Protein 6ZXU (pdb70)

Solvent-accessible surface area: 75207 Å² total; per-residue (Å²): 156,42,118,19,30,24,93,78,30,18,135,105,16,41,26,40,52,10,72,15,5,19,86,95,11,43,62,50,106,119,44,135,60,101,122,30,126,18,16,96,35,78,140,98,30,66,51,41,2,0,51,30,10,0,75,63,2,10,126,19,0,35,137,30,2,81,29,126,64,14,82,108,23,115,30,26,20,84,76,60,44,124,30,7,74,3,0,32,1,0,0,27,20,0,62,6,24,0,6,1,0,2,51,10,65,73,75,9,66,87,49,87,3,54,106,63,3,56,30,0,0,0,0,0,8,29,16,9,51,48,3,112,86,64,44,8,11,10,52,6,0,72,11,0,3,8,19,20,0,16,0,13,0,0,0,0,0,1,0,0,0,6,2,0,12,75,0,11,32,59,2,30,0,0,6,53,60,48,45,50,19,65,15,7,86,0,0,20,61,2,2,3,1,55,25,87,104,34,35,2,75,6,4,33,8,110,74,12,2,11,0,0,0,0,0,0,32,0,37,5,40,59,48,109,6,3,17,88,88,52,123,7,21,56,95,35,100,77,4,67,77,2,77,61,4,3,79,4,42,67,25,34,52,52,22,86,148,42,48,10,44,61,8,120,12,12,18,92,90,11,154,71,38,113,94,19,38,4,33,28,16,99,185,70,21,111,71,27,1,8,0,2,46,18,67,33,1,0,64,7,17,5,14,38,86,126,2,118,81,40,46,85,69,14,18,18,4,3,0,1,0,17,3,0,48,44,0,10,102,47,5,37,108,45,6,21,32,99,105,128,62,77,87,71,71,39,5,45,113,30,95,66,58,30,102,3,8,57,4,0,37,2,0,0,34,1,0,29,9,37,3,8,1,0,4,127,10,35,78,31,3,0,29,17,3,28,17,109,61,12,138,103,14,117,42,21,4,70,19,2,0,0,0,4,2,26,2,22,36,46,6,5,27,2,0,0,5,0,5,0,0,9,2,0,6,6,19,16,1,51,0,8,1,7,0,0,0,2,0,0,0,8,1,1,52,68,1,1,37,1,0,19,2,0,4,64,48,46,14,9,4,51,30,45,24,2,18,15,16,1,0,6,1,1,12,1,4,11,3,74,36,18,1,3,2,31,0,0,0,8,18,37,19,5,0,0,0,0,19,0,50,5,54,68,30,107,7,3,34,3,17,0,27,65,2,12,70,74,12,85,5,12,0,33,5,16,38,25,61,2,7,6,8,16,110,32,18,17,19,24,10,54,8,18,0,14,10,0,26,7,51,48,11,78,36,45,0,30,18,73,89,0,0,0,17,9,2,29,21,4,2,12,4,7,13,32,22,48,9,55,117,6,22,131,58,9,58,64,0,35,138,47,80,172,22,13,57,58,16,23,61,93,10,50,68,117,90,66,8,96,64,30,89,75,7,76,26,10,7,43,2,7,14,74,102,33,45,1,20,67,28,148,91,31,27,7,90,82,73,45,44,113,114,112,42,108,84,25,34,77,101,31,139,7,0,5,7,12,22,167,21,22,2,83,88,37,25,29,46,100,45,89,69,96,23,66,68,84,20,0,62,62,39,32,89,82,25,58,74,14,75,47,0,114,66,100,53,94,100,106,125,112,13,23,18,27,27,62,26,17,146,106,16,41,27,38,50,10,69,15,4,20,84,92,11,45,58,53,102,118,44,135,66,104,124,30,124,18,16,96,38,92,62,97,30,63,96,26,4,0,55,33,11,0,69,66,2,11,152,16,0,38,149,27,3,84,30,126,62,14,81,108,23,147,28,21,19,125,76,58,42,124,25,8,74,4,0,30,1,0,0,26,20,0,62,6,24,1,6,0,0,2,64,7,60,96,72,9,60,88,52,120,1,55,104,62,3,54,26,0,0,0,0,0,8,26,11,4,53,62,15,124,105,63,46,9,11,21,53,6,0,39,11,0,4,8,17,18,0,16,0,14,0,0,0,0,0,1,0,0,0,5,2,0,12,73,1,12,31,57,2,30,0,0,6,51,62,46,45,51,19,78,14,9,62,0,0,20,57,1,2,3,1,51,27,78,143,35,36,2,75,7,4,40,9,100,97,12,2,11,0,0,0,0,0,0,32,0,36,5,41,58,46,110,4,4,16,89,84,52,121,7,16,58,94,34,38,50,3,12,4,1,44,57,4,3,77,3,42,4,24,49,69,58,38,66,86,51,48,10,47,58,8,69,33,20,19,94,90,14,101,72,37,79,90,17,35,3,23,29,16,94,185,71,20,112,70,26,1,8,0,2,46,19,64,31,1,0,63,8,18,7,12,37,85,65,3,110,81,32,43,88,65,13,17,18,0,4,0,1,0,16,3,0,52,43,0,11,99,39,5,38,106,45,7,21,46,98,95,132,71,78,90,83,72,30,6,51,118,31,94,66,58,29,104,3,8,60,4,0,36,2,0,0,35,1,0,30,9,43,2,7,0,0,4,123,11,33,78,34,3,0,28,16,3,27,17,101,121,12,119,120,15,67,44,19,4,63,23,3,0,0,0,4,2,25,3,23,36,48,6,4,26,1,1,0,4,0,4,0,0,10,2,0,6,7,19,18,1,48,0,7,1,8,0,0,0,2,0,0,0,8,1,1,51,68,1,1,37,1,0,19,2,0,5,64,46,48,14,10,6,49,30,45,23,2,19,17,26,1,0,5,0,1,12,1,5,13,3,74,36,19,2,2,1,27,0,0,0,8,20,38,19,5,0,0,0,0,17,0,48,5,54,69,31,96,4,3,48,2,18,0,30,64,2,12,65,80,12,79,6,11,2,65,8,22,39,30,69,1,8,6,73,32,103,30,18,16,19,23,11,56,9,16,0,14,10,0,27,9,49,48,11,75,36,43,0,38,18,63,87,0,1,0,15,9,2,29,23,4,2,13,4,5,13,31,21,58,12,10,65,7,37,32,26,8,33,0,1,37,131,14,77,89,0,13,52,4,4,22,40,14,10,48,65,96,72,67,8,47,52,34,115,78,6,63,26,10,7,41,2,6,13,67,151,31,47,2,17,65,27,73,127,29,27,6,91,80,93,46,45,167,132,102,43,148,10,0,5,8,12,22,183,24,22,2,85,88,36,26,24,45,134,44,89,70,95,22,68,69,86,18,0,62,60,40,34,96,83,25,58,74,17,74,49,0,116,65,96,55,53,100,103,110,101,25,26,14,28,25,59,29,17,142,115,16,39,26,38,53,10,68,14,4,20,85,99,12,46,65,48,84,85,44,91,96,104,120,30,126,21,16,63,35,92,54,95,34,54,61,45,4,0,70,39,11,0,33,66,2,11,155,22,0,36,145,26,2,80,30,124,63,14,81,108,22,116,31,26,24,86,78,58,44,125,29,8,72,4,0,33,1,0,0,26,22,0,62,6,24,1,5,2,0,3,89,43,54,151,136,105,117,63,23,69,23,0,0,0,0,0,8,29,15,10,54,52,3,64,90,54,52,10,11,14,49,6,0,72,11,0,3,16,22,19,0,16,0,13,0,0,0,0,0,1,0,0,0,5,2,0,12,73,1,12,33,57,1,30,0,1,6,52,60,46,46,112,43,95,15,7,36,8,0,19,93,1,3,4,1,40,23,84,104,34,35,3,72,4,5,26,9,158,76,11,2,26,0,0,0,0,3,0,29,0,36,4,40,54,48,119,7,3,16,80,87,56,92,12,25,30,99,37,40,54,5,13,3,2,34,64,4,4,79,4,44,4,9,36,71,33,23,71,89,50,50,10,43,57,7,117,19,22,18,92,90,11,61,74,41,121,69,17,36,3,22,29,16,101,107,69,21,111,72,26,0,8,0,1,44,19,67,34,6,0,67,6,16,6,13,37,84,65,3,111,78,32,45,90,68,13,17,20,1,3,0,1,1,16,3,0,51,42,0,10,103,47,6,38,108,46,7,22,45,102,72,133,71,80,88,68,69,97,5,46,115,29,95,67,59,28,105,3,8,59,4,0,37,2,0,0,34,1,0,30,9,41,2,7,1,0,3,46,10,35,77,35,3,0,30,17,3,28,18,104,54,10,134,116,16,66,43,20,4,82,48,2,0,0,0,4,2,24,2,24,37,46,6,4,29,2,0,0,4,0,5,0,0,9,2,0,6,8,18,18,1,51,0,7,0,7,0,0,0,2,0,0,0,8,0,1,52,56,1,1,40,1,0,19,2,0,5,63,48,49,15,10,4,49,32,47,23,2,17,16,27,1,0,5,1,1,13,1,5,11,3,74,36,18,1,2,2,29,0,0,0,8,19,38,19,5,0,0,0,0,20,0,51,6,51,74,31,112,4,3,58,3,16,0,28,65,2,11,66,78,12,82,5,11,0,38,5,16,36,26,64,2,7,6,7,17,109,28,18,16,18,24,9,55,15,17,0,16,10,0,29,8,54,47,11,76,37,43,0,48,17,52,89,0,0,0,18,9,2,29,20,6,2,13,4,7,14,32,20,38,10,8,54,8,30,20,33,7,44,0,0,38,124,5,83,72,0,12,55,4,5,22,40,8,10,48,66,98,97,65,8,108,65,30,92,82,7,75,26,10,7,42,2,10,14,55,150,31,46,2,20,72,26,171,108,30,26,6,88,83,86,49,41,116,122,99,45,116,81,26,34,72,102,32,136,6,0,5,8,12,22,93,45,30,2,80,86,36,21,26,43,135,39,75,62,108,23,75,69,88,21,0,59,63,60,33,90,82,24,57,74,18,75,46,0,122,63,104,78,98,128

Sequence (2086 aa):
AQISMRLYSNRDRPNHLGPLALERLARVDDVVAQPARQPEDGFAASEDSLLLGDVEEYARLFTRFLDGPVAPLGDAIPDDPARRAENLKASAYFLDASMVGICRLDPDDRAGDCDPSHTHALVFAVQFGREPEAGEAGAEWIRGTNAARTDMRCAEIAAILSGYVRWMGFPARGHFSGDAQVDLARLAVRAGLARVVDGVLVAPFLRRGFRLGVVTTGYALAADRPLAPEGDLGETAPEVMLGIDGTRPGWEDAEEEKRPLHMGRYPMETIRRVDEPTTLVVRQEIQRVAKRGDFFKRAEAGDLGEKAKQEKKRFPMKHPLALGMQPLIQNMVPLQGTREKLAPTGKGGDLSDPGRNAEAIKALGYYLGADFVGICRAEPWMYYASDDEVEGKPIEAYHDYAVVMLIDQGYETMEGASGDDWISASQSMRAYMRGAEIAGVMAAHCRRMGYSARSHSNAHSEVIHNPAILMAGLGEVSRIGDTLLNPFIGPRSKSIVFTTDLPMSVDRPIDFGLQDFCNQCRKCARECPCNAISFGDKVMFNGYEIWKADVEKCTKYRVTQMKGSACGRCMKMCPWNREDTVEGRRLAELSIKVPEARAAIIAMDDALQNGKRNLIKRWWFDLEVIDGVAGAPRMGTNERDLSPDRGDKIGANQKLAMYPPRLQPPPGTTLDAVLPVDRSGGLAEYAAAETPAAARARLKSSAQISMRLYSNRDRPNHLGPLALERLARVDDVVAQPARQPEDGFAASEDSLLGDVEEYARLFTRFLDGPVAPLGDAIPDDPARRAENLKASAYFLDASMVGICRLDPDDRAGDCDPSHTHALVFAVQFGREPEAGEAGAEWIRGTNAARTDMRCAEIAAILSGYVRWMGFPARGHFSGDAQVDLARLAVRAGLARVVDGVLVAPFLRRGFRLGVVTTGYALAADRPLAPEGDLGETAPEVMLGIDGTRPGWEDAEEEKRPLHMGRYPMETIRRVDEPTTLVVRQEIQRVAKRGDFFKRAEAGDLGEKAKQEKKRFPMKHPLALGMQPLIQNMVPLQGTREKLAPTGKGGDLSDPGRNAEAIKALGYYLGADFVGICRAEPWMYYASDEVEGKPIEAYHDYAVVMLIDQGYETMEGASGDDWISASQSMRAYMRGAEIAGVMAAHCRRMGYSARSHSNAHSEVIHNPAILMAGLGEVSRIGDTLLNPFIGPRSKSIVFTTDLPMSVDRPIDFGLQDFCNNQCRKCARECPCNAISFGDKVMFNGYEIWKADVEKCTKYRVTQMMKGSACGRCMKMCPWNREDTVEGRRLAELSIKVPEARAAIIAMDDALQNGKRNLIKRWWFDLEVIDGVAGAPRMGTNERDLSPANQKLAMYPPRLQPPPGTTLDAVLPVDRSGGLAEYAAAETPAAARARLKSSAQISMRLYSNRDRPNHLGPLALERLARVDDVVAQPARQPEDGFAASEDSLLLGDVEEYARLFTRFLDGPVAPLGDAIPDDPARRAENLKASAYFLDASMVGICRLDPDDPSHTHALVFAVQFGREPEAGEAGAEWIRGTNAARTDMRCAEIAAILSGYVRWMGFPARGHFSGDAQVDLARLAVRAGLARVVDGVLVAPFLRRGFRLGVVTTGYALAADRPLAPEGDLGETAPEVMLGIDGTRPGWEDAEEEKRPLHMGRYPMETIRRVDEPTTLVVRQEIQRVAKRGDFFKRAEAGDLGEKAKQEKKRFPMKHPLALGMQPLIQNMVPLQGTREKLAPTGKGGDLSDPGRNAEAIKALGYYLGADFVGICRAEPWMYYASDEVEGKPIEAYHDYAVVMLIDQGYETMEGASGDDWISASQSMRAYMRGAEIAGVMAAHCRRMGYSARSHSNAHSEVIHNPAILMAGLGEVSRIGDTLLNPFIGPRSKSIVFTTDLPMSVDRPIDFGLQDFCNQCRKCARECPCNAISFGDKVMFNGYEIWKADVEKCTKYRVTQMKGSACGRCMKMCPWNREDTVEGRRLAELSIKVPEARAAIIAMDDALQNGKRNLIKRWWFDLEVIDGVAGAPRMGTNERDLSPDRGDKIGANQKLAMYPPRLQPPPGTTLDAVLPVDRSGGLAEYAAAETPAAARARLKS

B-factor: mean 28.96, std 11.22, range [10.04, 106.69]

Structure (mmCIF, N/CA/C/O backbone):
data_6ZXU
#
_entry.id   6ZXU
#
_cell.length_a   175.110
_cell.length_b   170.958
_cell.length_c   107.873
_cell.angle_alpha   90.00
_cell.angle_beta   98.37
_cell.angle_gamma   90.00
#
_symmetry.space_group_name_H-M   'C 1 2 1'
#
loop_
_entity.id
_entity.type
_entity.pdbx_description
1 polymer 'Oxidoreductase, NAD-binding/iron-sulfur cluster-binding protein'
2 non-polymer 'IRON/SULFUR CLUSTER'
3 non-polymer COBALAMIN
4 non-polymer 'SODIUM ION'
5 non-polymer 'CHLORIDE ION'
6 water water
#
loop_
_atom_site.group_PDB
_atom_site.id
_atom_site.type_symbol
_atom_site.label_atom_id
_atom_site.label_alt_id
_atom_site.label_comp_id
_atom_site.label_asym_id
_atom_site.label_entity_id
_atom_site.label_seq_id
_atom_site.pdbx_PDB_ins_code
_atom_site.Cartn_x
_atom_site.Cartn_y
_atom_site.Cartn_z
_atom_site.occupancy
_atom_site.B_iso_or_equiv
_atom_site.auth_seq_id
_atom_site.auth_comp_id
_atom_site.auth_asym_id
_atom_site.auth_atom_id
_atom_site.pdbx_PDB_model_num
ATOM 1 N N . ALA A 1 24 ? 153.385 31.949 159.346 1.00 67.00 -3 ALA A N 1
ATOM 2 C CA . ALA A 1 24 ? 154.534 31.026 159.139 1.00 64.49 -3 ALA A CA 1
ATOM 3 C C . ALA A 1 24 ? 155.613 31.661 158.168 1.00 66.10 -3 ALA A C 1
ATOM 4 O O . ALA A 1 24 ? 156.833 31.378 158.279 1.00 67.22 -3 ALA A O 1
ATOM 6 N N . GLN A 1 25 ? 155.170 32.495 157.211 1.00 65.56 -2 GLN A N 1
ATOM 7 C CA . GLN A 1 25 ? 156.110 33.221 156.352 1.00 57.60 -2 GLN A CA 1
ATOM 8 C C . GLN A 1 25 ? 156.363 34.626 156.823 1.00 49.65 -2 GLN A C 1
ATOM 9 O O . GLN A 1 25 ? 155.461 35.389 157.015 1.00 55.99 -2 GLN A O 1
ATOM 15 N N . ILE A 1 26 ? 157.714 34.923 157.230 1.00 41.24 -1 ILE A N 1
ATOM 16 C CA . ILE A 1 26 ? 158.077 36.076 158.008 1.00 44.87 -1 ILE A CA 1
ATOM 17 C C . ILE A 1 26 ? 159.193 36.838 157.333 1.00 46.41 -1 ILE A C 1
ATOM 18 O O . ILE A 1 26 ? 159.841 37.723 157.941 1.00 36.58 -1 ILE A O 1
ATOM 23 N N . SER A 1 27 ? 159.407 36.528 156.076 1.00 43.32 0 SER A N 1
ATOM 24 C CA . SER A 1 27 ? 160.396 37.297 155.323 1.00 47.75 0 SER A CA 1
ATOM 25 C C . SER A 1 27 ? 159.874 38.667 154.793 1.00 40.10 0 SER A C 1
ATOM 26 O O . SER A 1 27 ? 160.722 39.497 154.431 1.00 40.08 0 SER A O 1
ATOM 29 N N . MET A 1 28 ? 158.543 38.929 154.737 1.00 36.17 1 MET A N 1
ATOM 30 C CA . MET A 1 28 ? 158.089 40.177 154.071 1.00 30.40 1 MET A CA 1
ATOM 31 C C . MET A 1 28 ? 158.493 41.380 154.925 1.00 31.20 1 MET A C 1
ATOM 32 O O . MET A 1 28 ? 158.828 41.269 156.120 1.00 31.96 1 MET A O 1
ATOM 37 N N . ARG A 1 29 ? 158.410 42.550 154.311 1.00 28.56 2 ARG A N 1
ATOM 38 C CA . ARG A 1 29 ? 158.813 43.807 154.943 1.00 23.91 2 ARG A CA 1
ATOM 39 C C . ARG A 1 29 ? 157.841 44.248 155.937 1.00 25.79 2 ARG A C 1
ATOM 40 O O . ARG A 1 29 ? 156.661 44.137 155.719 1.00 29.08 2 ARG A O 1
ATOM 48 N N . LEU A 1 30 ? 158.335 44.829 157.040 1.00 24.05 3 LEU A N 1
ATOM 49 C CA . LEU A 1 30 ? 157.506 45.496 157.976 1.00 24.70 3 LEU A CA 1
ATOM 50 C C . LEU A 1 30 ? 157.110 46.866 157.608 1.00 25.80 3 LEU A C 1
ATOM 51 O O . LEU A 1 30 ? 156.041 47.327 158.008 1.00 29.81 3 LEU A O 1
ATOM 56 N N . TYR A 1 31 ? 157.966 47.586 156.896 1.00 22.78 4 TYR A N 1
ATOM 57 C CA . TYR A 1 31 ? 157.752 49.002 156.684 1.00 22.54 4 TYR A CA 1
ATOM 58 C C . TYR A 1 31 ? 157.487 49.259 155.220 1.00 20.93 4 TYR A C 1
ATOM 59 O O . TYR A 1 31 ? 158.115 48.612 154.374 1.00 21.47 4 TYR A O 1
ATOM 68 N N . SER A 1 32 ? 156.563 50.177 154.925 1.00 19.23 5 SER A N 1
ATOM 69 C CA . SER A 1 32 ? 156.197 50.544 153.579 1.00 19.03 5 SER A CA 1
ATOM 70 C C . SER A 1 32 ? 157.273 51.338 152.924 1.00 21.00 5 SER A C 1
ATOM 71 O O . SER A 1 32 ? 157.992 52.138 153.552 1.00 18.77 5 SER A O 1
ATOM 74 N N . ASN A 1 33 ? 157.394 51.160 151.633 1.00 18.74 6 ASN A N 1
ATOM 75 C CA . ASN A 1 33 ? 158.300 52.017 150.869 1.00 19.72 6 ASN A CA 1
ATOM 76 C C . ASN A 1 33 ? 157.573 53.158 150.151 1.00 19.73 6 ASN A C 1
ATOM 77 O O . ASN A 1 33 ? 158.116 53.767 149.222 1.00 19.78 6 ASN A O 1
ATOM 82 N N . ARG A 1 34 ? 156.378 53.497 150.614 1.00 19.83 7 ARG A N 1
ATOM 83 C CA . ARG A 1 34 ? 155.549 54.456 149.873 1.00 21.51 7 ARG A CA 1
ATOM 84 C C . ARG A 1 34 ? 156.185 55.843 149.760 1.00 22.14 7 ARG A C 1
ATOM 85 O O . ARG A 1 34 ? 155.816 56.593 148.899 1.00 24.33 7 ARG A O 1
ATOM 93 N N . ASP A 1 35 ? 157.104 56.189 150.641 1.00 21.66 8 ASP A N 1
ATOM 94 C CA . ASP A 1 35 ? 157.792 57.509 150.543 1.00 24.64 8 ASP A CA 1
ATOM 95 C C . ASP A 1 35 ? 159.194 57.472 150.023 1.00 23.34 8 ASP A C 1
ATOM 96 O O . ASP A 1 35 ? 159.917 58.424 150.124 1.00 23.82 8 ASP A O 1
ATOM 101 N N . ARG A 1 36 ? 159.564 56.331 149.439 1.00 24.26 9 ARG A N 1
ATOM 102 C CA . ARG A 1 36 ? 160.894 56.130 148.933 1.00 20.38 9 ARG A CA 1
ATOM 103 C C . ARG A 1 36 ? 160.862 56.227 147.407 1.00 20.45 9 ARG A C 1
ATOM 104 O O . ARG A 1 36 ? 160.225 55.417 146.741 1.00 16.93 9 ARG A O 1
ATOM 112 N N . PRO A 1 37 ? 161.588 57.201 146.823 1.00 20.34 10 PRO A N 1
ATOM 113 C CA . PRO A 1 37 ? 161.655 57.275 145.363 1.00 21.07 10 PRO A CA 1
ATOM 114 C C . PRO A 1 37 ? 162.336 56.101 144.732 1.00 19.68 10 PRO A C 1
ATOM 115 O O . PRO A 1 37 ? 163.244 55.513 145.307 1.00 16.56 10 PRO A O 1
ATOM 119 N N . ASN A 1 38 ? 161.903 55.754 143.520 1.00 18.16 11 ASN A N 1
ATOM 120 C CA . ASN A 1 38 ? 162.380 54.547 142.874 1.00 19.83 11 ASN A CA 1
ATOM 121 C C . ASN A 1 38 ? 163.856 54.524 142.585 1.00 19.00 11 ASN A C 1
ATOM 122 O O . ASN A 1 38 ? 164.445 53.464 142.497 1.00 20.77 11 ASN A O 1
ATOM 127 N N . HIS A 1 39 ? 164.475 55.686 142.406 1.00 17.62 12 HIS A N 1
ATOM 128 C CA . HIS A 1 39 ? 165.916 55.694 142.082 1.00 18.38 12 HIS A CA 1
ATOM 129 C C . HIS A 1 39 ? 166.795 55.213 143.201 1.00 19.11 12 HIS A C 1
ATOM 130 O O . HIS A 1 39 ? 167.965 54.870 142.956 1.00 20.25 12 HIS A O 1
ATOM 137 N N . LEU A 1 40 ? 166.248 55.121 144.413 1.00 17.49 13 LEU A N 1
ATOM 138 C CA . LEU A 1 40 ? 166.980 54.583 145.517 1.00 18.60 13 LEU A CA 1
ATOM 139 C C . LEU A 1 40 ? 167.087 53.083 145.519 1.00 18.66 13 LEU A C 1
ATOM 140 O O . LEU A 1 40 ? 167.933 52.522 146.189 1.00 20.99 13 LEU A O 1
ATOM 145 N N . GLY A 1 41 ? 166.192 52.426 144.786 1.00 20.16 14 GLY A N 1
ATOM 146 C CA . GLY A 1 41 ? 166.139 50.983 144.715 1.00 19.02 14 GLY A CA 1
ATOM 147 C C . GLY A 1 41 ? 165.633 50.299 146.007 1.00 20.82 14 GLY A C 1
ATOM 148 O O . GLY A 1 41 ? 165.273 50.963 147.013 1.00 21.39 14 GLY A O 1
ATOM 149 N N . PRO A 1 42 ? 165.713 48.960 146.025 1.00 17.25 15 PRO A N 1
ATOM 150 C CA . PRO A 1 42 ? 165.223 48.188 147.177 1.00 17.20 15 PRO A CA 1
ATOM 151 C C . PRO A 1 42 ? 166.222 47.973 148.292 1.00 17.81 15 PRO A C 1
ATOM 152 O O . PRO A 1 42 ? 165.811 47.526 149.348 1.00 19.23 15 PRO A O 1
ATOM 156 N N . LEU A 1 43 ? 167.494 48.338 148.127 1.00 16.84 16 LEU A N 1
ATOM 157 C CA . LEU A 1 43 ? 168.500 48.202 149.117 1.00 17.12 16 LEU A CA 1
ATOM 158 C C . LEU A 1 43 ? 168.865 49.579 149.704 1.00 19.03 16 LEU A C 1
ATOM 159 O O . LEU A 1 43 ? 168.774 50.612 149.024 1.00 17.13 16 LEU A O 1
ATOM 164 N N . ALA A 1 44 ? 169.318 49.560 150.946 1.00 17.20 17 ALA A N 1
ATOM 165 C CA . ALA A 1 44 ? 169.652 50.812 151.687 1.00 18.59 17 ALA A CA 1
ATOM 166 C C . ALA A 1 44 ? 171.094 51.262 151.355 1.00 17.75 17 ALA A C 1
ATOM 167 O O . ALA A 1 44 ? 171.914 51.482 152.248 1.00 19.07 17 ALA A O 1
ATOM 169 N N . LEU A 1 45 ? 171.346 51.497 150.077 1.00 17.23 18 LEU A N 1
ATOM 170 C CA . LEU A 1 45 ? 172.657 51.904 149.592 1.00 18.64 18 LEU A CA 1
ATOM 171 C C . LEU A 1 45 ? 173.068 53.288 150.145 1.00 19.20 18 LEU A C 1
ATOM 172 O O . LEU A 1 45 ? 174.230 53.558 150.375 1.00 22.19 18 LEU A O 1
ATOM 177 N N . GLU A 1 46 ? 172.115 54.139 150.368 1.00 20.66 19 GLU A N 1
ATOM 178 C CA . GLU A 1 46 ? 172.379 55.441 150.903 1.00 20.73 19 GLU A CA 1
ATOM 179 C C . GLU A 1 46 ? 172.838 55.439 152.350 1.00 21.91 19 GLU A C 1
ATOM 180 O O . GLU A 1 46 ? 173.187 56.492 152.886 1.00 24.61 19 GLU A O 1
ATOM 186 N N . ARG A 1 47 ? 172.845 54.302 153.029 1.00 20.58 20 ARG A N 1
ATOM 187 C CA . ARG A 1 47 ? 173.338 54.221 154.400 1.00 20.31 20 ARG A CA 1
ATOM 188 C C . ARG A 1 47 ? 174.703 53.578 154.480 1.00 20.03 20 ARG A C 1
ATOM 189 O O . ARG A 1 47 ? 175.173 53.291 155.578 1.00 24.18 20 ARG A O 1
ATOM 197 N N . LEU A 1 48 ? 175.351 53.339 153.351 1.00 20.19 21 LEU A N 1
ATOM 198 C CA . LEU A 1 48 ? 176.681 52.744 153.366 1.00 20.43 21 LEU A CA 1
ATOM 199 C C . LEU A 1 48 ? 177.729 53.867 153.435 1.00 22.36 21 LEU A C 1
ATOM 200 O O . LEU A 1 48 ? 177.524 54.960 152.896 1.00 19.60 21 LEU A O 1
ATOM 205 N N . ALA A 1 49 ? 178.873 53.543 154.038 1.00 20.13 22 ALA A N 1
ATOM 206 C CA . ALA A 1 49 ? 179.966 54.502 154.165 1.00 21.39 22 ALA A CA 1
ATOM 207 C C . ALA A 1 49 ? 180.624 54.709 152.801 1.00 22.01 22 ALA A C 1
ATOM 208 O O . ALA A 1 49 ? 180.972 53.766 152.146 1.00 19.97 22 ALA A O 1
ATOM 210 N N . ARG A 1 50 ? 180.765 55.957 152.408 1.00 22.46 23 ARG A N 1
ATOM 211 C CA . ARG A 1 50 ? 181.343 56.355 151.136 1.00 26.27 23 ARG A CA 1
ATOM 212 C C . ARG A 1 50 ? 182.437 57.455 151.321 1.00 29.24 23 ARG A C 1
ATOM 213 O O . ARG A 1 50 ? 182.494 58.146 152.325 1.00 24.45 23 ARG A O 1
ATOM 221 N N . VAL A 1 51 ? 183.319 57.535 150.350 1.00 27.37 24 VAL A N 1
ATOM 222 C CA . VAL A 1 51 ? 184.323 58.552 150.231 1.00 24.51 24 VAL A CA 1
ATOM 223 C C . VAL A 1 51 ? 184.310 59.099 148.801 1.00 26.40 24 VAL A C 1
ATOM 224 O O . VAL A 1 51 ? 183.667 58.509 147.897 1.00 26.20 24 VAL A O 1
ATOM 228 N N . ASP A 1 52 ? 185.019 60.199 148.557 1.00 26.56 25 ASP A N 1
ATOM 229 C CA . ASP A 1 52 ? 184.977 60.847 147.235 1.00 27.71 25 ASP A CA 1
ATOM 230 C C . ASP A 1 52 ? 185.717 60.082 146.154 1.00 24.95 25 ASP A C 1
ATOM 231 O O . ASP A 1 52 ? 185.330 60.181 144.969 1.00 24.35 25 ASP A O 1
ATOM 236 N N . ASP A 1 53 ? 186.782 59.362 146.500 1.00 24.58 26 ASP A N 1
ATOM 237 C CA . ASP A 1 53 ? 187.637 58.720 145.501 1.00 25.53 26 ASP A CA 1
ATOM 238 C C . ASP A 1 53 ? 188.343 57.553 146.140 1.00 23.82 26 ASP A C 1
ATOM 239 O O . ASP A 1 53 ? 188.550 57.495 147.343 1.00 28.11 26 ASP A O 1
ATOM 244 N N . VAL A 1 54 ? 188.726 56.604 145.303 1.00 26.45 27 VAL A N 1
ATOM 245 C CA . VAL A 1 54 ? 189.567 55.502 145.787 1.00 28.58 27 VAL A CA 1
ATOM 246 C C . VAL A 1 54 ? 190.612 55.238 144.739 1.00 26.90 27 VAL A C 1
ATOM 247 O O . VAL A 1 54 ? 190.445 55.614 143.596 1.00 29.86 27 VAL A O 1
ATOM 251 N N . VAL A 1 55 ? 191.652 54.549 145.137 1.00 27.53 28 VAL A N 1
ATOM 252 C CA . VAL A 1 55 ? 192.733 54.162 144.215 1.00 31.41 28 VAL A CA 1
ATOM 253 C C . VAL A 1 55 ? 192.329 52.895 143.471 1.00 35.62 28 VAL A C 1
ATOM 254 O O . VAL A 1 55 ? 191.948 51.909 144.077 1.00 30.88 28 VAL A O 1
ATOM 258 N N . ALA A 1 56 ? 192.403 52.966 142.136 1.00 35.81 29 ALA A N 1
ATOM 259 C CA . ALA A 1 56 ? 192.064 51.857 141.277 1.00 34.04 29 ALA A CA 1
ATOM 260 C C . ALA A 1 56 ? 193.001 50.712 141.579 1.00 37.64 29 ALA A C 1
ATOM 261 O O . ALA A 1 56 ? 194.108 50.920 141.998 1.00 39.78 29 ALA A O 1
ATOM 263 N N . GLN A 1 57 ? 192.514 49.481 141.468 1.00 38.55 30 GLN A N 1
ATOM 264 C CA . GLN A 1 57 ? 193.363 48.310 141.631 1.00 37.89 30 GLN A CA 1
ATOM 265 C C . GLN A 1 57 ? 192.828 47.143 140.815 1.00 39.56 30 GLN A C 1
ATOM 266 O O . GLN A 1 57 ? 191.707 47.127 140.414 1.00 39.61 30 GLN A O 1
ATOM 272 N N . PRO A 1 58 ? 193.649 46.175 140.525 1.00 40.20 31 PRO A N 1
ATOM 273 C CA . PRO A 1 58 ? 193.098 45.166 139.623 1.00 41.10 31 PRO A CA 1
ATOM 274 C C . PRO A 1 58 ? 192.013 44.285 140.296 1.00 41.03 31 PRO A C 1
ATOM 275 O O . PRO A 1 58 ? 192.121 43.968 141.483 1.00 35.55 31 PRO A O 1
ATOM 279 N N . ALA A 1 59 ? 191.014 43.854 139.499 1.00 39.90 32 ALA A N 1
ATOM 280 C CA . ALA A 1 59 ? 189.858 43.086 140.020 1.00 35.88 32 ALA A CA 1
ATOM 281 C C . ALA A 1 59 ? 189.031 42.386 138.923 1.00 28.82 32 ALA A C 1
ATOM 282 O O . ALA A 1 59 ? 188.952 42.849 137.833 1.00 29.45 32 ALA A O 1
ATOM 284 N N . ARG A 1 60 ? 188.464 41.251 139.262 1.00 30.48 33 ARG A N 1
ATOM 285 C CA . ARG A 1 60 ? 187.577 40.529 138.355 1.00 31.54 33 ARG A CA 1
ATOM 286 C C . ARG A 1 60 ? 186.206 40.361 139.022 1.00 28.51 33 ARG A C 1
ATOM 287 O O . ARG A 1 60 ? 186.070 40.470 140.230 1.00 25.05 33 ARG A O 1
ATOM 295 N N . GLN A 1 61 ? 185.218 40.046 138.184 1.00 31.30 34 GLN A N 1
ATOM 296 C CA . GLN A 1 61 ? 183.873 39.743 138.613 1.00 28.63 34 GLN A CA 1
ATOM 297 C C . GLN A 1 61 ? 183.830 38.398 139.248 1.00 27.39 34 GLN A C 1
ATOM 298 O O . GLN A 1 61 ? 184.621 37.548 138.929 1.00 30.00 34 GLN A O 1
ATOM 304 N N . PRO A 1 62 ? 182.898 38.188 140.208 1.00 26.43 35 PRO A N 1
ATOM 305 C CA . PRO A 1 62 ? 182.584 36.842 140.680 1.00 28.02 35 PRO A CA 1
ATOM 306 C C . PRO A 1 62 ? 182.256 35.850 139.573 1.00 26.67 35 PRO A C 1
ATOM 307 O O . PRO A 1 62 ? 181.736 36.208 138.535 1.00 26.87 35 PRO A O 1
ATOM 311 N N . GLU A 1 63 ? 182.577 34.611 139.855 1.00 30.12 36 GLU A N 1
ATOM 312 C CA . GLU A 1 63 ? 182.420 33.504 138.924 1.00 33.79 36 GLU A CA 1
ATOM 313 C C . GLU A 1 63 ? 181.750 32.369 139.645 1.00 34.47 36 GLU A C 1
ATOM 314 O O . GLU A 1 63 ? 181.701 32.346 140.870 1.00 31.22 36 GLU A O 1
ATOM 320 N N . ASP A 1 64 ? 181.285 31.391 138.875 1.00 35.54 37 ASP A N 1
ATOM 321 C CA . ASP A 1 64 ? 180.761 30.142 139.478 1.00 38.38 37 ASP A CA 1
ATOM 322 C C . ASP A 1 64 ? 181.878 29.301 140.127 1.00 40.16 37 ASP A C 1
ATOM 323 O O . ASP A 1 64 ? 183.007 29.280 139.630 1.00 36.61 37 ASP A O 1
ATOM 328 N N . GLY A 1 65 ? 181.522 28.619 141.227 1.00 38.08 38 GLY A N 1
ATOM 329 C CA . GLY A 1 65 ? 182.424 27.691 141.928 1.00 42.75 38 GLY A CA 1
ATOM 330 C C . GLY A 1 65 ? 182.736 26.432 141.132 1.00 48.53 38 GLY A C 1
ATOM 331 O O . GLY A 1 65 ? 183.887 25.995 141.103 1.00 50.68 38 GLY A O 1
ATOM 332 N N . PHE A 1 66 ? 181.717 25.887 140.448 1.00 48.59 39 PHE A N 1
ATOM 333 C CA . PHE A 1 66 ? 181.840 24.654 139.693 1.00 43.74 39 PHE A CA 1
ATOM 334 C C . PHE A 1 66 ? 181.695 24.909 138.224 1.00 42.10 39 PHE A C 1
ATOM 335 O O . PHE A 1 66 ? 181.137 25.917 137.779 1.00 34.75 39 PHE A O 1
ATOM 343 N N . ALA A 1 67 ? 182.188 23.932 137.471 1.00 45.87 40 ALA A N 1
ATOM 344 C CA . ALA A 1 67 ? 181.993 23.919 136.035 1.00 46.91 40 ALA A CA 1
ATOM 345 C C . ALA A 1 67 ? 180.608 23.344 135.619 1.00 43.79 40 ALA A C 1
ATOM 346 O O . ALA A 1 67 ? 179.995 22.517 136.305 1.00 39.75 40 ALA A O 1
ATOM 348 N N . ALA A 1 68 ? 180.113 23.845 134.499 1.00 37.03 41 ALA A N 1
ATOM 349 C CA . ALA A 1 68 ? 178.857 23.377 133.925 1.00 35.87 41 ALA A CA 1
ATOM 350 C C . ALA A 1 68 ? 179.107 22.171 133.005 1.00 39.92 41 ALA A C 1
ATOM 351 O O . ALA A 1 68 ? 180.029 22.179 132.206 1.00 46.09 41 ALA A O 1
ATOM 353 N N . SER A 1 69 ? 178.272 21.152 133.110 1.00 44.13 42 SER A N 1
ATOM 354 C CA . SER A 1 69 ? 178.301 20.026 132.171 1.00 39.37 42 SER A CA 1
ATOM 355 C C . SER A 1 69 ? 177.611 20.324 130.844 1.00 45.67 42 SER A C 1
ATOM 356 O O . SER A 1 69 ? 177.196 21.478 130.592 1.00 43.78 42 SER A O 1
ATOM 359 N N . GLU A 1 70 ? 177.504 19.300 129.976 1.00 43.52 43 GLU A N 1
ATOM 360 C CA . GLU A 1 70 ? 176.680 19.348 128.731 1.00 40.51 43 GLU A CA 1
ATOM 361 C C . GLU A 1 70 ? 175.151 19.111 129.018 1.00 37.64 43 GLU A C 1
ATOM 362 O O . GLU A 1 70 ? 174.282 19.550 128.271 1.00 44.72 43 GLU A O 1
ATOM 363 N N . ASP A 1 71 ? 174.831 18.466 130.118 1.00 40.25 44 ASP A N 1
ATOM 364 C CA . ASP A 1 71 ? 173.444 18.490 130.678 1.00 45.51 44 ASP A CA 1
ATOM 365 C C . ASP A 1 71 ? 172.895 19.867 131.058 1.00 45.86 44 ASP A C 1
ATOM 366 O O . ASP A 1 71 ? 171.694 19.931 131.559 1.00 34.40 44 ASP A O 1
ATOM 371 N N . SER A 1 72 ? 173.766 20.892 130.962 1.00 36.86 45 SER A N 1
ATOM 372 C CA . SER A 1 72 ? 173.386 22.151 131.518 1.00 29.89 45 SER A CA 1
ATOM 373 C C . SER A 1 72 ? 172.811 23.077 130.494 1.00 29.41 45 SER A C 1
ATOM 374 O O . SER A 1 72 ? 172.974 23.017 129.291 1.00 27.52 45 SER A O 1
ATOM 377 N N A LEU A 1 73 ? 172.131 24.042 131.053 0.50 30.05 46 LEU A N 1
ATOM 378 N N B LEU A 1 73 ? 172.183 24.062 131.099 0.50 32.13 46 LEU A N 1
ATOM 379 C CA A LEU A 1 73 ? 171.537 25.173 130.391 0.50 30.09 46 LEU A CA 1
ATOM 380 C CA B LEU A 1 73 ? 171.563 25.203 130.509 0.50 32.98 46 LEU A CA 1
ATOM 381 C C A LEU A 1 73 ? 172.515 26.181 129.714 0.50 27.45 46 LEU A C 1
ATOM 382 C C B LEU A 1 73 ? 172.511 26.188 129.768 0.50 28.97 46 LEU A C 1
ATOM 383 O O A LEU A 1 73 ? 172.114 27.118 129.058 0.50 24.58 46 LEU A O 1
ATOM 384 O O B LEU A 1 73 ? 172.083 27.101 129.100 0.50 25.74 46 LEU A O 1
ATOM 393 N N . LEU A 1 74 ? 173.811 25.976 129.902 1.00 29.78 47 LEU A N 1
ATOM 394 C CA . LEU A 1 74 ? 174.807 26.984 129.555 1.00 28.20 47 LEU A CA 1
ATOM 395 C C . LEU A 1 74 ? 174.744 27.494 128.095 1.00 30.59 47 LEU A C 1
ATOM 396 O O . LEU A 1 74 ? 174.767 28.708 127.839 1.00 28.91 47 LEU A O 1
ATOM 401 N N . GLY A 1 75 ? 174.585 26.584 127.144 1.00 29.90 48 GLY A N 1
ATOM 402 C CA . GLY A 1 75 ? 174.532 26.937 125.736 1.00 28.15 48 GLY A CA 1
ATOM 403 C C . GLY A 1 75 ? 173.369 27.814 125.384 1.00 26.32 48 GLY A C 1
ATOM 404 O O . GLY A 1 75 ? 173.446 28.713 124.550 1.00 29.03 48 GLY A O 1
ATOM 405 N N . ASP A 1 76 ? 172.297 27.631 126.097 1.00 27.02 49 ASP A N 1
ATOM 406 C CA . ASP A 1 76 ? 171.084 28.419 125.905 1.00 24.94 49 ASP A CA 1
ATOM 407 C C . ASP A 1 76 ? 171.140 29.863 126.429 1.00 22.82 49 ASP A C 1
ATOM 408 O O . ASP A 1 76 ? 170.785 30.785 125.717 1.00 25.19 49 ASP A O 1
ATOM 413 N N . VAL A 1 77 ? 171.610 30.074 127.630 1.00 23.86 50 VAL A N 1
ATOM 414 C CA . VAL A 1 77 ? 171.786 31.453 128.096 1.00 24.06 50 VAL A CA 1
ATOM 415 C C . VAL A 1 77 ? 172.829 32.163 127.304 1.00 26.54 50 VAL A C 1
ATOM 416 O O . VAL A 1 77 ? 172.735 33.373 127.142 1.00 25.85 50 VAL A O 1
ATOM 420 N N . GLU A 1 78 ? 173.852 31.426 126.848 1.00 27.17 51 GLU A N 1
ATOM 421 C CA . GLU A 1 78 ? 174.900 32.027 125.969 1.00 27.21 51 GLU A CA 1
ATOM 422 C C . GLU A 1 78 ? 174.312 32.471 124.644 1.00 24.99 51 GLU A C 1
ATOM 423 O O . GLU A 1 78 ? 174.646 33.511 124.124 1.00 26.69 51 GLU A O 1
ATOM 429 N N . GLU A 1 79 ? 173.382 31.716 124.103 1.00 23.86 52 GLU A N 1
ATOM 430 C CA . GLU A 1 79 ? 172.765 32.123 122.879 1.00 25.56 52 GLU A CA 1
ATOM 431 C C . GLU A 1 79 ? 171.934 33.372 123.020 1.00 24.72 52 GLU A C 1
ATOM 432 O O . GLU A 1 79 ? 171.948 34.223 122.156 1.00 22.04 52 GLU A O 1
ATOM 438 N N . TYR A 1 80 ? 171.173 33.504 124.120 1.00 24.49 53 TYR A N 1
ATOM 439 C CA . TYR A 1 80 ? 170.345 34.720 124.274 1.00 24.14 53 TYR A CA 1
ATOM 440 C C . TYR A 1 80 ? 171.246 35.930 124.582 1.00 24.21 53 TYR A C 1
ATOM 441 O O . TYR A 1 80 ? 170.963 37.032 124.150 1.00 27.47 53 TYR A O 1
ATOM 450 N N . ALA A 1 81 ? 172.331 35.728 125.309 1.00 23.58 54 ALA A N 1
ATOM 451 C CA . ALA A 1 81 ? 173.318 36.818 125.507 1.00 25.49 54 ALA A CA 1
ATOM 452 C C . ALA A 1 81 ? 173.863 37.318 124.176 1.00 23.65 54 ALA A C 1
ATOM 453 O O . ALA A 1 81 ? 174.003 38.519 123.980 1.00 24.15 54 ALA A O 1
ATOM 455 N N . ARG A 1 82 ? 174.163 36.401 123.244 1.00 24.04 55 ARG A N 1
ATOM 456 C CA . ARG A 1 82 ? 174.709 36.815 121.969 1.00 25.19 55 ARG A CA 1
ATOM 457 C C . ARG A 1 82 ? 173.678 37.584 121.202 1.00 24.71 55 ARG A C 1
ATOM 458 O O . ARG A 1 82 ? 173.995 38.496 120.502 1.00 29.44 55 ARG A O 1
ATOM 466 N N . LEU A 1 83 ? 172.427 37.149 121.289 1.00 25.13 56 LEU A N 1
ATOM 467 C CA . LEU A 1 83 ? 171.362 37.872 120.654 1.00 24.47 56 LEU A CA 1
ATOM 468 C C . LEU A 1 83 ? 171.271 39.289 121.198 1.00 24.70 56 LEU A C 1
ATOM 469 O O . LEU A 1 83 ? 171.166 40.227 120.448 1.00 24.90 56 LEU A O 1
ATOM 474 N N . PHE A 1 84 ? 171.294 39.443 122.525 1.00 27.06 57 PHE A N 1
ATOM 475 C CA . PHE A 1 84 ? 171.161 40.762 123.121 1.00 24.82 57 PHE A CA 1
ATOM 476 C C . PHE A 1 84 ? 172.350 41.674 122.850 1.00 23.71 57 PHE A C 1
ATOM 477 O O . PHE A 1 84 ? 172.165 42.871 122.747 1.00 20.66 57 PHE A O 1
ATOM 485 N N . THR A 1 85 ? 173.541 41.088 122.694 1.00 22.58 58 THR A N 1
ATOM 486 C CA . THR A 1 85 ? 174.719 41.791 122.226 1.00 23.76 58 THR A CA 1
ATOM 487 C C . THR A 1 85 ? 174.587 42.618 120.945 1.00 24.25 58 THR A C 1
ATOM 488 O O . THR A 1 85 ? 175.120 43.722 120.850 1.00 25.74 58 THR A O 1
ATOM 492 N N . ARG A 1 86 ? 173.769 42.159 120.003 1.00 26.39 59 ARG A N 1
ATOM 493 C CA . ARG A 1 86 ? 173.493 42.896 118.758 1.00 25.90 59 ARG A CA 1
ATOM 494 C C . ARG A 1 86 ? 172.835 44.227 119.017 1.00 26.06 59 ARG A C 1
ATOM 495 O O . ARG A 1 86 ? 172.801 45.088 118.148 1.00 26.43 59 ARG A O 1
ATOM 503 N N . PHE A 1 87 ? 172.286 44.437 120.199 1.00 21.51 60 PHE A N 1
ATOM 504 C CA . PHE A 1 87 ? 171.554 45.680 120.427 1.00 23.22 60 PHE A CA 1
ATOM 505 C C . PHE A 1 87 ? 172.222 46.604 121.505 1.00 21.78 60 PHE A C 1
ATOM 506 O O . PHE A 1 87 ? 171.585 47.569 121.982 1.00 20.02 60 PHE A O 1
ATOM 514 N N . LEU A 1 88 ? 173.463 46.311 121.850 1.00 20.43 61 LEU A N 1
ATOM 515 C CA . LEU A 1 88 ? 174.258 47.162 122.739 1.00 21.75 61 LEU A CA 1
ATOM 516 C C . LEU A 1 88 ? 174.649 48.463 122.059 1.00 24.79 61 LEU A C 1
ATOM 517 O O . LEU A 1 88 ? 174.888 49.492 122.711 1.00 22.48 61 LEU A O 1
ATOM 522 N N . ASP A 1 89 ? 174.622 48.489 120.731 1.00 25.44 62 ASP A N 1
ATOM 523 C CA . ASP A 1 89 ? 174.665 49.785 120.025 1.00 25.98 62 ASP A CA 1
ATOM 524 C C . ASP A 1 89 ? 173.642 49.798 118.906 1.00 26.41 62 ASP A C 1
ATOM 525 O O . ASP A 1 89 ? 173.031 48.791 118.601 1.00 26.13 62 ASP A O 1
ATOM 530 N N . GLY A 1 90 ? 173.397 50.960 118.375 1.00 25.75 63 GLY A N 1
ATOM 531 C CA . GLY A 1 90 ? 172.335 51.140 117.422 1.00 28.59 63 GLY A CA 1
ATOM 532 C C . GLY A 1 90 ? 172.242 52.576 116.929 1.00 28.90 63 GLY A C 1
ATOM 533 O O . GLY A 1 90 ? 172.968 53.476 117.343 1.00 30.81 63 GLY A O 1
ATOM 534 N N . PRO A 1 91 ? 171.262 52.819 116.073 1.00 32.96 64 PRO A N 1
ATOM 535 C CA . PRO A 1 91 ? 170.990 54.190 115.662 1.00 31.22 64 PRO A CA 1
ATOM 536 C C . PRO A 1 91 ? 170.564 55.143 116.789 1.00 32.80 64 PRO A C 1
ATOM 537 O O . PRO A 1 91 ? 169.815 54.760 117.728 1.00 31.65 64 PRO A O 1
ATOM 541 N N . VAL A 1 92 ? 170.966 56.408 116.635 1.00 29.61 65 VAL A N 1
ATOM 542 C CA . VAL A 1 92 ? 170.602 57.458 117.571 1.00 28.51 65 VAL A CA 1
ATOM 543 C C . VAL A 1 92 ? 169.517 58.336 116.903 1.00 30.91 65 VAL A C 1
ATOM 544 O O . VAL A 1 92 ? 169.652 58.761 115.780 1.00 29.47 65 VAL A O 1
ATOM 548 N N . ALA A 1 93 ? 168.439 58.572 117.606 1.00 27.04 66 ALA A N 1
ATOM 549 C CA . ALA A 1 93 ? 167.408 59.425 117.134 1.00 27.73 66 ALA A CA 1
ATOM 550 C C . ALA A 1 93 ? 167.858 60.906 117.134 1.00 31.97 66 ALA A C 1
ATOM 551 O O . ALA A 1 93 ? 168.753 61.307 117.886 1.00 32.04 66 ALA A O 1
ATOM 553 N N . PRO A 1 94 ? 167.153 61.749 116.374 1.00 32.02 67 PRO A N 1
ATOM 554 C CA . PRO A 1 94 ? 167.338 63.172 116.508 1.00 31.89 67 PRO A CA 1
ATOM 555 C C . PRO A 1 94 ? 166.986 63.669 117.895 1.00 34.27 67 PRO A C 1
ATOM 556 O O . PRO A 1 94 ? 166.054 63.138 118.571 1.00 31.21 67 PRO A O 1
ATOM 560 N N . LEU A 1 95 ? 167.747 64.666 118.331 1.00 28.15 68 LEU A N 1
ATOM 561 C CA . LEU A 1 95 ? 167.504 65.245 119.618 1.00 29.97 68 LEU A CA 1
ATOM 562 C C . LEU A 1 95 ? 166.335 66.192 119.547 1.00 32.51 68 LEU A C 1
ATOM 563 O O . LEU A 1 95 ? 166.299 67.096 118.737 1.00 37.05 68 LEU A O 1
ATOM 568 N N . GLY A 1 96 ? 165.335 65.945 120.364 1.00 30.36 69 GLY A N 1
ATOM 569 C CA . GLY A 1 96 ? 164.194 66.844 120.472 1.00 31.56 69 GLY A CA 1
ATOM 570 C C . GLY A 1 96 ? 164.369 67.895 121.560 1.00 30.15 69 GLY A C 1
ATOM 571 O O . GLY A 1 96 ? 165.433 68.101 122.084 1.00 32.00 69 GLY A O 1
ATOM 572 N N . ASP A 1 97 ? 163.258 68.538 121.893 1.00 37.42 70 ASP A N 1
ATOM 573 C CA . ASP A 1 97 ? 163.230 69.730 122.768 1.00 41.39 70 ASP A CA 1
ATOM 574 C C . ASP A 1 97 ? 162.848 69.367 124.210 1.00 36.45 70 ASP A C 1
ATOM 575 O O . ASP A 1 97 ? 162.601 70.295 124.992 1.00 33.94 70 ASP A O 1
ATOM 577 N N . ALA A 1 98 ? 162.651 68.073 124.543 1.00 33.15 71 ALA A N 1
ATOM 578 C CA . ALA A 1 98 ? 161.919 67.729 125.784 1.00 29.40 71 ALA A CA 1
ATOM 579 C C . ALA A 1 98 ? 162.700 66.966 126.809 1.00 27.83 71 ALA A C 1
ATOM 580 O O . ALA A 1 98 ? 162.117 66.573 127.818 1.00 31.23 71 ALA A O 1
ATOM 582 N N . ILE A 1 99 ? 163.975 66.723 126.568 1.00 25.72 72 ILE A N 1
ATOM 583 C CA . ILE A 1 99 ? 164.786 66.005 127.534 1.00 24.24 72 ILE A CA 1
ATOM 584 C C . ILE A 1 99 ? 165.179 66.975 128.664 1.00 29.19 72 ILE A C 1
ATOM 585 O O . ILE A 1 99 ? 165.689 68.076 128.414 1.00 31.76 72 ILE A O 1
ATOM 590 N N . PRO A 1 100 ? 164.938 66.597 129.936 1.00 30.67 73 PRO A N 1
ATOM 591 C CA . PRO A 1 100 ? 165.417 67.432 131.065 1.00 26.44 73 PRO A CA 1
ATOM 592 C C . PRO A 1 100 ? 166.887 67.652 131.049 1.00 26.75 73 PRO A C 1
ATOM 593 O O . PRO A 1 100 ? 167.649 66.745 130.682 1.00 23.93 73 PRO A O 1
ATOM 597 N N . ASP A 1 101 ? 167.288 68.911 131.349 1.00 32.18 74 ASP A N 1
ATOM 598 C CA . ASP A 1 101 ? 168.719 69.332 131.334 1.00 33.11 74 ASP A CA 1
ATOM 599 C C . ASP A 1 101 ? 169.436 68.876 132.605 1.00 30.99 74 ASP A C 1
ATOM 600 O O . ASP A 1 101 ? 170.602 68.464 132.564 1.00 34.60 74 ASP A O 1
ATOM 602 N N . ASP A 1 102 ? 168.737 68.938 133.736 1.00 29.21 75 ASP A N 1
ATOM 603 C CA . ASP A 1 102 ? 169.352 68.692 135.072 1.00 27.91 75 ASP A CA 1
ATOM 604 C C . ASP A 1 102 ? 169.975 67.333 135.244 1.00 28.92 75 ASP A C 1
ATOM 605 O O . ASP A 1 102 ? 169.255 66.337 135.200 1.00 25.28 75 ASP A O 1
ATOM 610 N N . PRO A 1 103 ? 171.309 67.238 135.424 1.00 28.40 76 PRO A N 1
ATOM 611 C CA . PRO A 1 103 ? 171.930 65.911 135.472 1.00 27.51 76 PRO A CA 1
ATOM 612 C C . PRO A 1 103 ? 171.516 65.063 136.637 1.00 29.33 76 PRO A C 1
ATOM 613 O O . PRO A 1 103 ? 171.691 63.869 136.593 1.00 23.95 76 PRO A O 1
ATOM 617 N N . ALA A 1 104 ? 171.072 65.698 137.711 1.00 29.08 77 ALA A N 1
ATOM 618 C CA . ALA A 1 104 ? 170.549 64.998 138.884 1.00 30.46 77 ALA A CA 1
ATOM 619 C C . ALA A 1 104 ? 169.204 64.366 138.556 1.00 28.16 77 ALA A C 1
ATOM 620 O O . ALA A 1 104 ? 169.014 63.211 138.859 1.00 26.29 77 ALA A O 1
ATOM 622 N N . ARG A 1 105 ? 168.341 65.074 137.856 1.00 26.19 78 ARG A N 1
ATOM 623 C CA . ARG A 1 105 ? 167.139 64.490 137.412 1.00 25.99 78 ARG A CA 1
ATOM 624 C C . ARG A 1 105 ? 167.387 63.363 136.412 1.00 27.04 78 ARG A C 1
ATOM 625 O O . ARG A 1 105 ? 166.695 62.306 136.414 1.00 21.24 78 ARG A O 1
ATOM 633 N N . ARG A 1 106 ? 168.348 63.564 135.527 1.00 22.34 79 ARG A N 1
ATOM 634 C CA . ARG A 1 106 ? 168.664 62.531 134.564 1.00 22.37 79 ARG A CA 1
ATOM 635 C C . ARG A 1 106 ? 169.161 61.294 135.248 1.00 23.39 79 ARG A C 1
ATOM 636 O O . ARG A 1 106 ? 168.861 60.146 134.829 1.00 22.74 79 ARG A O 1
ATOM 644 N N . ALA A 1 107 ? 169.979 61.494 136.243 1.00 22.96 80 ALA A N 1
ATOM 645 C CA . ALA A 1 107 ? 170.564 60.355 136.994 1.00 22.48 80 ALA A CA 1
ATOM 646 C C . ALA A 1 107 ? 169.495 59.560 137.734 1.00 22.72 80 ALA A C 1
ATOM 647 O O . ALA A 1 107 ? 169.462 58.338 137.650 1.00 21.52 80 ALA A O 1
ATOM 649 N N . GLU A 1 108 ? 168.611 60.245 138.408 1.00 21.10 81 GLU A N 1
ATOM 650 C CA . GLU A 1 108 ? 167.471 59.581 139.089 1.00 23.01 81 GLU A CA 1
ATOM 651 C C . GLU A 1 108 ? 166.677 58.731 138.113 1.00 21.05 81 GLU A C 1
ATOM 652 O O . GLU A 1 108 ? 166.442 57.553 138.355 1.00 23.20 81 GLU A O 1
ATOM 658 N N . ASN A 1 109 ? 166.295 59.319 137.003 1.00 22.32 82 ASN A N 1
ATOM 659 C CA . ASN A 1 109 ? 165.486 58.628 135.982 1.00 20.71 82 ASN A CA 1
ATOM 660 C C . ASN A 1 109 ? 166.130 57.400 135.433 1.00 20.78 82 ASN A C 1
ATOM 661 O O . ASN A 1 109 ? 165.500 56.389 135.253 1.00 21.21 82 ASN A O 1
ATOM 666 N N . LEU A 1 110 ? 167.412 57.474 135.165 1.00 19.64 83 LEU A N 1
ATOM 667 C CA . LEU A 1 110 ? 168.077 56.362 134.562 1.00 20.62 83 LEU A CA 1
ATOM 668 C C . LEU A 1 110 ? 168.343 55.249 135.588 1.00 22.69 83 LEU A C 1
ATOM 669 O O . LEU A 1 110 ? 168.310 54.069 135.268 1.00 16.32 83 LEU A O 1
ATOM 674 N N . LYS A 1 111 ? 168.640 55.630 136.833 1.00 19.09 84 LYS A N 1
ATOM 675 C CA . LYS A 1 111 ? 168.732 54.641 137.916 1.00 20.32 84 LYS A CA 1
ATOM 676 C C . LYS A 1 111 ? 167.407 53.953 138.198 1.00 15.27 84 LYS A C 1
ATOM 677 O O . LYS A 1 111 ? 167.358 52.779 138.332 1.00 16.30 84 LYS A O 1
ATOM 683 N N . ALA A 1 112 ? 166.326 54.714 138.192 1.00 17.58 85 ALA A N 1
ATOM 684 C CA . ALA A 1 112 ? 164.987 54.159 138.346 1.00 15.38 85 ALA A CA 1
ATOM 685 C C . ALA A 1 112 ? 164.621 53.232 137.180 1.00 18.32 85 ALA A C 1
ATOM 686 O O . ALA A 1 112 ? 163.953 52.202 137.379 1.00 16.77 85 ALA A O 1
ATOM 688 N N . SER A 1 113 ? 165.144 53.513 136.017 1.00 16.42 86 SER A N 1
ATOM 689 C CA . SER A 1 113 ? 164.946 52.665 134.843 1.00 17.98 86 SER A CA 1
ATOM 690 C C . SER A 1 113 ? 165.623 51.357 135.030 1.00 18.34 86 SER A C 1
ATOM 691 O O . SER A 1 113 ? 165.053 50.333 134.645 1.00 18.66 86 SER A O 1
ATOM 694 N N . ALA A 1 114 ? 166.861 51.349 135.539 1.00 16.76 87 ALA A N 1
ATOM 695 C CA . ALA A 1 114 ? 167.571 50.130 135.742 1.00 15.61 87 ALA A CA 1
ATOM 696 C C . ALA A 1 114 ? 166.922 49.224 136.792 1.00 17.00 87 ALA A C 1
ATOM 697 O O . ALA A 1 114 ? 166.843 48.017 136.618 1.00 16.50 87 ALA A O 1
ATOM 699 N N . TYR A 1 115 ? 166.437 49.812 137.882 1.00 18.56 88 TYR A N 1
ATOM 700 C CA . TYR A 1 115 ? 165.777 49.086 138.931 1.00 17.66 88 TYR A CA 1
ATOM 701 C C . TYR A 1 115 ? 164.439 48.527 138.400 1.00 17.97 88 TYR A C 1
ATOM 702 O O . TYR A 1 115 ? 164.082 47.413 138.737 1.00 18.24 88 TYR A O 1
ATOM 711 N N . PHE A 1 116 ? 163.730 49.292 137.577 1.00 16.73 89 PHE A N 1
ATOM 712 C CA . PHE A 1 116 ? 162.520 48.843 136.882 1.00 17.43 89 PHE A CA 1
ATOM 713 C C . PHE A 1 116 ? 162.780 47.540 136.092 1.00 19.47 89 PHE A C 1
ATOM 714 O O . PHE A 1 116 ? 161.953 46.606 136.097 1.00 18.25 89 PHE A O 1
ATOM 722 N N . LEU A 1 117 ? 163.964 47.426 135.517 1.00 21.28 90 LEU A N 1
ATOM 723 C CA . LEU A 1 117 ? 164.369 46.243 134.740 1.00 18.23 90 LEU A CA 1
ATOM 724 C C . LEU A 1 117 ? 164.999 45.191 135.596 1.00 19.92 90 LEU A C 1
ATOM 725 O O . LEU A 1 117 ? 165.562 44.243 135.097 1.00 22.02 90 LEU A O 1
ATOM 730 N N . ASP A 1 118 ? 164.915 45.345 136.906 1.00 21.03 91 ASP A N 1
ATOM 731 C CA . ASP A 1 118 ? 165.408 44.383 137.863 1.00 21.03 91 ASP A CA 1
ATOM 732 C C . ASP A 1 118 ? 166.971 44.301 137.963 1.00 21.18 91 ASP A C 1
ATOM 733 O O . ASP A 1 118 ? 167.517 43.271 138.303 1.00 19.07 91 ASP A O 1
ATOM 738 N N . ALA A 1 119 ? 167.669 45.431 137.786 1.00 17.86 92 ALA A N 1
ATOM 739 C CA . ALA A 1 119 ? 169.005 45.543 138.329 1.00 19.12 92 ALA A CA 1
ATOM 740 C C . ALA A 1 119 ? 168.926 45.404 139.839 1.00 21.41 92 ALA A C 1
ATOM 741 O O . ALA A 1 119 ? 167.980 45.821 140.454 1.00 23.30 92 ALA A O 1
ATOM 743 N N . SER A 1 120 ? 169.948 44.815 140.432 1.00 21.18 93 SER A N 1
ATOM 744 C CA . SER A 1 120 ? 170.053 44.663 141.881 1.00 23.24 93 SER A CA 1
ATOM 745 C C . SER A 1 120 ? 170.591 45.916 142.565 1.00 20.91 93 SER A C 1
ATOM 746 O O . SER A 1 120 ? 170.184 46.253 143.678 1.00 20.62 93 SER A O 1
ATOM 749 N N . MET A 1 121 ? 171.504 46.596 141.895 1.00 18.14 94 MET A N 1
ATOM 750 C CA . MET A 1 121 ? 172.243 47.742 142.493 1.00 19.71 94 MET A CA 1
ATOM 751 C C . MET A 1 121 ? 172.753 48.558 141.325 1.00 18.05 94 MET A C 1
ATOM 752 O O . MET A 1 121 ? 173.165 47.977 140.327 1.00 18.13 94 MET A O 1
ATOM 757 N N . VAL A 1 122 ? 172.592 49.849 141.407 1.00 16.24 95 VAL A N 1
ATOM 758 C CA . VAL A 1 122 ? 172.948 50.761 140.317 1.00 18.06 95 VAL A CA 1
ATOM 759 C C . VAL A 1 122 ? 173.792 51.946 140.868 1.00 21.59 95 VAL A C 1
ATOM 760 O O . VAL A 1 122 ? 173.539 52.417 141.947 1.00 19.84 95 VAL A O 1
ATOM 764 N N . GLY A 1 123 ? 174.778 52.397 140.081 1.00 19.12 96 GLY A N 1
ATOM 765 C CA . GLY A 1 123 ? 175.507 53.596 140.385 1.00 22.34 96 GLY A CA 1
ATOM 766 C C . GLY A 1 123 ? 175.988 54.262 139.115 1.00 21.72 96 GLY A C 1
ATOM 767 O O . GLY A 1 123 ? 175.903 53.712 138.026 1.00 22.04 96 GLY A O 1
ATOM 768 N N . ILE A 1 124 ? 176.463 55.474 139.255 1.00 20.89 97 ILE A N 1
ATOM 769 C CA . ILE A 1 124 ? 176.940 56.258 138.099 1.00 24.26 97 ILE A CA 1
ATOM 770 C C . ILE A 1 124 ? 178.330 56.828 138.401 1.00 25.62 97 ILE A C 1
ATOM 771 O O . ILE A 1 124 ? 178.617 57.250 139.541 1.00 22.96 97 ILE A O 1
ATOM 776 N N . CYS A 1 125 ? 179.204 56.775 137.418 1.00 25.24 98 CYS A N 1
ATOM 777 C CA . CYS A 1 125 ? 180.503 57.430 137.521 1.00 27.71 98 CYS A CA 1
ATOM 778 C C . CYS A 1 125 ? 180.869 58.153 136.241 1.00 31.00 98 CYS A C 1
ATOM 779 O O . CYS A 1 125 ? 180.240 57.952 135.179 1.00 25.66 98 CYS A O 1
ATOM 782 N N . ARG A 1 126 ? 181.881 59.025 136.361 1.00 27.95 99 ARG A N 1
ATOM 783 C CA . ARG A 1 126 ? 182.518 59.684 135.234 1.00 25.97 99 ARG A CA 1
ATOM 784 C C . ARG A 1 126 ? 183.534 58.745 134.602 1.00 27.94 99 ARG A C 1
ATOM 785 O O . ARG A 1 126 ? 184.218 57.920 135.276 1.00 31.25 99 ARG A O 1
ATOM 787 N N . LEU A 1 127 ? 183.616 58.820 133.270 1.00 30.40 100 LEU A N 1
ATOM 788 C CA . LEU A 1 127 ? 184.692 58.102 132.539 1.00 35.46 100 LEU A CA 1
ATOM 789 C C . LEU A 1 127 ? 185.927 59.027 132.359 1.00 37.68 100 LEU A C 1
ATOM 790 O O . LEU A 1 127 ? 185.752 60.248 132.096 1.00 35.63 100 LEU A O 1
ATOM 795 N N . ASP A 1 128 ? 187.122 58.493 132.534 1.00 41.46 101 ASP A N 1
ATOM 796 C CA . ASP A 1 128 ? 188.319 59.325 132.323 1.00 56.63 101 ASP A CA 1
ATOM 797 C C . ASP A 1 128 ? 188.925 59.037 130.929 1.00 60.04 101 ASP A C 1
ATOM 798 O O . ASP A 1 128 ? 188.373 58.202 130.153 1.00 53.87 101 ASP A O 1
ATOM 803 N N . PRO A 1 129 ? 190.024 59.742 130.608 1.00 55.54 102 PRO A N 1
ATOM 804 C CA . PRO A 1 129 ? 190.694 59.468 129.337 1.00 62.84 102 PRO A CA 1
ATOM 805 C C . PRO A 1 129 ? 191.213 57.990 129.176 1.00 60.00 102 PRO A C 1
ATOM 806 O O . PRO A 1 129 ? 191.070 57.423 128.077 1.00 59.91 102 PRO A O 1
ATOM 808 N N . ASP A 1 130 ? 191.752 57.363 130.234 1.00 51.01 103 ASP A N 1
ATOM 809 C CA . ASP A 1 130 ? 192.245 55.967 130.134 1.00 56.71 103 ASP A CA 1
ATOM 810 C C . ASP A 1 130 ? 191.116 54.974 129.748 1.00 62.99 103 ASP A C 1
ATOM 811 O O . ASP A 1 130 ? 191.380 53.961 129.110 1.00 62.13 103 ASP A O 1
ATOM 813 N N . ASP A 1 131 ? 189.856 55.284 130.109 1.00 73.27 104 ASP A N 1
ATOM 814 C CA . ASP A 1 131 ? 188.644 54.475 129.706 1.00 72.79 104 ASP A CA 1
ATOM 815 C C . ASP A 1 131 ? 188.269 54.663 128.190 1.00 73.98 104 ASP A C 1
ATOM 816 O O . ASP A 1 131 ? 187.898 53.701 127.512 1.00 62.86 104 ASP A O 1
ATOM 821 N N . ARG A 1 132 ? 188.359 55.913 127.694 1.00 76.18 105 ARG A N 1
ATOM 822 C CA . ARG A 1 132 ? 188.109 56.283 126.268 1.00 79.95 105 ARG A CA 1
ATOM 823 C C . ARG A 1 132 ? 189.297 55.993 125.308 1.00 73.34 105 ARG A C 1
ATOM 824 O O . ARG A 1 132 ? 189.140 56.097 124.092 1.00 64.46 105 ARG A O 1
ATOM 832 N N . ALA A 1 133 ? 190.466 55.677 125.872 1.00 74.33 106 ALA A N 1
ATOM 833 C CA . ALA A 1 133 ? 191.660 55.254 125.128 1.00 80.32 106 ALA A CA 1
ATOM 834 C C . ALA A 1 133 ? 191.495 53.891 124.369 1.00 87.43 106 ALA A C 1
ATOM 835 O O . ALA A 1 133 ? 192.230 53.633 123.386 1.00 85.41 106 ALA A O 1
ATOM 837 N N . GLY A 1 134 ? 190.574 53.024 124.824 1.00 76.53 107 GLY A N 1
ATOM 838 C CA . GLY A 1 134 ? 190.261 51.752 124.104 1.00 67.62 107 GLY A CA 1
ATOM 839 C C . GLY A 1 134 ? 189.299 51.969 122.939 1.00 64.26 107 GLY A C 1
ATOM 840 O O . GLY A 1 134 ? 189.191 53.091 122.398 1.00 63.02 107 GLY A O 1
ATOM 841 N N . ASP A 1 135 ? 188.571 50.915 122.554 1.00 68.26 108 ASP A N 1
ATOM 842 C CA . ASP A 1 135 ? 187.594 50.996 121.444 1.00 59.64 108 ASP A CA 1
ATOM 843 C C . ASP A 1 135 ? 186.385 51.911 121.774 1.00 59.96 108 ASP A C 1
ATOM 844 O O . ASP A 1 135 ? 185.624 52.188 120.868 1.00 65.23 108 ASP A O 1
ATOM 846 N N . CYS A 1 136 ? 186.236 52.418 123.020 1.00 54.05 109 CYS A N 1
ATOM 847 C CA . CYS A 1 136 ? 185.084 53.269 123.402 1.00 51.31 109 CYS A CA 1
ATOM 848 C C . CYS A 1 136 ? 185.004 54.641 122.700 1.00 47.49 109 CYS A C 1
ATOM 849 O O . CYS A 1 136 ? 185.992 55.378 122.560 1.00 52.79 109 CYS A O 1
ATOM 852 N N . ASP A 1 137 ? 183.789 54.983 122.275 1.00 47.03 110 ASP A N 1
ATOM 853 C CA . ASP A 1 137 ? 183.492 56.300 121.674 1.00 43.01 110 ASP A CA 1
ATOM 854 C C . ASP A 1 137 ? 184.072 57.424 122.538 1.00 43.84 110 ASP A C 1
ATOM 855 O O . ASP A 1 137 ? 183.827 57.478 123.762 1.00 48.97 110 ASP A O 1
ATOM 860 N N . PRO A 1 138 ? 184.900 58.295 121.922 1.00 45.80 111 PRO A N 1
ATOM 861 C CA . PRO A 1 138 ? 185.537 59.371 122.668 1.00 41.58 111 PRO A CA 1
ATOM 862 C C . PRO A 1 138 ? 184.563 60.437 123.137 1.00 35.70 111 PRO A C 1
ATOM 863 O O . PRO A 1 138 ? 184.931 61.255 123.945 1.00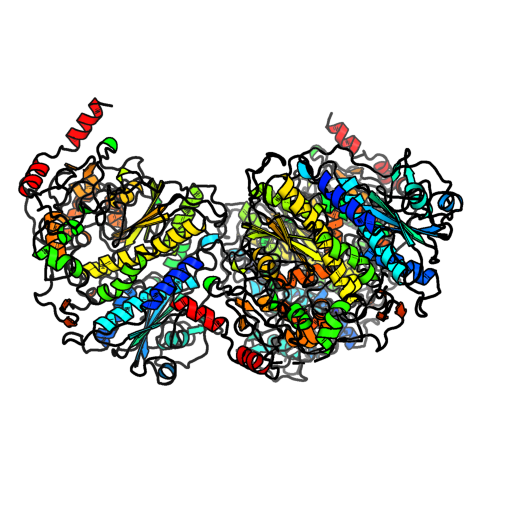 40.98 111 PRO A O 1
ATOM 867 N N . SER A 1 139 ? 183.346 60.471 122.644 1.00 33.90 112 SER A N 1
ATOM 868 C CA . SER A 1 139 ? 182.372 61.439 123.188 1.00 36.95 112 SER A CA 1
ATOM 869 C C . SER A 1 139 ? 181.690 60.985 124.532 1.00 33.16 112 SER A C 1
ATOM 870 O O . SER A 1 139 ? 180.882 61.721 125.096 1.00 33.33 112 SER A O 1
ATOM 873 N N . HIS A 1 140 ? 181.975 59.773 124.994 1.00 29.12 113 HIS A N 1
ATOM 874 C CA . HIS A 1 140 ? 181.310 59.268 126.214 1.00 28.03 113 HIS A CA 1
ATOM 875 C C . HIS A 1 140 ? 182.017 59.793 127.435 1.00 28.83 113 HIS A C 1
ATOM 876 O O . HIS A 1 140 ? 183.196 59.463 127.655 1.00 33.97 113 HIS A O 1
ATOM 883 N N . THR A 1 141 ? 181.275 60.463 128.286 1.00 28.22 114 THR A N 1
ATOM 884 C CA . THR A 1 141 ? 181.837 61.014 129.556 1.00 28.16 114 THR A CA 1
ATOM 885 C C . THR A 1 141 ? 181.333 60.366 130.895 1.00 28.79 114 THR A C 1
ATOM 886 O O . THR A 1 141 ? 181.850 60.647 131.975 1.00 27.27 114 THR A O 1
ATOM 890 N N . HIS A 1 142 ? 180.302 59.526 130.791 1.00 26.63 115 HIS A N 1
ATOM 891 C CA . HIS A 1 142 ? 179.627 58.940 131.916 1.00 24.77 115 HIS A CA 1
ATOM 892 C C . HIS A 1 142 ? 179.287 57.497 131.710 1.00 27.27 115 HIS A C 1
ATOM 893 O O . HIS A 1 142 ? 179.107 57.058 130.576 1.00 21.23 115 HIS A O 1
ATOM 900 N N . ALA A 1 143 ? 179.225 56.768 132.833 1.00 25.02 116 ALA A N 1
ATOM 901 C CA . ALA A 1 143 ? 178.873 55.410 132.859 1.00 21.76 116 ALA A CA 1
ATOM 902 C C . ALA A 1 143 ? 177.753 55.188 133.924 1.00 24.24 116 ALA A C 1
ATOM 903 O O . ALA A 1 143 ? 177.875 55.599 135.084 1.00 21.75 116 ALA A O 1
ATOM 905 N N . LEU A 1 144 ? 176.646 54.588 133.474 1.00 21.67 117 LEU A N 1
ATOM 906 C CA . LEU A 1 144 ? 175.684 53.892 134.358 1.00 21.65 117 LEU A CA 1
ATOM 907 C C . LEU A 1 144 ? 176.134 52.481 134.566 1.00 21.93 117 LEU A C 1
ATOM 908 O O . LEU A 1 144 ? 176.237 51.739 133.622 1.00 22.00 117 LEU A O 1
ATOM 913 N N . VAL A 1 145 ? 176.417 52.112 135.840 1.00 19.44 118 VAL A N 1
ATOM 914 C CA . VAL A 1 145 ? 176.941 50.819 136.158 1.00 18.09 118 VAL A CA 1
ATOM 915 C C . VAL A 1 145 ? 175.876 50.118 137.002 1.00 19.02 118 VAL A C 1
ATOM 916 O O . VAL A 1 145 ? 175.269 50.743 137.875 1.00 18.47 118 VAL A O 1
ATOM 920 N N . PHE A 1 146 ? 175.620 48.862 136.702 1.00 16.94 119 PHE A N 1
ATOM 921 C CA . PHE A 1 146 ? 174.643 48.083 137.459 1.00 16.48 119 PHE A CA 1
ATOM 922 C C . PHE A 1 146 ? 175.091 46.679 137.647 1.00 17.93 119 PHE A C 1
ATOM 923 O O . PHE A 1 146 ? 175.855 46.144 136.852 1.00 19.44 119 PHE A O 1
ATOM 931 N N . ALA A 1 147 ? 174.650 46.068 138.747 1.00 17.77 120 ALA A N 1
ATOM 932 C CA . ALA A 1 147 ? 174.969 44.679 139.089 1.00 19.07 120 ALA A CA 1
ATOM 933 C C . ALA A 1 147 ? 173.636 43.920 139.089 1.00 19.77 120 ALA A C 1
ATOM 934 O O . ALA A 1 147 ? 172.571 44.439 139.458 1.00 20.55 120 ALA A O 1
ATOM 936 N N . VAL A 1 148 ? 173.705 42.702 138.657 1.00 18.19 121 VAL A N 1
ATOM 937 C CA . VAL A 1 148 ? 172.602 41.760 138.866 1.00 18.93 121 VAL A CA 1
ATOM 938 C C . VAL A 1 148 ? 173.123 40.650 139.751 1.00 17.12 121 VAL A C 1
ATOM 939 O O . VAL A 1 148 ? 174.110 39.986 139.423 1.00 19.49 121 VAL A O 1
ATOM 943 N N . GLN A 1 149 ? 172.414 40.322 140.809 1.00 19.48 122 GLN A N 1
ATOM 944 C CA . GLN A 1 149 ? 172.810 39.201 141.671 1.00 18.70 122 GLN A CA 1
ATOM 945 C C . GLN A 1 149 ? 172.648 37.840 141.013 1.00 19.85 122 GLN A C 1
ATOM 946 O O . GLN A 1 149 ? 171.757 37.618 140.222 1.00 20.54 122 GLN A O 1
ATOM 952 N N . PHE A 1 150 ? 173.551 36.922 141.330 1.00 20.15 123 PHE A N 1
ATOM 953 C CA . PHE A 1 150 ? 173.420 35.550 140.922 1.00 22.48 123 PHE A CA 1
ATOM 954 C C . PHE A 1 150 ? 172.089 35.034 141.361 1.00 21.30 123 PHE A C 1
ATOM 955 O O . PHE A 1 150 ? 171.602 35.401 142.429 1.00 22.16 123 PHE A O 1
ATOM 963 N N . GLY A 1 151 ? 171.545 34.110 140.576 1.00 21.67 124 GLY A N 1
ATOM 964 C CA . GLY A 1 151 ? 170.329 33.384 140.986 1.00 20.75 124 GLY A CA 1
ATOM 965 C C . GLY A 1 151 ? 170.595 32.389 142.085 1.00 22.55 124 GLY A C 1
ATOM 966 O O . GLY A 1 151 ? 171.695 31.840 142.206 1.00 19.00 124 GLY A O 1
ATOM 967 N N . ARG A 1 152 ? 169.555 32.092 142.862 1.00 24.75 125 ARG A N 1
ATOM 968 C CA . ARG A 1 152 ? 169.579 30.947 143.748 1.00 23.96 125 ARG A CA 1
ATOM 969 C C . ARG A 1 152 ? 169.619 29.647 142.936 1.00 25.16 125 ARG A C 1
ATOM 970 O O . ARG A 1 152 ? 168.985 29.541 141.874 1.00 25.04 125 ARG A O 1
ATOM 978 N N . GLU A 1 153 ? 170.368 28.676 143.414 1.00 25.96 126 GLU A N 1
ATOM 979 C CA . GLU A 1 153 ? 170.434 27.395 142.721 1.00 28.94 126 GLU A CA 1
ATOM 980 C C . GLU A 1 153 ? 169.831 26.298 143.620 1.00 28.66 126 GLU A C 1
ATOM 981 O O . GLU A 1 153 ? 169.766 26.431 144.825 1.00 29.30 126 GLU A O 1
ATOM 987 N N . PRO A 1 154 ? 169.331 25.217 143.008 1.00 29.85 127 PRO A N 1
ATOM 988 C CA . PRO A 1 154 ? 168.890 24.094 143.772 1.00 31.10 127 PRO A CA 1
ATOM 989 C C . PRO A 1 154 ? 170.059 23.496 144.616 1.00 33.94 127 PRO A C 1
ATOM 990 O O . PRO A 1 154 ? 171.225 23.548 144.187 1.00 38.90 127 PRO A O 1
ATOM 994 N N . GLU A 1 155 ? 169.709 22.927 145.745 1.00 33.95 128 GLU A N 1
ATOM 995 C CA . GLU A 1 155 ? 170.666 22.215 146.580 1.00 38.73 128 GLU A CA 1
ATOM 996 C C . GLU A 1 155 ? 171.031 20.913 145.928 1.00 37.18 128 GLU A C 1
ATOM 997 O O . GLU A 1 155 ? 170.352 20.410 144.996 1.00 36.01 128 GLU A O 1
ATOM 1003 N N . ALA A 1 156 ? 172.113 20.343 146.432 1.00 43.51 129 ALA A N 1
ATOM 1004 C CA . ALA A 1 156 ? 172.563 19.027 145.990 1.00 43.18 129 ALA A CA 1
ATOM 1005 C C . ALA A 1 156 ? 171.450 17.971 146.090 1.00 37.62 129 ALA A C 1
ATOM 1006 O O . ALA A 1 156 ? 170.755 17.870 147.113 1.00 41.36 129 ALA A O 1
ATOM 1008 N N . GLY A 1 157 ? 171.256 17.235 145.013 1.00 35.14 130 GLY A N 1
ATOM 1009 C CA . GLY A 1 157 ? 170.249 16.199 145.058 1.00 36.19 130 GLY A CA 1
ATOM 1010 C C . GLY A 1 157 ? 168.836 16.664 144.762 1.00 39.51 130 GLY A C 1
ATOM 1011 O O . GLY A 1 157 ? 167.961 15.825 144.623 1.00 35.12 130 GLY A O 1
ATOM 1012 N N . GLU A 1 158 ? 168.596 17.991 144.637 1.00 33.31 131 GLU A N 1
ATOM 1013 C CA . GLU A 1 158 ? 167.290 18.468 144.222 1.00 31.50 131 GLU A CA 1
ATOM 1014 C C . GLU A 1 158 ? 167.150 18.321 142.724 1.00 27.69 131 GLU A C 1
ATOM 1015 O O . GLU A 1 158 ? 168.113 18.357 141.976 1.00 27.48 131 GLU A O 1
ATOM 1021 N N . ALA A 1 159 ? 165.910 18.186 142.292 1.00 30.18 132 ALA A N 1
ATOM 1022 C CA . ALA A 1 159 ? 165.633 18.056 140.878 1.00 26.87 132 ALA A CA 1
ATOM 1023 C C . ALA A 1 159 ? 166.142 19.324 140.137 1.00 29.29 132 ALA A C 1
ATOM 1024 O O . ALA A 1 159 ? 165.962 20.477 140.595 1.00 23.94 132 ALA A O 1
ATOM 1026 N N . GLY A 1 160 ? 166.836 19.082 139.027 1.00 28.93 133 GLY A N 1
ATOM 1027 C CA . GLY A 1 160 ? 167.397 20.153 138.206 1.00 28.87 133 GLY A CA 1
ATOM 1028 C C . GLY A 1 160 ? 168.714 20.761 138.639 1.00 27.05 133 GLY A C 1
ATOM 1029 O O . GLY A 1 160 ? 169.228 21.671 137.935 1.00 26.85 133 GLY A O 1
ATOM 1030 N N . ALA A 1 161 ? 169.319 20.258 139.710 1.00 25.66 134 ALA A N 1
ATOM 1031 C CA . ALA A 1 161 ? 170.610 20.782 140.110 1.00 26.37 134 ALA A CA 1
ATOM 1032 C C . ALA A 1 161 ? 171.671 20.701 138.961 1.00 27.34 134 ALA A C 1
ATOM 1033 O O . ALA A 1 161 ? 172.415 21.682 138.705 1.00 27.22 134 ALA A O 1
ATOM 1035 N N . GLU A 1 162 ? 171.713 19.570 138.251 1.00 23.64 135 GLU A N 1
ATOM 1036 C CA . GLU A 1 162 ? 172.601 19.370 137.097 1.00 28.24 135 GLU A CA 1
ATOM 1037 C C . GLU A 1 162 ? 172.300 20.320 135.947 1.00 28.12 135 GLU A C 1
ATOM 1038 O O . GLU A 1 162 ? 173.204 20.668 135.154 1.00 26.28 135 GLU A O 1
ATOM 1040 N N . TRP A 1 163 ? 171.041 20.742 135.801 1.00 24.18 136 TRP A N 1
ATOM 1041 C CA . TRP A 1 163 ? 170.712 21.690 134.747 1.00 23.43 136 TRP A CA 1
ATOM 1042 C C . TRP A 1 163 ? 171.330 23.079 134.983 1.00 22.77 136 TRP A C 1
ATOM 1043 O O . TRP A 1 163 ? 171.613 23.803 134.056 1.00 25.23 136 TRP A O 1
ATOM 1054 N N . ILE A 1 164 ? 171.538 23.433 136.239 1.00 24.11 137 ILE A N 1
ATOM 1055 C CA . ILE A 1 164 ? 171.791 24.807 136.654 1.00 23.50 137 ILE A CA 1
ATOM 1056 C C . ILE A 1 164 ? 173.201 25.038 137.160 1.00 24.74 137 ILE A C 1
ATOM 1057 O O . ILE A 1 164 ? 173.751 26.119 136.948 1.00 26.17 137 ILE A O 1
ATOM 1062 N N . ARG A 1 165 ? 173.776 24.033 137.790 1.00 27.20 138 ARG A N 1
ATOM 1063 C CA . ARG A 1 165 ? 175.124 24.160 138.392 1.00 32.10 138 ARG A CA 1
ATOM 1064 C C . ARG A 1 165 ? 176.179 24.632 137.417 1.00 29.99 138 ARG A C 1
ATOM 1065 O O . ARG A 1 165 ? 176.231 24.141 136.296 1.00 30.73 138 ARG A O 1
ATOM 1073 N N . GLY A 1 166 ? 176.921 25.659 137.802 1.00 27.95 139 GLY A N 1
ATOM 1074 C CA . GLY A 1 166 ? 177.922 26.210 136.952 1.00 27.46 139 GLY A CA 1
ATOM 1075 C C . GLY A 1 166 ? 177.452 27.188 135.880 1.00 28.03 139 GLY A C 1
ATOM 1076 O O . GLY A 1 166 ? 178.264 27.648 135.094 1.00 30.90 139 GLY A O 1
ATOM 1077 N N . THR A 1 167 ? 176.161 27.527 135.827 1.00 26.49 140 THR A N 1
ATOM 1078 C CA . THR A 1 167 ? 175.649 28.402 134.779 1.00 24.00 140 THR A CA 1
ATOM 1079 C C . THR A 1 167 ? 175.329 29.840 135.270 1.00 20.75 140 THR A C 1
ATOM 1080 O O . THR A 1 167 ? 174.854 30.636 134.506 1.00 21.16 140 THR A O 1
ATOM 1084 N N . ASN A 1 168 ? 175.704 30.167 136.463 1.00 22.18 141 ASN A N 1
ATOM 1085 C CA . ASN A 1 168 ? 175.202 31.396 137.058 1.00 21.13 141 ASN A CA 1
ATOM 1086 C C . ASN A 1 168 ? 175.797 32.643 136.473 1.00 20.92 141 ASN A C 1
ATOM 1087 O O . ASN A 1 168 ? 175.102 33.612 136.188 1.00 18.33 141 ASN A O 1
ATOM 1092 N N . ALA A 1 169 ? 177.070 32.614 136.172 1.00 22.00 142 ALA A N 1
ATOM 1093 C CA . ALA A 1 169 ? 177.709 33.782 135.567 1.00 21.93 142 ALA A CA 1
ATOM 1094 C C . ALA A 1 169 ? 177.221 34.042 134.189 1.00 21.62 142 ALA A C 1
ATOM 1095 O O . ALA A 1 169 ? 176.989 35.174 133.806 1.00 23.09 142 ALA A O 1
ATOM 1097 N N . ALA A 1 170 ? 176.989 32.991 133.429 1.00 23.25 143 ALA A N 1
ATOM 1098 C CA . ALA A 1 170 ? 176.379 33.134 132.070 1.00 23.52 143 ALA A CA 1
ATOM 1099 C C . ALA A 1 170 ? 174.892 33.529 132.092 1.00 21.14 143 ALA A C 1
ATOM 1100 O O . ALA A 1 170 ? 174.460 34.381 131.360 1.00 22.72 143 ALA A O 1
ATOM 1102 N N . ARG A 1 171 ? 174.129 32.924 132.994 1.00 23.92 144 ARG A N 1
ATOM 1103 C CA . ARG A 1 171 ? 172.753 33.333 133.268 1.00 20.42 144 ARG A CA 1
ATOM 1104 C C . ARG A 1 171 ? 172.688 34.821 133.671 1.00 20.82 144 ARG A C 1
ATOM 1105 O O . ARG A 1 171 ? 171.908 35.591 133.145 1.00 20.09 144 ARG A O 1
ATOM 1113 N N . THR A 1 172 ? 173.509 35.202 134.615 1.00 22.08 145 THR A N 1
ATOM 1114 C CA . THR A 1 172 ? 173.507 36.575 135.074 1.00 20.00 145 THR A CA 1
ATOM 1115 C C . THR A 1 172 ? 174.110 37.531 134.022 1.00 19.15 145 THR A C 1
ATOM 1116 O O . THR A 1 172 ? 173.601 38.638 133.842 1.00 20.11 145 THR A O 1
ATOM 1120 N N . ASP A 1 173 ? 175.136 37.114 133.306 1.00 19.73 146 ASP A N 1
ATOM 1121 C CA . ASP A 1 173 ? 175.564 37.905 132.125 1.00 22.05 146 ASP A CA 1
ATOM 1122 C C . ASP A 1 173 ? 174.455 38.159 131.127 1.00 22.37 146 ASP A C 1
ATOM 1123 O O . ASP A 1 173 ? 174.335 39.260 130.568 1.00 20.77 146 ASP A O 1
ATOM 1128 N N . MET A 1 174 ? 173.687 37.126 130.813 1.00 21.10 147 MET A N 1
ATOM 1129 C CA . MET A 1 174 ? 172.529 37.309 129.896 1.00 21.13 147 MET A CA 1
ATOM 1130 C C . MET A 1 174 ? 171.592 38.431 130.351 1.00 18.23 147 MET A C 1
ATOM 1131 O O . MET A 1 174 ? 171.160 39.291 129.566 1.00 19.34 147 MET A O 1
ATOM 1136 N N . ARG A 1 175 ? 171.227 38.406 131.610 1.00 19.84 148 ARG A N 1
ATOM 1137 C CA . ARG A 1 175 ? 170.362 39.434 132.161 1.00 19.44 148 ARG A CA 1
ATOM 1138 C C . ARG A 1 175 ? 171.057 40.797 132.101 1.00 19.98 148 ARG A C 1
ATOM 1139 O O . ARG A 1 175 ? 170.416 41.770 131.820 1.00 19.38 148 ARG A O 1
ATOM 1147 N N . CYS A 1 176 ? 172.386 40.856 132.305 1.00 22.16 149 CYS A N 1
ATOM 1148 C CA . CYS A 1 176 ? 173.146 42.119 132.201 1.00 19.68 149 CYS A CA 1
ATOM 1149 C C . CYS A 1 176 ? 173.171 42.679 130.794 1.00 19.96 149 CYS A C 1
ATOM 1150 O O . CYS A 1 176 ? 172.938 43.864 130.592 1.00 19.30 149 CYS A O 1
ATOM 1153 N N . ALA A 1 177 ? 173.323 41.815 129.804 1.00 19.98 150 ALA A N 1
ATOM 1154 C CA . ALA A 1 177 ? 173.282 42.249 128.425 1.00 20.37 150 ALA A CA 1
ATOM 1155 C C . ALA A 1 177 ? 171.934 42.762 128.057 1.00 19.99 150 ALA A C 1
ATOM 1156 O O . ALA A 1 177 ? 171.781 43.730 127.381 1.00 19.25 150 ALA A O 1
ATOM 1158 N N . GLU A 1 178 ? 170.910 42.044 128.489 1.00 24.09 151 GLU A N 1
ATOM 1159 C CA . GLU A 1 178 ? 169.543 42.455 128.256 1.00 20.87 151 GLU A CA 1
ATOM 1160 C C . GLU A 1 178 ? 169.274 43.856 128.776 1.00 19.14 151 GLU A C 1
ATOM 1161 O O . GLU A 1 178 ? 168.779 44.734 128.043 1.00 20.49 151 GLU A O 1
ATOM 1167 N N . ILE A 1 179 ? 169.553 44.090 130.052 1.00 17.75 152 ILE A N 1
ATOM 1168 C CA . ILE A 1 179 ? 169.350 45.401 130.671 1.00 16.92 152 ILE A CA 1
ATOM 1169 C C . ILE A 1 179 ? 170.201 46.473 129.984 1.00 15.20 152 ILE A C 1
ATOM 1170 O O . ILE A 1 179 ? 169.722 47.541 129.652 1.00 13.92 152 ILE A O 1
ATOM 1175 N N . ALA A 1 180 ? 171.470 46.177 129.711 1.00 16.73 153 ALA A N 1
ATOM 1176 C CA . ALA A 1 180 ? 172.357 47.176 129.026 1.00 15.95 153 ALA A CA 1
ATOM 1177 C C . ALA A 1 180 ? 171.881 47.562 127.637 1.00 16.89 153 ALA A C 1
ATOM 1178 O O . ALA A 1 180 ? 171.980 48.712 127.244 1.00 16.85 153 ALA A O 1
ATOM 1180 N N . ALA A 1 181 ? 171.343 46.589 126.886 1.00 16.15 154 ALA A N 1
ATOM 1181 C CA . ALA A 1 181 ? 170.787 46.812 125.552 1.00 17.64 154 ALA A CA 1
ATOM 1182 C C . ALA A 1 181 ? 169.552 47.662 125.608 1.00 16.26 154 ALA A C 1
ATOM 1183 O O . ALA A 1 181 ? 169.422 48.596 124.812 1.00 16.26 154 ALA A O 1
ATOM 1185 N N . ILE A 1 182 ? 168.707 47.456 126.625 1.00 16.20 155 ILE A N 1
ATOM 1186 C CA . ILE A 1 182 ? 167.466 48.206 126.716 1.00 15.98 155 ILE A CA 1
ATOM 1187 C C . ILE A 1 182 ? 167.782 49.648 127.119 1.00 17.95 155 ILE A C 1
ATOM 1188 O O . ILE A 1 182 ? 167.247 50.579 126.553 1.00 16.42 155 ILE A O 1
ATOM 1193 N N . LEU A 1 183 ? 168.657 49.807 128.112 1.00 16.29 156 LEU A N 1
ATOM 1194 C CA . LEU A 1 183 ? 168.950 51.092 128.626 1.00 18.33 156 LEU A CA 1
ATOM 1195 C C . LEU A 1 183 ? 169.742 51.960 127.657 1.00 18.22 156 LEU A C 1
ATOM 1196 O O . LEU A 1 183 ? 169.466 53.135 127.534 1.00 20.41 156 LEU A O 1
ATOM 1201 N N . SER A 1 184 ? 170.718 51.374 126.988 1.00 20.36 157 SER A N 1
ATOM 1202 C CA . SER A 1 184 ? 171.436 52.079 125.929 1.00 19.49 157 SER A CA 1
ATOM 1203 C C . SER A 1 184 ? 170.533 52.473 124.816 1.00 21.90 157 SER A C 1
ATOM 1204 O O . SER A 1 184 ? 170.577 53.622 124.334 1.00 21.62 157 SER A O 1
ATOM 1207 N N . GLY A 1 185 ? 169.606 51.580 124.432 1.00 19.21 158 GLY A N 1
ATOM 1208 C CA . GLY A 1 185 ? 168.648 51.958 123.418 1.00 17.59 158 GLY A CA 1
ATOM 1209 C C . GLY A 1 185 ? 167.706 53.025 123.809 1.00 18.91 158 GLY A C 1
ATOM 1210 O O . GLY A 1 185 ? 167.325 53.853 122.995 1.00 19.58 158 GLY A O 1
ATOM 1211 N N . TYR A 1 186 ? 167.304 53.030 125.075 1.00 19.44 159 TYR A N 1
ATOM 1212 C CA . TYR A 1 186 ? 166.462 54.113 125.634 1.00 18.49 159 TYR A CA 1
ATOM 1213 C C . TYR A 1 186 ? 167.151 55.479 125.532 1.00 19.61 159 TYR A C 1
ATOM 1214 O O . TYR A 1 186 ? 166.532 56.462 125.098 1.00 18.57 159 TYR A O 1
ATOM 1223 N N . VAL A 1 187 ? 168.446 55.544 125.907 1.00 18.99 160 VAL A N 1
ATOM 1224 C CA . VAL A 1 187 ? 169.190 56.844 125.831 1.00 19.44 160 VAL A CA 1
ATOM 1225 C C . VAL A 1 187 ? 169.381 57.253 124.338 1.00 19.98 160 VAL A C 1
ATOM 1226 O O . VAL A 1 187 ? 169.224 58.418 123.997 1.00 20.69 160 VAL A O 1
ATOM 1230 N N . ARG A 1 188 ? 169.652 56.287 123.473 1.00 18.90 161 ARG A N 1
ATOM 1231 C CA . ARG A 1 188 ? 169.754 56.529 122.015 1.00 21.32 161 ARG A CA 1
ATOM 1232 C C . ARG A 1 188 ? 168.467 57.080 121.424 1.00 21.46 161 ARG A C 1
ATOM 1233 O O . ARG A 1 188 ? 168.481 57.986 120.603 1.00 23.29 161 ARG A O 1
ATOM 1241 N N . TRP A 1 189 ? 167.324 56.613 121.900 1.00 22.38 162 TRP A N 1
ATOM 1242 C CA . TRP A 1 189 ? 166.045 57.162 121.453 1.00 21.95 162 TRP A CA 1
ATOM 1243 C C . TRP A 1 189 ? 165.709 58.536 121.975 1.00 21.53 162 TRP A C 1
ATOM 1244 O O . TRP A 1 189 ? 164.887 59.259 121.395 1.00 25.13 162 TRP A O 1
ATOM 1255 N N . MET A 1 190 ? 166.321 58.931 123.094 1.00 24.80 163 MET A N 1
ATOM 1256 C CA . MET A 1 190 ? 166.208 60.282 123.635 1.00 24.17 163 MET A CA 1
ATOM 1257 C C . MET A 1 190 ? 167.159 61.270 122.906 1.00 26.44 163 MET A C 1
ATOM 1258 O O . MET A 1 190 ? 167.028 62.482 123.066 1.00 21.26 163 MET A O 1
ATOM 1263 N N . GLY A 1 191 ? 168.085 60.748 122.092 1.00 23.73 164 GLY A N 1
ATOM 1264 C CA . GLY A 1 191 ? 168.868 61.591 121.188 1.00 25.18 164 GLY A CA 1
ATOM 1265 C C . GLY A 1 191 ? 170.350 61.597 121.518 1.00 27.22 164 GLY A C 1
ATOM 1266 O O . GLY A 1 191 ? 171.078 62.374 120.919 1.00 28.31 164 GLY A O 1
ATOM 1267 N N . PHE A 1 192 ? 170.829 60.700 122.379 1.00 22.07 165 PHE A N 1
ATOM 1268 C CA . PHE A 1 192 ? 172.205 60.709 122.830 1.00 21.06 165 PHE A CA 1
ATOM 1269 C C . PHE A 1 192 ? 172.867 59.433 122.516 1.00 24.59 165 PHE A C 1
ATOM 1270 O O . PHE A 1 192 ? 172.306 58.353 122.763 1.00 26.07 165 PHE A O 1
ATOM 1278 N N . PRO A 1 193 ? 174.060 59.468 121.936 1.00 26.26 166 PRO A N 1
ATOM 1279 C CA . PRO A 1 193 ? 174.814 58.244 121.752 1.00 28.70 166 PRO A CA 1
ATOM 1280 C C . PRO A 1 193 ? 175.118 57.537 123.045 1.00 25.09 166 PRO A C 1
ATOM 1281 O O . PRO A 1 193 ? 175.377 58.151 124.087 1.00 28.19 166 PRO A O 1
ATOM 1285 N N . ALA A 1 194 ? 175.017 56.242 123.004 1.00 24.39 167 ALA A N 1
ATOM 1286 C CA . ALA A 1 194 ? 175.161 55.360 124.192 1.00 22.82 167 ALA A CA 1
ATOM 1287 C C . ALA A 1 194 ? 175.416 53.943 123.780 1.00 20.27 167 ALA A C 1
ATOM 1288 O O . ALA A 1 194 ? 174.927 53.470 122.727 1.00 22.91 167 ALA A O 1
ATOM 1290 N N . ARG A 1 195 ? 176.232 53.292 124.524 1.00 19.03 168 ARG A N 1
ATOM 1291 C CA . ARG A 1 195 ? 176.675 51.966 124.191 1.00 21.56 168 ARG A CA 1
ATOM 1292 C C . ARG A 1 195 ? 176.625 51.103 125.458 1.00 23.01 168 ARG A C 1
ATOM 1293 O O . ARG A 1 195 ? 177.033 51.547 126.552 1.00 19.83 168 ARG A O 1
ATOM 1301 N N . GLY A 1 196 ? 176.097 49.870 125.342 1.00 22.41 169 GLY A N 1
ATOM 1302 C CA . GLY A 1 196 ? 176.020 48.943 126.435 1.00 19.85 169 GLY A CA 1
ATOM 1303 C C . GLY A 1 196 ? 177.205 48.024 126.432 1.00 19.76 169 GLY A C 1
ATOM 1304 O O . GLY A 1 196 ? 177.811 47.766 125.385 1.00 19.69 169 GLY A O 1
ATOM 1305 N N . HIS A 1 197 ? 177.549 47.561 127.603 1.00 19.30 170 HIS A N 1
ATOM 1306 C CA . HIS A 1 197 ? 178.690 46.702 127.798 1.00 20.57 170 HIS A CA 1
ATOM 1307 C C . HIS A 1 197 ? 178.389 45.652 128.805 1.00 22.89 170 HIS A C 1
ATOM 1308 O O . HIS A 1 197 ? 177.711 45.926 129.827 1.00 23.75 170 HIS A O 1
ATOM 1315 N N . PHE A 1 198 ? 178.926 44.455 128.621 1.00 21.74 171 PHE A N 1
ATOM 1316 C CA . PHE A 1 198 ? 178.878 43.448 129.652 1.00 23.12 171 PHE A CA 1
ATOM 1317 C C . PHE A 1 198 ? 180.014 42.505 129.347 1.00 23.74 171 PHE A C 1
ATOM 1318 O O . PHE A 1 198 ? 180.777 42.738 128.411 1.00 24.66 171 PHE A O 1
ATOM 1326 N N . SER A 1 199 ? 180.197 41.519 130.186 1.00 22.71 172 SER A N 1
ATOM 1327 C CA . SER A 1 199 ? 181.385 40.662 130.050 1.00 28.31 172 SER A CA 1
ATOM 1328 C C . SER A 1 199 ? 181.622 40.117 128.610 1.00 30.93 172 SER A C 1
ATOM 1329 O O . SER A 1 199 ? 182.720 40.049 128.146 1.00 32.20 172 SER A O 1
ATOM 1332 N N . GLY A 1 200 ? 180.547 39.670 127.963 1.00 29.14 173 GLY A N 1
ATOM 1333 C CA . GLY A 1 200 ? 180.573 39.162 126.633 1.00 29.97 173 GLY A CA 1
ATOM 1334 C C . GLY A 1 200 ? 180.914 40.140 125.517 1.00 32.79 173 GLY A C 1
ATOM 1335 O O . GLY A 1 200 ? 181.342 39.692 124.452 1.00 40.01 173 GLY A O 1
ATOM 1336 N N . ASP A 1 201 ? 180.817 41.453 125.765 1.00 30.89 174 ASP A N 1
ATOM 1337 C CA . ASP A 1 201 ? 181.150 42.473 124.802 1.00 30.51 174 ASP A CA 1
ATOM 1338 C C . ASP A 1 201 ? 181.276 43.781 125.539 1.00 29.76 174 ASP A C 1
ATOM 1339 O O . ASP A 1 201 ? 180.272 44.470 125.799 1.00 27.68 174 ASP A O 1
ATOM 1344 N N . ALA A 1 202 ? 182.512 44.147 125.823 1.00 31.81 175 ALA A N 1
ATOM 1345 C CA . ALA A 1 202 ? 182.792 45.380 126.600 1.00 34.83 175 ALA A CA 1
ATOM 1346 C C . ALA A 1 202 ? 183.953 46.143 125.942 1.00 31.39 175 ALA A C 1
ATOM 1347 O O . ALA A 1 202 ? 184.941 45.552 125.593 1.00 35.25 175 ALA A O 1
ATOM 1349 N N . GLN A 1 203 ? 183.810 47.447 125.847 1.00 30.27 176 GLN A N 1
ATOM 1350 C CA . GLN A 1 203 ? 184.898 48.389 125.452 1.00 31.48 176 GLN A CA 1
ATOM 1351 C C . GLN A 1 203 ? 185.539 49.128 126.630 1.00 35.89 176 GLN A C 1
ATOM 1352 O O . GLN A 1 203 ? 186.281 50.045 126.409 1.00 36.40 176 GLN A O 1
ATOM 1358 N N . VAL A 1 204 ? 185.159 48.791 127.865 1.00 33.10 177 VAL A N 1
ATOM 1359 C CA . VAL A 1 204 ? 185.612 49.494 129.062 1.00 31.33 177 VAL A CA 1
ATOM 1360 C C . VAL A 1 204 ? 185.894 48.484 130.127 1.00 30.84 177 VAL A C 1
ATOM 1361 O O . VAL A 1 204 ? 185.522 47.287 129.992 1.00 35.52 177 VAL A O 1
ATOM 1365 N N . ASP A 1 205 ? 186.537 48.931 131.203 1.00 33.45 178 ASP A N 1
ATOM 1366 C CA . ASP A 1 205 ? 186.931 48.030 132.305 1.00 33.55 178 ASP A CA 1
ATOM 1367 C C . ASP A 1 205 ? 185.786 48.004 133.322 1.00 33.09 178 ASP A C 1
ATOM 1368 O O . ASP A 1 205 ? 185.663 48.898 134.150 1.00 29.16 178 ASP A O 1
ATOM 1373 N N . LEU A 1 206 ? 184.990 46.945 133.261 1.00 28.01 179 LEU A N 1
ATOM 1374 C CA . LEU A 1 206 ? 183.782 46.862 134.042 1.00 25.17 179 LEU A CA 1
ATOM 1375 C C . LEU A 1 206 ? 184.091 46.865 135.523 1.00 21.74 179 LEU A C 1
ATOM 1376 O O . LEU A 1 206 ? 183.443 47.557 136.263 1.00 23.61 179 LEU A O 1
ATOM 1381 N N . ALA A 1 207 ? 185.036 46.052 135.982 1.00 23.23 180 ALA A N 1
ATOM 1382 C CA . ALA A 1 207 ? 185.358 45.965 137.391 1.00 23.61 180 ALA A CA 1
ATOM 1383 C C . ALA A 1 207 ? 185.843 47.291 137.941 1.00 28.09 180 ALA A C 1
ATOM 1384 O O . ALA A 1 207 ? 185.397 47.743 139.026 1.00 29.20 180 ALA A O 1
ATOM 1386 N N . ARG A 1 208 ? 186.652 48.011 137.158 1.00 26.67 181 ARG A N 1
ATOM 1387 C CA . ARG A 1 208 ? 187.119 49.302 137.593 1.00 29.12 181 ARG A CA 1
ATOM 1388 C C . ARG A 1 208 ? 185.959 50.309 137.770 1.00 25.65 181 ARG A C 1
ATOM 1389 O O . ARG A 1 208 ? 185.929 51.104 138.717 1.00 26.17 181 ARG A O 1
ATOM 1397 N N . LEU A 1 209 ? 185.061 50.329 136.815 1.00 23.13 182 LEU A N 1
ATOM 1398 C CA . LEU A 1 209 ? 183.956 51.244 136.866 1.00 23.67 182 LEU A CA 1
ATOM 1399 C C . LEU A 1 209 ? 182.990 50.856 138.039 1.00 24.60 182 LEU A C 1
ATOM 1400 O O . LEU A 1 209 ? 182.322 51.741 138.600 1.00 24.87 182 LEU A O 1
ATOM 1405 N N . ALA A 1 210 ? 182.860 49.574 138.327 1.00 21.68 183 ALA A N 1
ATOM 1406 C CA . ALA A 1 210 ? 182.011 49.176 139.464 1.00 25.25 183 ALA A CA 1
ATOM 1407 C C . ALA A 1 210 ? 182.523 49.733 140.784 1.00 24.90 183 ALA A C 1
ATOM 1408 O O . ALA A 1 210 ? 181.728 50.079 141.686 1.00 23.09 183 ALA A O 1
ATOM 1410 N N . VAL A 1 211 ? 183.845 49.751 140.941 1.00 25.80 184 VAL A N 1
ATOM 1411 C CA . VAL A 1 211 ? 184.448 50.354 142.145 1.00 25.06 184 VAL A CA 1
ATOM 1412 C C . VAL A 1 211 ? 184.293 51.857 142.193 1.00 22.31 184 VAL A C 1
ATOM 1413 O O . VAL A 1 211 ? 183.880 52.416 143.200 1.00 23.50 184 VAL A O 1
ATOM 1417 N N . ARG A 1 212 ? 184.494 52.512 141.065 1.00 22.45 185 ARG A N 1
ATOM 1418 C CA . ARG A 1 212 ? 184.414 53.961 141.004 1.00 23.77 185 ARG A CA 1
ATOM 1419 C C . ARG A 1 212 ? 182.966 54.423 141.167 1.00 26.19 185 ARG A C 1
ATOM 1420 O O . ARG A 1 212 ? 182.678 55.481 141.752 1.00 22.56 185 ARG A O 1
ATOM 1428 N N . ALA A 1 213 ? 182.019 53.631 140.708 1.00 21.47 186 ALA A N 1
ATOM 1429 C CA . ALA A 1 213 ? 180.580 54.032 140.834 1.00 21.34 186 ALA A CA 1
ATOM 1430 C C . ALA A 1 213 ? 179.960 53.616 142.170 1.00 21.56 186 ALA A C 1
ATOM 1431 O O . ALA A 1 213 ? 178.831 53.950 142.423 1.00 21.04 186 ALA A O 1
ATOM 1433 N N . GLY A 1 214 ? 180.721 52.922 143.010 1.00 21.39 187 GLY A N 1
ATOM 1434 C CA . GLY A 1 214 ? 180.277 52.713 144.380 1.00 21.61 187 GLY A CA 1
ATOM 1435 C C . GLY A 1 214 ? 179.481 51.438 144.610 1.00 23.57 187 GLY A C 1
ATOM 1436 O O . GLY A 1 214 ? 178.811 51.322 145.615 1.00 20.70 187 GLY A O 1
ATOM 1437 N N . LEU A 1 215 ? 179.597 50.440 143.716 1.00 21.82 188 LEU A N 1
ATOM 1438 C CA . LEU A 1 215 ? 178.833 49.188 143.874 1.00 17.82 188 LEU A CA 1
ATOM 1439 C C . LEU A 1 215 ? 179.629 48.135 144.576 1.00 18.56 188 LEU A C 1
ATOM 1440 O O . LEU A 1 215 ? 179.065 47.239 145.167 1.00 19.25 188 LEU A O 1
ATOM 1445 N N . ALA A 1 216 ? 180.963 48.199 144.491 1.00 21.58 189 ALA A N 1
ATOM 1446 C CA . ALA A 1 216 ? 181.780 47.149 145.044 1.00 20.21 189 ALA A CA 1
ATOM 1447 C C . ALA A 1 216 ? 183.136 47.629 145.566 1.00 22.97 189 ALA A C 1
ATOM 1448 O O . ALA A 1 216 ? 183.535 48.746 145.316 1.00 24.56 189 ALA A O 1
ATOM 1450 N N . ARG A 1 217 ? 183.801 46.735 146.278 1.00 23.47 190 ARG A N 1
ATOM 1451 C CA . ARG A 1 217 ? 185.164 46.862 146.693 1.00 27.11 190 ARG A CA 1
ATOM 1452 C C . ARG A 1 217 ? 185.866 45.597 146.317 1.00 25.92 190 ARG A C 1
ATOM 1453 O O . ARG A 1 217 ? 185.220 44.639 145.943 1.00 27.84 190 ARG A O 1
ATOM 1461 N N . VAL A 1 218 ? 187.196 45.605 146.409 1.00 27.08 191 VAL A N 1
ATOM 1462 C CA . VAL A 1 218 ? 188.060 44.485 145.966 1.00 27.90 191 VAL A CA 1
ATOM 1463 C C . VAL A 1 218 ? 188.530 43.704 147.149 1.00 30.81 191 VAL A C 1
ATOM 1464 O O . VAL A 1 218 ? 189.046 44.263 148.072 1.00 32.47 191 VAL A O 1
ATOM 1468 N N . VAL A 1 219 ? 188.325 42.403 147.137 1.00 30.30 192 VAL A N 1
ATOM 1469 C CA . VAL A 1 219 ? 188.900 41.545 148.160 1.00 33.45 192 VAL A CA 1
ATOM 1470 C C . VAL A 1 219 ? 189.651 40.391 147.489 1.00 36.53 192 VAL A C 1
ATOM 1471 O O . VAL A 1 219 ? 189.033 39.571 146.760 1.00 36.97 192 VAL A O 1
ATOM 1475 N N . ASP A 1 220 ? 190.973 40.334 147.723 1.00 38.27 193 ASP A N 1
ATOM 1476 C CA . ASP A 1 220 ? 191.847 39.324 147.111 1.00 37.27 193 ASP A CA 1
ATOM 1477 C C . ASP A 1 220 ? 191.647 39.291 145.556 1.00 38.00 193 ASP A C 1
ATOM 1478 O O . ASP A 1 220 ? 191.551 38.224 144.944 1.00 38.89 193 ASP A O 1
ATOM 1480 N N . GLY A 1 221 ? 191.579 40.474 144.952 1.00 34.11 194 GLY A N 1
ATOM 1481 C CA . GLY A 1 221 ? 191.428 40.631 143.504 1.00 34.37 194 GLY A CA 1
ATOM 1482 C C . GLY A 1 221 ? 190.072 40.323 142.907 1.00 34.00 194 GLY A C 1
ATOM 1483 O O . GLY A 1 221 ? 189.965 40.204 141.681 1.00 34.12 194 GLY A O 1
ATOM 1484 N N . VAL A 1 222 ? 189.051 40.131 143.765 1.00 35.07 195 VAL A N 1
ATOM 1485 C CA . VAL A 1 222 ? 187.680 39.812 143.306 1.00 30.27 195 VAL A CA 1
ATOM 1486 C C . VAL A 1 222 ? 186.768 40.875 143.864 1.00 28.00 195 VAL A C 1
ATOM 1487 O O . VAL A 1 222 ? 186.914 41.282 145.008 1.00 30.15 195 VAL A O 1
ATOM 1491 N N . LEU A 1 223 ? 185.842 41.343 143.051 1.00 25.44 196 LEU A N 1
ATOM 1492 C CA . LEU A 1 223 ? 184.825 42.287 143.484 1.00 22.84 196 LEU A CA 1
ATOM 1493 C C . LEU A 1 223 ? 183.855 41.677 144.473 1.00 25.40 196 LEU A C 1
ATOM 1494 O O . LEU A 1 223 ? 183.510 40.514 144.365 1.00 23.81 196 LEU A O 1
ATOM 1499 N N . VAL A 1 224 ? 183.522 42.460 145.491 1.00 23.52 197 VAL A N 1
ATOM 1500 C CA . VAL A 1 224 ? 182.602 42.093 146.567 1.00 24.99 197 VAL A CA 1
ATOM 1501 C C . VAL A 1 224 ? 181.614 43.234 146.733 1.00 24.59 197 VAL A C 1
ATOM 1502 O O . VAL A 1 224 ? 181.996 44.373 146.913 1.00 25.74 197 VAL A O 1
ATOM 1506 N N . ALA A 1 225 ? 180.332 42.973 146.567 1.00 26.52 198 ALA A N 1
ATOM 1507 C CA . ALA A 1 225 ? 179.322 44.053 146.680 1.00 25.54 198 ALA A CA 1
ATOM 1508 C C . ALA A 1 225 ? 178.577 43.891 147.948 1.00 27.28 198 ALA A C 1
ATOM 1509 O O . ALA A 1 225 ? 178.207 42.762 148.290 1.00 28.85 198 ALA A O 1
ATOM 1511 N N . PRO A 1 226 ? 178.385 44.981 148.704 1.00 26.62 199 PRO A N 1
ATOM 1512 C CA . PRO A 1 226 ? 177.493 44.886 149.870 1.00 27.48 199 PRO A CA 1
ATOM 1513 C C . PRO A 1 226 ? 176.113 44.330 149.429 1.00 25.56 199 PRO A C 1
ATOM 1514 O O . PRO A 1 226 ? 175.634 44.654 148.341 1.00 21.68 199 PRO A O 1
ATOM 1518 N N . PHE A 1 227 ? 175.544 43.491 150.273 1.00 23.63 200 PHE A N 1
ATOM 1519 C CA . PHE A 1 227 ? 174.240 42.908 150.116 1.00 21.97 200 PHE A CA 1
ATOM 1520 C C . PHE A 1 227 ? 174.119 41.767 149.126 1.00 23.65 200 PHE A C 1
ATOM 1521 O O . PHE A 1 227 ? 173.263 40.951 149.253 1.00 25.97 200 PHE A O 1
ATOM 1529 N N . LEU A 1 228 ? 174.968 41.689 148.108 1.00 25.15 201 LEU A N 1
ATOM 1530 C CA . LEU A 1 228 ? 174.830 40.686 147.030 1.00 21.71 201 LEU A CA 1
ATOM 1531 C C . LEU A 1 228 ? 175.716 39.502 147.301 1.00 23.50 201 LEU A C 1
ATOM 1532 O O . LEU A 1 228 ? 176.629 39.194 146.599 1.00 25.13 201 LEU A O 1
ATOM 1537 N N . ARG A 1 229 ? 175.381 38.806 148.367 1.00 23.48 202 ARG A N 1
ATOM 1538 C CA . ARG A 1 229 ? 176.166 37.767 148.926 1.00 24.28 202 ARG A CA 1
ATOM 1539 C C . ARG A 1 229 ? 176.215 36.494 148.072 1.00 22.51 202 ARG A C 1
ATOM 1540 O O . ARG A 1 229 ? 177.107 35.670 148.235 1.00 23.65 202 ARG A O 1
ATOM 1543 N N . ARG A 1 230 ? 175.312 36.351 147.120 1.00 22.83 203 ARG A N 1
ATOM 1544 C CA . ARG A 1 230 ? 175.446 35.233 146.199 1.00 24.92 203 ARG A CA 1
ATOM 1545 C C . ARG A 1 230 ? 176.480 35.403 145.058 1.00 24.87 203 ARG A C 1
ATOM 1546 O O . ARG A 1 230 ? 176.742 34.458 144.342 1.00 27.87 203 ARG A O 1
ATOM 1554 N N . GLY A 1 231 ? 177.053 36.581 144.899 1.00 23.26 204 GLY A N 1
ATOM 1555 C CA . GLY A 1 231 ? 177.764 36.906 143.712 1.00 23.47 204 GLY A CA 1
ATOM 1556 C C . GLY A 1 231 ? 176.891 37.673 142.770 1.00 20.77 204 GLY A C 1
ATOM 1557 O O . GLY A 1 231 ? 175.699 37.851 143.004 1.00 21.50 204 GLY A O 1
ATOM 1558 N N . PHE A 1 232 ? 177.499 38.217 141.721 1.00 18.95 205 PHE A N 1
ATOM 1559 C CA . PHE A 1 232 ? 176.836 39.116 140.834 1.00 20.05 205 PHE A CA 1
ATOM 1560 C C . PHE A 1 232 ? 177.686 39.240 139.528 1.00 19.14 205 PHE A C 1
ATOM 1561 O O . PHE A 1 232 ? 178.834 38.818 139.493 1.00 22.59 205 PHE A O 1
ATOM 1569 N N . ARG A 1 233 ? 177.073 39.834 138.503 1.00 18.25 206 ARG A N 1
ATOM 1570 C CA . ARG A 1 233 ? 177.721 40.240 137.296 1.00 21.05 206 ARG A CA 1
ATOM 1571 C C . ARG A 1 233 ? 177.333 41.643 136.974 1.00 19.95 206 ARG A C 1
ATOM 1572 O O . ARG A 1 233 ? 176.343 42.152 137.520 1.00 18.73 206 ARG A O 1
ATOM 1580 N N . LEU A 1 234 ? 178.137 42.292 136.097 1.00 20.76 207 LEU A N 1
ATOM 1581 C CA . LEU A 1 234 ? 178.003 43.721 135.770 1.00 21.33 207 LEU A CA 1
ATOM 1582 C C . LEU A 1 234 ? 177.585 44.033 134.355 1.00 20.82 207 LEU A C 1
ATOM 1583 O O . LEU A 1 234 ? 177.916 43.307 133.441 1.00 21.23 207 LEU A O 1
ATOM 1588 N N . GLY A 1 235 ? 176.816 45.111 134.206 1.00 21.62 208 GLY A N 1
ATOM 1589 C CA . GLY A 1 235 ? 176.556 45.728 132.937 1.00 20.40 208 GLY A CA 1
ATOM 1590 C C . GLY A 1 235 ? 176.852 47.223 133.098 1.00 21.95 208 GLY A C 1
ATOM 1591 O O . GLY A 1 235 ? 176.785 47.766 134.191 1.00 20.80 208 GLY A O 1
ATOM 1592 N N . VAL A 1 236 ? 177.171 47.878 131.990 1.00 20.87 209 VAL A N 1
ATOM 1593 C CA . VAL A 1 236 ? 177.504 49.319 131.924 1.00 20.30 209 VAL A CA 1
ATOM 1594 C C . VAL A 1 236 ? 176.863 49.910 130.685 1.00 20.34 209 VAL A C 1
ATOM 1595 O O . VAL A 1 236 ? 176.775 49.282 129.626 1.00 18.86 209 VAL A O 1
ATOM 1599 N N . VAL A 1 237 ? 176.338 51.098 130.836 1.00 19.44 210 VAL A N 1
ATOM 1600 C CA . VAL A 1 237 ? 175.996 51.916 129.692 1.00 22.02 210 VAL A CA 1
ATOM 1601 C C . VAL A 1 237 ? 176.895 53.178 129.740 1.00 23.48 210 VAL A C 1
ATOM 1602 O O . VAL A 1 237 ? 176.844 53.961 130.699 1.00 23.31 210 VAL A O 1
ATOM 1606 N N . THR A 1 238 ? 177.711 53.392 128.691 1.00 23.37 211 THR A N 1
ATOM 1607 C CA . THR A 1 238 ? 178.523 54.576 128.585 1.00 21.29 211 THR A CA 1
ATOM 1608 C C . THR A 1 238 ? 177.799 55.529 127.659 1.00 23.37 211 THR A C 1
ATOM 1609 O O . THR A 1 238 ? 177.144 55.119 126.681 1.00 24.37 211 THR A O 1
ATOM 1613 N N . THR A 1 239 ? 177.901 56.807 127.933 1.00 23.44 212 THR A N 1
ATOM 1614 C CA . THR A 1 239 ? 177.203 57.803 127.140 1.00 23.29 212 THR A CA 1
ATOM 1615 C C . THR A 1 239 ? 177.804 59.203 127.367 1.00 24.47 212 THR A C 1
ATOM 1616 O O . THR A 1 239 ? 178.553 59.428 128.324 1.00 22.88 212 THR A O 1
ATOM 1620 N N . GLY A 1 240 ? 177.472 60.117 126.469 1.00 25.59 213 GLY A N 1
ATOM 1621 C CA . GLY A 1 240 ? 177.753 61.534 126.617 1.00 29.57 213 GLY A CA 1
ATOM 1622 C C . GLY A 1 240 ? 176.565 62.287 127.189 1.00 31.82 213 GLY A C 1
ATOM 1623 O O . GLY A 1 240 ? 176.673 63.479 127.474 1.00 32.33 213 GLY A O 1
ATOM 1624 N N . TYR A 1 241 ? 175.431 61.601 127.395 1.00 31.08 214 TYR A N 1
ATOM 1625 C CA . TYR A 1 241 ? 174.273 62.114 128.211 1.00 26.43 214 TYR A CA 1
ATOM 1626 C C . TYR A 1 241 ? 174.834 62.343 129.645 1.00 27.41 214 TYR A C 1
ATOM 1627 O O . TYR A 1 241 ? 175.136 61.394 130.386 1.00 28.88 214 TYR A O 1
ATOM 1636 N N . ALA A 1 242 ? 174.957 63.601 130.031 1.00 28.50 215 ALA A N 1
ATOM 1637 C CA . ALA A 1 242 ? 175.594 63.944 131.309 1.00 26.37 215 ALA A CA 1
ATOM 1638 C C . ALA A 1 242 ? 174.686 63.612 132.454 1.00 23.39 215 ALA A C 1
ATOM 1639 O O . ALA A 1 242 ? 173.486 63.924 132.443 1.00 23.51 215 ALA A O 1
ATOM 1641 N N . LEU A 1 243 ? 175.295 63.002 133.451 1.00 24.62 216 LEU A N 1
ATOM 1642 C CA . LEU A 1 243 ? 174.605 62.475 134.621 1.00 25.82 216 LEU A CA 1
ATOM 1643 C C . LEU A 1 243 ? 175.345 62.891 135.891 1.00 25.61 216 LEU A C 1
ATOM 1644 O O . LEU A 1 243 ? 176.562 62.822 135.936 1.00 29.36 216 LEU A O 1
ATOM 1649 N N . ALA A 1 244 ? 174.575 63.131 136.966 1.00 23.53 217 ALA A N 1
ATOM 1650 C CA . ALA A 1 244 ? 175.179 63.273 138.320 1.00 25.30 217 ALA A CA 1
ATOM 1651 C C . ALA A 1 244 ? 175.829 61.969 138.799 1.00 29.48 217 ALA A C 1
ATOM 1652 O O . ALA A 1 244 ? 175.180 60.891 138.763 1.00 29.45 217 ALA A O 1
ATOM 1654 N N . ALA A 1 245 ? 177.114 62.015 139.164 1.00 26.84 218 ALA A N 1
ATOM 1655 C CA . ALA A 1 245 ? 177.845 60.837 139.588 1.00 26.33 218 ALA A CA 1
ATOM 1656 C C . ALA A 1 245 ? 177.676 60.459 141.106 1.00 28.46 218 ALA A C 1
ATOM 1657 O O . ALA A 1 245 ? 177.244 61.286 141.907 1.00 29.94 218 ALA A O 1
ATOM 1659 N N . ASP A 1 246 ? 178.061 59.223 141.464 1.00 26.12 219 ASP A N 1
ATOM 1660 C CA . ASP A 1 246 ? 178.016 58.711 142.820 1.00 28.85 219 ASP A CA 1
ATOM 1661 C C . ASP A 1 246 ? 179.406 58.631 143.365 1.00 25.56 219 ASP A C 1
ATOM 1662 O O . ASP A 1 246 ? 180.338 58.963 142.686 1.00 25.35 219 ASP A O 1
ATOM 1667 N N . ARG A 1 247 ? 179.535 58.194 144.600 1.00 24.71 220 ARG A N 1
ATOM 1668 C CA . ARG A 1 247 ? 180.826 58.096 145.248 1.00 23.96 220 ARG A CA 1
ATOM 1669 C C . ARG A 1 247 ? 181.164 56.696 145.571 1.00 22.76 220 ARG A C 1
ATOM 1670 O O . ARG A 1 247 ? 180.302 55.929 145.951 1.00 24.02 220 ARG A O 1
ATOM 1678 N N . PRO A 1 248 ? 182.444 56.316 145.479 1.00 22.27 221 PRO A N 1
ATOM 1679 C CA . PRO A 1 248 ? 182.816 54.989 145.882 1.00 21.81 221 PRO A CA 1
ATOM 1680 C C . PRO A 1 248 ? 182.604 54.631 147.363 1.00 21.11 221 PRO A C 1
ATOM 1681 O O . PRO A 1 248 ? 182.418 55.493 148.223 1.00 21.20 221 PRO A O 1
ATOM 1685 N N . LEU A 1 249 ? 182.636 53.349 147.645 1.00 21.93 222 LEU A N 1
ATOM 1686 C CA . LEU A 1 249 ? 182.452 52.879 148.985 1.00 23.44 222 LEU A CA 1
ATOM 1687 C C . LEU A 1 249 ? 183.744 53.135 149.757 1.00 27.17 222 LEU A C 1
ATOM 1688 O O . LEU A 1 249 ? 184.845 53.013 149.204 1.00 23.41 222 LEU A O 1
ATOM 1693 N N . ALA A 1 250 ? 183.617 53.422 151.047 1.00 25.29 223 ALA A N 1
ATOM 1694 C CA . ALA A 1 250 ? 184.779 53.483 151.881 1.00 25.69 223 ALA A CA 1
ATOM 1695 C C . ALA A 1 250 ? 185.594 52.197 151.726 1.00 28.13 223 ALA A C 1
ATOM 1696 O O . ALA A 1 250 ? 185.072 51.109 151.881 1.00 31.26 223 ALA A O 1
ATOM 1698 N N . PRO A 1 251 ? 186.904 52.310 151.500 1.00 27.79 224 PRO A N 1
ATOM 1699 C CA . PRO A 1 251 ? 187.579 51.114 151.014 1.00 31.91 224 PRO A CA 1
ATOM 1700 C C . PRO A 1 251 ? 187.921 50.102 152.065 1.00 33.61 224 PRO A C 1
ATOM 1701 O O . PRO A 1 251 ? 188.220 48.973 151.700 1.00 41.34 224 PRO A O 1
ATOM 1705 N N . GLU A 1 252 ? 187.940 50.504 153.329 1.00 38.29 225 GLU A N 1
ATOM 1706 C CA . GLU A 1 252 ? 188.338 49.643 154.431 1.00 38.83 225 GLU A CA 1
ATOM 1707 C C . GLU A 1 252 ? 187.270 49.638 155.495 1.00 37.74 225 GLU A C 1
ATOM 1708 O O . GLU A 1 252 ? 186.686 50.655 155.826 1.00 35.19 225 GLU A O 1
ATOM 1710 N N . GLY A 1 253 ? 187.051 48.470 156.085 1.00 39.87 226 GLY A N 1
ATOM 1711 C CA . GLY A 1 253 ? 186.209 48.391 157.266 1.00 38.75 226 GLY A CA 1
ATOM 1712 C C . GLY A 1 253 ? 184.725 48.223 156.982 1.00 36.40 226 GLY A C 1
ATOM 1713 O O . GLY A 1 253 ? 184.276 48.111 155.839 1.00 35.61 226 GLY A O 1
ATOM 1714 N N . ASP A 1 254 ? 183.960 48.271 158.043 1.00 35.88 227 ASP A N 1
ATOM 1715 C CA . ASP A 1 254 ? 182.553 47.967 158.020 1.00 35.66 227 ASP A CA 1
ATOM 1716 C C . ASP A 1 254 ? 181.791 49.065 157.285 1.00 30.78 227 ASP A C 1
ATOM 1717 O O . ASP A 1 254 ? 181.900 50.237 157.632 1.00 28.72 227 ASP A O 1
ATOM 1722 N N . LEU A 1 255 ? 180.988 48.680 156.307 1.00 23.48 228 LEU A N 1
ATOM 1723 C CA . LEU A 1 255 ? 180.292 49.688 155.535 1.00 25.26 228 LEU A CA 1
ATOM 1724 C C . LEU A 1 255 ? 179.030 50.151 156.153 1.00 23.93 228 LEU A C 1
ATOM 1725 O O . LEU A 1 255 ? 178.437 51.134 155.713 1.00 24.18 228 LEU A O 1
ATOM 1730 N N . GLY A 1 256 ? 178.544 49.406 157.138 1.00 24.74 229 GLY A N 1
ATOM 1731 C CA . GLY A 1 256 ? 177.271 49.713 157.755 1.00 25.14 229 GLY A CA 1
ATOM 1732 C C . GLY A 1 256 ? 176.083 48.859 157.275 1.00 26.63 229 GLY A C 1
ATOM 1733 O O . GLY A 1 256 ? 174.920 49.259 157.494 1.00 25.77 229 GLY A O 1
ATOM 1734 N N . GLU A 1 257 ? 176.350 47.731 156.625 1.00 26.13 230 GLU A N 1
ATOM 1735 C CA . GLU A 1 257 ? 175.307 46.869 156.062 1.00 27.98 230 GLU A CA 1
ATOM 1736 C C . GLU A 1 257 ? 174.451 46.219 157.129 1.00 30.84 230 GLU A C 1
ATOM 1737 O O . GLU A 1 257 ? 173.329 45.831 156.857 1.00 31.57 230 GLU A O 1
ATOM 1743 N N . THR A 1 258 ? 174.925 46.129 158.350 1.00 30.36 231 THR A N 1
ATOM 1744 C CA . THR A 1 258 ? 174.097 45.548 159.401 1.00 32.66 231 THR A CA 1
ATOM 1745 C C . THR A 1 258 ? 173.724 46.523 160.502 1.00 30.36 231 THR A C 1
ATOM 1746 O O . THR A 1 258 ? 173.307 46.098 161.578 1.00 33.62 231 THR A O 1
ATOM 1750 N N . ALA A 1 259 ? 173.818 47.828 160.226 1.00 28.92 232 ALA A N 1
ATOM 1751 C CA . ALA A 1 259 ? 173.240 48.829 161.119 1.00 24.93 232 ALA A CA 1
ATOM 1752 C C . ALA A 1 259 ? 171.729 48.568 161.326 1.00 25.84 232 ALA A C 1
ATOM 1753 O O . ALA A 1 259 ? 171.078 47.967 160.483 1.00 23.06 232 ALA A O 1
ATOM 1755 N N . PRO A 1 260 ? 171.181 48.949 162.483 1.00 24.46 233 PRO A N 1
ATOM 1756 C CA . PRO A 1 260 ? 169.814 48.588 162.819 1.00 22.50 233 PRO A CA 1
ATOM 1757 C C . PRO A 1 260 ? 168.749 49.080 161.872 1.00 22.64 233 PRO A C 1
ATOM 1758 O O . PRO A 1 260 ? 167.769 48.381 161.616 1.00 18.94 233 PRO A O 1
ATOM 1762 N N . GLU A 1 261 ? 168.949 50.268 161.312 1.00 23.08 234 GLU A N 1
ATOM 1763 C CA . GLU A 1 261 ? 168.034 50.830 160.284 1.00 23.62 234 GLU A CA 1
ATOM 1764 C C . GLU A 1 261 ? 168.055 50.046 159.003 1.00 20.31 234 GLU A C 1
ATOM 1765 O O . GLU A 1 261 ? 167.017 49.898 158.394 1.00 23.99 234 GLU A O 1
ATOM 1771 N N . VAL A 1 262 ? 169.208 49.476 158.653 1.00 18.06 235 VAL A N 1
ATOM 1772 C CA . VAL A 1 262 ? 169.319 48.670 157.501 1.00 19.46 235 VAL A CA 1
ATOM 1773 C C . VAL A 1 262 ? 168.737 47.285 157.703 1.00 19.69 235 VAL A C 1
ATOM 1774 O O . VAL A 1 262 ? 168.012 46.760 156.820 1.00 18.76 235 VAL A O 1
ATOM 1778 N N . MET A 1 263 ? 169.120 46.633 158.821 1.00 21.00 236 MET A N 1
ATOM 1779 C CA . MET A 1 263 ? 168.625 45.320 159.164 1.00 20.67 236 MET A CA 1
ATOM 1780 C C . MET A 1 263 ? 167.118 45.281 159.148 1.00 19.83 236 MET A C 1
ATOM 1781 O O . MET A 1 263 ? 166.523 44.346 158.574 1.00 21.08 236 MET A O 1
ATOM 1786 N N . LEU A 1 264 ? 166.475 46.235 159.799 1.00 17.72 237 LEU A N 1
ATOM 1787 C CA . LEU A 1 264 ? 165.027 46.233 159.885 1.00 20.88 237 LEU A CA 1
ATOM 1788 C C . LEU A 1 264 ? 164.300 46.823 158.679 1.00 24.21 237 LEU A C 1
ATOM 1789 O O . LEU A 1 264 ? 163.064 46.733 158.599 1.00 21.71 237 LEU A O 1
ATOM 1794 N N . GLY A 1 265 ? 165.029 47.495 157.791 1.00 22.04 238 GLY A N 1
ATOM 1795 C CA . GLY A 1 265 ? 164.419 48.009 156.587 1.00 19.85 238 GLY A CA 1
ATOM 1796 C C . GLY A 1 265 ? 163.491 49.162 156.873 1.00 21.40 238 GLY A C 1
ATOM 1797 O O . GLY A 1 265 ? 162.428 49.273 156.309 1.00 21.34 238 GLY A O 1
ATOM 1798 N N . ILE A 1 266 ? 163.942 50.095 157.721 1.00 23.51 239 ILE A N 1
ATOM 1799 C CA . ILE A 1 266 ? 163.021 51.111 158.261 1.00 23.85 239 ILE A CA 1
ATOM 1800 C C . ILE A 1 266 ? 162.414 51.995 157.171 1.00 23.31 239 ILE A C 1
ATOM 1801 O O . ILE A 1 266 ? 161.269 52.497 157.304 1.00 22.74 239 ILE A O 1
ATOM 1806 N N . ASP A 1 267 ? 163.198 52.243 156.134 1.00 21.60 240 ASP A N 1
ATOM 1807 C CA . ASP A 1 267 ? 162.753 53.120 155.050 1.00 23.44 240 ASP A CA 1
ATOM 1808 C C . ASP A 1 267 ? 162.018 52.387 153.946 1.00 21.76 240 ASP A C 1
ATOM 1809 O O . ASP A 1 267 ? 161.773 52.923 152.894 1.00 23.53 240 ASP A O 1
ATOM 1814 N N . GLY A 1 268 ? 161.727 51.123 154.168 1.00 24.95 241 GLY A N 1
ATOM 1815 C CA . GLY A 1 268 ? 161.001 50.306 153.202 1.00 22.01 241 GLY A CA 1
ATOM 1816 C C . GLY A 1 268 ? 161.860 49.439 152.333 1.00 21.73 241 GLY A C 1
ATOM 1817 O O . GLY A 1 268 ? 161.468 49.066 151.274 1.00 27.63 241 GLY A O 1
ATOM 1818 N N . THR A 1 269 ? 163.059 49.161 152.773 1.00 21.09 242 THR A N 1
ATOM 1819 C CA . THR A 1 269 ? 164.026 48.455 152.022 1.00 19.17 242 THR A CA 1
ATOM 1820 C C . THR A 1 269 ? 163.996 46.969 152.390 1.00 20.07 242 THR A C 1
ATOM 1821 O O . THR A 1 269 ? 163.377 46.595 153.385 1.00 18.45 242 THR A O 1
ATOM 1825 N N . ARG A 1 270 ? 164.752 46.161 151.670 1.00 20.22 243 ARG A N 1
ATOM 1826 C CA . ARG A 1 270 ? 164.821 44.729 151.905 1.00 22.48 243 ARG A CA 1
ATOM 1827 C C . ARG A 1 270 ? 165.406 44.422 153.327 1.00 23.07 243 ARG A C 1
ATOM 1828 O O . ARG A 1 270 ? 166.506 44.845 153.644 1.00 20.74 243 ARG A O 1
ATOM 1836 N N . PRO A 1 271 ? 164.653 43.694 154.160 1.00 22.57 244 PRO A N 1
ATOM 1837 C CA . PRO A 1 271 ? 165.181 43.370 155.512 1.00 23.27 244 PRO A CA 1
ATOM 1838 C C . PRO A 1 271 ? 166.437 42.515 155.425 1.00 22.08 244 PRO A C 1
ATOM 1839 O O . PRO A 1 271 ? 166.583 41.656 154.527 1.00 18.66 244 PRO A O 1
ATOM 1843 N N . GLY A 1 272 ? 167.309 42.720 156.380 1.00 20.54 245 GLY A N 1
ATOM 1844 C CA . GLY A 1 272 ? 168.567 42.036 156.443 1.00 22.21 245 GLY A CA 1
ATOM 1845 C C . GLY A 1 272 ? 168.505 40.526 156.643 1.00 25.31 245 GLY A C 1
ATOM 1846 O O . GLY A 1 272 ? 169.435 39.805 156.293 1.00 24.87 245 GLY A O 1
ATOM 1847 N N . TRP A 1 273 ? 167.384 40.034 157.153 1.00 25.35 246 TRP A N 1
ATOM 1848 C CA . TRP A 1 273 ? 167.187 38.586 157.282 1.00 25.15 246 TRP A CA 1
ATOM 1849 C C . TRP A 1 273 ? 166.497 37.902 156.058 1.00 27.55 246 TRP A C 1
ATOM 1850 O O . TRP A 1 273 ? 166.321 36.706 156.056 1.00 26.37 246 TRP A O 1
ATOM 1861 N N . GLU A 1 274 ? 166.057 38.660 155.068 1.00 26.56 247 GLU A N 1
ATOM 1862 C CA . GLU A 1 274 ? 165.251 38.084 153.992 1.00 28.60 247 GLU A CA 1
ATOM 1863 C C . GLU A 1 274 ? 166.027 37.039 153.203 1.00 29.02 247 GLU A C 1
ATOM 1864 O O . GLU A 1 274 ? 165.517 35.976 152.950 1.00 29.30 247 GLU A O 1
ATOM 1870 N N . ASP A 1 275 ? 167.279 37.287 152.875 1.00 30.21 248 ASP A N 1
ATOM 1871 C CA . ASP A 1 275 ? 168.090 36.303 152.176 1.00 29.15 248 ASP A CA 1
ATOM 1872 C C . ASP A 1 275 ? 168.095 34.975 152.911 1.00 32.74 248 ASP A C 1
ATOM 1873 O O . ASP A 1 275 ? 167.761 33.950 152.306 1.00 28.88 248 ASP A O 1
ATOM 1878 N N . ALA A 1 276 ? 168.442 34.994 154.192 1.00 27.47 249 ALA A N 1
ATOM 1879 C CA . ALA A 1 276 ? 168.571 33.740 154.930 1.00 30.54 249 ALA A CA 1
ATOM 1880 C C . ALA A 1 276 ? 167.243 33.025 155.046 1.00 28.60 249 ALA A C 1
ATOM 1881 O O . ALA A 1 276 ? 167.169 31.826 154.891 1.00 31.55 249 ALA A O 1
ATOM 1883 N N . GLU A 1 277 ? 166.179 33.777 155.261 1.00 30.21 250 GLU A N 1
ATOM 1884 C CA . GLU A 1 277 ? 164.835 33.164 155.394 1.00 31.96 250 GLU A CA 1
ATOM 1885 C C . GLU A 1 277 ? 164.349 32.588 154.099 1.00 34.50 250 GLU A C 1
ATOM 1886 O O . GLU A 1 277 ? 163.868 31.447 154.060 1.00 35.80 250 GLU A O 1
ATOM 1892 N N . GLU A 1 278 ? 164.545 33.319 153.009 1.00 28.88 251 GLU A N 1
ATOM 1893 C CA . GLU A 1 278 ? 164.209 32.805 151.702 1.00 29.12 251 GLU A CA 1
ATOM 1894 C C . GLU A 1 278 ? 164.952 31.496 151.379 1.00 29.29 251 GLU A C 1
ATOM 1895 O O . GLU A 1 278 ? 164.390 30.598 150.726 1.00 29.63 251 GLU A O 1
ATOM 1897 N N . GLU A 1 279 ? 166.228 31.387 151.747 1.00 32.70 252 GLU A N 1
ATOM 1898 C CA . GLU A 1 279 ? 167.024 30.199 151.374 1.00 33.06 252 GLU A CA 1
ATOM 1899 C C . GLU A 1 279 ? 166.585 28.925 152.069 1.00 34.24 252 GLU A C 1
ATOM 1900 O O . GLU A 1 279 ? 167.064 27.856 151.778 1.00 34.20 252 GLU A O 1
ATOM 1906 N N . LYS A 1 280 ? 165.708 29.032 153.033 1.00 33.64 253 LYS A N 1
ATOM 1907 C CA . LYS A 1 280 ? 165.192 27.876 153.686 1.00 33.04 253 LYS A CA 1
ATOM 1908 C C . LYS A 1 280 ? 164.050 27.191 152.912 1.00 32.92 253 LYS A C 1
ATOM 1909 O O . LYS A 1 280 ? 163.721 26.097 153.278 1.00 36.40 253 LYS A O 1
ATOM 1915 N N . ARG A 1 281 ? 163.407 27.864 151.948 1.00 26.65 254 ARG A N 1
ATOM 1916 C CA . ARG A 1 281 ? 162.438 27.253 151.070 1.00 26.42 254 ARG A CA 1
ATOM 1917 C C . ARG A 1 281 ? 163.179 26.618 149.930 1.00 23.31 254 ARG A C 1
ATOM 1918 O O . ARG A 1 281 ? 163.991 27.271 149.332 1.00 23.63 254 ARG A O 1
ATOM 1926 N N . PRO A 1 282 ? 162.783 25.400 149.512 1.00 24.68 255 PRO A N 1
ATOM 1927 C CA . PRO A 1 282 ? 163.269 24.855 148.294 1.00 21.08 255 PRO A CA 1
ATOM 1928 C C . PRO A 1 282 ? 162.987 25.804 147.095 1.00 22.34 255 PRO A C 1
ATOM 1929 O O . PRO A 1 282 ? 161.929 26.427 147.023 1.00 19.30 255 PRO A O 1
ATOM 1933 N N . LEU A 1 283 ? 163.961 25.926 146.194 1.00 20.76 256 LEU A N 1
ATOM 1934 C CA . LEU A 1 283 ? 163.868 26.837 145.085 1.00 19.38 256 LEU A CA 1
ATOM 1935 C C . LEU A 1 283 ? 162.591 26.508 144.271 1.00 20.74 256 LEU A C 1
ATOM 1936 O O . LEU A 1 283 ? 161.879 27.408 143.809 1.00 17.39 256 LEU A O 1
ATOM 1941 N N . HIS A 1 284 ? 162.264 25.230 144.136 1.00 18.80 257 HIS A N 1
ATOM 1942 C CA . HIS A 1 284 ? 161.105 24.881 143.339 1.00 19.21 257 HIS A CA 1
ATOM 1943 C C . HIS A 1 284 ? 159.771 25.327 143.881 1.00 17.11 257 HIS A C 1
ATOM 1944 O O . HIS A 1 284 ? 158.764 25.298 143.165 1.00 18.41 257 HIS A O 1
ATOM 1951 N N . MET A 1 285 ? 159.741 25.803 145.100 1.00 18.22 258 MET A N 1
ATOM 1952 C CA . MET A 1 285 ? 158.495 26.286 145.712 1.00 17.44 258 MET A CA 1
ATOM 1953 C C . MET A 1 285 ? 158.173 27.763 145.460 1.00 20.52 258 MET A C 1
ATOM 1954 O O . MET A 1 285 ? 157.081 28.245 145.886 1.00 18.99 258 MET A O 1
ATOM 1959 N N . GLY A 1 286 ? 159.085 28.515 144.857 1.00 17.39 259 GLY A N 1
ATOM 1960 C CA . GLY A 1 286 ? 158.830 29.904 144.577 1.00 18.64 259 GLY A CA 1
ATOM 1961 C C . GLY A 1 286 ? 158.917 30.731 145.841 1.00 19.38 259 GLY A C 1
ATOM 1962 O O . GLY A 1 286 ? 159.039 30.216 146.937 1.00 18.94 259 GLY A O 1
ATOM 1963 N N . ARG A 1 287 ? 158.778 32.026 145.685 1.00 18.94 260 ARG A N 1
ATOM 1964 C CA . ARG A 1 287 ? 158.859 32.932 146.788 1.00 20.65 260 ARG A CA 1
ATOM 1965 C C . ARG A 1 287 ? 157.553 33.093 147.514 1.00 20.92 260 ARG A C 1
ATOM 1966 O O . ARG A 1 287 ? 157.520 33.288 148.721 1.00 21.77 260 ARG A O 1
ATOM 1974 N N . TYR A 1 288 ? 156.468 32.956 146.807 1.00 18.85 261 TYR A N 1
ATOM 1975 C CA . TYR A 1 288 ? 155.196 33.181 147.464 1.00 19.58 261 TYR A CA 1
ATOM 1976 C C . TYR A 1 288 ? 154.640 31.820 147.900 1.00 19.85 261 TYR A C 1
ATOM 1977 O O . TYR A 1 288 ? 154.803 30.823 147.187 1.00 19.52 261 TYR A O 1
ATOM 1986 N N . PRO A 1 289 ? 153.954 31.778 149.036 1.00 19.79 262 PRO A N 1
ATOM 1987 C CA . PRO A 1 289 ? 153.455 30.529 149.580 1.00 21.84 262 PRO A CA 1
ATOM 1988 C C . PRO A 1 289 ? 152.183 29.936 148.926 1.00 18.53 262 PRO A C 1
ATOM 1989 O O . PRO A 1 289 ? 151.145 29.753 149.562 1.00 16.50 262 PRO A O 1
ATOM 1993 N N . MET A 1 290 ? 152.311 29.599 147.661 1.00 19.10 263 MET A N 1
ATOM 1994 C CA . MET A 1 290 ? 151.231 29.015 146.907 1.00 17.39 263 MET A CA 1
ATOM 1995 C C . MET A 1 290 ? 150.794 27.665 147.455 1.00 18.57 263 MET A C 1
ATOM 1996 O O . MET A 1 290 ? 149.701 27.237 147.209 1.00 18.42 263 MET A O 1
ATOM 2001 N N . GLU A 1 291 ? 151.662 26.978 148.207 1.00 20.62 264 GLU A N 1
ATOM 2002 C CA . GLU A 1 291 ? 151.285 25.708 148.839 1.00 23.97 264 GLU A CA 1
ATOM 2003 C C . GLU A 1 291 ? 150.241 25.850 149.907 1.00 23.88 264 GLU A C 1
ATOM 2004 O O . GLU A 1 291 ? 149.731 24.872 150.348 1.00 25.64 264 GLU A O 1
ATOM 2010 N N . THR A 1 292 ? 149.909 27.068 150.325 1.00 22.30 265 THR A N 1
ATOM 2011 C CA . THR A 1 292 ? 148.884 27.309 151.339 1.00 21.79 265 THR A CA 1
ATOM 2012 C C . THR A 1 292 ? 147.526 27.601 150.763 1.00 22.86 265 THR A C 1
ATOM 2013 O O . THR A 1 292 ? 146.601 27.828 151.525 1.00 21.54 265 THR A O 1
ATOM 2017 N N . ILE A 1 293 ? 147.408 27.679 149.425 1.00 19.60 266 ILE A N 1
ATOM 2018 C CA . ILE A 1 293 ? 146.135 27.987 148.811 1.00 18.02 266 ILE A CA 1
ATOM 2019 C C . ILE A 1 293 ? 145.401 26.664 148.577 1.00 17.23 266 ILE A C 1
ATOM 2020 O O . ILE A 1 293 ? 146.038 25.714 148.121 1.00 20.42 266 ILE A O 1
ATOM 2025 N N . ARG A 1 294 ? 144.098 26.629 148.817 1.00 19.00 267 ARG A N 1
ATOM 2026 C CA . ARG A 1 294 ? 143.310 25.466 148.483 1.00 23.16 267 ARG A CA 1
ATOM 2027 C C . ARG A 1 294 ? 143.356 25.118 147.001 1.00 22.50 267 ARG A C 1
ATOM 2028 O O . ARG A 1 294 ? 143.176 25.967 146.120 1.00 18.86 267 ARG A O 1
ATOM 2036 N N . ARG A 1 295 ? 143.561 23.829 146.734 1.00 23.57 268 ARG A N 1
ATOM 2037 C CA . ARG A 1 295 ? 143.478 23.264 145.370 1.00 23.39 268 ARG A CA 1
ATOM 2038 C C . ARG A 1 295 ? 142.165 22.541 145.210 1.00 23.45 268 ARG A C 1
ATOM 2039 O O . ARG A 1 295 ? 141.672 21.911 146.125 1.00 25.19 268 ARG A O 1
ATOM 2047 N N . VAL A 1 296 ? 141.666 22.540 144.025 1.00 22.27 269 VAL A N 1
ATOM 2048 C CA . VAL A 1 296 ? 140.511 21.804 143.630 1.00 21.45 269 VAL A CA 1
ATOM 2049 C C . VAL A 1 296 ? 140.802 21.182 142.327 1.00 24.90 269 VAL A C 1
ATOM 2050 O O . VAL A 1 296 ? 141.597 21.668 141.519 1.00 22.83 269 VAL A O 1
ATOM 2054 N N . ASP A 1 297 ? 140.123 20.081 142.037 1.00 26.77 270 ASP A N 1
ATOM 2055 C CA . ASP A 1 297 ? 140.348 19.404 140.761 1.00 28.18 270 ASP A CA 1
ATOM 2056 C C . ASP A 1 297 ? 139.781 20.125 139.553 1.00 27.67 270 ASP A C 1
ATOM 2057 O O . ASP A 1 297 ? 140.335 20.041 138.487 1.00 26.80 270 ASP A O 1
ATOM 2062 N N . GLU A 1 298 ? 138.678 20.850 139.728 1.00 25.04 271 GLU A N 1
ATOM 2063 C CA . GLU A 1 298 ? 138.028 21.583 138.647 1.00 25.87 271 GLU A CA 1
ATOM 2064 C C . GLU A 1 298 ? 138.094 23.074 139.072 1.00 23.51 271 GLU A C 1
ATOM 2065 O O . GLU A 1 298 ? 137.998 23.371 140.286 1.00 21.22 271 GLU A O 1
ATOM 2068 N N . PRO A 1 299 ? 138.161 24.003 138.103 1.00 21.53 272 PRO A N 1
ATOM 2069 C CA . PRO A 1 299 ? 138.155 25.408 138.474 1.00 20.89 272 PRO A CA 1
ATOM 2070 C C . PRO A 1 299 ? 136.894 25.837 139.213 1.00 19.92 272 PRO A C 1
ATOM 2071 O O . PRO A 1 299 ? 135.899 25.135 139.185 1.00 20.44 272 PRO A O 1
ATOM 2075 N N . THR A 1 300 ? 136.962 26.997 139.861 1.00 19.57 273 THR A N 1
ATOM 2076 C CA . THR A 1 300 ? 135.843 27.531 140.647 1.00 20.76 273 THR A CA 1
ATOM 2077 C C . THR A 1 300 ? 134.716 28.071 139.741 1.00 19.67 273 THR A C 1
ATOM 2078 O O . THR A 1 300 ? 133.703 28.513 140.221 1.00 20.54 273 THR A O 1
ATOM 2082 N N . THR A 1 301 ? 134.949 28.098 138.446 1.00 18.62 274 THR A N 1
ATOM 2083 C CA . THR A 1 301 ? 133.977 28.573 137.510 1.00 19.01 274 THR A CA 1
ATOM 2084 C C . THR A 1 301 ? 133.754 27.460 136.499 1.00 19.47 274 THR A C 1
ATOM 2085 O O . THR A 1 301 ? 134.693 26.680 136.228 1.00 18.19 274 THR A O 1
ATOM 2089 N N . LEU A 1 302 ? 132.575 27.412 135.915 1.00 16.92 275 LEU A N 1
ATOM 2090 C CA . LEU A 1 302 ? 132.237 26.320 134.994 1.00 20.04 275 LEU A CA 1
ATOM 2091 C C . LEU A 1 302 ? 133.031 26.302 133.692 1.00 19.12 275 LEU A C 1
ATOM 2092 O O . LEU A 1 302 ? 133.179 27.313 133.038 1.00 17.61 275 LEU A O 1
ATOM 2097 N N . VAL A 1 303 ? 133.632 25.167 133.367 1.00 20.14 276 VAL A N 1
ATOM 2098 C CA . VAL A 1 303 ? 134.329 24.944 132.088 1.00 19.05 276 VAL A CA 1
ATOM 2099 C C . VAL A 1 303 ? 133.666 23.696 131.443 1.00 19.63 276 VAL A C 1
ATOM 2100 O O . VAL A 1 303 ? 133.653 22.588 132.026 1.00 19.48 276 VAL A O 1
ATOM 2104 N N . VAL A 1 304 ? 133.079 23.894 130.287 1.00 16.81 277 VAL A N 1
ATOM 2105 C CA . VAL A 1 304 ? 132.407 22.771 129.553 1.00 16.17 277 VAL A CA 1
ATOM 2106 C C . VAL A 1 304 ? 133.237 22.519 128.302 1.00 16.52 277 VAL A C 1
ATOM 2107 O O . VAL A 1 304 ? 132.982 23.096 127.252 1.00 15.71 277 VAL A O 1
ATOM 2111 N N . ARG A 1 305 ? 134.221 21.626 128.421 1.00 15.81 278 ARG A N 1
ATOM 2112 C CA . ARG A 1 305 ? 135.189 21.445 127.363 1.00 17.01 278 ARG A CA 1
ATOM 2113 C C . ARG A 1 305 ? 134.565 21.022 126.045 1.00 19.37 278 ARG A C 1
ATOM 2114 O O . ARG A 1 305 ? 134.996 21.482 124.960 1.00 17.00 278 ARG A O 1
ATOM 2122 N N . GLN A 1 306 ? 133.513 20.191 126.086 1.00 17.07 279 GLN A N 1
ATOM 2123 C CA . GLN A 1 306 ? 132.896 19.768 124.827 1.00 19.11 279 GLN A CA 1
ATOM 2124 C C . GLN A 1 306 ? 132.185 20.891 124.111 1.00 19.36 279 GLN A C 1
ATOM 2125 O O . GLN A 1 306 ? 131.891 20.755 122.939 1.00 21.72 279 GLN A O 1
ATOM 2131 N N . GLU A 1 307 ? 131.952 22.030 124.769 1.00 16.70 280 GLU A N 1
ATOM 2132 C CA . GLU A 1 307 ? 131.274 23.136 124.127 1.00 17.97 280 GLU A CA 1
ATOM 2133 C C . GLU A 1 307 ? 132.220 24.321 123.771 1.00 17.85 280 GLU A C 1
ATOM 2134 O O . GLU A 1 307 ? 131.756 25.356 123.332 1.00 18.94 280 GLU A O 1
ATOM 2140 N N . ILE A 1 308 ? 133.514 24.174 124.007 1.00 16.62 281 ILE A N 1
ATOM 2141 C CA . ILE A 1 308 ? 134.441 25.257 123.743 1.00 16.31 281 ILE A CA 1
ATOM 2142 C C . ILE A 1 308 ? 134.940 25.154 122.289 1.00 18.70 281 ILE A C 1
ATOM 2143 O O . ILE A 1 308 ? 135.644 24.231 121.980 1.00 19.44 281 ILE A O 1
ATOM 2148 N N . GLN A 1 309 ? 134.619 26.118 121.458 1.00 17.84 282 GLN A N 1
ATOM 2149 C CA . GLN A 1 309 ? 135.139 26.143 120.105 1.00 21.67 282 GLN A CA 1
ATOM 2150 C C . GLN A 1 309 ? 136.474 26.851 120.061 1.00 22.51 282 GLN A C 1
ATOM 2151 O O . GLN A 1 309 ? 136.724 27.800 120.813 1.00 21.89 282 GLN A O 1
ATOM 2157 N N . ARG A 1 310 ? 137.375 26.353 119.218 1.00 17.28 283 ARG A N 1
ATOM 2158 C CA . ARG A 1 310 ? 138.667 26.992 118.956 1.00 18.68 283 ARG A CA 1
ATOM 2159 C C . ARG A 1 310 ? 138.451 28.218 117.996 1.00 19.95 283 ARG A C 1
ATOM 2160 O O . ARG A 1 310 ? 137.537 28.240 117.194 1.00 21.42 283 ARG A O 1
ATOM 2168 N N . VAL A 1 311 ? 139.256 29.249 118.216 1.00 19.28 284 VAL A N 1
ATOM 2169 C CA . VAL A 1 311 ? 139.103 30.594 117.662 1.00 18.94 284 VAL A CA 1
ATOM 2170 C C . VAL A 1 311 ? 140.283 30.847 116.716 1.00 16.79 284 VAL A C 1
ATOM 2171 O O . VAL A 1 311 ? 141.450 30.434 117.032 1.00 19.18 284 VAL A O 1
ATOM 2175 N N . ALA A 1 312 ? 140.029 31.419 115.562 1.00 15.50 285 ALA A N 1
ATOM 2176 C CA . ALA A 1 312 ? 141.107 31.833 114.688 1.00 17.52 285 ALA A CA 1
ATOM 2177 C C . ALA A 1 312 ? 142.034 32.876 115.433 1.00 18.87 285 ALA A C 1
ATOM 2178 O O . ALA A 1 312 ? 141.527 33.724 116.164 1.00 18.40 285 ALA A O 1
ATOM 2180 N N . LYS A 1 313 ? 143.347 32.806 115.252 1.00 17.32 286 LYS A N 1
ATOM 2181 C CA . LYS A 1 313 ? 144.232 33.906 115.695 1.00 18.68 286 LYS A CA 1
ATOM 2182 C C . LYS A 1 313 ? 143.784 35.260 115.122 1.00 16.31 286 LYS A C 1
ATOM 2183 O O . LYS A 1 313 ? 143.956 36.274 115.726 1.00 15.94 286 LYS A O 1
ATOM 2189 N N . ARG A 1 314 ? 143.209 35.226 113.947 1.00 15.49 287 ARG A N 1
ATOM 2190 C CA . ARG A 1 314 ? 142.677 36.387 113.300 1.00 16.60 287 ARG A CA 1
ATOM 2191 C C . ARG A 1 314 ? 141.538 37.050 114.091 1.00 16.41 287 ARG A C 1
ATOM 2192 O O . ARG A 1 314 ? 141.186 38.228 113.832 1.00 17.39 287 ARG A O 1
ATOM 2200 N N . GLY A 1 315 ? 140.977 36.357 115.086 1.00 17.55 288 GLY A N 1
ATOM 2201 C CA . GLY A 1 315 ? 139.968 36.922 115.962 1.00 17.76 288 GLY A CA 1
ATOM 2202 C C . GLY A 1 315 ? 140.444 37.637 117.215 1.00 19.05 288 GLY A C 1
ATOM 2203 O O . GLY A 1 315 ? 139.622 38.280 117.879 1.00 18.87 288 GLY A O 1
ATOM 2204 N N . ASP A 1 316 ? 141.718 37.489 117.571 1.00 17.95 289 ASP A N 1
ATOM 2205 C CA . ASP A 1 316 ? 142.401 38.318 118.578 1.00 17.39 289 ASP A CA 1
ATOM 2206 C C . ASP A 1 316 ? 142.066 39.776 118.166 1.00 16.37 289 ASP A C 1
ATOM 2207 O O . ASP A 1 316 ? 142.289 40.138 117.032 1.00 19.10 289 ASP A O 1
ATOM 2212 N N . PHE A 1 317 ? 141.558 40.606 119.063 1.00 17.66 290 PHE A N 1
ATOM 2213 C CA . PHE A 1 317 ? 141.149 41.927 118.681 1.00 18.95 290 PHE A CA 1
ATOM 2214 C C . PHE A 1 317 ? 142.280 42.900 118.322 1.00 17.42 290 PHE A C 1
ATOM 2215 O O . PHE A 1 317 ? 141.983 43.845 117.610 1.00 18.82 290 PHE A O 1
ATOM 2223 N N . PHE A 1 318 ? 143.523 42.667 118.702 1.00 16.36 291 PHE A N 1
ATOM 2224 C CA . PHE A 1 318 ? 144.621 43.434 118.060 1.00 17.88 291 PHE A CA 1
ATOM 2225 C C . PHE A 1 318 ? 144.754 43.079 116.582 1.00 19.79 291 PHE A C 1
ATOM 2226 O O . PHE A 1 318 ? 145.030 43.955 115.782 1.00 18.11 291 PHE A O 1
ATOM 2234 N N . LYS A 1 319 ? 144.641 41.794 116.214 1.00 19.37 292 LYS A N 1
ATOM 2235 C CA . LYS A 1 319 ? 144.658 41.384 114.813 1.00 18.13 292 LYS A CA 1
ATOM 2236 C C . LYS A 1 319 ? 143.465 41.949 114.052 1.00 17.40 292 LYS A C 1
ATOM 2237 O O . LYS A 1 319 ? 143.592 42.393 112.903 1.00 18.50 292 LYS A O 1
ATOM 2243 N N . ARG A 1 320 ? 142.312 42.060 114.691 1.00 15.99 293 ARG A N 1
ATOM 2244 C CA . ARG A 1 320 ? 141.171 42.688 114.085 1.00 15.84 293 ARG A CA 1
ATOM 2245 C C . ARG A 1 320 ? 141.398 44.143 113.799 1.00 19.02 293 ARG A C 1
ATOM 2246 O O . ARG A 1 320 ? 141.070 44.655 112.726 1.00 15.70 293 ARG A O 1
ATOM 2254 N N . ALA A 1 321 ? 142.027 44.846 114.755 1.00 18.81 294 ALA A N 1
ATOM 2255 C CA . ALA A 1 321 ? 142.375 46.248 114.563 1.00 17.88 294 ALA A CA 1
ATOM 2256 C C . ALA A 1 321 ? 143.348 46.439 113.406 1.00 19.03 294 ALA A C 1
ATOM 2257 O O . ALA A 1 321 ? 143.127 47.271 112.572 1.00 18.70 294 ALA A O 1
ATOM 2259 N N . GLU A 1 322 ? 144.415 45.624 113.366 1.00 18.92 295 GLU A N 1
ATOM 2260 C CA . GLU A 1 322 ? 145.387 45.651 112.332 1.00 21.61 295 GLU A CA 1
ATOM 2261 C C . GLU A 1 322 ? 144.738 45.440 110.954 1.00 22.35 295 GLU A C 1
ATOM 2262 O O . GLU A 1 322 ? 145.149 46.054 109.994 1.00 24.09 295 GLU A O 1
ATOM 2268 N N . ALA A 1 323 ? 143.763 44.532 110.854 1.00 19.26 296 ALA A N 1
ATOM 2269 C CA . ALA A 1 323 ? 143.121 44.199 109.590 1.00 20.72 296 ALA A CA 1
ATOM 2270 C C . ALA A 1 323 ? 142.145 45.283 109.115 1.00 20.69 296 ALA A C 1
ATOM 2271 O O . ALA A 1 323 ? 141.765 45.262 107.967 1.00 21.82 296 ALA A O 1
ATOM 2273 N N . GLY A 1 324 ? 141.713 46.176 110.008 1.00 21.67 297 GLY A N 1
ATOM 2274 C CA . GLY A 1 324 ? 140.743 47.214 109.700 1.00 20.15 297 GLY A CA 1
ATOM 2275 C C . GLY A 1 324 ? 139.369 46.978 110.244 1.00 22.37 297 GLY A C 1
ATOM 2276 O O . GLY A 1 324 ? 138.502 47.833 110.050 1.00 22.39 297 GLY A O 1
ATOM 2277 N N . ASP A 1 325 ? 139.120 45.857 110.934 1.00 21.20 298 ASP A N 1
ATOM 2278 C CA . ASP A 1 325 ? 137.774 45.543 111.470 1.00 19.98 298 ASP A CA 1
ATOM 2279 C C . ASP A 1 325 ? 137.216 46.575 112.412 1.00 20.56 298 ASP A C 1
ATOM 2280 O O . ASP A 1 325 ? 136.029 46.653 112.606 1.00 18.58 298 ASP A O 1
ATOM 2285 N N . LEU A 1 326 ? 138.090 47.382 113.045 1.00 20.85 299 LEU A N 1
ATOM 2286 C CA . LEU A 1 326 ? 137.626 48.363 114.042 1.00 23.33 299 LEU A CA 1
ATOM 2287 C C . LEU A 1 326 ? 137.701 49.841 113.538 1.00 26.46 299 LEU A C 1
ATOM 2288 O O . LEU A 1 326 ? 137.682 50.783 114.337 1.00 27.06 299 LEU A O 1
ATOM 2293 N N . GLY A 1 327 ? 137.853 50.037 112.250 1.00 25.44 300 GLY A N 1
ATOM 2294 C CA . GLY A 1 327 ? 137.928 51.389 111.697 1.00 23.72 300 GLY A CA 1
ATOM 2295 C C . GLY A 1 327 ? 139.346 51.794 111.373 1.00 24.60 300 GLY A C 1
ATOM 2296 O O . GLY A 1 327 ? 140.338 51.092 111.694 1.00 22.93 300 GLY A O 1
ATOM 2297 N N . GLU A 1 328 ? 139.466 52.962 110.746 1.00 25.95 301 GLU A N 1
ATOM 2298 C CA . GLU A 1 328 ? 140.768 53.432 110.220 1.00 24.90 301 GLU A CA 1
ATOM 2299 C C . GLU A 1 328 ? 141.674 53.828 111.318 1.00 21.82 301 GLU A C 1
ATOM 2300 O O . GLU A 1 328 ? 142.874 53.518 111.263 1.00 24.63 301 GLU A O 1
ATOM 2302 N N . LYS A 1 329 ? 141.176 54.529 112.322 1.00 24.06 302 LYS A N 1
ATOM 2303 C CA . LYS A 1 329 ? 142.119 55.039 113.376 1.00 24.15 302 LYS A CA 1
ATOM 2304 C C . LYS A 1 329 ? 142.814 53.928 114.124 1.00 27.27 302 LYS A C 1
ATOM 2305 O O . LYS A 1 329 ? 144.086 53.942 114.316 1.00 23.93 302 LYS A O 1
ATOM 2311 N N . ALA A 1 330 ? 142.014 52.904 114.488 1.00 23.58 303 ALA A N 1
ATOM 2312 C CA . ALA A 1 330 ? 142.592 51.742 115.148 1.00 22.82 303 ALA A CA 1
ATOM 2313 C C . ALA A 1 330 ? 143.652 51.027 114.272 1.00 22.35 303 ALA A C 1
ATOM 2314 O O . ALA A 1 330 ? 144.717 50.598 114.757 1.00 22.64 303 ALA A O 1
ATOM 2316 N N . LYS A 1 331 ? 143.377 50.925 112.982 1.00 22.13 304 LYS A N 1
ATOM 2317 C CA . LYS A 1 331 ? 144.328 50.360 112.031 1.00 20.95 304 LYS A CA 1
ATOM 2318 C C . LYS A 1 331 ? 145.640 51.176 111.966 1.00 23.36 304 LYS A C 1
ATOM 2319 O O . LYS A 1 331 ? 146.755 50.619 112.021 1.00 23.27 304 LYS A O 1
ATOM 2325 N N . GLN A 1 332 ? 145.499 52.480 111.859 1.00 21.17 305 GLN A N 1
ATOM 2326 C CA . GLN A 1 332 ? 146.660 53.384 111.746 1.00 26.45 305 GLN A CA 1
ATOM 2327 C C . GLN A 1 332 ? 147.526 53.292 113.016 1.00 26.30 305 GLN A C 1
ATOM 2328 O O . GLN A 1 332 ? 148.768 53.365 112.911 1.00 27.28 305 GLN A O 1
ATOM 2330 N N . GLU A 1 333 ? 146.883 53.131 114.186 1.00 24.69 306 GLU A N 1
ATOM 2331 C CA . GLU A 1 333 ? 147.612 53.194 115.462 1.00 23.98 306 GLU A CA 1
ATOM 2332 C C . GLU A 1 333 ? 148.081 51.877 115.996 1.00 26.35 306 GLU A C 1
ATOM 2333 O O . GLU A 1 333 ? 148.894 51.854 116.934 1.00 24.77 306 GLU A O 1
ATOM 2339 N N . LYS A 1 334 ? 147.731 50.780 115.305 1.00 26.68 307 LYS A N 1
ATOM 2340 C CA . LYS A 1 334 ? 147.970 49.438 115.795 1.00 23.38 307 LYS A CA 1
ATOM 2341 C C . LYS A 1 334 ? 149.437 49.186 116.067 1.00 26.34 307 LYS A C 1
ATOM 2342 O O . LYS A 1 334 ? 149.764 48.601 117.125 1.00 25.76 307 LYS A O 1
ATOM 2348 N N . LYS A 1 335 ? 150.337 49.533 115.142 1.00 24.73 308 LYS A N 1
ATOM 2349 C CA . LYS A 1 335 ? 151.782 49.159 115.348 1.00 25.50 308 LYS A CA 1
ATOM 2350 C C . LYS A 1 335 ? 152.422 50.101 116.392 1.00 26.75 308 LYS A C 1
ATOM 2351 O O . LYS A 1 335 ? 153.355 49.733 117.097 1.00 24.45 308 LYS A O 1
ATOM 2353 N N . ARG A 1 336 ? 151.878 51.292 116.512 1.00 24.48 309 ARG A N 1
ATOM 2354 C CA . ARG A 1 336 ? 152.563 52.345 117.284 1.00 27.00 309 ARG A CA 1
ATOM 2355 C C . ARG A 1 336 ? 152.188 52.376 118.755 1.00 22.40 309 ARG A C 1
ATOM 2356 O O . ARG A 1 336 ? 152.975 52.827 119.594 1.00 26.39 309 ARG A O 1
ATOM 2364 N N . PHE A 1 337 ? 150.961 51.988 119.083 1.00 24.11 310 PHE A N 1
ATOM 2365 C CA . PHE A 1 337 ? 150.367 52.364 120.371 1.00 21.40 310 PHE A CA 1
ATOM 2366 C C . PHE A 1 337 ? 151.155 51.923 121.632 1.00 21.44 310 PHE A C 1
ATOM 2367 O O . PHE A 1 337 ? 151.191 52.670 122.602 1.00 24.86 310 PHE A O 1
ATOM 2375 N N . PRO A 1 338 ? 151.858 50.789 121.581 1.00 20.69 311 PRO A N 1
ATOM 2376 C CA . PRO A 1 338 ? 152.640 50.462 122.745 1.00 22.69 311 PRO A CA 1
ATOM 2377 C C . PRO A 1 338 ? 154.103 50.884 122.679 1.00 25.85 311 PRO A C 1
ATOM 2378 O O . PRO A 1 338 ? 154.899 50.544 123.589 1.00 21.06 311 PRO A O 1
ATOM 2382 N N . MET A 1 339 ? 154.445 51.620 121.633 1.00 23.62 312 MET A N 1
ATOM 2383 C CA . MET A 1 339 ? 155.849 51.983 121.372 1.00 25.93 312 MET A CA 1
ATOM 2384 C C . MET A 1 339 ? 156.047 53.491 121.246 1.00 23.90 312 MET A C 1
ATOM 2385 O O . MET A 1 339 ? 156.948 53.951 120.587 1.00 27.40 312 MET A O 1
ATOM 2390 N N . LYS A 1 340 ? 155.217 54.239 121.925 1.00 22.61 313 LYS A N 1
ATOM 2391 C CA . LYS A 1 340 ? 155.301 55.652 121.910 1.00 21.87 313 LYS A CA 1
ATOM 2392 C C . LYS A 1 340 ? 156.377 56.182 122.859 1.00 22.04 313 LYS A C 1
ATOM 2393 O O . LYS A 1 340 ? 156.893 57.250 122.652 1.00 21.19 313 LYS A O 1
ATOM 2399 N N . HIS A 1 341 ? 156.725 55.439 123.928 1.00 23.57 314 HIS A N 1
ATOM 2400 C CA . HIS A 1 341 ? 157.705 55.923 124.887 1.00 21.59 314 HIS A CA 1
ATOM 2401 C C . HIS A 1 341 ? 159.073 55.350 124.573 1.00 21.65 314 HIS A C 1
ATOM 2402 O O . HIS A 1 341 ? 159.179 54.197 124.164 1.00 21.39 314 HIS A O 1
ATOM 2409 N N . PRO A 1 342 ? 160.152 56.153 124.709 1.00 23.09 315 PRO A N 1
ATOM 2410 C CA . PRO A 1 342 ? 161.525 55.661 124.360 1.00 19.41 315 PRO A CA 1
ATOM 2411 C C . PRO A 1 342 ? 162.014 54.417 125.081 1.00 18.82 315 PRO A C 1
ATOM 2412 O O . PRO A 1 342 ? 162.829 53.670 124.531 1.00 19.53 315 PRO A O 1
ATOM 2416 N N . LEU A 1 343 ? 161.562 54.188 126.302 1.00 18.96 316 LEU A N 1
ATOM 2417 C CA . LEU A 1 343 ? 161.929 52.993 127.023 1.00 19.91 316 LEU A CA 1
ATOM 2418 C C . LEU A 1 343 ? 161.380 51.732 126.394 1.00 18.64 316 LEU A C 1
ATOM 2419 O O . LEU A 1 343 ? 162.104 50.743 126.220 1.00 19.99 316 LEU A O 1
ATOM 2424 N N . ALA A 1 344 ? 160.095 51.755 126.046 1.00 17.56 317 ALA A N 1
ATOM 2425 C CA . ALA A 1 344 ? 159.509 50.653 125.294 1.00 19.38 317 ALA A CA 1
ATOM 2426 C C . ALA A 1 344 ? 160.216 50.425 123.924 1.00 19.98 317 ALA A C 1
ATOM 2427 O O . ALA A 1 344 ? 160.507 49.303 123.539 1.00 19.99 317 ALA A O 1
ATOM 2429 N N . LEU A 1 345 ? 160.514 51.495 123.221 1.00 18.91 318 LEU A N 1
ATOM 2430 C CA . LEU A 1 345 ? 161.319 51.393 121.992 1.00 21.09 318 LEU A CA 1
ATOM 2431 C C . LEU A 1 345 ? 162.684 50.746 122.234 1.00 20.58 318 LEU A C 1
ATOM 2432 O O . LEU A 1 345 ? 163.187 50.023 121.371 1.00 23.14 318 LEU A O 1
ATOM 2437 N N . GLY A 1 346 ? 163.275 50.929 123.400 1.00 20.18 319 GLY A N 1
ATOM 2438 C CA . GLY A 1 346 ? 164.550 50.217 123.741 1.00 18.24 319 GLY A CA 1
ATOM 2439 C C . GLY A 1 346 ? 164.350 48.750 123.851 1.00 17.68 319 GLY A C 1
ATOM 2440 O O . GLY A 1 346 ? 165.286 47.970 123.665 1.00 19.01 319 GLY A O 1
ATOM 2441 N N . MET A 1 347 ? 163.141 48.313 124.238 1.00 18.98 320 MET A N 1
ATOM 2442 C CA . MET A 1 347 ? 162.866 46.857 124.373 1.00 20.99 320 MET A CA 1
ATOM 2443 C C . MET A 1 347 ? 162.500 46.189 123.055 1.00 19.41 320 MET A C 1
ATOM 2444 O O . MET A 1 347 ? 162.721 44.996 122.908 1.00 20.53 320 MET A O 1
ATOM 2449 N N . GLN A 1 348 ? 161.917 46.943 122.128 1.00 21.38 321 GLN A N 1
ATOM 2450 C CA . GLN A 1 348 ? 161.367 46.380 120.915 1.00 22.96 321 GLN A CA 1
ATOM 2451 C C . GLN A 1 348 ? 162.292 45.427 120.125 1.00 21.74 321 GLN A C 1
ATOM 2452 O O . GLN A 1 348 ? 161.867 44.344 119.742 1.00 21.70 321 GLN A O 1
ATOM 2458 N N . PRO A 1 349 ? 163.546 45.821 119.880 1.00 21.96 322 PRO A N 1
ATOM 2459 C CA . PRO A 1 349 ? 164.433 44.918 119.110 1.00 24.39 322 PRO A CA 1
ATOM 2460 C C . PRO A 1 349 ? 164.653 43.560 119.791 1.00 24.22 322 PRO A C 1
ATOM 2461 O O . PRO A 1 349 ? 164.710 42.535 119.113 1.00 21.06 322 PRO A O 1
ATOM 2465 N N . LEU A 1 350 ? 164.742 43.551 121.122 1.00 20.54 323 LEU A N 1
ATOM 2466 C CA . LEU A 1 350 ? 164.930 42.299 121.837 1.00 21.24 323 LEU A CA 1
ATOM 2467 C C . LEU A 1 350 ? 163.679 41.423 121.696 1.00 21.85 323 LEU A C 1
ATOM 2468 O O . LEU A 1 350 ? 163.760 40.250 121.352 1.00 24.82 323 LEU A O 1
ATOM 2473 N N . ILE A 1 351 ? 162.521 42.031 121.855 1.00 21.78 324 ILE A N 1
ATOM 2474 C CA . ILE A 1 351 ? 161.253 41.351 121.753 1.00 22.99 324 ILE A CA 1
ATOM 2475 C C . ILE A 1 351 ? 161.092 40.749 120.339 1.00 19.09 324 ILE A C 1
ATOM 2476 O O . ILE A 1 351 ? 160.774 39.588 120.183 1.00 20.21 324 ILE A O 1
ATOM 2481 N N . GLN A 1 352 ? 161.290 41.543 119.321 1.00 18.52 325 GLN A N 1
ATOM 2482 C CA . GLN A 1 352 ? 161.061 41.042 117.955 1.00 20.71 325 GLN A CA 1
ATOM 2483 C C . GLN A 1 352 ? 162.037 39.958 117.536 1.00 23.09 325 GLN A C 1
ATOM 2484 O O . GLN A 1 352 ? 161.687 39.019 116.846 1.00 25.50 325 GLN A O 1
ATOM 2490 N N . ASN A 1 353 ? 163.270 40.080 117.929 1.00 22.74 326 ASN A N 1
ATOM 2491 C CA . ASN A 1 353 ? 164.269 39.139 117.528 1.00 22.13 326 ASN A CA 1
ATOM 2492 C C . ASN A 1 353 ? 164.383 37.911 118.339 1.00 22.54 326 ASN A C 1
ATOM 2493 O O . ASN A 1 353 ? 165.198 37.055 118.036 1.00 22.36 326 ASN A O 1
ATOM 2498 N N . MET A 1 354 ? 163.626 37.807 119.427 1.00 19.95 327 MET A N 1
ATOM 2499 C CA . MET A 1 354 ? 163.498 36.531 120.122 1.00 19.64 327 MET A CA 1
ATOM 2500 C C . MET A 1 354 ? 162.524 35.589 119.419 1.00 20.46 327 MET A C 1
ATOM 2501 O O . MET A 1 354 ? 162.561 34.376 119.633 1.00 20.99 327 MET A O 1
ATOM 2506 N N . VAL A 1 355 ? 161.647 36.131 118.561 1.00 21.03 328 VAL A N 1
ATOM 2507 C CA . VAL A 1 355 ? 160.611 35.329 117.930 1.00 22.44 328 VAL A CA 1
ATOM 2508 C C . VAL A 1 355 ? 161.204 34.121 117.113 1.00 25.32 328 VAL A C 1
ATOM 2509 O O . VAL A 1 355 ? 160.728 32.987 117.284 1.00 21.77 328 VAL A O 1
ATOM 2513 N N . PRO A 1 356 ? 162.283 34.312 116.352 1.00 23.84 329 PRO A N 1
ATOM 2514 C CA . PRO A 1 356 ? 162.794 33.153 115.591 1.00 26.99 329 PRO A CA 1
ATOM 2515 C C . PRO A 1 356 ? 163.365 32.064 116.463 1.00 25.82 329 PRO A C 1
ATOM 2516 O O . PRO A 1 356 ? 163.573 30.949 115.953 1.00 23.92 329 PRO A O 1
ATOM 2520 N N . LEU A 1 357 ? 163.576 32.354 117.759 1.00 21.73 330 LEU A N 1
ATOM 2521 C CA . LEU A 1 357 ? 164.168 31.383 118.656 1.00 23.23 330 LEU A CA 1
ATOM 2522 C C . LEU A 1 357 ? 163.159 30.632 119.478 1.00 19.43 330 LEU A C 1
ATOM 2523 O O . LEU A 1 357 ? 163.541 29.900 120.345 1.00 18.03 330 LEU A O 1
ATOM 2528 N N . GLN A 1 358 ? 161.864 30.823 119.198 1.00 22.09 331 GLN A N 1
ATOM 2529 C CA . GLN A 1 358 ? 160.778 30.284 120.107 1.00 19.33 331 GLN A CA 1
ATOM 2530 C C . GLN A 1 358 ? 160.700 28.773 120.160 1.00 18.73 331 GLN A C 1
ATOM 2531 O O . GLN A 1 358 ? 160.319 28.220 121.160 1.00 19.63 331 GLN A O 1
ATOM 2537 N N . GLY A 1 359 ? 161.117 28.070 119.106 1.00 19.98 332 GLY A N 1
ATOM 2538 C CA . GLY A 1 359 ? 161.260 26.640 119.150 1.00 20.49 332 GLY A CA 1
ATOM 2539 C C . GLY A 1 359 ? 160.461 25.832 118.124 1.00 20.26 332 GLY A C 1
ATOM 2540 O O . GLY A 1 359 ? 159.948 26.385 117.174 1.00 22.73 332 GLY A O 1
ATOM 2541 N N . THR A 1 360 ? 160.288 24.544 118.409 1.00 22.52 333 THR A N 1
ATOM 2542 C CA . THR A 1 360 ? 159.891 23.529 117.467 1.00 25.32 333 THR A CA 1
ATOM 2543 C C . THR A 1 360 ? 158.485 23.015 117.745 1.00 21.29 333 THR A C 1
ATOM 2544 O O . THR A 1 360 ? 158.043 22.974 118.878 1.00 22.73 333 THR A O 1
ATOM 2548 N N . ARG A 1 361 ? 157.760 22.701 116.696 1.00 25.13 334 ARG A N 1
ATOM 2549 C CA . ARG A 1 361 ? 156.454 22.074 116.806 1.00 24.11 334 ARG A CA 1
ATOM 2550 C C . ARG A 1 361 ? 156.494 20.558 116.553 1.00 28.60 334 ARG A C 1
ATOM 2551 O O . ARG A 1 361 ? 155.591 19.866 116.957 1.00 28.77 334 ARG A O 1
ATOM 2559 N N . GLU A 1 362 ? 157.584 20.061 115.970 1.00 31.23 335 GLU A N 1
ATOM 2560 C CA . GLU A 1 362 ? 157.682 18.634 115.588 1.00 32.45 335 GLU A CA 1
ATOM 2561 C C . GLU A 1 362 ? 158.192 17.800 116.731 1.00 31.91 335 GLU A C 1
ATOM 2562 O O . GLU A 1 362 ? 158.940 18.294 117.569 1.00 25.61 335 GLU A O 1
ATOM 2568 N N . LYS A 1 363 ? 157.794 16.511 116.777 1.00 27.65 336 LYS A N 1
ATOM 2569 C CA . LYS A 1 363 ? 158.288 15.603 117.834 1.00 27.54 336 LYS A CA 1
ATOM 2570 C C . LYS A 1 363 ? 159.791 15.469 117.738 1.00 27.13 336 LYS A C 1
ATOM 2571 O O . LYS A 1 363 ? 160.366 15.491 116.629 1.00 30.40 336 LYS A O 1
ATOM 2577 N N . LEU A 1 364 ? 160.429 15.382 118.894 1.00 24.90 337 LEU A N 1
ATOM 2578 C CA . LEU A 1 364 ? 161.848 15.101 118.935 1.00 27.67 337 LEU A CA 1
ATOM 2579 C C . LEU A 1 364 ? 162.058 13.769 119.601 1.00 30.06 337 LEU A C 1
ATOM 2580 O O . LEU A 1 364 ? 161.183 13.276 120.351 1.00 29.98 337 LEU A O 1
ATOM 2585 N N . ALA A 1 365 ? 163.274 13.236 119.448 1.00 32.59 338 ALA A N 1
ATOM 2586 C CA . ALA A 1 365 ? 163.729 12.027 120.175 1.00 34.03 338 ALA A CA 1
ATOM 2587 C C . ALA A 1 365 ? 164.583 12.394 121.373 1.00 29.94 338 ALA A C 1
ATOM 2588 O O . ALA A 1 365 ? 165.525 13.182 121.210 1.00 29.78 338 ALA A O 1
ATOM 2590 N N . PRO A 1 366 ? 164.320 11.778 122.521 1.00 29.31 339 PRO A N 1
ATOM 2591 C CA . PRO A 1 366 ? 165.170 12.036 123.687 1.00 32.22 339 PRO A CA 1
ATOM 2592 C C . PRO A 1 366 ? 166.642 11.812 123.387 1.00 34.43 339 PRO A C 1
ATOM 2593 O O . PRO A 1 366 ? 166.991 10.846 122.715 1.00 38.26 339 PRO A O 1
ATOM 2597 N N . THR A 1 367 ? 167.488 12.727 123.854 1.00 30.18 340 THR A N 1
ATOM 2598 C CA . THR A 1 367 ? 168.861 12.737 123.498 1.00 30.78 340 THR A CA 1
ATOM 2599 C C . THR A 1 367 ? 169.708 12.041 124.567 1.00 31.57 340 THR A C 1
ATOM 2600 O O . THR A 1 367 ? 170.886 11.817 124.350 1.00 35.38 340 THR A O 1
ATOM 2604 N N . GLY A 1 368 ? 169.127 11.715 125.718 1.00 30.94 341 GLY A N 1
ATOM 2605 C CA . GLY A 1 368 ? 169.921 11.237 126.856 1.00 33.46 341 GLY A CA 1
ATOM 2606 C C . GLY A 1 368 ? 170.584 12.339 127.717 1.00 33.96 341 GLY A C 1
ATOM 2607 O O . GLY A 1 368 ? 171.136 12.066 128.771 1.00 35.83 341 GLY A O 1
ATOM 2608 N N . LYS A 1 369 ? 170.553 13.589 127.276 1.00 33.90 342 LYS A N 1
ATOM 2609 C CA . LYS A 1 369 ? 171.041 14.690 128.139 1.00 33.42 342 LYS A CA 1
ATOM 2610 C C . LYS A 1 369 ? 169.955 15.070 129.171 1.00 32.37 342 LYS A C 1
ATOM 2611 O O . LYS A 1 369 ? 168.779 14.714 129.021 1.00 30.37 342 LYS A O 1
ATOM 2617 N N . GLY A 1 370 ? 170.396 15.699 130.253 1.00 32.59 343 GLY A N 1
ATOM 2618 C CA . GLY A 1 370 ? 169.508 16.222 131.281 1.00 30.39 343 GLY A CA 1
ATOM 2619 C C . GLY A 1 370 ? 169.343 15.398 132.535 1.00 33.24 343 GLY A C 1
ATOM 2620 O O . GLY A 1 370 ? 168.571 15.764 133.444 1.00 32.13 343 GLY A O 1
ATOM 2621 N N . GLY A 1 371 ? 170.067 14.276 132.658 1.00 34.00 344 GLY A N 1
ATOM 2622 C CA . GLY A 1 371 ? 169.971 13.453 133.859 1.00 33.78 344 GLY A CA 1
ATOM 2623 C C . GLY A 1 371 ? 168.735 12.545 133.790 1.00 33.09 344 GLY A C 1
ATOM 2624 O O . GLY A 1 371 ? 168.209 12.286 132.721 1.00 34.21 344 GLY A O 1
ATOM 2625 N N . ASP A 1 372 ? 168.277 12.113 134.944 1.00 28.80 345 ASP A N 1
ATOM 2626 C CA . ASP A 1 372 ? 167.161 11.190 135.022 1.00 33.90 345 ASP A CA 1
ATOM 2627 C C . ASP A 1 372 ? 165.834 11.907 134.872 1.00 29.30 345 ASP A C 1
ATOM 2628 O O . ASP A 1 372 ? 165.439 12.718 135.703 1.00 31.58 345 ASP A O 1
ATOM 2633 N N . LEU A 1 373 ? 165.169 11.626 133.791 1.00 30.90 346 LEU A N 1
ATOM 2634 C CA . LEU A 1 373 ? 163.909 12.252 133.457 1.00 28.20 346 LEU A CA 1
ATOM 2635 C C . LEU A 1 373 ? 162.729 11.300 133.619 1.00 29.53 346 LEU A C 1
ATOM 2636 O O . LEU A 1 373 ? 161.663 11.503 133.037 1.00 26.09 346 LEU A O 1
ATOM 2641 N N . SER A 1 374 ? 162.920 10.252 134.382 1.00 31.15 347 SER A N 1
ATOM 2642 C CA . SER A 1 374 ? 161.917 9.179 134.418 1.00 32.73 347 SER A CA 1
ATOM 2643 C C . SER A 1 374 ? 160.813 9.441 135.397 1.00 32.93 347 SER A C 1
ATOM 2644 O O . SER A 1 374 ? 159.764 8.814 135.305 1.00 33.67 347 SER A O 1
ATOM 2647 N N . ASP A 1 375 ? 161.026 10.392 136.322 1.00 31.96 348 ASP A N 1
ATOM 2648 C CA . ASP A 1 375 ? 159.990 10.753 137.337 1.00 29.48 348 ASP A CA 1
ATOM 2649 C C . ASP A 1 375 ? 159.310 12.096 136.973 1.00 29.29 348 ASP A C 1
ATOM 2650 O O . ASP A 1 375 ? 159.954 13.120 136.996 1.00 24.55 348 ASP A O 1
ATOM 2655 N N . PRO A 1 376 ? 158.031 12.063 136.577 1.00 30.24 349 PRO A N 1
ATOM 2656 C CA . PRO A 1 376 ? 157.369 13.307 136.204 1.00 26.62 349 PRO A CA 1
ATOM 2657 C C . PRO A 1 376 ? 157.162 14.288 137.395 1.00 24.54 349 PRO A C 1
ATOM 2658 O O . PRO A 1 376 ? 157.225 15.478 137.181 1.00 26.33 349 PRO A O 1
ATOM 2662 N N . GLY A 1 377 ? 157.083 13.785 138.603 1.00 21.01 350 GLY A N 1
ATOM 2663 C CA . GLY A 1 377 ? 157.065 14.609 139.775 1.00 24.00 350 GLY A CA 1
ATOM 2664 C C . GLY A 1 377 ? 158.354 15.405 139.961 1.00 26.64 350 GLY A C 1
ATOM 2665 O O . GLY A 1 377 ? 158.323 16.587 140.289 1.00 23.97 350 GLY A O 1
ATOM 2666 N N . ARG A 1 378 ? 159.487 14.778 139.733 1.00 24.36 351 ARG A N 1
ATOM 2667 C CA . ARG A 1 378 ? 160.773 15.456 139.801 1.00 25.53 351 ARG A CA 1
ATOM 2668 C C . ARG A 1 378 ? 161.000 16.379 138.590 1.00 22.20 351 ARG A C 1
ATOM 2669 O O . ARG A 1 378 ? 161.590 17.411 138.748 1.00 24.13 351 ARG A O 1
ATOM 2677 N N . ASN A 1 379 ? 160.527 16.007 137.396 1.00 22.98 352 ASN A N 1
ATOM 2678 C CA . ASN A 1 379 ? 160.620 16.834 136.211 1.00 20.74 352 ASN A CA 1
ATOM 2679 C C . ASN A 1 379 ? 159.841 18.166 136.466 1.00 21.14 352 ASN A C 1
ATOM 2680 O O . ASN A 1 379 ? 160.344 19.202 136.097 1.00 19.91 352 ASN A O 1
ATOM 2685 N N . ALA A 1 380 ? 158.698 18.082 137.129 1.00 18.42 353 ALA A N 1
ATOM 2686 C CA . ALA A 1 380 ? 157.964 19.271 137.491 1.00 21.61 353 ALA A CA 1
ATOM 2687 C C . ALA A 1 380 ? 158.721 20.169 138.427 1.00 19.15 353 ALA A C 1
ATOM 2688 O O . ALA A 1 380 ? 158.850 21.352 138.158 1.00 16.90 353 ALA A O 1
ATOM 2690 N N . GLU A 1 381 ? 159.348 19.613 139.428 1.00 17.67 354 GLU A N 1
ATOM 2691 C CA . GLU A 1 381 ? 160.129 20.385 140.360 1.00 20.91 354 GLU A CA 1
ATOM 2692 C C . GLU A 1 381 ? 161.366 20.994 139.704 1.00 19.60 354 GLU A C 1
ATOM 2693 O O . GLU A 1 381 ? 161.739 22.095 140.060 1.00 17.04 354 GLU A O 1
ATOM 2699 N N . ALA A 1 382 ? 162.002 20.284 138.777 1.00 18.10 355 ALA A N 1
ATOM 2700 C CA . ALA A 1 382 ? 163.152 20.796 138.046 1.00 18.16 355 ALA A CA 1
ATOM 2701 C C . ALA A 1 382 ? 162.773 22.002 137.179 1.00 16.63 355 ALA A C 1
ATOM 2702 O O . ALA A 1 382 ? 163.430 22.977 137.198 1.00 17.11 355 ALA A O 1
ATOM 2704 N N . ILE A 1 383 ? 161.672 21.901 136.473 1.00 17.59 356 ILE A N 1
ATOM 2705 C CA . ILE A 1 383 ? 161.155 22.945 135.627 1.00 18.41 356 ILE A CA 1
ATOM 2706 C C . ILE A 1 383 ? 160.765 24.173 136.469 1.00 17.75 356 ILE A C 1
ATOM 2707 O O . ILE A 1 383 ? 161.100 25.284 136.110 1.00 18.06 356 ILE A O 1
ATOM 2712 N N . LYS A 1 384 ? 160.113 23.974 137.583 1.00 16.65 357 LYS A N 1
ATOM 2713 C CA . LYS A 1 384 ? 159.836 25.055 138.488 1.00 18.24 357 LYS A CA 1
ATOM 2714 C C . LYS A 1 384 ? 161.092 25.742 139.033 1.00 16.98 357 LYS A C 1
ATOM 2715 O O . LYS A 1 384 ? 161.218 26.947 138.935 1.00 18.61 357 LYS A O 1
ATOM 2721 N N . ALA A 1 385 ? 162.035 24.980 139.527 1.00 18.83 358 ALA A N 1
ATOM 2722 C CA . ALA A 1 385 ? 163.299 25.510 140.000 1.00 20.71 358 ALA A CA 1
ATOM 2723 C C . ALA A 1 385 ? 163.995 26.299 138.874 1.00 19.98 358 ALA A C 1
ATOM 2724 O O . ALA A 1 385 ? 164.563 27.400 139.134 1.00 20.16 358 ALA A O 1
ATOM 2726 N N . LEU A 1 386 ? 163.946 25.800 137.668 1.00 17.42 359 LEU A N 1
ATOM 2727 C CA . LEU A 1 386 ? 164.541 26.436 136.542 1.00 17.69 359 LEU A CA 1
ATOM 2728 C C . LEU A 1 386 ? 163.894 27.769 136.266 1.00 18.66 359 LEU A C 1
ATOM 2729 O O . LEU A 1 386 ? 164.588 28.808 136.125 1.00 20.73 359 LEU A O 1
ATOM 2734 N N . GLY A 1 387 ? 162.588 27.820 136.273 1.00 17.58 360 GLY A N 1
ATOM 2735 C CA . GLY A 1 387 ? 161.887 29.119 136.059 1.00 17.76 360 GLY A CA 1
ATOM 2736 C C . GLY A 1 387 ? 162.216 30.134 137.151 1.00 15.41 360 GLY A C 1
ATOM 2737 O O . GLY A 1 387 ? 162.476 31.280 136.828 1.00 16.68 360 GLY A O 1
ATOM 2738 N N . TYR A 1 388 ? 162.304 29.715 138.410 1.00 17.28 361 TYR A N 1
ATOM 2739 C CA . TYR A 1 388 ? 162.602 30.649 139.524 1.00 17.35 361 TYR A CA 1
ATOM 2740 C C . TYR A 1 388 ? 164.031 31.156 139.452 1.00 17.46 361 TYR A C 1
ATOM 2741 O O . TYR A 1 388 ? 164.284 32.353 139.523 1.00 17.73 361 TYR A O 1
ATOM 2750 N N . TYR A 1 389 ? 164.936 30.273 139.065 1.00 18.07 362 TYR A N 1
ATOM 2751 C CA . TYR A 1 389 ? 166.322 30.632 138.838 1.00 18.65 362 TYR A CA 1
ATOM 2752 C C . TYR A 1 389 ? 166.502 31.701 137.804 1.00 18.34 362 TYR A C 1
ATOM 2753 O O . TYR A 1 389 ? 167.377 32.565 137.924 1.00 19.99 362 TYR A O 1
ATOM 2762 N N . LEU A 1 390 ? 165.719 31.620 136.746 1.00 17.78 363 LEU A N 1
ATOM 2763 C CA . LEU A 1 390 ? 165.845 32.536 135.638 1.00 18.15 363 LEU A CA 1
ATOM 2764 C C . LEU A 1 390 ? 165.079 33.799 135.868 1.00 18.80 363 LEU A C 1
ATOM 2765 O O . LEU A 1 390 ? 165.257 34.772 135.143 1.00 19.75 363 LEU A O 1
ATOM 2770 N N . GLY A 1 391 ? 164.218 33.829 136.854 1.00 18.66 364 GLY A N 1
ATOM 2771 C CA . GLY A 1 391 ? 163.536 35.099 137.249 1.00 17.99 364 GLY A CA 1
ATOM 2772 C C . GLY A 1 391 ? 162.024 35.120 137.238 1.00 17.53 364 GLY A C 1
ATOM 2773 O O . GLY A 1 391 ? 161.426 36.187 137.354 1.00 18.32 364 GLY A O 1
ATOM 2774 N N . ALA A 1 392 ? 161.371 33.969 137.037 1.00 16.01 365 ALA A N 1
ATOM 2775 C CA . ALA A 1 392 ? 159.904 33.960 137.111 1.00 17.28 365 ALA A CA 1
ATOM 2776 C C . ALA A 1 392 ? 159.414 34.278 138.513 1.00 15.79 365 ALA A C 1
ATOM 2777 O O . ALA A 1 392 ? 160.063 33.960 139.489 1.00 17.92 365 ALA A O 1
ATOM 2779 N N . ASP A 1 393 ? 158.257 34.913 138.634 1.00 14.12 366 ASP A N 1
ATOM 2780 C CA . ASP A 1 393 ? 157.575 35.098 139.903 1.00 16.12 366 ASP A CA 1
ATOM 2781 C C . ASP A 1 393 ? 156.657 33.933 140.346 1.00 13.97 366 ASP A C 1
ATOM 2782 O O . ASP A 1 393 ? 156.586 33.639 141.497 1.00 12.83 366 ASP A O 1
ATOM 2787 N N . PHE A 1 394 ? 156.025 33.263 139.392 1.00 13.46 367 PHE A N 1
ATOM 2788 C CA . PHE A 1 394 ? 155.269 32.029 139.597 1.00 14.29 367 PHE A CA 1
ATOM 2789 C C . PHE A 1 394 ? 155.514 31.082 138.455 1.00 14.20 367 PHE A C 1
ATOM 2790 O O . PHE A 1 394 ? 155.590 31.502 137.286 1.00 14.04 367 PHE A O 1
ATOM 2798 N N . VAL A 1 395 ? 155.555 29.814 138.739 1.00 12.78 368 VAL A N 1
ATOM 2799 C CA . VAL A 1 395 ? 155.611 28.750 137.750 1.00 15.61 368 VAL A CA 1
ATOM 2800 C C . VAL A 1 395 ? 154.537 27.679 138.082 1.00 14.85 368 VAL A C 1
ATOM 2801 O O . VAL A 1 395 ? 154.381 27.288 139.230 1.00 12.58 368 VAL A O 1
ATOM 2805 N N . GLY A 1 396 ? 153.748 27.348 137.083 1.00 16.10 369 GLY A N 1
ATOM 2806 C CA . GLY A 1 396 ? 152.780 26.267 137.178 1.00 15.96 369 GLY A CA 1
ATOM 2807 C C . GLY A 1 396 ? 152.785 25.461 135.896 1.00 13.45 369 GLY A C 1
ATOM 2808 O O . GLY A 1 396 ? 153.175 25.920 134.859 1.00 13.88 369 GLY A O 1
ATOM 2809 N N . ILE A 1 397 ? 152.215 24.277 135.947 1.00 12.27 370 ILE A N 1
ATOM 2810 C CA . ILE A 1 397 ? 152.199 23.340 134.871 1.00 15.18 370 ILE A CA 1
ATOM 2811 C C . ILE A 1 397 ? 150.834 22.703 134.723 1.00 13.34 370 ILE A C 1
ATOM 2812 O O . ILE A 1 397 ? 150.202 22.349 135.737 1.00 16.96 370 ILE A O 1
ATOM 2817 N N . CYS A 1 398 ? 150.361 22.625 133.519 1.00 15.38 371 CYS A N 1
ATOM 2818 C CA . CYS A 1 398 ? 149.076 21.977 133.177 1.00 17.92 371 CYS A CA 1
ATOM 2819 C C . CYS A 1 398 ? 149.206 21.191 131.890 1.00 18.75 371 CYS A C 1
ATOM 2820 O O . CYS A 1 398 ? 150.152 21.347 131.136 1.00 14.88 371 CYS A O 1
ATOM 2823 N N . ARG A 1 399 ? 148.229 20.312 131.611 1.00 18.13 372 ARG A N 1
ATOM 2824 C CA . ARG A 1 399 ? 148.097 19.774 130.254 1.00 20.39 372 ARG A CA 1
ATOM 2825 C C . ARG A 1 399 ? 147.651 20.828 129.257 1.00 21.88 372 ARG A C 1
ATOM 2826 O O . ARG A 1 399 ? 146.728 21.594 129.519 1.00 19.15 372 ARG A O 1
ATOM 2834 N N . ALA A 1 400 ? 148.274 20.829 128.102 1.00 21.51 373 ALA A N 1
ATOM 2835 C CA . ALA A 1 400 ? 147.926 21.730 126.994 1.00 22.03 373 ALA A CA 1
ATOM 2836 C C . ALA A 1 400 ? 146.794 21.105 126.212 1.00 22.65 373 ALA A C 1
ATOM 2837 O O . ALA A 1 400 ? 147.012 20.344 125.272 1.00 22.54 373 ALA A O 1
ATOM 2839 N N . GLU A 1 401 ? 145.581 21.405 126.593 1.00 21.22 374 GLU A N 1
ATOM 2840 C CA . GLU A 1 401 ? 144.440 20.813 125.974 1.00 19.22 374 GLU A CA 1
ATOM 2841 C C . GLU A 1 401 ? 144.187 21.398 124.610 1.00 21.41 374 GLU A C 1
ATOM 2842 O O . GLU A 1 401 ? 144.580 22.519 124.323 1.00 19.94 374 GLU A O 1
ATOM 2848 N N . PRO A 1 402 ? 143.611 20.621 123.692 1.00 23.21 375 PRO A N 1
ATOM 2849 C CA . PRO A 1 402 ? 143.521 21.103 122.305 1.00 22.76 375 PRO A CA 1
ATOM 2850 C C . PRO A 1 402 ? 142.757 22.378 122.167 1.00 21.20 375 PRO A C 1
ATOM 2851 O O . PRO A 1 402 ? 143.115 23.234 121.330 1.00 19.97 375 PRO A O 1
ATOM 2855 N N . TRP A 1 403 ? 141.755 22.570 123.008 1.00 19.58 376 TRP A N 1
ATOM 2856 C CA . TRP A 1 403 ? 140.951 23.769 122.871 1.00 20.60 376 TRP A CA 1
ATOM 2857 C C . TRP A 1 403 ? 141.728 25.039 123.342 1.00 19.70 376 TRP A C 1
ATOM 2858 O O . TRP A 1 403 ? 141.163 26.125 123.237 1.00 20.02 376 TRP A O 1
ATOM 2869 N N . MET A 1 404 ? 142.915 24.877 123.934 1.00 15.85 377 MET A N 1
ATOM 2870 C CA . MET A 1 404 ? 143.765 26.026 124.382 1.00 16.36 377 MET A CA 1
ATOM 2871 C C . MET A 1 404 ? 144.632 26.580 123.197 1.00 17.81 377 MET A C 1
ATOM 2872 O O . MET A 1 404 ? 145.148 27.682 123.276 1.00 17.62 377 MET A O 1
ATOM 2877 N N . TYR A 1 405 ? 144.748 25.817 122.098 1.00 13.94 378 TYR A N 1
ATOM 2878 C CA . TYR A 1 405 ? 145.415 26.275 120.908 1.00 15.92 378 TYR A CA 1
ATOM 2879 C C . TYR A 1 405 ? 144.450 27.033 120.040 1.00 15.43 378 TYR A C 1
ATOM 2880 O O . TYR A 1 405 ? 143.272 26.681 119.937 1.00 15.61 378 TYR A O 1
ATOM 2889 N N . TYR A 1 406 ? 144.925 28.064 119.378 1.00 13.32 379 TYR A N 1
ATOM 2890 C CA . TYR A 1 406 ? 144.144 28.729 118.347 1.00 14.12 379 TYR A CA 1
ATOM 2891 C C . TYR A 1 406 ? 143.806 27.766 117.203 1.00 13.56 379 TYR A C 1
ATOM 2892 O O . TYR A 1 406 ? 144.486 26.775 116.979 1.00 13.86 379 TYR A O 1
ATOM 2901 N N . ALA A 1 407 ? 142.730 28.037 116.515 1.00 14.19 380 ALA A N 1
ATOM 2902 C CA . ALA A 1 407 ? 142.287 27.161 115.398 1.00 16.65 380 ALA A CA 1
ATOM 2903 C C . ALA A 1 407 ? 143.178 27.245 114.166 1.00 17.49 380 ALA A C 1
ATOM 2904 O O . ALA A 1 407 ? 143.469 26.234 113.510 1.00 17.86 380 ALA A O 1
ATOM 2906 N N . SER A 1 408 ? 143.652 28.444 113.872 1.00 15.48 381 SER A N 1
ATOM 2907 C CA . SER A 1 408 ? 144.395 28.735 112.633 1.00 15.75 381 SER A CA 1
ATOM 2908 C C . SER A 1 408 ? 145.242 29.998 112.836 1.00 20.51 381 SER A C 1
ATOM 2909 O O . SER A 1 408 ? 144.918 30.833 113.715 1.00 18.33 381 SER A O 1
ATOM 2912 N N A ASP A 1 409 ? 146.318 30.127 112.075 0.50 21.46 382 ASP A N 1
ATOM 2913 N N B ASP A 1 409 ? 146.341 30.116 112.099 0.50 21.65 382 ASP A N 1
ATOM 2914 C CA A ASP A 1 409 ? 147.157 31.334 112.135 0.50 25.10 382 ASP A CA 1
ATOM 2915 C CA B ASP A 1 409 ? 147.182 31.332 112.159 0.50 25.12 382 ASP A CA 1
ATOM 2916 C C A ASP A 1 409 ? 146.510 32.450 111.310 0.50 23.94 382 ASP A C 1
ATOM 2917 C C B ASP A 1 409 ? 146.536 32.441 111.312 0.50 24.00 382 ASP A C 1
ATOM 2918 O O A ASP A 1 409 ? 145.640 32.224 110.442 0.50 23.00 382 ASP A O 1
ATOM 2919 O O B ASP A 1 409 ? 145.687 32.202 110.432 0.50 23.42 382 ASP A O 1
ATOM 2928 N N . GLU A 1 410 ? 146.929 33.676 111.580 1.00 23.48 383 GLU A N 1
ATOM 2929 C CA . GLU A 1 410 ? 146.304 34.851 110.929 1.00 23.35 383 GLU A CA 1
ATOM 2930 C C . GLU A 1 410 ? 147.034 35.310 109.640 1.00 22.17 383 GLU A C 1
ATOM 2931 O O . GLU A 1 410 ? 146.569 36.168 108.979 1.00 23.07 383 GLU A O 1
ATOM 2937 N N . VAL A 1 411 ? 148.211 34.779 109.388 1.00 23.81 384 VAL A N 1
ATOM 2938 C CA . VAL A 1 411 ? 148.979 35.265 108.263 1.00 25.74 384 VAL A CA 1
ATOM 2939 C C . VAL A 1 411 ? 148.633 34.443 107.012 1.00 26.70 384 VAL A C 1
ATOM 2940 O O . VAL A 1 411 ? 148.163 35.004 106.021 1.00 26.58 384 VAL A O 1
ATOM 2944 N N . GLU A 1 412 ? 148.883 33.132 107.068 1.00 26.69 385 GLU A N 1
ATOM 2945 C CA . GLU A 1 412 ? 148.586 32.180 105.964 1.00 26.26 385 GLU A CA 1
ATOM 2946 C C . GLU A 1 412 ? 147.183 31.543 106.166 1.00 27.09 385 GLU A C 1
ATOM 2947 O O . GLU A 1 412 ? 146.625 30.984 105.233 1.00 23.39 385 GLU A O 1
ATOM 2949 N N . GLY A 1 413 ? 146.620 31.562 107.392 1.00 23.44 386 GLY A N 1
ATOM 2950 C CA . GLY A 1 413 ? 145.304 30.918 107.623 1.00 23.19 386 GLY A CA 1
ATOM 2951 C C . GLY A 1 413 ? 145.336 29.427 107.763 1.00 22.77 386 GLY A C 1
ATOM 2952 O O . GLY A 1 413 ? 144.288 28.813 107.676 1.00 22.44 386 GLY A O 1
ATOM 2953 N N . LYS A 1 414 ? 146.503 28.822 107.992 1.00 21.94 387 LYS A N 1
ATOM 2954 C CA . LYS A 1 414 ? 146.591 27.372 108.070 1.00 21.73 387 LYS A CA 1
ATOM 2955 C C . LYS A 1 414 ? 146.213 26.918 109.452 1.00 23.09 387 LYS A C 1
ATOM 2956 O O . LYS A 1 414 ? 146.359 27.657 110.381 1.00 18.76 387 LYS A O 1
ATOM 2962 N N . PRO A 1 415 ? 145.682 25.701 109.558 1.00 20.07 388 PRO A N 1
ATOM 2963 C CA . PRO A 1 415 ? 145.310 25.151 110.833 1.00 22.51 388 PRO A CA 1
ATOM 2964 C C . PRO A 1 415 ? 146.507 25.103 111.741 1.00 21.83 388 PRO A C 1
ATOM 2965 O O . PRO A 1 415 ? 147.656 24.972 111.253 1.00 23.76 388 PRO A O 1
ATOM 2969 N N . ILE A 1 416 ? 146.249 25.241 113.035 1.00 18.09 389 ILE A N 1
ATOM 2970 C CA . ILE A 1 416 ? 147.235 24.971 114.065 1.00 18.58 389 ILE A CA 1
ATOM 2971 C C . ILE A 1 416 ? 146.867 23.635 114.680 1.00 19.74 389 ILE A C 1
ATOM 2972 O O . ILE A 1 416 ? 145.734 23.373 114.998 1.00 20.74 389 ILE A O 1
ATOM 2977 N N . GLU A 1 417 ? 147.859 22.789 114.877 1.00 22.20 390 GLU A N 1
ATOM 2978 C CA . GLU A 1 417 ? 147.695 21.516 115.526 1.00 26.82 390 GLU A CA 1
ATOM 2979 C C . GLU A 1 417 ? 147.968 21.655 116.991 1.00 21.19 390 GLU A C 1
ATOM 2980 O O . GLU A 1 417 ? 148.756 22.515 117.416 1.00 22.69 390 GLU A O 1
ATOM 2986 N N . ALA A 1 418 ? 147.345 20.826 117.780 1.00 20.92 391 ALA A N 1
ATOM 2987 C CA . ALA A 1 418 ? 147.712 20.716 119.199 1.00 20.90 391 ALA A CA 1
ATOM 2988 C C . ALA A 1 418 ? 148.995 19.883 119.350 1.00 23.84 391 ALA A C 1
ATOM 2989 O O . ALA A 1 418 ? 148.940 18.730 119.774 1.00 23.38 391 ALA A O 1
ATOM 2991 N N . TYR A 1 419 ? 150.146 20.470 119.084 1.00 20.33 392 TYR A N 1
ATOM 2992 C CA . TYR A 1 419 ? 151.337 19.697 118.908 1.00 19.44 392 TYR A CA 1
ATOM 2993 C C . TYR A 1 419 ? 152.082 19.257 120.148 1.00 22.56 392 TYR A C 1
ATOM 2994 O O . TYR A 1 419 ? 152.919 18.372 120.056 1.00 20.90 392 TYR A O 1
ATOM 3003 N N . HIS A 1 420 ? 151.842 19.839 121.342 1.00 19.61 393 HIS A N 1
ATOM 3004 C CA . HIS A 1 420 ? 152.534 19.479 122.525 1.00 18.38 393 HIS A CA 1
ATOM 3005 C C . HIS A 1 420 ? 151.531 19.095 123.627 1.00 19.21 393 HIS A C 1
ATOM 3006 O O . HIS A 1 420 ? 150.433 19.578 123.676 1.00 20.77 393 HIS A O 1
ATOM 3013 N N . ASP A 1 421 ? 151.998 18.296 124.556 1.00 18.53 394 ASP A N 1
ATOM 3014 C CA . ASP A 1 421 ? 151.186 17.746 125.647 1.00 20.34 394 ASP A CA 1
ATOM 3015 C C . ASP A 1 421 ? 151.009 18.597 126.865 1.00 18.32 394 ASP A C 1
ATOM 3016 O O . ASP A 1 421 ? 150.037 18.455 127.546 1.00 16.88 394 ASP A O 1
ATOM 3021 N N . TYR A 1 422 ? 152.009 19.429 127.191 1.00 17.33 395 TYR A N 1
ATOM 3022 C CA . TYR A 1 422 ? 152.012 20.179 128.429 1.00 17.23 395 TYR A CA 1
ATOM 3023 C C . TYR A 1 422 ? 152.251 21.663 128.188 1.00 16.58 395 TYR A C 1
ATOM 3024 O O . TYR A 1 422 ? 152.862 22.042 127.211 1.00 15.99 395 TYR A O 1
ATOM 3033 N N . ALA A 1 423 ? 151.747 22.475 129.105 1.00 15.61 396 ALA A N 1
ATOM 3034 C CA . ALA A 1 423 ? 151.964 23.936 129.095 1.00 15.05 396 ALA A CA 1
ATOM 3035 C C . ALA A 1 423 ? 152.627 24.298 130.395 1.00 14.49 396 ALA A C 1
ATOM 3036 O O . ALA A 1 423 ? 152.150 23.925 131.481 1.00 13.76 396 ALA A O 1
ATOM 3038 N N . VAL A 1 424 ? 153.782 24.918 130.296 1.00 13.89 397 VAL A N 1
ATOM 3039 C CA . VAL A 1 424 ? 154.457 25.517 131.444 1.00 14.45 397 VAL A CA 1
ATOM 3040 C C . VAL A 1 424 ? 154.127 27.019 131.407 1.00 13.14 397 VAL A C 1
ATOM 3041 O O . VAL A 1 424 ? 154.341 27.701 130.429 1.00 13.80 397 VAL A O 1
ATOM 3045 N N . VAL A 1 425 ? 153.470 27.475 132.474 1.00 13.12 398 VAL A N 1
ATOM 3046 C CA . VAL A 1 425 ? 152.947 28.812 132.570 1.00 13.44 398 VAL A CA 1
ATOM 3047 C C . VAL A 1 425 ? 153.745 29.540 133.647 1.00 14.78 398 VAL A C 1
ATOM 3048 O O . VAL A 1 425 ? 153.895 29.079 134.790 1.00 14.17 398 VAL A O 1
ATOM 3052 N N . MET A 1 426 ? 154.215 30.727 133.285 1.00 14.54 399 MET A N 1
ATOM 3053 C CA . MET A 1 426 ? 154.960 31.572 134.234 1.00 14.49 399 MET A CA 1
ATOM 3054 C C . MET A 1 426 ? 154.386 32.953 134.271 1.00 13.97 399 MET A C 1
ATOM 3055 O O . MET A 1 426 ? 153.908 33.451 133.277 1.00 15.60 399 MET A O 1
ATOM 3060 N N . LEU A 1 427 ? 154.320 33.515 135.465 1.00 14.61 400 LEU A N 1
ATOM 3061 C CA . LEU A 1 427 ? 153.833 34.876 135.686 1.00 14.12 400 LEU A CA 1
ATOM 3062 C C . LEU A 1 427 ? 155.023 35.787 136.032 1.00 12.96 400 LEU A C 1
ATOM 3063 O O . LEU A 1 427 ? 155.859 35.420 136.834 1.00 15.37 400 LEU A O 1
ATOM 3068 N N . ILE A 1 428 ? 155.039 36.938 135.426 1.00 13.02 401 ILE A N 1
ATOM 3069 C CA . ILE A 1 428 ? 155.989 38.027 135.687 1.00 14.66 401 ILE A CA 1
ATOM 3070 C C . ILE A 1 428 ? 155.180 39.191 136.261 1.00 14.31 401 ILE A C 1
ATOM 3071 O O . ILE A 1 428 ? 154.248 39.660 135.613 1.00 15.01 401 ILE A O 1
ATOM 3076 N N . ASP A 1 429 ? 155.566 39.629 137.435 1.00 16.55 402 ASP A N 1
ATOM 3077 C CA . ASP A 1 429 ? 154.952 40.741 138.151 1.00 17.67 402 ASP A CA 1
ATOM 3078 C C . ASP A 1 429 ? 155.215 42.017 137.332 1.00 18.77 402 ASP A C 1
ATOM 3079 O O . ASP A 1 429 ? 156.348 42.314 136.971 1.00 20.43 402 ASP A O 1
ATOM 3084 N N . GLN A 1 430 ? 154.156 42.731 136.974 1.00 16.27 403 GLN A N 1
ATOM 3085 C CA . GLN A 1 430 ? 154.309 43.975 136.227 1.00 18.64 403 GLN A CA 1
ATOM 3086 C C . GLN A 1 430 ? 154.964 45.146 137.023 1.00 18.91 403 GLN A C 1
ATOM 3087 O O . GLN A 1 430 ? 155.488 46.071 136.372 1.00 22.61 403 GLN A O 1
ATOM 3093 N N . GLY A 1 431 ? 154.923 45.072 138.334 1.00 19.58 404 GLY A N 1
ATOM 3094 C CA . GLY A 1 431 ? 155.622 46.021 139.177 1.00 20.59 404 GLY A CA 1
ATOM 3095 C C . GLY A 1 431 ? 154.693 46.909 139.993 1.00 19.35 404 GLY A C 1
ATOM 3096 O O . GLY A 1 431 ? 154.190 47.891 139.450 1.00 19.67 404 GLY A O 1
ATOM 3097 N N . TYR A 1 432 ? 154.582 46.642 141.292 1.00 17.02 405 TYR A N 1
ATOM 3098 C CA . TYR A 1 432 ? 153.731 47.407 142.157 1.00 18.83 405 TYR A CA 1
ATOM 3099 C C . TYR A 1 432 ? 154.120 48.895 142.249 1.00 18.19 405 TYR A C 1
ATOM 3100 O O . TYR A 1 432 ? 153.262 49.779 142.134 1.00 16.23 405 TYR A O 1
ATOM 3109 N N . GLU A 1 433 ? 155.414 49.163 142.390 1.00 20.36 406 GLU A N 1
ATOM 3110 C CA . GLU A 1 433 ? 155.836 50.522 142.809 1.00 23.51 406 GLU A CA 1
ATOM 3111 C C . GLU A 1 433 ? 155.733 51.497 141.627 1.00 22.20 406 GLU A C 1
ATOM 3112 O O . GLU A 1 433 ? 155.256 52.610 141.829 1.00 25.24 406 GLU A O 1
ATOM 3118 N N . THR A 1 434 ? 156.011 51.040 140.426 1.00 18.02 407 THR A N 1
ATOM 3119 C CA . THR A 1 434 ? 155.808 51.871 139.271 1.00 16.47 407 THR A CA 1
ATOM 3120 C C . THR A 1 434 ? 154.309 52.154 139.050 1.00 17.81 407 THR A C 1
ATOM 3121 O O . THR A 1 434 ? 153.888 53.282 138.817 1.00 15.10 407 THR A O 1
ATOM 3125 N N . MET A 1 435 ? 153.468 51.132 139.181 1.00 16.82 408 MET A N 1
ATOM 3126 C CA . MET A 1 435 ? 152.068 51.324 138.977 1.00 16.42 408 MET A CA 1
ATOM 3127 C C . MET A 1 435 ? 151.462 52.271 139.999 1.00 18.79 408 MET A C 1
ATOM 3128 O O . MET A 1 435 ? 150.445 52.931 139.698 1.00 20.73 408 MET A O 1
ATOM 3133 N N . GLU A 1 436 ? 152.032 52.348 141.191 1.00 17.42 409 GLU A N 1
ATOM 3134 C CA . GLU A 1 436 ? 151.548 53.267 142.207 1.00 20.60 409 GLU A CA 1
ATOM 3135 C C . GLU A 1 436 ? 151.651 54.733 141.774 1.00 17.69 409 GLU A C 1
ATOM 3136 O O . GLU A 1 436 ? 150.832 55.513 142.143 1.00 19.47 409 GLU A O 1
ATOM 3142 N N . GLY A 1 437 ? 152.718 55.083 141.066 1.00 18.93 410 GLY A N 1
ATOM 3143 C CA . GLY A 1 437 ? 152.932 56.428 140.590 1.00 19.53 410 GLY A CA 1
ATOM 3144 C C . GLY A 1 437 ? 152.063 56.812 139.398 1.00 18.17 410 GLY A C 1
ATOM 3145 O O . GLY A 1 437 ? 151.934 57.963 139.089 1.00 16.89 410 GLY A O 1
ATOM 3146 N N . ALA A 1 438 ? 151.491 55.808 138.704 1.00 19.43 411 ALA A N 1
ATOM 3147 C CA . ALA A 1 438 ? 150.948 55.908 137.346 1.00 16.45 411 ALA A CA 1
ATOM 3148 C C . ALA A 1 438 ? 149.457 56.061 137.409 1.00 15.55 411 ALA A C 1
ATOM 3149 O O . ALA A 1 438 ? 148.817 55.708 138.368 1.00 15.28 411 ALA A O 1
ATOM 3151 N N . SER A 1 439 ? 148.909 56.613 136.352 1.00 16.80 412 SER A N 1
ATOM 3152 C CA . SER A 1 439 ? 147.472 56.683 136.158 1.00 18.02 412 SER A CA 1
ATOM 3153 C C . SER A 1 439 ? 146.901 55.273 135.735 1.00 17.28 412 SER A C 1
ATOM 3154 O O . SER A 1 439 ? 145.713 55.029 135.840 1.00 15.82 412 SER A O 1
ATOM 3157 N N . GLY A 1 440 ? 147.767 54.409 135.223 1.00 18.05 413 GLY A N 1
ATOM 3158 C CA . GLY A 1 440 ? 147.331 53.203 134.541 1.00 17.94 413 GLY A CA 1
ATOM 3159 C C . GLY A 1 440 ? 147.221 53.293 133.056 1.00 17.15 413 GLY A C 1
ATOM 3160 O O . GLY A 1 440 ? 147.499 52.308 132.367 1.00 16.86 413 GLY A O 1
ATOM 3161 N N . ASP A 1 441 ? 146.826 54.488 132.541 1.00 17.95 414 ASP A N 1
ATOM 3162 C CA . ASP A 1 441 ? 146.785 54.752 131.101 1.00 17.48 414 ASP A CA 1
ATOM 3163 C C . ASP A 1 441 ? 147.658 55.968 130.688 1.00 16.39 414 ASP A C 1
ATOM 3164 O O . ASP A 1 441 ? 147.347 56.664 129.724 1.00 14.59 414 ASP A O 1
ATOM 3169 N N . ASP A 1 442 ? 148.792 56.172 131.353 1.00 16.17 415 ASP A N 1
ATOM 3170 C CA . ASP A 1 442 ? 149.691 57.254 130.977 1.00 16.06 415 ASP A CA 1
ATOM 3171 C C . ASP A 1 442 ? 150.848 56.774 130.197 1.00 17.71 415 ASP A C 1
ATOM 3172 O O . ASP A 1 442 ? 150.762 55.727 129.572 1.00 19.21 415 ASP A O 1
ATOM 3177 N N . TRP A 1 443 ? 151.969 57.510 130.195 1.00 17.94 416 TRP A N 1
ATOM 3178 C CA . TRP A 1 443 ? 153.094 57.256 129.285 1.00 18.09 416 TRP A CA 1
ATOM 3179 C C . TRP A 1 443 ? 153.927 56.054 129.603 1.00 17.34 416 TRP A C 1
ATOM 3180 O O . TRP A 1 443 ? 154.635 55.567 128.745 1.00 19.90 416 TRP A O 1
ATOM 3191 N N . ILE A 1 444 ? 153.797 55.507 130.793 1.00 19.00 417 ILE A N 1
ATOM 3192 C CA . ILE A 1 444 ? 154.603 54.338 131.174 1.00 16.54 417 ILE A CA 1
ATOM 3193 C C . ILE A 1 444 ? 153.846 52.994 131.029 1.00 16.79 417 ILE A C 1
ATOM 3194 O O . ILE A 1 444 ? 154.403 51.946 131.238 1.00 14.46 417 ILE A O 1
ATOM 3199 N N . SER A 1 445 ? 152.552 53.052 130.760 1.00 17.39 418 SER A N 1
ATOM 3200 C CA . SER A 1 445 ? 151.703 51.864 130.847 1.00 18.95 418 SER A CA 1
ATOM 3201 C C . SER A 1 445 ? 152.198 50.725 129.945 1.00 18.16 418 SER A C 1
ATOM 3202 O O . SER A 1 445 ? 152.451 49.629 130.413 1.00 17.42 418 SER A O 1
ATOM 3205 N N . ALA A 1 446 ? 152.397 51.028 128.683 1.00 16.45 419 ALA A N 1
ATOM 3206 C CA . ALA A 1 446 ? 152.861 50.031 127.774 1.00 17.51 419 ALA A CA 1
ATOM 3207 C C . ALA A 1 446 ? 154.276 49.564 128.093 1.00 19.32 419 ALA A C 1
ATOM 3208 O O . ALA A 1 446 ? 154.616 48.399 127.808 1.00 18.22 419 ALA A O 1
ATOM 3210 N N . SER A 1 447 ? 155.108 50.423 128.681 1.00 16.62 420 SER A N 1
ATOM 3211 C CA . SER A 1 447 ? 156.441 49.974 129.106 1.00 16.44 420 SER A CA 1
ATOM 3212 C C . SER A 1 447 ? 156.362 48.976 130.227 1.00 16.61 420 SER A C 1
ATOM 3213 O O . SER A 1 447 ? 157.216 48.069 130.319 1.00 16.18 420 SER A O 1
ATOM 3216 N N . GLN A 1 448 ? 155.361 49.075 131.100 1.00 14.59 421 GLN A N 1
ATOM 3217 C CA . GLN A 1 448 ? 155.136 48.054 132.111 1.00 17.61 421 GLN A CA 1
ATOM 3218 C C . GLN A 1 448 ? 154.741 46.734 131.495 1.00 18.51 421 GLN A C 1
ATOM 3219 O O . GLN A 1 448 ? 155.252 45.667 131.874 1.00 18.70 421 GLN A O 1
ATOM 3225 N N . SER A 1 449 ? 153.881 46.771 130.520 1.00 18.75 422 SER A N 1
ATOM 3226 C CA . SER A 1 449 ? 153.500 45.534 129.762 1.00 18.75 422 SER A CA 1
ATOM 3227 C C . SER A 1 449 ? 154.688 44.915 129.054 1.00 18.74 422 SER A C 1
ATOM 3228 O O . SER A 1 449 ? 154.923 43.712 129.139 1.00 19.55 422 SER A O 1
ATOM 3231 N N . MET A 1 450 ? 155.471 45.740 128.376 1.00 17.18 423 MET A N 1
ATOM 3232 C CA . MET A 1 450 ? 156.560 45.228 127.520 1.00 16.51 423 MET A CA 1
ATOM 3233 C C . MET A 1 450 ? 157.707 44.678 128.322 1.00 15.11 423 MET A C 1
ATOM 3234 O O . MET A 1 450 ? 158.329 43.703 127.901 1.00 14.00 423 MET A O 1
ATOM 3239 N N . ARG A 1 451 ? 158.057 45.334 129.431 1.00 14.07 424 ARG A N 1
ATOM 3240 C CA . ARG A 1 451 ? 159.067 44.764 130.308 1.00 14.43 424 ARG A CA 1
ATOM 3241 C C . ARG A 1 451 ? 158.713 43.322 130.685 1.00 13.84 424 ARG A C 1
ATOM 3242 O O . ARG A 1 451 ? 159.504 42.424 130.581 1.00 13.50 424 ARG A O 1
ATOM 3250 N N . ALA A 1 452 ? 157.482 43.102 131.089 1.00 14.79 425 ALA A N 1
ATOM 3251 C CA . ALA A 1 452 ? 157.056 41.781 131.524 1.00 15.89 425 ALA A CA 1
ATOM 3252 C C . ALA A 1 452 ? 157.046 40.807 130.338 1.00 16.45 425 ALA A C 1
ATOM 3253 O O . ALA A 1 452 ? 157.411 39.656 130.511 1.00 16.61 425 ALA A O 1
ATOM 3255 N N . TYR A 1 453 ? 156.581 41.262 129.194 1.00 15.81 426 TYR A N 1
ATOM 3256 C CA . TYR A 1 453 ? 156.590 40.478 127.940 1.00 17.19 426 TYR A CA 1
ATOM 3257 C C . TYR A 1 453 ? 158.014 40.097 127.532 1.00 18.52 426 TYR A C 1
ATOM 3258 O O . TYR A 1 453 ? 158.293 38.924 127.268 1.00 16.25 426 TYR A O 1
ATOM 3267 N N . MET A 1 454 ? 158.916 41.052 127.594 1.00 15.17 427 MET A N 1
ATOM 3268 C CA . MET A 1 454 ? 160.279 40.819 127.264 1.00 18.26 427 MET A CA 1
ATOM 3269 C C . MET A 1 454 ? 160.969 39.877 128.223 1.00 14.63 427 MET A C 1
ATOM 3270 O O . MET A 1 454 ? 161.618 38.895 127.798 1.00 14.75 427 MET A O 1
ATOM 3275 N N . ARG A 1 455 ? 160.811 40.099 129.502 1.00 13.41 428 ARG A N 1
ATOM 3276 C CA . ARG A 1 455 ? 161.418 39.242 130.501 1.00 14.68 428 ARG A CA 1
ATOM 3277 C C . ARG A 1 455 ? 160.889 37.824 130.434 1.00 16.61 428 ARG A C 1
ATOM 3278 O O . ARG A 1 455 ? 161.674 36.827 130.518 1.00 17.56 428 ARG A O 1
ATOM 3286 N N . GLY A 1 456 ? 159.576 37.681 130.292 1.00 13.63 429 GLY A N 1
ATOM 3287 C CA . GLY A 1 456 ? 158.957 36.353 130.118 1.00 17.78 429 GLY A CA 1
ATOM 3288 C C . GLY A 1 456 ? 159.491 35.576 128.885 1.00 15.72 429 GLY A C 1
ATOM 3289 O O . GLY A 1 456 ? 159.811 34.427 129.006 1.00 17.90 429 GLY A O 1
ATOM 3290 N N . ALA A 1 457 ? 159.520 36.237 127.759 1.00 16.58 430 ALA A N 1
ATOM 3291 C CA . ALA A 1 457 ? 159.958 35.675 126.500 1.00 15.71 430 ALA A CA 1
ATOM 3292 C C . ALA A 1 457 ? 161.363 35.184 126.595 1.00 17.70 430 ALA A C 1
ATOM 3293 O O . ALA A 1 457 ? 161.685 34.089 126.105 1.00 19.36 430 ALA A O 1
ATOM 3295 N N . GLU A 1 458 ? 162.225 35.925 127.265 1.00 18.41 431 GLU A N 1
ATOM 3296 C CA . GLU A 1 458 ? 163.585 35.468 127.554 1.00 19.32 431 GLU A CA 1
ATOM 3297 C C . GLU A 1 458 ? 163.661 34.217 128.371 1.00 19.90 431 GLU A C 1
ATOM 3298 O O . GLU A 1 458 ? 164.364 33.254 128.042 1.00 19.78 431 GLU A O 1
ATOM 3304 N N . ILE A 1 459 ? 162.924 34.189 129.490 1.00 16.68 432 ILE A N 1
ATOM 3305 C CA . ILE A 1 459 ? 162.933 33.063 130.403 1.00 17.64 432 ILE A CA 1
ATOM 3306 C C . ILE A 1 459 ? 162.370 31.801 129.747 1.00 16.49 432 ILE A C 1
ATOM 3307 O O . ILE A 1 459 ? 162.974 30.720 129.805 1.00 15.43 432 ILE A O 1
ATOM 3312 N N . ALA A 1 460 ? 161.267 31.956 129.044 1.00 16.01 433 ALA A N 1
ATOM 3313 C CA . ALA A 1 460 ? 160.639 30.824 128.413 1.00 17.26 433 ALA A CA 1
ATOM 3314 C C . ALA A 1 460 ? 161.414 30.369 127.178 1.00 17.09 433 ALA A C 1
ATOM 3315 O O . ALA A 1 460 ? 161.365 29.204 126.865 1.00 18.37 433 ALA A O 1
ATOM 3317 N N . GLY A 1 461 ? 162.066 31.267 126.494 1.00 15.72 434 GLY A N 1
ATOM 3318 C CA . GLY A 1 461 ? 162.912 30.904 125.362 1.00 16.35 434 GLY A CA 1
ATOM 3319 C C . GLY A 1 461 ? 164.036 30.027 125.808 1.00 17.64 434 GLY A C 1
ATOM 3320 O O . GLY A 1 461 ? 164.336 29.016 125.195 1.00 17.87 434 GLY A O 1
ATOM 3321 N N . VAL A 1 462 ? 164.676 30.401 126.910 1.00 18.12 435 VAL A N 1
ATOM 3322 C CA . VAL A 1 462 ? 165.776 29.611 127.486 1.00 17.44 435 VAL A CA 1
ATOM 3323 C C . VAL A 1 462 ? 165.262 28.249 127.935 1.00 20.18 435 VAL A C 1
ATOM 3324 O O . VAL A 1 462 ? 165.875 27.215 127.673 1.00 20.43 435 VAL A O 1
ATOM 3328 N N . MET A 1 463 ? 164.131 28.212 128.616 1.00 20.06 436 MET A N 1
ATOM 3329 C CA . MET A 1 463 ? 163.597 26.976 129.167 1.00 17.76 436 MET A CA 1
ATOM 3330 C C . MET A 1 463 ? 163.193 25.999 128.077 1.00 17.98 436 MET A C 1
ATOM 3331 O O . MET A 1 463 ? 163.490 24.810 128.171 1.00 15.67 436 MET A O 1
ATOM 3336 N N . ALA A 1 464 ? 162.486 26.460 127.084 1.00 17.79 437 ALA A N 1
ATOM 3337 C CA . ALA A 1 464 ? 162.116 25.645 125.955 1.00 17.58 437 ALA A CA 1
ATOM 3338 C C . ALA A 1 464 ? 163.352 25.128 125.215 1.00 19.14 437 ALA A C 1
ATOM 3339 O O . ALA A 1 464 ? 163.384 23.967 124.796 1.00 18.96 437 ALA A O 1
ATOM 3341 N N . ALA A 1 465 ? 164.390 25.948 125.091 1.00 18.00 438 ALA A N 1
ATOM 3342 C CA . ALA A 1 465 ? 165.666 25.497 124.449 1.00 19.30 438 ALA A CA 1
ATOM 3343 C C . ALA A 1 465 ? 166.308 24.402 125.224 1.00 22.41 438 ALA A C 1
ATOM 3344 O O . ALA A 1 465 ? 166.817 23.425 124.639 1.00 22.98 438 ALA A O 1
ATOM 3346 N N . HIS A 1 466 ? 166.189 24.419 126.552 1.00 19.86 439 HIS A N 1
ATOM 3347 C CA . HIS A 1 466 ? 166.718 23.356 127.355 1.00 20.59 439 HIS A CA 1
ATOM 3348 C C . HIS A 1 466 ? 165.962 22.078 127.213 1.00 22.64 439 HIS A C 1
ATOM 3349 O O . HIS A 1 466 ? 166.528 20.992 127.123 1.00 23.60 439 HIS A O 1
ATOM 3356 N N . CYS A 1 467 ? 164.656 22.178 127.146 1.00 21.84 440 CYS A N 1
ATOM 3357 C CA . CYS A 1 467 ? 163.843 20.997 126.841 1.00 24.72 440 CYS A CA 1
ATOM 3358 C C . CYS A 1 467 ? 164.280 20.346 125.503 1.00 20.37 440 CYS A C 1
ATOM 3359 O O . CYS A 1 467 ? 164.338 19.153 125.433 1.00 21.01 440 CYS A O 1
ATOM 3362 N N . ARG A 1 468 ? 164.507 21.162 124.492 1.00 19.52 441 ARG A N 1
ATOM 3363 C CA . ARG A 1 468 ? 164.898 20.667 123.151 1.00 20.49 441 ARG A CA 1
ATOM 3364 C C . ARG A 1 468 ? 166.293 20.002 123.236 1.00 23.47 441 ARG A C 1
ATOM 3365 O O . ARG A 1 468 ? 166.503 18.959 122.665 1.00 22.69 441 ARG A O 1
ATOM 3373 N N . ARG A 1 469 ? 167.196 20.546 124.034 1.00 22.86 442 ARG A N 1
ATOM 3374 C CA . ARG A 1 469 ? 168.471 19.952 124.299 1.00 24.99 442 ARG A CA 1
ATOM 3375 C C . ARG A 1 469 ? 168.339 18.561 124.836 1.00 25.62 442 ARG A C 1
ATOM 3376 O O . ARG A 1 469 ? 169.114 17.665 124.512 1.00 29.01 442 ARG A O 1
ATOM 3384 N N . MET A 1 470 ? 167.334 18.336 125.647 1.00 27.94 443 MET A N 1
ATOM 3385 C CA . MET A 1 470 ? 167.100 16.992 126.197 1.00 27.81 443 MET A CA 1
ATOM 3386 C C . MET A 1 470 ? 166.295 16.064 125.275 1.00 24.79 443 MET A C 1
ATOM 3387 O O . MET A 1 470 ? 165.927 14.967 125.679 1.00 26.47 443 MET A O 1
ATOM 3392 N N . GLY A 1 471 ? 165.922 16.562 124.110 1.00 26.54 444 GLY A N 1
ATOM 3393 C CA . GLY A 1 471 ? 165.167 15.810 123.131 1.00 25.74 444 GLY A CA 1
ATOM 3394 C C . GLY A 1 471 ? 163.675 15.768 123.362 1.00 28.67 444 GLY A C 1
ATOM 3395 O O . GLY A 1 471 ? 163.004 14.781 122.997 1.00 22.62 444 GLY A O 1
ATOM 3396 N N . TYR A 1 472 ? 163.122 16.875 123.898 1.00 25.82 445 TYR A N 1
ATOM 3397 C CA . TYR A 1 472 ? 161.667 17.018 124.032 1.00 21.11 445 TYR A CA 1
ATOM 3398 C C . TYR A 1 472 ? 161.235 18.268 123.355 1.00 22.10 445 TYR A C 1
ATOM 3399 O O . TYR A 1 472 ? 161.764 19.355 123.652 1.00 23.14 445 TYR A O 1
ATOM 3408 N N . SER A 1 473 ? 160.356 18.167 122.385 1.00 18.38 446 SER A N 1
ATOM 3409 C CA . SER A 1 473 ? 159.966 19.299 121.586 1.00 18.52 446 SER A CA 1
ATOM 3410 C C . SER A 1 473 ? 159.348 20.391 122.562 1.00 18.49 446 SER A C 1
ATOM 3411 O O . SER A 1 473 ? 158.705 20.057 123.526 1.00 18.98 446 SER A O 1
ATOM 3414 N N . ALA A 1 474 ? 159.613 21.639 122.268 1.00 17.48 447 ALA A N 1
ATOM 3415 C CA . ALA A 1 474 ? 159.151 22.745 123.132 1.00 18.31 447 ALA A CA 1
ATOM 3416 C C . ALA A 1 474 ? 159.175 24.012 122.325 1.00 18.71 447 ALA A C 1
ATOM 3417 O O . ALA A 1 474 ? 160.090 24.241 121.523 1.00 19.10 447 ALA A O 1
ATOM 3419 N N . ARG A 1 475 ? 158.129 24.819 122.488 1.00 18.64 448 ARG A N 1
ATOM 3420 C CA . ARG A 1 475 ? 157.994 26.092 121.821 1.00 17.05 448 ARG A CA 1
ATOM 3421 C C . ARG A 1 475 ? 157.444 27.118 122.795 1.00 15.90 448 ARG A C 1
ATOM 3422 O O . ARG A 1 475 ? 156.477 26.834 123.515 1.00 12.35 448 ARG A O 1
ATOM 3430 N N . SER A 1 476 ? 158.053 28.310 122.862 1.00 15.51 449 SER A N 1
ATOM 3431 C CA . SER A 1 476 ? 157.465 29.374 123.716 1.00 15.58 449 SER A CA 1
ATOM 3432 C C . SER A 1 476 ? 156.423 30.172 122.935 1.00 14.08 449 SER A C 1
ATOM 3433 O O . SER A 1 476 ? 156.357 30.153 121.721 1.00 15.42 449 SER A O 1
ATOM 3436 N N . HIS A 1 477 ? 155.552 30.814 123.687 1.00 15.32 450 HIS A N 1
ATOM 3437 C CA . HIS A 1 477 ? 154.415 31.538 123.179 1.00 14.33 450 HIS A CA 1
ATOM 3438 C C . HIS A 1 477 ? 154.356 32.923 123.796 1.00 16.11 450 HIS A C 1
ATOM 3439 O O . HIS A 1 477 ? 153.933 33.097 124.934 1.00 16.97 450 HIS A O 1
ATOM 3446 N N . SER A 1 478 ? 154.832 33.901 123.043 1.00 18.77 451 SER A N 1
ATOM 3447 C CA . SER A 1 478 ? 155.076 35.264 123.485 1.00 19.71 451 SER A CA 1
ATOM 3448 C C . SER A 1 478 ? 154.009 36.231 123.025 1.00 17.77 451 SER A C 1
ATOM 3449 O O . SER A 1 478 ? 153.105 35.888 122.286 1.00 18.68 451 SER A O 1
ATOM 3452 N N . ASN A 1 479 ? 154.113 37.479 123.466 1.00 18.93 452 ASN A N 1
ATOM 3453 C CA . ASN A 1 479 ? 153.200 38.516 123.001 1.00 18.73 452 ASN A CA 1
ATOM 3454 C C . ASN A 1 479 ? 153.335 38.672 121.467 1.00 20.98 452 ASN A C 1
ATOM 3455 O O . ASN A 1 479 ? 152.382 38.975 120.800 1.00 19.28 452 ASN A O 1
ATOM 3460 N N . ALA A 1 480 ? 154.556 38.497 120.965 1.00 20.33 453 ALA A N 1
ATOM 3461 C CA . ALA A 1 480 ? 154.863 38.676 119.545 1.00 22.16 453 ALA A CA 1
ATOM 3462 C C . ALA A 1 480 ? 154.403 37.502 118.701 1.00 20.01 453 ALA A C 1
ATOM 3463 O O . ALA A 1 480 ? 154.088 37.674 117.526 1.00 21.00 453 ALA A O 1
ATOM 3465 N N . HIS A 1 481 ? 154.291 36.336 119.311 1.00 19.94 454 HIS A N 1
ATOM 3466 C CA . HIS A 1 481 ? 153.831 35.168 118.595 1.00 18.73 454 HIS A CA 1
ATOM 3467 C C . HIS A 1 481 ? 153.456 34.064 119.526 1.00 15.11 454 HIS A C 1
ATOM 3468 O O . HIS A 1 481 ? 154.317 33.415 120.125 1.00 14.16 454 HIS A O 1
ATOM 3475 N N . SER A 1 482 ? 152.157 33.864 119.696 1.00 14.90 455 SER A N 1
ATOM 3476 C CA . SER A 1 482 ? 151.633 32.719 120.458 1.00 14.20 455 SER A CA 1
ATOM 3477 C C . SER A 1 482 ? 150.750 31.892 119.571 1.00 14.16 455 SER A C 1
ATOM 3478 O O . SER A 1 482 ? 149.936 32.441 118.794 1.00 13.78 455 SER A O 1
ATOM 3481 N N . GLU A 1 483 ? 150.773 30.595 119.790 1.00 14.83 456 GLU A N 1
ATOM 3482 C CA . GLU A 1 483 ? 149.769 29.710 119.217 1.00 14.57 456 GLU A CA 1
ATOM 3483 C C . GLU A 1 483 ? 148.742 29.168 120.228 1.00 15.84 456 GLU A C 1
ATOM 3484 O O . GLU A 1 483 ? 147.898 28.371 119.877 1.00 13.97 456 GLU A O 1
ATOM 3490 N N . VAL A 1 484 ? 148.862 29.565 121.523 1.00 13.05 457 VAL A N 1
ATOM 3491 C CA . VAL A 1 484 ? 147.937 29.166 122.560 1.00 14.22 457 VAL A CA 1
ATOM 3492 C C . VAL A 1 484 ? 147.362 30.432 123.203 1.00 15.76 457 VAL A C 1
ATOM 3493 O O . VAL A 1 484 ? 148.006 31.460 123.207 1.00 14.42 457 VAL A O 1
ATOM 3497 N N . ILE A 1 485 ? 146.130 30.326 123.680 1.00 15.27 458 ILE A N 1
ATOM 3498 C CA . ILE A 1 485 ? 145.527 31.347 124.521 1.00 15.26 458 ILE A CA 1
ATOM 3499 C C . ILE A 1 485 ? 145.982 31.127 125.948 1.00 13.48 458 ILE A C 1
ATOM 3500 O O . ILE A 1 485 ? 145.776 30.040 126.525 1.00 13.79 458 ILE A O 1
ATOM 3505 N N . HIS A 1 486 ? 146.590 32.128 126.567 1.00 12.40 459 HIS A N 1
ATOM 3506 C CA . HIS A 1 486 ? 147.204 31.922 127.855 1.00 11.86 459 HIS A CA 1
ATOM 3507 C C . HIS A 1 486 ? 146.200 31.735 128.960 1.00 11.86 459 HIS A C 1
ATOM 3508 O O . HIS A 1 486 ? 146.436 30.951 129.857 1.00 13.60 459 HIS A O 1
ATOM 3515 N N . ASN A 1 487 ? 145.097 32.440 128.910 1.00 13.85 460 ASN A N 1
ATOM 3516 C CA . ASN A 1 487 ? 144.173 32.417 130.043 1.00 13.72 460 ASN A CA 1
ATOM 3517 C C . ASN A 1 487 ? 143.813 31.055 130.581 1.00 12.73 460 ASN A C 1
ATOM 3518 O O . ASN A 1 487 ? 143.893 30.840 131.797 1.00 10.82 460 ASN A O 1
ATOM 3523 N N . PRO A 1 488 ? 143.321 30.132 129.724 1.00 12.51 461 PRO A N 1
ATOM 3524 C CA . PRO A 1 488 ? 142.879 28.845 130.302 1.00 13.13 461 PRO A CA 1
ATOM 3525 C C . PRO A 1 488 ? 144.030 28.037 130.882 1.00 13.48 461 PRO A C 1
ATOM 3526 O O . PRO A 1 488 ? 143.840 27.321 131.847 1.00 13.09 461 PRO A O 1
ATOM 3530 N N . ALA A 1 489 ? 145.243 28.223 130.342 1.00 13.64 462 ALA A N 1
ATOM 3531 C CA . ALA A 1 489 ? 146.426 27.641 130.953 1.00 12.38 462 ALA A CA 1
ATOM 3532 C C . ALA A 1 489 ? 146.766 28.236 132.304 1.00 14.23 462 ALA A C 1
ATOM 3533 O O . ALA A 1 489 ? 147.088 27.503 133.238 1.00 15.41 462 ALA A O 1
ATOM 3535 N N . ILE A 1 490 ? 146.644 29.537 132.467 1.00 11.84 463 ILE A N 1
ATOM 3536 C CA . ILE A 1 490 ? 146.813 30.177 133.787 1.00 14.59 463 ILE A CA 1
ATOM 3537 C C . ILE A 1 490 ? 145.793 29.570 134.777 1.00 14.30 463 ILE A C 1
ATOM 3538 O O . ILE A 1 490 ? 146.142 29.250 135.908 1.00 11.98 463 ILE A O 1
ATOM 3543 N N . LEU A 1 491 ? 144.549 29.384 134.318 1.00 15.02 464 LEU A N 1
ATOM 3544 C CA . LEU A 1 491 ? 143.500 28.814 135.194 1.00 13.83 464 LEU A CA 1
ATOM 3545 C C . LEU A 1 491 ? 143.803 27.353 135.557 1.00 14.69 464 LEU A C 1
ATOM 3546 O O . LEU A 1 491 ? 143.766 27.010 136.726 1.00 14.21 464 LEU A O 1
ATOM 3551 N N . MET A 1 492 ? 144.077 26.534 134.571 1.00 14.73 465 MET A N 1
ATOM 3552 C CA . MET A 1 492 ? 144.340 25.078 134.797 1.00 15.41 465 MET A CA 1
ATOM 3553 C C . MET A 1 492 ? 145.633 24.784 135.538 1.00 14.96 465 MET A C 1
ATOM 3554 O O . MET A 1 492 ? 145.716 23.841 136.293 1.00 14.90 465 MET A O 1
ATOM 3559 N N . ALA A 1 493 ? 146.631 25.652 135.404 1.00 15.41 466 ALA A N 1
ATOM 3560 C CA . ALA A 1 493 ? 147.907 25.564 136.167 1.00 13.43 466 ALA A CA 1
ATOM 3561 C C . ALA A 1 493 ? 147.811 26.075 137.568 1.00 16.56 466 ALA A C 1
ATOM 3562 O O . ALA A 1 493 ? 148.776 25.983 138.301 1.00 17.97 466 ALA A O 1
ATOM 3564 N N . GLY A 1 494 ? 146.618 26.543 138.016 1.00 13.61 467 GLY A N 1
ATOM 3565 C CA . GLY A 1 494 ? 146.425 26.964 139.354 1.00 14.76 467 GLY A CA 1
ATOM 3566 C C . GLY A 1 494 ? 147.236 28.204 139.716 1.00 14.91 467 GLY A C 1
ATOM 3567 O O . GLY A 1 494 ? 147.648 28.351 140.848 1.00 13.52 467 GLY A O 1
ATOM 3568 N N . LEU A 1 495 ? 147.290 29.167 138.799 1.00 13.91 468 LEU A N 1
ATOM 3569 C CA . LEU A 1 495 ? 147.998 30.462 139.091 1.00 15.24 468 LEU A CA 1
ATOM 3570 C C . LEU A 1 495 ? 147.063 31.623 139.271 1.00 15.96 468 LEU A C 1
ATOM 3571 O O . LEU A 1 495 ? 147.492 32.640 139.781 1.00 17.48 468 LEU A O 1
ATOM 3576 N N . GLY A 1 496 ? 145.761 31.441 138.995 1.00 15.37 469 GLY A N 1
ATOM 3577 C CA . GLY A 1 496 ? 144.787 32.478 139.199 1.00 15.19 469 GLY A CA 1
ATOM 3578 C C . GLY A 1 496 ? 143.389 31.949 139.133 1.00 17.24 469 GLY A C 1
ATOM 3579 O O . GLY A 1 496 ? 143.161 30.862 138.728 1.00 16.25 469 GLY A O 1
ATOM 3580 N N . GLU A 1 497 ? 142.452 32.763 139.601 1.00 15.57 470 GLU A N 1
ATOM 3581 C CA . GLU A 1 497 ? 141.009 32.551 139.399 1.00 14.02 470 GLU A CA 1
ATOM 3582 C C . GLU A 1 497 ? 140.461 33.618 138.444 1.00 13.03 470 GLU A C 1
ATOM 3583 O O . GLU A 1 497 ? 141.004 34.720 138.291 1.00 11.51 470 GLU A O 1
ATOM 3589 N N . VAL A 1 498 ? 139.419 33.240 137.741 1.00 13.31 471 VAL A N 1
ATOM 3590 C CA . VAL A 1 498 ? 138.563 34.158 136.981 1.00 14.89 471 VAL A CA 1
ATOM 3591 C C . VAL A 1 498 ? 138.153 35.353 137.842 1.00 13.88 471 VAL A C 1
ATOM 3592 O O . VAL A 1 498 ? 137.618 35.193 138.952 1.00 13.10 471 VAL A O 1
ATOM 3596 N N . SER A 1 499 ? 138.361 36.577 137.303 1.00 15.21 472 SER A N 1
ATOM 3597 C CA . SER A 1 499 ? 138.071 37.810 137.996 1.00 12.76 472 SER A CA 1
ATOM 3598 C C . SER A 1 499 ? 137.078 38.668 137.179 1.00 12.98 472 SER A C 1
ATOM 3599 O O . SER A 1 499 ? 136.863 38.455 135.998 1.00 11.48 472 SER A O 1
ATOM 3602 N N . ARG A 1 500 ? 136.531 39.675 137.855 1.00 12.71 473 ARG A N 1
ATOM 3603 C CA . ARG A 1 500 ? 135.611 40.598 137.161 1.00 11.90 473 ARG A CA 1
ATOM 3604 C C . ARG A 1 500 ? 136.293 41.336 136.026 1.00 11.92 473 ARG A C 1
ATOM 3605 O O . ARG A 1 500 ? 135.691 41.624 135.001 1.00 13.85 473 ARG A O 1
ATOM 3613 N N . ILE A 1 501 ? 137.551 41.657 136.141 1.00 11.81 474 ILE A N 1
ATOM 3614 C CA . ILE A 1 501 ? 138.271 42.310 135.024 1.00 13.79 474 ILE A CA 1
ATOM 3615 C C . ILE A 1 501 ? 137.970 41.698 133.688 1.00 17.38 474 ILE A C 1
ATOM 3616 O O . ILE A 1 501 ? 137.671 42.393 132.762 1.00 15.60 474 ILE A O 1
ATOM 3621 N N . GLY A 1 502 ? 138.016 40.385 133.585 1.00 16.16 475 GLY A N 1
ATOM 3622 C CA . GLY A 1 502 ? 137.405 39.716 132.480 1.00 19.82 475 GLY A CA 1
ATOM 3623 C C . GLY A 1 502 ? 138.342 38.818 131.781 1.00 19.00 475 GLY A C 1
ATOM 3624 O O . GLY A 1 502 ? 138.280 37.566 131.956 1.00 21.70 475 GLY A O 1
ATOM 3625 N N . ASP A 1 503 ? 139.228 39.425 131.010 1.00 18.50 476 ASP A N 1
ATOM 3626 C CA . ASP A 1 503 ? 140.228 38.708 130.241 1.00 15.55 476 ASP A CA 1
ATOM 3627 C C . ASP A 1 503 ? 141.548 38.677 130.964 1.00 16.71 476 ASP A C 1
ATOM 3628 O O . ASP A 1 503 ? 142.594 38.430 130.347 1.00 20.07 476 ASP A O 1
ATOM 3633 N N . THR A 1 504 ? 141.512 38.868 132.290 1.00 15.55 477 THR A N 1
ATOM 3634 C CA . THR A 1 504 ? 142.677 38.816 133.162 1.00 16.10 477 THR A CA 1
ATOM 3635 C C . THR A 1 504 ? 142.305 37.913 134.352 1.00 17.22 477 THR A C 1
ATOM 3636 O O . THR A 1 504 ? 141.216 38.030 134.922 1.00 14.69 477 THR A O 1
ATOM 3640 N N . LEU A 1 505 ? 143.204 36.996 134.704 1.00 15.00 478 LEU A N 1
ATOM 3641 C CA . LEU A 1 505 ? 143.073 36.167 135.883 1.00 16.62 478 LEU A CA 1
ATOM 3642 C C . LEU A 1 505 ? 143.860 36.749 137.054 1.00 16.65 478 LEU A C 1
ATOM 3643 O O . LEU A 1 505 ? 144.886 37.396 136.872 1.00 19.77 478 LEU A O 1
ATOM 3648 N N . LEU A 1 506 ? 143.365 36.531 138.260 1.00 15.36 479 LEU A N 1
ATOM 3649 C CA . LEU A 1 506 ? 143.855 37.171 139.428 1.00 14.48 479 LEU A CA 1
ATOM 3650 C C . LEU A 1 506 ? 144.504 36.141 140.379 1.00 13.90 479 LEU A C 1
ATOM 3651 O O . LEU A 1 506 ? 143.951 35.115 140.701 1.00 13.07 479 LEU A O 1
ATOM 3656 N N . ASN A 1 507 ? 145.717 36.455 140.810 1.00 14.26 480 ASN A N 1
ATOM 3657 C CA . ASN A 1 507 ? 146.559 35.632 141.669 1.00 14.68 480 ASN A CA 1
ATOM 3658 C C . ASN A 1 507 ? 146.421 36.115 143.112 1.00 14.97 480 ASN A C 1
ATOM 3659 O O . ASN A 1 507 ? 146.289 37.307 143.365 1.00 13.40 480 ASN A O 1
ATOM 3664 N N . PRO A 1 508 ? 146.411 35.199 144.108 1.00 14.25 481 PRO A N 1
ATOM 3665 C CA . PRO A 1 508 ? 146.139 35.657 145.458 1.00 15.10 481 PRO A CA 1
ATOM 3666 C C . PRO A 1 508 ? 147.266 36.490 146.104 1.00 15.48 481 PRO A C 1
ATOM 3667 O O . PRO A 1 508 ? 147.042 37.147 147.127 1.00 17.49 481 PRO A O 1
ATOM 3671 N N . PHE A 1 509 ? 148.448 36.525 145.525 1.00 13.19 482 PHE A N 1
ATOM 3672 C CA . PHE A 1 509 ? 149.561 37.257 146.126 1.00 16.06 482 PHE A CA 1
ATOM 3673 C C . PHE A 1 509 ? 149.898 38.523 145.323 1.00 16.08 482 PHE A C 1
ATOM 3674 O O . PHE A 1 509 ? 150.277 39.496 145.948 1.00 17.77 482 PHE A O 1
ATOM 3682 N N . ILE A 1 510 ? 149.874 38.511 143.996 1.00 15.48 483 ILE A N 1
ATOM 3683 C CA . ILE A 1 510 ? 150.232 39.720 143.176 1.00 13.97 483 ILE A CA 1
ATOM 3684 C C . ILE A 1 510 ? 148.987 40.283 142.498 1.00 15.16 483 ILE A C 1
ATOM 3685 O O . ILE A 1 510 ? 149.097 41.183 141.680 1.00 16.24 483 ILE A O 1
ATOM 3690 N N . GLY A 1 511 ? 147.789 39.769 142.875 1.00 13.19 484 GLY A N 1
ATOM 3691 C CA . GLY A 1 511 ? 146.596 40.301 142.307 1.00 14.17 484 GLY A CA 1
ATOM 3692 C C . GLY A 1 511 ? 146.549 40.138 140.821 1.00 15.27 484 GLY A C 1
ATOM 3693 O O . GLY A 1 511 ? 146.986 39.124 140.267 1.00 14.02 484 GLY A O 1
ATOM 3694 N N . PRO A 1 512 ? 146.015 41.131 140.116 1.00 14.67 485 PRO A N 1
ATOM 3695 C CA . PRO A 1 512 ? 145.925 41.031 138.666 1.00 16.40 485 PRO A CA 1
ATOM 3696 C C . PRO A 1 512 ? 147.147 41.680 137.948 1.00 16.92 485 PRO A C 1
ATOM 3697 O O . PRO A 1 512 ? 147.109 41.863 136.745 1.00 16.63 485 PRO A O 1
ATOM 3701 N N . ARG A 1 513 ? 148.256 41.839 138.685 1.00 15.39 486 ARG A N 1
ATOM 3702 C CA . ARG A 1 513 ? 149.426 42.611 138.284 1.00 15.76 486 ARG A CA 1
ATOM 3703 C C . ARG A 1 513 ? 150.471 41.752 137.575 1.00 19.12 486 ARG A C 1
ATOM 3704 O O . ARG A 1 513 ? 151.576 41.659 137.984 1.00 25.85 486 ARG A O 1
ATOM 3712 N N . SER A 1 514 ? 150.123 41.095 136.524 1.00 18.94 487 SER A N 1
ATOM 3713 C CA . SER A 1 514 ? 151.022 40.093 135.931 1.00 23.81 487 SER A CA 1
ATOM 3714 C C . SER A 1 514 ? 150.886 40.014 134.431 1.00 24.60 487 SER A C 1
ATOM 3715 O O . SER A 1 514 ? 149.872 40.541 133.857 1.00 24.35 487 SER A O 1
ATOM 3718 N N . LYS A 1 515 ? 151.987 39.591 133.772 1.00 19.78 488 LYS A N 1
ATOM 3719 C CA . LYS A 1 515 ? 151.918 39.109 132.439 1.00 19.38 488 LYS A CA 1
ATOM 3720 C C . LYS A 1 515 ? 152.362 37.658 132.522 1.00 15.49 488 LYS A C 1
ATOM 3721 O O . LYS A 1 515 ? 153.181 37.307 133.317 1.00 17.38 488 LYS A O 1
ATOM 3727 N N . SER A 1 516 ? 151.701 36.822 131.732 1.00 16.43 489 SER A N 1
ATOM 3728 C CA . SER A 1 516 ? 152.050 35.428 131.645 1.00 15.83 489 SER A CA 1
ATOM 3729 C C . SER A 1 516 ? 152.907 35.253 130.403 1.00 13.90 489 SER A C 1
ATOM 3730 O O . SER A 1 516 ? 152.813 35.970 129.435 1.00 12.65 489 SER A O 1
ATOM 3733 N N . ILE A 1 517 ? 153.740 34.231 130.473 1.00 16.57 490 ILE A N 1
ATOM 3734 C CA . ILE A 1 517 ? 154.363 33.599 129.310 1.00 15.80 490 ILE A CA 1
ATOM 3735 C C . ILE A 1 517 ? 154.065 32.099 129.447 1.00 15.68 490 ILE A C 1
ATOM 3736 O O . ILE A 1 517 ? 153.998 31.551 130.543 1.00 14.58 490 ILE A O 1
ATOM 3741 N N . VAL A 1 518 ? 153.859 31.460 128.331 1.00 14.26 491 VAL A N 1
ATOM 3742 C CA . VAL A 1 518 ? 153.638 30.024 128.232 1.00 14.26 491 VAL A CA 1
ATOM 3743 C C . VAL A 1 518 ? 154.652 29.419 127.274 1.00 13.75 491 VAL A C 1
ATOM 3744 O O . VAL A 1 518 ? 154.999 30.004 126.255 1.00 14.30 491 VAL A O 1
ATOM 3748 N N . PHE A 1 519 ? 155.262 28.294 127.670 1.00 14.42 492 PHE A N 1
ATOM 3749 C CA . PHE A 1 519 ? 155.857 27.435 126.673 1.00 14.72 492 PHE A CA 1
ATOM 3750 C C . PHE A 1 519 ? 155.266 26.072 126.778 1.00 14.34 492 PHE A C 1
ATOM 3751 O O . PHE A 1 519 ? 155.024 25.574 127.872 1.00 13.79 492 PHE A O 1
ATOM 3759 N N . THR A 1 520 ? 154.988 25.505 125.607 1.00 13.90 493 THR A N 1
ATOM 3760 C CA . THR A 1 520 ? 154.470 24.138 125.527 1.00 15.26 493 THR A CA 1
ATOM 3761 C C . THR A 1 520 ? 155.624 23.165 125.324 1.00 17.32 493 THR A C 1
ATOM 3762 O O . THR A 1 520 ? 156.663 23.537 124.788 1.00 15.70 493 THR A O 1
ATOM 3766 N N . THR A 1 521 ? 155.429 21.938 125.764 1.00 17.64 494 THR A N 1
ATOM 3767 C CA . THR A 1 521 ? 156.440 20.925 125.662 1.00 18.94 494 THR A CA 1
ATOM 3768 C C . THR A 1 521 ? 155.853 19.535 125.729 1.00 20.10 494 THR A C 1
ATOM 3769 O O . THR A 1 521 ? 154.778 19.326 126.239 1.00 19.72 494 THR A O 1
ATOM 3773 N N . ASP A 1 522 ? 156.684 18.547 125.319 1.00 23.66 495 ASP A N 1
ATOM 3774 C CA . ASP A 1 522 ? 156.409 17.114 125.558 1.00 21.60 495 ASP A CA 1
ATOM 3775 C C . ASP A 1 522 ? 157.114 16.516 126.759 1.00 22.12 495 ASP A C 1
ATOM 3776 O O . ASP A 1 522 ? 156.835 15.366 127.118 1.00 22.64 495 ASP A O 1
ATOM 3781 N N . LEU A 1 523 ? 157.970 17.267 127.461 1.00 19.42 496 LEU A N 1
ATOM 3782 C CA . LEU A 1 523 ? 158.578 16.738 128.668 1.00 18.72 496 LEU A CA 1
ATOM 3783 C C . LEU A 1 523 ? 157.565 16.288 129.672 1.00 20.25 496 LEU A C 1
ATOM 3784 O O . LEU A 1 523 ? 156.718 17.054 130.090 1.00 21.29 496 LEU A O 1
ATOM 3789 N N . PRO A 1 524 ? 157.587 15.013 130.082 1.00 24.79 497 PRO A N 1
ATOM 3790 C CA . PRO A 1 524 ? 156.578 14.532 131.068 1.00 25.06 497 PRO A CA 1
ATOM 3791 C C . PRO A 1 524 ? 156.730 15.150 132.438 1.00 23.56 497 PRO A C 1
ATOM 3792 O O . PRO A 1 524 ? 157.818 15.075 133.019 1.00 22.70 497 PRO A O 1
ATOM 3796 N N . MET A 1 525 ? 155.630 15.760 132.924 1.00 23.84 498 MET A N 1
ATOM 3797 C CA . MET A 1 525 ? 155.644 16.481 134.193 1.00 23.91 498 MET A CA 1
ATOM 3798 C C . MET A 1 525 ? 154.348 16.235 134.915 1.00 21.07 498 MET A C 1
ATOM 3799 O O . MET A 1 525 ? 153.328 16.203 134.233 1.00 22.76 498 MET A O 1
ATOM 3804 N N . SER A 1 526 ? 154.388 16.140 136.227 1.00 18.89 499 SER A N 1
ATOM 3805 C CA . SER A 1 526 ? 153.167 16.209 137.017 1.00 21.73 499 SER A CA 1
ATOM 3806 C C . SER A 1 526 ? 152.514 17.614 136.914 1.00 20.97 499 SER A C 1
ATOM 3807 O O . SER A 1 526 ? 153.210 18.638 136.888 1.00 25.35 499 SER A O 1
ATOM 3810 N N . VAL A 1 527 ? 151.198 17.642 136.794 1.00 19.42 500 VAL A N 1
ATOM 3811 C CA . VAL A 1 527 ? 150.457 18.883 136.579 1.00 18.90 500 VAL A CA 1
ATOM 3812 C C . VAL A 1 527 ? 149.971 19.402 137.889 1.00 18.64 500 VAL A C 1
ATOM 3813 O O . VAL A 1 527 ? 149.880 18.657 138.880 1.00 20.33 500 VAL A O 1
ATOM 3817 N N . ASP A 1 528 ? 149.842 20.716 137.982 1.00 19.71 501 ASP A N 1
ATOM 3818 C CA . ASP A 1 528 ? 149.211 21.368 139.101 1.00 24.76 501 ASP A CA 1
ATOM 3819 C C . ASP A 1 528 ? 147.708 21.341 138.967 1.00 21.16 501 ASP A C 1
ATOM 3820 O O . ASP A 1 528 ? 147.212 20.878 137.980 1.00 23.31 501 ASP A O 1
ATOM 3825 N N . ARG A 1 529 ? 147.024 21.691 140.031 1.00 19.58 502 ARG A N 1
ATOM 3826 C CA . ARG A 1 529 ? 145.566 21.757 140.065 1.00 19.87 502 ARG A CA 1
ATOM 3827 C C . ARG A 1 529 ? 145.078 23.212 140.191 1.00 15.92 502 ARG A C 1
ATOM 3828 O O . ARG A 1 529 ? 145.799 24.051 140.704 1.00 16.66 502 ARG A O 1
ATOM 3836 N N . PRO A 1 530 ? 143.886 23.504 139.683 1.00 16.51 503 PRO A N 1
ATOM 3837 C CA . PRO A 1 530 ? 143.286 24.807 139.929 1.00 15.15 503 PRO A CA 1
ATOM 3838 C C . PRO A 1 530 ? 143.217 25.214 141.372 1.00 15.51 503 PRO A C 1
ATOM 3839 O O . PRO A 1 530 ? 143.259 24.351 142.284 1.00 15.08 503 PRO A O 1
ATOM 3843 N N . ILE A 1 531 ? 143.055 26.518 141.622 1.00 12.16 504 ILE A N 1
ATOM 3844 C CA . ILE A 1 531 ? 143.068 27.040 143.008 1.00 15.92 504 ILE A CA 1
ATOM 3845 C C . ILE A 1 531 ? 141.708 27.675 143.327 1.00 15.30 504 ILE A C 1
ATOM 3846 O O . ILE A 1 531 ? 140.953 28.051 142.430 1.00 14.06 504 ILE A O 1
ATOM 3851 N N . ASP A 1 532 ? 141.381 27.695 144.618 1.00 16.55 505 ASP A N 1
ATOM 3852 C CA . ASP A 1 532 ? 140.162 28.330 145.123 1.00 15.94 505 ASP A CA 1
ATOM 3853 C C . ASP A 1 532 ? 140.524 29.200 146.330 1.00 18.96 505 ASP A C 1
ATOM 3854 O O . ASP A 1 532 ? 140.814 28.664 147.396 1.00 19.26 505 ASP A O 1
ATOM 3859 N N . PHE A 1 533 ? 140.555 30.529 146.153 1.00 14.71 506 PHE A N 1
ATOM 3860 C CA . PHE A 1 533 ? 140.855 31.380 147.226 1.00 15.62 506 PHE A CA 1
ATOM 3861 C C . PHE A 1 533 ? 139.699 32.366 147.531 1.00 18.74 506 PHE A C 1
ATOM 3862 O O . PHE A 1 533 ? 139.904 33.434 148.149 1.00 18.65 506 PHE A O 1
ATOM 3870 N N . GLY A 1 534 ? 138.511 31.974 147.172 1.00 15.20 507 GLY A N 1
ATOM 3871 C CA . GLY A 1 534 ? 137.359 32.754 147.513 1.00 18.18 507 GLY A CA 1
ATOM 3872 C C . GLY A 1 534 ? 137.070 33.918 146.552 1.00 17.60 507 GLY A C 1
ATOM 3873 O O . GLY A 1 534 ? 136.244 34.723 146.856 1.00 15.82 507 GLY A O 1
ATOM 3874 N N . LEU A 1 535 ? 137.739 34.000 145.399 1.00 16.10 508 LEU A N 1
ATOM 3875 C CA . LEU A 1 535 ? 137.632 35.198 144.547 1.00 13.85 508 LEU A CA 1
ATOM 3876 C C . LEU A 1 535 ? 136.253 35.362 143.979 1.00 13.43 508 LEU A C 1
ATOM 3877 O O . LEU A 1 535 ? 135.824 36.490 143.776 1.00 13.22 508 LEU A O 1
ATOM 3882 N N . GLN A 1 536 ? 135.549 34.293 143.677 1.00 13.44 509 GLN A N 1
ATOM 3883 C CA . GLN A 1 536 ? 134.180 34.457 143.062 1.00 15.71 509 GLN A CA 1
ATOM 3884 C C . GLN A 1 536 ? 133.300 35.243 143.980 1.00 17.49 509 GLN A C 1
ATOM 3885 O O . GLN A 1 536 ? 132.721 36.265 143.601 1.00 16.80 509 GLN A O 1
ATOM 3891 N N . ASP A 1 537 ? 133.305 34.869 145.242 1.00 16.18 510 ASP A N 1
ATOM 3892 C CA . ASP A 1 537 ? 132.540 35.642 146.274 1.00 17.69 510 ASP A CA 1
ATOM 3893 C C . ASP A 1 537 ? 133.061 37.086 146.423 1.00 17.44 510 ASP A C 1
ATOM 3894 O O . ASP A 1 537 ? 132.275 38.007 146.609 1.00 17.39 510 ASP A O 1
ATOM 3899 N N . PHE A 1 538 ? 134.381 37.289 146.396 1.00 15.31 511 PHE A N 1
ATOM 3900 C CA . PHE A 1 538 ? 134.943 38.605 146.555 1.00 13.54 511 PHE A CA 1
ATOM 3901 C C . PHE A 1 538 ? 134.548 39.502 145.383 1.00 15.34 511 PHE A C 1
ATOM 3902 O O . PHE A 1 538 ? 134.016 40.615 145.587 1.00 11.83 511 PHE A O 1
ATOM 3910 N N . CYS A 1 539 ? 134.896 39.098 144.152 1.00 14.19 512 CYS A N 1
ATOM 3911 C CA . CYS A 1 539 ? 134.566 39.906 142.972 1.00 14.51 512 CYS A CA 1
ATOM 3912 C C . CYS A 1 539 ? 133.071 40.096 142.885 1.00 16.10 512 CYS A C 1
ATOM 3913 O O . CYS A 1 539 ? 132.575 41.087 142.425 1.00 13.80 512 CYS A O 1
ATOM 3916 N N . ASN A 1 540 ? 132.282 39.178 143.388 1.00 17.41 513 ASN A N 1
ATOM 3917 C CA . ASN A 1 540 ? 130.868 39.403 143.328 1.00 17.72 513 ASN A CA 1
ATOM 3918 C C . ASN A 1 540 ? 130.337 40.589 144.142 1.00 20.97 513 ASN A C 1
ATOM 3919 O O . ASN A 1 540 ? 129.256 41.099 143.945 1.00 23.35 513 ASN A O 1
ATOM 3924 N N . GLN A 1 541 ? 131.116 41.007 145.113 1.00 18.53 514 GLN A N 1
ATOM 3925 C CA . GLN A 1 541 ? 130.751 42.083 146.022 1.00 18.07 514 GLN A CA 1
ATOM 3926 C C . GLN A 1 541 ? 131.528 43.364 145.761 1.00 17.27 514 GLN A C 1
ATOM 3927 O O . GLN A 1 541 ? 131.361 44.302 146.487 1.00 18.97 514 GLN A O 1
ATOM 3933 N N . CYS A 1 542 ? 132.440 43.367 144.819 1.00 15.85 515 CYS A N 1
ATOM 3934 C CA . CYS A 1 542 ? 133.278 44.469 144.511 1.00 15.23 515 CYS A CA 1
ATOM 3935 C C . CYS A 1 542 ? 132.973 44.960 143.075 1.00 19.35 515 CYS A C 1
ATOM 3936 O O . CYS A 1 542 ? 132.533 44.187 142.218 1.00 16.92 515 CYS A O 1
ATOM 3939 N N . ARG A 1 543 ? 133.221 46.230 142.803 1.00 18.05 516 ARG A N 1
ATOM 3940 C CA . ARG A 1 543 ? 133.091 46.802 141.453 1.00 16.90 516 ARG A CA 1
ATOM 3941 C C . ARG A 1 543 ? 134.135 47.799 141.150 1.00 15.74 516 ARG A C 1
ATOM 3942 O O . ARG A 1 543 ? 133.952 48.636 140.258 1.00 17.05 516 ARG A O 1
ATOM 3950 N N . LYS A 1 544 ? 135.274 47.759 141.825 1.00 15.94 517 LYS A N 1
ATOM 3951 C CA . LYS A 1 544 ? 136.237 48.855 141.700 1.00 15.01 517 LYS A CA 1
ATOM 3952 C C . LYS A 1 544 ? 136.843 48.971 140.285 1.00 14.03 517 LYS A C 1
ATOM 3953 O O . LYS A 1 544 ? 136.984 50.062 139.738 1.00 11.79 517 LYS A O 1
ATOM 3959 N N . CYS A 1 545 ? 137.299 47.862 139.712 1.00 12.86 518 CYS A N 1
ATOM 3960 C CA . CYS A 1 545 ? 137.833 47.838 138.376 1.00 12.68 518 CYS A CA 1
ATOM 3961 C C . CYS A 1 545 ? 136.793 48.379 137.402 1.00 14.07 518 CYS A C 1
ATOM 3962 O O . CYS A 1 545 ? 137.163 49.142 136.516 1.00 14.32 518 CYS A O 1
ATOM 3965 N N . ALA A 1 546 ? 135.559 47.897 137.481 1.00 13.14 519 ALA A N 1
ATOM 3966 C CA . ALA A 1 546 ? 134.520 48.369 136.599 1.00 14.13 519 ALA A CA 1
ATOM 3967 C C . ALA A 1 546 ? 134.308 49.904 136.675 1.00 14.41 519 ALA A C 1
ATOM 3968 O O . ALA A 1 546 ? 134.142 50.580 135.661 1.00 14.17 519 ALA A O 1
ATOM 3970 N N . ARG A 1 547 ? 134.288 50.432 137.864 1.00 16.64 520 ARG A N 1
ATOM 3971 C CA . ARG A 1 547 ? 134.100 51.840 138.106 1.00 15.20 520 ARG A CA 1
ATOM 3972 C C . ARG A 1 547 ? 135.207 52.661 137.602 1.00 17.12 520 ARG A C 1
ATOM 3973 O O . ARG A 1 547 ? 134.986 53.766 137.127 1.00 18.84 520 ARG A O 1
ATOM 3981 N N . GLU A 1 548 ? 136.444 52.125 137.590 1.00 14.41 521 GLU A N 1
ATOM 3982 C CA . GLU A 1 548 ? 137.584 52.916 137.223 1.00 14.57 521 GLU A CA 1
ATOM 3983 C C . GLU A 1 548 ? 138.015 52.803 135.806 1.00 14.24 521 GLU A C 1
ATOM 3984 O O . GLU A 1 548 ? 138.967 53.437 135.399 1.00 15.28 521 GLU A O 1
ATOM 3990 N N . CYS A 1 549 ? 137.365 51.967 135.028 1.00 15.43 522 CYS A N 1
ATOM 3991 C CA . CYS A 1 549 ? 137.812 51.716 133.634 1.00 16.35 522 CYS A CA 1
ATOM 3992 C C . CYS A 1 549 ? 137.479 52.974 132.795 1.00 18.10 522 CYS A C 1
ATOM 3993 O O . CYS A 1 549 ? 136.295 53.312 132.754 1.00 13.95 522 CYS A O 1
ATOM 3996 N N . PRO A 1 550 ? 138.477 53.614 132.143 1.00 15.74 523 PRO A N 1
ATOM 3997 C CA . PRO A 1 550 ? 138.201 54.833 131.353 1.00 18.65 523 PRO A CA 1
ATOM 3998 C C . PRO A 1 550 ? 137.170 54.686 130.245 1.00 22.39 523 PRO A C 1
ATOM 3999 O O . PRO A 1 550 ? 136.540 55.666 129.909 1.00 22.20 523 PRO A O 1
ATOM 4003 N N . CYS A 1 551 ? 136.875 53.474 129.753 1.00 19.00 524 CYS A N 1
ATOM 4004 C CA . CYS A 1 551 ? 135.880 53.299 128.707 1.00 18.69 524 CYS A CA 1
ATOM 4005 C C . CYS A 1 551 ? 134.746 52.364 129.053 1.00 15.91 524 CYS A C 1
ATOM 4006 O O . CYS A 1 551 ? 134.083 51.917 128.171 1.00 17.80 524 CYS A O 1
ATOM 4009 N N . ASN A 1 552 ? 134.492 52.137 130.331 1.00 15.67 525 ASN A N 1
ATOM 4010 C CA . ASN A 1 552 ? 133.371 51.329 130.793 1.00 15.87 525 ASN A CA 1
ATOM 4011 C C . ASN A 1 552 ? 133.291 49.944 130.177 1.00 16.46 525 ASN A C 1
ATOM 4012 O O . ASN A 1 552 ? 132.209 49.451 129.881 1.00 14.54 525 ASN A O 1
ATOM 4017 N N . ALA A 1 553 ? 134.450 49.325 129.942 1.00 14.88 526 ALA A N 1
ATOM 4018 C CA . ALA A 1 553 ? 134.478 48.052 129.243 1.00 14.72 526 ALA A CA 1
ATOM 4019 C C . ALA A 1 553 ? 134.241 46.886 130.215 1.00 14.57 526 ALA A C 1
ATOM 4020 O O . ALA A 1 553 ? 133.893 45.810 129.789 1.00 15.14 526 ALA A O 1
ATOM 4022 N N . ILE A 1 554 ? 134.440 47.062 131.525 1.00 13.92 527 ILE A N 1
ATOM 4023 C CA . ILE A 1 554 ? 134.328 45.944 132.489 1.00 14.73 527 ILE A CA 1
ATOM 4024 C C . ILE A 1 554 ? 132.882 45.824 132.934 1.00 14.84 527 ILE A C 1
ATOM 4025 O O . ILE A 1 554 ? 132.251 46.809 133.287 1.00 16.23 527 ILE A O 1
ATOM 4030 N N . SER A 1 555 ? 132.389 44.590 133.003 1.00 13.79 528 SER A N 1
ATOM 4031 C CA . SER A 1 555 ? 131.039 44.317 133.475 1.00 13.81 528 SER A CA 1
ATOM 4032 C C . SER A 1 555 ? 130.775 44.591 134.952 1.00 15.26 528 SER A C 1
ATOM 4033 O O . SER A 1 555 ? 131.523 44.168 135.833 1.00 16.14 528 SER A O 1
ATOM 4036 N N . PHE A 1 556 ? 129.722 45.344 135.220 1.00 16.01 529 PHE A N 1
ATOM 4037 C CA . PHE A 1 556 ? 129.141 45.566 136.544 1.00 14.61 529 PHE A CA 1
ATOM 4038 C C . PHE A 1 556 ? 128.124 44.514 136.897 1.00 14.95 529 PHE A C 1
ATOM 4039 O O . PHE A 1 556 ? 127.569 44.552 137.985 1.00 15.68 529 PHE A O 1
ATOM 4047 N N . GLY A 1 557 ? 127.926 43.540 136.046 1.00 15.21 530 GLY A N 1
ATOM 4048 C CA . GLY A 1 557 ? 126.871 42.555 136.247 1.00 16.11 530 GLY A CA 1
ATOM 4049 C C . GLY A 1 557 ? 127.382 41.152 136.592 1.00 18.60 530 GLY A C 1
ATOM 4050 O O . GLY A 1 557 ? 128.447 40.998 137.140 1.00 16.13 530 GLY A O 1
ATOM 4051 N N . ASP A 1 558 ? 126.567 40.164 136.321 1.00 19.15 531 ASP A N 1
ATOM 4052 C CA . ASP A 1 558 ? 126.812 38.822 136.728 1.00 21.70 531 ASP A CA 1
ATOM 4053 C C . ASP A 1 558 ? 127.640 38.100 135.653 1.00 17.52 531 ASP A C 1
ATOM 4054 O O . ASP A 1 558 ? 127.721 38.563 134.530 1.00 15.75 531 ASP A O 1
ATOM 4059 N N . LYS A 1 559 ? 128.243 37.000 136.043 1.00 16.05 532 LYS A N 1
ATOM 4060 C CA . LYS A 1 559 ? 128.937 36.162 135.100 1.00 16.42 532 LYS A CA 1
ATOM 4061 C C . LYS A 1 559 ? 127.934 35.601 134.074 1.00 17.54 532 LYS A C 1
ATOM 4062 O O . LYS A 1 559 ? 126.756 35.424 134.360 1.00 20.71 532 LYS A O 1
ATOM 4068 N N . VAL A 1 560 ? 128.415 35.336 132.872 1.00 17.33 533 VAL A N 1
ATOM 4069 C CA . VAL A 1 560 ? 127.672 34.761 131.777 1.00 16.61 533 VAL A CA 1
ATOM 4070 C C . VAL A 1 560 ? 128.447 33.546 131.227 1.00 17.15 533 VAL A C 1
ATOM 4071 O O . VAL A 1 560 ? 129.643 33.343 131.514 1.00 16.34 533 VAL A O 1
ATOM 4075 N N . MET A 1 561 ? 127.743 32.744 130.441 1.00 17.19 534 MET A N 1
ATOM 4076 C CA . MET A 1 561 ? 128.416 31.708 129.657 1.00 18.84 534 MET A CA 1
ATOM 4077 C C . MET A 1 561 ? 128.890 32.347 128.358 1.00 18.29 534 MET A C 1
ATOM 4078 O O . MET A 1 561 ? 128.171 33.140 127.746 1.00 17.92 534 MET A O 1
ATOM 4083 N N . PHE A 1 562 ? 130.064 31.946 127.938 1.00 15.81 535 PHE A N 1
ATOM 4084 C CA . PHE A 1 562 ? 130.707 32.467 126.740 1.00 15.03 535 PHE A CA 1
ATOM 4085 C C . PHE A 1 562 ? 131.544 31.318 126.196 1.00 14.69 535 PHE A C 1
ATOM 4086 O O . PHE A 1 562 ? 132.440 30.874 126.864 1.00 15.17 535 PHE A O 1
ATOM 4094 N N . ASN A 1 563 ? 131.226 30.851 124.978 1.00 14.77 536 ASN A N 1
ATOM 4095 C CA . ASN A 1 563 ? 131.994 29.846 124.255 1.00 13.54 536 ASN A CA 1
ATOM 4096 C C . ASN A 1 563 ? 132.310 28.694 125.159 1.00 13.34 536 ASN A C 1
ATOM 4097 O O . ASN A 1 563 ? 133.441 28.193 125.188 1.00 13.94 536 ASN A O 1
ATOM 4102 N N . GLY A 1 564 ? 131.284 28.206 125.897 1.00 14.09 537 GLY A N 1
ATOM 4103 C CA . GLY A 1 564 ? 131.461 27.040 126.726 1.00 13.73 537 GLY A CA 1
ATOM 4104 C C . GLY A 1 564 ? 131.985 27.179 128.118 1.00 14.48 537 GLY A C 1
ATOM 4105 O O . GLY A 1 564 ? 132.222 26.198 128.784 1.00 16.10 537 GLY A O 1
ATOM 4106 N N . TYR A 1 565 ? 132.273 28.403 128.584 1.00 15.37 538 TYR A N 1
ATOM 4107 C CA . TYR A 1 565 ? 132.764 28.610 129.937 1.00 14.85 538 TYR A CA 1
ATOM 4108 C C . TYR A 1 565 ? 132.139 29.835 130.574 1.00 14.56 538 TYR A C 1
ATOM 4109 O O . TYR A 1 565 ? 131.747 30.742 129.933 1.00 15.47 538 TYR A O 1
ATOM 4118 N N . GLU A 1 566 ? 132.146 29.834 131.896 1.00 16.63 539 GLU A N 1
ATOM 4119 C CA . GLU A 1 566 ? 131.596 30.875 132.728 1.00 17.70 539 GLU A CA 1
ATOM 4120 C C . GLU A 1 566 ? 132.695 31.968 132.935 1.00 16.75 539 GLU A C 1
ATOM 4121 O O . GLU A 1 566 ? 133.847 31.674 133.308 1.00 14.92 539 GLU A O 1
ATOM 4127 N N . ILE A 1 567 ? 132.307 33.218 132.763 1.00 17.01 540 ILE A N 1
ATOM 4128 C CA . ILE A 1 567 ? 133.246 34.316 132.800 1.00 15.84 540 ILE A CA 1
ATOM 4129 C C . ILE A 1 567 ? 132.480 35.623 133.023 1.00 17.35 540 ILE A C 1
ATOM 4130 O O . ILE A 1 567 ? 131.297 35.713 132.744 1.00 14.69 540 ILE A O 1
ATOM 4135 N N . TRP A 1 568 ? 133.177 36.636 133.542 1.00 16.86 541 TRP A N 1
ATOM 4136 C CA . TRP A 1 568 ? 132.707 38.022 133.471 1.00 14.95 541 TRP A CA 1
ATOM 4137 C C . TRP A 1 568 ? 133.235 38.594 132.141 1.00 19.15 541 TRP A C 1
ATOM 4138 O O . TRP A 1 568 ? 134.427 38.844 132.024 1.00 25.19 541 TRP A O 1
ATOM 4149 N N . LYS A 1 569 ? 132.413 38.749 131.142 1.00 18.71 542 LYS A N 1
ATOM 4150 C CA . LYS A 1 569 ? 132.931 39.149 129.835 1.00 15.36 542 LYS A CA 1
ATOM 4151 C C . LYS A 1 569 ? 132.968 40.653 129.743 1.00 15.04 542 LYS A C 1
ATOM 4152 O O . LYS A 1 569 ? 131.945 41.342 129.855 1.00 16.10 542 LYS A O 1
ATOM 4158 N N . ALA A 1 570 ? 134.173 41.198 129.649 1.00 13.52 543 ALA A N 1
ATOM 4159 C CA . ALA A 1 570 ? 134.391 42.584 129.385 1.00 12.95 543 ALA A CA 1
ATOM 4160 C C . ALA A 1 570 ? 134.094 42.862 127.919 1.00 14.75 543 ALA A C 1
ATOM 4161 O O . ALA A 1 570 ? 134.051 41.953 127.090 1.00 14.05 543 ALA A O 1
ATOM 4163 N N . ASP A 1 571 ? 133.926 44.127 127.589 1.00 14.31 544 ASP A N 1
ATOM 4164 C CA . ASP A 1 571 ? 133.708 44.553 126.170 1.00 14.33 544 ASP A CA 1
ATOM 4165 C C . ASP A 1 571 ? 135.058 44.770 125.499 1.00 14.37 544 ASP A C 1
ATOM 4166 O O . ASP A 1 571 ? 135.698 45.793 125.677 1.00 16.61 544 ASP A O 1
ATOM 4171 N N . VAL A 1 572 ? 135.490 43.782 124.740 1.00 12.86 545 VAL A N 1
ATOM 4172 C CA . VAL A 1 572 ? 136.803 43.781 124.196 1.00 14.14 545 VAL A CA 1
ATOM 4173 C C . VAL A 1 572 ? 136.961 44.790 123.068 1.00 16.96 545 VAL A C 1
ATOM 4174 O O . VAL A 1 572 ? 138.068 45.257 122.786 1.00 14.66 545 VAL A O 1
ATOM 4178 N N . GLU A 1 573 ? 135.863 45.118 122.403 1.00 14.60 546 GLU A N 1
ATOM 4179 C CA . GLU A 1 573 ? 135.915 46.175 121.385 1.00 15.62 546 GLU A CA 1
ATOM 4180 C C . GLU A 1 573 ? 136.186 47.544 122.014 1.00 16.13 546 GLU A C 1
ATOM 4181 O O . GLU A 1 573 ? 137.046 48.284 121.514 1.00 17.77 546 GLU A O 1
ATOM 4187 N N . LYS A 1 574 ? 135.503 47.873 123.093 1.00 14.89 547 LYS A N 1
ATOM 4188 C CA . LYS A 1 574 ? 135.731 49.150 123.786 1.00 16.08 547 LYS A CA 1
ATOM 4189 C C . LYS A 1 574 ? 137.130 49.228 124.393 1.00 15.92 547 LYS A C 1
ATOM 4190 O O . LYS A 1 574 ? 137.872 50.223 124.152 1.00 13.32 547 LYS A O 1
ATOM 4196 N N . CYS A 1 575 ? 137.577 48.148 125.053 1.00 15.68 548 CYS A N 1
ATOM 4197 C CA . CYS A 1 575 ? 138.922 48.152 125.604 1.00 14.87 548 CYS A CA 1
ATOM 4198 C C . CYS A 1 575 ? 139.977 48.217 124.475 1.00 14.69 548 CYS A C 1
ATOM 4199 O O . CYS A 1 575 ? 140.900 49.085 124.511 1.00 13.51 548 CYS A O 1
ATOM 4202 N N . THR A 1 576 ? 139.835 47.457 123.411 1.00 14.15 549 THR A N 1
ATOM 4203 C CA . THR A 1 576 ? 140.807 47.565 122.327 1.00 14.14 549 THR A CA 1
ATOM 4204 C C . THR A 1 576 ? 140.933 48.987 121.771 1.00 14.48 549 THR A C 1
ATOM 4205 O O . THR A 1 576 ? 142.035 49.532 121.582 1.00 12.93 549 THR A O 1
ATOM 4209 N N . LYS A 1 577 ? 139.785 49.623 121.499 1.00 18.05 550 LYS A N 1
ATOM 4210 C CA . LYS A 1 577 ? 139.807 50.949 120.910 1.00 17.75 550 LYS A CA 1
ATOM 4211 C C . LYS A 1 577 ? 140.469 51.945 121.868 1.00 18.44 550 LYS A C 1
ATOM 4212 O O . LYS A 1 577 ? 141.291 52.771 121.434 1.00 18.66 550 LYS A O 1
ATOM 4218 N N . TYR A 1 578 ? 140.168 51.884 123.165 1.00 18.40 551 TYR A N 1
ATOM 4219 C CA . TYR A 1 578 ? 140.819 52.775 124.112 1.00 17.55 551 TYR A CA 1
ATOM 4220 C C . TYR A 1 578 ? 142.338 52.549 124.155 1.00 17.79 551 TYR A C 1
ATOM 4221 O O . TYR A 1 578 ? 143.119 53.481 123.990 1.00 16.08 551 TYR A O 1
ATOM 4230 N N . ARG A 1 579 ? 142.771 51.332 124.327 1.00 16.15 552 ARG A N 1
ATOM 4231 C CA . ARG A 1 579 ? 144.185 51.078 124.431 1.00 17.63 552 ARG A CA 1
ATOM 4232 C C . ARG A 1 579 ? 144.975 51.470 123.157 1.00 18.34 552 ARG A C 1
ATOM 4233 O O . ARG A 1 579 ? 146.058 52.057 123.245 1.00 17.27 552 ARG A O 1
ATOM 4241 N N . VAL A 1 580 ? 144.444 51.129 121.970 1.00 17.60 553 VAL A N 1
ATOM 4242 C CA . VAL A 1 580 ? 145.130 51.370 120.701 1.00 18.51 553 VAL A CA 1
ATOM 4243 C C . VAL A 1 580 ? 145.152 52.874 120.377 1.00 20.15 553 VAL A C 1
ATOM 4244 O O . VAL A 1 580 ? 146.145 53.387 119.887 1.00 21.75 553 VAL A O 1
ATOM 4248 N N . THR A 1 581 ? 144.040 53.539 120.638 1.00 18.54 554 THR A N 1
ATOM 4249 C CA . THR A 1 581 ? 143.841 54.902 120.134 1.00 20.74 554 THR A CA 1
ATOM 4250 C C . THR A 1 581 ? 143.850 56.075 121.143 1.00 23.23 554 THR A C 1
ATOM 4251 O O . THR A 1 581 ? 143.895 57.201 120.726 1.00 22.40 554 THR A O 1
ATOM 4255 N N . GLN A 1 582 ? 143.769 55.870 122.444 1.00 21.58 555 GLN A N 1
ATOM 4256 C CA . GLN A 1 582 ? 143.813 57.013 123.329 1.00 19.68 555 GLN A CA 1
ATOM 4257 C C . GLN A 1 582 ? 145.182 57.713 123.283 1.00 21.62 555 GLN A C 1
ATOM 4258 O O . GLN A 1 582 ? 146.234 57.065 123.100 1.00 19.88 555 GLN A O 1
ATOM 4264 N N . MET A 1 583 ? 145.166 59.046 123.385 1.00 19.75 556 MET A N 1
ATOM 4265 C CA . MET A 1 583 ? 146.298 59.860 123.031 1.00 22.68 556 MET A CA 1
ATOM 4266 C C . MET A 1 583 ? 146.985 60.555 124.221 1.00 22.72 556 MET A C 1
ATOM 4267 O O . MET A 1 583 ? 147.945 61.287 124.006 1.00 23.92 556 MET A O 1
ATOM 4272 N N . LYS A 1 584 ? 146.510 60.305 125.445 1.00 20.83 557 LYS A N 1
ATOM 4273 C CA . LYS A 1 584 ? 147.096 60.880 126.633 1.00 17.90 557 LYS A CA 1
ATOM 4274 C C . LYS A 1 584 ? 147.946 59.861 127.421 1.00 18.44 557 LYS A C 1
ATOM 4275 O O . LYS A 1 584 ? 148.195 60.002 128.609 1.00 18.57 557 LYS A O 1
ATOM 4281 N N . GLY A 1 585 ? 148.385 58.863 126.735 1.00 16.73 558 GLY A N 1
ATOM 4282 C CA . GLY A 1 585 ? 149.317 57.904 127.260 1.00 17.44 558 GLY A CA 1
ATOM 4283 C C . GLY A 1 585 ? 149.623 56.836 126.233 1.00 18.26 558 GLY A C 1
ATOM 4284 O O . GLY A 1 585 ? 149.172 56.889 125.072 1.00 17.93 558 GLY A O 1
ATOM 4285 N N . SER A 1 586 ? 150.322 55.784 126.675 1.00 18.42 559 SER A N 1
ATOM 4286 C CA . SER A 1 586 ? 150.623 54.626 125.819 1.00 18.57 559 SER A CA 1
ATOM 4287 C C . SER A 1 586 ? 149.894 53.350 126.319 1.00 18.41 559 SER A C 1
ATOM 4288 O O . SER A 1 586 ? 150.322 52.738 127.271 1.00 17.23 559 SER A O 1
ATOM 4291 N N . ALA A 1 587 ? 148.776 53.035 125.699 1.00 18.31 560 ALA A N 1
ATOM 4292 C CA . ALA A 1 587 ? 147.897 51.871 126.054 1.00 18.58 560 ALA A CA 1
ATOM 4293 C C . ALA A 1 587 ? 147.290 52.071 127.439 1.00 15.80 560 ALA A C 1
ATOM 4294 O O . ALA A 1 587 ? 147.049 53.193 127.845 1.00 18.05 560 ALA A O 1
ATOM 4296 N N . CYS A 1 588 ? 146.988 51.016 128.169 1.00 16.87 561 CYS A N 1
ATOM 4297 C CA . CYS A 1 588 ? 146.241 51.081 129.401 1.00 14.65 561 CYS A CA 1
ATOM 4298 C C . CYS A 1 588 ? 146.273 49.756 130.138 1.00 15.51 561 CYS A C 1
ATOM 4299 O O . CYS A 1 588 ? 146.217 48.701 129.491 1.00 13.05 561 CYS A O 1
ATOM 4302 N N . GLY A 1 589 ? 146.354 49.845 131.451 1.00 15.13 562 GLY A N 1
ATOM 4303 C CA . GLY A 1 589 ? 146.168 48.719 132.377 1.00 14.95 562 GLY A CA 1
ATOM 4304 C C . GLY A 1 589 ? 145.665 49.177 133.704 1.00 15.25 562 GLY A C 1
ATOM 4305 O O . GLY A 1 589 ? 146.001 48.640 134.760 1.00 13.17 562 GLY A O 1
ATOM 4306 N N . ARG A 1 590 ? 144.806 50.169 133.662 1.00 15.03 563 ARG A N 1
ATOM 4307 C CA . ARG A 1 590 ? 144.295 50.789 134.837 1.00 13.92 563 ARG A CA 1
ATOM 4308 C C . ARG A 1 590 ? 143.542 49.863 135.748 1.00 13.86 563 ARG A C 1
ATOM 4309 O O . ARG A 1 590 ? 143.571 49.977 137.009 1.00 12.96 563 ARG A O 1
ATOM 4317 N N . CYS A 1 591 ? 142.837 48.893 135.158 1.00 11.42 564 CYS A N 1
ATOM 4318 C CA . CYS A 1 591 ? 142.079 47.876 135.899 1.00 11.90 564 CYS A CA 1
ATOM 4319 C C . CYS A 1 591 ? 142.995 47.087 136.780 1.00 13.57 564 CYS A C 1
ATOM 4320 O O . CYS A 1 591 ? 142.628 46.708 137.919 1.00 17.05 564 CYS A O 1
ATOM 4323 N N . MET A 1 592 ? 144.217 46.817 136.363 1.00 14.18 565 MET A N 1
ATOM 4324 C CA . MET A 1 592 ? 145.178 46.116 137.226 1.00 17.26 565 MET A CA 1
ATOM 4325 C C . MET A 1 592 ? 145.609 46.970 138.430 1.00 19.89 565 MET A C 1
ATOM 4326 O O . MET A 1 592 ? 145.791 46.455 139.531 1.00 21.18 565 MET A O 1
ATOM 4331 N N . LYS A 1 593 ? 145.694 48.262 138.241 1.00 16.08 566 LYS A N 1
ATOM 4332 C CA . LYS A 1 593 ? 146.094 49.172 139.299 1.00 16.10 566 LYS A CA 1
ATOM 4333 C C . LYS A 1 593 ? 145.027 49.311 140.355 1.00 19.05 566 LYS A C 1
ATOM 4334 O O . LYS A 1 593 ? 145.354 49.399 141.547 1.00 19.71 566 LYS A O 1
ATOM 4340 N N . MET A 1 594 ? 143.752 49.431 139.953 1.00 14.66 567 MET A N 1
ATOM 4341 C CA . MET A 1 594 ? 142.722 49.811 140.885 1.00 17.80 567 MET A CA 1
ATOM 4342 C C . MET A 1 594 ? 142.221 48.656 141.785 1.00 19.35 567 MET A C 1
ATOM 4343 O O . MET A 1 594 ? 141.583 48.865 142.834 1.00 20.35 567 MET A O 1
ATOM 4348 N N . CYS A 1 595 ? 142.543 47.444 141.428 1.00 18.03 568 CYS A N 1
ATOM 4349 C CA . CYS A 1 595 ? 142.092 46.297 142.143 1.00 15.69 568 CYS A CA 1
ATOM 4350 C C . CYS A 1 595 ? 142.569 46.273 143.605 1.00 15.82 568 CYS A C 1
ATOM 4351 O O . CYS A 1 595 ? 143.731 46.421 143.844 1.00 14.09 568 CYS A O 1
ATOM 4354 N N . PRO A 1 596 ? 141.663 46.006 144.570 1.00 15.84 569 PRO A N 1
ATOM 4355 C CA . PRO A 1 596 ? 142.104 45.860 145.953 1.00 16.84 569 PRO A CA 1
ATOM 4356 C C . PRO A 1 596 ? 143.198 44.828 146.174 1.00 16.00 569 PRO A C 1
ATOM 4357 O O . PRO A 1 596 ? 144.023 45.000 147.074 1.00 13.93 569 PRO A O 1
ATOM 4361 N N . TRP A 1 597 ? 143.253 43.792 145.382 1.00 14.06 570 TRP A N 1
ATOM 4362 C CA . TRP A 1 597 ? 144.299 42.760 145.487 1.00 13.61 570 TRP A CA 1
ATOM 4363 C C . TRP A 1 597 ? 145.669 43.204 144.987 1.00 14.75 570 TRP A C 1
ATOM 4364 O O . TRP A 1 597 ? 146.657 42.490 145.187 1.00 13.74 570 TRP A O 1
ATOM 4375 N N . ASN A 1 598 ? 145.728 44.345 144.330 1.00 13.32 571 ASN A N 1
ATOM 4376 C CA . ASN A 1 598 ? 146.972 44.952 143.982 1.00 17.07 571 ASN A CA 1
ATOM 4377 C C . ASN A 1 598 ? 147.486 45.701 145.194 1.00 15.80 571 ASN A C 1
ATOM 4378 O O . ASN A 1 598 ? 147.030 46.811 145.475 1.00 17.91 571 ASN A O 1
ATOM 4383 N N . ARG A 1 599 ? 148.410 45.114 145.929 1.00 17.78 572 ARG A N 1
ATOM 4384 C CA . ARG A 1 599 ? 148.890 45.667 147.188 1.00 19.60 572 ARG A CA 1
ATOM 4385 C C . ARG A 1 599 ? 150.368 45.572 147.328 1.00 20.69 572 ARG A C 1
ATOM 4386 O O . ARG A 1 599 ? 151.005 44.755 146.682 1.00 20.72 572 ARG A O 1
ATOM 4394 N N . GLU A 1 600 ? 150.905 46.386 148.267 1.00 19.51 573 GLU A N 1
ATOM 4395 C CA . GLU A 1 600 ? 152.305 46.340 148.586 1.00 20.22 573 GLU A CA 1
ATOM 4396 C C . GLU A 1 600 ? 152.681 45.000 149.259 1.00 19.71 573 GLU A C 1
ATOM 4397 O O . GLU A 1 600 ? 151.888 44.406 149.988 1.00 18.74 573 GLU A O 1
ATOM 4403 N N . ASP A 1 601 ? 153.925 44.573 149.068 1.00 19.05 574 ASP A N 1
ATOM 4404 C CA . ASP A 1 601 ? 154.468 43.301 149.678 1.00 25.22 574 ASP A CA 1
ATOM 4405 C C . ASP A 1 601 ? 155.006 43.529 151.132 1.00 23.40 574 ASP A C 1
ATOM 4406 O O . ASP A 1 601 ? 156.210 43.423 151.394 1.00 23.39 574 ASP A O 1
ATOM 4411 N N . THR A 1 602 ? 154.098 43.943 152.013 1.00 21.20 575 THR A N 1
ATOM 4412 C CA . THR A 1 602 ? 154.382 44.207 153.418 1.00 22.04 575 THR A CA 1
ATOM 4413 C C . THR A 1 602 ? 153.551 43.279 154.307 1.00 22.49 575 THR A C 1
ATOM 4414 O O . THR A 1 602 ? 152.735 42.523 153.840 1.00 22.23 575 THR A O 1
ATOM 4418 N N . VAL A 1 603 ? 153.863 43.268 155.581 1.00 22.75 576 VAL A N 1
ATOM 4419 C CA . VAL A 1 603 ? 153.128 42.493 156.548 1.00 24.67 576 VAL A CA 1
ATOM 4420 C C . VAL A 1 603 ? 151.648 42.835 156.513 1.00 21.69 576 VAL A C 1
ATOM 4421 O O . VAL A 1 603 ? 150.818 41.920 156.408 1.00 22.71 576 VAL A O 1
ATOM 4425 N N . GLU A 1 604 ? 151.284 44.095 156.511 1.00 23.20 577 GLU A N 1
ATOM 4426 C CA . GLU A 1 604 ? 149.842 44.381 156.516 1.00 27.52 577 GLU A CA 1
ATOM 4427 C C . GLU A 1 604 ? 149.169 44.044 155.191 1.00 24.40 577 GLU A C 1
ATOM 4428 O O . GLU A 1 604 ? 147.995 43.688 155.180 1.00 21.80 577 GLU A O 1
ATOM 4434 N N . GLY A 1 605 ? 149.880 44.253 154.066 1.00 22.53 578 GLY A N 1
ATOM 4435 C CA . GLY A 1 605 ? 149.354 43.931 152.797 1.00 21.92 578 GLY A CA 1
ATOM 4436 C C . GLY A 1 605 ? 149.105 42.444 152.655 1.00 22.92 578 GLY A C 1
ATOM 4437 O O . GLY A 1 605 ? 148.024 42.037 152.213 1.00 19.45 578 GLY A O 1
ATOM 4438 N N . ARG A 1 606 ? 150.046 41.618 153.107 1.00 21.32 579 ARG A N 1
ATOM 4439 C CA . ARG A 1 606 ? 149.840 40.221 153.091 1.00 19.73 579 ARG A CA 1
ATOM 4440 C C . ARG A 1 606 ? 148.687 39.800 153.975 1.00 19.29 579 ARG A C 1
ATOM 4441 O O . ARG A 1 606 ? 147.929 38.907 153.650 1.00 18.23 579 ARG A O 1
ATOM 4449 N N . ARG A 1 607 ? 148.539 40.446 155.125 1.00 19.17 580 ARG A N 1
ATOM 4450 C CA . ARG A 1 607 ? 147.463 40.166 156.034 1.00 19.26 580 ARG A CA 1
ATOM 4451 C C . ARG A 1 607 ? 146.079 40.507 155.442 1.00 18.15 580 ARG A C 1
ATOM 4452 O O . ARG A 1 607 ? 145.120 39.742 155.648 1.00 17.27 580 ARG A O 1
ATOM 4460 N N . LEU A 1 608 ? 145.955 41.605 154.755 1.00 16.92 581 LEU A N 1
ATOM 4461 C CA . LEU A 1 608 ? 144.701 41.930 154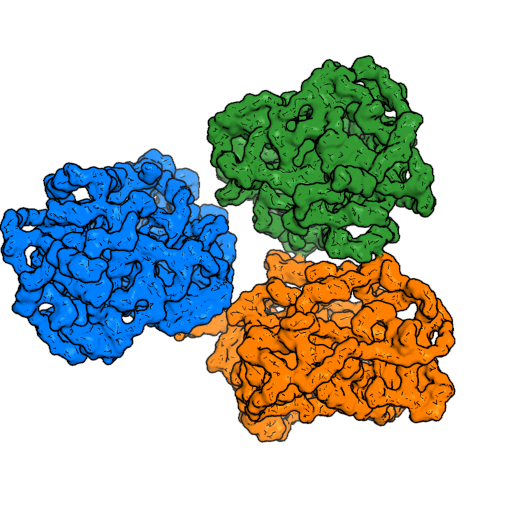.115 1.00 17.79 581 LEU A CA 1
ATOM 4462 C C . LEU A 1 608 ? 144.303 40.911 153.081 1.00 18.73 581 LEU A C 1
ATOM 4463 O O . LEU A 1 608 ? 143.112 40.537 152.976 1.00 15.55 581 LEU A O 1
ATOM 4468 N N . ALA A 1 609 ? 145.292 40.338 152.390 1.00 16.88 582 ALA A N 1
ATOM 4469 C CA . ALA A 1 609 ? 144.980 39.242 151.463 1.00 19.60 582 ALA A CA 1
ATOM 4470 C C . ALA A 1 609 ? 144.595 37.964 152.195 1.00 16.46 582 ALA A C 1
ATOM 4471 O O . ALA A 1 609 ? 143.675 37.278 151.794 1.00 17.60 582 ALA A O 1
ATOM 4473 N N . GLU A 1 610 ? 145.322 37.598 153.245 1.00 17.74 583 GLU A N 1
ATOM 4474 C CA . GLU A 1 610 ? 144.969 36.438 154.066 1.00 18.25 583 GLU A CA 1
ATOM 4475 C C . GLU A 1 610 ? 143.556 36.532 154.592 1.00 19.19 583 GLU A C 1
ATOM 4476 O O . GLU A 1 610 ? 142.798 35.558 154.576 1.00 16.88 583 GLU A O 1
ATOM 4482 N N . LEU A 1 611 ? 143.172 37.702 155.071 1.00 17.35 584 LEU A N 1
ATOM 4483 C CA . LEU A 1 611 ? 141.845 37.868 155.562 1.00 17.21 584 LEU A CA 1
ATOM 4484 C C . LEU A 1 611 ? 140.830 37.714 154.456 1.00 17.41 584 LEU A C 1
ATOM 4485 O O . LEU A 1 611 ? 139.760 37.160 154.698 1.00 18.38 584 LEU A O 1
ATOM 4490 N N . SER A 1 612 ? 141.110 38.274 153.272 1.00 15.61 585 SER A N 1
ATOM 4491 C CA . SER A 1 612 ? 140.194 38.140 152.156 1.00 16.73 585 SER A CA 1
ATOM 4492 C C . SER A 1 612 ? 139.973 36.687 151.800 1.00 19.04 585 SER A C 1
ATOM 4493 O O . SER A 1 612 ? 138.872 36.295 151.518 1.00 22.82 585 SER A O 1
ATOM 4496 N N . ILE A 1 613 ? 141.037 35.880 151.840 1.00 18.51 586 ILE A N 1
ATOM 4497 C CA . ILE A 1 613 ? 140.941 34.465 151.590 1.00 17.79 586 ILE A CA 1
ATOM 4498 C C . ILE A 1 613 ? 140.211 33.714 152.692 1.00 19.25 586 ILE A C 1
ATOM 4499 O O . ILE A 1 613 ? 139.259 32.981 152.398 1.00 21.81 586 ILE A O 1
ATOM 4504 N N . LYS A 1 614 ? 140.600 33.920 153.952 1.00 19.03 587 LYS A N 1
ATOM 4505 C CA . LYS A 1 614 ? 140.172 33.079 155.052 1.00 20.17 587 LYS A CA 1
ATOM 4506 C C . LYS A 1 614 ? 138.909 33.536 155.765 1.00 23.22 587 LYS A C 1
ATOM 4507 O O . LYS A 1 614 ? 138.322 32.750 156.498 1.00 22.98 587 LYS A O 1
ATOM 4513 N N . VAL A 1 615 ? 138.487 34.789 155.632 1.00 18.36 588 VAL A N 1
ATOM 4514 C CA . VAL A 1 615 ? 137.390 35.286 156.446 1.00 18.76 588 VAL A CA 1
ATOM 4515 C C . VAL A 1 615 ? 136.331 35.946 155.536 1.00 19.14 588 VAL A C 1
ATOM 4516 O O . VAL A 1 615 ? 136.410 37.141 155.288 1.00 19.64 588 VAL A O 1
ATOM 4520 N N . PRO A 1 616 ? 135.370 35.193 155.022 1.00 21.88 589 PRO A N 1
ATOM 4521 C CA . PRO A 1 616 ? 134.370 35.764 154.126 1.00 22.04 589 PRO A CA 1
ATOM 4522 C C . PRO A 1 616 ? 133.589 36.976 154.670 1.00 22.28 589 PRO A C 1
ATOM 4523 O O . PRO A 1 616 ? 133.273 37.908 153.889 1.00 23.77 589 PRO A O 1
ATOM 4527 N N . GLU A 1 617 ? 133.348 36.989 155.971 1.00 22.38 590 GLU A N 1
ATOM 4528 C CA . GLU A 1 617 ? 132.607 38.057 156.585 1.00 23.99 590 GLU A CA 1
ATOM 4529 C C . GLU A 1 617 ? 133.397 39.359 156.577 1.00 22.69 590 GLU A C 1
ATOM 4530 O O . GLU A 1 617 ? 132.838 40.423 156.839 1.00 24.94 590 GLU A O 1
ATOM 4536 N N . ALA A 1 618 ? 134.701 39.316 156.326 1.00 20.55 591 ALA A N 1
ATOM 4537 C CA . ALA A 1 618 ? 135.490 40.565 156.250 1.00 18.64 591 ALA A CA 1
ATOM 4538 C C . ALA A 1 618 ? 135.574 41.194 154.831 1.00 19.13 591 ALA A C 1
ATOM 4539 O O . ALA A 1 618 ? 136.108 42.274 154.675 1.00 17.70 591 ALA A O 1
ATOM 4541 N N . ARG A 1 619 ? 135.097 40.515 153.809 1.00 17.17 592 ARG A N 1
ATOM 4542 C CA . ARG A 1 619 ? 135.387 40.924 152.454 1.00 16.42 592 ARG A CA 1
ATOM 4543 C C . ARG A 1 619 ? 134.756 42.232 152.129 1.00 15.48 592 ARG A C 1
ATOM 4544 O O . ARG A 1 619 ? 135.391 43.129 151.577 1.00 16.82 592 ARG A O 1
ATOM 4552 N N . ALA A 1 620 ? 133.491 42.388 152.474 1.00 17.44 593 ALA A N 1
ATOM 4553 C CA . ALA A 1 620 ? 132.775 43.647 152.190 1.00 19.56 593 ALA A CA 1
ATOM 4554 C C . ALA A 1 620 ? 133.433 44.837 152.839 1.00 18.42 593 ALA A C 1
ATOM 4555 O O . ALA A 1 620 ? 133.490 45.908 152.245 1.00 15.85 593 ALA A O 1
ATOM 4557 N N . ALA A 1 621 ? 133.952 44.648 154.042 1.00 17.20 594 ALA A N 1
ATOM 4558 C CA . ALA A 1 621 ? 134.676 45.690 154.730 1.00 16.20 594 ALA A CA 1
ATOM 4559 C C . ALA A 1 621 ? 135.989 46.034 154.081 1.00 15.42 594 ALA A C 1
ATOM 4560 O O . ALA A 1 621 ? 136.376 47.174 154.016 1.00 15.26 594 ALA A O 1
ATOM 4562 N N . ILE A 1 622 ? 136.722 45.011 153.667 1.00 15.55 595 ILE A N 1
ATOM 4563 C CA . ILE A 1 622 ? 137.966 45.223 152.911 1.00 14.17 595 ILE A CA 1
ATOM 4564 C C . ILE A 1 622 ? 137.711 45.958 151.602 1.00 14.63 595 ILE A C 1
ATOM 4565 O O . ILE A 1 622 ? 138.408 46.895 151.250 1.00 14.20 595 ILE A O 1
ATOM 4570 N N . ILE A 1 623 ? 136.665 45.585 150.903 1.00 15.48 596 ILE A N 1
ATOM 4571 C CA . ILE A 1 623 ? 136.285 46.249 149.651 1.00 16.99 596 ILE A CA 1
ATOM 4572 C C . ILE A 1 623 ? 135.980 47.729 149.897 1.00 17.82 596 ILE A C 1
ATOM 4573 O O . ILE A 1 623 ? 136.476 48.607 149.190 1.00 17.67 596 ILE A O 1
ATOM 4578 N N . ALA A 1 624 ? 135.213 48.006 150.934 1.00 17.10 597 ALA A N 1
ATOM 4579 C CA . ALA A 1 624 ? 134.801 49.385 151.244 1.00 18.21 597 ALA A CA 1
ATOM 4580 C C . ALA A 1 624 ? 135.951 50.223 151.776 1.00 19.32 597 ALA A C 1
ATOM 4581 O O . ALA A 1 624 ? 136.108 51.397 151.378 1.00 17.36 597 ALA A O 1
ATOM 4583 N N . MET A 1 625 ? 136.793 49.635 152.606 1.00 17.58 598 MET A N 1
ATOM 4584 C CA . MET A 1 625 ? 137.921 50.396 153.132 1.00 18.99 598 MET A CA 1
ATOM 4585 C C . MET A 1 625 ? 138.976 50.669 152.110 1.00 19.78 598 MET A C 1
ATOM 4586 O O . MET A 1 625 ? 139.754 51.624 152.242 1.00 17.02 598 MET A O 1
ATOM 4591 N N . ASP A 1 626 ? 139.015 49.857 151.052 1.00 17.33 599 ASP A N 1
ATOM 4592 C CA . ASP A 1 626 ? 139.978 50.105 150.031 1.00 20.09 599 ASP A CA 1
ATOM 4593 C C . ASP A 1 626 ? 139.724 51.492 149.383 1.00 18.56 599 ASP A C 1
ATOM 4594 O O . ASP A 1 626 ? 140.632 52.151 148.999 1.00 17.76 599 ASP A O 1
ATOM 4599 N N . ASP A 1 627 ? 138.455 51.841 149.228 1.00 19.13 600 ASP A N 1
ATOM 4600 C CA . ASP A 1 627 ? 138.088 53.223 148.751 1.00 20.22 600 ASP A CA 1
ATOM 4601 C C . ASP A 1 627 ? 138.236 54.290 149.831 1.00 22.33 600 ASP A C 1
ATOM 4602 O O . ASP A 1 627 ? 138.816 55.346 149.576 1.00 23.37 600 ASP A O 1
ATOM 4607 N N . ALA A 1 628 ? 137.780 53.984 151.057 1.00 23.94 601 ALA A N 1
ATOM 4608 C CA . ALA A 1 628 ? 137.828 54.978 152.157 1.00 22.33 601 ALA A CA 1
ATOM 4609 C C . ALA A 1 628 ? 139.260 55.383 152.427 1.00 27.16 601 ALA A C 1
ATOM 4610 O O . ALA A 1 628 ? 139.527 56.578 152.598 1.00 32.33 601 ALA A O 1
ATOM 4612 N N . LEU A 1 629 ? 140.197 54.444 152.378 1.00 24.23 602 LEU A N 1
ATOM 4613 C CA . LEU A 1 629 ? 141.605 54.765 152.505 1.00 25.27 602 LEU A CA 1
ATOM 4614 C C . LEU A 1 629 ? 142.269 55.253 151.216 1.00 25.58 602 LEU A C 1
ATOM 4615 O O . LEU A 1 629 ? 143.486 55.448 151.171 1.00 27.38 602 LEU A O 1
ATOM 4620 N N . GLN A 1 630 ? 141.473 55.482 150.178 1.00 23.77 603 GLN A N 1
ATOM 4621 C CA . GLN A 1 630 ? 141.986 55.967 148.886 1.00 30.03 603 GLN A CA 1
ATOM 4622 C C . GLN A 1 630 ? 143.112 55.148 148.213 1.00 28.83 603 GLN A C 1
ATOM 4623 O O . GLN A 1 630 ? 144.035 55.708 147.635 1.00 23.42 603 GLN A O 1
ATOM 4629 N N . ASN A 1 631 ? 143.017 53.811 148.316 1.00 23.48 604 ASN A N 1
ATOM 4630 C CA . ASN A 1 631 ? 143.922 52.947 147.605 1.00 23.14 604 ASN A CA 1
ATOM 4631 C C . ASN A 1 631 ? 143.620 53.147 146.148 1.00 20.85 604 ASN A C 1
ATOM 4632 O O . ASN A 1 631 ? 142.481 53.275 145.734 1.00 19.88 604 ASN A O 1
ATOM 4637 N N . GLY A 1 632 ? 144.679 53.270 145.375 1.00 21.40 605 GLY A N 1
ATOM 4638 C CA . GLY A 1 632 ? 144.555 53.610 143.970 1.00 26.31 605 GLY A CA 1
ATOM 4639 C C . GLY A 1 632 ? 144.855 55.064 143.641 1.00 23.50 605 GLY A C 1
ATOM 4640 O O . GLY A 1 632 ? 144.999 55.405 142.487 1.00 21.57 605 GLY A O 1
ATOM 4641 N N . LYS A 1 633 ? 144.895 55.937 144.626 1.00 25.72 606 LYS A N 1
ATOM 4642 C CA . LYS A 1 633 ? 145.391 57.300 144.427 1.00 27.50 606 LYS A CA 1
ATOM 4643 C C . LYS A 1 633 ? 146.824 57.244 143.860 1.00 29.33 606 LYS A C 1
ATOM 4644 O O . LYS A 1 633 ? 147.573 56.324 144.158 1.00 35.84 606 LYS A O 1
ATOM 4650 N N . ARG A 1 634 ? 147.188 58.181 142.980 1.00 21.14 607 ARG A N 1
ATOM 4651 C CA . ARG A 1 634 ? 148.507 58.244 142.433 1.00 20.40 607 ARG A CA 1
ATOM 4652 C C . ARG A 1 634 ? 149.512 58.739 143.503 1.00 23.24 607 ARG A C 1
ATOM 4653 O O . ARG A 1 634 ? 149.307 59.744 144.137 1.00 27.13 607 ARG A O 1
ATOM 4661 N N . ASN A 1 635 ? 150.581 57.994 143.687 1.00 20.10 608 ASN A N 1
ATOM 4662 C CA . ASN A 1 635 ? 151.637 58.331 144.608 1.00 22.64 608 ASN A CA 1
ATOM 4663 C C . ASN A 1 635 ? 152.752 59.076 143.849 1.00 22.74 608 ASN A C 1
ATOM 4664 O O . ASN A 1 635 ? 153.560 58.495 143.183 1.00 19.25 608 ASN A O 1
ATOM 4669 N N . LEU A 1 636 ? 152.795 60.398 143.985 1.00 23.61 609 LEU A N 1
ATOM 4670 C CA . LEU A 1 636 ? 153.672 61.245 143.176 1.00 23.14 609 LEU A CA 1
ATOM 4671 C C . LEU A 1 636 ? 155.138 60.966 143.418 1.00 24.79 609 LEU A C 1
ATOM 4672 O O . LEU A 1 636 ? 155.958 61.114 142.502 1.00 22.28 609 LEU A O 1
ATOM 4674 N N . ILE A 1 637 ? 155.491 60.410 144.572 1.00 20.68 610 ILE A N 1
ATOM 4675 C CA . ILE A 1 637 ? 156.893 60.033 144.801 1.00 22.78 610 ILE A CA 1
ATOM 4676 C C . ILE A 1 637 ? 157.365 58.948 143.847 1.00 19.07 610 ILE A C 1
ATOM 4677 O O . ILE A 1 637 ? 158.524 58.864 143.549 1.00 18.63 610 ILE A O 1
ATOM 4682 N N . LYS A 1 638 ? 156.448 58.091 143.414 1.00 18.90 611 LYS A N 1
ATOM 4683 C CA . LYS A 1 638 ? 156.810 56.959 142.559 1.00 18.60 611 LYS A CA 1
ATOM 4684 C C . LYS A 1 638 ? 156.814 57.264 141.051 1.00 18.82 611 LYS A C 1
ATOM 4685 O O . LYS A 1 638 ? 157.006 56.375 140.232 1.00 19.42 611 LYS A O 1
ATOM 4691 N N . ARG A 1 639 ? 156.545 58.498 140.650 1.00 19.51 612 ARG A N 1
ATOM 4692 C CA . ARG A 1 639 ? 156.522 58.868 139.268 1.00 18.93 612 ARG A CA 1
ATOM 4693 C C . ARG A 1 639 ? 157.920 59.178 138.785 1.00 20.64 612 ARG A C 1
ATOM 4694 O O . ARG A 1 639 ? 158.344 60.334 138.755 1.00 18.75 612 ARG A O 1
ATOM 4702 N N . TRP A 1 640 ? 158.665 58.150 138.404 1.00 18.26 613 TRP A N 1
ATOM 4703 C CA . TRP A 1 640 ? 160.058 58.334 138.127 1.00 17.34 613 TRP A CA 1
ATOM 4704 C C . TRP A 1 640 ? 160.359 58.554 136.648 1.00 20.60 613 TRP A C 1
ATOM 4705 O O . TRP A 1 640 ? 161.511 58.870 136.316 1.00 21.01 613 TRP A O 1
ATOM 4716 N N . TRP A 1 641 ? 159.391 58.294 135.758 1.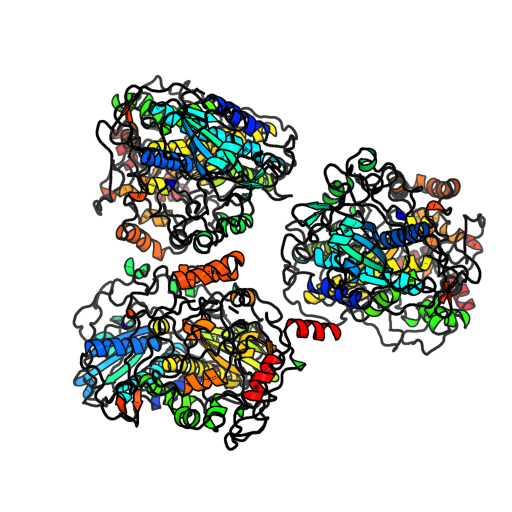00 18.62 614 TRP A N 1
ATOM 4717 C CA . TRP A 1 641 ? 159.643 58.301 134.291 1.00 17.34 614 TRP A CA 1
ATOM 4718 C C . TRP A 1 641 ? 159.363 59.685 133.708 1.00 17.97 614 TRP A C 1
ATOM 4719 O O . TRP A 1 641 ? 158.665 60.524 134.312 1.00 18.95 614 TRP A O 1
ATOM 4730 N N . PHE A 1 642 ? 159.903 59.906 132.506 1.00 21.10 615 PHE A N 1
ATOM 4731 C CA . PHE A 1 642 ? 159.644 61.122 131.717 1.00 19.83 615 PHE A CA 1
ATOM 4732 C C . PHE A 1 642 ? 158.394 60.953 130.865 1.00 23.88 615 PHE A C 1
ATOM 4733 O O . PHE A 1 642 ? 158.134 59.868 130.355 1.00 22.47 615 PHE A O 1
ATOM 4741 N N . ASP A 1 643 ? 157.625 62.010 130.729 1.00 21.11 616 ASP A N 1
ATOM 4742 C CA . ASP A 1 643 ? 156.503 62.042 129.817 1.00 22.20 616 ASP A CA 1
ATOM 4743 C C . ASP A 1 643 ? 156.969 62.430 128.383 1.00 23.76 616 ASP A C 1
ATOM 4744 O O . ASP A 1 643 ? 157.065 63.594 128.045 1.00 24.24 616 ASP A O 1
ATOM 4749 N N . LEU A 1 644 ? 157.366 61.437 127.621 1.00 21.78 617 LEU A N 1
ATOM 4750 C CA . LEU A 1 644 ? 157.897 61.546 126.289 1.00 21.50 617 LEU A CA 1
ATOM 4751 C C . LEU A 1 644 ? 157.099 60.676 125.349 1.00 24.97 617 LEU A C 1
ATOM 4752 O O . LEU A 1 644 ? 156.829 59.521 125.670 1.00 23.14 617 LEU A O 1
ATOM 4757 N N . GLU A 1 645 ? 156.748 61.239 124.193 1.00 22.76 618 GLU A N 1
ATOM 4758 C CA . GLU A 1 645 ? 156.063 60.551 123.123 1.00 23.22 618 GLU A CA 1
ATOM 4759 C C . GLU A 1 645 ? 156.911 60.725 121.903 1.00 24.82 618 GLU A C 1
ATOM 4760 O O . GLU A 1 645 ? 157.222 61.829 121.518 1.00 22.43 618 GLU A O 1
ATOM 4766 N N . VAL A 1 646 ? 157.281 59.613 121.288 1.00 22.98 619 VAL A N 1
ATOM 4767 C CA . VAL A 1 646 ? 157.976 59.643 120.009 1.00 25.75 619 VAL A CA 1
ATOM 4768 C C . VAL A 1 646 ? 156.923 59.774 118.864 1.00 26.51 619 VAL A C 1
ATOM 4769 O O . VAL A 1 646 ? 155.976 58.970 118.738 1.00 24.65 619 VAL A O 1
ATOM 4773 N N . ILE A 1 647 ? 157.088 60.838 118.096 1.00 26.85 620 ILE A N 1
ATOM 4774 C CA . ILE A 1 647 ? 156.317 61.107 116.901 1.00 31.10 620 ILE A CA 1
ATOM 4775 C C . ILE A 1 647 ? 157.285 61.350 115.750 1.00 30.14 620 ILE A C 1
ATOM 4776 O O . ILE A 1 647 ? 158.160 62.166 115.857 1.00 31.25 620 ILE A O 1
ATOM 4781 N N . ASP A 1 648 ? 157.109 60.606 114.676 1.00 30.91 621 ASP A N 1
ATOM 4782 C CA . ASP A 1 648 ? 157.946 60.816 113.467 1.00 34.04 621 ASP A CA 1
ATOM 4783 C C . ASP A 1 648 ? 159.447 60.677 113.863 1.00 34.89 621 ASP A C 1
ATOM 4784 O O . ASP A 1 648 ? 160.323 61.404 113.410 1.00 32.65 621 ASP A O 1
ATOM 4786 N N . GLY A 1 649 ? 159.743 59.692 114.708 1.00 30.98 622 GLY A N 1
ATOM 4787 C CA . GLY A 1 649 ? 161.136 59.335 114.980 1.00 30.32 622 GLY A CA 1
ATOM 4788 C C . GLY A 1 649 ? 161.814 60.194 116.016 1.00 26.48 622 GLY A C 1
ATOM 4789 O O . GLY A 1 649 ? 162.997 59.962 116.309 1.00 30.18 622 GLY A O 1
ATOM 4790 N N . VAL A 1 650 ? 161.091 61.118 116.610 1.00 24.93 623 VAL A N 1
ATOM 4791 C CA . VAL A 1 650 ? 161.681 62.014 117.621 1.00 28.15 623 VAL A CA 1
ATOM 4792 C C . VAL A 1 650 ? 160.887 62.065 118.873 1.00 25.85 623 VAL A C 1
ATOM 4793 O O . VAL A 1 650 ? 159.667 62.290 118.844 1.00 23.52 623 VAL A O 1
ATOM 4797 N N . ALA A 1 651 ? 161.600 61.970 120.007 1.00 25.60 624 ALA A N 1
ATOM 4798 C CA . ALA A 1 651 ? 160.951 62.152 121.320 1.00 26.68 624 ALA A CA 1
ATOM 4799 C C . ALA A 1 651 ? 160.576 63.593 121.608 1.00 28.96 624 ALA A C 1
ATOM 4800 O O . ALA A 1 651 ? 161.377 64.497 121.425 1.00 29.46 624 ALA A O 1
ATOM 4802 N N . GLY A 1 652 ? 159.360 63.837 122.048 1.00 28.02 625 GLY A N 1
ATOM 4803 C CA . GLY A 1 652 ? 158.960 65.147 122.488 1.00 27.79 625 GLY A CA 1
ATOM 4804 C C . GLY A 1 652 ? 157.895 65.112 123.544 1.00 28.74 625 GLY A C 1
ATOM 4805 O O . GLY A 1 652 ? 157.465 64.056 124.019 1.00 28.46 625 GLY A O 1
ATOM 4806 N N . ALA A 1 653 ? 157.484 66.255 124.002 1.00 24.51 626 ALA A N 1
ATOM 4807 C CA . ALA A 1 653 ? 156.414 66.326 124.970 1.00 28.53 626 ALA A CA 1
ATOM 4808 C C . ALA A 1 653 ? 155.115 65.756 124.386 1.00 29.32 626 ALA A C 1
ATOM 4809 O O . ALA A 1 653 ? 154.906 65.767 123.204 1.00 31.05 626 ALA A O 1
ATOM 4811 N N . PRO A 1 654 ? 154.241 65.236 125.241 1.00 32.49 627 PRO A N 1
ATOM 4812 C CA . PRO A 1 654 ? 153.027 64.596 124.744 1.00 29.61 627 PRO A CA 1
ATOM 4813 C C . PRO A 1 654 ? 152.199 65.617 123.984 1.00 31.50 627 PRO A C 1
ATOM 4814 O O . PRO A 1 654 ? 151.963 66.681 124.475 1.00 30.05 627 PRO A O 1
ATOM 4818 N N . ARG A 1 655 ? 151.727 65.255 122.814 1.00 27.10 628 ARG A N 1
ATOM 4819 C CA . ARG A 1 655 ? 150.988 66.173 121.979 1.00 31.88 628 ARG A CA 1
ATOM 4820 C C . ARG A 1 655 ? 149.617 66.575 122.553 1.00 29.43 628 ARG A C 1
ATOM 4821 O O . ARG A 1 655 ? 149.251 67.719 122.520 1.00 29.11 628 ARG A O 1
ATOM 4829 N N . MET A 1 656 ? 148.874 65.642 123.133 1.00 29.39 629 MET A N 1
ATOM 4830 C CA . MET A 1 656 ? 147.521 65.905 123.652 1.00 26.60 629 MET A CA 1
ATOM 4831 C C . MET A 1 656 ? 147.431 65.938 125.183 1.00 27.14 629 MET A C 1
ATOM 4832 O O . MET A 1 656 ? 146.348 66.087 125.739 1.00 30.76 629 MET A O 1
ATOM 4837 N N . GLY A 1 657 ? 148.550 65.762 125.865 1.00 25.50 630 GLY A N 1
ATOM 4838 C CA . GLY A 1 657 ? 148.584 65.788 127.338 1.00 27.71 630 GLY A CA 1
ATOM 4839 C C . GLY A 1 657 ? 148.807 64.389 127.915 1.00 26.04 630 GLY A C 1
ATOM 4840 O O . GLY A 1 657 ? 149.214 63.477 127.175 1.00 25.16 630 GLY A O 1
ATOM 4841 N N . THR A 1 658 ? 148.476 64.234 129.216 1.00 25.45 631 THR A N 1
ATOM 4842 C CA . THR A 1 658 ? 148.787 63.055 129.988 1.00 23.52 631 THR A CA 1
ATOM 4843 C C . THR A 1 658 ? 147.663 62.763 130.927 1.00 24.85 631 THR A C 1
ATOM 4844 O O . THR A 1 658 ? 147.188 63.628 131.647 1.00 22.15 631 THR A O 1
ATOM 4848 N N . ASN A 1 659 ? 147.217 61.504 130.930 1.00 23.31 632 ASN A N 1
ATOM 4849 C CA . ASN A 1 659 ? 146.214 61.041 131.918 1.00 21.82 632 ASN A CA 1
ATOM 4850 C C . ASN A 1 659 ? 146.762 61.081 133.301 1.00 18.83 632 ASN A C 1
ATOM 4851 O O . ASN A 1 659 ? 147.892 60.634 133.556 1.00 17.95 632 ASN A O 1
ATOM 4856 N N . GLU A 1 660 ? 145.996 61.662 134.219 1.00 19.02 633 GLU A N 1
ATOM 4857 C CA . GLU A 1 660 ? 146.344 61.743 135.656 1.00 22.33 633 GLU A CA 1
ATOM 4858 C C . GLU A 1 660 ? 145.077 61.499 136.452 1.00 24.09 633 GLU A C 1
ATOM 4859 O O . GLU A 1 660 ? 144.603 62.321 137.205 1.00 20.38 633 GLU A O 1
ATOM 4865 N N . ARG A 1 661 ? 144.563 60.301 136.302 1.00 20.75 634 ARG A N 1
ATOM 4866 C CA . ARG A 1 661 ? 143.291 59.941 136.863 1.00 22.04 634 ARG A CA 1
ATOM 4867 C C . ARG A 1 661 ? 143.399 59.659 138.358 1.00 24.87 634 ARG A C 1
ATOM 4868 O O . ARG A 1 661 ? 144.369 59.108 138.863 1.00 23.41 634 ARG A O 1
ATOM 4876 N N . ASP A 1 662 ? 142.332 60.020 139.047 1.00 29.80 635 ASP A N 1
ATOM 4877 C CA . ASP A 1 662 ? 142.162 59.771 140.466 1.00 32.68 635 ASP A CA 1
ATOM 4878 C C . ASP A 1 662 ? 140.935 58.884 140.631 1.00 31.85 635 ASP A C 1
ATOM 4879 O O . ASP A 1 662 ? 140.162 58.688 139.663 1.00 35.38 635 ASP A O 1
ATOM 4884 N N . LEU A 1 663 ? 140.698 58.458 141.852 1.00 26.42 636 LEU A N 1
ATOM 4885 C CA . LEU A 1 663 ? 139.511 57.659 142.118 1.00 27.29 636 LEU A CA 1
ATOM 4886 C C . LEU A 1 663 ? 138.250 58.327 141.582 1.00 29.59 636 LEU A C 1
ATOM 4887 O O . LEU A 1 663 ? 138.216 59.552 141.542 1.00 36.60 636 LEU A O 1
ATOM 4892 N N . SER A 1 664 ? 137.293 57.540 141.090 1.00 27.54 637 SER A N 1
ATOM 4893 C CA . SER A 1 664 ? 136.037 58.011 140.476 1.00 29.32 637 SER A CA 1
ATOM 4894 C C . SER A 1 664 ? 134.888 57.733 141.401 1.00 30.62 637 SER A C 1
ATOM 4895 O O . SER A 1 664 ? 134.963 56.864 142.254 1.00 30.95 637 SER A O 1
ATOM 4898 N N . PRO A 1 665 ? 133.795 58.457 141.226 1.00 34.27 638 PRO A N 1
ATOM 4899 C CA . PRO A 1 665 ? 132.631 58.195 142.060 1.00 37.15 638 PRO A CA 1
ATOM 4900 C C . PRO A 1 665 ? 131.780 57.042 141.519 1.00 34.57 638 PRO A C 1
ATOM 4901 O O . PRO A 1 665 ? 131.895 56.651 140.370 1.00 32.73 638 PRO A O 1
ATOM 4905 N N . ASP A 1 666 ? 130.954 56.515 142.408 1.00 38.17 639 ASP A N 1
ATOM 4906 C CA . ASP A 1 666 ? 130.022 55.484 142.052 1.00 43.94 639 ASP A CA 1
ATOM 4907 C C . ASP A 1 666 ? 129.212 55.803 140.843 1.00 49.15 639 ASP A C 1
ATOM 4908 O O . ASP A 1 666 ? 128.930 56.976 140.576 1.00 45.26 639 ASP A O 1
ATOM 4913 N N . ARG A 1 667 ? 128.870 54.737 140.110 1.00 44.63 640 ARG A N 1
ATOM 4914 C CA . ARG A 1 667 ? 127.894 54.778 139.031 1.00 43.16 640 ARG A CA 1
ATOM 4915 C C . ARG A 1 667 ? 126.486 54.482 139.553 1.00 44.06 640 ARG A C 1
ATOM 4916 O O . ARG A 1 667 ? 125.463 54.435 138.804 1.00 43.30 640 ARG A O 1
ATOM 4924 N N . GLY A 1 668 ? 126.446 54.221 140.840 1.00 42.34 641 GLY A N 1
ATOM 4925 C CA . GLY A 1 668 ? 125.202 53.980 141.475 1.00 50.74 641 GLY A CA 1
ATOM 4926 C C . GLY A 1 668 ? 124.766 52.538 141.379 1.00 58.33 641 GLY A C 1
ATOM 4927 O O . GLY A 1 668 ? 125.559 51.605 141.114 1.00 57.73 641 GLY A O 1
ATOM 4928 N N . ASP A 1 669 ? 123.482 52.348 141.626 1.00 55.75 642 ASP A N 1
ATOM 4929 C CA . ASP A 1 669 ? 123.026 51.061 142.124 1.00 51.33 642 ASP A CA 1
ATOM 4930 C C . ASP A 1 669 ? 122.438 50.204 140.997 1.00 43.33 642 ASP A C 1
ATOM 4931 O O . ASP A 1 669 ? 122.504 48.973 141.058 1.00 43.58 642 ASP A O 1
ATOM 4933 N N . LYS A 1 670 ? 121.894 50.855 139.962 1.00 37.12 643 LYS A N 1
ATOM 4934 C CA . LYS A 1 670 ? 121.236 50.110 138.864 1.00 34.50 643 LYS A CA 1
ATOM 4935 C C . LYS A 1 670 ? 122.132 49.805 137.657 1.00 28.09 643 LYS A C 1
ATOM 4936 O O . LYS A 1 670 ? 121.682 49.222 136.681 1.00 25.13 643 LYS A O 1
ATOM 4939 N N . ILE A 1 671 ? 123.395 50.202 137.734 1.00 22.40 644 ILE A N 1
ATOM 4940 C CA . ILE A 1 671 ? 124.309 50.087 136.603 1.00 23.68 644 ILE A CA 1
ATOM 4941 C C . ILE A 1 671 ? 124.467 48.616 136.144 1.00 25.62 644 ILE A C 1
ATOM 4942 O O . ILE A 1 671 ? 124.675 48.365 134.965 1.00 23.04 644 ILE A O 1
ATOM 4947 N N . GLY A 1 672 ? 124.356 47.660 137.067 1.00 25.90 645 GLY A N 1
ATOM 4948 C CA . GLY A 1 672 ? 124.446 46.259 136.680 1.00 25.59 645 GLY A CA 1
ATOM 4949 C C . GLY A 1 672 ? 123.378 45.845 135.710 1.00 24.23 645 GLY A C 1
ATOM 4950 O O . GLY A 1 672 ? 123.626 45.146 134.749 1.00 24.42 645 GLY A O 1
ATOM 4951 N N . ALA A 1 673 ? 122.185 46.350 135.907 1.00 25.74 646 ALA A N 1
ATOM 4952 C CA . ALA A 1 673 ? 121.035 46.068 135.057 1.00 24.96 646 ALA A CA 1
ATOM 4953 C C . ALA A 1 673 ? 120.989 46.935 133.821 1.00 25.62 646 ALA A C 1
ATOM 4954 O O . ALA A 1 673 ? 120.357 46.569 132.838 1.00 25.99 646 ALA A O 1
ATOM 4956 N N . ASN A 1 674 ? 121.640 48.101 133.848 1.00 24.13 647 ASN A N 1
ATOM 4957 C CA . ASN A 1 674 ? 121.574 49.052 132.710 1.00 21.54 647 ASN A CA 1
ATOM 4958 C C . ASN A 1 674 ? 122.690 48.990 131.714 1.00 21.45 647 ASN A C 1
ATOM 4959 O O . ASN A 1 674 ? 122.483 49.282 130.512 1.00 20.64 647 ASN A O 1
ATOM 4964 N N . GLN A 1 675 ? 123.880 48.663 132.183 1.00 19.80 648 GLN A N 1
ATOM 4965 C CA . GLN A 1 675 ? 125.039 48.574 131.316 1.00 20.71 648 GLN A CA 1
ATOM 4966 C C . GLN A 1 675 ? 124.835 47.420 130.296 1.00 20.22 648 GLN A C 1
ATOM 4967 O O . GLN A 1 675 ? 124.478 46.317 130.679 1.00 22.02 648 GLN A O 1
ATOM 4973 N N . LYS A 1 676 ? 125.050 47.705 129.009 1.00 18.49 649 LYS A N 1
ATOM 4974 C CA . LYS A 1 676 ? 124.975 46.730 127.952 1.00 18.53 649 LYS A CA 1
ATOM 4975 C C . LYS A 1 676 ? 126.271 46.682 127.210 1.00 18.33 649 LYS A C 1
ATOM 4976 O O . LYS A 1 676 ? 126.695 47.642 126.570 1.00 19.18 649 LYS A O 1
ATOM 4982 N N . LEU A 1 677 ? 126.953 45.569 127.318 1.00 16.51 650 LEU A N 1
ATOM 4983 C CA . LEU A 1 677 ? 128.197 45.313 126.668 1.00 17.47 650 LEU A CA 1
ATOM 4984 C C . LEU A 1 677 ? 127.977 44.372 125.448 1.00 16.16 650 LEU A C 1
ATOM 4985 O O . LEU A 1 677 ? 126.984 43.663 125.370 1.00 17.45 650 LEU A O 1
ATOM 4990 N N . ALA A 1 678 ? 128.942 44.391 124.528 1.00 16.54 651 ALA A N 1
ATOM 4991 C CA . ALA A 1 678 ? 128.950 43.509 123.372 1.00 15.62 651 ALA A CA 1
ATOM 4992 C C . ALA A 1 678 ? 129.959 42.375 123.622 1.00 15.23 651 ALA A C 1
ATOM 4993 O O . ALA A 1 678 ? 131.000 42.595 124.283 1.00 16.99 651 ALA A O 1
ATOM 4995 N N . MET A 1 679 ? 129.618 41.168 123.237 1.00 15.12 652 MET A N 1
ATOM 4996 C CA . MET A 1 679 ? 130.537 40.033 123.335 1.00 15.29 652 MET A CA 1
ATOM 4997 C C . MET A 1 679 ? 130.745 39.425 121.951 1.00 16.42 652 MET A C 1
ATOM 4998 O O . MET A 1 679 ? 129.870 39.505 121.116 1.00 16.30 652 MET A O 1
ATOM 5003 N N . TYR A 1 680 ? 131.873 38.793 121.749 1.00 15.17 653 TYR A N 1
ATOM 5004 C CA . TYR A 1 680 ? 132.213 38.295 120.436 1.00 16.62 653 TYR A CA 1
ATOM 5005 C C . TYR A 1 680 ? 132.695 36.855 120.569 1.00 17.39 653 TYR A C 1
ATOM 5006 O O . TYR A 1 680 ? 133.893 36.577 120.446 1.00 14.68 653 TYR A O 1
ATOM 5015 N N . PRO A 1 681 ? 131.735 35.925 120.774 1.00 18.95 654 PRO A N 1
ATOM 5016 C CA . PRO A 1 681 ? 132.106 34.521 120.771 1.00 18.52 654 PRO A CA 1
ATOM 5017 C C . PRO A 1 681 ? 132.403 34.101 119.342 1.00 17.94 654 PRO A C 1
ATOM 5018 O O . PRO A 1 681 ? 132.196 34.880 118.442 1.00 16.31 654 PRO A O 1
ATOM 5022 N N . PRO A 1 682 ? 132.871 32.842 119.130 1.00 21.88 655 PRO A N 1
ATOM 5023 C CA . PRO A 1 682 ? 133.214 32.409 117.771 1.00 22.29 655 PRO A CA 1
ATOM 5024 C C . PRO A 1 682 ? 132.250 32.767 116.643 1.00 22.97 655 PRO A C 1
ATOM 5025 O O . PRO A 1 682 ? 132.698 33.115 115.543 1.00 24.00 655 PRO A O 1
ATOM 5029 N N . ARG A 1 683 ? 130.967 32.727 116.873 1.00 22.54 656 ARG A N 1
ATOM 5030 C CA . ARG A 1 683 ? 130.124 33.082 115.768 1.00 25.52 656 ARG A CA 1
ATOM 5031 C C . ARG A 1 683 ? 130.254 34.497 115.260 1.00 25.86 656 ARG A C 1
ATOM 5032 O O . ARG A 1 683 ? 129.828 34.761 114.166 1.00 25.75 656 ARG A O 1
ATOM 5040 N N . LEU A 1 684 ? 130.762 35.424 116.083 1.00 22.22 657 LEU A N 1
ATOM 5041 C CA . LEU A 1 684 ? 130.922 36.817 115.689 1.00 17.44 657 LEU A CA 1
ATOM 5042 C C . LEU A 1 684 ? 132.364 37.166 115.447 1.00 18.94 657 LEU A C 1
ATOM 5043 O O . LEU A 1 684 ? 132.711 38.356 115.416 1.00 19.64 657 LEU A O 1
ATOM 5048 N N . GLN A 1 685 ? 133.203 36.155 115.267 1.00 16.38 658 GLN A N 1
ATOM 5049 C CA . GLN A 1 685 ? 134.592 36.299 114.997 1.00 18.82 658 GLN A CA 1
ATOM 5050 C C . GLN A 1 685 ? 134.848 35.961 113.505 1.00 20.14 658 GLN A C 1
ATOM 5051 O O . GLN A 1 685 ? 134.056 35.256 112.929 1.00 20.31 658 GLN A O 1
ATOM 5057 N N . PRO A 1 686 ? 135.987 36.389 112.944 1.00 23.04 659 PRO A N 1
ATOM 5058 C CA . PRO A 1 686 ? 136.440 35.843 111.637 1.00 22.68 659 PRO A CA 1
ATOM 5059 C C . PRO A 1 686 ? 136.612 34.343 111.790 1.00 21.97 659 PRO A C 1
ATOM 5060 O O . PRO A 1 686 ? 137.176 33.871 112.792 1.00 22.11 659 PRO A O 1
ATOM 5064 N N . PRO A 1 687 ? 136.044 33.592 110.860 1.00 24.00 660 PRO A N 1
ATOM 5065 C CA . PRO A 1 687 ? 136.086 32.112 111.008 1.00 21.31 660 PRO A CA 1
ATOM 5066 C C . PRO A 1 687 ? 137.497 31.592 110.879 1.00 19.64 660 PRO A C 1
ATOM 5067 O O . PRO A 1 687 ? 138.353 32.271 110.325 1.00 18.85 660 PRO A O 1
ATOM 5071 N N . PRO A 1 688 ? 137.757 30.357 111.348 1.00 20.11 661 PRO A N 1
ATOM 5072 C CA . PRO A 1 688 ? 139.063 29.726 111.128 1.00 21.29 661 PRO A CA 1
ATOM 5073 C C . PRO A 1 688 ? 139.437 29.728 109.645 1.00 19.64 661 PRO A C 1
ATOM 5074 O O . PRO A 1 688 ? 138.585 29.534 108.789 1.00 19.92 661 PRO A O 1
ATOM 5078 N N . GLY A 1 689 ? 140.709 30.020 109.390 1.00 20.53 662 GLY A N 1
ATOM 5079 C CA . GLY A 1 689 ? 141.253 30.210 108.055 1.00 21.17 662 GLY A CA 1
ATOM 5080 C C . GLY A 1 689 ? 141.284 31.644 107.537 1.00 19.79 662 GLY A C 1
ATOM 5081 O O . GLY A 1 689 ? 141.898 31.902 106.479 1.00 19.40 662 GLY A O 1
ATOM 5082 N N . THR A 1 690 ? 140.615 32.589 108.198 1.00 18.31 663 THR A N 1
ATOM 5083 C CA . THR A 1 690 ? 140.622 33.961 107.774 1.00 19.32 663 THR A CA 1
ATOM 5084 C C . THR A 1 690 ? 141.996 34.568 108.077 1.00 18.95 663 THR A C 1
ATOM 5085 O O . THR A 1 690 ? 142.573 34.332 109.137 1.00 16.38 663 THR A O 1
ATOM 5089 N N . THR A 1 691 ? 142.493 35.378 107.147 1.00 18.04 664 THR A N 1
ATOM 5090 C CA . THR A 1 691 ? 143.803 36.039 107.322 1.00 19.18 664 THR A CA 1
ATOM 5091 C C . THR A 1 691 ? 143.673 37.550 107.455 1.00 19.83 664 THR A C 1
ATOM 5092 O O . THR A 1 691 ? 142.579 38.121 107.397 1.00 18.73 664 THR A O 1
ATOM 5096 N N . LEU A 1 692 ? 144.780 38.188 107.756 1.00 20.69 665 LEU A N 1
ATOM 5097 C CA . LEU A 1 692 ? 144.850 39.658 107.849 1.00 22.98 665 LEU A CA 1
ATOM 5098 C C . LEU A 1 692 ? 144.517 40.374 106.542 1.00 24.86 665 LEU A C 1
ATOM 5099 O O . LEU A 1 692 ? 144.124 41.555 106.581 1.00 25.88 665 LEU A O 1
ATOM 5104 N N . ASP A 1 693 ? 144.591 39.663 105.420 1.00 23.64 666 ASP A N 1
ATOM 5105 C CA . ASP A 1 693 ? 144.199 40.255 104.120 1.00 25.17 666 ASP A CA 1
ATOM 5106 C C . ASP A 1 693 ? 142.732 40.495 103.979 1.00 26.93 666 ASP A C 1
ATOM 5107 O O . ASP A 1 693 ? 142.334 41.251 103.121 1.00 26.60 666 ASP A O 1
ATOM 5109 N N . ALA A 1 694 ? 141.881 39.826 104.767 1.00 23.70 667 ALA A N 1
ATOM 5110 C CA . ALA A 1 694 ? 140.449 40.090 104.699 1.00 23.49 667 ALA A CA 1
ATOM 5111 C C . ALA A 1 694 ? 140.055 41.072 105.789 1.00 26.13 667 ALA A C 1
ATOM 5112 O O . ALA A 1 694 ? 140.712 41.164 106.818 1.00 25.97 667 ALA A O 1
ATOM 5114 N N . VAL A 1 695 ? 138.916 41.745 105.598 1.00 25.94 668 VAL A N 1
ATOM 5115 C CA . VAL A 1 695 ? 138.352 42.656 106.550 1.00 27.02 668 VAL A CA 1
ATOM 5116 C C . VAL A 1 695 ? 136.964 42.191 106.954 1.00 27.41 668 VAL A C 1
ATOM 5117 O O . VAL A 1 695 ? 136.171 41.797 106.106 1.00 25.45 668 VAL A O 1
ATOM 5121 N N . LEU A 1 696 ? 136.689 42.213 108.256 1.00 25.91 669 LEU A N 1
ATOM 5122 C CA . LEU A 1 696 ? 135.403 41.855 108.802 1.00 23.66 669 LEU A CA 1
ATOM 5123 C C . LEU A 1 696 ? 135.009 42.921 109.829 1.00 22.54 669 LEU A C 1
ATOM 5124 O O . LEU A 1 696 ? 135.327 42.797 111.013 1.00 23.34 669 LEU A O 1
ATOM 5129 N N . PRO A 1 697 ? 134.227 43.905 109.398 1.00 24.54 670 PRO A N 1
ATOM 5130 C CA . PRO A 1 697 ? 133.819 44.976 110.331 1.00 24.52 670 PRO A CA 1
ATOM 5131 C C . PRO A 1 697 ? 133.163 44.403 111.573 1.00 25.89 670 PRO A C 1
ATOM 5132 O O . PRO A 1 697 ? 132.338 43.478 111.468 1.00 25.17 670 PRO A O 1
ATOM 5136 N N . VAL A 1 698 ? 133.564 44.906 112.745 1.00 24.27 671 VAL A N 1
ATOM 5137 C CA . VAL A 1 698 ? 133.059 44.308 113.970 1.00 24.19 671 VAL A CA 1
ATOM 5138 C C . VAL A 1 698 ? 131.524 44.517 114.034 1.00 26.97 671 VAL A C 1
ATOM 5139 O O . VAL A 1 698 ? 131.023 45.620 113.838 1.00 27.35 671 VAL A O 1
ATOM 5143 N N . ASP A 1 699 ? 130.762 43.457 114.332 1.00 24.58 672 ASP A N 1
ATOM 5144 C CA . ASP A 1 699 ? 129.307 43.563 114.356 1.00 23.21 672 ASP A CA 1
ATOM 5145 C C . ASP A 1 699 ? 128.826 43.942 115.749 1.00 23.45 672 ASP A C 1
ATOM 5146 O O . ASP A 1 699 ? 128.395 43.091 116.513 1.00 23.37 672 ASP A O 1
ATOM 5151 N N . ARG A 1 700 ? 128.802 45.215 116.040 1.00 20.92 673 ARG A N 1
ATOM 5152 C CA . ARG A 1 700 ? 128.512 45.624 117.412 1.00 21.76 673 ARG A CA 1
ATOM 5153 C C . ARG A 1 700 ? 127.078 45.402 117.749 1.00 22.41 673 ARG A C 1
ATOM 5154 O O . ARG A 1 700 ? 126.768 44.904 118.842 1.00 21.83 673 ARG A O 1
ATOM 5162 N N . SER A 1 701 ? 126.153 45.743 116.883 1.00 19.71 674 SER A N 1
ATOM 5163 C CA . SER A 1 701 ? 124.755 45.499 117.280 1.00 22.24 674 SER A CA 1
ATOM 5164 C C . SER A 1 701 ? 124.519 44.002 117.520 1.00 23.69 674 SER A C 1
ATOM 5165 O O . SER A 1 701 ? 123.801 43.605 118.461 1.00 21.57 674 SER A O 1
ATOM 5168 N N . GLY A 1 702 ? 125.154 43.144 116.734 1.00 19.54 675 GLY A N 1
ATOM 5169 C CA . GLY A 1 702 ? 125.012 41.697 116.950 1.00 18.10 675 GLY A CA 1
ATOM 5170 C C . GLY A 1 702 ? 125.664 41.275 118.282 1.00 18.67 675 GLY A C 1
ATOM 5171 O O . GLY A 1 702 ? 125.144 40.432 118.972 1.00 17.98 675 GLY A O 1
ATOM 5172 N N . GLY A 1 703 ? 126.831 41.850 118.622 1.00 16.74 676 GLY A N 1
ATOM 5173 C CA . GLY A 1 703 ? 127.514 41.526 119.897 1.00 16.14 676 GLY A CA 1
ATOM 5174 C C . GLY A 1 703 ? 126.750 41.986 121.101 1.00 17.18 676 GLY A C 1
ATOM 5175 O O . GLY A 1 703 ? 126.764 41.306 122.116 1.00 14.48 676 GLY A O 1
ATOM 5176 N N . LEU A 1 704 ? 126.049 43.122 121.008 1.00 15.70 677 LEU A N 1
ATOM 5177 C CA . LEU A 1 704 ? 125.163 43.532 122.090 1.00 17.87 677 LEU A CA 1
ATOM 5178 C C . LEU A 1 704 ? 124.041 42.589 122.272 1.00 15.47 677 LEU A C 1
ATOM 5179 O O . LEU A 1 704 ? 123.692 42.210 123.403 1.00 16.66 677 LEU A O 1
ATOM 5184 N N . ALA A 1 705 ? 123.450 42.136 121.161 1.00 16.46 678 ALA A N 1
ATOM 5185 C CA . ALA A 1 705 ? 122.306 41.174 121.250 1.00 17.70 678 ALA A CA 1
ATOM 5186 C C . ALA A 1 705 ? 122.768 39.822 121.753 1.00 19.43 678 ALA A C 1
ATOM 5187 O O . ALA A 1 705 ? 122.064 39.131 122.480 1.00 19.55 678 ALA A O 1
ATOM 5189 N N . GLU A 1 706 ? 123.956 39.416 121.347 1.00 19.80 679 GLU A N 1
ATOM 5190 C CA . GLU A 1 706 ? 124.543 38.177 121.808 1.00 19.41 679 GLU A CA 1
ATOM 5191 C C . GLU A 1 706 ? 124.747 38.165 123.318 1.00 20.50 679 GLU A C 1
ATOM 5192 O O . GLU A 1 706 ? 124.449 37.177 124.005 1.00 16.70 679 GLU A O 1
ATOM 5198 N N . TYR A 1 707 ? 125.192 39.277 123.885 1.00 18.46 680 TYR A N 1
ATOM 5199 C CA . TYR A 1 707 ? 125.352 39.381 125.320 1.00 19.32 680 TYR A CA 1
ATOM 5200 C C . TYR A 1 707 ? 124.015 39.307 126.054 1.00 17.74 680 TYR A C 1
ATOM 5201 O O . TYR A 1 707 ? 123.942 38.607 127.038 1.00 19.02 680 TYR A O 1
ATOM 5210 N N . ALA A 1 708 ? 122.973 39.922 125.533 1.00 18.54 681 ALA A N 1
ATOM 5211 C CA . ALA A 1 708 ? 121.667 39.839 126.129 1.00 19.85 681 ALA A CA 1
ATOM 5212 C C . ALA A 1 708 ? 121.108 38.395 126.051 1.00 19.42 681 ALA A C 1
ATOM 5213 O O . ALA A 1 708 ? 120.378 37.969 126.914 1.00 21.32 681 ALA A O 1
ATOM 5215 N N . ALA A 1 709 ? 121.535 37.628 125.083 1.00 19.58 682 ALA A N 1
ATOM 5216 C CA . ALA A 1 709 ? 121.035 36.269 124.924 1.00 19.91 682 ALA A CA 1
ATOM 5217 C C . ALA A 1 709 ? 121.907 35.225 125.637 1.00 23.05 682 ALA A C 1
ATOM 5218 O O . ALA A 1 709 ? 121.570 34.071 125.633 1.00 22.69 682 ALA A O 1
ATOM 5220 N N . ALA A 1 710 ? 123.017 35.616 126.226 1.00 21.54 683 ALA A N 1
ATOM 5221 C CA . ALA A 1 710 ? 123.930 34.660 126.870 1.00 23.66 683 ALA A CA 1
ATOM 5222 C C . ALA A 1 710 ? 123.231 33.848 127.970 1.00 22.06 683 ALA A C 1
ATOM 5223 O O . ALA A 1 710 ? 122.481 34.380 128.763 1.00 21.27 683 ALA A O 1
ATOM 5225 N N . GLU A 1 711 ? 123.470 32.532 127.964 1.00 23.61 684 GLU A N 1
ATOM 5226 C CA . GLU A 1 711 ? 122.930 31.648 128.989 1.00 21.36 684 GLU A CA 1
ATOM 5227 C C . GLU A 1 711 ? 123.556 32.017 130.350 1.00 21.07 684 GLU A C 1
ATOM 5228 O O . GLU A 1 711 ? 124.747 32.351 130.442 1.00 21.06 684 GLU A O 1
ATOM 5234 N N . THR A 1 712 ? 122.768 31.968 131.413 1.00 20.88 685 THR A N 1
ATOM 5235 C CA . THR A 1 712 ? 123.342 32.166 132.761 1.00 19.67 685 THR A CA 1
ATOM 5236 C C . THR A 1 712 ? 124.060 30.908 133.229 1.00 20.97 685 THR A C 1
ATOM 5237 O O . THR A 1 712 ? 123.745 29.795 132.800 1.00 19.51 685 THR A O 1
ATOM 5241 N N . PRO A 1 713 ? 125.063 31.050 134.078 1.00 20.36 686 PRO A N 1
ATOM 5242 C CA . PRO A 1 713 ? 125.755 29.880 134.574 1.00 22.02 686 PRO A CA 1
ATOM 5243 C C . PRO A 1 713 ? 124.812 28.972 135.336 1.00 19.95 686 PRO A C 1
ATOM 5244 O O . PRO A 1 713 ? 124.992 27.774 135.277 1.00 21.46 686 PRO A O 1
ATOM 5248 N N . ALA A 1 714 ? 123.808 29.509 135.979 1.00 22.00 687 ALA A N 1
ATOM 5249 C CA . ALA A 1 714 ? 122.817 28.660 136.679 1.00 23.58 687 ALA A CA 1
ATOM 5250 C C . ALA A 1 714 ? 122.027 27.785 135.703 1.00 23.03 687 ALA A C 1
ATOM 5251 O O . ALA A 1 714 ? 121.864 26.575 135.886 1.00 19.34 687 ALA A O 1
ATOM 5253 N N . ALA A 1 715 ? 121.576 28.372 134.619 1.00 24.20 688 ALA A N 1
ATOM 5254 C CA . ALA A 1 715 ? 120.851 27.673 133.593 1.00 20.98 688 ALA A CA 1
ATOM 5255 C C . ALA A 1 715 ? 121.763 26.609 132.953 1.00 22.61 688 ALA A C 1
ATOM 5256 O O . ALA A 1 715 ? 121.321 25.514 132.654 1.00 24.88 688 ALA A O 1
ATOM 5258 N N . ALA A 1 716 ? 123.029 26.909 132.728 1.00 20.90 689 ALA A N 1
ATOM 5259 C CA . ALA A 1 716 ? 123.938 25.927 132.161 1.00 19.42 689 ALA A CA 1
ATOM 5260 C C . ALA A 1 716 ? 124.085 24.764 133.066 1.00 20.70 689 ALA A C 1
ATOM 5261 O O . ALA A 1 716 ? 124.083 23.632 132.618 1.00 20.85 689 ALA A O 1
ATOM 5263 N N . ARG A 1 717 ? 124.260 25.001 134.363 1.00 19.11 690 ARG A N 1
ATOM 5264 C CA . ARG A 1 717 ? 124.421 23.882 135.309 1.00 20.00 690 ARG A CA 1
ATOM 5265 C C . ARG A 1 717 ? 123.178 23.007 135.305 1.00 19.22 690 ARG A C 1
ATOM 5266 O O . ARG A 1 717 ? 123.300 21.806 135.378 1.00 22.13 690 ARG A O 1
ATOM 5274 N N . ALA A 1 718 ? 121.996 23.612 135.262 1.00 17.23 691 ALA A N 1
ATOM 5275 C CA . ALA A 1 718 ? 120.756 22.886 135.181 1.00 18.82 691 ALA A CA 1
ATOM 5276 C C . ALA A 1 718 ? 120.704 22.033 133.913 1.00 21.77 691 ALA A C 1
ATOM 5277 O O . ALA A 1 718 ? 120.393 20.858 133.943 1.00 24.47 691 ALA A O 1
ATOM 5279 N N . ARG A 1 719 ? 121.078 22.603 132.780 1.00 21.85 692 ARG A N 1
ATOM 5280 C CA . ARG A 1 719 ? 121.085 21.881 131.507 1.00 19.10 692 ARG A CA 1
ATOM 5281 C C . ARG A 1 719 ? 122.061 20.736 131.497 1.00 21.14 692 ARG A C 1
ATOM 5282 O O . ARG A 1 719 ? 121.721 19.618 131.092 1.00 24.43 692 ARG A O 1
ATOM 5290 N N . LEU A 1 720 ? 123.273 20.948 131.955 1.00 17.80 693 LEU A N 1
ATOM 5291 C CA . LEU A 1 720 ? 124.191 19.886 131.980 1.00 23.99 693 LEU A CA 1
ATOM 5292 C C . LEU A 1 720 ? 123.740 18.724 132.874 1.00 25.16 693 LEU A C 1
ATOM 5293 O O . LEU A 1 720 ? 124.054 17.563 132.580 1.00 27.56 693 LEU A O 1
ATOM 5298 N N . LYS A 1 721 ? 123.095 19.038 133.979 1.00 24.31 694 LYS A N 1
ATOM 5299 C CA . LYS A 1 721 ? 122.661 18.011 134.962 1.00 26.12 694 LYS A CA 1
ATOM 5300 C C . LYS A 1 721 ? 121.604 17.063 134.328 1.00 26.89 694 LYS A C 1
ATOM 5301 O O . LYS A 1 721 ? 121.605 15.880 134.592 1.00 25.92 694 LYS A O 1
ATOM 5304 N N . SER A 1 722 ? 120.763 17.587 133.465 1.00 24.72 695 SER A N 1
ATOM 5305 C CA . SER A 1 722 ? 119.830 16.775 132.763 1.00 31.00 695 SER A CA 1
ATOM 5306 C C . SER A 1 722 ? 120.448 15.804 131.740 1.00 31.48 695 SER A C 1
ATOM 5307 O O . SER A 1 722 ? 119.780 14.908 131.313 1.00 37.25 695 SER A O 1
ATOM 5310 N N . SER A 1 723 ? 121.741 15.924 131.446 1.00 29.55 696 SER A N 1
ATOM 5311 C CA . SER A 1 723 ? 122.440 14.900 130.654 1.00 31.84 696 SER A CA 1
ATOM 5312 C C . SER A 1 723 ? 123.438 14.112 131.485 1.00 40.10 696 SER A C 1
ATOM 5313 O O . SER A 1 723 ? 124.198 13.321 130.923 1.00 40.01 696 SER A O 1
ATOM 5316 N N . ALA A 1 724 ? 123.455 14.300 132.808 1.00 42.96 697 ALA A N 1
ATOM 5317 C CA . ALA A 1 724 ? 124.479 13.647 133.715 1.00 54.54 697 ALA A CA 1
ATOM 5318 C C . ALA A 1 724 ? 123.933 12.340 134.305 1.00 51.04 697 ALA A C 1
ATOM 5319 O O . ALA A 1 724 ? 124.519 11.294 134.067 1.00 60.44 697 ALA A O 1
ATOM 5321 N N . GLN B 1 25 ? 190.069 -1.651 134.187 1.00 63.71 -2 GLN B N 1
ATOM 5322 C CA . GLN B 1 25 ? 190.093 -1.122 135.614 1.00 58.74 -2 GLN B CA 1
ATOM 5323 C C . GLN B 1 25 ? 191.288 -1.748 136.331 1.00 54.88 -2 GLN B C 1
ATOM 5324 O O . GLN B 1 25 ? 192.236 -1.016 136.592 1.00 59.31 -2 GLN B O 1
ATOM 5326 N N . ILE B 1 26 ? 191.248 -3.074 136.604 1.00 46.19 -1 ILE B N 1
ATOM 5327 C CA . ILE B 1 26 ? 192.215 -3.779 137.494 1.00 45.64 -1 ILE B CA 1
ATOM 5328 C C . ILE B 1 26 ? 193.167 -4.689 136.716 1.00 45.08 -1 ILE B C 1
ATOM 5329 O O . ILE B 1 26 ? 194.002 -5.340 137.331 1.00 43.95 -1 ILE B O 1
ATOM 5331 N N . SER B 1 27 ? 193.021 -4.785 135.385 1.00 48.26 0 SER B N 1
ATOM 5332 C CA . SER B 1 27 ? 193.704 -5.841 134.563 1.00 47.07 0 SER B CA 1
ATOM 5333 C C . SER B 1 27 ? 195.133 -5.485 134.076 1.00 51.33 0 SER B C 1
ATOM 5334 O O . SER B 1 27 ? 195.835 -6.379 133.572 1.00 56.98 0 SER B O 1
ATOM 5337 N N . MET B 1 28 ? 195.588 -4.232 134.283 1.00 45.40 1 MET B N 1
ATOM 5338 C CA . MET B 1 28 ? 196.932 -3.786 133.839 1.00 45.28 1 MET B CA 1
ATOM 5339 C C . MET B 1 28 ? 198.065 -4.368 134.640 1.00 44.87 1 MET B C 1
ATOM 5340 O O . MET B 1 28 ? 197.881 -4.791 135.790 1.00 46.43 1 MET B O 1
ATOM 5345 N N . ARG B 1 29 ? 199.255 -4.300 134.039 1.00 40.91 2 ARG B N 1
ATOM 5346 C CA . ARG B 1 29 ? 200.453 -4.887 134.609 1.00 31.24 2 ARG B CA 1
ATOM 5347 C C . ARG B 1 29 ? 200.930 -3.984 135.636 1.00 28.81 2 ARG B C 1
ATOM 5348 O O . ARG B 1 29 ? 200.936 -2.804 135.447 1.00 28.29 2 ARG B O 1
ATOM 5356 N N . LEU B 1 30 ? 201.388 -4.543 136.727 1.00 26.78 3 LEU B N 1
ATOM 5357 C CA . LEU B 1 30 ? 202.052 -3.812 137.780 1.00 26.80 3 LEU B CA 1
ATOM 5358 C C . LEU B 1 30 ? 203.510 -3.573 137.528 1.00 27.55 3 LEU B C 1
ATOM 5359 O O . LEU B 1 30 ? 204.039 -2.623 138.047 1.00 28.19 3 LEU B O 1
ATOM 5364 N N . TYR B 1 31 ? 204.178 -4.477 136.788 1.00 25.82 4 TYR B N 1
ATOM 5365 C CA . TYR B 1 31 ? 205.605 -4.399 136.606 1.00 26.45 4 TYR B CA 1
ATOM 5366 C C . TYR B 1 31 ? 205.939 -4.064 135.169 1.00 24.36 4 TYR B C 1
ATOM 5367 O O . TYR B 1 31 ? 205.265 -4.545 134.288 1.00 24.92 4 TYR B O 1
ATOM 5376 N N . SER B 1 32 ? 206.991 -3.287 134.962 1.00 24.84 5 SER B N 1
ATOM 5377 C CA . SER B 1 32 ? 207.486 -2.947 133.650 1.00 24.53 5 SER B CA 1
ATOM 5378 C C . SER B 1 32 ? 208.283 -4.096 132.974 1.00 25.35 5 SER B C 1
ATOM 5379 O O . SER B 1 32 ? 208.918 -4.878 133.637 1.00 23.33 5 SER B O 1
ATOM 5382 N N . ASN B 1 33 ? 208.143 -4.201 131.647 1.00 21.65 6 ASN B N 1
ATOM 5383 C CA . ASN B 1 33 ? 208.885 -5.097 130.851 1.00 19.56 6 ASN B CA 1
ATOM 5384 C C . ASN B 1 33 ? 210.114 -4.425 130.249 1.00 21.69 6 ASN B C 1
ATOM 5385 O O . ASN B 1 33 ? 210.676 -4.926 129.294 1.00 20.11 6 ASN B O 1
ATOM 5390 N N . ARG B 1 34 ? 210.576 -3.325 130.829 1.00 20.48 7 ARG B N 1
ATOM 5391 C CA . ARG B 1 34 ? 211.643 -2.579 130.223 1.00 22.67 7 ARG B CA 1
ATOM 5392 C C . ARG B 1 34 ? 212.944 -3.312 130.118 1.00 22.88 7 ARG B C 1
ATOM 5393 O O . ARG B 1 34 ? 213.754 -3.027 129.210 1.00 26.57 7 ARG B O 1
ATOM 5401 N N . ASP B 1 35 ? 213.162 -4.287 130.978 1.00 23.53 8 ASP B N 1
ATOM 5402 C CA . ASP B 1 35 ? 214.392 -5.134 130.857 1.00 24.48 8 ASP B CA 1
ATOM 5403 C C . ASP B 1 35 ? 214.187 -6.478 130.239 1.00 22.88 8 ASP B C 1
ATOM 5404 O O . ASP B 1 35 ? 215.022 -7.364 130.386 1.00 24.47 8 ASP B O 1
ATOM 5409 N N . ARG B 1 36 ? 213.066 -6.677 129.577 1.00 19.52 9 ARG B N 1
ATOM 5410 C CA . ARG B 1 36 ? 212.733 -7.942 128.978 1.00 19.38 9 ARG B CA 1
ATOM 5411 C C . ARG B 1 36 ? 212.944 -7.850 127.475 1.00 20.85 9 ARG B C 1
ATOM 5412 O O . ARG B 1 36 ? 212.277 -7.061 126.827 1.00 21.00 9 ARG B O 1
ATOM 5420 N N . PRO B 1 37 ? 213.872 -8.640 126.904 1.00 21.46 10 PRO B N 1
ATOM 5421 C CA . PRO B 1 37 ? 213.999 -8.667 125.435 1.00 20.13 10 PRO B CA 1
ATOM 5422 C C . PRO B 1 37 ? 212.812 -9.175 124.713 1.00 18.16 10 PRO B C 1
ATOM 5423 O O . PRO B 1 37 ? 212.095 -10.033 125.205 1.00 19.48 10 PRO B O 1
ATOM 5427 N N . ASN B 1 38 ? 212.568 -8.673 123.522 1.00 20.45 11 ASN B N 1
ATOM 5428 C CA . ASN B 1 38 ? 211.335 -9.005 122.827 1.00 22.80 11 ASN B CA 1
ATOM 5429 C C . ASN B 1 38 ? 211.130 -10.459 122.420 1.00 22.49 11 ASN B C 1
ATOM 5430 O O . ASN B 1 38 ? 209.995 -10.918 122.257 1.00 21.92 11 ASN B O 1
ATOM 5435 N N . HIS B 1 39 ? 212.204 -11.193 122.272 1.00 19.62 12 HIS B N 1
ATOM 5436 C CA . HIS B 1 39 ? 212.077 -12.568 121.876 1.00 19.59 12 HIS B CA 1
ATOM 5437 C C . HIS B 1 39 ? 211.485 -13.429 122.938 1.00 20.03 12 HIS B C 1
ATOM 5438 O O . HIS B 1 39 ? 211.067 -14.553 122.647 1.00 19.37 12 HIS B O 1
ATOM 5445 N N . LEU B 1 40 ? 211.424 -12.945 124.179 1.00 21.77 13 LEU B N 1
ATOM 5446 C CA . LEU B 1 40 ? 210.769 -13.673 125.244 1.00 19.47 13 LEU B CA 1
ATOM 5447 C C . LEU B 1 40 ? 209.236 -13.607 125.172 1.00 22.20 13 LEU B C 1
ATOM 5448 O O . LEU B 1 40 ? 208.538 -14.474 125.754 1.00 21.38 13 LEU B O 1
ATOM 5453 N N . GLY B 1 41 ? 208.712 -12.594 124.488 1.00 20.34 14 GLY B N 1
ATOM 5454 C CA . GLY B 1 41 ? 207.271 -12.452 124.342 1.00 20.53 14 GLY B CA 1
ATOM 5455 C C . GLY B 1 41 ? 206.570 -11.992 125.627 1.00 19.89 14 GLY B C 1
ATOM 5456 O O . GLY B 1 41 ? 207.185 -11.721 126.654 1.00 19.84 14 GLY B O 1
ATOM 5457 N N . PRO B 1 42 ? 205.252 -11.873 125.562 1.00 21.86 15 PRO B N 1
ATOM 5458 C CA . PRO B 1 42 ? 204.488 -11.310 126.693 1.00 22.68 15 PRO B CA 1
ATOM 5459 C C . PRO B 1 42 ? 204.066 -12.323 127.748 1.00 22.80 15 PRO B C 1
ATOM 5460 O O . PRO B 1 42 ? 203.661 -11.917 128.811 1.00 19.20 15 PRO B O 1
ATOM 5464 N N . LEU B 1 43 ? 204.248 -13.633 127.477 1.00 19.42 16 LEU B N 1
ATOM 5465 C CA . LEU B 1 43 ? 203.982 -14.677 128.405 1.00 19.16 16 LEU B CA 1
ATOM 5466 C C . LEU B 1 43 ? 205.293 -15.209 129.039 1.00 17.36 16 LEU B C 1
ATOM 5467 O O . LEU B 1 43 ? 206.391 -15.118 128.442 1.00 17.34 16 LEU B O 1
ATOM 5472 N N . ALA B 1 44 ? 205.176 -15.675 130.267 1.00 18.39 17 ALA B N 1
ATOM 5473 C CA . ALA B 1 44 ? 206.395 -16.133 131.043 1.00 19.28 17 ALA B CA 1
ATOM 5474 C C . ALA B 1 44 ? 206.759 -17.568 130.701 1.00 19.81 17 ALA B C 1
ATOM 5475 O O . ALA B 1 44 ? 206.759 -18.461 131.553 1.00 17.66 17 ALA B O 1
ATOM 5477 N N . LEU B 1 45 ? 207.018 -17.790 129.449 1.00 18.93 18 LEU B N 1
ATOM 5478 C CA . LEU B 1 45 ? 207.287 -19.133 128.922 1.00 22.26 18 LEU B CA 1
ATOM 5479 C C . LEU B 1 45 ? 208.541 -19.736 129.508 1.00 20.63 18 LEU B C 1
ATOM 5480 O O . LEU B 1 45 ? 208.646 -20.944 129.649 1.00 20.91 18 LEU B O 1
ATOM 5485 N N . GLU B 1 46 ? 209.508 -18.902 129.821 1.00 22.34 19 GLU B N 1
ATOM 5486 C CA . GLU B 1 46 ? 210.765 -19.344 130.388 1.00 24.86 19 GLU B CA 1
ATOM 5487 C C . GLU B 1 46 ? 210.655 -19.849 131.848 1.00 22.92 19 GLU B C 1
ATOM 5488 O O . GLU B 1 46 ? 211.586 -20.353 132.393 1.00 24.33 19 GLU B O 1
ATOM 5494 N N . ARG B 1 47 ? 209.514 -19.719 132.468 1.00 22.83 20 ARG B N 1
ATOM 5495 C CA . ARG B 1 47 ? 209.264 -20.225 133.788 1.00 20.73 20 ARG B CA 1
ATOM 5496 C C . ARG B 1 47 ? 208.376 -21.477 133.809 1.00 20.43 20 ARG B C 1
ATOM 5497 O O . ARG B 1 47 ? 207.977 -21.956 134.879 1.00 21.36 20 ARG B O 1
ATOM 5505 N N . LEU B 1 48 ? 208.076 -22.065 132.650 1.00 20.72 21 LEU B N 1
ATOM 5506 C CA . LEU B 1 48 ? 207.376 -23.333 132.578 1.00 18.98 21 LEU B CA 1
ATOM 5507 C C . LEU B 1 48 ? 208.425 -24.497 132.702 1.00 19.94 21 LEU B C 1
ATOM 5508 O O . LEU B 1 48 ? 209.541 -24.390 132.203 1.00 20.72 21 LEU B O 1
ATOM 5513 N N . ALA B 1 49 ? 207.975 -25.620 133.241 1.00 20.50 22 ALA B N 1
ATOM 5514 C CA . ALA B 1 49 ? 208.790 -26.856 133.340 1.00 20.37 22 ALA B CA 1
ATOM 5515 C C . ALA B 1 49 ? 208.992 -27.462 131.920 1.00 20.55 22 ALA B C 1
ATOM 5516 O O . ALA B 1 49 ? 208.038 -27.665 131.182 1.00 20.33 22 ALA B O 1
ATOM 5518 N N . ARG B 1 50 ? 210.216 -27.749 131.589 1.00 20.85 23 ARG B N 1
ATOM 5519 C CA . ARG B 1 50 ? 210.593 -28.272 130.277 1.00 22.43 23 ARG B CA 1
ATOM 5520 C C . ARG B 1 50 ? 211.561 -29.450 130.458 1.00 25.49 23 ARG B C 1
ATOM 5521 O O . ARG B 1 50 ? 212.216 -29.589 131.510 1.00 25.38 23 ARG B O 1
ATOM 5529 N N . VAL B 1 51 ? 211.622 -30.286 129.421 1.00 21.47 24 VAL B N 1
ATOM 5530 C CA . VAL B 1 51 ? 212.588 -31.365 129.302 1.00 22.84 24 VAL B CA 1
ATOM 5531 C C . VAL B 1 51 ? 213.167 -31.282 127.933 1.00 24.22 24 VAL B C 1
ATOM 5532 O O . VAL B 1 51 ? 212.697 -30.506 127.092 1.00 22.31 24 VAL B O 1
ATOM 5536 N N . ASP B 1 52 ? 214.225 -32.045 127.685 1.00 22.13 25 ASP B N 1
ATOM 5537 C CA . ASP B 1 52 ? 214.915 -31.950 126.406 1.00 20.17 25 ASP B CA 1
ATOM 5538 C C . ASP B 1 52 ? 214.139 -32.538 125.231 1.00 21.82 25 ASP B C 1
ATOM 5539 O O . ASP B 1 52 ? 214.309 -32.064 124.091 1.00 20.87 25 ASP B O 1
ATOM 5544 N N . ASP B 1 53 ? 213.331 -33.583 125.454 1.00 20.64 26 ASP B N 1
ATOM 5545 C CA . ASP B 1 53 ? 212.639 -34.309 124.357 1.00 21.06 26 ASP B CA 1
ATOM 5546 C C . ASP B 1 53 ? 211.393 -34.903 124.866 1.00 19.03 26 ASP B C 1
ATOM 5547 O O . ASP B 1 53 ? 211.284 -35.194 126.056 1.00 22.34 26 ASP B O 1
ATOM 5552 N N . VAL B 1 54 ? 210.469 -35.182 123.977 1.00 18.61 27 VAL B N 1
ATOM 5553 C CA . VAL B 1 54 ? 209.261 -35.944 124.342 1.00 21.43 27 VAL B CA 1
ATOM 5554 C C . VAL B 1 54 ? 208.965 -36.888 123.233 1.00 22.85 27 VAL B C 1
ATOM 5555 O O . VAL B 1 54 ? 209.373 -36.694 122.066 1.00 23.85 27 VAL B O 1
ATOM 5559 N N . VAL B 1 55 ? 208.218 -37.915 123.576 1.00 21.76 28 VAL B N 1
ATOM 5560 C CA . VAL B 1 55 ? 207.827 -38.917 122.635 1.00 26.17 28 VAL B CA 1
ATOM 5561 C C . VAL B 1 55 ? 206.665 -38.405 121.830 1.00 26.79 28 VAL B C 1
ATOM 5562 O O . VAL B 1 55 ? 205.668 -37.904 122.348 1.00 28.11 28 VAL B O 1
ATOM 5566 N N . ALA B 1 56 ? 206.753 -38.559 120.527 1.00 30.99 29 ALA B N 1
ATOM 5567 C CA . ALA B 1 56 ? 205.634 -38.024 119.696 1.00 31.05 29 ALA B CA 1
ATOM 5568 C C . ALA B 1 56 ? 204.359 -38.789 119.952 1.00 30.72 29 ALA B C 1
ATOM 5569 O O . ALA B 1 56 ? 204.408 -39.953 120.260 1.00 34.15 29 ALA B O 1
ATOM 5571 N N . GLN B 1 57 ? 203.213 -38.149 119.819 1.00 34.30 30 GLN B N 1
ATOM 5572 C CA . GLN B 1 57 ? 201.915 -38.842 119.821 1.00 34.53 30 GLN B CA 1
ATOM 5573 C C . GLN B 1 57 ? 200.847 -38.145 119.007 1.00 36.45 30 GLN B C 1
ATOM 5574 O O . GLN B 1 57 ? 200.923 -36.957 118.770 1.00 36.07 30 GLN B O 1
ATOM 5580 N N . PRO B 1 58 ? 199.832 -38.890 118.551 1.00 40.57 31 PRO B N 1
ATOM 5581 C CA . PRO B 1 58 ? 198.808 -38.266 117.688 1.00 37.19 31 PRO B CA 1
ATOM 5582 C C . PRO B 1 58 ? 197.990 -37.178 118.409 1.00 31.59 31 PRO B C 1
ATOM 5583 O O . PRO B 1 58 ? 197.681 -37.300 119.586 1.00 28.93 31 PRO B O 1
ATOM 5587 N N . ALA B 1 59 ? 197.694 -36.118 117.653 1.00 29.29 32 ALA B N 1
ATOM 5588 C CA . ALA B 1 59 ? 197.079 -34.909 118.194 1.00 30.00 32 ALA B CA 1
ATOM 5589 C C . ALA B 1 59 ? 196.526 -34.022 117.089 1.00 29.89 32 ALA B C 1
ATOM 5590 O O . ALA B 1 59 ? 197.115 -33.905 115.996 1.00 29.45 32 ALA B O 1
ATOM 5592 N N . ARG B 1 60 ? 195.439 -33.342 117.419 1.00 29.69 33 ARG B N 1
ATOM 5593 C CA . ARG B 1 60 ? 194.896 -32.323 116.524 1.00 28.12 33 ARG B CA 1
ATOM 5594 C C . ARG B 1 60 ? 194.857 -30.973 117.208 1.00 26.19 33 ARG B C 1
ATOM 5595 O O . ARG B 1 60 ? 194.892 -30.877 118.421 1.00 24.61 33 ARG B O 1
ATOM 5603 N N . GLN B 1 61 ? 194.756 -29.927 116.375 1.00 25.59 34 GLN B N 1
ATOM 5604 C CA . GLN B 1 61 ? 194.521 -28.565 116.857 1.00 25.54 34 GLN B CA 1
ATOM 5605 C C . GLN B 1 61 ? 193.141 -28.398 117.433 1.00 26.11 34 GLN B C 1
ATOM 5606 O O . GLN B 1 61 ? 192.209 -29.097 117.018 1.00 25.51 34 GLN B O 1
ATOM 5612 N N . PRO B 1 62 ? 193.004 -27.484 118.385 1.00 24.05 35 PRO B N 1
ATOM 5613 C CA . PRO B 1 62 ? 191.683 -27.099 118.826 1.00 25.05 35 PRO B CA 1
ATOM 5614 C C . PRO B 1 62 ? 190.787 -26.642 117.657 1.00 27.61 35 PRO B C 1
ATOM 5615 O O . PRO B 1 62 ? 191.276 -26.067 116.669 1.00 24.78 35 PRO B O 1
ATOM 5619 N N . GLU B 1 63 ? 189.488 -26.846 117.823 1.00 26.96 36 GLU B N 1
ATOM 5620 C CA . GLU B 1 63 ? 188.466 -26.491 116.870 1.00 29.15 36 GLU B CA 1
ATOM 5621 C C . GLU B 1 63 ? 187.386 -25.772 117.604 1.00 31.21 36 GLU B C 1
ATOM 5622 O O . GLU B 1 63 ? 187.325 -25.818 118.822 1.00 31.74 36 GLU B O 1
ATOM 5628 N N . ASP B 1 64 ? 186.487 -25.142 116.858 1.00 33.50 37 ASP B N 1
ATOM 5629 C CA . ASP B 1 64 ? 185.270 -24.552 117.466 1.00 37.07 37 ASP B CA 1
ATOM 5630 C C . ASP B 1 64 ? 184.318 -25.598 118.080 1.00 37.24 37 ASP B C 1
ATOM 5631 O O . ASP B 1 64 ? 184.104 -26.658 117.485 1.00 41.59 37 ASP B O 1
ATOM 5636 N N . GLY B 1 65 ? 183.696 -25.234 119.193 1.00 36.78 38 GLY B N 1
ATOM 5637 C CA . GLY B 1 65 ? 182.638 -26.028 119.833 1.00 43.06 38 GLY B CA 1
ATOM 5638 C C . GLY B 1 65 ? 181.328 -26.063 119.027 1.00 49.15 38 GLY B C 1
ATOM 5639 O O . GLY B 1 65 ? 180.741 -27.127 118.881 1.00 47.70 38 GLY B O 1
ATOM 5640 N N . PHE B 1 66 ? 180.916 -24.919 118.443 1.00 48.71 39 PHE B N 1
ATOM 5641 C CA . PHE B 1 66 ? 179.692 -24.804 117.662 1.00 42.28 39 PHE B CA 1
ATOM 5642 C C . PHE B 1 66 ? 180.008 -24.626 116.191 1.00 42.26 39 PHE B C 1
ATOM 5643 O O . PHE B 1 66 ? 181.090 -24.192 115.787 1.00 42.71 39 PHE B O 1
ATOM 5645 N N . ALA B 1 67 ? 179.070 -25.028 115.361 1.00 44.21 40 ALA B N 1
ATOM 5646 C CA . ALA B 1 67 ? 179.164 -24.812 113.919 1.00 49.91 40 ALA B CA 1
ATOM 5647 C C . ALA B 1 67 ? 178.725 -23.394 113.529 1.00 42.06 40 ALA B C 1
ATOM 5648 O O . ALA B 1 67 ? 177.902 -22.752 114.193 1.00 42.66 40 ALA B O 1
ATOM 5650 N N . ALA B 1 68 ? 179.279 -22.921 112.426 1.00 44.11 41 ALA B N 1
ATOM 5651 C CA . ALA B 1 68 ? 178.918 -21.601 111.884 1.00 47.48 41 ALA B CA 1
ATOM 5652 C C . ALA B 1 68 ? 177.642 -21.662 111.004 1.00 47.70 41 ALA B C 1
ATOM 5653 O O . ALA B 1 68 ? 177.537 -22.533 110.145 1.00 60.79 41 ALA B O 1
ATOM 5655 N N . SER B 1 69 ? 176.736 -20.713 111.162 1.00 47.28 42 SER B N 1
ATOM 5656 C CA . SER B 1 69 ? 175.621 -20.570 110.216 1.00 52.22 42 SER B CA 1
ATOM 5657 C C . SER B 1 69 ? 176.043 -19.991 108.856 1.00 56.31 42 SER B C 1
ATOM 5658 O O . SER B 1 69 ? 177.231 -19.735 108.648 1.00 56.64 42 SER B O 1
ATOM 5661 N N . GLU B 1 70 ? 175.092 -19.836 107.920 1.00 69.02 43 GLU B N 1
ATOM 5662 C CA . GLU B 1 70 ? 175.297 -19.055 106.645 1.00 67.53 43 GLU B CA 1
ATOM 5663 C C . GLU B 1 70 ? 175.225 -17.505 106.908 1.00 61.08 43 GLU B C 1
ATOM 5664 O O . GLU B 1 70 ? 175.840 -16.683 106.213 1.00 61.43 43 GLU B O 1
ATOM 5666 N N . ASP B 1 71 ? 174.509 -17.110 107.959 1.00 65.59 44 ASP B N 1
ATOM 5667 C CA . ASP B 1 71 ? 174.560 -15.734 108.507 1.00 66.69 44 ASP B CA 1
ATOM 5668 C C . ASP B 1 71 ? 175.991 -15.336 109.014 1.00 63.65 44 ASP B C 1
ATOM 5669 O O . ASP B 1 71 ? 176.130 -14.191 109.598 1.00 55.35 44 ASP B O 1
ATOM 5671 N N . SER B 1 72 ? 177.016 -16.229 108.838 1.00 45.87 45 SER B N 1
ATOM 5672 C CA . SER B 1 72 ? 178.342 -16.023 109.463 1.00 42.10 45 SER B CA 1
ATOM 5673 C C . SER B 1 72 ? 179.433 -15.539 108.508 1.00 36.00 45 SER B C 1
ATOM 5674 O O . SER B 1 72 ? 179.358 -15.592 107.313 1.00 38.38 45 SER B O 1
ATOM 5677 N N . LEU B 1 73 ? 180.446 -15.042 109.161 1.00 32.62 46 LEU B N 1
ATOM 5678 C CA . LEU B 1 73 ? 181.650 -14.489 108.590 1.00 33.17 46 LEU B CA 1
ATOM 5679 C C . LEU B 1 73 ? 182.576 -15.525 107.946 1.00 29.82 46 LEU B C 1
ATOM 5680 O O . LEU B 1 73 ? 183.589 -15.180 107.345 1.00 30.38 46 LEU B O 1
ATOM 5685 N N . LEU B 1 74 ? 182.234 -16.796 108.050 1.00 30.19 47 LEU B N 1
ATOM 5686 C CA . LEU B 1 74 ? 183.180 -17.878 107.708 1.00 34.62 47 LEU B CA 1
ATOM 5687 C C . LEU B 1 74 ? 183.765 -17.737 106.306 1.00 32.78 47 LEU B C 1
ATOM 5688 O O . LEU B 1 74 ? 184.991 -17.917 106.087 1.00 29.78 47 LEU B O 1
ATOM 5693 N N . GLY B 1 75 ? 182.896 -17.421 105.340 1.00 31.83 48 GLY B N 1
ATOM 5694 C CA . GLY B 1 75 ? 183.319 -17.353 103.926 1.00 30.82 48 GLY B CA 1
ATOM 5695 C C . GLY B 1 75 ? 184.376 -16.265 103.694 1.00 28.01 48 GLY B C 1
ATOM 5696 O O . GLY B 1 75 ? 185.260 -16.393 102.865 1.00 25.44 48 GLY B O 1
ATOM 5697 N N . ASP B 1 76 ? 184.297 -15.229 104.456 1.00 26.01 49 ASP B N 1
ATOM 5698 C CA . ASP B 1 76 ? 185.194 -14.075 104.287 1.00 26.69 49 ASP B CA 1
ATOM 5699 C C . ASP B 1 76 ? 186.539 -14.317 104.865 1.00 25.60 49 ASP B C 1
ATOM 5700 O O . ASP B 1 76 ? 187.544 -14.067 104.211 1.00 23.44 49 ASP B O 1
ATOM 5705 N N . VAL B 1 77 ? 186.601 -14.921 106.075 1.00 23.85 50 VAL B N 1
ATOM 5706 C CA . VAL B 1 77 ? 187.923 -15.253 106.577 1.00 23.03 50 VAL B CA 1
ATOM 5707 C C . VAL B 1 77 ? 188.590 -16.344 105.784 1.00 25.68 50 VAL B C 1
ATOM 5708 O O . VAL B 1 77 ? 189.821 -16.376 105.691 1.00 27.35 50 VAL B O 1
ATOM 5712 N N . GLU B 1 78 ? 187.785 -17.242 105.217 1.00 26.70 51 GLU B N 1
ATOM 5713 C CA . GLU B 1 78 ? 188.329 -18.261 104.293 1.00 27.09 51 GLU B CA 1
ATOM 5714 C C . GLU B 1 78 ? 188.873 -17.687 103.045 1.00 26.23 51 GLU B C 1
ATOM 5715 O O . GLU B 1 78 ? 189.923 -18.139 102.544 1.00 25.99 51 GLU B O 1
ATOM 5721 N N . GLU B 1 79 ? 188.228 -16.663 102.524 1.00 25.76 52 GLU B N 1
ATOM 5722 C CA . GLU B 1 79 ? 188.747 -16.017 101.343 1.00 26.10 52 GLU B CA 1
ATOM 5723 C C . GLU B 1 79 ? 190.102 -15.348 101.565 1.00 22.16 52 GLU B C 1
ATOM 5724 O O . GLU B 1 79 ? 190.991 -15.454 100.730 1.00 22.20 52 GLU B O 1
ATOM 5730 N N . TYR B 1 80 ? 190.281 -14.643 102.699 1.00 21.15 53 TYR B N 1
ATOM 5731 C CA . TYR B 1 80 ? 191.579 -13.985 102.956 1.00 19.46 53 TYR B CA 1
ATOM 5732 C C . TYR B 1 80 ? 192.640 -15.035 103.265 1.00 20.68 53 TYR B C 1
ATOM 5733 O O . TYR B 1 80 ? 193.802 -14.857 102.906 1.00 20.60 53 TYR B O 1
ATOM 5742 N N . ALA B 1 81 ? 192.271 -16.120 103.939 1.00 20.04 54 ALA B N 1
ATOM 5743 C CA . ALA B 1 81 ? 193.252 -17.250 104.159 1.00 21.34 54 ALA B CA 1
ATOM 5744 C C . ALA B 1 81 ? 193.729 -17.822 102.817 1.00 23.07 54 ALA B C 1
ATOM 5745 O O . ALA B 1 81 ? 194.921 -18.067 102.613 1.00 23.69 54 ALA B O 1
ATOM 5747 N N . ARG B 1 82 ? 192.837 -17.932 101.855 1.00 25.52 55 ARG B N 1
ATOM 5748 C CA . ARG B 1 82 ? 193.281 -18.388 100.524 1.00 25.22 55 ARG B CA 1
ATOM 5749 C C . ARG B 1 82 ? 194.206 -17.410 99.858 1.00 25.41 55 ARG B C 1
ATOM 5750 O O . ARG B 1 82 ? 195.108 -17.763 99.099 1.00 22.02 55 ARG B O 1
ATOM 5758 N N . LEU B 1 83 ? 193.919 -16.135 100.023 1.00 25.77 56 LEU B N 1
ATOM 5759 C CA . LEU B 1 83 ? 194.796 -15.137 99.433 1.00 24.35 56 LEU B CA 1
ATOM 5760 C C . LEU B 1 83 ? 196.166 -15.226 100.052 1.00 23.16 56 LEU B C 1
ATOM 5761 O O . LEU B 1 83 ? 197.155 -15.164 99.331 1.00 23.15 56 LEU B O 1
ATOM 5766 N N . PHE B 1 84 ? 196.249 -15.252 101.403 1.00 18.57 57 PHE B N 1
ATOM 5767 C CA . PHE B 1 84 ? 197.552 -15.298 102.011 1.00 20.26 57 PHE B CA 1
ATOM 5768 C C . PHE B 1 84 ? 198.348 -16.579 101.705 1.00 21.13 57 PHE B C 1
ATOM 5769 O O . PHE B 1 84 ? 199.568 -16.548 101.741 1.00 17.59 57 PHE B O 1
ATOM 5777 N N . THR B 1 85 ? 197.635 -17.662 101.413 1.00 18.28 58 THR B N 1
ATOM 5778 C CA . THR B 1 85 ? 198.231 -18.883 100.965 1.00 19.95 58 THR B CA 1
ATOM 5779 C C . THR B 1 85 ? 199.150 -18.756 99.811 1.00 21.24 58 THR B C 1
ATOM 5780 O O . THR B 1 85 ? 200.178 -19.455 99.722 1.00 21.13 58 THR B O 1
ATOM 5784 N N . ARG B 1 86 ? 198.859 -17.831 98.916 1.00 21.45 59 ARG B N 1
ATOM 5785 C CA . ARG B 1 86 ? 199.705 -17.599 97.707 1.00 23.07 59 ARG B CA 1
ATOM 5786 C C . ARG B 1 86 ? 201.140 -17.145 98.062 1.00 21.67 59 ARG B C 1
ATOM 5787 O O . ARG B 1 86 ? 202.025 -17.145 97.234 1.00 24.22 59 ARG B O 1
ATOM 5795 N N . PHE B 1 87 ? 201.338 -16.648 99.256 1.00 20.14 60 PHE B N 1
ATOM 5796 C CA . PHE B 1 87 ? 202.633 -16.060 99.596 1.00 19.69 60 PHE B CA 1
ATOM 5797 C C . PHE B 1 87 ? 203.393 -16.855 100.643 1.00 20.49 60 PHE B C 1
ATOM 5798 O O . PHE B 1 87 ? 204.383 -16.372 101.214 1.00 20.01 60 PHE B O 1
ATOM 5806 N N . LEU B 1 88 ? 202.934 -18.061 100.874 1.00 19.04 61 LEU B N 1
ATOM 5807 C CA . LEU B 1 88 ? 203.679 -19.016 101.736 1.00 18.98 61 LEU B CA 1
ATOM 5808 C C . LEU B 1 88 ? 205.030 -19.469 101.119 1.00 21.28 61 LEU B C 1
ATOM 5809 O O . LEU B 1 88 ? 205.932 -19.905 101.818 1.00 22.71 61 LEU B O 1
ATOM 5814 N N . ASP B 1 89 ? 205.157 -19.386 99.794 1.00 22.26 62 ASP B N 1
ATOM 5815 C CA . ASP B 1 89 ? 206.430 -19.522 99.113 1.00 23.84 62 ASP B CA 1
ATOM 5816 C C . ASP B 1 89 ? 206.571 -18.410 98.094 1.00 25.20 62 ASP B C 1
ATOM 5817 O O . ASP B 1 89 ? 205.624 -17.736 97.797 1.00 25.54 62 ASP B O 1
ATOM 5822 N N . GLY B 1 90 ? 207.774 -18.227 97.586 1.00 24.34 63 GLY B N 1
ATOM 5823 C CA . GLY B 1 90 ? 208.060 -17.119 96.702 1.00 27.58 63 GLY B CA 1
ATOM 5824 C C . GLY B 1 90 ? 209.547 -17.106 96.338 1.00 30.64 63 GLY B C 1
ATOM 5825 O O . GLY B 1 90 ? 210.330 -17.992 96.733 1.00 31.42 63 GLY B O 1
ATOM 5826 N N . PRO B 1 91 ? 209.958 -16.116 95.565 1.00 30.65 64 PRO B N 1
ATOM 5827 C CA . PRO B 1 91 ? 211.380 -16.074 95.185 1.00 29.55 64 PRO B CA 1
ATOM 5828 C C . PRO B 1 91 ? 212.303 -15.840 96.377 1.00 28.38 64 PRO B C 1
ATOM 5829 O O . PRO B 1 91 ? 211.941 -15.135 97.339 1.00 26.68 64 PRO B O 1
ATOM 5833 N N . VAL B 1 92 ? 213.509 -16.385 96.276 1.00 26.28 65 VAL B N 1
ATOM 5834 C CA . VAL B 1 92 ? 214.547 -16.211 97.263 1.00 28.49 65 VAL B CA 1
ATOM 5835 C C . VAL B 1 92 ? 215.608 -15.262 96.752 1.00 26.88 65 VAL B C 1
ATOM 5836 O O . VAL B 1 92 ? 216.094 -15.393 95.657 1.00 28.67 65 VAL B O 1
ATOM 5840 N N . ALA B 1 93 ? 215.897 -14.237 97.518 1.00 24.82 66 ALA B N 1
ATOM 5841 C CA . ALA B 1 93 ? 216.876 -13.253 97.169 1.00 24.03 66 ALA B CA 1
ATOM 5842 C C . ALA B 1 93 ? 218.288 -13.834 97.236 1.00 27.38 66 ALA B C 1
ATOM 5843 O O . ALA B 1 93 ? 218.551 -14.820 97.956 1.00 28.52 66 ALA B O 1
ATOM 5845 N N . PRO B 1 94 ? 219.220 -13.187 96.531 1.00 28.55 67 PRO B N 1
ATOM 5846 C CA . PRO B 1 94 ? 220.571 -13.601 96.628 1.00 29.82 67 PRO B CA 1
ATOM 5847 C C . PRO B 1 94 ? 221.041 -13.396 98.035 1.00 31.96 67 PRO B C 1
ATOM 5848 O O . PRO B 1 94 ? 220.615 -12.440 98.724 1.00 31.69 67 PRO B O 1
ATOM 5852 N N . LEU B 1 95 ? 221.958 -14.259 98.478 1.00 30.08 68 LEU B N 1
ATOM 5853 C CA . LEU B 1 95 ? 222.523 -14.134 99.811 1.00 30.33 68 LEU B CA 1
ATOM 5854 C C . LEU B 1 95 ? 223.651 -13.115 99.851 1.00 31.19 68 LEU B C 1
ATOM 5855 O O . LEU B 1 95 ? 224.573 -13.176 99.092 1.00 39.69 68 LEU B O 1
ATOM 5860 N N . GLY B 1 96 ? 223.487 -12.098 100.675 1.00 30.99 69 GLY B N 1
ATOM 5861 C CA . GLY B 1 96 ? 224.498 -11.073 100.876 1.00 28.58 69 GLY B CA 1
ATOM 5862 C C . GLY B 1 96 ? 225.406 -11.408 102.030 1.00 32.42 69 GLY B C 1
ATOM 5863 O O . GLY B 1 96 ? 225.389 -12.520 102.539 1.00 32.67 69 GLY B O 1
ATOM 5864 N N . ASP B 1 97 ? 226.172 -10.405 102.462 1.00 38.36 70 ASP B N 1
ATOM 5865 C CA . ASP B 1 97 ? 227.247 -10.609 103.428 1.00 41.67 70 ASP B CA 1
ATOM 5866 C C . ASP B 1 97 ? 226.941 -10.024 104.813 1.00 37.97 70 ASP B C 1
ATOM 5867 O O . ASP B 1 97 ? 227.843 -9.921 105.685 1.00 35.87 70 ASP B O 1
ATOM 5872 N N . ALA B 1 98 ? 225.685 -9.686 105.042 1.00 34.42 71 ALA B N 1
ATOM 5873 C CA . ALA B 1 98 ? 225.354 -9.021 106.283 1.00 31.71 71 ALA B CA 1
ATOM 5874 C C . ALA B 1 98 ? 224.491 -9.800 107.271 1.00 30.69 71 ALA B C 1
ATOM 5875 O O . ALA B 1 98 ? 224.106 -9.244 108.313 1.00 26.49 71 ALA B O 1
ATOM 5877 N N . ILE B 1 99 ? 224.187 -11.071 106.981 1.00 30.02 72 ILE B N 1
ATOM 5878 C CA . ILE B 1 99 ? 223.316 -11.847 107.885 1.00 30.33 72 ILE B CA 1
ATOM 5879 C C . ILE B 1 99 ? 224.154 -12.422 109.024 1.00 31.69 72 ILE B C 1
ATOM 5880 O O . ILE B 1 99 ? 225.169 -13.020 108.782 1.00 35.14 72 ILE B O 1
ATOM 5885 N N . PRO B 1 100 ? 223.745 -12.203 110.295 1.00 33.13 73 PRO B N 1
ATOM 5886 C CA . PRO B 1 100 ? 224.498 -12.784 111.441 1.00 27.18 73 PRO B CA 1
ATOM 5887 C C . PRO B 1 100 ? 224.598 -14.286 111.390 1.00 28.34 73 PRO B C 1
ATOM 5888 O O . PRO B 1 100 ? 223.640 -14.962 110.996 1.00 27.12 73 PRO B O 1
ATOM 5892 N N . ASP B 1 101 ? 225.757 -14.816 111.784 1.00 31.42 74 ASP B N 1
ATOM 5893 C CA . ASP B 1 101 ? 226.005 -16.296 111.710 1.00 33.30 74 ASP B CA 1
ATOM 5894 C C . ASP B 1 101 ? 225.401 -17.038 112.897 1.00 31.82 74 ASP B C 1
ATOM 5895 O O . ASP B 1 101 ? 224.841 -18.131 112.756 1.00 30.31 74 ASP B O 1
ATOM 5900 N N . ASP B 1 102 ? 225.498 -16.429 114.085 1.00 32.88 75 ASP B N 1
ATOM 5901 C CA . ASP B 1 102 ? 225.099 -17.107 115.335 1.00 32.57 75 ASP B CA 1
ATOM 5902 C C . ASP B 1 102 ? 223.616 -17.569 115.334 1.00 31.77 75 ASP B C 1
ATOM 5903 O O . ASP B 1 102 ? 222.743 -16.740 115.313 1.00 27.62 75 ASP B O 1
ATOM 5908 N N . PRO B 1 103 ? 223.346 -18.889 115.418 1.00 31.10 76 PRO B N 1
ATOM 5909 C CA . PRO B 1 103 ? 221.946 -19.373 115.395 1.00 28.05 76 PRO B CA 1
ATOM 5910 C C . PRO B 1 103 ? 221.111 -18.912 116.589 1.00 28.53 76 PRO B C 1
ATOM 5911 O O . PRO B 1 103 ? 219.911 -18.884 116.488 1.00 26.91 76 PRO B O 1
ATOM 5915 N N . ALA B 1 104 ? 221.736 -18.565 117.700 1.00 28.07 77 ALA B N 1
ATOM 5916 C CA . ALA B 1 104 ? 221.022 -18.066 118.833 1.00 26.29 77 ALA B CA 1
ATOM 5917 C C . ALA B 1 104 ? 220.529 -16.652 118.517 1.00 27.16 77 ALA B C 1
ATOM 5918 O O . ALA B 1 104 ? 219.415 -16.321 118.851 1.00 21.76 77 ALA B O 1
ATOM 5920 N N . ARG B 1 105 ? 221.388 -15.835 117.935 1.00 23.90 78 ARG B N 1
ATOM 5921 C CA . ARG B 1 105 ? 220.991 -14.517 117.542 1.00 30.24 78 ARG B CA 1
ATOM 5922 C C . ARG B 1 105 ? 219.903 -14.562 116.463 1.00 25.67 78 ARG B C 1
ATOM 5923 O O . ARG B 1 105 ? 218.928 -13.772 116.503 1.00 25.32 78 ARG B O 1
ATOM 5931 N N . ARG B 1 106 ? 220.058 -15.462 115.510 1.00 23.38 79 ARG B N 1
ATOM 5932 C CA . ARG B 1 106 ? 219.068 -15.656 114.501 1.00 23.28 79 ARG B CA 1
ATOM 5933 C C . ARG B 1 106 ? 217.699 -16.070 115.123 1.00 21.90 79 ARG B C 1
ATOM 5934 O O . ARG B 1 106 ? 216.622 -15.607 114.669 1.00 21.72 79 ARG B O 1
ATOM 5942 N N . ALA B 1 107 ? 217.743 -16.945 116.092 1.00 19.60 80 ALA B N 1
ATOM 5943 C CA . ALA B 1 107 ? 216.538 -17.433 116.738 1.00 21.03 80 ALA B CA 1
ATOM 5944 C C . ALA B 1 107 ? 215.816 -16.287 117.464 1.00 22.11 80 ALA B C 1
ATOM 5945 O O . ALA B 1 107 ? 214.602 -16.164 117.360 1.00 23.07 80 ALA B O 1
ATOM 5947 N N . GLU B 1 108 ? 216.556 -15.486 118.226 1.00 20.11 81 GLU B N 1
ATOM 5948 C CA . GLU B 1 108 ? 215.982 -14.403 118.968 1.00 22.48 81 GLU B CA 1
ATOM 5949 C C . GLU B 1 108 ? 215.305 -13.402 117.994 1.00 20.87 81 GLU B C 1
ATOM 5950 O O . GLU B 1 108 ? 214.203 -12.956 118.239 1.00 20.82 81 GLU B O 1
ATOM 5956 N N . ASN B 1 109 ? 215.986 -13.070 116.922 1.00 19.07 82 ASN B N 1
ATOM 5957 C CA . ASN B 1 109 ? 215.438 -12.159 115.946 1.00 19.27 82 ASN B CA 1
ATOM 5958 C C . ASN B 1 109 ? 214.159 -12.671 115.304 1.00 19.12 82 ASN B C 1
ATOM 5959 O O . ASN B 1 109 ? 213.203 -11.899 115.111 1.00 18.83 82 ASN B O 1
ATOM 5964 N N . LEU B 1 110 ? 214.130 -13.932 114.979 1.00 18.81 83 LEU B N 1
ATOM 5965 C CA . LEU B 1 110 ? 212.978 -14.479 114.310 1.00 17.98 83 LEU B CA 1
ATOM 5966 C C . LEU B 1 110 ? 211.792 -14.623 115.265 1.00 21.68 83 LEU B C 1
ATOM 5967 O O . LEU B 1 110 ? 210.615 -14.436 114.890 1.00 19.23 83 LEU B O 1
ATOM 5972 N N . LYS B 1 111 ? 212.080 -14.982 116.514 1.00 19.88 84 LYS B N 1
ATOM 5973 C CA . LYS B 1 111 ? 211.058 -15.031 117.503 1.00 19.00 84 LYS B CA 1
ATOM 5974 C C . LYS B 1 111 ? 210.468 -13.635 117.770 1.00 18.85 84 LYS B C 1
ATOM 5975 O O . LYS B 1 111 ? 209.288 -13.505 117.941 1.00 15.07 84 LYS B O 1
ATOM 5981 N N . ALA B 1 112 ? 211.330 -12.656 117.883 1.00 17.60 85 ALA B N 1
ATOM 5982 C CA . ALA B 1 112 ? 210.898 -11.308 118.125 1.00 18.22 85 ALA B CA 1
ATOM 5983 C C . ALA B 1 112 ? 210.021 -10.786 116.944 1.00 17.25 85 ALA B C 1
ATOM 5984 O O . ALA B 1 112 ? 209.052 -10.068 117.182 1.00 18.00 85 ALA B O 1
ATOM 5986 N N . SER B 1 113 ? 210.320 -11.187 115.737 1.00 15.40 86 SER B N 1
ATOM 5987 C CA . SER B 1 113 ? 209.561 -10.853 114.556 1.00 17.08 86 SER B CA 1
ATOM 5988 C C . SER B 1 113 ? 208.180 -11.471 114.587 1.00 18.50 86 SER B C 1
ATOM 5989 O O . SER B 1 113 ? 207.241 -10.821 114.291 1.00 16.80 86 SER B O 1
ATOM 5992 N N . ALA B 1 114 ? 208.058 -12.721 115.060 1.00 17.88 87 ALA B N 1
ATOM 5993 C CA . ALA B 1 114 ? 206.767 -13.331 115.207 1.00 16.07 87 ALA B CA 1
ATOM 5994 C C . ALA B 1 114 ? 205.917 -12.607 116.275 1.00 17.75 87 ALA B C 1
ATOM 5995 O O . ALA B 1 114 ? 204.715 -12.365 116.049 1.00 17.17 87 ALA B O 1
ATOM 5997 N N . TYR B 1 115 ? 206.500 -12.273 117.422 1.00 15.46 88 TYR B N 1
ATOM 5998 C CA . TYR B 1 115 ? 205.745 -11.584 118.468 1.00 15.76 88 TYR B CA 1
ATOM 5999 C C . TYR B 1 115 ? 205.337 -10.212 117.970 1.00 18.80 88 TYR B C 1
ATOM 6000 O O . TYR B 1 115 ? 204.247 -9.769 118.274 1.00 19.30 88 TYR B O 1
ATOM 6009 N N . PHE B 1 116 ? 206.219 -9.530 117.222 1.00 16.80 89 PHE B N 1
ATOM 6010 C CA . PHE B 1 116 ? 205.904 -8.251 116.625 1.00 16.33 89 PHE B CA 1
ATOM 6011 C C . PHE B 1 116 ? 204.646 -8.327 115.746 1.00 18.35 89 PHE B C 1
ATOM 6012 O O . PHE B 1 116 ? 203.803 -7.428 115.737 1.00 18.33 89 PHE B O 1
ATOM 6020 N N . LEU B 1 117 ? 204.477 -9.418 115.068 1.00 19.04 90 LEU B N 1
ATOM 6021 C CA . LEU B 1 117 ? 203.245 -9.678 114.274 1.00 20.37 90 LEU B CA 1
ATOM 6022 C C . LEU B 1 117 ? 202.079 -10.213 115.053 1.00 18.70 90 LEU B C 1
ATOM 6023 O O . LEU B 1 117 ? 201.088 -10.659 114.475 1.00 22.12 90 LEU B O 1
ATOM 6028 N N . ASP B 1 118 ? 202.225 -10.309 116.362 1.00 22.23 91 ASP B N 1
ATOM 6029 C CA . ASP B 1 118 ? 201.143 -10.798 117.254 1.00 22.66 91 ASP B CA 1
ATOM 6030 C C . ASP B 1 118 ? 200.884 -12.297 117.300 1.00 23.46 91 ASP B C 1
ATOM 6031 O O . ASP B 1 118 ? 199.759 -12.733 117.545 1.00 22.42 91 ASP B O 1
ATOM 6036 N N . ALA B 1 119 ? 201.902 -13.086 117.033 1.00 18.59 92 ALA B N 1
ATOM 6037 C CA . ALA B 1 119 ? 201.846 -14.469 117.529 1.00 19.61 92 ALA B CA 1
ATOM 6038 C C . ALA B 1 119 ? 201.613 -14.446 119.027 1.00 19.78 92 ALA B C 1
ATOM 6039 O O . ALA B 1 119 ? 202.131 -13.564 119.750 1.00 21.10 92 ALA B O 1
ATOM 6041 N N . SER B 1 120 ? 200.816 -15.379 119.521 1.00 19.67 93 SER B N 1
ATOM 6042 C CA . SER B 1 120 ? 200.594 -15.514 120.962 1.00 19.90 93 SER B CA 1
ATOM 6043 C C . SER B 1 120 ? 201.765 -16.215 121.696 1.00 21.05 93 SER B C 1
ATOM 6044 O O . SER B 1 120 ? 202.133 -15.870 122.833 1.00 20.08 93 SER B O 1
ATOM 6047 N N . MET B 1 121 ? 202.383 -17.170 120.997 1.00 18.42 94 MET B N 1
ATOM 6048 C CA . MET B 1 121 ? 203.453 -17.991 121.589 1.00 19.39 94 MET B CA 1
ATOM 6049 C C . MET B 1 121 ? 204.293 -18.552 120.444 1.00 17.74 94 MET B C 1
ATOM 6050 O O . MET B 1 121 ? 203.760 -18.826 119.402 1.00 16.08 94 MET B O 1
ATOM 6055 N N . VAL B 1 122 ? 205.595 -18.535 120.608 1.00 16.13 95 VAL B N 1
ATOM 6056 C CA . VAL B 1 122 ? 206.535 -18.916 119.562 1.00 16.58 95 VAL B CA 1
ATOM 6057 C C . VAL B 1 122 ? 207.582 -19.916 120.109 1.00 18.48 95 VAL B C 1
ATOM 6058 O O . VAL B 1 122 ? 208.039 -19.810 121.253 1.00 17.63 95 VAL B O 1
ATOM 6062 N N . GLY B 1 123 ? 207.973 -20.881 119.280 1.00 19.74 96 GLY B N 1
ATOM 6063 C CA . GLY B 1 123 ? 209.121 -21.734 119.568 1.00 17.87 96 GLY B CA 1
ATOM 6064 C C . GLY B 1 123 ? 209.796 -22.204 118.287 1.00 18.84 96 GLY B C 1
ATOM 6065 O O . GLY B 1 123 ? 209.285 -22.050 117.190 1.00 18.64 96 GLY B O 1
ATOM 6066 N N . ILE B 1 124 ? 210.938 -22.831 118.443 1.00 17.79 97 ILE B N 1
ATOM 6067 C CA . ILE B 1 124 ? 211.700 -23.328 117.330 1.00 17.29 97 ILE B CA 1
ATOM 6068 C C . ILE B 1 124 ? 212.082 -24.779 117.614 1.00 20.44 97 ILE B C 1
ATOM 6069 O O . ILE B 1 124 ? 212.464 -25.130 118.761 1.00 20.02 97 ILE B O 1
ATOM 6074 N N . CYS B 1 125 ? 211.919 -25.644 116.624 1.00 22.71 98 CYS B N 1
ATOM 6075 C CA . CYS B 1 125 ? 212.449 -27.013 116.701 1.00 21.68 98 CYS B CA 1
ATOM 6076 C C . CYS B 1 125 ? 213.178 -27.420 115.454 1.00 23.91 98 CYS B C 1
ATOM 6077 O O . CYS B 1 125 ? 213.156 -26.733 114.409 1.00 19.76 98 CYS B O 1
ATOM 6080 N N . ARG B 1 126 ? 213.906 -28.535 115.584 1.00 26.58 99 ARG B N 1
ATOM 6081 C CA . ARG B 1 126 ? 214.564 -29.141 114.440 1.00 28.27 99 ARG B CA 1
ATOM 6082 C C . ARG B 1 126 ? 213.504 -29.963 113.704 1.00 26.57 99 ARG B C 1
ATOM 6083 O O . ARG B 1 126 ? 212.557 -30.518 114.252 1.00 28.39 99 ARG B O 1
ATOM 6086 N N . LEU B 1 127 ? 213.713 -30.047 112.412 1.00 28.54 100 LEU B N 1
ATOM 6087 C CA . LEU B 1 127 ? 212.834 -30.722 111.554 1.00 30.02 100 LEU B CA 1
ATOM 6088 C C . LEU B 1 127 ? 213.500 -32.071 111.181 1.00 37.41 100 LEU B C 1
ATOM 6089 O O . LEU B 1 127 ? 214.742 -32.158 110.976 1.00 40.84 100 LEU B O 1
ATOM 6094 N N . ASP B 1 128 ? 212.721 -33.135 111.177 1.00 34.25 101 ASP B N 1
ATOM 6095 C CA . ASP B 1 128 ? 213.280 -34.498 110.905 1.00 47.20 101 ASP B CA 1
ATOM 6096 C C . ASP B 1 128 ? 213.273 -34.918 109.449 1.00 49.99 101 ASP B C 1
ATOM 6097 O O . ASP B 1 128 ? 212.542 -34.350 108.679 1.00 41.04 101 ASP B O 1
ATOM 6102 N N . PRO B 1 129 ? 214.049 -35.975 109.103 1.00 61.55 102 PRO B N 1
ATOM 6103 C CA . PRO B 1 129 ? 213.806 -36.690 107.841 1.00 56.61 102 PRO B CA 1
ATOM 6104 C C . PRO B 1 129 ? 212.303 -37.069 107.559 1.00 44.75 102 PRO B C 1
ATOM 6105 O O . PRO B 1 129 ? 211.869 -36.868 106.454 1.00 44.71 102 PRO B O 1
ATOM 6109 N N . ASP B 1 130 ? 211.527 -37.570 108.530 1.00 43.57 103 ASP B N 1
ATOM 6110 C CA . ASP B 1 130 ? 210.068 -37.854 108.311 1.00 46.46 103 ASP B CA 1
ATOM 6111 C C . ASP B 1 130 ? 209.308 -36.597 107.897 1.00 55.94 103 ASP B C 1
ATOM 6112 O O . ASP B 1 130 ? 208.357 -36.683 107.124 1.00 55.88 103 ASP B O 1
ATOM 6114 N N . ASP B 1 131 ? 209.749 -35.438 108.394 1.00 64.37 104 ASP B N 1
ATOM 6115 C CA . ASP B 1 131 ? 209.192 -34.125 107.982 1.00 66.52 104 ASP B CA 1
ATOM 6116 C C . ASP B 1 131 ? 209.566 -33.722 106.490 1.00 60.21 104 ASP B C 1
ATOM 6117 O O . ASP B 1 131 ? 208.725 -33.205 105.745 1.00 49.33 104 ASP B O 1
ATOM 6122 N N . ARG B 1 132 ? 210.828 -33.972 106.094 1.00 66.99 105 ARG B N 1
ATOM 6123 C CA . ARG B 1 132 ? 211.334 -33.718 104.724 1.00 65.17 105 ARG B CA 1
ATOM 6124 C C . ARG B 1 132 ? 210.956 -34.793 103.693 1.00 75.28 105 ARG B C 1
ATOM 6125 O O . ARG B 1 132 ? 211.107 -34.560 102.488 1.00 77.88 105 ARG B O 1
ATOM 6133 N N . ALA B 1 133 ? 210.522 -35.969 104.171 1.00 78.58 106 ALA B N 1
ATOM 6134 C CA . ALA B 1 133 ? 210.097 -37.110 103.333 1.00 74.04 106 ALA B CA 1
ATOM 6135 C C . ALA B 1 133 ? 208.850 -36.804 102.452 1.00 75.76 106 ALA B C 1
ATOM 6136 O O . ALA B 1 133 ? 208.671 -37.429 101.370 1.00 77.54 106 ALA B O 1
ATOM 6138 N N . GLY B 1 134 ? 208.004 -35.853 102.893 1.00 74.56 107 GLY B N 1
ATOM 6139 C CA . GLY B 1 134 ? 206.831 -35.432 102.104 1.00 65.12 107 GLY B CA 1
ATOM 6140 C C . GLY B 1 134 ? 207.191 -34.344 101.100 1.00 60.84 107 GLY B C 1
ATOM 6141 O O . GLY B 1 134 ? 208.292 -34.322 100.509 1.00 49.38 107 GLY B O 1
ATOM 6142 N N . ASP B 1 135 ? 206.251 -33.426 100.902 1.00 64.01 108 ASP B N 1
ATOM 6143 C CA . ASP B 1 135 ? 206.447 -32.277 99.981 1.00 56.74 108 ASP B CA 1
ATOM 6144 C C . ASP B 1 135 ? 207.500 -31.274 100.387 1.00 52.15 108 ASP B C 1
ATOM 6145 O O . ASP B 1 135 ? 208.023 -30.525 99.558 1.00 52.64 108 ASP B O 1
ATOM 6150 N N . CYS B 1 136 ? 207.768 -31.216 101.679 1.00 49.11 109 CYS B N 1
ATOM 6151 C CA . CYS B 1 136 ? 208.650 -30.180 102.169 1.00 52.82 109 CYS B CA 1
ATOM 6152 C C . CYS B 1 136 ? 210.003 -30.177 101.423 1.00 51.24 109 CYS B C 1
ATOM 6153 O O . CYS B 1 136 ? 210.598 -31.239 101.192 1.00 56.84 109 CYS B O 1
ATOM 6156 N N . ASP B 1 137 ? 210.481 -28.993 101.050 1.00 49.42 110 ASP B N 1
ATOM 6157 C CA . ASP B 1 137 ? 211.850 -28.850 100.522 1.00 45.27 110 ASP B CA 1
ATOM 6158 C C . ASP B 1 137 ? 212.788 -29.680 101.458 1.00 49.11 110 ASP B C 1
ATOM 6159 O O . ASP B 1 137 ? 212.841 -29.487 102.689 1.00 38.71 110 ASP B O 1
ATOM 6164 N N . PRO B 1 138 ? 213.494 -30.665 100.870 1.00 50.23 111 PRO B N 1
ATOM 6165 C CA . PRO B 1 138 ? 214.462 -31.482 101.618 1.00 50.49 111 PRO B CA 1
ATOM 6166 C C . PRO B 1 138 ? 215.642 -30.691 102.208 1.00 38.90 111 PRO B C 1
ATOM 6167 O O . PRO B 1 138 ? 216.367 -31.216 103.047 1.00 42.93 111 PRO B O 1
ATOM 6171 N N . SER B 1 139 ? 215.862 -29.464 101.785 1.00 35.04 112 SER B N 1
ATOM 6172 C CA . SER B 1 139 ? 216.911 -28.702 102.438 1.00 36.80 112 SER B CA 1
ATOM 6173 C C . SER B 1 139 ? 216.484 -28.028 103.789 1.00 31.01 112 SER B C 1
ATOM 6174 O O . SER B 1 139 ? 217.294 -27.310 104.418 1.00 33.29 112 SER B O 1
ATOM 6177 N N . HIS B 1 140 ? 215.230 -28.179 104.176 1.00 28.10 113 HIS B N 1
ATOM 6178 C CA . HIS B 1 140 ? 214.730 -27.477 105.411 1.00 25.24 113 HIS B CA 1
ATOM 6179 C C . HIS B 1 140 ? 215.085 -28.293 106.641 1.00 26.07 113 HIS B C 1
ATOM 6180 O O . HIS B 1 140 ? 214.667 -29.415 106.765 1.00 28.00 113 HIS B O 1
ATOM 6187 N N . THR B 1 141 ? 215.806 -27.679 107.557 1.00 24.55 114 THR B N 1
ATOM 6188 C CA . THR B 1 141 ? 216.295 -28.343 108.754 1.00 24.88 114 THR B CA 1
ATOM 6189 C C . THR B 1 141 ? 215.638 -27.844 110.079 1.00 25.74 114 THR B C 1
ATOM 6190 O O . THR B 1 141 ? 215.788 -28.481 111.118 1.00 23.58 114 THR B O 1
ATOM 6194 N N . HIS B 1 142 ? 214.953 -26.710 110.022 1.00 22.50 115 HIS B N 1
ATOM 6195 C CA . HIS B 1 142 ? 214.436 -26.036 111.176 1.00 23.39 115 HIS B CA 1
ATOM 6196 C C . HIS B 1 142 ? 213.016 -25.508 110.919 1.00 21.44 115 HIS B C 1
ATOM 6197 O O . HIS B 1 142 ? 212.649 -25.202 109.806 1.00 20.07 115 HIS B O 1
ATOM 6204 N N . ALA B 1 143 ? 212.269 -25.386 111.996 1.00 17.37 116 ALA B N 1
ATOM 6205 C CA . ALA B 1 143 ? 210.934 -24.869 111.985 1.00 18.04 116 ALA B CA 1
ATOM 6206 C C . ALA B 1 143 ? 210.810 -23.785 113.048 1.00 17.90 116 ALA B C 1
ATOM 6207 O O . ALA B 1 143 ? 211.157 -24.016 114.233 1.00 18.97 116 ALA B O 1
ATOM 6209 N N . LEU B 1 144 ? 210.277 -22.650 112.651 1.00 18.15 117 LEU B N 1
ATOM 6210 C CA . LEU B 1 144 ? 209.665 -21.668 113.553 1.00 18.43 117 LEU B CA 1
ATOM 6211 C C . LEU B 1 144 ? 208.174 -21.978 113.676 1.00 18.28 117 LEU B C 1
ATOM 6212 O O . LEU B 1 144 ? 207.481 -21.976 112.713 1.00 19.92 117 LEU B O 1
ATOM 6217 N N . VAL B 1 145 ? 207.712 -22.268 114.889 1.00 15.43 118 VAL B N 1
ATOM 6218 C CA . VAL B 1 145 ? 206.373 -22.681 115.161 1.00 15.01 118 VAL B CA 1
ATOM 6219 C C . VAL B 1 145 ? 205.751 -21.627 116.069 1.00 17.32 118 VAL B C 1
ATOM 6220 O O . VAL B 1 145 ? 206.401 -21.120 117.009 1.00 17.23 118 VAL B O 1
ATOM 6224 N N . PHE B 1 146 ? 204.556 -21.180 115.703 1.00 15.77 119 PHE B N 1
ATOM 6225 C CA . PHE B 1 146 ? 203.871 -20.206 116.490 1.00 17.08 119 PHE B CA 1
ATOM 6226 C C . PHE B 1 146 ? 202.383 -20.561 116.618 1.00 17.39 119 PHE B C 1
ATOM 6227 O O . PHE B 1 146 ? 201.838 -21.250 115.776 1.00 17.66 119 PHE B O 1
ATOM 6235 N N . ALA B 1 147 ? 201.753 -20.083 117.677 1.00 16.96 120 ALA B N 1
ATOM 6236 C CA . ALA B 1 147 ? 200.346 -20.205 117.924 1.00 18.00 120 ALA B CA 1
ATOM 6237 C C . ALA B 1 147 ? 199.705 -18.835 117.981 1.00 16.97 120 ALA B C 1
ATOM 6238 O O . ALA B 1 147 ? 200.334 -17.842 118.395 1.00 19.23 120 ALA B O 1
ATOM 6240 N N . VAL B 1 148 ? 198.453 -18.783 117.585 1.00 17.22 121 VAL B N 1
ATOM 6241 C CA . VAL B 1 148 ? 197.594 -17.585 117.732 1.00 17.49 121 VAL B CA 1
ATOM 6242 C C . VAL B 1 148 ? 196.386 -18.022 118.526 1.00 16.70 121 VAL B C 1
ATOM 6243 O O . VAL B 1 148 ? 195.687 -18.932 118.122 1.00 15.15 121 VAL B O 1
ATOM 6247 N N . GLN B 1 149 ? 196.118 -17.364 119.660 1.00 18.23 122 GLN B N 1
ATOM 6248 C CA . GLN B 1 149 ? 194.939 -17.673 120.447 1.00 17.62 122 GLN B CA 1
ATOM 6249 C C . GLN B 1 149 ? 193.637 -17.377 119.715 1.00 19.49 122 GLN B C 1
ATOM 6250 O O . GLN B 1 149 ? 193.543 -16.433 118.971 1.00 17.63 122 GLN B O 1
ATOM 6256 N N . PHE B 1 150 ? 192.630 -18.227 119.920 1.00 19.96 123 PHE B N 1
ATOM 6257 C CA . PHE B 1 150 ? 191.280 -17.923 119.448 1.00 21.83 123 PHE B CA 1
ATOM 6258 C C . PHE B 1 150 ? 190.864 -16.549 119.953 1.00 19.53 123 PHE B C 1
ATOM 6259 O O . PHE B 1 150 ? 191.244 -16.141 121.036 1.00 21.29 123 PHE B O 1
ATOM 6267 N N . GLY B 1 151 ? 190.080 -15.829 119.134 1.00 22.28 124 GLY B N 1
ATOM 6268 C CA . GLY B 1 151 ? 189.482 -14.545 119.573 1.00 21.49 124 GLY B CA 1
ATOM 6269 C C . GLY B 1 151 ? 188.407 -14.720 120.591 1.00 21.73 124 GLY B C 1
ATOM 6270 O O . GLY B 1 151 ? 187.804 -15.773 120.703 1.00 24.16 124 GLY B O 1
ATOM 6271 N N . ARG B 1 152 ? 188.167 -13.680 121.396 1.00 22.81 125 ARG B N 1
ATOM 6272 C CA . ARG B 1 152 ? 186.996 -13.626 122.287 1.00 26.28 125 ARG B CA 1
ATOM 6273 C C . ARG B 1 152 ? 185.755 -13.505 121.431 1.00 29.35 125 ARG B C 1
ATOM 6274 O O . ARG B 1 152 ? 185.759 -12.836 120.383 1.00 27.24 125 ARG B O 1
ATOM 6282 N N . GLU B 1 153 ? 184.679 -14.125 121.856 1.00 27.99 126 GLU B N 1
ATOM 6283 C CA . GLU B 1 153 ? 183.446 -14.021 121.099 1.00 29.52 126 GLU B CA 1
ATOM 6284 C C . GLU B 1 153 ? 182.350 -13.334 121.952 1.00 30.58 126 GLU B C 1
ATOM 6285 O O . GLU B 1 153 ? 182.401 -13.376 123.155 1.00 29.65 126 GLU B O 1
ATOM 6291 N N . PRO B 1 154 ? 181.338 -12.743 121.296 1.00 29.57 127 PRO B N 1
ATOM 6292 C CA . PRO B 1 154 ? 180.211 -12.216 122.034 1.00 32.51 127 PRO B CA 1
ATOM 6293 C C . PRO B 1 154 ? 179.486 -13.328 122.759 1.00 34.15 127 PRO B C 1
ATOM 6294 O O . PRO B 1 154 ? 179.440 -14.482 122.276 1.00 34.81 127 PRO B O 1
ATOM 6298 N N . GLU B 1 155 ? 178.914 -13.002 123.901 1.00 37.09 128 GLU B N 1
ATOM 6299 C CA . GLU B 1 155 ? 178.058 -13.975 124.622 1.00 42.79 128 GLU B CA 1
ATOM 6300 C C . GLU B 1 155 ? 176.731 -14.199 123.855 1.00 42.97 128 GLU B C 1
ATOM 6301 O O . GLU B 1 155 ? 176.337 -13.412 122.976 1.00 33.26 128 GLU B O 1
ATOM 6307 N N . ALA B 1 156 ? 176.044 -15.283 124.209 1.00 42.84 129 ALA B N 1
ATOM 6308 C CA . ALA B 1 156 ? 174.708 -15.565 123.663 1.00 45.99 129 ALA B CA 1
ATOM 6309 C C . ALA B 1 156 ? 173.784 -14.367 123.869 1.00 43.67 129 ALA B C 1
ATOM 6310 O O . ALA B 1 156 ? 173.735 -13.776 124.961 1.00 44.09 129 ALA B O 1
ATOM 6312 N N . GLY B 1 157 ? 173.081 -13.980 122.809 1.00 39.22 130 GLY B N 1
ATOM 6313 C CA . GLY B 1 157 ? 172.193 -12.846 122.927 1.00 37.24 130 GLY B CA 1
ATOM 6314 C C . GLY B 1 157 ? 172.833 -11.474 122.757 1.00 38.95 130 GLY B C 1
ATOM 6315 O O . GLY B 1 157 ? 172.108 -10.504 122.619 1.00 35.52 130 GLY B O 1
ATOM 6316 N N . GLU B 1 158 ? 174.168 -11.384 122.693 1.00 33.89 131 GLU B N 1
ATOM 6317 C CA . GLU B 1 158 ? 174.807 -10.106 122.401 1.00 34.22 131 GLU B CA 1
ATOM 6318 C C . GLU B 1 158 ? 174.773 -9.836 120.890 1.00 31.82 131 GLU B C 1
ATOM 6319 O O . GLU B 1 158 ? 174.730 -10.783 120.068 1.00 29.77 131 GLU B O 1
ATOM 6325 N N . ALA B 1 159 ? 174.758 -8.554 120.521 1.00 28.25 132 ALA B N 1
ATOM 6326 C CA . ALA B 1 159 ? 174.746 -8.201 119.101 1.00 28.37 132 ALA B CA 1
ATOM 6327 C C . ALA B 1 159 ? 175.993 -8.803 118.375 1.00 28.81 132 ALA B C 1
ATOM 6328 O O . ALA B 1 159 ? 177.134 -8.792 118.910 1.00 30.88 132 ALA B O 1
ATOM 6330 N N . GLY B 1 160 ? 175.753 -9.386 117.213 1.00 28.84 133 GLY B N 1
ATOM 6331 C CA . GLY B 1 160 ? 176.772 -10.018 116.405 1.00 30.36 133 GLY B CA 1
ATOM 6332 C C . GLY B 1 160 ? 177.196 -11.445 116.769 1.00 33.32 133 GLY B C 1
ATOM 6333 O O . GLY B 1 160 ? 178.071 -12.023 116.089 1.00 28.87 133 GLY B O 1
ATOM 6334 N N . ALA B 1 161 ? 176.562 -12.042 117.792 1.00 30.23 134 ALA B N 1
ATOM 6335 C CA . ALA B 1 161 ? 176.914 -13.440 118.167 1.00 29.73 134 ALA B CA 1
ATOM 6336 C C . ALA B 1 161 ? 176.759 -14.417 116.999 1.00 28.56 134 ALA B C 1
ATOM 6337 O O . ALA B 1 161 ? 177.676 -15.227 116.739 1.00 33.03 134 ALA B O 1
ATOM 6339 N N . GLU B 1 162 ? 175.699 -14.254 116.212 1.00 27.00 135 GLU B N 1
ATOM 6340 C CA . GLU B 1 162 ? 175.452 -15.118 115.042 1.00 31.39 135 GLU B CA 1
ATOM 6341 C C . GLU B 1 162 ? 176.527 -14.900 113.956 1.00 29.46 135 GLU B C 1
ATOM 6342 O O . GLU B 1 162 ? 176.804 -15.777 113.142 1.00 32.10 135 GLU B O 1
ATOM 6344 N N . TRP B 1 163 ? 177.047 -13.663 113.831 1.00 31.58 136 TRP B N 1
ATOM 6345 C CA . TRP B 1 163 ? 178.034 -13.418 112.799 1.00 26.71 136 TRP B CA 1
ATOM 6346 C C . TRP B 1 163 ? 179.325 -14.195 113.093 1.00 25.12 136 TRP B C 1
ATOM 6347 O O . TRP B 1 163 ? 180.061 -14.543 112.211 1.00 29.40 136 TRP B O 1
ATOM 6358 N N . ILE B 1 164 ? 179.609 -14.430 114.363 1.00 26.84 137 ILE B N 1
ATOM 6359 C CA . ILE B 1 164 ? 180.924 -14.830 114.845 1.00 25.49 137 ILE B CA 1
ATOM 6360 C C . ILE B 1 164 ? 180.969 -16.277 115.290 1.00 29.22 137 ILE B C 1
ATOM 6361 O O . ILE B 1 164 ? 181.996 -16.945 115.069 1.00 28.75 137 ILE B O 1
ATOM 6366 N N . ARG B 1 165 ? 179.864 -16.780 115.855 1.00 30.46 138 ARG B N 1
ATOM 6367 C CA . ARG B 1 165 ? 179.832 -18.170 116.411 1.00 28.24 138 ARG B CA 1
ATOM 6368 C C . ARG B 1 165 ? 180.316 -19.190 115.382 1.00 27.54 138 ARG B C 1
ATOM 6369 O O . ARG B 1 165 ? 179.832 -19.206 114.260 1.00 27.95 138 ARG B O 1
ATOM 6371 N N . GLY B 1 166 ? 181.311 -19.992 115.755 1.00 26.01 139 GLY B N 1
ATOM 6372 C CA . GLY B 1 166 ? 181.792 -21.062 114.932 1.00 30.21 139 GLY B CA 1
ATOM 6373 C C . GLY B 1 166 ? 182.846 -20.713 113.918 1.00 33.82 139 GLY B C 1
ATOM 6374 O O . GLY B 1 166 ? 183.203 -21.554 113.105 1.00 32.76 139 GLY B O 1
ATOM 6375 N N . THR B 1 167 ? 183.318 -19.469 113.923 1.00 27.29 140 THR B N 1
ATOM 6376 C CA . THR B 1 167 ? 184.269 -19.012 112.913 1.00 27.49 140 THR B CA 1
ATOM 6377 C C . THR B 1 167 ? 185.697 -18.929 113.440 1.00 23.54 140 THR B C 1
ATOM 6378 O O . THR B 1 167 ? 186.570 -18.504 112.749 1.00 25.11 140 THR B O 1
ATOM 6382 N N . ASN B 1 168 ? 185.916 -19.366 114.677 1.00 24.21 141 ASN B N 1
ATOM 6383 C CA . ASN B 1 168 ? 187.136 -19.021 115.379 1.00 23.36 141 ASN B CA 1
ATOM 6384 C C . ASN B 1 168 ? 188.352 -19.762 114.834 1.00 22.42 141 ASN B C 1
ATOM 6385 O O . ASN B 1 168 ? 189.447 -19.210 114.711 1.00 20.28 141 ASN B O 1
ATOM 6390 N N . ALA B 1 169 ? 188.174 -21.002 114.440 1.00 22.89 142 ALA B N 1
ATOM 6391 C CA . ALA B 1 169 ? 189.293 -21.731 113.845 1.00 22.64 142 ALA B CA 1
ATOM 6392 C C . ALA B 1 169 ? 189.673 -21.131 112.519 1.00 22.68 142 ALA B C 1
ATOM 6393 O O . ALA B 1 169 ? 190.862 -21.042 112.186 1.00 22.68 142 ALA B O 1
ATOM 6395 N N . ALA B 1 170 ? 188.685 -20.713 111.755 1.00 23.34 143 ALA B N 1
ATOM 6396 C CA . ALA B 1 170 ? 188.952 -20.084 110.443 1.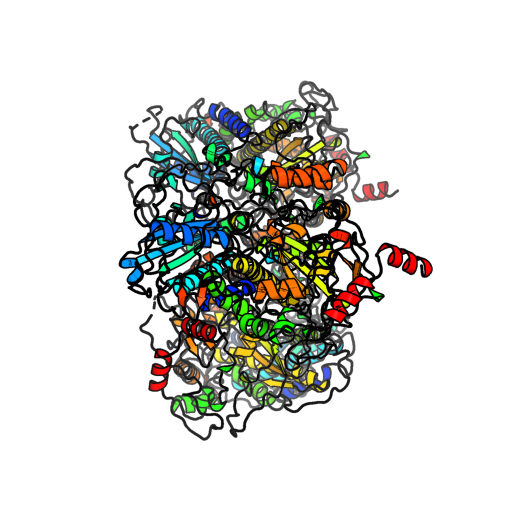00 23.29 143 ALA B CA 1
ATOM 6397 C C . ALA B 1 170 ? 189.514 -18.698 110.567 1.00 20.62 143 ALA B C 1
ATOM 6398 O O . ALA B 1 170 ? 190.462 -18.326 109.862 1.00 22.16 143 ALA B O 1
ATOM 6400 N N . ARG B 1 171 ? 188.939 -17.903 111.446 1.00 21.84 144 ARG B N 1
ATOM 6401 C CA . ARG B 1 171 ? 189.505 -16.595 111.772 1.00 19.74 144 ARG B CA 1
ATOM 6402 C C . ARG B 1 171 ? 190.965 -16.707 112.216 1.00 19.45 144 ARG B C 1
ATOM 6403 O O . ARG B 1 171 ? 191.834 -15.908 111.804 1.00 18.93 144 ARG B O 1
ATOM 6411 N N . THR B 1 172 ? 191.242 -17.658 113.106 1.00 19.41 145 THR B N 1
ATOM 6412 C CA . THR B 1 172 ? 192.550 -17.805 113.660 1.00 18.08 145 THR B CA 1
ATOM 6413 C C . THR B 1 172 ? 193.499 -18.424 112.653 1.00 17.07 145 THR B C 1
ATOM 6414 O O . THR B 1 172 ? 194.671 -17.999 112.556 1.00 18.70 145 THR B O 1
ATOM 6418 N N . ASP B 1 173 ? 193.012 -19.326 111.812 1.00 18.49 146 ASP B N 1
ATOM 6419 C CA . ASP B 1 173 ? 193.790 -19.802 110.666 1.00 19.17 146 ASP B CA 1
ATOM 6420 C C . ASP B 1 173 ? 194.180 -18.722 109.682 1.00 20.17 146 ASP B C 1
ATOM 6421 O O . ASP B 1 173 ? 195.339 -18.671 109.253 1.00 17.81 146 ASP B O 1
ATOM 6426 N N . MET B 1 174 ? 193.274 -17.796 109.390 1.00 18.99 147 MET B N 1
ATOM 6427 C CA . MET B 1 174 ? 193.637 -16.659 108.593 1.00 19.18 147 MET B CA 1
ATOM 6428 C C . MET B 1 174 ? 194.825 -15.887 109.152 1.00 19.79 147 MET B C 1
ATOM 6429 O O . MET B 1 174 ? 195.747 -15.460 108.405 1.00 17.05 147 MET B O 1
ATOM 6434 N N . ARG B 1 175 ? 194.807 -15.607 110.450 1.00 18.95 148 ARG B N 1
ATOM 6435 C CA . ARG B 1 175 ? 195.906 -14.888 111.046 1.00 17.94 148 ARG B CA 1
ATOM 6436 C C . ARG B 1 175 ? 197.210 -15.672 110.974 1.00 16.90 148 ARG B C 1
ATOM 6437 O O . ARG B 1 175 ? 198.251 -15.090 110.826 1.00 16.99 148 ARG B O 1
ATOM 6445 N N . CYS B 1 176 ? 197.131 -16.990 111.118 1.00 17.27 149 CYS B N 1
ATOM 6446 C CA . CYS B 1 176 ? 198.324 -17.857 111.056 1.00 17.82 149 CYS B CA 1
ATOM 6447 C C . CYS B 1 176 ? 198.924 -17.875 109.663 1.00 17.75 149 CYS B C 1
ATOM 6448 O O . CYS B 1 176 ? 200.113 -17.746 109.526 1.00 19.03 149 CYS B O 1
ATOM 6451 N N . ALA B 1 177 ? 198.093 -17.888 108.635 1.00 17.02 150 ALA B N 1
ATOM 6452 C CA . ALA B 1 177 ? 198.550 -17.770 107.244 1.00 17.50 150 ALA B CA 1
ATOM 6453 C C . ALA B 1 177 ? 199.221 -16.464 106.956 1.00 19.10 150 ALA B C 1
ATOM 6454 O O . ALA B 1 177 ? 200.255 -16.440 106.373 1.00 17.48 150 ALA B O 1
ATOM 6456 N N . GLU B 1 178 ? 198.625 -15.371 107.414 1.00 18.23 151 GLU B N 1
ATOM 6457 C CA . GLU B 1 178 ? 199.245 -14.067 107.330 1.00 18.07 151 GLU B CA 1
ATOM 6458 C C . GLU B 1 178 ? 200.672 -14.048 107.907 1.00 19.15 151 GLU B C 1
ATOM 6459 O O . GLU B 1 178 ? 201.617 -13.622 107.245 1.00 17.34 151 GLU B O 1
ATOM 6465 N N . ILE B 1 179 ? 200.821 -14.487 109.166 1.00 19.31 152 ILE B N 1
ATOM 6466 C CA . ILE B 1 179 ? 202.108 -14.398 109.868 1.00 16.82 152 ILE B CA 1
ATOM 6467 C C . ILE B 1 179 ? 203.082 -15.334 109.210 1.00 16.43 152 ILE B C 1
ATOM 6468 O O . ILE B 1 179 ? 204.222 -14.936 108.950 1.00 17.36 152 ILE B O 1
ATOM 6473 N N . ALA B 1 180 ? 202.633 -16.514 108.840 1.00 14.39 153 ALA B N 1
ATOM 6474 C CA . ALA B 1 180 ? 203.539 -17.493 108.135 1.00 16.47 153 ALA B CA 1
ATOM 6475 C C . ALA B 1 180 ? 204.016 -17.021 106.795 1.00 17.50 153 ALA B C 1
ATOM 6476 O O . ALA B 1 180 ? 205.203 -17.173 106.439 1.00 15.17 153 ALA B O 1
ATOM 6478 N N . ALA B 1 181 ? 203.133 -16.331 106.023 1.00 19.08 154 ALA B N 1
ATOM 6479 C CA . ALA B 1 181 ? 203.541 -15.730 104.770 1.00 17.39 154 ALA B CA 1
ATOM 6480 C C . ALA B 1 181 ? 204.536 -14.590 104.942 1.00 16.38 154 ALA B C 1
ATOM 6481 O O . ALA B 1 181 ? 205.490 -14.510 104.181 1.00 17.43 154 ALA B O 1
ATOM 6483 N N . ILE B 1 182 ? 204.343 -13.736 105.946 1.00 14.96 155 ILE B N 1
ATOM 6484 C CA . ILE B 1 182 ? 205.218 -12.635 106.151 1.00 15.43 155 ILE B CA 1
ATOM 6485 C C . ILE B 1 182 ? 206.607 -13.106 106.624 1.00 15.72 155 ILE B C 1
ATOM 6486 O O . ILE B 1 182 ? 207.606 -12.651 106.130 1.00 17.46 155 ILE B O 1
ATOM 6491 N N . LEU B 1 183 ? 206.633 -14.009 107.587 1.00 15.35 156 LEU B N 1
ATOM 6492 C CA . LEU B 1 183 ? 207.864 -14.431 108.171 1.00 16.99 156 LEU B CA 1
ATOM 6493 C C . LEU B 1 183 ? 208.675 -15.244 107.188 1.00 16.69 156 LEU B C 1
ATOM 6494 O O . LEU B 1 183 ? 209.894 -15.078 107.105 1.00 15.94 156 LEU B O 1
ATOM 6499 N N . SER B 1 184 ? 208.029 -16.115 106.454 1.00 14.82 157 SER B N 1
ATOM 6500 C CA . SER B 1 184 ? 208.723 -16.852 105.399 1.00 17.20 157 SER B CA 1
ATOM 6501 C C . SER B 1 184 ? 209.276 -15.952 104.300 1.00 19.19 157 SER B C 1
ATOM 6502 O O . SER B 1 184 ? 210.374 -16.143 103.807 1.00 21.18 157 SER B O 1
ATOM 6505 N N . GLY B 1 185 ? 208.528 -14.925 103.929 1.00 18.83 158 GLY B N 1
ATOM 6506 C CA . GLY B 1 185 ? 209.021 -13.983 103.011 1.00 17.40 158 GLY B CA 1
ATOM 6507 C C . GLY B 1 185 ? 210.166 -13.174 103.498 1.00 17.44 158 GLY B C 1
ATOM 6508 O O . GLY B 1 185 ? 211.032 -12.816 102.711 1.00 16.01 158 GLY B O 1
ATOM 6509 N N . TYR B 1 186 ? 210.187 -12.858 104.786 1.00 17.75 159 TYR B N 1
ATOM 6510 C CA . TYR B 1 186 ? 211.301 -12.137 105.414 1.00 17.31 159 TYR B CA 1
ATOM 6511 C C . TYR B 1 186 ? 212.617 -12.975 105.241 1.00 17.86 159 TYR B C 1
ATOM 6512 O O . TYR B 1 186 ? 213.662 -12.431 104.871 1.00 16.19 159 TYR B O 1
ATOM 6521 N N . VAL B 1 187 ? 212.537 -14.232 105.633 1.00 18.00 160 VAL B N 1
ATOM 6522 C CA . VAL B 1 187 ? 213.695 -15.147 105.566 1.00 18.48 160 VAL B CA 1
ATOM 6523 C C . VAL B 1 187 ? 214.170 -15.353 104.069 1.00 20.51 160 VAL B C 1
ATOM 6524 O O . VAL B 1 187 ? 215.362 -15.283 103.768 1.00 20.01 160 VAL B O 1
ATOM 6528 N N . ARG B 1 188 ? 213.220 -15.447 103.142 1.00 19.39 161 ARG B N 1
ATOM 6529 C CA . ARG B 1 188 ? 213.556 -15.504 101.690 1.00 20.52 161 ARG B CA 1
ATOM 6530 C C . ARG B 1 188 ? 214.244 -14.261 101.236 1.00 19.23 161 ARG B C 1
ATOM 6531 O O . ARG B 1 188 ? 215.164 -14.326 100.431 1.00 22.13 161 ARG B O 1
ATOM 6539 N N . TRP B 1 189 ? 213.886 -13.112 101.764 1.00 17.82 162 TRP B N 1
ATOM 6540 C CA . TRP B 1 189 ? 214.564 -11.878 101.418 1.00 20.78 162 TRP B CA 1
ATOM 6541 C C . TRP B 1 189 ? 215.951 -11.728 102.002 1.00 21.06 162 TRP B C 1
ATOM 6542 O O . TRP B 1 189 ? 216.788 -10.929 101.494 1.00 21.52 162 TRP B O 1
ATOM 6553 N N . MET B 1 190 ? 216.221 -12.451 103.057 1.00 21.22 163 MET B N 1
ATOM 6554 C CA . MET B 1 190 ? 217.582 -12.489 103.625 1.00 22.69 163 MET B CA 1
ATOM 6555 C C . MET B 1 190 ? 218.491 -13.490 102.890 1.00 24.23 163 MET B C 1
ATOM 6556 O O . MET B 1 190 ? 219.708 -13.527 103.130 1.00 25.59 163 MET B O 1
ATOM 6561 N N . GLY B 1 191 ? 217.902 -14.286 102.021 1.00 24.47 164 GLY B N 1
ATOM 6562 C CA . GLY B 1 191 ? 218.701 -15.155 101.128 1.00 25.74 164 GLY B CA 1
ATOM 6563 C C . GLY B 1 191 ? 218.508 -16.654 101.360 1.00 26.23 164 GLY B C 1
ATOM 6564 O O . GLY B 1 191 ? 219.215 -17.460 100.776 1.00 25.35 164 GLY B O 1
ATOM 6565 N N . PHE B 1 192 ? 217.520 -17.034 102.179 1.00 25.18 165 PHE B N 1
ATOM 6566 C CA . PHE B 1 192 ? 217.393 -18.386 102.588 1.00 23.74 165 PHE B CA 1
ATOM 6567 C C . PHE B 1 192 ? 216.039 -18.904 102.180 1.00 22.55 165 PHE B C 1
ATOM 6568 O O . PHE B 1 192 ? 215.029 -18.256 102.397 1.00 24.21 165 PHE B O 1
ATOM 6576 N N . PRO B 1 193 ? 215.992 -20.091 101.568 1.00 26.02 166 PRO B N 1
ATOM 6577 C CA . PRO B 1 193 ? 214.707 -20.698 101.244 1.00 23.12 166 PRO B CA 1
ATOM 6578 C C . PRO B 1 193 ? 213.902 -20.930 102.499 1.00 21.35 166 PRO B C 1
ATOM 6579 O O . PRO B 1 193 ? 214.457 -21.311 103.544 1.00 23.04 166 PRO B O 1
ATOM 6583 N N . ALA B 1 194 ? 212.604 -20.663 102.409 1.00 23.19 167 ALA B N 1
ATOM 6584 C CA . ALA B 1 194 ? 211.644 -20.804 103.531 1.00 19.57 167 ALA B CA 1
ATOM 6585 C C . ALA B 1 194 ? 210.230 -20.940 102.995 1.00 20.34 167 ALA B C 1
ATOM 6586 O O . ALA B 1 194 ? 209.884 -20.339 101.969 1.00 22.96 167 ALA B O 1
ATOM 6588 N N . ARG B 1 195 ? 209.434 -21.692 103.691 1.00 19.78 168 ARG B N 1
ATOM 6589 C CA . ARG B 1 195 ? 208.077 -21.982 103.340 1.00 20.09 168 ARG B CA 1
ATOM 6590 C C . ARG B 1 195 ? 207.186 -21.888 104.574 1.00 21.64 168 ARG B C 1
ATOM 6591 O O . ARG B 1 195 ? 207.548 -22.396 105.644 1.00 18.23 168 ARG B O 1
ATOM 6599 N N . GLY B 1 196 ? 206.062 -21.171 104.432 1.00 18.85 169 GLY B N 1
ATOM 6600 C CA . GLY B 1 196 ? 205.101 -21.050 105.438 1.00 16.60 169 GLY B CA 1
ATOM 6601 C C . GLY B 1 196 ? 204.078 -22.143 105.322 1.00 17.67 169 GLY B C 1
ATOM 6602 O O . GLY B 1 196 ? 203.808 -22.674 104.257 1.00 20.93 169 GLY B O 1
ATOM 6603 N N . HIS B 1 197 ? 203.458 -22.487 106.439 1.00 19.11 170 HIS B N 1
ATOM 6604 C CA . HIS B 1 197 ? 202.525 -23.586 106.525 1.00 16.78 170 HIS B CA 1
ATOM 6605 C C . HIS B 1 197 ? 201.458 -23.240 107.536 1.00 18.93 170 HIS B C 1
ATOM 6606 O O . HIS B 1 197 ? 201.722 -22.644 108.587 1.00 19.04 170 HIS B O 1
ATOM 6613 N N . PHE B 1 198 ? 200.240 -23.699 107.284 1.00 17.77 171 PHE B N 1
ATOM 6614 C CA . PHE B 1 198 ? 199.178 -23.572 108.272 1.00 20.23 171 PHE B CA 1
ATOM 6615 C C . PHE B 1 198 ? 198.119 -24.583 107.886 1.00 21.31 171 PHE B C 1
ATOM 6616 O O . PHE B 1 198 ? 198.258 -25.283 106.876 1.00 21.23 171 PHE B O 1
ATOM 6624 N N . SER B 1 199 ? 197.095 -24.712 108.693 1.00 20.97 172 SER B N 1
ATOM 6625 C CA . SER B 1 199 ? 196.123 -25.775 108.490 1.00 24.51 172 SER B CA 1
ATOM 6626 C C . SER B 1 199 ? 195.594 -25.906 107.055 1.00 29.93 172 SER B C 1
ATOM 6627 O O . SER B 1 199 ? 195.535 -26.978 106.482 1.00 31.64 172 SER B O 1
ATOM 6630 N N . GLY B 1 200 ? 195.217 -24.791 106.462 1.00 30.72 173 GLY B N 1
ATOM 6631 C CA . GLY B 1 200 ? 194.724 -24.774 105.090 1.00 30.59 173 GLY B CA 1
ATOM 6632 C C . GLY B 1 200 ? 195.718 -25.104 104.006 1.00 29.97 173 GLY B C 1
ATOM 6633 O O . GLY B 1 200 ? 195.279 -25.405 102.890 1.00 32.59 173 GLY B O 1
ATOM 6634 N N . ASP B 1 201 ? 197.035 -25.037 104.294 1.00 27.20 174 ASP B N 1
ATOM 6635 C CA . ASP B 1 201 ? 198.085 -25.385 103.348 1.00 26.24 174 ASP B CA 1
ATOM 6636 C C . ASP B 1 201 ? 199.364 -25.687 104.106 1.00 28.54 174 ASP B C 1
ATOM 6637 O O . ASP B 1 201 ? 200.124 -24.771 104.485 1.00 25.09 174 ASP B O 1
ATOM 6642 N N . ALA B 1 202 ? 199.626 -26.980 104.296 1.00 26.01 175 ALA B N 1
ATOM 6643 C CA . ALA B 1 202 ? 200.772 -27.438 105.127 1.00 29.35 175 ALA B CA 1
ATOM 6644 C C . ALA B 1 202 ? 201.426 -28.658 104.483 1.00 28.18 175 ALA B C 1
ATOM 6645 O O . ALA B 1 202 ? 200.748 -29.552 104.075 1.00 29.24 175 ALA B O 1
ATOM 6647 N N . GLN B 1 203 ? 202.740 -28.623 104.380 1.00 27.64 176 GLN B N 1
ATOM 6648 C CA . GLN B 1 203 ? 203.547 -29.784 103.948 1.00 30.49 176 GLN B CA 1
ATOM 6649 C C . GLN B 1 203 ? 204.170 -30.518 105.142 1.00 32.48 176 GLN B C 1
ATOM 6650 O O . GLN B 1 203 ? 204.913 -31.459 104.935 1.00 32.33 176 GLN B O 1
ATOM 6656 N N . VAL B 1 204 ? 203.860 -30.113 106.381 1.00 31.01 177 VAL B N 1
ATOM 6657 C CA . VAL B 1 204 ? 204.421 -30.732 107.596 1.00 27.39 177 VAL B CA 1
ATOM 6658 C C . VAL B 1 204 ? 203.303 -30.953 108.595 1.00 30.83 177 VAL B C 1
ATOM 6659 O O . VAL B 1 204 ? 202.183 -30.479 108.417 1.00 30.54 177 VAL B O 1
ATOM 6663 N N . ASP B 1 205 ? 203.613 -31.730 109.643 1.00 29.62 178 ASP B N 1
ATOM 6664 C CA . ASP B 1 205 ? 202.636 -32.059 110.664 1.00 30.08 178 ASP B CA 1
ATOM 6665 C C . ASP B 1 205 ? 202.698 -30.974 111.746 1.00 27.17 178 ASP B C 1
ATOM 6666 O O . ASP B 1 205 ? 203.571 -31.019 112.638 1.00 26.01 178 ASP B O 1
ATOM 6671 N N . LEU B 1 206 ? 201.763 -30.044 111.686 1.00 26.22 179 LEU B N 1
ATOM 6672 C CA . LEU B 1 206 ? 201.808 -28.879 112.567 1.00 24.06 179 LEU B CA 1
ATOM 6673 C C . LEU B 1 206 ? 201.715 -29.296 114.024 1.00 20.58 179 LEU B C 1
ATOM 6674 O O . LEU B 1 206 ? 202.422 -28.768 114.853 1.00 21.14 179 LEU B O 1
ATOM 6679 N N . ALA B 1 207 ? 200.791 -30.186 114.364 1.00 22.92 180 ALA B N 1
ATOM 6680 C CA . ALA B 1 207 ? 200.603 -30.555 115.776 1.00 22.93 180 ALA B CA 1
ATOM 6681 C C . ALA B 1 207 ? 201.879 -31.199 116.377 1.00 24.47 180 ALA B C 1
ATOM 6682 O O . ALA B 1 207 ? 202.267 -30.879 117.518 1.00 27.41 180 ALA B O 1
ATOM 6684 N N . ARG B 1 208 ? 202.546 -32.022 115.594 1.00 20.49 181 ARG B N 1
ATOM 6685 C CA . ARG B 1 208 ? 203.757 -32.650 115.998 1.00 24.28 181 ARG B CA 1
ATOM 6686 C C . ARG B 1 208 ? 204.870 -31.656 116.304 1.00 24.02 181 ARG B C 1
ATOM 6687 O O . ARG B 1 208 ? 205.582 -31.787 117.311 1.00 20.78 181 ARG B O 1
ATOM 6695 N N . LEU B 1 209 ? 204.963 -30.636 115.471 1.00 20.33 182 LEU B N 1
ATOM 6696 C CA . LEU B 1 209 ? 206.013 -29.616 115.613 1.00 19.85 182 LEU B CA 1
ATOM 6697 C C . LEU B 1 209 ? 205.698 -28.710 116.811 1.00 20.72 182 LEU B C 1
ATOM 6698 O O . LEU B 1 209 ? 206.604 -28.203 117.434 1.00 17.50 182 LEU B O 1
ATOM 6703 N N . ALA B 1 210 ? 204.403 -28.484 117.072 1.00 20.57 183 ALA B N 1
ATOM 6704 C CA . ALA B 1 210 ? 204.008 -27.630 118.213 1.00 23.41 183 ALA B CA 1
ATOM 6705 C C . ALA B 1 210 ? 204.445 -28.294 119.533 1.00 21.88 183 ALA B C 1
ATOM 6706 O O . ALA B 1 210 ? 204.797 -27.610 120.480 1.00 23.05 183 ALA B O 1
ATOM 6708 N N . VAL B 1 211 ? 204.377 -29.590 119.590 1.00 20.19 184 VAL B N 1
ATOM 6709 C CA . VAL B 1 211 ? 204.808 -30.295 120.807 1.00 22.49 184 VAL B CA 1
ATOM 6710 C C . VAL B 1 211 ? 206.312 -30.282 120.949 1.00 21.75 184 VAL B C 1
ATOM 6711 O O . VAL B 1 211 ? 206.829 -29.973 122.037 1.00 23.15 184 VAL B O 1
ATOM 6715 N N . ARG B 1 212 ? 207.003 -30.525 119.836 1.00 20.62 185 ARG B N 1
ATOM 6716 C CA . ARG B 1 212 ? 208.451 -30.596 119.809 1.00 21.63 185 ARG B CA 1
ATOM 6717 C C . ARG B 1 212 ? 209.068 -29.228 120.134 1.00 22.25 185 ARG B C 1
ATOM 6718 O O . ARG B 1 212 ? 210.104 -29.139 120.751 1.00 23.25 185 ARG B O 1
ATOM 6726 N N . ALA B 1 213 ? 208.436 -28.149 119.663 1.00 22.01 186 ALA B N 1
ATOM 6727 C CA . ALA B 1 213 ? 208.952 -26.786 119.869 1.00 21.37 186 ALA B CA 1
ATOM 6728 C C . ALA B 1 213 ? 208.561 -26.227 121.229 1.00 19.39 186 ALA B C 1
ATOM 6729 O O . ALA B 1 213 ? 208.944 -25.139 121.519 1.00 21.80 186 ALA B O 1
ATOM 6731 N N . GLY B 1 214 ? 207.788 -26.970 122.036 1.00 19.77 187 GLY B N 1
ATOM 6732 C CA . GLY B 1 214 ? 207.465 -26.532 123.358 1.00 20.64 187 GLY B CA 1
ATOM 6733 C C . GLY B 1 214 ? 206.257 -25.632 123.533 1.00 23.37 187 GLY B C 1
ATOM 6734 O O . GLY B 1 214 ? 206.147 -24.969 124.587 1.00 20.52 187 GLY B O 1
ATOM 6735 N N . LEU B 1 215 ? 205.364 -25.570 122.543 1.00 21.20 188 LEU B N 1
ATOM 6736 C CA . LEU B 1 215 ? 204.154 -24.752 122.660 1.00 22.29 188 LEU B CA 1
ATOM 6737 C C . LEU B 1 215 ? 202.969 -25.449 123.273 1.00 21.85 188 LEU B C 1
ATOM 6738 O O . LEU B 1 215 ? 202.108 -24.798 123.896 1.00 19.23 188 LEU B O 1
ATOM 6743 N N . ALA B 1 216 ? 202.883 -26.779 123.159 1.00 23.36 189 ALA B N 1
ATOM 6744 C CA . ALA B 1 216 ? 201.709 -27.467 123.692 1.00 21.69 189 ALA B CA 1
ATOM 6745 C C . ALA B 1 216 ? 202.037 -28.873 124.125 1.00 20.92 189 ALA B C 1
ATOM 6746 O O . ALA B 1 216 ? 203.135 -29.365 123.898 1.00 20.75 189 ALA B O 1
ATOM 6748 N N . ARG B 1 217 ? 201.089 -29.463 124.802 1.00 21.53 190 ARG B N 1
ATOM 6749 C CA . ARG B 1 217 ? 201.112 -30.891 125.186 1.00 25.09 190 ARG B CA 1
ATOM 6750 C C . ARG B 1 217 ? 199.800 -31.463 124.729 1.00 26.30 190 ARG B C 1
ATOM 6751 O O . ARG B 1 217 ? 198.891 -30.735 124.342 1.00 26.34 190 ARG B O 1
ATOM 6759 N N . VAL B 1 218 ? 199.683 -32.770 124.780 1.00 28.35 191 VAL B N 1
ATOM 6760 C CA . VAL B 1 218 ? 198.494 -33.505 124.238 1.00 27.07 191 VAL B CA 1
ATOM 6761 C C . VAL B 1 218 ? 197.625 -34.046 125.343 1.00 29.57 191 VAL B C 1
ATOM 6762 O O . VAL B 1 218 ? 198.098 -34.635 126.306 1.00 29.50 191 VAL B O 1
ATOM 6766 N N . VAL B 1 219 ? 196.342 -33.746 125.248 1.00 33.68 192 VAL B N 1
ATOM 6767 C CA . VAL B 1 219 ? 195.348 -34.219 126.203 1.00 35.06 192 VAL B CA 1
ATOM 6768 C C . VAL B 1 219 ? 194.164 -34.782 125.428 1.00 38.81 192 VAL B C 1
ATOM 6769 O O . VAL B 1 219 ? 193.463 -34.048 124.693 1.00 32.82 192 VAL B O 1
ATOM 6773 N N . ASP B 1 220 ? 193.956 -36.100 125.569 1.00 38.46 193 ASP B N 1
ATOM 6774 C CA . ASP B 1 220 ? 192.892 -36.800 124.838 1.00 40.30 193 ASP B CA 1
ATOM 6775 C C . ASP B 1 220 ? 192.932 -36.524 123.329 1.00 38.17 193 ASP B C 1
ATOM 6776 O O . ASP B 1 220 ? 191.894 -36.293 122.691 1.00 34.58 193 ASP B O 1
ATOM 6781 N N . GLY B 1 221 ? 194.153 -36.563 122.791 1.00 36.28 194 GLY B N 1
ATOM 6782 C CA . GLY B 1 221 ? 194.377 -36.372 121.348 1.00 39.94 194 GLY B CA 1
ATOM 6783 C C . GLY B 1 221 ? 194.165 -34.949 120.818 1.00 30.64 194 GLY B C 1
ATOM 6784 O O . GLY B 1 221 ? 194.141 -34.791 119.599 1.00 24.67 194 GLY B O 1
ATOM 6785 N N . VAL B 1 222 ? 194.058 -33.953 121.736 1.00 29.79 195 VAL B N 1
ATOM 6786 C CA . VAL B 1 222 ? 193.923 -32.533 121.361 1.00 27.83 195 VAL B CA 1
ATOM 6787 C C . VAL B 1 222 ? 195.051 -31.765 122.034 1.00 27.47 195 VAL B C 1
ATOM 6788 O O . VAL B 1 222 ? 195.404 -32.007 123.176 1.00 26.42 195 VAL B O 1
ATOM 6792 N N . LEU B 1 223 ? 195.656 -30.858 121.277 1.00 26.66 196 LEU B N 1
ATOM 6793 C CA . LEU B 1 223 ? 196.704 -29.998 121.801 1.00 26.23 196 LEU B CA 1
ATOM 6794 C C . LEU B 1 223 ? 196.157 -29.027 122.820 1.00 25.56 196 LEU B C 1
ATOM 6795 O O . LEU B 1 223 ? 195.119 -28.440 122.581 1.00 25.42 196 LEU B O 1
ATOM 6800 N N . VAL B 1 224 ? 196.899 -28.840 123.920 1.00 21.33 197 VAL B N 1
ATOM 6801 C CA . VAL B 1 224 ? 196.585 -27.902 124.959 1.00 23.48 197 VAL B CA 1
ATOM 6802 C C . VAL B 1 224 ? 197.792 -27.058 125.248 1.00 24.96 197 VAL B C 1
ATOM 6803 O O . VAL B 1 224 ? 198.869 -27.566 125.487 1.00 25.34 197 VAL B O 1
ATOM 6807 N N . ALA B 1 225 ? 197.654 -25.749 125.126 1.00 22.58 198 ALA B N 1
ATOM 6808 C CA . ALA B 1 225 ? 198.808 -24.873 125.252 1.00 23.18 198 ALA B CA 1
ATOM 6809 C C . ALA B 1 225 ? 198.659 -24.151 126.601 1.00 25.42 198 ALA B C 1
ATOM 6810 O O . ALA B 1 225 ? 197.574 -23.635 126.891 1.00 27.03 198 ALA B O 1
ATOM 6812 N N . PRO B 1 226 ? 199.737 -24.125 127.416 1.00 24.04 199 PRO B N 1
ATOM 6813 C CA . PRO B 1 226 ? 199.696 -23.254 128.603 1.00 24.81 199 PRO B CA 1
ATOM 6814 C C . PRO B 1 226 ? 199.337 -21.800 128.219 1.00 25.57 199 PRO B C 1
ATOM 6815 O O . PRO B 1 226 ? 199.692 -21.337 127.136 1.00 24.31 199 PRO B O 1
ATOM 6819 N N . PHE B 1 227 ? 198.593 -21.149 129.093 1.00 23.11 200 PHE B N 1
ATOM 6820 C CA . PHE B 1 227 ? 198.123 -19.750 128.938 1.00 25.11 200 PHE B CA 1
ATOM 6821 C C . PHE B 1 227 ? 197.029 -19.495 127.885 1.00 25.82 200 PHE B C 1
ATOM 6822 O O . PHE B 1 227 ? 196.313 -18.519 127.980 1.00 28.54 200 PHE B O 1
ATOM 6830 N N . LEU B 1 228 ? 196.893 -20.331 126.871 1.00 24.08 201 LEU B N 1
ATOM 6831 C CA . LEU B 1 228 ? 195.990 -20.049 125.758 1.00 22.11 201 LEU B CA 1
ATOM 6832 C C . LEU B 1 228 ? 194.716 -20.839 126.003 1.00 22.38 201 LEU B C 1
ATOM 6833 O O . LEU B 1 228 ? 194.299 -21.672 125.213 1.00 25.08 201 LEU B O 1
ATOM 6838 N N . ARG B 1 229 ? 194.001 -20.406 127.027 1.00 25.54 202 ARG B N 1
ATOM 6839 C CA . ARG B 1 229 ? 192.825 -21.126 127.489 1.00 29.00 202 ARG B CA 1
ATOM 6840 C C . ARG B 1 229 ? 191.659 -21.052 126.521 1.00 25.68 202 ARG B C 1
ATOM 6841 O O . ARG B 1 229 ? 190.788 -21.911 126.539 1.00 25.86 202 ARG B O 1
ATOM 6843 N N . ARG B 1 230 ? 191.632 -20.066 125.626 1.00 27.22 203 ARG B N 1
ATOM 6844 C CA . ARG B 1 230 ? 190.525 -20.039 124.637 1.00 26.56 203 ARG B CA 1
ATOM 6845 C C . ARG B 1 230 ? 190.656 -21.008 123.454 1.00 27.12 203 ARG B C 1
ATOM 6846 O O . ARG B 1 230 ? 189.703 -21.191 122.672 1.00 24.94 203 ARG B O 1
ATOM 6854 N N . GLY B 1 231 ? 191.786 -21.700 123.320 1.00 25.49 204 GLY B N 1
ATOM 6855 C CA . GLY B 1 231 ? 192.049 -22.421 122.132 1.00 19.75 204 GLY B CA 1
ATOM 6856 C C . GLY B 1 231 ? 192.990 -21.621 121.279 1.00 20.02 204 GLY B C 1
ATOM 6857 O O . GLY B 1 231 ? 193.287 -20.483 121.580 1.00 21.68 204 GLY B O 1
ATOM 6858 N N . PHE B 1 232 ? 193.520 -22.266 120.243 1.00 19.83 205 PHE B N 1
ATOM 6859 C CA . PHE B 1 232 ? 194.514 -21.650 119.364 1.00 20.09 205 PHE B CA 1
ATOM 6860 C C . PHE B 1 232 ? 194.568 -22.407 118.041 1.00 18.74 205 PHE B C 1
ATOM 6861 O O . PHE B 1 232 ? 194.058 -23.506 117.934 1.00 17.06 205 PHE B O 1
ATOM 6869 N N . ARG B 1 233 ? 195.252 -21.822 117.049 1.00 17.61 206 ARG B N 1
ATOM 6870 C CA . ARG B 1 233 ? 195.677 -22.458 115.844 1.00 18.12 206 ARG B CA 1
ATOM 6871 C C . ARG B 1 233 ? 197.159 -22.168 115.639 1.00 17.87 206 ARG B C 1
ATOM 6872 O O . ARG B 1 233 ? 197.714 -21.272 116.292 1.00 18.98 206 ARG B O 1
ATOM 6880 N N . LEU B 1 234 ? 197.769 -22.938 114.742 1.00 17.96 207 LEU B N 1
ATOM 6881 C CA . LEU B 1 234 ? 199.231 -22.958 114.513 1.00 18.70 207 LEU B CA 1
ATOM 6882 C C . LEU B 1 234 ? 199.662 -22.513 113.106 1.00 17.23 207 LEU B C 1
ATOM 6883 O O . LEU B 1 234 ? 198.972 -22.766 112.119 1.00 19.72 207 LEU B O 1
ATOM 6888 N N . GLY B 1 235 ? 200.797 -21.841 113.035 1.00 17.03 208 GLY B N 1
ATOM 6889 C CA . GLY B 1 235 ? 201.512 -21.653 111.809 1.00 18.43 208 GLY B CA 1
ATOM 6890 C C . GLY B 1 235 ? 202.962 -22.091 112.000 1.00 17.82 208 GLY B C 1
ATOM 6891 O O . GLY B 1 235 ? 203.481 -22.111 113.124 1.00 15.07 208 GLY B O 1
ATOM 6892 N N . VAL B 1 236 ? 203.621 -22.403 110.892 1.00 17.27 209 VAL B N 1
ATOM 6893 C CA . VAL B 1 236 ? 205.013 -22.832 110.845 1.00 16.66 209 VAL B CA 1
ATOM 6894 C C . VAL B 1 236 ? 205.741 -22.230 109.682 1.00 19.16 209 VAL B C 1
ATOM 6895 O O . VAL B 1 236 ? 205.186 -22.070 108.608 1.00 21.28 209 VAL B O 1
ATOM 6899 N N . VAL B 1 237 ? 206.984 -21.861 109.887 1.00 17.91 210 VAL B N 1
ATOM 6900 C CA . VAL B 1 237 ? 207.882 -21.550 108.799 1.00 19.10 210 VAL B CA 1
ATOM 6901 C C . VAL B 1 237 ? 209.060 -22.546 108.838 1.00 21.16 210 VAL B C 1
ATOM 6902 O O . VAL B 1 237 ? 209.787 -22.632 109.862 1.00 19.73 210 VAL B O 1
ATOM 6906 N N . THR B 1 238 ? 209.222 -23.305 107.754 1.00 20.13 211 THR B N 1
ATOM 6907 C CA . THR B 1 238 ? 210.319 -24.292 107.655 1.00 19.19 211 THR B CA 1
ATOM 6908 C C . THR B 1 238 ? 211.384 -23.643 106.807 1.00 21.54 211 THR B C 1
ATOM 6909 O O . THR B 1 238 ? 211.068 -22.857 105.886 1.00 21.64 211 THR B O 1
ATOM 6913 N N . THR B 1 239 ? 212.641 -23.861 107.156 1.00 19.12 212 THR B N 1
ATOM 6914 C CA . THR B 1 239 ? 213.716 -23.256 106.455 1.00 21.17 212 THR B CA 1
ATOM 6915 C C . THR B 1 239 ? 215.019 -24.031 106.712 1.00 25.47 212 THR B C 1
ATOM 6916 O O . THR B 1 239 ? 215.113 -24.833 107.636 1.00 21.12 212 THR B O 1
ATOM 6920 N N . GLY B 1 240 ? 216.018 -23.749 105.874 1.00 27.44 213 GLY B N 1
ATOM 6921 C CA . GLY B 1 240 ? 217.406 -24.186 106.121 1.00 27.70 213 GLY B CA 1
ATOM 6922 C C . GLY B 1 240 ? 218.241 -23.120 106.788 1.00 32.20 213 GLY B C 1
ATOM 6923 O O . GLY B 1 240 ? 219.407 -23.343 107.083 1.00 34.30 213 GLY B O 1
ATOM 6924 N N . TYR B 1 241 ? 217.647 -21.934 107.049 1.00 29.90 214 TYR B N 1
ATOM 6925 C CA . TYR B 1 241 ? 218.251 -20.884 107.911 1.00 25.82 214 TYR B CA 1
ATOM 6926 C C . TYR B 1 241 ? 218.395 -21.487 109.303 1.00 28.22 214 TYR B C 1
ATOM 6927 O O . TYR B 1 241 ? 217.365 -21.744 109.969 1.00 30.85 214 TYR B O 1
ATOM 6936 N N . ALA B 1 242 ? 219.632 -21.715 109.725 1.00 24.47 215 ALA B N 1
ATOM 6937 C CA . ALA B 1 242 ? 219.844 -22.489 110.966 1.00 26.93 215 ALA B CA 1
ATOM 6938 C C . ALA B 1 242 ? 219.539 -21.624 112.172 1.00 24.29 215 ALA B C 1
ATOM 6939 O O . ALA B 1 242 ? 219.977 -20.472 112.248 1.00 24.66 215 ALA B O 1
ATOM 6941 N N . LEU B 1 243 ? 218.839 -22.219 113.120 1.00 23.41 216 LEU B N 1
ATOM 6942 C CA . LEU B 1 243 ? 218.325 -21.511 114.298 1.00 25.09 216 LEU B CA 1
ATOM 6943 C C . LEU B 1 243 ? 218.533 -22.343 115.545 1.00 23.47 216 LEU B C 1
ATOM 6944 O O . LEU B 1 243 ? 218.315 -23.540 115.541 1.00 24.06 216 LEU B O 1
ATOM 6949 N N . ALA B 1 244 ? 218.824 -21.700 116.647 1.00 24.27 217 ALA B N 1
ATOM 6950 C CA . ALA B 1 244 ? 218.838 -22.389 117.948 1.00 24.46 217 ALA B CA 1
ATOM 6951 C C . ALA B 1 244 ? 217.425 -22.882 118.354 1.00 25.15 217 ALA B C 1
ATOM 6952 O O . ALA B 1 244 ? 216.448 -22.138 118.293 1.00 23.95 217 ALA B O 1
ATOM 6954 N N . ALA B 1 245 ? 217.308 -24.161 118.723 1.00 25.18 218 ALA B N 1
ATOM 6955 C CA . ALA B 1 245 ? 215.995 -24.778 119.062 1.00 24.46 218 ALA B CA 1
ATOM 6956 C C . ALA B 1 245 ? 215.578 -24.587 120.554 1.00 24.69 218 ALA B C 1
ATOM 6957 O O . ALA B 1 245 ? 216.392 -24.303 121.439 1.00 24.12 218 ALA B O 1
ATOM 6959 N N . ASP B 1 246 ? 214.284 -24.730 120.802 1.00 22.20 219 ASP B N 1
ATOM 6960 C CA . ASP B 1 246 ? 213.678 -24.641 122.115 1.00 23.05 219 ASP B CA 1
ATOM 6961 C C . ASP B 1 246 ? 213.445 -26.091 122.676 1.00 26.43 219 ASP B C 1
ATOM 6962 O O . ASP B 1 246 ? 213.724 -27.064 121.999 1.00 24.18 219 ASP B O 1
ATOM 6967 N N . ARG B 1 247 ? 212.937 -26.193 123.896 1.00 23.77 220 ARG B N 1
ATOM 6968 C CA . ARG B 1 247 ? 212.727 -27.472 124.504 1.00 22.26 220 ARG B CA 1
ATOM 6969 C C . ARG B 1 247 ? 211.265 -27.705 124.754 1.00 21.44 220 ARG B C 1
ATOM 6970 O O . ARG B 1 247 ? 210.531 -26.775 125.149 1.00 21.12 220 ARG B O 1
ATOM 6978 N N . PRO B 1 248 ? 210.814 -28.941 124.619 1.00 19.94 221 PRO B N 1
ATOM 6979 C CA . PRO B 1 248 ? 209.390 -29.195 124.884 1.00 19.97 221 PRO B CA 1
ATOM 6980 C C . PRO B 1 248 ? 208.970 -28.993 126.347 1.00 19.59 221 PRO B C 1
ATOM 6981 O O . PRO B 1 248 ? 209.794 -29.027 127.284 1.00 18.63 221 PRO B O 1
ATOM 6985 N N . LEU B 1 249 ? 207.665 -28.933 126.560 1.00 17.59 222 LEU B N 1
ATOM 6986 C CA . LEU B 1 249 ? 207.118 -28.830 127.859 1.00 19.55 222 LEU B CA 1
ATOM 6987 C C . LEU B 1 249 ? 207.196 -30.218 128.579 1.00 20.52 222 LEU B C 1
ATOM 6988 O O . LEU B 1 249 ? 207.024 -31.277 127.954 1.00 23.14 222 LEU B O 1
ATOM 6993 N N . ALA B 1 250 ? 207.410 -30.204 129.892 1.00 17.28 223 ALA B N 1
ATOM 6994 C CA . ALA B 1 250 ? 207.322 -31.452 130.683 1.00 22.20 223 ALA B CA 1
ATOM 6995 C C . ALA B 1 250 ? 205.960 -32.109 130.397 1.00 24.21 223 ALA B C 1
ATOM 6996 O O . ALA B 1 250 ? 204.951 -31.449 130.502 1.00 26.00 223 ALA B O 1
ATOM 6998 N N . PRO B 1 251 ? 205.937 -33.408 130.078 1.00 24.22 224 PRO B N 1
ATOM 6999 C CA . PRO B 1 251 ? 204.721 -33.934 129.529 1.00 24.61 224 PRO B CA 1
ATOM 7000 C C . PRO B 1 251 ? 203.657 -34.250 130.511 1.00 27.85 224 PRO B C 1
ATOM 7001 O O . PRO B 1 251 ? 202.509 -34.417 130.104 1.00 35.72 224 PRO B O 1
ATOM 7005 N N . GLU B 1 252 ? 204.001 -34.351 131.779 1.00 27.03 225 GLU B N 1
ATOM 7006 C CA . GLU B 1 252 ? 203.060 -34.640 132.820 1.00 27.95 225 GLU B CA 1
ATOM 7007 C C . GLU B 1 252 ? 203.213 -33.639 133.936 1.00 31.68 225 GLU B C 1
ATOM 7008 O O . GLU B 1 252 ? 204.293 -33.114 134.235 1.00 30.92 225 GLU B O 1
ATOM 7010 N N . GLY B 1 253 ? 202.097 -33.358 134.568 1.00 32.40 226 GLY B N 1
ATOM 7011 C CA . GLY B 1 253 ? 202.105 -32.558 135.756 1.00 33.24 226 GLY B CA 1
ATOM 7012 C C . GLY B 1 253 ? 201.873 -31.089 135.484 1.00 36.33 226 GLY B C 1
ATOM 7013 O O . GLY B 1 253 ? 201.743 -30.629 134.314 1.00 31.89 226 GLY B O 1
ATOM 7014 N N . ASP B 1 254 ? 201.850 -30.330 136.576 1.00 34.80 227 ASP B N 1
ATOM 7015 C CA . ASP B 1 254 ? 201.624 -28.881 136.554 1.00 32.03 227 ASP B CA 1
ATOM 7016 C C . ASP B 1 254 ? 202.884 -28.283 135.930 1.00 28.49 227 ASP B C 1
ATOM 7017 O O . ASP B 1 254 ? 204.003 -28.618 136.305 1.00 25.57 227 ASP B O 1
ATOM 7022 N N . LEU B 1 255 ? 202.699 -27.368 134.982 1.00 27.90 228 LEU B N 1
ATOM 7023 C CA . LEU B 1 255 ? 203.832 -26.720 134.347 1.00 24.89 228 LEU B CA 1
ATOM 7024 C C . LEU B 1 255 ? 204.386 -25.536 135.067 1.00 23.46 228 LEU B C 1
ATOM 7025 O O . LEU B 1 255 ? 205.466 -25.025 134.730 1.00 22.78 228 LEU B O 1
ATOM 7030 N N . GLY B 1 256 ? 203.618 -25.028 136.009 1.00 25.30 229 GLY B N 1
ATOM 7031 C CA . GLY B 1 256 ? 203.993 -23.836 136.738 1.00 26.42 229 GLY B CA 1
ATOM 7032 C C . GLY B 1 256 ? 203.322 -22.529 136.271 1.00 25.48 229 GLY B C 1
ATOM 7033 O O . GLY B 1 256 ? 203.851 -21.429 136.557 1.00 25.87 229 GLY B O 1
ATOM 7034 N N . GLU B 1 257 ? 202.214 -22.657 135.546 1.00 25.26 230 GLU B N 1
ATOM 7035 C CA . GLU B 1 257 ? 201.530 -21.495 134.967 1.00 26.67 230 GLU B CA 1
ATOM 7036 C C . GLU B 1 257 ? 200.988 -20.605 136.057 1.00 27.82 230 GLU B C 1
ATOM 7037 O O . GLU B 1 257 ? 200.730 -19.461 135.803 1.00 30.90 230 GLU B O 1
ATOM 7043 N N . THR B 1 258 ? 200.793 -21.109 137.280 1.00 29.84 231 THR B N 1
ATOM 7044 C CA . THR B 1 258 ? 200.255 -20.265 138.347 1.00 28.69 231 THR B CA 1
ATOM 7045 C C . THR B 1 258 ? 201.197 -20.088 139.487 1.00 28.61 231 THR B C 1
ATOM 7046 O O . THR B 1 258 ? 200.785 -19.709 140.587 1.00 30.81 231 THR B O 1
ATOM 7050 N N . ALA B 1 259 ? 202.486 -20.264 139.228 1.00 25.69 232 ALA B N 1
ATOM 7051 C CA . ALA B 1 259 ? 203.486 -19.871 140.168 1.00 24.46 232 ALA B CA 1
ATOM 7052 C C . ALA B 1 259 ? 203.308 -18.392 140.456 1.00 28.84 232 ALA B C 1
ATOM 7053 O O . ALA B 1 259 ? 202.859 -17.643 139.596 1.00 23.91 232 ALA B O 1
ATOM 7055 N N . PRO B 1 260 ? 203.770 -17.934 141.638 1.00 27.20 233 PRO B N 1
ATOM 7056 C CA . PRO B 1 260 ? 203.555 -16.549 142.034 1.00 27.03 233 PRO B CA 1
ATOM 7057 C C . PRO B 1 260 ? 204.229 -15.494 141.161 1.00 24.07 233 PRO B C 1
ATOM 7058 O O . PRO B 1 260 ? 203.660 -14.444 140.915 1.00 21.27 233 PRO B O 1
ATOM 7062 N N . GLU B 1 261 ? 205.406 -15.808 140.654 1.00 24.30 234 GLU B N 1
ATOM 7063 C CA . GLU B 1 261 ? 206.077 -14.913 139.731 1.00 26.26 234 GLU B CA 1
ATOM 7064 C C . GLU B 1 261 ? 205.342 -14.775 138.383 1.00 25.13 234 GLU B C 1
ATOM 7065 O O . GLU B 1 261 ? 205.356 -13.728 137.795 1.00 24.20 234 GLU B O 1
ATOM 7071 N N . VAL B 1 262 ? 204.695 -15.841 137.956 1.00 21.17 235 VAL B N 1
ATOM 7072 C CA . VAL B 1 262 ? 203.924 -15.855 136.753 1.00 22.90 235 VAL B CA 1
ATOM 7073 C C . VAL B 1 262 ? 202.556 -15.139 136.946 1.00 23.18 235 VAL B C 1
ATOM 7074 O O . VAL B 1 262 ? 202.137 -14.333 136.116 1.00 20.89 235 VAL B O 1
ATOM 7078 N N . MET B 1 263 ? 201.866 -15.465 138.021 1.00 21.61 236 MET B N 1
ATOM 7079 C CA . MET B 1 263 ? 200.598 -14.889 138.326 1.00 23.63 236 MET B CA 1
ATOM 7080 C C . MET B 1 263 ? 200.719 -13.342 138.408 1.00 22.97 236 MET B C 1
ATOM 7081 O O . MET B 1 263 ? 199.934 -12.616 137.808 1.00 22.70 236 MET B O 1
ATOM 7086 N N . LEU B 1 264 ? 201.738 -12.876 139.080 1.00 23.04 237 LEU B N 1
ATOM 7087 C CA . LEU B 1 264 ? 201.925 -11.438 139.228 1.00 24.80 237 LEU B CA 1
ATOM 7088 C C . LEU B 1 264 ? 202.620 -10.782 138.074 1.00 24.99 237 LEU B C 1
ATOM 7089 O O . LEU B 1 264 ? 202.628 -9.528 138.003 1.00 25.16 237 LEU B O 1
ATOM 7094 N N . GLY B 1 265 ? 203.270 -11.559 137.221 1.00 21.62 238 GLY B N 1
ATOM 7095 C CA . GLY B 1 265 ? 203.967 -10.973 136.092 1.00 23.19 238 GLY B CA 1
ATOM 7096 C C . GLY B 1 265 ? 205.182 -10.173 136.467 1.00 21.39 238 GLY B C 1
ATOM 7097 O O . GLY B 1 265 ? 205.397 -9.081 135.922 1.00 20.56 238 GLY B O 1
ATOM 7098 N N . ILE B 1 266 ? 205.987 -10.697 137.381 1.00 21.43 239 ILE B N 1
ATOM 7099 C CA . ILE B 1 266 ? 207.067 -9.899 138.004 1.00 25.82 239 ILE B CA 1
ATOM 7100 C C . ILE B 1 266 ? 208.120 -9.414 137.041 1.00 24.05 239 ILE B C 1
ATOM 7101 O O . ILE B 1 266 ? 208.701 -8.344 137.241 1.00 24.24 239 ILE B O 1
ATOM 7106 N N . ASP B 1 267 ? 208.314 -10.150 135.951 1.00 25.97 240 ASP B N 1
ATOM 7107 C CA . ASP B 1 267 ? 209.194 -9.716 134.847 1.00 30.26 240 ASP B CA 1
ATOM 7108 C C . ASP B 1 267 ? 208.569 -8.862 133.727 1.00 25.97 240 ASP B C 1
ATOM 7109 O O . ASP B 1 267 ? 209.213 -8.583 132.726 1.00 26.68 240 ASP B O 1
ATOM 7114 N N . GLY B 1 268 ? 207.329 -8.452 133.933 1.00 22.15 241 GLY B N 1
ATOM 7115 C CA . GLY B 1 268 ? 206.696 -7.588 133.002 1.00 23.82 241 GLY B CA 1
ATOM 7116 C C . GLY B 1 268 ? 205.838 -8.359 132.035 1.00 23.68 241 GLY B C 1
ATOM 7117 O O . GLY B 1 268 ? 205.529 -7.860 130.969 1.00 22.64 241 GLY B O 1
ATOM 7118 N N . THR B 1 269 ? 205.359 -9.519 132.443 1.00 21.73 242 THR B N 1
ATOM 7119 C CA . THR B 1 269 ? 204.572 -10.382 131.635 1.00 20.79 242 THR B CA 1
ATOM 7120 C C . THR B 1 269 ? 203.108 -10.250 131.945 1.00 22.26 242 THR B C 1
ATOM 7121 O O . THR B 1 269 ? 202.720 -9.627 132.925 1.00 20.58 242 THR B O 1
ATOM 7125 N N . ARG B 1 270 ? 202.293 -10.836 131.107 1.00 20.32 243 ARG B N 1
ATOM 7126 C CA . ARG B 1 270 ? 200.888 -10.746 131.263 1.00 23.17 243 ARG B CA 1
ATOM 7127 C C . ARG B 1 270 ? 200.447 -11.320 132.615 1.00 20.37 243 ARG B C 1
ATOM 7128 O O . ARG B 1 270 ? 200.662 -12.490 132.917 1.00 23.36 243 ARG B O 1
ATOM 7136 N N . PRO B 1 271 ? 199.730 -10.529 133.453 1.00 23.68 244 PRO B N 1
ATOM 7137 C CA . PRO B 1 271 ? 199.252 -11.065 134.726 1.00 24.36 244 PRO B CA 1
ATOM 7138 C C . PRO B 1 271 ? 198.253 -12.204 134.558 1.00 25.42 244 PRO B C 1
ATOM 7139 O O . PRO B 1 271 ? 197.441 -12.255 133.584 1.00 22.83 244 PRO B O 1
ATOM 7143 N N . GLY B 1 272 ? 198.322 -13.128 135.496 1.00 24.45 245 GLY B N 1
ATOM 7144 C CA . GLY B 1 272 ? 197.500 -14.326 135.440 1.00 24.10 245 GLY B CA 1
ATOM 7145 C C . GLY B 1 272 ? 196.004 -14.135 135.575 1.00 26.44 245 GLY B C 1
ATOM 7146 O O . GLY B 1 272 ? 195.215 -14.975 135.139 1.00 31.27 245 GLY B O 1
ATOM 7147 N N . TRP B 1 273 ? 195.599 -13.004 136.124 1.00 27.99 246 TRP B N 1
ATOM 7148 C CA . TRP B 1 273 ? 194.172 -12.695 136.202 1.00 28.63 246 TRP B CA 1
ATOM 7149 C C . TRP B 1 273 ? 193.617 -11.920 134.976 1.00 34.12 246 TRP B C 1
ATOM 7150 O O . TRP B 1 273 ? 192.422 -11.644 134.911 1.00 33.32 246 TRP B O 1
ATOM 7161 N N . GLU B 1 274 ? 194.473 -11.521 134.051 1.00 31.58 247 GLU B N 1
ATOM 7162 C CA . GLU B 1 274 ? 194.015 -10.585 133.003 1.00 33.39 247 GLU B CA 1
ATOM 7163 C C . GLU B 1 274 ? 192.915 -11.177 132.109 1.00 33.41 247 GLU B C 1
ATOM 7164 O O . GLU B 1 274 ? 191.902 -10.547 131.847 1.00 36.15 247 GLU B O 1
ATOM 7170 N N . ASP B 1 275 ? 193.082 -12.423 131.704 1.00 34.14 248 ASP B N 1
ATOM 7171 C CA . ASP B 1 275 ? 192.059 -13.076 130.907 1.00 36.36 248 ASP B CA 1
ATOM 7172 C C . ASP B 1 275 ? 190.712 -13.026 131.568 1.00 37.52 248 ASP B C 1
ATOM 7173 O O . ASP B 1 275 ? 189.732 -12.574 130.951 1.00 38.51 248 ASP B O 1
ATOM 7178 N N . ALA B 1 276 ? 190.631 -13.478 132.811 1.00 34.72 249 ALA B N 1
ATOM 7179 C CA . ALA B 1 276 ? 189.329 -13.537 133.467 1.00 34.34 249 ALA B CA 1
ATOM 7180 C C . ALA B 1 276 ? 188.730 -12.147 133.659 1.00 35.34 249 ALA B C 1
ATOM 7181 O O . ALA B 1 276 ? 187.539 -11.959 133.489 1.00 37.73 249 ALA B O 1
ATOM 7183 N N . GLU B 1 277 ? 189.553 -11.173 134.009 1.00 33.93 250 GLU B N 1
ATOM 7184 C CA . GLU B 1 277 ? 189.070 -9.851 134.206 1.00 39.33 250 GLU B CA 1
ATOM 7185 C C . GLU B 1 277 ? 188.575 -9.274 132.889 1.00 44.16 250 GLU B C 1
ATOM 7186 O O . GLU B 1 277 ? 187.480 -8.632 132.847 1.00 41.89 250 GLU B O 1
ATOM 7192 N N . GLU B 1 278 ? 189.355 -9.464 131.823 1.00 38.96 251 GLU B N 1
ATOM 7193 C CA . GLU B 1 278 ? 188.889 -8.990 130.500 1.00 36.15 251 GLU B CA 1
ATOM 7194 C C . GLU B 1 278 ? 187.513 -9.576 130.106 1.00 34.17 251 GLU B C 1
ATOM 7195 O O . GLU B 1 278 ? 186.709 -8.875 129.495 1.00 32.87 251 GLU B O 1
ATOM 7201 N N . GLU B 1 279 ? 187.291 -10.849 130.383 1.00 30.44 252 GLU B N 1
ATOM 7202 C CA . GLU B 1 279 ? 186.088 -11.516 129.964 1.00 33.18 252 GLU B CA 1
ATOM 7203 C C . GLU B 1 279 ? 184.805 -11.026 130.684 1.00 38.88 252 GLU B C 1
ATOM 7204 O O . GLU B 1 279 ? 183.719 -11.339 130.255 1.00 40.87 252 GLU B O 1
ATOM 7206 N N . LYS B 1 280 ? 184.960 -10.240 131.740 1.00 36.38 253 LYS B N 1
ATOM 7207 C CA . LYS B 1 280 ? 183.881 -9.599 132.401 1.00 36.83 253 LYS B CA 1
ATOM 7208 C C . LYS B 1 280 ? 183.362 -8.386 131.578 1.00 41.65 253 LYS B C 1
ATOM 7209 O O . LYS B 1 280 ? 182.193 -8.035 131.751 1.00 37.84 253 LYS B O 1
ATOM 7211 N N . ARG B 1 281 ? 184.209 -7.719 130.752 1.00 34.72 254 ARG B N 1
ATOM 7212 C CA . ARG B 1 281 ? 183.802 -6.605 129.896 1.00 31.58 254 ARG B CA 1
ATOM 7213 C C . ARG B 1 281 ? 183.155 -7.137 128.617 1.00 29.36 254 ARG B C 1
ATOM 7214 O O . ARG B 1 281 ? 183.700 -7.980 127.999 1.00 27.88 254 ARG B O 1
ATOM 7222 N N . PRO B 1 282 ? 182.006 -6.615 128.221 1.00 25.35 255 PRO B N 1
ATOM 7223 C CA . PRO B 1 282 ? 181.423 -6.970 126.936 1.00 27.32 255 PRO B CA 1
ATOM 7224 C C . PRO B 1 282 ? 182.394 -6.708 125.790 1.00 23.26 255 PRO B C 1
ATOM 7225 O O . PRO B 1 282 ? 183.203 -5.748 125.809 1.00 22.35 255 PRO B O 1
ATOM 7229 N N . LEU B 1 283 ? 182.401 -7.611 124.858 1.00 24.70 256 LEU B N 1
ATOM 7230 C CA . LEU B 1 283 ? 183.350 -7.562 123.786 1.00 24.41 256 LEU B CA 1
ATOM 7231 C C . LEU B 1 283 ? 183.221 -6.247 123.014 1.00 25.67 256 LEU B C 1
ATOM 7232 O O . LEU B 1 283 ? 184.274 -5.618 122.635 1.00 22.92 256 LEU B O 1
ATOM 7237 N N . HIS B 1 284 ? 181.996 -5.759 122.845 1.00 25.10 257 HIS B N 1
ATOM 7238 C CA . HIS B 1 284 ? 181.860 -4.507 122.081 1.00 24.05 257 HIS B CA 1
ATOM 7239 C C . HIS B 1 284 ? 182.500 -3.273 122.703 1.00 24.33 257 HIS B C 1
ATOM 7240 O O . HIS B 1 284 ? 182.602 -2.226 122.036 1.00 21.05 257 HIS B O 1
ATOM 7247 N N . MET B 1 285 ? 182.965 -3.385 123.947 1.00 22.35 258 MET B N 1
ATOM 7248 C CA . MET B 1 285 ? 183.523 -2.266 124.628 1.00 21.48 258 MET B CA 1
ATOM 7249 C C . MET B 1 285 ? 185.010 -2.075 124.491 1.00 21.34 258 MET B C 1
ATOM 7250 O O . MET B 1 285 ? 185.527 -1.032 124.877 1.00 23.97 258 MET B O 1
ATOM 7255 N N . GLY B 1 286 ? 185.696 -3.047 123.909 1.00 22.36 259 GLY B N 1
ATOM 7256 C CA . GLY B 1 286 ? 187.138 -2.950 123.691 1.00 20.85 259 GLY B CA 1
ATOM 7257 C C . GLY B 1 286 ? 187.910 -3.177 124.960 1.00 21.08 259 GLY B C 1
ATOM 7258 O O . GLY B 1 286 ? 187.323 -3.336 126.022 1.00 23.96 259 GLY B O 1
ATOM 7259 N N . ARG B 1 287 ? 189.236 -3.242 124.846 1.00 21.21 260 ARG B N 1
ATOM 7260 C CA . ARG B 1 287 ? 190.126 -3.500 125.951 1.00 23.33 260 ARG B CA 1
ATOM 7261 C C . ARG B 1 287 ? 190.413 -2.220 126.748 1.00 23.47 260 ARG B C 1
ATOM 7262 O O . ARG B 1 287 ? 190.634 -2.255 127.944 1.00 22.38 260 ARG B O 1
ATOM 7264 N N . TYR B 1 288 ? 190.357 -1.071 126.111 1.00 21.44 261 TYR B N 1
ATOM 7265 C CA . TYR B 1 288 ? 190.662 0.144 126.783 1.00 21.52 261 TYR B CA 1
ATOM 7266 C C . TYR B 1 288 ? 189.351 0.813 127.195 1.00 21.01 261 TYR B C 1
ATOM 7267 O O . TYR B 1 288 ? 188.390 0.738 126.475 1.00 20.51 261 TYR B O 1
ATOM 7276 N N . PRO B 1 289 ? 189.347 1.508 128.347 1.00 24.81 262 PRO B N 1
ATOM 7277 C CA . PRO B 1 289 ? 188.097 2.030 128.923 1.00 21.70 262 PRO B CA 1
ATOM 7278 C C . PRO B 1 289 ? 187.688 3.360 128.293 1.00 20.26 262 PRO B C 1
ATOM 7279 O O . PRO B 1 289 ? 187.607 4.386 128.959 1.00 20.05 262 PRO B O 1
ATOM 7283 N N . MET B 1 290 ? 187.394 3.331 126.997 1.00 21.05 263 MET B N 1
ATOM 7284 C CA . MET B 1 290 ? 186.982 4.540 126.313 1.00 20.30 263 MET B CA 1
ATOM 7285 C C . MET B 1 290 ? 185.693 5.090 126.838 1.00 23.05 263 MET B C 1
ATOM 7286 O O . MET B 1 290 ? 185.407 6.280 126.647 1.00 23.03 263 MET B O 1
ATOM 7291 N N . GLU B 1 291 ? 184.879 4.253 127.465 1.00 26.22 264 GLU B N 1
ATOM 7292 C CA . GLU B 1 291 ? 183.615 4.752 128.102 1.00 26.94 264 GLU B CA 1
ATOM 7293 C C . GLU B 1 291 ? 183.845 5.741 129.239 1.00 26.33 264 GLU B C 1
ATOM 7294 O O . GLU B 1 291 ? 182.914 6.382 129.689 1.00 26.68 264 GLU B O 1
ATOM 7300 N N . THR B 1 292 ? 185.069 5.858 129.734 1.00 23.06 265 THR B N 1
ATOM 7301 C CA . THR B 1 292 ? 185.374 6.781 130.790 1.00 23.50 265 THR B CA 1
ATOM 7302 C C . THR B 1 292 ? 185.798 8.147 130.281 1.00 22.77 265 THR B C 1
ATOM 7303 O O . THR B 1 292 ? 186.097 9.033 131.082 1.00 22.72 265 THR B O 1
ATOM 7307 N N . ILE B 1 293 ? 185.934 8.306 128.975 1.00 19.99 266 ILE B N 1
ATOM 7308 C CA . ILE B 1 293 ? 186.423 9.577 128.417 1.00 22.94 266 ILE B CA 1
ATOM 7309 C C . ILE B 1 293 ? 185.189 10.471 128.148 1.00 19.89 266 ILE B C 1
ATOM 7310 O O . ILE B 1 293 ? 184.162 9.977 127.683 1.00 20.86 266 ILE B O 1
ATOM 7315 N N . ARG B 1 294 ? 185.320 11.744 128.426 1.00 21.72 267 ARG B N 1
ATOM 7316 C CA . ARG B 1 294 ? 184.250 12.706 128.187 1.00 21.69 267 ARG B CA 1
ATOM 7317 C C . ARG B 1 294 ? 183.905 12.792 126.715 1.00 20.39 267 ARG B C 1
ATOM 7318 O O . ARG B 1 294 ? 184.779 12.966 125.881 1.00 20.91 267 ARG B O 1
ATOM 7322 N N . ARG B 1 295 ? 182.625 12.634 126.384 1.00 20.80 268 ARG B N 1
ATOM 7323 C CA . ARG B 1 295 ? 182.118 12.841 125.005 1.00 20.65 268 ARG B CA 1
ATOM 7324 C C . ARG B 1 295 ? 181.500 14.221 124.925 1.00 24.24 268 ARG B C 1
ATOM 7325 O O . ARG B 1 295 ? 181.003 14.757 125.894 1.00 23.70 268 ARG B O 1
ATOM 7333 N N . VAL B 1 296 ? 181.623 14.843 123.770 1.00 22.97 269 VAL B N 1
ATOM 7334 C CA . VAL B 1 296 ? 181.180 16.182 123.523 1.00 23.46 269 VAL B CA 1
ATOM 7335 C C . VAL B 1 296 ? 180.467 16.172 122.193 1.00 24.56 269 VAL B C 1
ATOM 7336 O O . VAL B 1 296 ? 180.740 15.344 121.325 1.00 26.11 269 VAL B O 1
ATOM 7340 N N . ASP B 1 297 ? 179.565 17.110 121.967 1.00 24.97 270 ASP B N 1
ATOM 7341 C CA . ASP B 1 297 ? 178.865 17.113 120.709 1.00 30.77 270 ASP B CA 1
ATOM 7342 C C . ASP B 1 297 ? 179.726 17.554 119.504 1.00 29.39 270 ASP B C 1
ATOM 7343 O O . ASP B 1 297 ? 179.568 17.057 118.422 1.00 27.63 270 ASP B O 1
ATOM 7348 N N . GLU B 1 298 ? 180.620 18.510 119.720 1.00 29.41 271 GLU B N 1
ATOM 7349 C CA . GLU B 1 298 ? 181.432 19.015 118.651 1.00 28.89 271 GLU B CA 1
ATOM 7350 C C . GLU B 1 298 ? 182.866 18.725 119.070 1.00 28.13 271 GLU B C 1
ATOM 7351 O O . GLU B 1 298 ? 183.173 18.693 120.278 1.00 25.57 271 GLU B O 1
ATOM 7354 N N . PRO B 1 299 ? 183.779 18.566 118.090 1.00 23.92 272 PRO B N 1
ATOM 7355 C CA . PRO B 1 299 ? 185.199 18.358 118.458 1.00 24.15 272 PRO B CA 1
ATOM 7356 C C . PRO B 1 299 ? 185.775 19.481 119.263 1.00 24.23 272 PRO B C 1
ATOM 7357 O O . PRO B 1 299 ? 185.216 20.576 119.318 1.00 24.02 272 PRO B O 1
ATOM 7361 N N . THR B 1 300 ? 186.887 19.213 119.939 1.00 22.51 273 THR B N 1
ATOM 7362 C CA . THR B 1 300 ? 187.488 20.239 120.773 1.00 19.61 273 THR B CA 1
ATOM 7363 C C . THR B 1 300 ? 188.203 21.306 119.981 1.00 21.11 273 THR B C 1
ATOM 7364 O O . THR B 1 300 ? 188.736 22.257 120.554 1.00 21.96 273 THR B O 1
ATOM 7368 N N . THR B 1 301 ? 188.292 21.126 118.683 1.00 19.16 274 THR B N 1
ATOM 7369 C CA . THR B 1 301 ? 188.856 22.146 117.785 1.00 20.13 274 THR B CA 1
ATOM 7370 C C . THR B 1 301 ? 187.800 22.540 116.771 1.00 19.76 274 THR B C 1
ATOM 7371 O O . THR B 1 301 ? 186.941 21.725 116.406 1.00 19.37 274 THR B O 1
ATOM 7375 N N . LEU B 1 302 ? 187.910 23.749 116.241 1.00 18.10 275 LEU B N 1
ATOM 7376 C CA . LEU B 1 302 ? 186.923 24.268 115.262 1.00 20.76 275 LEU B CA 1
ATOM 7377 C C . LEU B 1 302 ? 186.846 23.527 113.948 1.00 19.48 275 LEU B C 1
ATOM 7378 O O . LEU B 1 302 ? 187.881 23.281 113.316 1.00 16.02 275 LEU B O 1
ATOM 7383 N N . VAL B 1 303 ? 185.649 23.072 113.566 1.00 17.96 276 VAL B N 1
ATOM 7384 C CA . VAL B 1 303 ? 185.428 22.485 112.241 1.00 19.02 276 VAL B CA 1
ATOM 7385 C C . VAL B 1 303 ? 184.280 23.316 111.580 1.00 22.48 276 VAL B C 1
ATOM 7386 O O . VAL B 1 303 ? 183.148 23.383 112.068 1.00 21.26 276 VAL B O 1
ATOM 7390 N N . VAL B 1 304 ? 184.612 23.948 110.483 1.00 21.72 277 VAL B N 1
ATOM 7391 C CA . VAL B 1 304 ? 183.614 24.753 109.729 1.00 21.19 277 VAL B CA 1
ATOM 7392 C C . VAL B 1 304 ? 183.321 24.025 108.422 1.00 19.27 277 VAL B C 1
ATOM 7393 O O . VAL B 1 304 ? 184.007 24.228 107.423 1.00 19.99 277 VAL B O 1
ATOM 7397 N N . ARG B 1 305 ? 182.304 23.191 108.427 1.00 19.94 278 ARG B N 1
ATOM 7398 C CA . ARG B 1 305 ? 182.025 22.312 107.324 1.00 22.83 278 ARG B CA 1
ATOM 7399 C C . ARG B 1 305 ? 181.787 22.973 106.004 1.00 22.82 278 ARG B C 1
ATOM 7400 O O . ARG B 1 305 ? 182.317 22.538 104.976 1.00 22.70 278 ARG B O 1
ATOM 7408 N N . GLN B 1 306 ? 181.026 24.063 106.001 1.00 21.48 279 GLN B N 1
ATOM 7409 C CA . GLN B 1 306 ? 180.766 24.757 104.744 1.00 21.21 279 GLN B CA 1
ATOM 7410 C C . GLN B 1 306 ? 182.029 25.345 104.116 1.00 19.69 279 GLN B C 1
ATOM 7411 O O . GLN B 1 306 ? 181.997 25.684 102.967 1.00 22.87 279 GLN B O 1
ATOM 7417 N N . GLU B 1 307 ? 183.094 25.540 104.876 1.00 17.20 280 GLU B N 1
ATOM 7418 C CA . GLU B 1 307 ? 184.328 26.094 104.364 1.00 20.99 280 GLU B CA 1
ATOM 7419 C C . GLU B 1 307 ? 185.442 25.027 104.016 1.00 20.63 280 GLU B C 1
ATOM 7420 O O . GLU B 1 307 ? 186.508 25.367 103.609 1.00 21.94 280 GLU B O 1
ATOM 7426 N N . ILE B 1 308 ? 185.144 23.752 104.165 1.00 18.40 281 ILE B N 1
ATOM 7427 C CA . ILE B 1 308 ? 186.139 22.734 103.892 1.00 19.35 281 ILE B CA 1
ATOM 7428 C C . ILE B 1 308 ? 186.040 22.324 102.415 1.00 21.02 281 ILE B C 1
ATOM 7429 O O . ILE B 1 308 ? 185.036 21.768 102.000 1.00 21.11 281 ILE B O 1
ATOM 7434 N N . GLN B 1 309 ? 187.093 22.563 101.655 1.00 19.47 282 GLN B N 1
ATOM 7435 C CA . GLN B 1 309 ? 187.133 22.093 100.277 1.00 19.88 282 GLN B CA 1
ATOM 7436 C C . GLN B 1 309 ? 187.685 20.693 100.168 1.00 20.59 282 GLN B C 1
ATOM 7437 O O . GLN B 1 309 ? 188.541 20.309 100.930 1.00 17.95 282 GLN B O 1
ATOM 7443 N N . ARG B 1 310 ? 187.120 19.912 99.264 1.00 19.86 283 ARG B N 1
ATOM 7444 C CA . ARG B 1 310 ? 187.606 18.603 98.932 1.00 19.72 283 ARG B CA 1
ATOM 7445 C C . ARG B 1 310 ? 188.901 18.710 98.109 1.00 19.62 283 ARG B C 1
ATOM 7446 O O . ARG B 1 310 ? 189.120 19.634 97.411 1.00 20.09 283 ARG B O 1
ATOM 7454 N N . VAL B 1 311 ? 189.811 17.740 98.338 1.00 19.52 284 VAL B N 1
ATOM 7455 C CA . VAL B 1 311 ? 191.195 17.799 97.899 1.00 19.73 284 VAL B CA 1
ATOM 7456 C C . VAL B 1 311 ? 191.376 16.650 96.884 1.00 18.21 284 VAL B C 1
ATOM 7457 O O . VAL B 1 311 ? 190.819 15.573 97.037 1.00 18.00 284 VAL B O 1
ATOM 7461 N N . ALA B 1 312 ? 192.137 16.886 95.824 1.00 18.40 285 ALA B N 1
ATOM 7462 C CA . ALA B 1 312 ? 192.481 15.821 94.888 1.00 17.80 285 ALA B CA 1
ATOM 7463 C C . ALA B 1 312 ? 193.392 14.771 95.576 1.00 14.90 285 ALA B C 1
ATOM 7464 O O . ALA B 1 312 ? 194.233 15.116 96.369 1.00 15.45 285 ALA B O 1
ATOM 7466 N N . LYS B 1 313 ? 193.178 13.511 95.287 1.00 17.37 286 LYS B N 1
ATOM 7467 C CA . LYS B 1 313 ? 194.110 12.473 95.713 1.00 20.16 286 LYS B CA 1
ATOM 7468 C C . LYS B 1 313 ? 195.531 12.773 95.284 1.00 21.62 286 LYS B C 1
ATOM 7469 O O . LYS B 1 313 ? 196.504 12.402 95.964 1.00 17.74 286 LYS B O 1
ATOM 7475 N N . ARG B 1 314 ? 195.660 13.445 94.135 1.00 17.56 287 ARG B N 1
ATOM 7476 C CA . ARG B 1 314 ? 196.939 13.882 93.591 1.00 16.35 287 ARG B CA 1
ATOM 7477 C C . ARG B 1 314 ? 197.642 14.857 94.479 1.00 16.39 287 ARG B C 1
ATOM 7478 O O . ARG B 1 314 ? 198.797 15.135 94.280 1.00 17.45 287 ARG B O 1
ATOM 7486 N N . GLY B 1 315 ? 196.948 15.426 95.475 1.00 16.52 288 GLY B N 1
ATOM 7487 C CA . GLY B 1 315 ? 197.553 16.307 96.420 1.00 16.05 288 GLY B CA 1
ATOM 7488 C C . GLY B 1 315 ? 198.198 15.695 97.683 1.00 17.61 288 GLY B C 1
ATOM 7489 O O . GLY B 1 315 ? 198.893 16.413 98.416 1.00 19.48 288 GLY B O 1
ATOM 7490 N N . ASP B 1 316 ? 197.934 14.425 97.954 1.00 17.92 289 ASP B N 1
ATOM 7491 C CA . ASP B 1 316 ? 198.652 13.597 98.953 1.00 19.19 289 ASP B CA 1
ATOM 7492 C C . ASP B 1 316 ? 200.132 13.750 98.616 1.00 20.06 289 ASP B C 1
ATOM 7493 O O . ASP B 1 316 ? 200.530 13.569 97.469 1.00 19.88 289 ASP B O 1
ATOM 7498 N N . PHE B 1 317 ? 200.948 14.239 99.546 1.00 18.88 290 PHE B N 1
ATOM 7499 C CA . PHE B 1 317 ? 202.357 14.571 99.248 1.00 20.46 290 PHE B CA 1
ATOM 7500 C C . PHE B 1 317 ? 203.224 13.407 98.838 1.00 20.63 290 PHE B C 1
ATOM 7501 O O . PHE B 1 317 ? 204.218 13.630 98.234 1.00 22.30 290 PHE B O 1
ATOM 7509 N N . PHE B 1 318 ? 202.813 12.175 99.134 1.00 18.03 291 PHE B N 1
ATOM 7510 C CA . PHE B 1 318 ? 203.464 11.027 98.527 1.00 19.62 291 PHE B CA 1
ATOM 7511 C C . PHE B 1 318 ? 203.167 10.934 97.058 1.00 21.60 291 PHE B C 1
ATOM 7512 O O . PHE B 1 318 ? 204.060 10.608 96.287 1.00 21.21 291 PHE B O 1
ATOM 7520 N N . LYS B 1 319 ? 201.935 11.246 96.654 1.00 21.69 292 LYS B N 1
ATOM 7521 C CA . LYS B 1 319 ? 201.616 11.324 95.199 1.00 22.94 292 LYS B CA 1
ATOM 7522 C C . LYS B 1 319 ? 202.344 12.478 94.523 1.00 20.11 292 LYS B C 1
ATOM 7523 O O . LYS B 1 319 ? 202.812 12.339 93.411 1.00 20.87 292 LYS B O 1
ATOM 7529 N N . ARG B 1 320 ? 202.518 13.582 95.237 1.00 19.38 293 ARG B N 1
ATOM 7530 C CA . ARG B 1 320 ? 203.349 14.684 94.755 1.00 21.05 293 ARG B CA 1
ATOM 7531 C C . ARG B 1 320 ? 204.798 14.289 94.565 1.00 21.95 293 ARG B C 1
ATOM 7532 O O . ARG B 1 320 ? 205.376 14.595 93.555 1.00 21.42 293 ARG B O 1
ATOM 7540 N N . ALA B 1 321 ? 205.377 13.584 95.532 1.00 21.71 294 ALA B N 1
ATOM 7541 C CA . ALA B 1 321 ? 206.705 13.017 95.390 1.00 21.63 294 ALA B CA 1
ATOM 7542 C C . ALA B 1 321 ? 206.852 12.087 94.204 1.00 21.63 294 ALA B C 1
ATOM 7543 O O . ALA B 1 321 ? 207.734 12.279 93.393 1.00 23.34 294 ALA B O 1
ATOM 7545 N N . GLU B 1 322 ? 205.910 11.120 94.042 1.00 20.74 295 GLU B N 1
ATOM 7546 C CA . GLU B 1 322 ? 205.883 10.205 92.938 1.00 24.14 295 GLU B CA 1
ATOM 7547 C C . GLU B 1 322 ? 205.831 10.924 91.580 1.00 25.67 295 GLU B C 1
ATOM 7548 O O . GLU B 1 322 ? 206.443 10.476 90.655 1.00 24.38 295 GLU B O 1
ATOM 7554 N N . ALA B 1 323 ? 205.041 12.030 91.473 1.00 21.85 296 ALA B N 1
ATOM 7555 C CA . ALA B 1 323 ? 204.870 12.776 90.222 1.00 23.04 296 ALA B CA 1
ATOM 7556 C C . ALA B 1 323 ? 206.016 13.647 89.890 1.00 22.53 296 ALA B C 1
ATOM 7557 O O . ALA B 1 323 ? 206.139 14.080 88.757 1.00 23.68 296 ALA B O 1
ATOM 7559 N N . GLY B 1 324 ? 206.900 13.904 90.832 1.00 21.64 297 GLY B N 1
ATOM 7560 C CA . GLY B 1 324 ? 208.048 14.810 90.585 1.00 22.97 297 GLY B CA 1
ATOM 7561 C C . GLY B 1 324 ? 207.914 16.204 91.160 1.00 23.58 297 GLY B C 1
ATOM 7562 O O . GLY B 1 324 ? 208.844 16.981 91.056 1.00 25.22 297 GLY B O 1
ATOM 7563 N N . ASP B 1 325 ? 206.792 16.503 91.852 1.00 21.86 298 ASP B N 1
ATOM 7564 C CA . ASP B 1 325 ? 206.591 17.820 92.420 1.00 23.47 298 ASP B CA 1
ATOM 7565 C C . ASP B 1 325 ? 207.661 18.229 93.417 1.00 22.68 298 ASP B C 1
ATOM 7566 O O . ASP B 1 325 ? 207.878 19.423 93.638 1.00 23.44 298 ASP B O 1
ATOM 7571 N N . LEU B 1 326 ? 208.329 17.260 94.064 1.00 20.20 299 LEU B N 1
ATOM 7572 C CA . LEU B 1 326 ? 209.329 17.543 95.143 1.00 21.29 299 LEU B CA 1
ATOM 7573 C C . LEU B 1 326 ? 210.797 17.294 94.742 1.00 24.07 299 LEU B C 1
ATOM 7574 O O . LEU B 1 326 ? 211.677 17.229 95.580 1.00 29.45 299 LEU B O 1
ATOM 7579 N N . GLY B 1 327 ? 211.050 17.166 93.455 1.00 26.56 300 GLY B N 1
ATOM 7580 C CA . GLY B 1 327 ? 212.370 17.005 92.976 1.00 29.82 300 GLY B CA 1
ATOM 7581 C C . GLY B 1 327 ? 212.678 15.587 92.614 1.00 30.77 300 GLY B C 1
ATOM 7582 O O . GLY B 1 327 ? 211.867 14.689 92.847 1.00 27.50 300 GLY B O 1
ATOM 7583 N N . GLU B 1 328 ? 213.900 15.413 92.077 1.00 32.47 301 GLU B N 1
ATOM 7584 C CA . GLU B 1 328 ? 214.347 14.149 91.492 1.00 31.21 301 GLU B CA 1
ATOM 7585 C C . GLU B 1 328 ? 214.584 13.100 92.553 1.00 26.86 301 GLU B C 1
ATOM 7586 O O . GLU B 1 328 ? 214.106 11.966 92.378 1.00 28.71 301 GLU B O 1
ATOM 7588 N N . LYS B 1 329 ? 215.272 13.427 93.635 1.00 28.13 302 LYS B N 1
ATOM 7589 C CA . LYS B 1 329 ? 215.616 12.378 94.634 1.00 26.17 302 LYS B CA 1
ATOM 7590 C C . LYS B 1 329 ? 214.346 11.790 95.255 1.00 30.38 302 LYS B C 1
ATOM 7591 O O . LYS B 1 329 ? 214.183 10.542 95.371 1.00 30.17 302 LYS B O 1
ATOM 7593 N N . ALA B 1 330 ? 213.410 12.671 95.651 1.00 28.20 303 ALA B N 1
ATOM 7594 C CA . ALA B 1 330 ? 212.132 12.215 96.193 1.00 26.14 303 ALA B CA 1
ATOM 7595 C C . ALA B 1 330 ? 211.391 11.298 95.233 1.00 26.08 303 ALA B C 1
ATOM 7596 O O . ALA B 1 330 ? 210.820 10.279 95.596 1.00 25.04 303 ALA B O 1
ATOM 7598 N N . LYS B 1 331 ? 211.403 11.672 93.961 1.00 25.31 304 LYS B N 1
ATOM 7599 C CA . LYS B 1 331 ? 210.799 10.857 92.952 1.00 24.62 304 LYS B CA 1
ATOM 7600 C C . LYS B 1 331 ? 211.492 9.517 92.813 1.00 22.57 304 LYS B C 1
ATOM 7601 O O . LYS B 1 331 ? 210.815 8.473 92.719 1.00 27.08 304 LYS B O 1
ATOM 7607 N N . GLN B 1 332 ? 212.810 9.504 92.796 1.00 26.85 305 GLN B N 1
ATOM 7608 C CA . GLN B 1 332 ? 213.589 8.247 92.605 1.00 27.96 305 GLN B CA 1
ATOM 7609 C C . GLN B 1 332 ? 213.298 7.291 93.782 1.00 28.12 305 GLN B C 1
ATOM 7610 O O . GLN B 1 332 ? 213.150 6.087 93.567 1.00 28.63 305 GLN B O 1
ATOM 7612 N N . GLU B 1 333 ? 213.123 7.840 94.977 1.00 24.57 306 GLU B N 1
ATOM 7613 C CA . GLU B 1 333 ? 212.990 7.045 96.215 1.00 27.14 306 GLU B CA 1
ATOM 7614 C C . GLU B 1 333 ? 211.589 6.665 96.655 1.00 24.64 306 GLU B C 1
ATOM 7615 O O . GLU B 1 333 ? 211.441 5.936 97.611 1.00 26.82 306 GLU B O 1
ATOM 7621 N N . LYS B 1 334 ? 210.579 7.161 95.972 1.00 28.25 307 LYS B N 1
ATOM 7622 C CA . LYS B 1 334 ? 209.184 7.077 96.418 1.00 30.34 307 LYS B CA 1
ATOM 7623 C C . LYS B 1 334 ? 208.724 5.640 96.551 1.00 28.89 307 LYS B C 1
ATOM 7624 O O . LYS B 1 334 ? 208.116 5.306 97.562 1.00 27.28 307 LYS B O 1
ATOM 7630 N N . LYS B 1 335 ? 209.027 4.803 95.574 1.00 26.35 308 LYS B N 1
ATOM 7631 C CA . LYS B 1 335 ? 208.597 3.406 95.617 1.00 30.32 308 LYS B CA 1
ATOM 7632 C C . LYS B 1 335 ? 209.337 2.596 96.732 1.00 29.80 308 LYS B C 1
ATOM 7633 O O . LYS B 1 335 ? 208.765 1.760 97.423 1.00 29.36 308 LYS B O 1
ATOM 7635 N N . ARG B 1 336 ? 210.572 2.953 96.958 1.00 31.70 309 ARG B N 1
ATOM 7636 C CA . ARG B 1 336 ? 211.512 2.149 97.738 1.00 29.83 309 ARG B CA 1
ATOM 7637 C C . ARG B 1 336 ? 211.512 2.488 99.253 1.00 28.71 309 ARG B C 1
ATOM 7638 O O . ARG B 1 336 ? 211.775 1.596 100.065 1.00 26.03 309 ARG B O 1
ATOM 7646 N N . PHE B 1 337 ? 211.206 3.734 99.636 1.00 23.76 310 PHE B N 1
ATOM 7647 C CA . PHE B 1 337 ? 211.571 4.212 100.978 1.00 23.62 310 PHE B CA 1
ATOM 7648 C C . PHE B 1 337 ? 210.977 3.430 102.145 1.00 23.92 310 PHE B C 1
ATOM 7649 O O . PHE B 1 337 ? 211.650 3.255 103.151 1.00 23.69 310 PHE B O 1
ATOM 7657 N N . PRO B 1 338 ? 209.734 2.891 101.987 1.00 22.16 311 PRO B N 1
ATOM 7658 C CA . PRO B 1 338 ? 209.235 2.084 103.132 1.00 25.86 311 PRO B CA 1
ATOM 7659 C C . PRO B 1 338 ? 209.531 0.573 103.034 1.00 22.54 311 PRO B C 1
ATOM 7660 O O . PRO B 1 338 ? 209.068 -0.201 103.869 1.00 21.55 311 PRO B O 1
ATOM 7664 N N . MET B 1 339 ? 210.252 0.169 102.004 1.00 21.57 312 MET B N 1
ATOM 7665 C CA . MET B 1 339 ? 210.483 -1.227 101.666 1.00 21.60 312 MET B CA 1
ATOM 7666 C C . MET B 1 339 ? 211.953 -1.567 101.644 1.00 20.79 312 MET B C 1
ATOM 7667 O O . MET B 1 339 ? 212.355 -2.475 100.935 1.00 26.12 312 MET B O 1
ATOM 7672 N N . LYS B 1 340 ? 212.784 -0.844 102.393 1.00 20.53 313 LYS B N 1
ATOM 7673 C CA . LYS B 1 340 ? 214.214 -1.086 102.376 1.00 23.42 313 LYS B CA 1
ATOM 7674 C C . LYS B 1 340 ? 214.602 -2.262 103.291 1.00 24.04 313 LYS B C 1
ATOM 7675 O O . LYS B 1 340 ? 215.593 -2.882 103.092 1.00 24.94 313 LYS B O 1
ATOM 7681 N N . HIS B 1 341 ? 213.750 -2.611 104.252 1.00 22.60 314 HIS B N 1
ATOM 7682 C CA . HIS B 1 341 ? 214.032 -3.692 105.171 1.00 20.48 314 HIS B CA 1
ATOM 7683 C C . HIS B 1 341 ? 213.356 -4.965 104.745 1.00 21.28 314 HIS B C 1
ATOM 7684 O O . HIS B 1 341 ? 212.216 -4.938 104.310 1.00 22.07 314 HIS B O 1
ATOM 7691 N N . PRO B 1 342 ? 214.033 -6.147 104.913 1.00 21.59 315 PRO B N 1
ATOM 7692 C CA . PRO B 1 342 ? 213.436 -7.398 104.449 1.00 20.61 315 PRO B CA 1
ATOM 7693 C C . PRO B 1 342 ? 212.073 -7.767 105.073 1.00 19.67 315 PRO B C 1
ATOM 7694 O O . PRO B 1 342 ? 211.294 -8.478 104.459 1.00 18.55 315 PRO B O 1
ATOM 7698 N N . LEU B 1 343 ? 211.802 -7.344 106.296 1.00 20.88 316 LEU B N 1
ATOM 7699 C CA . LEU B 1 343 ? 210.563 -7.672 106.985 1.00 21.94 316 LEU B CA 1
ATOM 7700 C C . LEU B 1 343 ? 209.407 -6.936 106.323 1.00 24.00 316 LEU B C 1
ATOM 7701 O O . LEU B 1 343 ? 208.344 -7.513 106.037 1.00 19.02 316 LEU B O 1
ATOM 7706 N N . ALA B 1 344 ? 209.644 -5.675 106.002 1.00 21.51 317 ALA B N 1
ATOM 7707 C CA . ALA B 1 344 ? 208.623 -4.883 105.217 1.00 22.83 317 ALA B CA 1
ATOM 7708 C C . ALA B 1 344 ? 208.395 -5.489 103.835 1.00 23.61 317 ALA B C 1
ATOM 7709 O O . ALA B 1 344 ? 207.260 -5.672 103.393 1.00 20.39 317 ALA B O 1
ATOM 7711 N N . LEU B 1 345 ? 209.473 -5.931 103.203 1.00 23.02 318 LEU B N 1
ATOM 7712 C CA . LEU B 1 345 ? 209.331 -6.624 101.948 1.00 21.23 318 LEU B CA 1
ATOM 7713 C C . LEU B 1 345 ? 208.539 -7.889 102.051 1.00 18.86 318 LEU B C 1
ATOM 7714 O O . LEU B 1 345 ? 207.858 -8.280 101.123 1.00 19.00 318 LEU B O 1
ATOM 7719 N N . GLY B 1 346 ? 208.617 -8.576 103.176 1.00 19.50 319 GLY B N 1
ATOM 7720 C CA . GLY B 1 346 ? 207.775 -9.765 103.410 1.00 18.15 319 GLY B CA 1
ATOM 7721 C C . GLY B 1 346 ? 206.295 -9.453 103.471 1.00 18.28 319 GLY B C 1
ATOM 7722 O O . GLY B 1 346 ? 205.481 -10.294 103.179 1.00 17.65 319 GLY B O 1
ATOM 7723 N N . MET B 1 347 ? 205.938 -8.241 103.904 1.00 16.55 320 MET B N 1
ATOM 7724 C CA . MET B 1 347 ? 204.523 -7.795 104.011 1.00 17.43 320 MET B CA 1
ATOM 7725 C C . MET B 1 347 ? 203.980 -7.288 102.697 1.00 17.54 320 MET B C 1
ATOM 7726 O O . MET B 1 347 ? 202.789 -7.383 102.463 1.00 18.91 320 MET B O 1
ATOM 7731 N N . GLN B 1 348 ? 204.824 -6.755 101.844 1.00 19.93 321 GLN B N 1
ATOM 7732 C CA . GLN B 1 348 ? 204.352 -6.116 100.613 1.00 21.44 321 GLN B CA 1
ATOM 7733 C C . GLN B 1 348 ? 203.367 -6.918 99.750 1.00 23.16 321 GLN B C 1
ATOM 7734 O O . GLN B 1 348 ? 202.335 -6.375 99.337 1.00 22.86 321 GLN B O 1
ATOM 7740 N N . PRO B 1 349 ? 203.696 -8.187 99.406 1.00 22.26 322 PRO B N 1
ATOM 7741 C CA . PRO B 1 349 ? 202.710 -8.946 98.604 1.00 24.23 322 PRO B CA 1
ATOM 7742 C C . PRO B 1 349 ? 201.306 -9.006 99.224 1.00 21.46 322 PRO B C 1
ATOM 7743 O O . PRO B 1 349 ? 200.307 -9.005 98.509 1.00 18.68 322 PRO B O 1
ATOM 7747 N N . LEU B 1 350 ? 201.229 -9.135 100.553 1.00 21.19 323 LEU B N 1
ATOM 7748 C CA . LEU B 1 350 ? 199.903 -9.222 101.191 1.00 18.85 323 LEU B CA 1
ATOM 7749 C C . LEU B 1 350 ? 199.169 -7.876 101.035 1.00 20.57 323 LEU B C 1
ATOM 7750 O O . LEU B 1 350 ? 197.985 -7.861 100.708 1.00 21.77 323 LEU B O 1
ATOM 7755 N N . ILE B 1 351 ? 199.886 -6.789 101.292 1.00 17.95 324 ILE B N 1
ATOM 7756 C CA . ILE B 1 351 ? 199.335 -5.464 101.231 1.00 18.70 324 ILE B CA 1
ATOM 7757 C C . ILE B 1 351 ? 198.778 -5.192 99.816 1.00 23.31 324 ILE B C 1
ATOM 7758 O O . ILE B 1 351 ? 197.665 -4.704 99.651 1.00 22.41 324 ILE B O 1
ATOM 7763 N N . GLN B 1 352 ? 199.598 -5.450 98.801 1.00 21.50 325 GLN B N 1
ATOM 7764 C CA . GLN B 1 352 ? 199.207 -5.067 97.416 1.00 23.88 325 GLN B CA 1
ATOM 7765 C C . GLN B 1 352 ? 198.064 -5.924 96.916 1.00 22.33 325 GLN B C 1
ATOM 7766 O O . GLN B 1 352 ? 197.196 -5.435 96.260 1.00 25.39 325 GLN B O 1
ATOM 7772 N N . ASN B 1 353 ? 198.024 -7.200 97.298 1.00 20.83 326 ASN B N 1
ATOM 7773 C CA . ASN B 1 353 ? 197.012 -8.108 96.810 1.00 19.99 326 ASN B CA 1
ATOM 7774 C C . ASN B 1 353 ? 195.706 -8.129 97.551 1.00 19.98 326 ASN B C 1
ATOM 7775 O O . ASN B 1 353 ? 194.779 -8.740 97.110 1.00 18.81 326 ASN B O 1
ATOM 7780 N N . MET B 1 354 ? 195.620 -7.400 98.650 1.00 19.89 327 MET B N 1
ATOM 7781 C CA . MET B 1 354 ? 194.338 -7.159 99.277 1.00 18.10 327 MET B CA 1
ATOM 7782 C C . MET B 1 354 ? 193.536 -6.060 98.565 1.00 19.08 327 MET B C 1
ATOM 7783 O O . MET B 1 354 ? 192.308 -5.970 98.742 1.00 16.57 327 MET B O 1
ATOM 7788 N N . VAL B 1 355 ? 194.213 -5.213 97.820 1.00 17.36 328 VAL B N 1
ATOM 7789 C CA . VAL B 1 355 ? 193.541 -4.074 97.164 1.00 19.02 328 VAL B CA 1
ATOM 7790 C C . VAL B 1 355 ? 192.339 -4.494 96.308 1.00 20.85 328 VAL B C 1
ATOM 7791 O O . VAL B 1 355 ? 191.276 -3.896 96.433 1.00 19.43 328 VAL B O 1
ATOM 7795 N N . PRO B 1 356 ? 192.493 -5.496 95.433 1.00 24.03 329 PRO B N 1
ATOM 7796 C CA . PRO B 1 356 ? 191.339 -5.870 94.609 1.00 23.56 329 PRO B CA 1
ATOM 7797 C C . PRO B 1 356 ? 190.168 -6.344 95.388 1.00 24.62 329 PRO B C 1
ATOM 7798 O O . PRO B 1 356 ? 189.086 -6.437 94.827 1.00 22.27 329 PRO B O 1
ATOM 7802 N N . LEU B 1 357 ? 190.348 -6.646 96.690 1.00 25.35 330 LEU B N 1
ATOM 7803 C CA . LEU B 1 357 ? 189.256 -7.182 97.503 1.00 23.94 330 LEU B CA 1
ATOM 7804 C 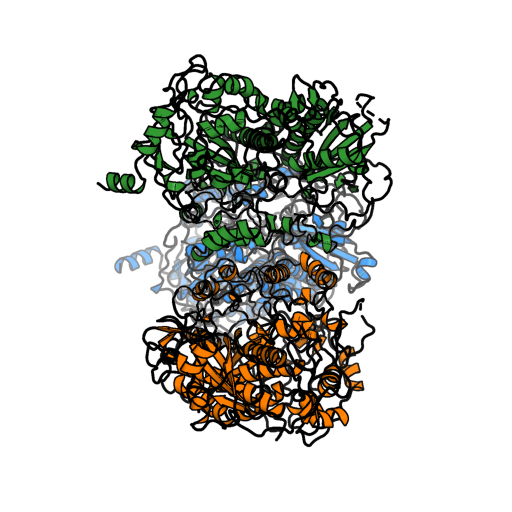C . LEU B 1 357 ? 188.549 -6.145 98.358 1.00 20.91 330 LEU B C 1
ATOM 7805 O O . LEU B 1 357 ? 187.728 -6.524 99.123 1.00 22.78 330 LEU B O 1
ATOM 7810 N N . GLN B 1 358 ? 188.868 -4.858 98.185 1.00 20.04 331 GLN B N 1
ATOM 7811 C CA . GLN B 1 358 ? 188.436 -3.829 99.104 1.00 18.85 331 GLN B CA 1
ATOM 7812 C C . GLN B 1 358 ? 186.921 -3.537 99.103 1.00 22.00 331 GLN B C 1
ATOM 7813 O O . GLN B 1 358 ? 186.377 -3.161 100.125 1.00 21.71 331 GLN B O 1
ATOM 7819 N N . GLY B 1 359 ? 186.223 -3.829 98.006 1.00 22.31 332 GLY B N 1
ATOM 7820 C CA . GLY B 1 359 ? 184.766 -3.803 98.020 1.00 24.81 332 GLY B CA 1
ATOM 7821 C C . GLY B 1 359 ? 184.091 -2.828 97.040 1.00 27.68 332 GLY B C 1
ATOM 7822 O O . GLY B 1 359 ? 184.703 -2.325 96.128 1.00 26.00 332 GLY B O 1
ATOM 7823 N N . THR B 1 360 ? 182.826 -2.539 97.303 1.00 26.44 333 THR B N 1
ATOM 7824 C CA . THR B 1 360 ? 181.902 -1.967 96.313 1.00 27.42 333 THR B CA 1
ATOM 7825 C C . THR B 1 360 ? 181.612 -0.545 96.627 1.00 26.78 333 THR B C 1
ATOM 7826 O O . THR B 1 360 ? 181.485 -0.175 97.791 1.00 28.42 333 THR B O 1
ATOM 7830 N N . ARG B 1 361 ? 181.437 0.247 95.579 1.00 28.56 334 ARG B N 1
ATOM 7831 C CA . ARG B 1 361 ? 180.926 1.614 95.727 1.00 27.34 334 ARG B CA 1
ATOM 7832 C C . ARG B 1 361 ? 179.416 1.745 95.439 1.00 31.31 334 ARG B C 1
ATOM 7833 O O . ARG B 1 361 ? 178.808 2.734 95.878 1.00 31.91 334 ARG B O 1
ATOM 7841 N N . GLU B 1 362 ? 178.837 0.766 94.734 1.00 33.46 335 GLU B N 1
ATOM 7842 C CA . GLU B 1 362 ? 177.429 0.798 94.291 1.00 32.66 335 GLU B CA 1
ATOM 7843 C C . GLU B 1 362 ? 176.520 0.340 95.390 1.00 29.44 335 GLU B C 1
ATOM 7844 O O . GLU B 1 362 ? 176.900 -0.438 96.254 1.00 29.30 335 GLU B O 1
ATOM 7847 N N . LYS B 1 363 ? 175.307 0.872 95.404 1.00 32.27 336 LYS B N 1
ATOM 7848 C CA . LYS B 1 363 ? 174.292 0.403 96.354 1.00 33.02 336 LYS B CA 1
ATOM 7849 C C . LYS B 1 363 ? 174.011 -1.068 96.171 1.00 29.40 336 LYS B C 1
ATOM 7850 O O . LYS B 1 363 ? 173.967 -1.553 95.056 1.00 30.61 336 LYS B O 1
ATOM 7856 N N . LEU B 1 364 ? 173.765 -1.756 97.279 1.00 29.71 337 LEU B N 1
ATOM 7857 C CA . LEU B 1 364 ? 173.293 -3.105 97.273 1.00 28.46 337 LEU B CA 1
ATOM 7858 C C . LEU B 1 364 ? 171.879 -3.202 97.867 1.00 32.18 337 LEU B C 1
ATOM 7859 O O . LEU B 1 364 ? 171.432 -2.316 98.553 1.00 32.55 337 LEU B O 1
ATOM 7864 N N . ALA B 1 365 ? 171.225 -4.342 97.615 1.00 35.63 338 ALA B N 1
ATOM 7865 C CA . ALA B 1 365 ? 169.913 -4.724 98.200 1.00 36.24 338 ALA B CA 1
ATOM 7866 C C . ALA B 1 365 ? 170.063 -5.657 99.395 1.00 34.48 338 ALA B C 1
ATOM 7867 O O . ALA B 1 365 ? 170.741 -6.682 99.265 1.00 36.54 338 ALA B O 1
ATOM 7869 N N . PRO B 1 366 ? 169.401 -5.355 100.531 1.00 36.92 339 PRO B N 1
ATOM 7870 C CA . PRO B 1 366 ? 169.539 -6.222 101.707 1.00 37.93 339 PRO B CA 1
ATOM 7871 C C . PRO B 1 366 ? 169.124 -7.671 101.349 1.00 36.05 339 PRO B C 1
ATOM 7872 O O . PRO B 1 366 ? 168.231 -7.847 100.578 1.00 37.92 339 PRO B O 1
ATOM 7876 N N . THR B 1 367 ? 169.881 -8.653 101.843 1.00 37.03 340 THR B N 1
ATOM 7877 C CA . THR B 1 367 ? 169.748 -10.028 101.465 1.00 31.67 340 THR B CA 1
ATOM 7878 C C . THR B 1 367 ? 168.984 -10.843 102.520 1.00 32.78 340 THR B C 1
ATOM 7879 O O . THR B 1 367 ? 168.732 -12.032 102.344 1.00 38.38 340 THR B O 1
ATOM 7883 N N . GLY B 1 368 ? 168.669 -10.252 103.650 1.00 37.55 341 GLY B N 1
ATOM 7884 C CA . GLY B 1 368 ? 168.100 -11.047 104.757 1.00 37.56 341 GLY B CA 1
ATOM 7885 C C . GLY B 1 368 ? 169.091 -11.897 105.579 1.00 40.46 341 GLY B C 1
ATOM 7886 O O . GLY B 1 368 ? 168.723 -12.417 106.637 1.00 41.48 341 GLY B O 1
ATOM 7887 N N . LYS B 1 369 ? 170.356 -11.983 105.151 1.00 37.84 342 LYS B N 1
ATOM 7888 C CA . LYS B 1 369 ? 171.383 -12.648 105.962 1.00 38.09 342 LYS B CA 1
ATOM 7889 C C . LYS B 1 369 ? 171.819 -11.691 107.050 1.00 38.22 342 LYS B C 1
ATOM 7890 O O . LYS B 1 369 ? 171.648 -10.456 106.923 1.00 38.64 342 LYS B O 1
ATOM 7892 N N . GLY B 1 370 ? 172.304 -12.252 108.161 1.00 39.44 343 GLY B N 1
ATOM 7893 C CA . GLY B 1 370 ? 172.875 -11.448 109.273 1.00 38.48 343 GLY B CA 1
ATOM 7894 C C . GLY B 1 370 ? 172.002 -11.222 110.511 1.00 40.07 343 GLY B C 1
ATOM 7895 O O . GLY B 1 370 ? 172.419 -10.579 111.453 1.00 33.83 343 GLY B O 1
ATOM 7896 N N . GLY B 1 371 ? 170.787 -11.775 110.506 1.00 39.84 344 GLY B N 1
ATOM 7897 C CA . GLY B 1 371 ? 169.922 -11.643 111.637 1.00 39.28 344 GLY B CA 1
ATOM 7898 C C . GLY B 1 371 ? 169.205 -10.321 111.612 1.00 38.12 344 GLY B C 1
ATOM 7899 O O . GLY B 1 371 ? 169.068 -9.686 110.572 1.00 38.36 344 GLY B O 1
ATOM 7900 N N . ASP B 1 372 ? 168.748 -9.919 112.785 1.00 39.63 345 ASP B N 1
ATOM 7901 C CA . ASP B 1 372 ? 167.928 -8.716 112.915 1.00 43.47 345 ASP B CA 1
ATOM 7902 C C . ASP B 1 372 ? 168.854 -7.458 112.832 1.00 38.20 345 ASP B C 1
ATOM 7903 O O . ASP B 1 372 ? 169.656 -7.203 113.735 1.00 38.36 345 ASP B O 1
ATOM 7908 N N . LEU B 1 373 ? 168.671 -6.688 111.765 1.00 36.35 346 LEU B N 1
ATOM 7909 C CA . LEU B 1 373 ? 169.458 -5.508 111.503 1.00 33.25 346 LEU B CA 1
ATOM 7910 C C . LEU B 1 373 ? 168.669 -4.243 111.709 1.00 33.26 346 LEU B C 1
ATOM 7911 O O . LEU B 1 373 ? 169.042 -3.203 111.223 1.00 33.48 346 LEU B O 1
ATOM 7916 N N . SER B 1 374 ? 167.565 -4.318 112.438 1.00 39.32 347 SER B N 1
ATOM 7917 C CA . SER B 1 374 ? 166.609 -3.199 112.450 1.00 41.74 347 SER B CA 1
ATOM 7918 C C . SER B 1 374 ? 166.983 -2.182 113.504 1.00 41.10 347 SER B C 1
ATOM 7919 O O . SER B 1 374 ? 166.485 -1.074 113.455 1.00 41.46 347 SER B O 1
ATOM 7922 N N . ASP B 1 375 ? 167.859 -2.554 114.459 1.00 40.27 348 ASP B N 1
ATOM 7923 C CA . ASP B 1 375 ? 168.244 -1.622 115.548 1.00 39.11 348 ASP B CA 1
ATOM 7924 C C . ASP B 1 375 ? 169.691 -1.107 115.300 1.00 38.82 348 ASP B C 1
ATOM 7925 O O . ASP B 1 375 ? 170.649 -1.901 115.372 1.00 31.56 348 ASP B O 1
ATOM 7930 N N . PRO B 1 376 ? 169.846 0.174 114.947 1.00 34.94 349 PRO B N 1
ATOM 7931 C CA . PRO B 1 376 ? 171.204 0.673 114.662 1.00 31.43 349 PRO B CA 1
ATOM 7932 C C . PRO B 1 376 ? 172.111 0.645 115.887 1.00 30.64 349 PRO B C 1
ATOM 7933 O O . PRO B 1 376 ? 173.303 0.504 115.757 1.00 26.28 349 PRO B O 1
ATOM 7937 N N . GLY B 1 377 ? 171.537 0.739 117.081 1.00 27.55 350 GLY B N 1
ATOM 7938 C CA . GLY B 1 377 ? 172.293 0.678 118.310 1.00 27.95 350 GLY B CA 1
ATOM 7939 C C . GLY B 1 377 ? 172.908 -0.700 118.472 1.00 30.59 350 GLY B C 1
ATOM 7940 O O . GLY B 1 377 ? 174.076 -0.790 118.867 1.00 31.21 350 GLY B O 1
ATOM 7941 N N . ARG B 1 378 ? 172.139 -1.745 118.182 1.00 27.74 351 ARG B N 1
ATOM 7942 C CA . ARG B 1 378 ? 172.646 -3.064 118.220 1.00 27.83 351 ARG B CA 1
ATOM 7943 C C . ARG B 1 378 ? 173.642 -3.284 117.058 1.00 26.97 351 ARG B C 1
ATOM 7944 O O . ARG B 1 378 ? 174.591 -4.013 117.224 1.00 29.83 351 ARG B O 1
ATOM 7952 N N . ASN B 1 379 ? 173.418 -2.714 115.884 1.00 26.23 352 ASN B N 1
ATOM 7953 C CA . ASN B 1 379 ? 174.312 -2.887 114.749 1.00 25.13 352 ASN B CA 1
ATOM 7954 C C . ASN B 1 379 ? 175.677 -2.278 115.022 1.00 23.47 352 ASN B C 1
ATOM 7955 O O . ASN B 1 379 ? 176.684 -2.892 114.660 1.00 21.32 352 ASN B O 1
ATOM 7960 N N . ALA B 1 380 ? 175.711 -1.161 115.721 1.00 19.79 353 ALA B N 1
ATOM 7961 C CA . ALA B 1 380 ? 176.950 -0.586 116.148 1.00 22.49 353 ALA B CA 1
ATOM 7962 C C . ALA B 1 380 ? 177.724 -1.501 117.088 1.00 22.77 353 ALA B C 1
ATOM 7963 O O . ALA B 1 380 ? 178.901 -1.730 116.891 1.00 21.77 353 ALA B O 1
ATOM 7965 N N . GLU B 1 381 ? 177.036 -2.058 118.055 1.00 19.99 354 GLU B N 1
ATOM 7966 C CA . GLU B 1 381 ? 177.665 -2.959 118.976 1.00 23.03 354 GLU B CA 1
ATOM 7967 C C . GLU B 1 381 ? 178.171 -4.221 118.291 1.00 21.79 354 GLU B C 1
ATOM 7968 O O . GLU B 1 381 ? 179.231 -4.716 118.638 1.00 22.39 354 GLU B O 1
ATOM 7974 N N . ALA B 1 382 ? 177.409 -4.755 117.345 1.00 23.10 355 ALA B N 1
ATOM 7975 C CA . ALA B 1 382 ? 177.828 -5.891 116.566 1.00 22.83 355 ALA B CA 1
ATOM 7976 C C . ALA B 1 382 ? 179.114 -5.617 115.745 1.00 22.39 355 ALA B C 1
ATOM 7977 O O . ALA B 1 382 ? 180.045 -6.401 115.748 1.00 19.89 355 ALA B O 1
ATOM 7979 N N . ILE B 1 383 ? 179.169 -4.496 115.091 1.00 22.49 356 ILE B N 1
ATOM 7980 C CA . ILE B 1 383 ? 180.301 -4.094 114.316 1.00 21.26 356 ILE B CA 1
ATOM 7981 C C . ILE B 1 383 ? 181.530 -3.881 115.205 1.00 20.81 356 ILE B C 1
ATOM 7982 O O . ILE B 1 383 ? 182.648 -4.341 114.874 1.00 20.99 356 ILE B O 1
ATOM 7987 N N . LYS B 1 384 ? 181.350 -3.274 116.343 1.00 18.76 357 LYS B N 1
ATOM 7988 C CA . LYS B 1 384 ? 182.458 -3.124 117.289 1.00 17.90 357 LYS B CA 1
ATOM 7989 C C . LYS B 1 384 ? 182.992 -4.471 117.775 1.00 18.49 357 LYS B C 1
ATOM 7990 O O . LYS B 1 384 ? 184.181 -4.723 117.771 1.00 17.28 357 LYS B O 1
ATOM 7996 N N . ALA B 1 385 ? 182.124 -5.332 118.231 1.00 19.26 358 ALA B N 1
ATOM 7997 C CA . ALA B 1 385 ? 182.490 -6.639 118.662 1.00 20.07 358 ALA B CA 1
ATOM 7998 C C . ALA B 1 385 ? 183.245 -7.365 117.568 1.00 19.86 358 ALA B C 1
ATOM 7999 O O . ALA B 1 385 ? 184.235 -8.064 117.840 1.00 20.93 358 ALA B O 1
ATOM 8001 N N . LEU B 1 386 ? 182.764 -7.263 116.331 1.00 19.47 359 LEU B N 1
ATOM 8002 C CA . LEU B 1 386 ? 183.421 -7.866 115.206 1.00 18.84 359 LEU B CA 1
ATOM 8003 C C . LEU B 1 386 ? 184.841 -7.380 115.015 1.00 17.61 359 LEU B C 1
ATOM 8004 O O . LEU B 1 386 ? 185.774 -8.175 114.850 1.00 17.71 359 LEU B O 1
ATOM 8009 N N . GLY B 1 387 ? 185.042 -6.083 115.018 1.00 16.76 360 GLY B N 1
ATOM 8010 C CA . GLY B 1 387 ? 186.385 -5.507 114.927 1.00 16.85 360 GLY B CA 1
ATOM 8011 C C . GLY B 1 387 ? 187.340 -6.014 116.028 1.00 18.67 360 GLY B C 1
ATOM 8012 O O . GLY B 1 387 ? 188.489 -6.371 115.743 1.00 15.03 360 GLY B O 1
ATOM 8013 N N . TYR B 1 388 ? 186.866 -6.092 117.270 1.00 19.80 361 TYR B N 1
ATOM 8014 C CA . TYR B 1 388 ? 187.668 -6.558 118.377 1.00 17.57 361 TYR B CA 1
ATOM 8015 C C . TYR B 1 388 ? 188.001 -8.050 118.265 1.00 19.37 361 TYR B C 1
ATOM 8016 O O . TYR B 1 388 ? 189.157 -8.455 118.434 1.00 19.47 361 TYR B O 1
ATOM 8025 N N . TYR B 1 389 ? 187.029 -8.832 117.862 1.00 18.63 362 TYR B N 1
ATOM 8026 C CA . TYR B 1 389 ? 187.247 -10.241 117.577 1.00 18.85 362 TYR B CA 1
ATOM 8027 C C . TYR B 1 389 ? 188.369 -10.457 116.550 1.00 20.33 362 TYR B C 1
ATOM 8028 O O . TYR B 1 389 ? 189.120 -11.446 116.637 1.00 17.72 362 TYR B O 1
ATOM 8037 N N . LEU B 1 390 ? 188.451 -9.603 115.541 1.00 16.03 363 LEU B N 1
ATOM 8038 C CA . LEU B 1 390 ? 189.405 -9.750 114.487 1.00 16.84 363 LEU B CA 1
ATOM 8039 C C . LEU B 1 390 ? 190.754 -9.154 114.818 1.00 20.31 363 LEU B C 1
ATOM 8040 O O . LEU B 1 390 ? 191.715 -9.420 114.099 1.00 22.24 363 LEU B O 1
ATOM 8045 N N . GLY B 1 391 ? 190.812 -8.299 115.819 1.00 17.46 364 GLY B N 1
ATOM 8046 C CA . GLY B 1 391 ? 192.052 -7.800 116.336 1.00 21.34 364 GLY B CA 1
ATOM 8047 C C . GLY B 1 391 ? 192.278 -6.288 116.369 1.00 18.76 364 GLY B C 1
ATOM 8048 O O . GLY B 1 391 ? 193.435 -5.833 116.496 1.00 22.62 364 GLY B O 1
ATOM 8049 N N . ALA B 1 392 ? 191.205 -5.494 116.188 1.00 19.05 365 ALA B N 1
ATOM 8050 C CA . ALA B 1 392 ? 191.340 -4.064 116.286 1.00 16.76 365 ALA B CA 1
ATOM 8051 C C . ALA B 1 392 ? 191.668 -3.663 117.696 1.00 16.93 365 ALA B C 1
ATOM 8052 O O . ALA B 1 392 ? 191.257 -4.338 118.633 1.00 16.88 365 ALA B O 1
ATOM 8054 N N . ASP B 1 393 ? 192.423 -2.563 117.856 1.00 15.88 366 ASP B N 1
ATOM 8055 C CA . ASP B 1 393 ? 192.649 -2.037 119.188 1.00 17.76 366 ASP B CA 1
ATOM 8056 C C . ASP B 1 393 ? 191.533 -1.096 119.684 1.00 17.87 366 ASP B C 1
ATOM 8057 O O . ASP B 1 393 ? 191.232 -1.069 120.909 1.00 15.45 366 ASP B O 1
ATOM 8062 N N . PHE B 1 394 ? 190.983 -0.316 118.778 1.00 14.81 367 PHE B N 1
ATOM 8063 C CA . PHE B 1 394 ? 189.855 0.584 118.982 1.00 16.59 367 PHE B CA 1
ATOM 8064 C C . PHE B 1 394 ? 188.940 0.497 117.777 1.00 15.61 367 PHE B C 1
ATOM 8065 O O . PHE B 1 394 ? 189.402 0.423 116.666 1.00 15.44 367 PHE B O 1
ATOM 8073 N N . VAL B 1 395 ? 187.636 0.552 118.002 1.00 15.88 368 VAL B N 1
ATOM 8074 C CA . VAL B 1 395 ? 186.625 0.713 116.975 1.00 17.51 368 VAL B CA 1
ATOM 8075 C C . VAL B 1 395 ? 185.740 1.886 117.305 1.00 19.03 368 VAL B C 1
ATOM 8076 O O . VAL B 1 395 ? 185.260 2.017 118.431 1.00 18.47 368 VAL B O 1
ATOM 8080 N N . GLY B 1 396 ? 185.509 2.759 116.320 1.00 17.92 369 GLY B N 1
ATOM 8081 C CA . GLY B 1 396 ? 184.538 3.834 116.446 1.00 18.84 369 GLY B CA 1
ATOM 8082 C C . GLY B 1 396 ? 183.764 3.968 115.141 1.00 18.72 369 GLY B C 1
ATOM 8083 O O . GLY B 1 396 ? 184.177 3.499 114.096 1.00 17.41 369 GLY B O 1
ATOM 8084 N N . ILE B 1 397 ? 182.668 4.709 115.180 1.00 18.76 370 ILE B N 1
ATOM 8085 C CA . ILE B 1 397 ? 181.768 4.864 114.039 1.00 16.97 370 ILE B CA 1
ATOM 8086 C C . ILE B 1 397 ? 181.325 6.300 113.930 1.00 18.57 370 ILE B C 1
ATOM 8087 O O . ILE B 1 397 ? 180.975 6.933 114.939 1.00 16.19 370 ILE B O 1
ATOM 8092 N N . CYS B 1 398 ? 181.415 6.845 112.722 1.00 18.36 371 CYS B N 1
ATOM 8093 C CA . CYS B 1 398 ? 180.858 8.163 112.426 1.00 18.63 371 CYS B CA 1
ATOM 8094 C C . CYS B 1 398 ? 180.140 8.170 111.089 1.00 20.70 371 CYS B C 1
ATOM 8095 O O . CYS B 1 398 ? 180.135 7.215 110.309 1.00 17.50 371 CYS B O 1
ATOM 8098 N N . ARG B 1 399 ? 179.449 9.265 110.807 1.00 21.68 372 ARG B N 1
ATOM 8099 C CA . ARG B 1 399 ? 178.911 9.471 109.493 1.00 22.49 372 ARG B CA 1
ATOM 8100 C C . ARG B 1 399 ? 180.006 9.810 108.534 1.00 18.51 372 ARG B C 1
ATOM 8101 O O . ARG B 1 399 ? 180.853 10.651 108.826 1.00 22.30 372 ARG B O 1
ATOM 8109 N N . ALA B 1 400 ? 179.952 9.241 107.366 1.00 18.37 373 ALA B N 1
ATOM 8110 C CA . ALA B 1 400 ? 180.910 9.575 106.310 1.00 21.68 373 ALA B CA 1
ATOM 8111 C C . ALA B 1 400 ? 180.433 10.818 105.589 1.00 23.50 373 ALA B C 1
ATOM 8112 O O . ALA B 1 400 ? 179.630 10.727 104.675 1.00 31.67 373 ALA B O 1
ATOM 8114 N N . GLU B 1 401 ? 180.956 11.985 105.963 1.00 22.21 374 GLU B N 1
ATOM 8115 C CA . GLU B 1 401 ? 180.499 13.254 105.378 1.00 21.75 374 GLU B CA 1
ATOM 8116 C C . GLU B 1 401 ? 181.194 13.456 104.027 1.00 19.78 374 GLU B C 1
ATOM 8117 O O . GLU B 1 401 ? 182.246 12.932 103.813 1.00 18.38 374 GLU B O 1
ATOM 8123 N N . PRO B 1 402 ? 180.550 14.170 103.095 1.00 22.09 375 PRO B N 1
ATOM 8124 C CA . PRO B 1 402 ? 181.150 14.275 101.753 1.00 21.39 375 PRO B CA 1
ATOM 8125 C C . PRO B 1 402 ? 182.526 14.915 101.760 1.00 20.76 375 PRO B C 1
ATOM 8126 O O . PRO B 1 402 ? 183.400 14.469 101.001 1.00 23.88 375 PRO B O 1
ATOM 8130 N N . TRP B 1 403 ? 182.769 15.831 102.665 1.00 21.67 376 TRP B N 1
ATOM 8131 C CA . TRP B 1 403 ? 184.064 16.517 102.667 1.00 21.78 376 TRP B CA 1
ATOM 8132 C C . TRP B 1 403 ? 185.220 15.626 103.217 1.00 21.09 376 TRP B C 1
ATOM 8133 O O . TRP B 1 403 ? 186.350 16.039 103.086 1.00 22.86 376 TRP B O 1
ATOM 8144 N N . MET B 1 404 ? 184.921 14.404 103.738 1.00 18.71 377 MET B N 1
ATOM 8145 C CA . MET B 1 404 ? 185.934 13.382 104.097 1.00 17.98 377 MET B CA 1
ATOM 8146 C C . MET B 1 404 ? 186.485 12.586 102.904 1.00 20.28 377 MET B C 1
ATOM 8147 O O . MET B 1 404 ? 187.478 11.886 103.005 1.00 20.15 377 MET B O 1
ATOM 8152 N N . TYR B 1 405 ? 185.775 12.595 101.793 1.00 17.94 378 TYR B N 1
ATOM 8153 C CA . TYR B 1 405 ? 186.185 11.902 100.594 1.00 16.27 378 TYR B CA 1
ATOM 8154 C C . TYR B 1 405 ? 187.098 12.794 99.758 1.00 17.01 378 TYR B C 1
ATOM 8155 O O . TYR B 1 405 ? 186.887 14.015 99.700 1.00 17.88 378 TYR B O 1
ATOM 8164 N N . TYR B 1 406 ? 188.104 12.215 99.133 1.00 14.98 379 TYR B N 1
ATOM 8165 C CA . TYR B 1 406 ? 188.898 12.976 98.183 1.00 15.59 379 TYR B CA 1
ATOM 8166 C C . TYR B 1 406 ? 187.982 13.491 97.048 1.00 16.94 379 TYR B C 1
ATOM 8167 O O . TYR B 1 406 ? 186.948 12.880 96.718 1.00 16.47 379 TYR B O 1
ATOM 8176 N N . ALA B 1 407 ? 188.402 14.555 96.414 1.00 17.14 380 ALA B N 1
ATOM 8177 C CA . ALA B 1 407 ? 187.659 15.113 95.263 1.00 17.32 380 ALA B CA 1
ATOM 8178 C C . ALA B 1 407 ? 187.694 14.231 94.018 1.00 18.41 380 ALA B C 1
ATOM 8179 O O . ALA B 1 407 ? 186.700 14.109 93.301 1.00 21.45 380 ALA B O 1
ATOM 8181 N N . SER B 1 408 ? 188.835 13.609 93.730 1.00 17.97 381 SER B N 1
ATOM 8182 C CA . SER B 1 408 ? 189.076 12.897 92.491 1.00 20.23 381 SER B CA 1
ATOM 8183 C C . SER B 1 408 ? 190.220 11.916 92.724 1.00 21.05 381 SER B C 1
ATOM 8184 O O . SER B 1 408 ? 191.053 12.140 93.595 1.00 19.60 381 SER B O 1
ATOM 8187 N N . ASP B 1 409 ? 190.297 10.892 91.891 1.00 22.54 382 ASP B N 1
ATOM 8188 C CA . ASP B 1 409 ? 191.412 9.938 91.967 1.00 23.22 382 ASP B CA 1
ATOM 8189 C C . ASP B 1 409 ? 192.645 10.412 91.200 1.00 25.39 382 ASP B C 1
ATOM 8190 O O . ASP B 1 409 ? 192.531 11.296 90.355 1.00 23.89 382 ASP B O 1
ATOM 8195 N N . GLU B 1 410 ? 193.823 9.927 91.549 1.00 21.57 383 GLU B N 1
ATOM 8196 C CA . GLU B 1 410 ? 195.052 10.489 91.029 1.00 23.03 383 GLU B CA 1
ATOM 8197 C C . GLU B 1 410 ? 195.521 9.811 89.746 1.00 23.83 383 GLU B C 1
ATOM 8198 O O . GLU B 1 410 ? 196.515 10.192 89.147 1.00 25.47 383 GLU B O 1
ATOM 8204 N N . VAL B 1 411 ? 194.830 8.764 89.354 1.00 24.81 384 VAL B N 1
ATOM 8205 C CA . VAL B 1 411 ? 195.295 7.944 88.249 1.00 26.96 384 VAL B CA 1
ATOM 8206 C C . VAL B 1 411 ? 194.598 8.389 86.961 1.00 29.42 384 VAL B C 1
ATOM 8207 O O . VAL B 1 411 ? 195.276 8.714 85.984 1.00 28.11 384 VAL B O 1
ATOM 8211 N N . GLU B 1 412 ? 193.261 8.359 86.966 1.00 28.09 385 GLU B N 1
ATOM 8212 C CA . GLU B 1 412 ? 192.485 8.852 85.861 1.00 33.63 385 GLU B CA 1
ATOM 8213 C C . GLU B 1 412 ? 191.899 10.255 86.077 1.00 32.06 385 GLU B C 1
ATOM 8214 O O . GLU B 1 412 ? 191.378 10.858 85.123 1.00 26.72 385 GLU B O 1
ATOM 8220 N N . GLY B 1 413 ? 191.866 10.725 87.317 1.00 27.42 386 GLY B N 1
ATOM 8221 C CA . GLY B 1 413 ? 191.353 12.052 87.582 1.00 24.26 386 GLY B CA 1
ATOM 8222 C C . GLY B 1 413 ? 189.870 12.195 87.573 1.00 22.89 386 GLY B C 1
ATOM 8223 O O . GLY B 1 413 ? 189.380 13.299 87.488 1.00 23.33 386 GLY B O 1
ATOM 8224 N N . LYS B 1 414 ? 189.133 11.106 87.669 1.00 23.03 387 LYS B N 1
ATOM 8225 C CA . LYS B 1 414 ? 187.655 11.180 87.684 1.00 23.27 387 LYS B CA 1
ATOM 8226 C C . LYS B 1 414 ? 187.170 11.553 89.088 1.00 21.87 387 LYS B C 1
ATOM 8227 O O . LYS B 1 414 ? 187.827 11.241 90.056 1.00 18.20 387 LYS B O 1
ATOM 8233 N N . PRO B 1 415 ? 185.998 12.178 89.193 1.00 21.69 388 PRO B N 1
ATOM 8234 C CA . PRO B 1 415 ? 185.465 12.483 90.499 1.00 22.42 388 PRO B CA 1
ATOM 8235 C C . PRO B 1 415 ? 185.225 11.273 91.327 1.00 22.81 388 PRO B C 1
ATOM 8236 O O . PRO B 1 415 ? 185.031 10.188 90.785 1.00 22.64 388 PRO B O 1
ATOM 8240 N N . ILE B 1 416 ? 185.336 11.440 92.632 1.00 20.99 389 ILE B N 1
ATOM 8241 C CA . ILE B 1 416 ? 184.956 10.414 93.573 1.00 20.61 389 ILE B CA 1
ATOM 8242 C C . ILE B 1 416 ? 183.622 10.868 94.148 1.00 20.58 389 ILE B C 1
ATOM 8243 O O . ILE B 1 416 ? 183.469 12.014 94.494 1.00 23.84 389 ILE B O 1
ATOM 8248 N N . GLU B 1 417 ? 182.671 9.953 94.221 1.00 23.88 390 GLU B N 1
ATOM 8249 C CA . GLU B 1 417 ? 181.323 10.208 94.824 1.00 23.86 390 GLU B CA 1
ATOM 8250 C C . GLU B 1 417 ? 181.360 9.906 96.320 1.00 25.05 390 GLU B C 1
ATOM 8251 O O . GLU B 1 417 ? 182.211 9.108 96.766 1.00 26.68 390 GLU B O 1
ATOM 8253 N N . ALA B 1 418 ? 180.529 10.599 97.113 1.00 22.74 391 ALA B N 1
ATOM 8254 C CA . ALA B 1 418 ? 180.356 10.265 98.490 1.00 21.67 391 ALA B CA 1
ATOM 8255 C C . ALA B 1 418 ? 179.359 9.117 98.544 1.00 24.84 391 ALA B C 1
ATOM 8256 O O . ALA B 1 418 ? 178.232 9.262 98.901 1.00 29.62 391 ALA B O 1
ATOM 8258 N N . TYR B 1 419 ? 179.854 7.911 98.297 1.00 24.37 392 TYR B N 1
ATOM 8259 C CA . TYR B 1 419 ? 178.978 6.794 97.965 1.00 22.98 392 TYR B CA 1
ATOM 8260 C C . TYR B 1 419 ? 178.423 5.999 99.148 1.00 24.10 392 TYR B C 1
ATOM 8261 O O . TYR B 1 419 ? 177.437 5.289 98.968 1.00 26.54 392 TYR B O 1
ATOM 8270 N N . HIS B 1 420 ? 178.988 6.169 100.346 1.00 22.44 393 HIS B N 1
ATOM 8271 C CA . HIS B 1 420 ? 178.495 5.486 101.531 1.00 22.59 393 HIS B CA 1
ATOM 8272 C C . HIS B 1 420 ? 178.115 6.451 102.635 1.00 22.15 393 HIS B C 1
ATOM 8273 O O . HIS B 1 420 ? 178.634 7.570 102.703 1.00 24.36 393 HIS B O 1
ATOM 8280 N N . ASP B 1 421 ? 177.231 6.019 103.504 1.00 21.11 394 ASP B N 1
ATOM 8281 C CA . ASP B 1 421 ? 176.703 6.817 104.581 1.00 25.84 394 ASP B CA 1
ATOM 8282 C C . ASP B 1 421 ? 177.529 6.857 105.868 1.00 23.45 394 ASP B C 1
ATOM 8283 O O . ASP B 1 421 ? 177.519 7.827 106.583 1.00 22.26 394 ASP B O 1
ATOM 8288 N N . TYR B 1 422 ? 178.234 5.781 106.163 1.00 21.13 395 TYR B N 1
ATOM 8289 C CA . TYR B 1 422 ? 178.933 5.641 107.452 1.00 23.47 395 TYR B CA 1
ATOM 8290 C C . TYR B 1 422 ? 180.388 5.260 107.282 1.00 19.50 395 TYR B C 1
ATOM 8291 O O . TYR B 1 422 ? 180.761 4.653 106.303 1.00 18.85 395 TYR B O 1
ATOM 8300 N N . ALA B 1 423 ? 181.185 5.638 108.269 1.00 20.75 396 ALA B N 1
ATOM 8301 C CA . ALA B 1 423 ? 182.585 5.237 108.329 1.00 16.30 396 ALA B CA 1
ATOM 8302 C C . ALA B 1 423 ? 182.789 4.422 109.632 1.00 17.06 396 ALA B C 1
ATOM 8303 O O . ALA B 1 423 ? 182.530 4.924 110.722 1.00 16.63 396 ALA B O 1
ATOM 8305 N N . VAL B 1 424 ? 183.317 3.231 109.506 1.00 15.92 397 VAL B N 1
ATOM 8306 C CA . VAL B 1 424 ? 183.816 2.445 110.645 1.00 14.33 397 VAL B CA 1
ATOM 8307 C C . VAL B 1 424 ? 185.358 2.694 110.652 1.00 16.81 397 VAL B C 1
ATOM 8308 O O . VAL B 1 424 ? 186.089 2.398 109.672 1.00 13.67 397 VAL B O 1
ATOM 8312 N N . VAL B 1 425 ? 185.843 3.257 111.759 1.00 14.76 398 VAL B N 1
ATOM 8313 C CA . VAL B 1 425 ? 187.199 3.637 111.959 1.00 15.16 398 VAL B CA 1
ATOM 8314 C C . VAL B 1 425 ? 187.815 2.715 113.023 1.00 17.85 398 VAL B C 1
ATOM 8315 O O . VAL B 1 425 ? 187.272 2.560 114.117 1.00 16.83 398 VAL B O 1
ATOM 8319 N N . MET B 1 426 ? 188.968 2.121 112.706 1.00 17.69 399 MET B N 1
ATOM 8320 C CA . MET B 1 426 ? 189.683 1.245 113.655 1.00 17.02 399 MET B CA 1
ATOM 8321 C C . MET B 1 426 ? 191.120 1.676 113.748 1.00 18.69 399 MET B C 1
ATOM 8322 O O . MET B 1 426 ? 191.707 2.084 112.757 1.00 18.26 399 MET B O 1
ATOM 8327 N N . LEU B 1 427 ? 191.654 1.634 114.962 1.00 16.42 400 LEU B N 1
ATOM 8328 C CA . LEU B 1 427 ? 193.029 1.959 115.202 1.00 17.05 400 LEU B CA 1
ATOM 8329 C C . LEU B 1 427 ? 193.799 0.679 115.521 1.00 17.17 400 LEU B C 1
ATOM 8330 O O . LEU B 1 427 ? 193.266 -0.198 116.215 1.00 16.51 400 LEU B O 1
ATOM 8335 N N . ILE B 1 428 ? 194.988 0.558 114.963 1.00 17.87 401 ILE B N 1
ATOM 8336 C CA . ILE B 1 428 ? 195.916 -0.549 115.214 1.00 18.94 401 ILE B CA 1
ATOM 8337 C C . ILE B 1 428 ? 197.109 0.082 115.855 1.00 18.73 401 ILE B C 1
ATOM 8338 O O . ILE B 1 428 ? 197.712 1.012 115.293 1.00 19.76 401 ILE B O 1
ATOM 8343 N N . ASP B 1 429 ? 197.442 -0.392 117.028 1.00 17.15 402 ASP B N 1
ATOM 8344 C CA . ASP B 1 429 ? 198.594 0.103 117.791 1.00 19.13 402 ASP B CA 1
ATOM 8345 C C . ASP B 1 429 ? 199.890 -0.244 117.018 1.00 19.82 402 ASP B C 1
ATOM 8346 O O . ASP B 1 429 ? 200.105 -1.407 116.655 1.00 20.03 402 ASP B O 1
ATOM 8351 N N . GLN B 1 430 ? 200.764 0.735 116.823 1.00 18.33 403 GLN B N 1
ATOM 8352 C CA . GLN B 1 430 ? 202.025 0.482 116.083 1.00 19.62 403 GLN B CA 1
ATOM 8353 C C . GLN B 1 430 ? 203.076 -0.324 116.887 1.00 22.31 403 GLN B C 1
ATOM 8354 O O . GLN B 1 430 ? 203.965 -0.911 116.288 1.00 22.14 403 GLN B O 1
ATOM 8360 N N . GLY B 1 431 ? 202.938 -0.354 118.194 1.00 20.66 404 GLY B N 1
ATOM 8361 C CA . GLY B 1 431 ? 203.780 -1.222 119.018 1.00 23.60 404 GLY B CA 1
ATOM 8362 C C . GLY B 1 431 ? 204.747 -0.417 119.906 1.00 24.72 404 GLY B C 1
ATOM 8363 O O . GLY B 1 431 ? 205.789 0.049 119.437 1.00 20.87 404 GLY B O 1
ATOM 8364 N N . TYR B 1 432 ? 204.396 -0.324 121.193 1.00 23.14 405 TYR B N 1
ATOM 8365 C CA . TYR B 1 432 ? 205.185 0.389 122.161 1.00 23.06 405 TYR B CA 1
ATOM 8366 C C . TYR B 1 432 ? 206.633 -0.122 122.300 1.00 21.86 405 TYR B C 1
ATOM 8367 O O . TYR B 1 432 ? 207.578 0.647 122.285 1.00 21.48 405 TYR B O 1
ATOM 8376 N N . GLU B 1 433 ? 206.790 -1.413 122.428 1.00 22.45 406 GLU B N 1
ATOM 8377 C CA . GLU B 1 433 ? 208.051 -1.994 122.861 1.00 24.23 406 GLU B CA 1
ATOM 8378 C C . GLU B 1 433 ? 209.097 -1.942 121.763 1.00 24.10 406 GLU B C 1
ATOM 8379 O O . GLU B 1 433 ? 210.260 -1.637 122.036 1.00 25.73 406 GLU B O 1
ATOM 8385 N N . THR B 1 434 ? 208.686 -2.130 120.521 1.00 22.28 407 THR B N 1
ATOM 8386 C CA . THR B 1 434 ? 209.587 -1.940 119.394 1.00 22.11 407 THR B CA 1
ATOM 8387 C C . THR B 1 434 ? 209.989 -0.488 119.251 1.00 22.54 407 THR B C 1
ATOM 8388 O O . THR B 1 434 ? 211.171 -0.186 119.074 1.00 24.03 407 THR B O 1
ATOM 8392 N N . MET B 1 435 ? 209.046 0.445 119.401 1.00 20.34 408 MET B N 1
ATOM 8393 C CA . MET B 1 435 ? 209.392 1.824 119.295 1.00 21.01 408 MET B CA 1
ATOM 8394 C C . MET B 1 435 ? 210.343 2.295 120.395 1.00 21.28 408 MET B C 1
ATOM 8395 O O . MET B 1 435 ? 211.122 3.216 120.200 1.00 21.26 408 MET B O 1
ATOM 8400 N N . GLU B 1 436 ? 210.318 1.650 121.558 1.00 25.65 409 GLU B N 1
ATOM 8401 C CA . GLU B 1 436 ? 211.239 1.923 122.647 1.00 23.14 409 GLU B CA 1
ATOM 8402 C C . GLU B 1 436 ? 212.701 1.645 122.301 1.00 24.54 409 GLU B C 1
ATOM 8403 O O . GLU B 1 436 ? 213.566 2.403 122.717 1.00 22.59 409 GLU B O 1
ATOM 8409 N N . GLY B 1 437 ? 212.964 0.584 121.557 1.00 18.91 410 GLY B N 1
ATOM 8410 C CA . GLY B 1 437 ? 214.289 0.288 121.120 1.00 17.95 410 GLY B CA 1
ATOM 8411 C C . GLY B 1 437 ? 214.808 1.142 120.005 1.00 21.47 410 GLY B C 1
ATOM 8412 O O . GLY B 1 437 ? 216.025 1.172 119.747 1.00 25.34 410 GLY B O 1
ATOM 8413 N N . ALA B 1 438 ? 213.889 1.824 119.286 1.00 20.55 411 ALA B N 1
ATOM 8414 C CA . ALA B 1 438 ? 214.171 2.445 117.976 1.00 21.12 411 ALA B CA 1
ATOM 8415 C C . ALA B 1 438 ? 214.540 3.889 118.128 1.00 21.95 411 ALA B C 1
ATOM 8416 O O . ALA B 1 438 ? 214.153 4.563 119.084 1.00 19.50 411 ALA B O 1
ATOM 8418 N N . SER B 1 439 ? 215.264 4.426 117.145 1.00 24.91 412 SER B N 1
ATOM 8419 C CA . SER B 1 439 ? 215.425 5.855 117.024 1.00 20.94 412 SER B CA 1
ATOM 8420 C C . SER B 1 439 ? 214.076 6.570 116.580 1.00 21.68 412 SER B C 1
ATOM 8421 O O . SER B 1 439 ? 213.931 7.782 116.749 1.00 20.04 412 SER B O 1
ATOM 8424 N N . GLY B 1 440 ? 213.137 5.830 115.957 1.00 21.16 413 GLY B N 1
ATOM 8425 C CA . GLY B 1 440 ? 212.033 6.444 115.262 1.00 18.00 413 GLY B CA 1
ATOM 8426 C C . GLY B 1 440 ? 212.249 6.570 113.784 1.00 21.44 413 GLY B C 1
ATOM 8427 O O . GLY B 1 440 ? 211.271 6.503 113.019 1.00 19.42 413 GLY B O 1
ATOM 8428 N N . ASP B 1 441 ? 213.504 6.795 113.349 1.00 21.56 414 ASP B N 1
ATOM 8429 C CA . ASP B 1 441 ? 213.869 6.927 111.946 1.00 20.98 414 ASP B CA 1
ATOM 8430 C C . ASP B 1 441 ? 214.980 5.973 111.529 1.00 21.52 414 ASP B C 1
ATOM 8431 O O . ASP B 1 441 ? 215.760 6.286 110.640 1.00 18.43 414 ASP B O 1
ATOM 8436 N N . ASP B 1 442 ? 215.022 4.804 112.160 1.00 20.26 415 ASP B N 1
ATOM 8437 C CA . ASP B 1 442 ? 216.028 3.795 111.816 1.00 22.20 415 ASP B CA 1
ATOM 8438 C C . ASP B 1 442 ? 215.424 2.729 110.907 1.00 20.30 415 ASP B C 1
ATOM 8439 O O . ASP B 1 442 ? 214.433 2.985 110.243 1.00 21.88 415 ASP B O 1
ATOM 8444 N N . TRP B 1 443 ? 216.007 1.520 110.850 1.00 21.02 416 TRP B N 1
ATOM 8445 C CA . TRP B 1 443 ? 215.647 0.534 109.862 1.00 19.46 416 TRP B CA 1
ATOM 8446 C C . TRP B 1 443 ? 214.322 -0.143 110.093 1.00 20.56 416 TRP B C 1
ATOM 8447 O O . TRP B 1 443 ? 213.794 -0.779 109.193 1.00 21.14 416 TRP B O 1
ATOM 8458 N N . ILE B 1 444 ? 213.766 -0.007 111.289 1.00 19.65 417 ILE B N 1
ATOM 8459 C CA . ILE B 1 444 ? 212.519 -0.690 111.578 1.00 20.81 417 ILE B CA 1
ATOM 8460 C C . ILE B 1 444 ? 211.283 0.247 111.455 1.00 20.11 417 ILE B C 1
ATOM 8461 O O . ILE B 1 444 ? 210.170 -0.182 111.564 1.00 19.15 417 ILE B O 1
ATOM 8466 N N . SER B 1 445 ? 211.512 1.515 111.256 1.00 19.17 418 SER B N 1
ATOM 8467 C CA . SER B 1 445 ? 210.414 2.471 111.289 1.00 21.69 418 SER B CA 1
ATOM 8468 C C . SER B 1 445 ? 209.271 2.145 110.302 1.00 20.38 418 SER B C 1
ATOM 8469 O O . SER B 1 445 ? 208.076 2.030 110.722 1.00 18.39 418 SER B O 1
ATOM 8472 N N . ALA B 1 446 ? 209.586 1.957 109.038 1.00 19.84 419 ALA B N 1
ATOM 8473 C CA . ALA B 1 446 ? 208.563 1.626 108.061 1.00 16.59 419 ALA B CA 1
ATOM 8474 C C . ALA B 1 446 ? 207.927 0.293 108.276 1.00 17.84 419 ALA B C 1
ATOM 8475 O O . ALA B 1 446 ? 206.782 0.083 107.915 1.00 17.22 419 ALA B O 1
ATOM 8477 N N . SER B 1 447 ? 208.668 -0.688 108.821 1.00 17.71 420 SER B N 1
ATOM 8478 C CA . SER B 1 447 ? 208.067 -1.940 109.195 1.00 16.41 420 SER B CA 1
ATOM 8479 C C . SER B 1 447 ? 206.989 -1.769 110.268 1.00 15.76 420 SER B C 1
ATOM 8480 O O . SER B 1 447 ? 206.013 -2.510 110.255 1.00 16.83 420 SER B O 1
ATOM 8483 N N . GLN B 1 448 ? 207.180 -0.866 111.213 1.00 15.88 421 GLN B N 1
ATOM 8484 C CA . GLN B 1 448 ? 206.158 -0.591 112.185 1.00 19.61 421 GLN B CA 1
ATOM 8485 C C . GLN B 1 448 ? 204.872 -0.022 111.539 1.00 18.35 421 GLN B C 1
ATOM 8486 O O . GLN B 1 448 ? 203.784 -0.463 111.819 1.00 19.86 421 GLN B O 1
ATOM 8492 N N . SER B 1 449 ? 205.030 0.896 110.610 1.00 19.26 422 SER B N 1
ATOM 8493 C CA . SER B 1 449 ? 203.889 1.401 109.801 1.00 19.01 422 SER B CA 1
ATOM 8494 C C . SER B 1 449 ? 203.243 0.279 109.014 1.00 19.47 422 SER B C 1
ATOM 8495 O O . SER B 1 449 ? 202.042 0.147 109.047 1.00 17.44 422 SER B O 1
ATOM 8498 N N . MET B 1 450 ? 204.044 -0.523 108.286 1.00 17.31 423 MET B N 1
ATOM 8499 C CA . MET B 1 450 ? 203.488 -1.465 107.369 1.00 17.71 423 MET B CA 1
ATOM 8500 C C . MET B 1 450 ? 202.751 -2.567 108.083 1.00 17.13 423 MET B C 1
ATOM 8501 O O . MET B 1 450 ? 201.746 -3.075 107.591 1.00 15.27 423 MET B O 1
ATOM 8506 N N . ARG B 1 451 ? 203.261 -3.026 109.215 1.00 17.47 424 ARG B N 1
ATOM 8507 C CA . ARG B 1 451 ? 202.571 -4.042 109.975 1.00 17.81 424 ARG B CA 1
ATOM 8508 C C . ARG B 1 451 ? 201.140 -3.575 110.330 1.00 16.20 424 ARG B C 1
ATOM 8509 O O . ARG B 1 451 ? 200.167 -4.305 110.153 1.00 14.16 424 ARG B O 1
ATOM 8517 N N . ALA B 1 452 ? 201.037 -2.350 110.764 1.00 17.67 425 ALA B N 1
ATOM 8518 C CA . ALA B 1 452 ? 199.740 -1.784 111.206 1.00 17.24 425 ALA B CA 1
ATOM 8519 C C . ALA B 1 452 ? 198.845 -1.573 110.026 1.00 15.33 425 ALA B C 1
ATOM 8520 O O . ALA B 1 452 ? 197.662 -1.890 110.074 1.00 15.37 425 ALA B O 1
ATOM 8522 N N . TYR B 1 453 ? 199.402 -1.141 108.892 1.00 16.44 426 TYR B N 1
ATOM 8523 C CA . TYR B 1 453 ? 198.689 -1.109 107.640 1.00 16.30 426 TYR B CA 1
ATOM 8524 C C . TYR B 1 453 ? 198.156 -2.425 107.174 1.00 19.28 426 TYR B C 1
ATOM 8525 O O . TYR B 1 453 ? 196.994 -2.543 106.757 1.00 17.08 426 TYR B O 1
ATOM 8534 N N . MET B 1 454 ? 199.010 -3.426 107.187 1.00 17.50 427 MET B N 1
ATOM 8535 C CA . MET B 1 454 ? 198.632 -4.703 106.750 1.00 17.66 427 MET B CA 1
ATOM 8536 C C . MET B 1 454 ? 197.525 -5.317 107.623 1.00 15.41 427 MET B C 1
ATOM 8537 O O . MET B 1 454 ? 196.551 -5.896 107.119 1.00 16.74 427 MET B O 1
ATOM 8542 N N . ARG B 1 455 ? 197.715 -5.286 108.918 1.00 17.37 428 ARG B N 1
ATOM 8543 C CA . ARG B 1 455 ? 196.752 -5.865 109.857 1.00 18.55 428 ARG B CA 1
ATOM 8544 C C . ARG B 1 455 ? 195.400 -5.151 109.743 1.00 18.60 428 ARG B C 1
ATOM 8545 O O . ARG B 1 455 ? 194.361 -5.803 109.743 1.00 16.52 428 ARG B O 1
ATOM 8553 N N . GLY B 1 456 ? 195.436 -3.831 109.675 1.00 16.14 429 GLY B N 1
ATOM 8554 C CA . GLY B 1 456 ? 194.224 -3.054 109.496 1.00 17.64 429 GLY B CA 1
ATOM 8555 C C . GLY B 1 456 ? 193.446 -3.388 108.239 1.00 18.94 429 GLY B C 1
ATOM 8556 O O . GLY B 1 456 ? 192.251 -3.590 108.289 1.00 16.58 429 GLY B O 1
ATOM 8557 N N . ALA B 1 457 ? 194.165 -3.520 107.132 1.00 17.15 430 ALA B N 1
ATOM 8558 C CA . ALA B 1 457 ? 193.569 -3.819 105.875 1.00 18.14 430 ALA B CA 1
ATOM 8559 C C . ALA B 1 457 ? 192.916 -5.178 105.853 1.00 16.87 430 ALA B C 1
ATOM 8560 O O . ALA B 1 457 ? 191.869 -5.367 105.283 1.00 16.82 430 ALA B O 1
ATOM 8562 N N . GLU B 1 458 ? 193.531 -6.159 106.516 1.00 18.70 431 GLU B N 1
ATOM 8563 C CA . GLU B 1 458 ? 192.941 -7.458 106.624 1.00 18.12 431 GLU B CA 1
ATOM 8564 C C . GLU B 1 458 ? 191.651 -7.433 107.427 1.00 18.35 431 GLU B C 1
ATOM 8565 O O . GLU B 1 458 ? 190.680 -8.089 107.065 1.00 18.20 431 GLU B O 1
ATOM 8571 N N . ILE B 1 459 ? 191.667 -6.751 108.556 1.00 17.26 432 ILE B N 1
ATOM 8572 C CA . ILE B 1 459 ? 190.500 -6.721 109.462 1.00 17.82 432 ILE B CA 1
ATOM 8573 C C . ILE B 1 459 ? 189.365 -5.974 108.752 1.00 18.67 432 ILE B C 1
ATOM 8574 O O . ILE B 1 459 ? 188.237 -6.463 108.695 1.00 16.99 432 ILE B O 1
ATOM 8579 N N . ALA B 1 460 ? 189.688 -4.847 108.148 1.00 16.42 433 ALA B N 1
ATOM 8580 C CA . ALA B 1 460 ? 188.620 -4.079 107.484 1.00 19.38 433 ALA B CA 1
ATOM 8581 C C . ALA B 1 460 ? 188.137 -4.773 106.193 1.00 18.46 433 ALA B C 1
ATOM 8582 O O . ALA B 1 460 ? 187.012 -4.595 105.827 1.00 19.48 433 ALA B O 1
ATOM 8584 N N . GLY B 1 461 ? 189.003 -5.543 105.504 1.00 17.84 434 GLY B N 1
ATOM 8585 C CA . GLY B 1 461 ? 188.618 -6.226 104.322 1.00 16.90 434 GLY B CA 1
ATOM 8586 C C . GLY B 1 461 ? 187.570 -7.282 104.658 1.00 18.59 434 GLY B C 1
ATOM 8587 O O . GLY B 1 461 ? 186.578 -7.446 103.964 1.00 18.25 434 GLY B O 1
ATOM 8588 N N . VAL B 1 462 ? 187.796 -7.997 105.733 1.00 19.40 435 VAL B N 1
ATOM 8589 C CA . VAL B 1 462 ? 186.865 -9.011 106.212 1.00 18.11 435 VAL B CA 1
ATOM 8590 C C . VAL B 1 462 ? 185.523 -8.412 106.644 1.00 18.91 435 VAL B C 1
ATOM 8591 O O . VAL B 1 462 ? 184.463 -8.909 106.333 1.00 19.56 435 VAL B O 1
ATOM 8595 N N . MET B 1 463 ? 185.580 -7.316 107.357 1.00 16.87 436 MET B N 1
ATOM 8596 C CA . MET B 1 463 ? 184.351 -6.715 107.915 1.00 18.92 436 MET B CA 1
ATOM 8597 C C . MET B 1 463 ? 183.488 -6.077 106.820 1.00 19.25 436 MET B C 1
ATOM 8598 O O . MET B 1 463 ? 182.300 -6.227 106.844 1.00 18.08 436 MET B O 1
ATOM 8603 N N . ALA B 1 464 ? 184.122 -5.396 105.877 1.00 20.13 437 ALA B N 1
ATOM 8604 C CA . ALA B 1 464 ? 183.386 -4.840 104.704 1.00 20.24 437 ALA B CA 1
ATOM 8605 C C . ALA B 1 464 ? 182.747 -6.010 103.876 1.00 19.76 437 ALA B C 1
ATOM 8606 O O . ALA B 1 464 ? 181.636 -5.884 103.408 1.00 20.54 437 ALA B O 1
ATOM 8608 N N . ALA B 1 465 ? 183.436 -7.152 103.733 1.00 21.52 438 ALA B N 1
ATOM 8609 C CA . ALA B 1 465 ? 182.876 -8.308 103.019 1.00 23.03 438 ALA B CA 1
ATOM 8610 C C . ALA B 1 465 ? 181.648 -8.860 103.717 1.00 24.30 438 ALA B C 1
ATOM 8611 O O . ALA B 1 465 ? 180.706 -9.299 103.086 1.00 25.91 438 ALA B O 1
ATOM 8613 N N . HIS B 1 466 ? 181.628 -8.808 105.021 1.00 23.42 439 HIS B N 1
ATOM 8614 C CA . HIS B 1 466 ? 180.498 -9.277 105.772 1.00 26.78 439 HIS B CA 1
ATOM 8615 C C . HIS B 1 466 ? 179.305 -8.340 105.615 1.00 26.18 439 HIS B C 1
ATOM 8616 O O . HIS B 1 466 ? 178.171 -8.798 105.466 1.00 23.12 439 HIS B O 1
ATOM 8623 N N . CYS B 1 467 ? 179.574 -7.049 105.618 1.00 23.67 440 CYS B N 1
ATOM 8624 C CA . CYS B 1 467 ? 178.504 -6.103 105.326 1.00 23.61 440 CYS B CA 1
ATOM 8625 C C . CYS B 1 467 ? 177.868 -6.394 103.937 1.00 23.74 440 CYS B C 1
ATOM 8626 O O . CYS B 1 467 ? 176.664 -6.349 103.803 1.00 24.15 440 CYS B O 1
ATOM 8629 N N . ARG B 1 468 ? 178.688 -6.685 102.943 1.00 22.97 441 ARG B N 1
ATOM 8630 C CA . ARG B 1 468 ? 178.207 -6.951 101.576 1.00 22.04 441 ARG B CA 1
ATOM 8631 C C . ARG B 1 468 ? 177.448 -8.267 101.515 1.00 26.99 441 ARG B C 1
ATOM 8632 O O . ARG B 1 468 ? 176.407 -8.323 100.885 1.00 32.00 441 ARG B O 1
ATOM 8640 N N . ARG B 1 469 ? 177.893 -9.295 102.253 1.00 30.80 442 ARG B N 1
ATOM 8641 C CA . ARG B 1 469 ? 177.103 -10.519 102.432 1.00 31.03 442 ARG B CA 1
ATOM 8642 C C . ARG B 1 469 ? 175.660 -10.215 102.942 1.00 32.23 442 ARG B C 1
ATOM 8643 O O . ARG B 1 469 ? 174.670 -10.821 102.511 1.00 30.88 442 ARG B O 1
ATOM 8651 N N . MET B 1 470 ? 175.543 -9.259 103.847 1.00 31.15 443 MET B N 1
ATOM 8652 C CA . MET B 1 470 ? 174.267 -8.859 104.362 1.00 26.21 443 MET B CA 1
ATOM 8653 C C . MET B 1 470 ? 173.489 -7.876 103.444 1.00 28.06 443 MET B C 1
ATOM 8654 O O . MET B 1 470 ? 172.363 -7.427 103.804 1.00 32.95 443 MET B O 1
ATOM 8659 N N . GLY B 1 471 ? 174.059 -7.516 102.309 1.00 28.32 444 GLY B N 1
ATOM 8660 C CA . GLY B 1 471 ? 173.401 -6.638 101.337 1.00 30.25 444 GLY B CA 1
ATOM 8661 C C . GLY B 1 471 ? 173.508 -5.156 101.583 1.00 31.16 444 GLY B C 1
ATOM 8662 O O . GLY B 1 471 ? 172.622 -4.394 101.187 1.00 31.12 444 GLY B O 1
ATOM 8663 N N . TYR B 1 472 ? 174.582 -4.742 102.257 1.00 28.46 445 TYR B N 1
ATOM 8664 C CA . TYR B 1 472 ? 174.896 -3.347 102.462 1.00 26.57 445 TYR B CA 1
ATOM 8665 C C . TYR B 1 472 ? 176.250 -3.066 101.829 1.00 26.30 445 TYR B C 1
ATOM 8666 O O . TYR B 1 472 ? 177.240 -3.698 102.173 1.00 26.78 445 TYR B O 1
ATOM 8675 N N . SER B 1 473 ? 176.288 -2.134 100.890 1.00 25.33 446 SER B N 1
ATOM 8676 C CA . SER B 1 473 ? 177.506 -1.803 100.183 1.00 22.85 446 SER B CA 1
ATOM 8677 C C . SER B 1 473 ? 178.576 -1.431 101.235 1.00 22.35 446 SER B C 1
ATOM 8678 O O . SER B 1 473 ? 178.308 -0.731 102.225 1.00 22.65 446 SER B O 1
ATOM 8681 N N . ALA B 1 474 ? 179.811 -1.864 100.996 1.00 20.18 447 ALA B N 1
ATOM 8682 C CA . ALA B 1 474 ? 180.911 -1.471 101.899 1.00 19.51 447 ALA B CA 1
ATOM 8683 C C . ALA B 1 474 ? 182.251 -1.637 101.189 1.00 18.42 447 ALA B C 1
ATOM 8684 O O . ALA B 1 474 ? 182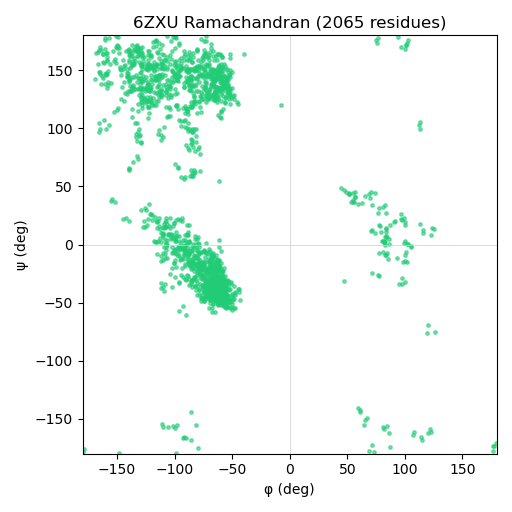.435 -2.527 100.357 1.00 19.33 447 ALA B O 1
ATOM 8686 N N . ARG B 1 475 ? 183.166 -0.739 101.516 1.00 18.55 448 ARG B N 1
ATOM 8687 C CA . ARG B 1 475 ? 184.465 -0.706 100.900 1.00 18.88 448 ARG B CA 1
ATOM 8688 C C . ARG B 1 475 ? 185.488 -0.256 101.951 1.00 18.44 448 ARG B C 1
ATOM 8689 O O . ARG B 1 475 ? 185.253 0.724 102.650 1.00 16.32 448 ARG B O 1
ATOM 8697 N N . SER B 1 476 ? 186.636 -0.940 101.998 1.00 17.70 449 SER B N 1
ATOM 8698 C CA . SER B 1 476 ? 187.722 -0.517 102.883 1.00 17.89 449 SER B CA 1
ATOM 8699 C C . SER B 1 476 ? 188.671 0.472 102.206 1.00 17.95 449 SER B C 1
ATOM 8700 O O . SER B 1 476 ? 188.738 0.558 100.967 1.00 17.32 449 SER B O 1
ATOM 8703 N N . HIS B 1 477 ? 189.380 1.222 103.027 1.00 16.90 450 HIS B N 1
ATOM 8704 C CA . HIS B 1 477 ? 190.238 2.301 102.589 1.00 17.02 450 HIS B CA 1
ATOM 8705 C C . HIS B 1 477 ? 191.600 2.157 103.267 1.00 17.84 450 HIS B C 1
ATOM 8706 O O . HIS B 1 477 ? 191.769 2.535 104.438 1.00 18.77 450 HIS B O 1
ATOM 8713 N N . SER B 1 478 ? 192.545 1.555 102.557 1.00 17.47 451 SER B N 1
ATOM 8714 C CA . SER B 1 478 ? 193.826 1.152 103.084 1.00 17.96 451 SER B CA 1
ATOM 8715 C C . SER B 1 478 ? 194.935 2.150 102.726 1.00 19.88 451 SER B C 1
ATOM 8716 O O . SER B 1 478 ? 194.726 3.115 101.975 1.00 17.94 451 SER B O 1
ATOM 8719 N N . ASN B 1 479 ? 196.148 1.881 103.198 1.00 22.04 452 ASN B N 1
ATOM 8720 C CA . ASN B 1 479 ? 197.278 2.681 102.818 1.00 21.04 452 ASN B CA 1
ATOM 8721 C C . ASN B 1 479 ? 197.506 2.593 101.310 1.00 22.62 452 ASN B C 1
ATOM 8722 O O . ASN B 1 479 ? 197.928 3.539 100.667 1.00 20.62 452 ASN B O 1
ATOM 8727 N N . ALA B 1 480 ? 197.234 1.424 100.765 1.00 23.34 453 ALA B N 1
ATOM 8728 C CA . ALA B 1 480 ? 197.486 1.213 99.315 1.00 24.85 453 ALA B CA 1
ATOM 8729 C C . ALA B 1 480 ? 196.390 1.833 98.441 1.00 25.13 453 ALA B C 1
ATOM 8730 O O . ALA B 1 480 ? 196.664 2.250 97.302 1.00 26.04 453 ALA B O 1
ATOM 8732 N N . HIS B 1 481 ? 195.165 1.923 98.955 1.00 19.57 454 HIS B N 1
ATOM 8733 C CA . HIS B 1 481 ? 194.089 2.573 98.201 1.00 20.37 454 HIS B CA 1
ATOM 8734 C C . HIS B 1 481 ? 192.971 3.073 99.127 1.00 16.93 454 HIS B C 1
ATOM 8735 O O . HIS B 1 481 ? 192.215 2.274 99.652 1.00 17.66 454 HIS B O 1
ATOM 8742 N N . SER B 1 482 ? 192.939 4.382 99.378 1.00 18.50 455 SER B N 1
ATOM 8743 C CA . SER B 1 482 ? 191.886 5.033 100.140 1.00 17.43 455 SER B CA 1
ATOM 8744 C C . SER B 1 482 ? 191.238 6.091 99.241 1.00 18.46 455 SER B C 1
ATOM 8745 O O . SER B 1 482 ? 191.910 6.747 98.460 1.00 18.41 455 SER B O 1
ATOM 8748 N N . GLU B 1 483 ? 189.922 6.200 99.388 1.00 15.00 456 GLU B N 1
ATOM 8749 C CA . GLU B 1 483 ? 189.130 7.300 98.792 1.00 16.28 456 GLU B CA 1
ATOM 8750 C C . GLU B 1 483 ? 188.601 8.262 99.861 1.00 17.85 456 GLU B C 1
ATOM 8751 O O . GLU B 1 483 ? 187.990 9.245 99.515 1.00 16.38 456 GLU B O 1
ATOM 8757 N N . VAL B 1 484 ? 189.014 8.075 101.134 1.00 15.00 457 VAL B N 1
ATOM 8758 C CA . VAL B 1 484 ? 188.712 8.977 102.192 1.00 17.78 457 VAL B CA 1
ATOM 8759 C C . VAL B 1 484 ? 190.002 9.388 102.941 1.00 18.91 457 VAL B C 1
ATOM 8760 O O . VAL B 1 484 ? 190.955 8.652 102.988 1.00 19.01 457 VAL B O 1
ATOM 8764 N N . ILE B 1 485 ? 189.985 10.583 103.492 1.00 15.27 458 ILE B N 1
ATOM 8765 C CA . ILE B 1 485 ? 191.013 11.098 104.371 1.00 15.67 458 ILE B CA 1
ATOM 8766 C C . ILE B 1 485 ? 190.615 10.595 105.789 1.00 18.27 458 ILE B C 1
ATOM 8767 O O . ILE B 1 485 ? 189.516 10.870 106.265 1.00 16.77 458 ILE B O 1
ATOM 8772 N N . HIS B 1 486 ? 191.520 9.854 106.434 1.00 16.44 459 HIS B N 1
ATOM 8773 C CA . HIS B 1 486 ? 191.185 9.161 107.660 1.00 15.43 459 HIS B CA 1
ATOM 8774 C C . HIS B 1 486 ? 191.034 10.122 108.817 1.00 15.79 459 HIS B C 1
ATOM 8775 O O . HIS B 1 486 ? 190.147 9.937 109.678 1.00 16.77 459 HIS B O 1
ATOM 8782 N N . ASN B 1 487 ? 191.870 11.139 108.860 1.00 13.69 460 ASN B N 1
ATOM 8783 C CA . ASN B 1 487 ? 191.895 12.035 109.989 1.00 15.51 460 ASN B CA 1
ATOM 8784 C C . ASN B 1 487 ? 190.557 12.580 110.488 1.00 16.85 460 ASN B C 1
ATOM 8785 O O . ASN B 1 487 ? 190.285 12.452 111.657 1.00 16.92 460 ASN B O 1
ATOM 8790 N N . PRO B 1 488 ? 189.759 13.199 109.619 1.00 15.54 461 PRO B N 1
ATOM 8791 C CA . PRO B 1 488 ? 188.524 13.699 110.155 1.00 16.83 461 PRO B CA 1
ATOM 8792 C C . PRO B 1 488 ? 187.611 12.596 110.671 1.00 17.00 461 PRO B C 1
ATOM 8793 O O . PRO B 1 488 ? 186.788 12.872 111.577 1.00 18.06 461 PRO B O 1
ATOM 8797 N N . ALA B 1 489 ? 187.699 11.383 110.080 1.00 15.43 462 ALA B N 1
ATOM 8798 C CA . ALA B 1 489 ? 186.896 10.277 110.560 1.00 15.87 462 ALA B CA 1
ATOM 8799 C C . ALA B 1 489 ? 187.344 9.831 111.927 1.00 17.02 462 ALA B C 1
ATOM 8800 O O . ALA B 1 489 ? 186.500 9.527 112.826 1.00 18.55 462 ALA B O 1
ATOM 8802 N N . ILE B 1 490 ? 188.648 9.830 112.190 1.00 18.28 463 ILE B N 1
ATOM 8803 C CA . ILE B 1 490 ? 189.181 9.539 113.548 1.00 17.18 463 ILE B CA 1
ATOM 8804 C C . ILE B 1 490 ? 188.647 10.538 114.566 1.00 16.47 463 ILE B C 1
ATOM 8805 O O . ILE B 1 490 ? 188.302 10.178 115.664 1.00 18.49 463 ILE B O 1
ATOM 8810 N N . LEU B 1 491 ? 188.610 11.790 114.190 1.00 15.79 464 LEU B N 1
ATOM 8811 C CA . LEU B 1 491 ? 188.164 12.836 115.047 1.00 18.75 464 LEU B CA 1
ATOM 8812 C C . LEU B 1 491 ? 186.632 12.747 115.317 1.00 19.22 464 LEU B C 1
ATOM 8813 O O . LEU B 1 491 ? 186.210 12.751 116.463 1.00 18.02 464 LEU B O 1
ATOM 8818 N N . MET B 1 492 ? 185.851 12.565 114.274 1.00 17.90 465 MET B N 1
ATOM 8819 C CA . MET B 1 492 ? 184.410 12.465 114.422 1.00 19.61 465 MET B CA 1
ATOM 8820 C C . MET B 1 492 ? 183.917 11.172 115.064 1.00 22.22 465 MET B C 1
ATOM 8821 O O . MET B 1 492 ? 182.854 11.158 115.719 1.00 22.80 465 MET B O 1
ATOM 8826 N N . ALA B 1 493 ? 184.672 10.086 114.932 1.00 22.34 466 ALA B N 1
ATOM 8827 C CA . ALA B 1 493 ? 184.354 8.808 115.577 1.00 20.71 466 ALA B CA 1
ATOM 8828 C C . ALA B 1 493 ? 184.732 8.778 117.048 1.00 20.70 466 ALA B C 1
ATOM 8829 O O . ALA B 1 493 ? 184.516 7.785 117.687 1.00 22.60 466 ALA B O 1
ATOM 8831 N N . GLY B 1 494 ? 185.325 9.855 117.577 1.00 16.51 467 GLY B N 1
ATOM 8832 C CA . GLY B 1 494 ? 185.741 9.967 118.939 1.00 22.07 467 GLY B CA 1
ATOM 8833 C C . GLY B 1 494 ? 186.917 9.094 119.345 1.00 21.95 467 GLY B C 1
ATOM 8834 O O . GLY B 1 494 ? 186.901 8.542 120.437 1.00 21.04 467 GLY B O 1
ATOM 8835 N N . LEU B 1 495 ? 187.924 8.961 118.476 1.00 18.67 468 LEU B N 1
ATOM 8836 C CA . LEU B 1 495 ? 189.104 8.121 118.755 1.00 17.44 468 LEU B CA 1
ATOM 8837 C C . LEU B 1 495 ? 190.395 8.885 118.998 1.00 17.83 468 LEU B C 1
ATOM 8838 O O . LEU B 1 495 ? 191.354 8.299 119.512 1.00 16.27 468 LEU B O 1
ATOM 8843 N N . GLY B 1 496 ? 190.388 10.190 118.792 1.00 17.79 469 GLY B N 1
ATOM 8844 C CA . GLY B 1 496 ? 191.512 11.046 119.141 1.00 18.40 469 GLY B CA 1
ATOM 8845 C C . GLY B 1 496 ? 191.125 12.505 119.153 1.00 19.18 469 GLY B C 1
ATOM 8846 O O . GLY B 1 496 ? 190.081 12.833 118.676 1.00 19.09 469 GLY B O 1
ATOM 8847 N N . GLU B 1 497 ? 192.029 13.339 119.652 1.00 19.42 470 GLU B N 1
ATOM 8848 C CA . GLU B 1 497 ? 191.988 14.749 119.518 1.00 18.27 470 GLU B CA 1
ATOM 8849 C C . GLU B 1 497 ? 193.113 15.248 118.620 1.00 16.33 470 GLU B C 1
ATOM 8850 O O . GLU B 1 497 ? 194.102 14.580 118.427 1.00 16.38 470 GLU B O 1
ATOM 8856 N N . VAL B 1 498 ? 192.919 16.434 118.059 1.00 15.26 471 VAL B N 1
ATOM 8857 C CA . VAL B 1 498 ? 193.949 17.130 117.319 1.00 16.16 471 VAL B CA 1
ATOM 8858 C C . VAL B 1 498 ? 195.164 17.341 118.231 1.00 15.72 471 VAL B C 1
ATOM 8859 O O . VAL B 1 498 ? 195.006 17.744 119.379 1.00 13.24 471 VAL B O 1
ATOM 8863 N N . SER B 1 499 ? 196.370 17.088 117.681 1.00 16.50 472 SER B N 1
ATOM 8864 C CA . SER B 1 499 ? 197.641 17.241 118.386 1.00 15.60 472 SER B CA 1
ATOM 8865 C C . SER B 1 499 ? 198.666 18.072 117.670 1.00 14.35 472 SER B C 1
ATOM 8866 O O . SER B 1 499 ? 198.595 18.251 116.471 1.00 16.74 472 SER B O 1
ATOM 8869 N N . ARG B 1 500 ? 199.660 18.544 118.418 1.00 17.74 473 ARG B N 1
ATOM 8870 C CA . ARG B 1 500 ? 200.737 19.343 117.834 1.00 15.30 473 ARG B CA 1
ATOM 8871 C C . ARG B 1 500 ? 201.465 18.628 116.728 1.00 13.83 473 ARG B C 1
ATOM 8872 O O . ARG B 1 500 ? 201.875 19.235 115.755 1.00 15.05 473 ARG B O 1
ATOM 8880 N N . ILE B 1 501 ? 201.591 17.314 116.813 1.00 14.69 474 ILE B N 1
ATOM 8881 C CA . ILE B 1 501 ? 202.235 16.553 115.731 1.00 15.53 474 ILE B CA 1
ATOM 8882 C C . ILE B 1 501 ? 201.690 16.956 114.376 1.00 19.37 474 ILE B C 1
ATOM 8883 O O . ILE B 1 501 ? 202.463 17.190 113.422 1.00 20.37 474 ILE B O 1
ATOM 8888 N N . GLY B 1 502 ? 200.388 17.151 114.271 1.00 20.56 475 GLY B N 1
ATOM 8889 C CA . GLY B 1 502 ? 199.873 17.860 113.130 1.00 22.16 475 GLY B CA 1
ATOM 8890 C C . GLY B 1 502 ? 198.921 17.074 112.262 1.00 22.23 475 GLY B C 1
ATOM 8891 O O . GLY B 1 502 ? 197.657 17.245 112.336 1.00 22.94 475 GLY B O 1
ATOM 8892 N N . ASP B 1 503 ? 199.491 16.170 111.475 1.00 19.92 476 ASP B N 1
ATOM 8893 C CA . ASP B 1 503 ? 198.649 15.289 110.635 1.00 20.63 476 ASP B CA 1
ATOM 8894 C C . ASP B 1 503 ? 198.353 13.938 111.358 1.00 21.89 476 ASP B C 1
ATOM 8895 O O . ASP B 1 503 ? 198.046 12.950 110.696 1.00 19.52 476 ASP B O 1
ATOM 8900 N N . THR B 1 504 ? 198.449 13.926 112.679 1.00 21.17 477 THR B N 1
ATOM 8901 C CA . THR B 1 504 ? 198.245 12.785 113.507 1.00 19.80 477 THR B CA 1
ATOM 8902 C C . THR B 1 504 ? 197.364 13.212 114.662 1.00 18.37 477 THR B C 1
ATOM 8903 O O . THR B 1 504 ? 197.594 14.228 115.324 1.00 18.49 477 THR B O 1
ATOM 8907 N N . LEU B 1 505 ? 196.364 12.378 114.925 1.00 17.06 478 LEU B N 1
ATOM 8908 C CA . LEU B 1 505 ? 195.447 12.515 116.031 1.00 16.48 478 LEU B CA 1
ATOM 8909 C C . LEU B 1 505 ? 195.901 11.588 117.161 1.00 19.01 478 LEU B C 1
ATOM 8910 O O . LEU B 1 505 ? 196.445 10.497 116.940 1.00 19.96 478 LEU B O 1
ATOM 8915 N N . LEU B 1 506 ? 195.715 12.058 118.365 1.00 16.88 479 LEU B N 1
ATOM 8916 C CA . LEU B 1 506 ? 196.244 11.394 119.572 1.00 15.57 479 LEU B CA 1
ATOM 8917 C C . LEU B 1 506 ? 195.118 10.790 120.426 1.00 16.28 479 LEU B C 1
ATOM 8918 O O . LEU B 1 506 ? 194.173 11.439 120.733 1.00 14.73 479 LEU B O 1
ATOM 8923 N N . ASN B 1 507 ? 195.262 9.518 120.782 1.00 16.42 480 ASN B N 1
ATOM 8924 C CA . ASN B 1 507 ? 194.349 8.779 121.586 1.00 14.53 480 ASN B CA 1
ATOM 8925 C C . ASN B 1 507 ? 194.801 8.820 123.053 1.00 17.79 480 ASN B C 1
ATOM 8926 O O . ASN B 1 507 ? 195.989 8.727 123.348 1.00 13.14 480 ASN B O 1
ATOM 8931 N N . PRO B 1 508 ? 193.830 8.852 124.022 1.00 18.02 481 PRO B N 1
ATOM 8932 C CA . PRO B 1 508 ? 194.221 8.958 125.410 1.00 16.93 481 PRO B CA 1
ATOM 8933 C C . PRO B 1 508 ? 194.925 7.762 126.013 1.00 19.30 481 PRO B C 1
ATOM 8934 O O . PRO B 1 508 ? 195.647 7.894 127.039 1.00 23.01 481 PRO B O 1
ATOM 8938 N N . PHE B 1 509 ? 194.754 6.583 125.421 1.00 17.66 482 PHE B N 1
ATOM 8939 C CA . PHE B 1 509 ? 195.374 5.386 125.973 1.00 18.46 482 PHE B CA 1
ATOM 8940 C C . PHE B 1 509 ? 196.651 4.921 125.204 1.00 19.62 482 PHE B C 1
ATOM 8941 O O . PHE B 1 509 ? 197.558 4.475 125.818 1.00 20.41 482 PHE B O 1
ATOM 8949 N N . ILE B 1 510 ? 196.689 5.047 123.870 1.00 18.31 483 ILE B N 1
ATOM 8950 C CA . ILE B 1 510 ? 197.851 4.664 123.099 1.00 16.59 483 ILE B CA 1
ATOM 8951 C C . ILE B 1 510 ? 198.601 5.850 122.498 1.00 16.72 483 ILE B C 1
ATOM 8952 O O . ILE B 1 510 ? 199.469 5.688 121.658 1.00 17.79 483 ILE B O 1
ATOM 8957 N N . GLY B 1 511 ? 198.256 7.069 122.894 1.00 15.42 484 GLY B N 1
ATOM 8958 C CA . GLY B 1 511 ? 198.910 8.244 122.386 1.00 14.62 484 GLY B CA 1
ATOM 8959 C C . GLY B 1 511 ? 198.818 8.402 120.901 1.00 14.22 484 GLY B C 1
ATOM 8960 O O . GLY B 1 511 ? 197.796 8.023 120.277 1.00 14.27 484 GLY B O 1
ATOM 8961 N N . PRO B 1 512 ? 199.897 8.852 120.281 1.00 14.32 485 PRO B N 1
ATOM 8962 C CA . PRO B 1 512 ? 199.928 8.968 118.853 1.00 17.40 485 PRO B CA 1
ATOM 8963 C C . PRO B 1 512 ? 200.402 7.727 118.116 1.00 19.26 485 PRO B C 1
ATOM 8964 O O . PRO B 1 512 ? 200.655 7.775 116.907 1.00 19.20 485 PRO B O 1
ATOM 8968 N N . ARG B 1 513 ? 200.412 6.575 118.789 1.00 19.16 486 ARG B N 1
ATOM 8969 C CA . ARG B 1 513 ? 201.092 5.357 118.359 1.00 19.02 486 ARG B CA 1
ATOM 8970 C C . ARG B 1 513 ? 200.157 4.409 117.585 1.00 22.67 486 ARG B C 1
ATOM 8971 O O . ARG B 1 513 ? 199.884 3.298 117.978 1.00 25.21 486 ARG B O 1
ATOM 8979 N N . SER B 1 514 ? 199.596 4.883 116.526 1.00 19.52 487 SER B N 1
ATOM 8980 C CA . SER B 1 514 ? 198.509 4.155 115.806 1.00 24.30 487 SER B CA 1
ATOM 8981 C C . SER B 1 514 ? 198.509 4.382 114.325 1.00 22.30 487 SER B C 1
ATOM 8982 O O . SER B 1 514 ? 199.050 5.379 113.822 1.00 23.17 487 SER B O 1
ATOM 8985 N N . LYS B 1 515 ? 198.032 3.396 113.592 1.00 21.50 488 LYS B N 1
ATOM 8986 C CA . LYS B 1 515 ? 197.589 3.616 112.255 1.00 20.57 488 LYS B CA 1
ATOM 8987 C C . LYS B 1 515 ? 196.090 3.335 112.290 1.00 19.35 488 LYS B C 1
ATOM 8988 O O . LYS B 1 515 ? 195.620 2.393 112.944 1.00 21.53 488 LYS B O 1
ATOM 8994 N N . SER B 1 516 ? 195.361 4.086 111.515 1.00 16.77 489 SER B N 1
ATOM 8995 C CA . SER B 1 516 ? 193.959 3.797 111.302 1.00 18.47 489 SER B CA 1
ATOM 8996 C C . SER B 1 516 ? 193.716 3.009 110.017 1.00 16.57 489 SER B C 1
ATOM 8997 O O . SER B 1 516 ? 194.500 3.033 109.107 1.00 17.68 489 SER B O 1
ATOM 9000 N N . ILE B 1 517 ? 192.613 2.280 110.009 1.00 16.95 490 ILE B N 1
ATOM 9001 C CA . ILE B 1 517 ? 191.982 1.744 108.820 1.00 17.30 490 ILE B CA 1
ATOM 9002 C C . ILE B 1 517 ? 190.487 2.161 108.891 1.00 16.21 490 ILE B C 1
ATOM 9003 O O . ILE B 1 517 ? 189.915 2.311 109.965 1.00 14.03 490 ILE B O 1
ATOM 9008 N N . VAL B 1 518 ? 189.953 2.520 107.744 1.00 17.33 491 VAL B N 1
ATOM 9009 C CA . VAL B 1 518 ? 188.560 2.904 107.624 1.00 15.75 491 VAL B CA 1
ATOM 9010 C C . VAL B 1 518 ? 187.929 1.949 106.611 1.00 16.76 491 VAL B C 1
ATOM 9011 O O . VAL B 1 518 ? 188.524 1.616 105.608 1.00 15.02 491 VAL B O 1
ATOM 9015 N N . PHE B 1 519 ? 186.739 1.406 106.931 1.00 15.08 492 PHE B N 1
ATOM 9016 C CA . PHE B 1 519 ? 185.821 1.031 105.856 1.00 15.94 492 PHE B CA 1
ATOM 9017 C C . PHE B 1 519 ? 184.480 1.873 105.914 1.00 15.80 492 PHE B C 1
ATOM 9018 O O . PHE B 1 519 ? 183.965 2.130 106.992 1.00 15.96 492 PHE B O 1
ATOM 9026 N N . THR B 1 520 ? 183.972 2.230 104.732 1.00 16.78 493 THR B N 1
ATOM 9027 C CA . THR B 1 520 ? 182.736 2.906 104.592 1.00 18.38 493 THR B CA 1
ATOM 9028 C C . THR B 1 520 ? 181.650 1.868 104.277 1.00 17.74 493 THR B C 1
ATOM 9029 O O . THR B 1 520 ? 181.909 0.878 103.677 1.00 18.78 493 THR B O 1
ATOM 9033 N N . THR B 1 521 ? 180.448 2.105 104.765 1.00 18.33 494 THR B N 1
ATOM 9034 C CA . THR B 1 521 ? 179.328 1.219 104.539 1.00 20.39 494 THR B CA 1
ATOM 9035 C C . THR B 1 521 ? 178.018 1.953 104.609 1.00 21.63 494 THR B C 1
ATOM 9036 O O . THR B 1 521 ? 177.909 3.056 105.143 1.00 22.44 494 THR B O 1
ATOM 9040 N N . ASP B 1 522 ? 176.982 1.279 104.135 1.00 26.51 495 ASP B N 1
ATOM 9041 C CA . ASP B 1 522 ? 175.586 1.771 104.280 1.00 25.21 495 ASP B CA 1
ATOM 9042 C C . ASP B 1 522 ? 174.841 1.106 105.410 1.00 26.12 495 ASP B C 1
ATOM 9043 O O . ASP B 1 522 ? 173.708 1.498 105.692 1.00 26.70 495 ASP B O 1
ATOM 9048 N N . LEU B 1 523 ? 175.460 0.122 106.099 1.00 22.76 496 LEU B N 1
ATOM 9049 C CA . LEU B 1 523 ? 174.833 -0.511 107.221 1.00 24.93 496 LEU B CA 1
ATOM 9050 C C . LEU B 1 523 ? 174.430 0.498 108.267 1.00 25.22 496 LEU B C 1
ATOM 9051 O O . LEU B 1 523 ? 175.257 1.250 108.738 1.00 27.07 496 LEU B O 1
ATOM 9056 N N . PRO B 1 524 ? 173.160 0.499 108.671 1.00 26.42 497 PRO B N 1
ATOM 9057 C CA . PRO B 1 524 ? 172.715 1.532 109.619 1.00 29.42 497 PRO B CA 1
ATOM 9058 C C . PRO B 1 524 ? 173.196 1.263 111.013 1.00 26.98 497 PRO B C 1
ATOM 9059 O O . PRO B 1 524 ? 172.946 0.172 111.536 1.00 24.59 497 PRO B O 1
ATOM 9063 N N . MET B 1 525 ? 173.890 2.255 111.592 1.00 25.75 498 MET B N 1
ATOM 9064 C CA . MET B 1 525 ? 174.535 2.127 112.905 1.00 28.85 498 MET B CA 1
ATOM 9065 C C . MET B 1 525 ? 174.387 3.413 113.657 1.00 26.67 498 MET B C 1
ATOM 9066 O O . MET B 1 525 ? 174.483 4.450 113.039 1.00 30.16 498 MET B O 1
ATOM 9071 N N . SER B 1 526 ? 174.282 3.358 114.987 1.00 25.51 499 SER B N 1
ATOM 9072 C CA . SER B 1 526 ? 174.458 4.521 115.808 1.00 25.40 499 SER B CA 1
ATOM 9073 C C . SER B 1 526 ? 175.901 5.000 115.790 1.00 27.45 499 SER B C 1
ATOM 9074 O O . SER B 1 526 ? 176.868 4.208 115.794 1.00 28.52 499 SER B O 1
ATOM 9077 N N . VAL B 1 527 ? 176.070 6.294 115.795 1.00 25.29 500 VAL B N 1
ATOM 9078 C CA . VAL B 1 527 ? 177.377 6.869 115.690 1.00 23.92 500 VAL B CA 1
ATOM 9079 C C . VAL B 1 527 ? 177.905 7.267 117.069 1.00 25.57 500 VAL B C 1
ATOM 9080 O O . VAL B 1 527 ? 177.157 7.584 117.985 1.00 23.46 500 VAL B O 1
ATOM 9084 N N . ASP B 1 528 ? 179.231 7.292 117.169 1.00 26.69 501 ASP B N 1
ATOM 9085 C CA . ASP B 1 528 ? 179.941 7.830 118.325 1.00 25.78 501 ASP B CA 1
ATOM 9086 C C . ASP B 1 528 ? 180.030 9.331 118.269 1.00 24.43 501 ASP B C 1
ATOM 9087 O O . ASP B 1 528 ? 179.665 9.914 117.266 1.00 22.60 501 ASP B O 1
ATOM 9092 N N . ARG B 1 529 ? 180.426 9.942 119.395 1.00 20.62 502 ARG B N 1
ATOM 9093 C CA . ARG B 1 529 ? 180.649 11.376 119.471 1.00 21.75 502 ARG B CA 1
ATOM 9094 C C . ARG B 1 529 ? 182.107 11.651 119.653 1.00 18.90 502 ARG B C 1
ATOM 9095 O O . ARG B 1 529 ? 182.835 10.810 120.203 1.00 22.64 502 ARG B O 1
ATOM 9103 N N . PRO B 1 530 ? 182.559 12.834 119.258 1.00 18.32 503 PRO B N 1
ATOM 9104 C CA . PRO B 1 530 ? 183.914 13.278 119.615 1.00 17.88 503 PRO B CA 1
ATOM 9105 C C . PRO B 1 530 ? 184.247 13.204 121.083 1.00 18.06 503 PRO B C 1
ATOM 9106 O O . PRO B 1 530 ? 183.362 13.203 121.930 1.00 19.77 503 PRO B O 1
ATOM 9110 N N . ILE B 1 531 ? 185.531 13.269 121.428 1.00 18.08 504 ILE B N 1
ATOM 9111 C CA . ILE B 1 531 ? 185.974 13.180 122.808 1.00 19.69 504 ILE B CA 1
ATOM 9112 C C . ILE B 1 531 ? 186.791 14.400 123.193 1.00 18.84 504 ILE B C 1
ATOM 9113 O O . ILE B 1 531 ? 187.311 15.123 122.332 1.00 16.34 504 ILE B O 1
ATOM 9118 N N . ASP B 1 532 ? 186.858 14.632 124.495 1.00 18.03 505 ASP B N 1
ATOM 9119 C CA . ASP B 1 532 ? 187.664 15.714 125.088 1.00 20.42 505 ASP B CA 1
ATOM 9120 C C . ASP B 1 532 ? 188.391 15.182 126.309 1.00 21.31 505 ASP B C 1
ATOM 9121 O O . ASP B 1 532 ? 187.765 14.938 127.372 1.00 22.63 505 ASP B O 1
ATOM 9126 N N . PHE B 1 533 ? 189.685 15.037 126.198 1.00 20.11 506 PHE B N 1
ATOM 9127 C CA . PHE B 1 533 ? 190.484 14.593 127.308 1.00 21.98 506 PHE B CA 1
ATOM 9128 C C . PHE B 1 533 ? 191.534 15.627 127.700 1.00 20.25 506 PHE B C 1
ATOM 9129 O O . PHE B 1 533 ? 192.497 15.313 128.333 1.00 20.77 506 PHE B O 1
ATOM 9137 N N . GLY B 1 534 ? 191.307 16.872 127.326 1.00 20.21 507 GLY B N 1
ATOM 9138 C CA . GLY B 1 534 ? 192.230 17.930 127.728 1.00 18.94 507 GLY B CA 1
ATOM 9139 C C . GLY B 1 534 ? 193.446 18.125 126.890 1.00 17.85 507 GLY B C 1
ATOM 9140 O O . GLY B 1 534 ? 194.350 18.894 127.249 1.00 18.62 507 GLY B O 1
ATOM 9141 N N . LEU B 1 535 ? 193.474 17.541 125.721 1.00 16.59 508 LEU B N 1
ATOM 9142 C CA . LEU B 1 535 ? 194.725 17.566 124.944 1.00 17.37 508 LEU B CA 1
ATOM 9143 C C . LEU B 1 535 ? 195.104 18.904 124.464 1.00 18.51 508 LEU B C 1
ATOM 9144 O O . LEU B 1 535 ? 196.260 19.234 124.361 1.00 18.54 508 LEU B O 1
ATOM 9149 N N . GLN B 1 536 ? 194.119 19.758 124.138 1.00 19.69 509 GLN B N 1
ATOM 9150 C CA . GLN B 1 536 ? 194.468 21.098 123.618 1.00 21.45 509 GLN B CA 1
ATOM 9151 C C . GLN B 1 536 ? 195.316 21.846 124.632 1.00 21.66 509 GLN B C 1
ATOM 9152 O O . GLN B 1 536 ? 196.325 22.438 124.284 1.00 20.75 509 GLN B O 1
ATOM 9158 N N . ASP B 1 537 ? 194.899 21.824 125.885 1.00 20.50 510 ASP B N 1
ATOM 9159 C CA . ASP B 1 537 ? 195.681 22.478 126.922 1.00 22.10 510 ASP B CA 1
ATOM 9160 C C . ASP B 1 537 ? 197.037 21.810 127.102 1.00 19.23 510 ASP B C 1
ATOM 9161 O O . ASP B 1 537 ? 197.980 22.486 127.353 1.00 21.21 510 ASP B O 1
ATOM 9166 N N . PHE B 1 538 ? 197.105 20.470 126.973 1.00 17.88 511 PHE B N 1
ATOM 9167 C CA . PHE B 1 538 ? 198.341 19.735 127.160 1.00 16.22 511 PHE B CA 1
ATOM 9168 C C . PHE B 1 538 ? 199.354 20.036 126.092 1.00 17.21 511 PHE B C 1
ATOM 9169 O O . PHE B 1 538 ? 200.444 20.524 126.371 1.00 17.90 511 PHE B O 1
ATOM 9177 N N . CYS B 1 539 ? 198.983 19.872 124.835 1.00 16.10 512 CYS B N 1
ATOM 9178 C CA . CYS B 1 539 ? 199.839 20.237 123.759 1.00 18.14 512 CYS B CA 1
ATOM 9179 C C . CYS B 1 539 ? 200.193 21.702 123.725 1.00 20.63 512 CYS B C 1
ATOM 9180 O O . CYS B 1 539 ? 201.194 22.082 123.230 1.00 20.53 512 CYS B O 1
ATOM 9183 N N A ASN B 1 540 ? 199.325 22.560 124.219 0.50 23.07 513 ASN B N 1
ATOM 9184 N N B ASN B 1 540 ? 199.324 22.584 124.204 0.50 22.69 513 ASN B N 1
ATOM 9185 C CA A ASN B 1 540 ? 199.680 23.942 124.246 0.50 23.26 513 ASN B CA 1
ATOM 9186 C CA B ASN B 1 540 ? 199.649 24.008 124.266 0.50 23.29 513 ASN B CA 1
ATOM 9187 C C A ASN B 1 540 ? 200.836 24.267 125.167 0.50 22.85 513 ASN B C 1
ATOM 9188 C C B ASN B 1 540 ? 200.830 24.287 125.185 0.50 22.79 513 ASN B C 1
ATOM 9189 O O A ASN B 1 540 ? 201.520 25.262 124.999 0.50 24.03 513 ASN B O 1
ATOM 9190 O O B ASN B 1 540 ? 201.544 25.261 125.025 0.50 23.71 513 ASN B O 1
ATOM 9199 N N . GLN B 1 541 ? 201.052 23.404 126.142 1.00 21.83 514 GLN B N 1
ATOM 9200 C CA . GLN B 1 541 ? 202.163 23.571 127.099 1.00 23.15 514 GLN B CA 1
ATOM 9201 C C . GLN B 1 541 ? 203.347 22.705 126.841 1.00 21.59 514 GLN B C 1
ATOM 9202 O O . GLN B 1 541 ? 204.242 22.657 127.641 1.00 20.93 514 GLN B O 1
ATOM 9208 N N . CYS B 1 542 ? 203.314 21.887 125.830 1.00 20.45 515 CYS B N 1
ATOM 9209 C CA . CYS B 1 542 ? 204.390 20.896 125.554 1.00 21.64 515 CYS B CA 1
ATOM 9210 C C . CYS B 1 542 ? 204.979 21.186 124.177 1.00 21.65 515 CYS B C 1
ATOM 9211 O O . CYS B 1 542 ? 204.272 21.673 123.260 1.00 21.33 515 CYS B O 1
ATOM 9214 N N . ARG B 1 543 ? 206.240 20.851 123.969 1.00 21.57 516 ARG B N 1
ATOM 9215 C CA . ARG B 1 543 ? 206.857 20.967 122.645 1.00 20.59 516 ARG B CA 1
ATOM 9216 C C . ARG B 1 543 ? 207.776 19.807 122.273 1.00 19.79 516 ARG B C 1
ATOM 9217 O O . ARG B 1 543 ? 208.611 19.974 121.428 1.00 21.16 516 ARG B O 1
ATOM 9225 N N . LYS B 1 544 ? 207.634 18.662 122.913 1.00 19.46 517 LYS B N 1
ATOM 9226 C CA . LYS B 1 544 ? 208.604 17.567 122.796 1.00 20.41 517 LYS B CA 1
ATOM 9227 C C . LYS B 1 544 ? 208.695 17.045 121.378 1.00 20.58 517 LYS B C 1
ATOM 9228 O O . LYS B 1 544 ? 209.802 16.891 120.823 1.00 20.33 517 LYS B O 1
ATOM 9234 N N . CYS B 1 545 ? 207.560 16.738 120.762 1.00 20.03 518 CYS B N 1
ATOM 9235 C CA . CYS B 1 545 ? 207.559 16.259 119.368 1.00 17.48 518 CYS B CA 1
ATOM 9236 C C . CYS B 1 545 ? 208.262 17.273 118.450 1.00 17.97 518 CYS B C 1
ATOM 9237 O O . CYS B 1 545 ? 209.019 16.887 117.565 1.00 19.46 518 CYS B O 1
ATOM 9240 N N . ALA B 1 546 ? 207.943 18.546 118.596 1.00 21.03 519 ALA B N 1
ATOM 9241 C CA . ALA B 1 546 ? 208.561 19.584 117.744 1.00 20.45 519 ALA B CA 1
ATOM 9242 C C . ALA B 1 546 ? 210.058 19.677 117.916 1.00 19.82 519 ALA B C 1
ATOM 9243 O O . ALA B 1 546 ? 210.822 19.809 116.949 1.00 20.23 519 ALA B O 1
ATOM 9245 N N . ARG B 1 547 ? 210.490 19.537 119.170 1.00 21.88 520 ARG B N 1
ATOM 9246 C CA . ARG B 1 547 ? 211.906 19.593 119.493 1.00 22.98 520 ARG B CA 1
ATOM 9247 C C . ARG B 1 547 ? 212.679 18.414 118.935 1.00 22.56 520 ARG B C 1
ATOM 9248 O O . ARG B 1 547 ? 213.807 18.547 118.529 1.00 22.93 520 ARG B O 1
ATOM 9256 N N . GLU B 1 548 ? 212.052 17.223 118.918 1.00 23.59 521 GLU B N 1
ATOM 9257 C CA . GLU B 1 548 ? 212.736 15.996 118.468 1.00 21.21 521 GLU B CA 1
ATOM 9258 C C . GLU B 1 548 ? 212.608 15.669 116.976 1.00 20.05 521 GLU B C 1
ATOM 9259 O O . GLU B 1 548 ? 213.138 14.682 116.551 1.00 21.80 521 GLU B O 1
ATOM 9265 N N . CYS B 1 549 ? 211.881 16.475 116.189 1.00 21.52 522 CYS B N 1
ATOM 9266 C CA . CYS B 1 549 ? 211.660 16.156 114.796 1.00 20.14 522 CYS B CA 1
ATOM 9267 C C . CYS B 1 549 ? 212.987 16.379 114.071 1.00 21.31 522 CYS B C 1
ATOM 9268 O O . CYS B 1 549 ? 213.506 17.445 114.155 1.00 22.70 522 CYS B O 1
ATOM 9271 N N . PRO B 1 550 ? 213.468 15.379 113.339 1.00 20.77 523 PRO B N 1
ATOM 9272 C CA . PRO B 1 550 ? 214.754 15.534 112.633 1.00 23.35 523 PRO B CA 1
ATOM 9273 C C . PRO B 1 550 ? 214.819 16.678 111.630 1.00 23.79 523 PRO B C 1
ATOM 9274 O O . PRO B 1 550 ? 215.881 17.082 111.299 1.00 25.40 523 PRO B O 1
ATOM 9278 N N . CYS B 1 551 ? 213.701 17.156 111.105 1.00 23.40 524 CYS B N 1
ATOM 9279 C CA . CYS B 1 551 ? 213.723 18.174 110.077 1.00 23.81 524 CYS B CA 1
ATOM 9280 C C . CYS B 1 551 ? 212.924 19.409 110.421 1.00 26.27 524 CYS B C 1
ATOM 9281 O O . CYS B 1 551 ? 212.612 20.199 109.545 1.00 26.32 524 CYS B O 1
ATOM 9284 N N . ASN B 1 552 ? 212.604 19.583 111.704 1.00 23.01 525 ASN B N 1
ATOM 9285 C CA . ASN B 1 552 ? 211.989 20.790 112.173 1.00 24.75 525 ASN B CA 1
ATOM 9286 C C . ASN B 1 552 ? 210.631 21.073 111.485 1.00 24.84 525 ASN B C 1
ATOM 9287 O O . ASN B 1 552 ? 210.239 22.213 111.213 1.00 22.71 525 ASN B O 1
ATOM 9292 N N . ALA B 1 553 ? 209.896 20.008 111.183 1.00 20.32 526 ALA B N 1
ATOM 9293 C CA . ALA B 1 553 ? 208.663 20.170 110.476 1.00 21.69 526 ALA B CA 1
ATOM 9294 C C . ALA B 1 553 ? 207.402 20.477 111.374 1.00 20.17 526 ALA B C 1
ATOM 9295 O O . ALA B 1 553 ? 206.395 20.858 110.877 1.00 20.26 526 ALA B O 1
ATOM 9297 N N . ILE B 1 554 ? 207.460 20.141 112.655 1.00 18.34 527 ILE B N 1
ATOM 9298 C CA . ILE B 1 554 ? 206.330 20.291 113.566 1.00 18.78 527 ILE B CA 1
ATOM 9299 C C . ILE B 1 554 ? 206.341 21.700 114.113 1.00 19.22 527 ILE B C 1
ATOM 9300 O O . ILE B 1 554 ? 207.375 22.222 114.507 1.00 21.20 527 ILE B O 1
ATOM 9305 N N . SER B 1 555 ? 205.188 22.337 114.106 1.00 19.85 528 SER B N 1
ATOM 9306 C CA . SER B 1 555 ? 205.090 23.683 114.613 1.00 22.91 528 SER B CA 1
ATOM 9307 C C . SER B 1 555 ? 205.402 23.820 116.106 1.00 21.64 528 SER B C 1
ATOM 9308 O O . SER B 1 555 ? 204.865 23.096 116.946 1.00 20.04 528 SER B O 1
ATOM 9311 N N . PHE B 1 556 ? 206.211 24.820 116.442 1.00 23.94 529 PHE B N 1
ATOM 9312 C CA . PHE B 1 556 ? 206.380 25.303 117.821 1.00 22.68 529 PHE B CA 1
ATOM 9313 C C . PHE B 1 556 ? 205.389 26.368 118.253 1.00 23.14 529 PHE B C 1
ATOM 9314 O O . PHE B 1 556 ? 205.490 26.885 119.337 1.00 24.58 529 PHE B O 1
ATOM 9322 N N . GLY B 1 557 ? 204.444 26.742 117.395 1.00 22.51 530 GLY B N 1
ATOM 9323 C CA . GLY B 1 557 ? 203.532 27.836 117.638 1.00 24.00 530 GLY B CA 1
ATOM 9324 C C . GLY B 1 557 ? 202.103 27.423 117.866 1.00 23.94 530 GLY B C 1
ATOM 9325 O O . GLY B 1 557 ? 201.825 26.331 118.292 1.00 20.88 530 GLY B O 1
ATOM 9326 N N . ASP B 1 558 ? 201.186 28.317 117.580 1.00 24.75 531 ASP B N 1
ATOM 9327 C CA . ASP B 1 558 ? 199.754 28.118 117.883 1.00 26.73 531 ASP B CA 1
ATOM 9328 C C . ASP B 1 558 ? 199.020 27.492 116.734 1.00 24.88 531 ASP B C 1
ATOM 9329 O O . ASP B 1 558 ? 199.535 27.436 115.630 1.00 23.31 531 ASP B O 1
ATOM 9334 N N . LYS B 1 559 ? 197.809 27.021 117.022 1.00 21.35 532 LYS B N 1
ATOM 9335 C CA . LYS B 1 559 ? 196.968 26.454 115.994 1.00 22.63 532 LYS B CA 1
ATOM 9336 C C . LYS B 1 559 ? 196.575 27.570 115.011 1.00 22.16 532 LYS B C 1
ATOM 9337 O O . LYS B 1 559 ? 196.506 28.732 115.380 1.00 20.60 532 LYS B O 1
ATOM 9343 N N . VAL B 1 560 ? 196.386 27.174 113.775 1.00 18.86 533 VAL B N 1
ATOM 9344 C CA . VAL B 1 560 ? 195.963 28.027 112.661 1.00 20.05 533 VAL B CA 1
ATOM 9345 C C . VAL B 1 560 ? 194.676 27.436 112.053 1.00 18.94 533 VAL B C 1
ATOM 9346 O O . VAL B 1 560 ? 194.311 26.272 112.259 1.00 18.69 533 VAL B O 1
ATOM 9350 N N . MET B 1 561 ? 193.998 28.245 111.297 1.00 18.40 534 MET B N 1
ATOM 9351 C CA . MET B 1 561 ? 192.925 27.759 110.452 1.00 17.72 534 MET B CA 1
ATOM 9352 C C . MET B 1 561 ? 193.524 27.293 109.138 1.00 16.80 534 MET B C 1
ATOM 9353 O O . MET B 1 561 ? 194.440 27.919 108.575 1.00 16.11 534 MET B O 1
ATOM 9358 N N . PHE B 1 562 ? 193.002 26.210 108.618 1.00 17.79 535 PHE B N 1
ATOM 9359 C CA . PHE B 1 562 ? 193.519 25.522 107.450 1.00 14.68 535 PHE B CA 1
ATOM 9360 C C . PHE B 1 562 ? 192.376 24.804 106.761 1.00 14.17 535 PHE B C 1
ATOM 9361 O O . PHE B 1 562 ? 191.768 23.909 107.352 1.00 15.49 535 PHE B O 1
ATOM 9369 N N . ASN B 1 563 ? 192.036 25.228 105.546 1.00 14.99 536 ASN B N 1
ATOM 9370 C CA . ASN B 1 563 ? 191.018 24.612 104.766 1.00 16.65 536 ASN B CA 1
ATOM 9371 C C . ASN B 1 563 ? 189.734 24.400 105.587 1.00 15.97 536 ASN B C 1
ATOM 9372 O O . ASN B 1 563 ? 189.091 23.385 105.500 1.00 16.32 536 ASN B O 1
ATOM 9377 N N . GLY B 1 564 ? 189.351 25.419 106.327 1.00 15.49 537 GLY B N 1
ATOM 9378 C CA . GLY B 1 564 ? 188.117 25.363 107.113 1.00 15.65 537 GLY B CA 1
ATOM 9379 C C . GLY B 1 564 ? 188.156 24.698 108.506 1.00 18.33 537 GLY B C 1
ATOM 9380 O O . GLY B 1 564 ? 187.096 24.525 109.095 1.00 21.06 537 GLY B O 1
ATOM 9381 N N . TYR B 1 565 ? 189.322 24.334 109.012 1.00 17.23 538 TYR B N 1
ATOM 9382 C CA . TYR B 1 565 ? 189.405 23.723 110.298 1.00 16.77 538 TYR B CA 1
ATOM 9383 C C . TYR B 1 565 ? 190.629 24.138 111.052 1.00 16.51 538 TYR B C 1
ATOM 9384 O O . TYR B 1 565 ? 191.577 24.585 110.482 1.00 15.74 538 TYR B O 1
ATOM 9393 N N . GLU B 1 566 ? 190.541 24.088 112.368 1.00 16.90 539 GLU B N 1
ATOM 9394 C CA . GLU B 1 566 ? 191.619 24.476 113.270 1.00 16.69 539 GLU B CA 1
ATOM 9395 C C . GLU B 1 566 ? 192.562 23.301 113.478 1.00 19.18 539 GLU B C 1
ATOM 9396 O O . GLU B 1 566 ? 192.094 22.141 113.685 1.00 19.55 539 GLU B O 1
ATOM 9402 N N . ILE B 1 567 ? 193.857 23.547 113.437 1.00 18.19 540 ILE B N 1
ATOM 9403 C CA . ILE B 1 567 ? 194.838 22.495 113.406 1.00 17.64 540 ILE B CA 1
ATOM 9404 C C . ILE B 1 567 ? 196.236 23.090 113.703 1.00 19.42 540 ILE B C 1
ATOM 9405 O O . ILE B 1 567 ? 196.443 24.267 113.527 1.00 17.36 540 ILE B O 1
ATOM 9410 N N . TRP B 1 568 ? 197.169 22.257 114.204 1.00 17.86 541 TRP B N 1
ATOM 9411 C CA . TRP B 1 568 ? 198.577 22.623 114.269 1.00 18.50 541 TRP B CA 1
ATOM 9412 C C . TRP B 1 568 ? 199.209 22.103 112.955 1.00 22.79 541 TRP B C 1
ATOM 9413 O O . TRP B 1 568 ? 199.344 20.904 112.789 1.00 25.04 541 TRP B O 1
ATOM 9424 N N . LYS B 1 569 ? 199.523 22.966 112.014 1.00 20.16 542 LYS B N 1
ATOM 9425 C CA . LYS B 1 569 ? 199.899 22.493 110.702 1.00 19.80 542 LYS B CA 1
ATOM 9426 C C . LYS B 1 569 ? 201.397 22.298 110.665 1.00 21.17 542 LYS B C 1
ATOM 9427 O O . LYS B 1 569 ? 202.179 23.239 110.821 1.00 18.65 542 LYS B O 1
ATOM 9433 N N . ALA B 1 570 ? 201.810 21.030 110.543 1.00 20.13 543 ALA B N 1
ATOM 9434 C CA . ALA B 1 570 ? 203.207 20.741 110.352 1.00 18.38 543 ALA B CA 1
ATOM 9435 C C . ALA B 1 570 ? 203.580 21.123 108.882 1.00 20.28 543 ALA B C 1
ATOM 9436 O O . ALA B 1 570 ? 202.705 21.200 108.007 1.00 18.44 543 ALA B O 1
ATOM 9438 N N . ASP B 1 571 ? 204.874 21.219 108.612 1.00 19.11 544 ASP B N 1
ATOM 9439 C CA . ASP B 1 571 ? 205.378 21.404 107.232 1.00 19.94 544 ASP B CA 1
ATOM 9440 C C . ASP B 1 571 ? 205.534 20.073 106.529 1.00 20.41 544 ASP B C 1
ATOM 9441 O O . ASP B 1 571 ? 206.498 19.328 106.702 1.00 19.52 544 ASP B O 1
ATOM 9446 N N . VAL B 1 572 ? 204.535 19.728 105.749 1.00 15.96 545 VAL B N 1
ATOM 9447 C CA . VAL B 1 572 ? 204.461 18.431 105.134 1.00 19.91 545 VAL B CA 1
ATOM 9448 C C . VAL B 1 572 ? 205.416 18.251 104.024 1.00 19.64 545 VAL B C 1
ATOM 9449 O O . VAL B 1 572 ? 205.747 17.121 103.679 1.00 20.49 545 VAL B O 1
ATOM 9453 N N . GLU B 1 573 ? 205.891 19.346 103.459 1.00 21.04 546 GLU B N 1
ATOM 9454 C CA . GLU B 1 573 ? 206.928 19.257 102.444 1.00 20.52 546 GLU B CA 1
ATOM 9455 C C . GLU B 1 573 ? 208.218 18.790 103.089 1.00 19.49 546 GLU B C 1
ATOM 9456 O O . GLU B 1 573 ? 208.872 17.889 102.560 1.00 20.77 546 GLU B O 1
ATOM 9462 N N . LYS B 1 574 ? 208.606 19.379 104.234 1.00 20.65 547 LYS B N 1
ATOM 9463 C CA . LYS B 1 574 ? 209.816 18.961 104.926 1.00 19.13 547 LYS B CA 1
ATOM 9464 C C . LYS B 1 574 ? 209.727 17.500 105.400 1.00 20.57 547 LYS B C 1
ATOM 9465 O O . LYS B 1 574 ? 210.648 16.721 105.219 1.00 17.21 547 LYS B O 1
ATOM 9471 N N . CYS B 1 575 ? 208.605 17.140 106.034 1.00 20.98 548 CYS B N 1
ATOM 9472 C CA . CYS B 1 575 ? 208.447 15.779 106.510 1.00 17.59 548 CYS B CA 1
ATOM 9473 C C . CYS B 1 575 ? 208.457 14.799 105.361 1.00 17.91 548 CYS B C 1
ATOM 9474 O O . CYS B 1 575 ? 209.110 13.746 105.450 1.00 17.40 548 CYS B O 1
ATOM 9477 N N . THR B 1 576 ? 207.747 15.080 104.293 1.00 16.51 549 THR B N 1
ATOM 9478 C CA . THR B 1 576 ? 207.758 14.138 103.162 1.00 18.25 549 THR B CA 1
ATOM 9479 C C . THR B 1 576 ? 209.190 13.896 102.703 1.00 19.80 549 THR B C 1
ATOM 9480 O O . THR B 1 576 ? 209.625 12.762 102.489 1.00 16.46 549 THR B O 1
ATOM 9484 N N . LYS B 1 577 ? 209.951 14.998 102.554 1.00 22.64 550 LYS B N 1
ATOM 9485 C CA . LYS B 1 577 ? 211.330 14.865 102.042 1.00 25.07 550 LYS B CA 1
ATOM 9486 C C . LYS B 1 577 ? 212.238 14.038 102.939 1.00 22.34 550 LYS B C 1
ATOM 9487 O O . LYS B 1 577 ? 212.939 13.180 102.457 1.00 23.67 550 LYS B O 1
ATOM 9493 N N . TYR B 1 578 ? 212.148 14.251 104.263 1.00 20.32 551 TYR B N 1
ATOM 9494 C CA . TYR B 1 578 ? 212.898 13.465 105.199 1.00 20.05 551 TYR B CA 1
ATOM 9495 C C . TYR B 1 578 ? 212.504 12.012 105.138 1.00 22.25 551 TYR B C 1
ATOM 9496 O O . TYR B 1 578 ? 213.353 11.140 104.946 1.00 23.07 551 TYR B O 1
ATOM 9505 N N . ARG B 1 579 ? 211.206 11.722 105.234 1.00 19.20 552 ARG B N 1
ATOM 9506 C CA . ARG B 1 579 ? 210.784 10.309 105.243 1.00 22.58 552 ARG B CA 1
ATOM 9507 C C . ARG B 1 579 ? 211.160 9.556 103.968 1.00 22.30 552 ARG B C 1
ATOM 9508 O O . ARG B 1 579 ? 211.574 8.380 104.012 1.00 19.49 552 ARG B O 1
ATOM 9516 N N . VAL B 1 580 ? 210.991 10.194 102.822 1.00 20.47 553 VAL B N 1
ATOM 9517 C CA . VAL B 1 580 ? 211.189 9.548 101.538 1.00 22.42 553 VAL B CA 1
ATOM 9518 C C . VAL B 1 580 ? 212.705 9.369 101.231 1.00 24.85 553 VAL B C 1
ATOM 9519 O O . VAL B 1 580 ? 213.110 8.343 100.703 1.00 24.85 553 VAL B O 1
ATOM 9523 N N . THR B 1 581 ? 213.508 10.364 101.624 1.00 24.51 554 THR B N 1
ATOM 9524 C CA . THR B 1 581 ? 214.890 10.463 101.159 1.00 22.17 554 THR B CA 1
ATOM 9525 C C . THR B 1 581 ? 215.983 10.323 102.216 1.00 25.32 554 THR B C 1
ATOM 9526 O O . THR B 1 581 ? 217.102 10.169 101.849 1.00 28.11 554 THR B O 1
ATOM 9530 N N . GLN B 1 582 ? 215.695 10.277 103.497 1.00 22.57 555 GLN B N 1
ATOM 9531 C CA . GLN B 1 582 ? 216.769 10.090 104.438 1.00 22.42 555 GLN B CA 1
ATOM 9532 C C . GLN B 1 582 ? 217.320 8.670 104.283 1.00 23.31 555 GLN B C 1
ATOM 9533 O O . GLN B 1 582 ? 216.574 7.715 104.034 1.00 24.01 555 GLN B O 1
ATOM 9539 N N A MET B 1 583 ? 218.630 8.545 104.443 0.50 25.05 556 MET B N 1
ATOM 9540 N N B MET B 1 583 ? 218.628 8.553 104.461 0.50 25.09 556 MET B N 1
ATOM 9541 C CA A MET B 1 583 ? 219.358 7.332 104.038 0.50 27.38 556 MET B CA 1
ATOM 9542 C CA B MET B 1 583 ? 219.378 7.368 104.043 0.50 27.67 556 MET B CA 1
ATOM 9543 C C A MET B 1 583 ? 219.886 6.515 105.206 0.50 24.73 556 MET B C 1
ATOM 9544 C C B MET B 1 583 ? 219.887 6.525 105.201 0.50 24.81 556 MET B C 1
ATOM 9545 O O A MET B 1 583 ? 220.531 5.485 105.005 0.50 25.64 556 MET B O 1
ATOM 9546 O O B MET B 1 583 ? 220.530 5.490 104.984 0.50 25.78 556 MET B O 1
ATOM 9555 N N . LYS B 1 584 ? 219.624 6.946 106.425 1.00 24.30 557 LYS B N 1
ATOM 9556 C CA . LYS B 1 584 ? 220.073 6.236 107.620 1.00 25.36 557 LYS B CA 1
ATOM 9557 C C . LYS B 1 584 ? 218.925 5.522 108.370 1.00 25.72 557 LYS B C 1
ATOM 9558 O O . LYS B 1 584 ? 218.999 5.205 109.577 1.00 22.74 557 LYS B O 1
ATOM 9564 N N . GLY B 1 585 ? 217.876 5.228 107.613 1.00 24.74 558 GLY B N 1
ATOM 9565 C CA . GLY B 1 585 ? 216.784 4.401 108.104 1.00 21.81 558 GLY B CA 1
ATOM 9566 C C . GLY B 1 585 ? 215.710 4.311 107.040 1.00 20.39 558 GLY B C 1
ATOM 9567 O O . GLY B 1 585 ? 215.924 4.674 105.899 1.00 19.86 558 GLY B O 1
ATOM 9568 N N . SER B 1 586 ? 214.593 3.706 107.409 1.00 19.30 559 SER B N 1
ATOM 9569 C CA . SER B 1 586 ? 213.515 3.488 106.486 1.00 19.81 559 SER B CA 1
ATOM 9570 C C . SER B 1 586 ? 212.295 4.332 106.939 1.00 22.28 559 SER B C 1
ATOM 9571 O O . SER B 1 586 ? 211.559 3.907 107.841 1.00 25.14 559 SER B O 1
ATOM 9574 N N . ALA B 1 587 ? 212.147 5.536 106.366 1.00 20.56 560 ALA B N 1
ATOM 9575 C CA . ALA B 1 587 ? 211.104 6.517 106.717 1.00 19.99 560 ALA B CA 1
ATOM 9576 C C . ALA B 1 587 ? 211.302 7.060 108.114 1.00 21.82 560 ALA B C 1
ATOM 9577 O O . ALA B 1 587 ? 212.427 7.124 108.605 1.00 21.27 560 ALA B O 1
ATOM 9579 N N . CYS B 1 588 ? 210.233 7.417 108.807 1.00 20.13 561 CYS B N 1
ATOM 9580 C CA . CYS B 1 588 ? 210.354 8.068 110.089 1.00 18.73 561 CYS B CA 1
ATOM 9581 C C . CYS B 1 588 ? 209.011 8.021 110.754 1.00 20.05 561 CYS B C 1
ATOM 9582 O O . CYS B 1 588 ? 207.969 8.153 110.093 1.00 21.78 561 CYS B O 1
ATOM 9585 N N . GLY B 1 589 ? 209.040 7.952 112.070 1.00 21.74 562 GLY B N 1
ATOM 9586 C CA . GLY B 1 589 ? 207.904 8.241 112.971 1.00 20.53 562 GLY B CA 1
ATOM 9587 C C . GLY B 1 589 ? 208.347 8.661 114.358 1.00 19.53 562 GLY B C 1
ATOM 9588 O O . GLY B 1 589 ? 207.731 8.293 115.362 1.00 18.64 562 GLY B O 1
ATOM 9589 N N . ARG B 1 590 ? 209.419 9.428 114.431 1.00 18.96 563 ARG B N 1
ATOM 9590 C CA . ARG B 1 590 ? 210.058 9.755 115.673 1.00 18.92 563 ARG B CA 1
ATOM 9591 C C . ARG B 1 590 ? 209.167 10.575 116.577 1.00 18.63 563 ARG B C 1
ATOM 9592 O O . ARG B 1 590 ? 209.188 10.461 117.809 1.00 19.46 563 ARG B O 1
ATOM 9600 N N . CYS B 1 591 ? 208.341 11.407 115.942 1.00 17.32 564 CYS B N 1
ATOM 9601 C CA . CYS B 1 591 ? 207.333 12.203 116.644 1.00 17.06 564 CYS B CA 1
ATOM 9602 C C . CYS B 1 591 ? 206.395 11.399 117.493 1.00 16.85 564 CYS B C 1
ATOM 9603 O O . CYS B 1 591 ? 206.218 11.700 118.698 1.00 18.56 564 CYS B O 1
ATOM 9606 N N . MET B 1 592 ? 205.863 10.318 116.968 1.00 17.55 565 MET B N 1
ATOM 9607 C CA . MET B 1 592 ? 205.098 9.360 117.759 1.00 19.08 565 MET B CA 1
ATOM 9608 C C . MET B 1 592 ? 205.885 8.768 118.942 1.00 20.94 565 MET B C 1
ATOM 9609 O O . MET B 1 592 ? 205.355 8.633 120.031 1.00 19.61 565 MET B O 1
ATOM 9614 N N . LYS B 1 593 ? 207.129 8.376 118.723 1.00 20.80 566 LYS B N 1
ATOM 9615 C CA . LYS B 1 593 ? 207.960 7.852 119.805 1.00 21.67 566 LYS B CA 1
ATOM 9616 C C . LYS B 1 593 ? 208.132 8.815 120.951 1.00 20.32 566 LYS B C 1
ATOM 9617 O O . LYS B 1 593 ? 208.069 8.414 122.115 1.00 24.26 566 LYS B O 1
ATOM 9623 N N . MET B 1 594 ? 208.359 10.075 120.670 1.00 18.74 567 MET B N 1
ATOM 9624 C CA . MET B 1 594 ? 208.790 11.031 121.673 1.00 20.25 567 MET B CA 1
ATOM 9625 C C . MET B 1 594 ? 207.695 11.676 122.522 1.00 20.71 567 MET B C 1
ATOM 9626 O O . MET B 1 594 ? 207.918 12.247 123.560 1.00 20.18 567 MET B O 1
ATOM 9631 N N . CYS B 1 595 ? 206.453 11.503 122.103 1.00 21.89 568 CYS B N 1
ATOM 9632 C CA . CYS B 1 595 ? 205.344 12.052 122.773 1.00 20.12 568 CYS B CA 1
ATOM 9633 C C . CYS B 1 595 ? 205.202 11.495 124.207 1.00 18.50 568 CYS B C 1
ATOM 9634 O O . CYS B 1 595 ? 205.224 10.317 124.368 1.00 15.42 568 CYS B O 1
ATOM 9637 N N . PRO B 1 596 ? 204.937 12.380 125.175 1.00 16.47 569 PRO B N 1
ATOM 9638 C CA . PRO B 1 596 ? 204.645 11.882 126.539 1.00 20.39 569 PRO B CA 1
ATOM 9639 C C . PRO B 1 596 ? 203.492 10.909 126.610 1.00 19.46 569 PRO B C 1
ATOM 9640 O O . PRO B 1 596 ? 203.482 10.079 127.510 1.00 20.16 569 PRO B O 1
ATOM 9644 N N . TRP B 1 597 ? 202.517 10.975 125.684 1.00 16.33 570 TRP B N 1
ATOM 9645 C CA . TRP B 1 597 ? 201.377 10.061 125.780 1.00 16.29 570 TRP B CA 1
ATOM 9646 C C . TRP B 1 597 ? 201.670 8.681 125.270 1.00 17.23 570 TRP B C 1
ATOM 9647 O O . TRP B 1 597 ? 200.828 7.790 125.401 1.00 14.66 570 TRP B O 1
ATOM 9658 N N . ASN B 1 598 ? 202.835 8.506 124.641 1.00 15.96 571 ASN B N 1
ATOM 9659 C CA . ASN B 1 598 ? 203.293 7.207 124.220 1.00 18.50 571 ASN B CA 1
ATOM 9660 C C . ASN B 1 598 ? 203.964 6.557 125.465 1.00 19.55 571 ASN B C 1
ATOM 9661 O O . ASN B 1 598 ? 205.101 6.909 125.840 1.00 18.13 571 ASN B O 1
ATOM 9666 N N . ARG B 1 599 ? 203.227 5.674 126.148 1.00 17.48 572 ARG B N 1
ATOM 9667 C CA . ARG B 1 599 ? 203.654 5.076 127.408 1.00 19.58 572 ARG B CA 1
ATOM 9668 C C . ARG B 1 599 ? 203.391 3.611 127.434 1.00 18.44 572 ARG B C 1
ATOM 9669 O O . ARG B 1 599 ? 202.498 3.101 126.737 1.00 20.45 572 ARG B O 1
ATOM 9677 N N . GLU B 1 600 ? 204.095 2.933 128.345 1.00 20.91 573 GLU B N 1
ATOM 9678 C CA . GLU B 1 600 ? 203.864 1.543 128.605 1.00 23.44 573 GLU B CA 1
ATOM 9679 C C . GLU B 1 600 ? 202.463 1.325 129.227 1.00 23.83 573 GLU B C 1
ATOM 9680 O O . GLU B 1 600 ? 202.016 2.125 130.030 1.00 21.55 573 GLU B O 1
ATOM 9686 N N . ASP B 1 601 ? 201.857 0.175 128.948 1.00 24.22 574 ASP B N 1
ATOM 9687 C CA . ASP B 1 601 ? 200.592 -0.210 129.549 1.00 27.52 574 ASP B CA 1
ATOM 9688 C C . ASP B 1 601 ? 200.717 -0.844 130.974 1.00 27.12 574 ASP B C 1
ATOM 9689 O O . ASP B 1 601 ? 200.485 -2.038 131.199 1.00 32.65 574 ASP B O 1
ATOM 9694 N N . THR B 1 602 ? 201.215 -0.057 131.886 1.00 23.17 575 THR B N 1
ATOM 9695 C CA . THR B 1 602 ? 201.345 -0.415 133.271 1.00 23.54 575 THR B CA 1
ATOM 9696 C C . THR B 1 602 ? 200.408 0.439 134.128 1.00 24.31 575 THR B C 1
ATOM 9697 O O . THR B 1 602 ? 199.853 1.417 133.703 1.00 23.19 575 THR B O 1
ATOM 9701 N N . VAL B 1 603 ? 200.260 0.050 135.369 1.00 23.32 576 VAL B N 1
ATOM 9702 C CA . VAL B 1 603 ? 199.559 0.835 136.358 1.00 22.94 576 VAL B CA 1
ATOM 9703 C C . VAL B 1 603 ? 200.079 2.250 136.457 1.00 22.20 576 VAL B C 1
ATOM 9704 O O . VAL B 1 603 ? 199.328 3.208 136.383 1.00 22.58 576 VAL B O 1
ATOM 9708 N N . GLU B 1 604 ? 201.382 2.418 136.546 1.00 24.38 577 GLU B N 1
ATOM 9709 C CA . GLU B 1 604 ? 201.970 3.760 136.589 1.00 25.20 577 GLU B CA 1
ATOM 9710 C C . GLU B 1 604 ? 201.700 4.563 135.305 1.00 27.20 577 GLU B C 1
ATOM 9711 O O . GLU B 1 604 ? 201.413 5.788 135.361 1.00 24.54 577 GLU B O 1
ATOM 9714 N N . GLY B 1 605 ? 201.892 3.935 134.145 1.00 25.76 578 GLY B N 1
ATOM 9715 C CA . GLY B 1 605 ? 201.709 4.613 132.865 1.00 24.89 578 GLY B CA 1
ATOM 9716 C C . GLY B 1 605 ? 200.271 5.065 132.713 1.00 24.21 578 GLY B C 1
ATOM 9717 O O . GLY B 1 605 ? 199.988 6.203 132.362 1.00 24.84 578 GLY B O 1
ATOM 9718 N N . ARG B 1 606 ? 199.365 4.211 133.087 1.00 21.90 579 ARG B N 1
ATOM 9719 C CA . ARG B 1 606 ? 197.989 4.507 132.982 1.00 25.55 579 ARG B CA 1
ATOM 9720 C C . ARG B 1 606 ? 197.530 5.608 133.951 1.00 24.74 579 ARG B C 1
ATOM 9721 O O . ARG B 1 606 ? 196.719 6.473 133.597 1.00 21.59 579 ARG B O 1
ATOM 9729 N N . ARG B 1 607 ? 198.111 5.624 135.149 1.00 22.15 580 ARG B N 1
ATOM 9730 C CA . ARG B 1 607 ? 197.860 6.700 136.097 1.00 21.88 580 ARG B CA 1
ATOM 9731 C C . ARG B 1 607 ? 198.381 8.053 135.610 1.00 20.40 580 ARG B C 1
ATOM 9732 O O . ARG B 1 607 ? 197.771 9.062 135.803 1.00 19.56 580 ARG B O 1
ATOM 9740 N N . LEU B 1 608 ? 199.541 8.096 134.982 1.00 21.34 581 LEU B N 1
ATOM 9741 C CA . LEU B 1 608 ? 199.999 9.364 134.458 1.00 20.96 581 LEU B CA 1
ATOM 9742 C C . LEU B 1 608 ? 199.111 9.931 133.397 1.00 21.06 581 LEU B C 1
ATOM 9743 O O . LEU B 1 608 ? 198.964 11.125 133.288 1.00 18.30 581 LEU B O 1
ATOM 9748 N N . ALA B 1 609 ? 198.502 9.071 132.616 1.00 22.58 582 ALA B N 1
ATOM 9749 C CA . ALA B 1 609 ? 197.520 9.519 131.622 1.00 22.80 582 ALA B CA 1
ATOM 9750 C C . ALA B 1 609 ? 196.206 9.980 132.267 1.00 22.28 582 ALA B C 1
ATOM 9751 O O . ALA B 1 609 ? 195.723 10.997 131.897 1.00 22.80 582 ALA B O 1
ATOM 9753 N N . GLU B 1 610 ? 195.682 9.255 133.253 1.00 22.17 583 GLU B N 1
ATOM 9754 C CA . GLU B 1 610 ? 194.518 9.683 134.013 1.00 20.14 583 GLU B CA 1
ATOM 9755 C C . GLU B 1 610 ? 194.768 11.028 134.653 1.00 20.75 583 GLU B C 1
ATOM 9756 O O . GLU B 1 610 ? 193.907 11.900 134.618 1.00 21.47 583 GLU B O 1
ATOM 9759 N N . LEU B 1 611 ? 195.945 11.244 135.229 1.00 20.19 584 LEU B N 1
ATOM 9760 C CA . LEU B 1 611 ? 196.241 12.566 135.822 1.00 20.88 584 LEU B CA 1
ATOM 9761 C C . LEU B 1 611 ? 196.298 13.634 134.757 1.00 20.65 584 LEU B C 1
ATOM 9762 O O . LEU B 1 611 ? 195.887 14.761 134.999 1.00 22.54 584 LEU B O 1
ATOM 9767 N N . SER B 1 612 ? 196.915 13.356 133.616 1.00 20.67 585 SER B N 1
ATOM 9768 C CA . SER B 1 612 ? 196.974 14.346 132.529 1.00 22.70 585 SER B CA 1
ATOM 9769 C C . SER B 1 612 ? 195.553 14.727 132.104 1.00 21.03 585 SER B C 1
ATOM 9770 O O . SER B 1 612 ? 195.289 15.870 131.805 1.00 22.53 585 SER B O 1
ATOM 9773 N N . ILE B 1 613 ? 194.658 13.774 132.086 1.00 19.53 586 ILE B N 1
ATOM 9774 C CA . ILE B 1 613 ? 193.282 14.013 131.693 1.00 21.13 586 ILE B CA 1
ATOM 9775 C C . ILE B 1 613 ? 192.530 14.743 132.766 1.00 23.52 586 ILE B C 1
ATOM 9776 O O . ILE B 1 613 ? 191.889 15.768 132.506 1.00 24.61 586 ILE B O 1
ATOM 9781 N N . LYS B 1 614 ? 192.619 14.285 134.006 1.00 22.99 587 LYS B N 1
ATOM 9782 C CA . LYS B 1 614 ? 191.742 14.811 135.103 1.00 23.26 587 LYS B CA 1
ATOM 9783 C C . LYS B 1 614 ? 192.286 15.943 135.941 1.00 22.94 587 LYS B C 1
ATOM 9784 O O . LYS B 1 614 ? 191.551 16.539 136.636 1.00 26.50 587 LYS B O 1
ATOM 9790 N N . VAL B 1 615 ? 193.549 16.270 135.854 1.00 22.55 588 VAL B N 1
ATOM 9791 C CA . VAL B 1 615 ? 194.128 17.231 136.719 1.00 22.88 588 VAL B CA 1
ATOM 9792 C C . VAL B 1 615 ? 194.975 18.247 135.948 1.00 22.01 588 VAL B C 1
ATOM 9793 O O . VAL B 1 615 ? 196.177 18.038 135.758 1.00 20.77 588 VAL B O 1
ATOM 9797 N N . PRO B 1 616 ? 194.361 19.355 135.470 1.00 21.36 589 PRO B N 1
ATOM 9798 C CA . PRO B 1 616 ? 195.080 20.279 134.671 1.00 21.28 589 PRO B CA 1
ATOM 9799 C C . PRO B 1 616 ? 196.323 20.829 135.288 1.00 25.43 589 PRO B C 1
ATOM 9800 O O . PRO B 1 616 ? 197.313 21.114 134.567 1.00 21.93 589 PRO B O 1
ATOM 9804 N N . GLU B 1 617 ? 196.299 21.045 136.616 1.00 26.05 590 GLU B N 1
ATOM 9805 C CA . GLU B 1 617 ? 197.459 21.674 137.350 1.00 25.85 590 GLU B CA 1
ATOM 9806 C C . GLU B 1 617 ? 198.686 20.788 137.336 1.00 25.35 590 GLU B C 1
ATOM 9807 O O . GLU B 1 617 ? 199.826 21.280 137.521 1.00 29.69 590 GLU B O 1
ATOM 9810 N N . ALA B 1 618 ? 198.495 19.502 137.034 1.00 24.00 591 ALA B N 1
ATOM 9811 C CA . ALA B 1 618 ? 199.614 18.583 136.943 1.00 26.24 591 ALA B CA 1
ATOM 9812 C C . ALA B 1 618 ? 200.284 18.476 135.548 1.00 23.08 591 ALA B C 1
ATOM 9813 O O . ALA B 1 618 ? 201.302 17.877 135.439 1.00 23.38 591 ALA B O 1
ATOM 9815 N N . ARG B 1 619 ? 199.682 19.061 134.527 1.00 21.63 592 ARG B N 1
ATOM 9816 C CA . ARG B 1 619 ? 200.131 18.829 133.167 1.00 19.70 592 ARG B CA 1
ATOM 9817 C C . ARG B 1 619 ? 201.538 19.315 132.961 1.00 20.70 592 ARG B C 1
ATOM 9818 O O . ARG B 1 619 ? 202.379 18.596 132.418 1.00 21.30 592 ARG B O 1
ATOM 9826 N N . ALA B 1 620 ? 201.844 20.525 133.394 1.00 21.69 593 ALA B N 1
ATOM 9827 C CA . ALA B 1 620 ? 203.189 21.082 133.224 1.00 24.11 593 ALA B CA 1
ATOM 9828 C C . ALA B 1 620 ? 204.264 20.243 133.931 1.00 25.85 593 ALA B C 1
ATOM 9829 O O . ALA B 1 620 ? 205.353 20.020 133.358 1.00 23.55 593 ALA B O 1
ATOM 9831 N N . ALA B 1 621 ? 203.946 19.745 135.122 1.00 24.36 594 ALA B N 1
ATOM 9832 C CA . ALA B 1 621 ? 204.844 18.842 135.831 1.00 23.90 594 ALA B CA 1
ATOM 9833 C C . ALA B 1 621 ? 205.088 17.570 135.088 1.00 21.07 594 ALA B C 1
ATOM 9834 O O . ALA B 1 621 ? 206.202 17.088 135.031 1.00 24.49 594 ALA B O 1
ATOM 9836 N N . ILE B 1 622 ? 204.034 16.964 134.588 1.00 19.15 595 ILE B N 1
ATOM 9837 C CA . ILE B 1 622 ? 204.127 15.722 133.817 1.00 21.98 595 ILE B CA 1
ATOM 9838 C C . ILE B 1 622 ? 204.952 15.921 132.552 1.00 21.62 595 ILE B C 1
ATOM 9839 O O . ILE B 1 622 ? 205.820 15.123 132.215 1.00 21.01 595 ILE B O 1
ATOM 9844 N N . ILE B 1 623 ? 204.741 17.037 131.874 1.00 19.33 596 ILE B N 1
ATOM 9845 C CA . ILE B 1 623 ? 205.519 17.393 130.664 1.00 21.37 596 ILE B CA 1
ATOM 9846 C C . ILE B 1 623 ? 206.994 17.522 130.986 1.00 22.54 596 ILE B C 1
ATOM 9847 O O . ILE B 1 623 ? 207.827 16.994 130.254 1.00 23.49 596 ILE B O 1
ATOM 9852 N N . ALA B 1 624 ? 207.326 18.231 132.067 1.00 21.37 597 ALA B N 1
ATOM 9853 C CA . ALA B 1 624 ? 208.729 18.460 132.447 1.00 24.07 597 ALA B CA 1
ATOM 9854 C C . ALA B 1 624 ? 209.438 17.181 132.978 1.00 25.14 597 ALA B C 1
ATOM 9855 O O . ALA B 1 624 ? 210.566 16.895 132.619 1.00 27.47 597 ALA B O 1
ATOM 9857 N N . MET B 1 625 ? 208.713 16.388 133.762 1.00 25.10 598 MET B N 1
ATOM 9858 C CA . MET B 1 625 ? 209.271 15.166 134.281 1.00 23.91 598 MET B CA 1
ATOM 9859 C C . MET B 1 625 ? 209.452 14.119 133.217 1.00 24.84 598 MET B C 1
ATOM 9860 O O . MET B 1 625 ? 210.327 13.251 133.342 1.00 23.30 598 MET B O 1
ATOM 9865 N N . ASP B 1 626 ? 208.691 14.204 132.139 1.00 23.90 599 ASP B N 1
ATOM 9866 C CA . ASP B 1 626 ? 208.899 13.307 131.000 1.00 25.42 599 ASP B CA 1
ATOM 9867 C C . ASP B 1 626 ? 210.306 13.448 130.385 1.00 26.61 599 ASP B C 1
ATOM 9868 O O . ASP B 1 626 ? 210.934 12.465 130.030 1.00 25.37 599 ASP B O 1
ATOM 9873 N N . ASP B 1 627 ? 210.813 14.652 130.368 1.00 25.05 600 ASP B N 1
ATOM 9874 C CA . ASP B 1 627 ? 212.201 14.858 130.027 1.00 29.55 600 ASP B CA 1
ATOM 9875 C C . ASP B 1 627 ? 213.205 14.502 131.163 1.00 31.18 600 ASP B C 1
ATOM 9876 O O . ASP B 1 627 ? 214.239 13.819 130.926 1.00 31.66 600 ASP B O 1
ATOM 9881 N N . ALA B 1 628 ? 212.920 14.940 132.378 1.00 29.90 601 ALA B N 1
ATOM 9882 C CA . ALA B 1 628 ? 213.839 14.681 133.492 1.00 30.29 601 ALA B CA 1
ATOM 9883 C C . ALA B 1 628 ? 214.039 13.174 133.694 1.00 32.63 601 ALA B C 1
ATOM 9884 O O . ALA B 1 628 ? 215.134 12.757 133.900 1.00 37.87 601 ALA B O 1
ATOM 9886 N N . LEU B 1 629 ? 212.995 12.373 133.562 1.00 29.77 602 LEU B N 1
ATOM 9887 C CA . LEU B 1 629 ? 213.130 10.966 133.597 1.00 32.37 602 LEU B CA 1
ATOM 9888 C C . LEU B 1 629 ? 213.631 10.350 132.278 1.00 32.07 602 LEU B C 1
ATOM 9889 O O . LEU B 1 629 ? 213.670 9.129 132.155 1.00 34.99 602 LEU B O 1
ATOM 9894 N N . GLN B 1 630 ? 214.015 11.168 131.297 1.00 32.85 603 GLN B N 1
ATOM 9895 C CA . GLN B 1 630 ? 214.538 10.691 130.035 1.00 31.51 603 GLN B CA 1
ATOM 9896 C C . GLN B 1 630 ? 213.627 9.692 129.279 1.00 31.86 603 GLN B C 1
ATOM 9897 O O . GLN B 1 630 ? 214.091 8.754 128.602 1.00 27.42 603 GLN B O 1
ATOM 9900 N N . ASN B 1 631 ? 212.335 9.899 129.351 1.00 27.35 604 ASN B N 1
ATOM 9901 C CA . ASN B 1 631 ? 211.456 9.145 128.491 1.00 28.50 604 ASN B CA 1
ATOM 9902 C C . ASN B 1 631 ? 211.743 9.517 127.025 1.00 26.50 604 ASN B C 1
ATOM 9903 O O . ASN B 1 631 ? 211.957 10.677 126.671 1.00 25.46 604 ASN B O 1
ATOM 9908 N N . GLY B 1 632 ? 211.809 8.513 126.188 1.00 26.63 605 GLY B N 1
ATOM 9909 C CA . GLY B 1 632 ? 212.221 8.679 124.796 1.00 27.91 605 GLY B CA 1
ATOM 9910 C C . GLY B 1 632 ? 213.676 8.280 124.476 1.00 28.01 605 GLY B C 1
ATOM 9911 O O . GLY B 1 632 ? 214.074 8.304 123.319 1.00 27.08 605 GLY B O 1
ATOM 9912 N N . LYS B 1 633 ? 214.466 7.951 125.499 1.00 28.50 606 LYS B N 1
ATOM 9913 C CA . LYS B 1 633 ? 215.814 7.395 125.300 1.00 30.17 606 LYS B CA 1
ATOM 9914 C C . LYS B 1 633 ? 215.601 6.050 124.600 1.00 28.97 606 LYS B C 1
ATOM 9915 O O . LYS B 1 633 ? 214.542 5.410 124.772 1.00 37.00 606 LYS B O 1
ATOM 9917 N N . ARG B 1 634 ? 216.559 5.645 123.778 1.00 25.35 607 ARG B N 1
ATOM 9918 C CA . ARG B 1 634 ? 216.530 4.327 123.127 1.00 24.29 607 ARG B CA 1
ATOM 9919 C C . ARG B 1 634 ? 216.914 3.253 124.142 1.00 25.10 607 ARG B C 1
ATOM 9920 O O . ARG B 1 634 ? 217.883 3.374 124.870 1.00 29.79 607 ARG B O 1
ATOM 9928 N N . ASN B 1 635 ? 216.057 2.263 124.302 1.00 25.12 608 ASN B N 1
ATOM 9929 C CA . ASN B 1 635 ? 216.254 1.162 125.245 1.00 22.41 608 ASN B CA 1
ATOM 9930 C C . ASN B 1 635 ? 216.879 0.064 124.468 1.00 23.06 608 ASN B C 1
ATOM 9931 O O . ASN B 1 635 ? 216.216 -0.650 123.707 1.00 23.16 608 ASN B O 1
ATOM 9936 N N . LEU B 1 636 ? 218.175 -0.169 124.674 1.00 27.76 609 LEU B N 1
ATOM 9937 C CA . LEU B 1 636 ? 218.893 -1.125 123.816 1.00 27.10 609 LEU B CA 1
ATOM 9938 C C . LEU B 1 636 ? 218.508 -2.565 123.974 1.00 22.55 609 LEU B C 1
ATOM 9939 O O . LEU B 1 636 ? 218.650 -3.369 123.037 1.00 26.11 609 LEU B O 1
ATOM 9944 N N . ILE B 1 637 ? 217.880 -2.898 125.106 1.00 23.26 610 ILE B N 1
ATOM 9945 C CA . ILE B 1 637 ? 217.350 -4.248 125.280 1.00 22.60 610 ILE B CA 1
ATOM 9946 C C . ILE B 1 637 ? 216.287 -4.578 124.256 1.00 22.84 610 ILE B C 1
ATOM 9947 O O . ILE B 1 637 ? 216.114 -5.728 123.885 1.00 22.99 610 ILE B O 1
ATOM 9952 N N . LYS B 1 638 ? 215.520 -3.566 123.817 1.00 21.18 611 LYS B N 1
ATOM 9953 C CA . LYS B 1 638 ? 214.388 -3.808 122.913 1.00 20.13 611 LYS B CA 1
ATOM 9954 C C . LYS B 1 638 ? 214.777 -3.756 121.406 1.00 20.47 611 LYS B C 1
ATOM 9955 O O . LYS B 1 638 ? 213.903 -3.774 120.535 1.00 18.25 611 LYS B O 1
ATOM 9961 N N . ARG B 1 639 ? 216.042 -3.525 121.090 1.00 21.78 612 ARG B N 1
ATOM 9962 C CA . ARG B 1 639 ? 216.462 -3.452 119.702 1.00 21.30 612 ARG B CA 1
ATOM 9963 C C . ARG B 1 639 ? 216.636 -4.843 119.118 1.00 21.67 612 ARG B C 1
ATOM 9964 O O . ARG B 1 639 ? 217.751 -5.384 119.088 1.00 27.10 612 ARG B O 1
ATOM 9972 N N . TRP B 1 640 ? 215.536 -5.462 118.683 1.00 16.41 613 TRP B N 1
ATOM 9973 C CA . TRP B 1 640 ? 215.549 -6.852 118.360 1.00 18.24 613 TRP B CA 1
ATOM 9974 C C . TRP B 1 640 ? 215.836 -7.118 116.878 1.00 20.56 613 TRP B C 1
ATOM 9975 O O . TRP B 1 640 ? 216.057 -8.253 116.514 1.00 19.49 613 TRP B O 1
ATOM 9986 N N . TRP B 1 641 ? 215.782 -6.093 116.032 1.00 18.95 614 TRP B N 1
ATOM 9987 C CA . TRP B 1 641 ? 215.806 -6.273 114.579 1.00 20.00 614 TRP B CA 1
ATOM 9988 C C . TRP B 1 641 ? 217.230 -6.147 114.063 1.00 18.89 614 TRP B C 1
ATOM 9989 O O . TRP B 1 641 ? 218.072 -5.540 114.718 1.00 22.34 614 TRP B O 1
ATOM 10000 N N . PHE B 1 642 ? 217.459 -6.666 112.876 1.00 19.76 615 PHE B N 1
ATOM 10001 C CA . PHE B 1 642 ? 218.711 -6.487 112.161 1.00 23.65 615 PHE B CA 1
ATOM 10002 C C . PHE B 1 642 ? 218.689 -5.192 111.358 1.00 23.91 615 PHE B C 1
ATOM 10003 O O . PHE B 1 642 ? 217.693 -4.817 110.777 1.00 23.37 615 PHE B O 1
ATOM 10011 N N . ASP B 1 643 ? 219.839 -4.554 111.270 1.00 29.26 616 ASP B N 1
ATOM 10012 C CA . ASP B 1 643 ? 220.048 -3.405 110.410 1.00 27.30 616 ASP B CA 1
ATOM 10013 C C . ASP B 1 643 ? 220.429 -3.867 108.986 1.00 26.15 616 ASP B C 1
ATOM 10014 O O . ASP B 1 643 ? 221.569 -3.993 108.681 1.00 28.27 616 ASP B O 1
ATOM 10019 N N . LEU B 1 644 ? 219.418 -4.133 108.149 1.00 25.62 617 LEU B N 1
ATOM 10020 C CA . LEU B 1 644 ? 219.573 -4.566 106.806 1.00 23.49 617 LEU B CA 1
ATOM 10021 C C . LEU B 1 644 ? 218.865 -3.603 105.882 1.00 26.93 617 LEU B C 1
ATOM 10022 O O . LEU B 1 644 ? 217.746 -3.177 106.163 1.00 28.76 617 LEU B O 1
ATOM 10027 N N . GLU B 1 645 ? 219.544 -3.253 104.794 1.00 27.82 618 GLU B N 1
ATOM 10028 C CA . GLU B 1 645 ? 218.969 -2.429 103.743 1.00 27.10 618 GLU B CA 1
ATOM 10029 C C . GLU B 1 645 ? 219.100 -3.192 102.449 1.00 26.89 618 GLU B C 1
ATOM 10030 O O . GLU B 1 645 ? 220.210 -3.626 102.095 1.00 26.94 618 GLU B O 1
ATOM 10036 N N . VAL B 1 646 ? 217.987 -3.352 101.733 1.00 23.78 619 VAL B N 1
ATOM 10037 C CA . VAL B 1 646 ? 217.970 -4.014 100.449 1.00 25.82 619 VAL B CA 1
ATOM 10038 C C . VAL B 1 646 ? 218.255 -2.978 99.344 1.00 28.40 619 VAL B C 1
ATOM 10039 O O . VAL B 1 646 ? 217.547 -1.968 99.217 1.00 29.09 619 VAL B O 1
ATOM 10043 N N . ILE B 1 647 ? 219.391 -3.170 98.638 1.00 33.46 620 ILE B N 1
ATOM 10044 C CA . ILE B 1 647 ? 219.802 -2.370 97.459 1.00 31.57 620 ILE B CA 1
ATOM 10045 C C . ILE B 1 647 ? 219.934 -3.353 96.305 1.00 32.81 620 ILE B C 1
ATOM 10046 O O . ILE B 1 647 ? 220.638 -4.360 96.389 1.00 35.38 620 ILE B O 1
ATOM 10050 N N . ASP B 1 648 ? 219.213 -3.088 95.236 1.00 39.00 621 ASP B N 1
ATOM 10051 C CA . ASP B 1 648 ? 219.280 -3.919 94.016 1.00 47.62 621 ASP B CA 1
ATOM 10052 C C . ASP B 1 648 ? 219.003 -5.363 94.293 1.00 41.25 621 ASP B C 1
ATOM 10053 O O . ASP B 1 648 ? 219.709 -6.257 93.814 1.00 39.12 621 ASP B O 1
ATOM 10058 N N . GLY B 1 649 ? 217.979 -5.600 95.085 1.00 35.66 622 GLY B N 1
ATOM 10059 C CA . GLY B 1 649 ? 217.540 -6.973 95.295 1.00 32.91 622 GLY B CA 1
ATOM 10060 C C . GLY B 1 649 ? 218.297 -7.807 96.341 1.00 31.02 622 GLY B C 1
ATOM 10061 O O . GLY B 1 649 ? 217.940 -8.949 96.541 1.00 28.42 622 GLY B O 1
ATOM 10062 N N . VAL B 1 650 ? 219.310 -7.237 96.980 1.00 28.42 623 VAL B N 1
ATOM 10063 C CA . VAL B 1 650 ? 220.105 -7.939 97.958 1.00 31.04 623 VAL B CA 1
ATOM 10064 C C . VAL B 1 650 ? 220.141 -7.148 99.267 1.00 24.83 623 VAL B C 1
ATOM 10065 O O . VAL B 1 650 ? 220.489 -5.981 99.294 1.00 25.83 623 VAL B O 1
ATOM 10069 N N . ALA B 1 651 ? 219.943 -7.871 100.376 1.00 26.43 624 ALA B N 1
ATOM 10070 C CA . ALA B 1 651 ? 220.137 -7.292 101.716 1.00 23.66 624 ALA B CA 1
ATOM 10071 C C . ALA B 1 651 ? 221.624 -7.119 102.035 1.00 28.16 624 ALA B C 1
ATOM 10072 O O . ALA B 1 651 ? 222.429 -8.031 101.838 1.00 31.41 624 ALA B O 1
ATOM 10074 N N . GLY B 1 652 ? 221.982 -5.966 102.575 1.00 25.73 625 GLY B N 1
ATOM 10075 C CA . GLY B 1 652 ? 223.313 -5.747 103.082 1.00 28.56 625 GLY B CA 1
ATOM 10076 C C . GLY B 1 652 ? 223.276 -4.771 104.228 1.00 27.31 625 GLY B C 1
ATOM 10077 O O . GLY B 1 652 ? 222.236 -4.314 104.645 1.00 33.91 625 GLY B O 1
ATOM 10078 N N . ALA B 1 653 ? 224.420 -4.502 104.812 1.00 26.70 626 ALA B N 1
ATOM 10079 C CA . ALA B 1 653 ? 224.512 -3.490 105.807 1.00 31.59 626 ALA B CA 1
ATOM 10080 C C . ALA B 1 653 ? 224.074 -2.148 105.249 1.00 30.63 626 ALA B C 1
ATOM 10081 O O . ALA B 1 653 ? 224.243 -1.871 104.051 1.00 34.71 626 ALA B O 1
ATOM 10083 N N . PRO B 1 654 ? 223.581 -1.265 106.110 1.00 30.32 627 PRO B N 1
ATOM 10084 C CA . PRO B 1 654 ? 223.203 0.091 105.648 1.00 34.49 627 PRO B CA 1
ATOM 10085 C C . PRO B 1 654 ? 224.384 0.879 104.988 1.00 34.09 627 PRO B C 1
ATOM 10086 O O . PRO B 1 654 ? 225.465 0.987 105.594 1.00 33.85 627 PRO B O 1
ATOM 10090 N N . ARG B 1 655 ? 224.148 1.390 103.776 1.00 33.61 628 ARG B N 1
ATOM 10091 C CA . ARG B 1 655 ? 225.176 2.066 102.998 1.00 33.28 628 ARG B CA 1
ATOM 10092 C C . ARG B 1 655 ? 225.685 3.295 103.724 1.00 34.85 628 ARG B C 1
ATOM 10093 O O . ARG B 1 655 ? 226.868 3.543 103.725 1.00 38.97 628 ARG B O 1
ATOM 10095 N N . MET B 1 656 ? 224.787 4.082 104.322 1.00 34.94 629 MET B N 1
ATOM 10096 C CA . MET B 1 656 ? 225.134 5.371 104.925 1.00 35.99 629 MET B CA 1
ATOM 10097 C C . MET B 1 656 ? 225.131 5.412 106.434 1.00 33.35 629 MET B C 1
ATOM 10098 O O . MET B 1 656 ? 225.483 6.421 107.020 1.00 39.58 629 MET B O 1
ATOM 10103 N N . GLY B 1 657 ? 224.729 4.336 107.072 1.00 33.24 630 GLY B N 1
ATOM 10104 C CA . GLY B 1 657 ? 224.676 4.295 108.523 1.00 31.10 630 GLY B CA 1
ATOM 10105 C C . GLY B 1 657 ? 223.253 4.172 109.014 1.00 30.24 630 GLY B C 1
ATOM 10106 O O . GLY B 1 657 ? 222.354 3.830 108.239 1.00 30.54 630 GLY B O 1
ATOM 10107 N N . THR B 1 658 ? 223.083 4.429 110.296 1.00 31.37 631 THR B N 1
ATOM 10108 C CA . THR B 1 658 ? 221.875 4.118 111.040 1.00 28.87 631 THR B CA 1
ATOM 10109 C C . THR B 1 658 ? 221.650 5.208 112.042 1.00 28.17 631 THR B C 1
ATOM 10110 O O . THR B 1 658 ? 222.552 5.520 112.820 1.00 30.66 631 THR B O 1
ATOM 10114 N N . ASN B 1 659 ? 220.465 5.848 111.997 1.00 24.58 632 ASN B N 1
ATOM 10115 C CA . ASN B 1 659 ? 220.096 6.829 112.993 1.00 23.51 632 ASN B CA 1
ATOM 10116 C C . ASN B 1 659 ? 219.987 6.217 114.363 1.00 23.57 632 ASN B C 1
ATOM 10117 O O . ASN B 1 659 ? 219.373 5.137 114.520 1.00 25.71 632 ASN B O 1
ATOM 10122 N N . GLU B 1 660 ? 220.617 6.868 115.333 1.00 24.63 633 GLU B N 1
ATOM 10123 C CA . GLU B 1 660 ? 220.633 6.438 116.731 1.00 28.85 633 GLU B CA 1
ATOM 10124 C C . GLU B 1 660 ? 220.492 7.652 117.608 1.00 31.07 633 GLU B C 1
ATOM 10125 O O . GLU B 1 660 ? 221.376 8.038 118.363 1.00 36.10 633 GLU B O 1
ATOM 10131 N N . ARG B 1 661 ? 219.333 8.261 117.490 1.00 29.35 634 ARG B N 1
ATOM 10132 C CA . ARG B 1 661 ? 219.087 9.548 118.114 1.00 30.69 634 ARG B CA 1
ATOM 10133 C C . ARG B 1 661 ? 218.746 9.480 119.588 1.00 30.04 634 ARG B C 1
ATOM 10134 O O . ARG B 1 661 ? 218.057 8.578 120.035 1.00 30.30 634 ARG B O 1
ATOM 10142 N N . ASP B 1 662 ? 219.247 10.458 120.322 1.00 35.50 635 ASP B N 1
ATOM 10143 C CA . ASP B 1 662 ? 218.970 10.593 121.742 1.00 38.19 635 ASP B CA 1
ATOM 10144 C C . ASP B 1 662 ? 218.105 11.825 121.949 1.00 37.09 635 ASP B C 1
ATOM 10145 O O . ASP B 1 662 ? 217.948 12.642 121.033 1.00 34.08 635 ASP B O 1
ATOM 10150 N N . LEU B 1 663 ? 217.616 11.995 123.164 1.00 32.93 636 LEU B N 1
ATOM 10151 C CA . LEU B 1 663 ? 216.925 13.208 123.532 1.00 33.89 636 LEU B CA 1
ATOM 10152 C C . LEU B 1 663 ? 217.797 14.461 123.293 1.00 40.11 636 LEU B C 1
ATOM 10153 O O . LEU B 1 663 ? 219.048 14.417 123.496 1.00 39.89 636 LEU B O 1
ATOM 10158 N N . SER B 1 664 ? 217.139 15.564 122.869 1.00 41.42 637 SER B N 1
ATOM 10159 C CA . SER B 1 664 ? 217.737 16.919 122.764 1.00 43.93 637 SER B CA 1
ATOM 10160 C C . SER B 1 664 ? 217.349 17.804 123.955 1.00 49.80 637 SER B C 1
ATOM 10161 O O . SER B 1 664 ? 216.318 17.586 124.578 1.00 47.63 637 SER B O 1
ATOM 10164 N N . PRO B 1 665 ? 218.177 18.819 124.303 1.00 65.25 638 PRO B N 1
ATOM 10165 C CA . PRO B 1 665 ? 217.886 19.694 125.514 1.00 67.22 638 PRO B CA 1
ATOM 10166 C C . PRO B 1 665 ? 216.680 20.698 125.445 1.00 52.10 638 PRO B C 1
ATOM 10167 O O . PRO B 1 665 ? 216.547 21.370 124.418 1.00 44.22 638 PRO B O 1
ATOM 10171 N N . ALA B 1 673 ? 208.637 31.490 117.359 1.00 74.45 646 ALA B N 1
ATOM 10172 C CA . ALA B 1 673 ? 208.658 32.718 116.541 1.00 81.14 646 ALA B CA 1
ATOM 10173 C C . ALA B 1 673 ? 209.685 32.771 115.410 1.00 77.32 646 ALA B C 1
ATOM 10174 O O . ALA B 1 673 ? 209.444 33.450 114.407 1.00 81.18 646 ALA B O 1
ATOM 10176 N N . ASN B 1 674 ? 210.839 32.133 115.576 1.00 57.36 647 ASN B N 1
ATOM 10177 C CA . ASN B 1 674 ? 211.812 32.130 114.513 1.00 57.10 647 ASN B CA 1
ATOM 10178 C C . ASN B 1 674 ? 211.455 31.136 113.406 1.00 57.77 647 ASN B C 1
ATOM 10179 O O . ASN B 1 674 ? 211.983 31.235 112.292 1.00 49.91 647 ASN B O 1
ATOM 10181 N N . GLN B 1 675 ? 210.634 30.127 113.740 1.00 52.15 648 GLN B N 1
ATOM 10182 C CA . GLN B 1 675 ? 210.369 29.013 112.795 1.00 40.14 648 GLN B CA 1
ATOM 10183 C C . GLN B 1 675 ? 209.387 29.455 111.724 1.00 38.67 648 GLN B C 1
ATOM 10184 O O . GLN B 1 675 ? 208.357 30.027 112.058 1.00 42.24 648 GLN B O 1
ATOM 10190 N N . LYS B 1 676 ? 209.714 29.201 110.458 1.00 38.78 649 LYS B N 1
ATOM 10191 C CA . LYS B 1 676 ? 208.828 29.512 109.325 1.00 42.93 649 LYS B CA 1
ATOM 10192 C C . LYS B 1 676 ? 208.521 28.261 108.496 1.00 35.07 649 LYS B C 1
ATOM 10193 O O . LYS B 1 676 ? 209.381 27.719 107.796 1.00 34.29 649 LYS B O 1
ATOM 10199 N N . LEU B 1 677 ? 207.272 27.821 108.630 1.00 29.07 650 LEU B N 1
ATOM 10200 C CA . LEU B 1 677 ? 206.772 26.656 107.990 1.00 23.23 650 LEU B CA 1
ATOM 10201 C C . LEU B 1 677 ? 205.888 27.081 106.798 1.00 21.80 650 LEU B C 1
ATOM 10202 O O . LEU B 1 677 ? 205.328 28.192 106.768 1.00 22.70 650 LEU B O 1
ATOM 10207 N N . ALA B 1 678 ? 205.776 26.172 105.845 1.00 19.62 651 ALA B N 1
ATOM 10208 C CA . ALA B 1 678 ? 204.921 26.287 104.692 1.00 20.74 651 ALA B CA 1
ATOM 10209 C C . ALA B 1 678 ? 203.696 25.403 104.840 1.00 21.88 651 ALA B C 1
ATOM 10210 O O . ALA B 1 678 ? 203.784 24.279 105.409 1.00 21.88 651 ALA B O 1
ATOM 10212 N N . MET B 1 679 ? 202.533 25.911 104.385 1.00 21.29 652 MET B N 1
ATOM 10213 C CA . MET B 1 679 ? 201.304 25.105 104.380 1.00 19.24 652 MET B CA 1
ATOM 10214 C C . MET B 1 679 ? 200.736 25.058 102.971 1.00 19.69 652 MET B C 1
ATOM 10215 O O . MET B 1 679 ? 200.924 25.972 102.203 1.00 19.60 652 MET B O 1
ATOM 10220 N N . TYR B 1 680 ? 199.991 24.003 102.666 1.00 19.05 653 TYR B N 1
ATOM 10221 C CA . TYR B 1 680 ? 199.520 23.713 101.322 1.00 18.93 653 TYR B CA 1
ATOM 10222 C C . TYR B 1 680 ? 198.083 23.300 101.376 1.00 19.10 653 TYR B C 1
ATOM 10223 O O . TYR B 1 680 ? 197.696 22.138 101.141 1.00 16.05 653 TYR B O 1
ATOM 10232 N N . PRO B 1 681 ? 197.225 24.289 101.659 1.00 20.64 654 PRO B N 1
ATOM 10233 C CA . PRO B 1 681 ? 195.755 24.057 101.509 1.00 20.27 654 PRO B CA 1
ATOM 10234 C C . PRO B 1 681 ? 195.386 23.906 100.051 1.00 19.70 654 PRO B C 1
ATOM 10235 O O . PRO B 1 681 ? 196.232 24.129 99.193 1.00 19.02 654 PRO B O 1
ATOM 10239 N N . PRO B 1 682 ? 194.135 23.546 99.734 1.00 22.60 655 PRO B N 1
ATOM 10240 C CA . PRO B 1 682 ? 193.730 23.329 98.339 1.00 23.88 655 PRO B CA 1
ATOM 10241 C C . PRO B 1 682 ? 194.192 24.368 97.275 1.00 23.13 655 PRO B C 1
ATOM 10242 O O . PRO B 1 682 ? 194.601 23.992 96.209 1.00 25.97 655 PRO B O 1
ATOM 10246 N N . ARG B 1 683 ? 194.165 25.642 97.594 1.00 21.57 656 ARG B N 1
ATOM 10247 C CA . ARG B 1 683 ? 194.659 26.646 96.667 1.00 21.39 656 ARG B CA 1
ATOM 10248 C C . ARG B 1 683 ? 196.076 26.363 96.127 1.00 23.75 656 ARG B C 1
ATOM 10249 O O . ARG B 1 683 ? 196.406 26.752 95.008 1.00 18.91 656 ARG B O 1
ATOM 10257 N N . LEU B 1 684 ? 196.939 25.728 96.941 1.00 20.72 657 LEU B N 1
ATOM 10258 C CA . LEU B 1 684 ? 198.306 25.445 96.495 1.00 22.34 657 LEU B CA 1
ATOM 10259 C C . LEU B 1 684 ? 198.520 23.971 96.197 1.00 21.60 657 LEU B C 1
ATOM 10260 O O . LEU B 1 684 ? 199.661 23.500 96.175 1.00 23.17 657 LEU B O 1
ATOM 10265 N N . GLN B 1 685 ? 197.431 23.204 96.074 1.00 18.66 658 GLN B N 1
ATOM 10266 C CA . GLN B 1 685 ? 197.534 21.817 95.766 1.00 19.54 658 GLN B CA 1
ATOM 10267 C C . GLN B 1 685 ? 197.206 21.625 94.255 1.00 25.36 658 GLN B C 1
ATOM 10268 O O . GLN B 1 685 ? 196.558 22.489 93.653 1.00 20.31 658 GLN B O 1
ATOM 10274 N N . PRO B 1 686 ? 197.521 20.436 93.686 1.00 21.89 659 PRO B N 1
ATOM 10275 C CA . PRO B 1 686 ? 197.052 20.173 92.332 1.00 23.96 659 PRO B CA 1
ATOM 10276 C C . PRO B 1 686 ? 195.545 20.111 92.356 1.00 21.89 659 PRO B C 1
ATOM 10277 O O . PRO B 1 686 ? 194.977 19.511 93.261 1.00 24.04 659 PRO B O 1
ATOM 10281 N N . PRO B 1 687 ? 194.896 20.795 91.413 1.00 20.32 660 PRO B N 1
ATOM 10282 C CA . PRO B 1 687 ? 193.420 20.897 91.411 1.00 19.69 660 PRO B CA 1
ATOM 10283 C C . PRO B 1 687 ? 192.712 19.562 91.160 1.00 18.69 660 PRO B C 1
ATOM 10284 O O . PRO B 1 687 ? 193.337 18.607 90.685 1.00 16.19 660 PRO B O 1
ATOM 10288 N N . PRO B 1 688 ? 191.435 19.471 91.567 1.00 19.16 661 PRO B N 1
ATOM 10289 C CA . PRO B 1 688 ? 190.693 18.247 91.296 1.00 20.86 661 PRO B CA 1
ATOM 10290 C C . PRO B 1 688 ? 190.719 17.882 89.833 1.00 21.06 661 PRO B C 1
ATOM 10291 O O . PRO B 1 688 ? 190.547 18.759 88.982 1.00 20.07 661 PRO B O 1
ATOM 10295 N N . GLY B 1 689 ? 190.946 16.617 89.546 1.00 19.08 662 GLY B N 1
ATOM 10296 C CA . GLY B 1 689 ? 191.145 16.112 88.172 1.00 20.36 662 GLY B CA 1
ATOM 10297 C C . GLY B 1 689 ? 192.603 15.900 87.719 1.00 21.18 662 GLY B C 1
ATOM 10298 O O . GLY B 1 689 ? 192.843 15.272 86.672 1.00 21.62 662 GLY B O 1
ATOM 10299 N N . THR B 1 690 ? 193.565 16.450 88.438 1.00 18.72 663 THR B N 1
ATOM 10300 C CA . THR B 1 690 ? 194.927 16.345 88.049 1.00 18.33 663 THR B CA 1
ATOM 10301 C C . THR B 1 690 ? 195.344 14.882 88.316 1.00 20.96 663 THR B C 1
ATOM 10302 O O . THR B 1 690 ? 194.950 14.295 89.331 1.00 16.56 663 THR B O 1
ATOM 10306 N N . THR B 1 691 ? 196.203 14.340 87.462 1.00 17.63 664 THR B N 1
ATOM 10307 C CA . THR B 1 691 ? 196.739 12.979 87.611 1.00 18.46 664 THR B CA 1
ATOM 10308 C C . THR B 1 691 ? 198.245 12.967 87.835 1.00 19.44 664 THR B C 1
ATOM 10309 O O . THR B 1 691 ? 198.930 14.002 87.837 1.00 17.93 664 THR B O 1
ATOM 10313 N N . LEU B 1 692 ? 198.764 11.765 88.064 1.00 22.18 665 LEU B N 1
ATOM 10314 C CA . LEU B 1 692 ? 200.189 11.575 88.241 1.00 25.98 665 LEU B CA 1
ATOM 10315 C C . LEU B 1 692 ? 201.025 11.880 87.008 1.00 27.32 665 LEU B C 1
ATOM 10316 O O . LEU B 1 692 ? 202.225 12.153 87.093 1.00 26.91 665 LEU B O 1
ATOM 10321 N N . ASP B 1 693 ? 200.352 11.956 85.868 1.00 30.19 666 ASP B N 1
ATOM 10322 C CA . ASP B 1 693 ? 201.046 12.350 84.596 1.00 34.49 666 ASP B CA 1
ATOM 10323 C C . ASP B 1 693 ? 201.493 13.835 84.530 1.00 32.33 666 ASP B C 1
ATOM 10324 O O . ASP B 1 693 ? 202.391 14.180 83.783 1.00 30.47 666 ASP B O 1
ATOM 10329 N N . ALA B 1 694 ? 200.830 14.699 85.292 1.00 28.88 667 ALA B N 1
ATOM 10330 C CA . ALA B 1 694 ? 201.226 16.093 85.369 1.00 28.73 667 ALA B CA 1
ATOM 10331 C C . ALA B 1 694 ? 202.224 16.327 86.472 1.00 29.32 667 ALA B C 1
ATOM 10332 O O . ALA B 1 694 ? 202.216 15.603 87.484 1.00 27.45 667 ALA B O 1
ATOM 10334 N N . VAL B 1 695 ? 203.101 17.299 86.299 1.00 25.91 668 VAL B N 1
ATOM 10335 C CA . VAL B 1 695 ? 204.016 17.721 87.343 1.00 26.93 668 VAL B CA 1
ATOM 10336 C C . VAL B 1 695 ? 203.633 19.132 87.791 1.00 28.41 668 VAL B C 1
ATOM 10337 O O . VAL B 1 695 ? 203.326 19.967 86.959 1.00 27.58 668 VAL B O 1
ATOM 10341 N N . LEU B 1 696 ? 203.573 19.363 89.116 1.00 25.58 669 LEU B N 1
ATOM 10342 C CA . LEU B 1 696 ? 203.323 20.666 89.689 1.00 26.30 669 LEU B CA 1
ATOM 10343 C C . LEU B 1 696 ? 204.371 20.948 90.768 1.00 26.82 669 LEU B C 1
ATOM 10344 O O . LEU B 1 696 ? 204.156 20.607 91.949 1.00 26.48 669 LEU B O 1
ATOM 10349 N N . PRO B 1 697 ? 205.461 21.619 90.416 1.00 25.95 670 PRO B N 1
ATOM 10350 C CA . PRO B 1 697 ? 206.501 21.910 91.420 1.00 25.29 670 PRO B CA 1
ATOM 10351 C C . PRO B 1 697 ? 205.917 22.588 92.639 1.00 27.62 670 PRO B C 1
ATOM 10352 O O . PRO B 1 697 ? 205.061 23.455 92.548 1.00 26.56 670 PRO B O 1
ATOM 10356 N N . VAL B 1 698 ? 206.311 22.107 93.802 1.00 27.30 671 VAL B N 1
ATOM 10357 C CA . VAL B 1 698 ? 205.721 22.589 95.009 1.00 27.01 671 VAL B CA 1
ATOM 10358 C C . VAL B 1 698 ? 206.139 24.088 95.156 1.00 30.08 671 VAL B C 1
ATOM 10359 O O . VAL B 1 698 ? 207.313 24.418 95.136 1.00 32.28 671 VAL B O 1
ATOM 10363 N N . ASP B 1 699 ? 205.146 24.942 95.356 1.00 26.62 672 ASP B N 1
ATOM 10364 C CA . ASP B 1 699 ? 205.368 26.350 95.510 1.00 29.99 672 ASP B CA 1
ATOM 10365 C C . ASP B 1 699 ? 205.659 26.734 96.964 1.00 25.48 672 ASP B C 1
ATOM 10366 O O . ASP B 1 699 ? 204.765 27.145 97.709 1.00 26.22 672 ASP B O 1
ATOM 10371 N N . ARG B 1 700 ? 206.912 26.552 97.386 1.00 27.55 673 ARG B N 1
ATOM 10372 C CA . ARG B 1 700 ? 207.266 26.759 98.794 1.00 29.49 673 ARG B CA 1
ATOM 10373 C C . ARG B 1 700 ? 207.105 28.217 99.167 1.00 29.83 673 ARG B C 1
ATOM 10374 O O . ARG B 1 700 ? 206.621 28.543 100.229 1.00 27.32 673 ARG B O 1
ATOM 10382 N N . SER B 1 701 ? 207.494 29.120 98.273 1.00 28.04 674 SER B N 1
ATOM 10383 C CA . SER B 1 701 ? 207.347 30.525 98.558 1.00 30.88 674 SER B CA 1
ATOM 10384 C C . SER B 1 701 ? 205.878 30.902 98.842 1.00 27.19 674 SER B C 1
ATOM 10385 O O . SER B 1 701 ? 205.569 31.635 99.765 1.00 25.53 674 SER B O 1
ATOM 10388 N N . GLY B 1 702 ? 204.983 30.357 98.049 1.00 26.04 675 GLY B N 1
ATOM 10389 C CA . GLY B 1 702 ? 203.575 30.614 98.293 1.00 24.92 675 GLY B CA 1
ATOM 10390 C C . GLY B 1 702 ? 203.124 29.979 99.563 1.00 22.73 675 GLY B C 1
ATOM 10391 O O . GLY B 1 702 ? 202.361 30.543 100.285 1.00 22.05 675 GLY B O 1
ATOM 10392 N N . GLY B 1 703 ? 203.619 28.774 99.850 1.00 23.58 676 GLY B N 1
ATOM 10393 C CA . GLY B 1 703 ? 203.228 28.085 101.102 1.00 23.44 676 GLY B CA 1
ATOM 10394 C C . GLY B 1 703 ? 203.723 28.762 102.360 1.00 24.48 676 GLY B C 1
ATOM 10395 O O . GLY B 1 703 ? 203.058 28.738 103.380 1.00 26.01 676 GLY B O 1
ATOM 10396 N N . LEU B 1 704 ? 204.911 29.358 102.318 1.00 24.11 677 LEU B N 1
ATOM 10397 C CA . LEU B 1 704 ? 205.396 30.160 103.460 1.00 23.13 677 LEU B CA 1
ATOM 10398 C C . LEU B 1 704 ? 204.498 31.344 103.686 1.00 23.87 677 LEU B C 1
ATOM 10399 O O . LEU B 1 704 ? 204.180 31.645 104.840 1.00 23.42 677 LEU B O 1
ATOM 10404 N N . ALA B 1 705 ? 204.095 32.010 102.591 1.00 22.73 678 ALA B N 1
ATOM 10405 C CA . ALA B 1 705 ? 203.207 33.175 102.687 1.00 22.45 678 ALA B CA 1
ATOM 10406 C C . ALA B 1 705 ? 201.834 32.759 103.160 1.00 23.73 678 ALA B C 1
ATOM 10407 O O . ALA B 1 705 ? 201.208 33.484 103.909 1.00 23.19 678 ALA B O 1
ATOM 10409 N N . GLU B 1 706 ? 201.323 31.632 102.665 1.00 21.66 679 GLU B N 1
ATOM 10410 C CA . GLU B 1 706 ? 200.015 31.182 103.057 1.00 19.84 679 GLU B CA 1
ATOM 10411 C C . GLU B 1 706 ? 199.947 30.916 104.582 1.00 23.94 679 GLU B C 1
ATOM 10412 O O . GLU B 1 706 ? 198.991 31.301 105.254 1.00 25.06 679 GLU B O 1
ATOM 10418 N N . TYR B 1 707 ? 201.014 30.380 105.146 1.00 22.82 680 TYR B N 1
ATOM 10419 C CA . TYR B 1 707 ? 201.101 30.158 106.596 1.00 24.62 680 TYR B CA 1
ATOM 10420 C C . TYR B 1 707 ? 201.186 31.478 107.374 1.00 25.62 680 TYR B C 1
ATOM 10421 O O . TYR B 1 707 ? 200.509 31.591 108.405 1.00 24.71 680 TYR B O 1
ATOM 10430 N N . ALA B 1 708 ? 201.960 32.462 106.903 1.00 24.21 681 ALA B N 1
ATOM 10431 C CA . ALA B 1 708 ? 201.999 33.780 107.569 1.00 24.82 681 ALA B CA 1
ATOM 10432 C C . ALA B 1 708 ? 200.602 34.424 107.535 1.00 26.44 681 ALA B C 1
ATOM 10433 O O . ALA B 1 708 ? 200.211 35.186 108.446 1.00 28.17 681 ALA B O 1
ATOM 10435 N N . ALA B 1 709 ? 199.835 34.138 106.518 1.00 25.41 682 ALA B N 1
ATOM 10436 C CA . ALA B 1 709 ? 198.531 34.778 106.368 1.00 26.11 682 ALA B CA 1
ATOM 10437 C C . ALA B 1 709 ? 197.370 34.022 106.989 1.00 27.47 682 ALA B C 1
ATOM 10438 O O . ALA B 1 709 ? 196.215 34.442 106.855 1.00 27.13 682 ALA B O 1
ATOM 10440 N N . ALA B 1 710 ? 197.618 32.854 107.592 1.00 25.22 683 ALA B N 1
ATOM 10441 C CA . ALA B 1 710 ? 196.530 32.020 108.084 1.00 23.89 683 ALA B CA 1
ATOM 10442 C C . ALA B 1 710 ? 195.733 32.695 109.209 1.00 24.94 683 ALA B C 1
ATOM 10443 O O . ALA B 1 710 ? 196.325 33.307 110.093 1.00 25.38 683 ALA B O 1
ATOM 10445 N N . GLU B 1 711 ? 194.406 32.597 109.115 1.00 20.84 684 GLU B N 1
ATOM 10446 C CA . GLU B 1 711 ? 193.521 33.138 110.090 1.00 25.49 684 GLU B CA 1
ATOM 10447 C C . GLU B 1 711 ? 193.759 32.429 111.420 1.00 27.09 684 GLU B C 1
ATOM 10448 O O . GLU B 1 711 ? 194.020 31.229 111.469 1.00 23.44 684 GLU B O 1
ATOM 10454 N N . THR B 1 712 ? 193.677 33.168 112.511 1.00 25.66 685 THR B N 1
ATOM 10455 C CA . THR B 1 712 ? 193.728 32.536 113.785 1.00 22.85 685 THR B CA 1
ATOM 10456 C C . THR B 1 712 ? 192.369 31.896 114.115 1.00 22.51 685 THR B C 1
ATOM 10457 O O . THR B 1 712 ? 191.331 32.348 113.681 1.00 24.06 685 THR B O 1
ATOM 10461 N N . PRO B 1 713 ? 192.386 30.846 114.922 1.00 23.74 686 PRO B N 1
ATOM 10462 C CA . PRO B 1 713 ? 191.107 30.256 115.339 1.00 22.98 686 PRO B CA 1
ATOM 10463 C C . PRO B 1 713 ? 190.197 31.222 116.113 1.00 21.74 686 PRO B C 1
ATOM 10464 O O . PRO B 1 713 ? 188.998 31.094 116.021 1.00 22.06 686 PRO B O 1
ATOM 10468 N N . ALA B 1 714 ? 190.771 32.150 116.856 1.00 23.85 687 ALA B N 1
ATOM 10469 C CA . ALA B 1 714 ? 189.979 33.142 117.537 1.00 25.52 687 ALA B CA 1
ATOM 10470 C C . ALA B 1 714 ? 189.257 34.130 116.538 1.00 28.38 687 ALA B C 1
ATOM 10471 O O . ALA B 1 714 ? 188.052 34.360 116.635 1.00 23.52 687 ALA B O 1
ATOM 10473 N N . ALA B 1 715 ? 189.978 34.604 115.522 1.00 25.08 688 ALA B N 1
ATOM 10474 C CA . ALA B 1 715 ? 189.370 35.411 114.516 1.00 24.58 688 ALA B CA 1
ATOM 10475 C C . ALA B 1 715 ? 188.302 34.623 113.790 1.00 24.03 688 ALA B C 1
ATOM 10476 O O . ALA B 1 715 ? 187.283 35.130 113.481 1.00 24.55 688 ALA B O 1
ATOM 10478 N N . ALA B 1 716 ? 188.529 33.341 113.518 1.00 25.17 689 ALA B N 1
ATOM 10479 C CA . ALA B 1 716 ? 187.512 32.586 112.867 1.00 22.54 689 ALA B CA 1
ATOM 10480 C C . ALA B 1 716 ? 186.264 32.517 113.718 1.00 22.80 689 ALA B C 1
ATOM 10481 O O . ALA B 1 716 ? 185.152 32.615 113.187 1.00 24.32 689 ALA B O 1
ATOM 10483 N N . ARG B 1 717 ? 186.405 32.151 114.990 1.00 25.26 690 ARG B N 1
ATOM 10484 C CA . ARG B 1 717 ? 185.208 32.029 115.878 1.00 23.76 690 ARG B CA 1
ATOM 10485 C C . ARG B 1 717 ? 184.411 33.369 115.898 1.00 22.95 690 ARG B C 1
ATOM 10486 O O . ARG B 1 717 ? 183.194 33.352 115.841 1.00 23.70 690 ARG B O 1
ATOM 10494 N N . ALA B 1 718 ? 185.132 34.487 115.903 1.00 22.99 691 ALA B N 1
ATOM 10495 C CA . ALA B 1 718 ? 184.514 35.785 115.929 1.00 26.63 691 ALA B CA 1
ATOM 10496 C C . ALA B 1 718 ? 183.741 36.021 114.603 1.00 27.79 691 ALA B C 1
ATOM 10497 O O . ALA B 1 718 ? 182.635 36.469 114.603 1.00 26.08 691 ALA B O 1
ATOM 10499 N N . ARG B 1 719 ? 184.353 35.683 113.474 1.00 25.82 692 ARG B N 1
ATOM 10500 C CA . ARG B 1 719 ? 183.711 35.849 112.187 1.00 24.30 692 ARG B CA 1
ATOM 10501 C C . ARG B 1 719 ? 182.448 35.044 112.113 1.00 22.62 692 ARG B C 1
ATOM 10502 O O . ARG B 1 719 ? 181.437 35.513 111.649 1.00 24.13 692 ARG B O 1
ATOM 10510 N N . LEU B 1 720 ? 182.488 33.808 112.536 1.00 23.87 693 LEU B N 1
ATOM 10511 C CA . LEU B 1 720 ? 181.310 32.966 112.460 1.00 23.12 693 LEU B CA 1
ATOM 10512 C C . LEU B 1 720 ? 180.151 33.452 113.367 1.00 26.94 693 LEU B C 1
ATOM 10513 O O . LEU B 1 720 ? 178.964 33.261 113.057 1.00 27.57 693 LEU B O 1
ATOM 10518 N N . LYS B 1 721 ? 180.530 34.006 114.508 1.00 24.42 694 LYS B N 1
ATOM 10519 C CA . LYS B 1 721 ? 179.540 34.594 115.445 1.00 30.40 694 LYS B CA 1
ATOM 10520 C C . LYS B 1 721 ? 178.813 35.773 114.794 1.00 29.30 694 LYS B C 1
ATOM 10521 O O . LYS B 1 721 ? 177.591 35.916 114.962 1.00 30.08 694 LYS B O 1
ATOM 10523 N N . SER B 1 722 ? 179.525 36.582 114.010 1.00 26.03 695 SER B N 1
ATOM 10524 C CA . SER B 1 722 ? 178.886 37.726 113.328 1.00 27.75 695 SER B CA 1
ATOM 10525 C C . SER B 1 722 ? 177.795 37.350 112.311 1.00 27.66 695 SER B C 1
ATOM 10526 O O . SER B 1 722 ? 176.923 38.160 111.995 1.00 29.06 695 SER B O 1
ATOM 10529 N N . SER B 1 723 ? 177.810 36.114 111.846 1.00 29.33 696 SER B N 1
ATOM 10530 C CA . SER B 1 723 ? 176.808 35.600 110.960 1.00 27.97 696 SER B CA 1
ATOM 10531 C C . SER B 1 723 ? 175.831 34.707 111.647 1.00 36.41 696 SER B C 1
ATOM 10532 O O . SER B 1 723 ? 175.078 34.013 110.952 1.00 46.22 696 SER B O 1
ATOM 10535 N N . ALA B 1 724 ? 175.846 34.608 112.975 1.00 44.03 697 ALA B N 1
ATOM 10536 C CA . ALA B 1 724 ? 175.017 33.544 113.691 1.00 59.25 697 ALA B CA 1
ATOM 10537 C C . ALA B 1 724 ? 173.698 34.082 114.302 1.00 50.81 697 ALA B C 1
ATOM 10538 O O . ALA B 1 724 ? 173.381 35.286 114.081 1.00 60.57 697 ALA B O 1
ATOM 10540 N N . GLN C 1 25 ? 190.626 8.055 144.953 1.00 57.75 -2 GLN C N 1
ATOM 10541 C CA . GLN C 1 25 ? 190.700 7.431 143.564 1.00 59.33 -2 GLN C CA 1
ATOM 10542 C C . GLN C 1 25 ? 192.074 7.676 142.979 1.00 49.96 -2 GLN C C 1
ATOM 10543 O O . GLN C 1 25 ? 192.779 6.719 142.810 1.00 51.85 -2 GLN C O 1
ATOM 10545 N N . ILE C 1 26 ? 192.445 8.924 142.666 1.00 48.30 -1 ILE C N 1
ATOM 10546 C CA . ILE C 1 26 ? 193.736 9.176 141.984 1.00 39.21 -1 ILE C CA 1
ATOM 10547 C C . ILE C 1 26 ? 194.607 10.169 142.725 1.00 50.42 -1 ILE C C 1
ATOM 10548 O O . ILE C 1 26 ? 195.589 10.707 142.180 1.00 47.01 -1 ILE C O 1
ATOM 10553 N N . SER C 1 27 ? 194.251 10.408 143.980 1.00 53.40 0 SER C N 1
ATOM 10554 C CA . SER C 1 27 ? 195.059 11.266 144.818 1.00 55.74 0 SER C CA 1
ATOM 10555 C C . SER C 1 27 ? 196.329 10.587 145.371 1.00 56.44 0 SER C C 1
ATOM 10556 O O . SER C 1 27 ? 197.229 11.320 145.858 1.00 51.46 0 SER C O 1
ATOM 10559 N N . MET C 1 28 ? 196.450 9.239 145.283 1.00 50.36 1 MET C N 1
ATOM 10560 C CA . MET C 1 28 ? 197.566 8.56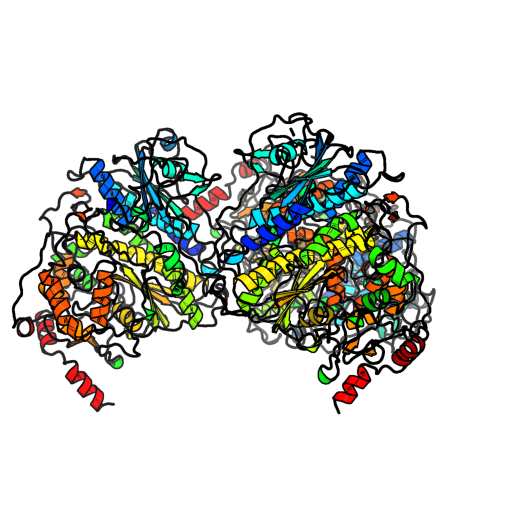4 145.965 1.00 49.91 1 MET C CA 1
ATOM 10561 C C . MET C 1 28 ? 198.881 9.029 145.356 1.00 44.39 1 MET C C 1
ATOM 10562 O O . MET C 1 28 ? 198.949 9.500 144.203 1.00 44.74 1 MET C O 1
ATOM 10567 N N . ARG C 1 29 ? 199.930 8.786 146.118 1.00 37.99 2 ARG C N 1
ATOM 10568 C CA . ARG C 1 29 ? 201.246 9.054 145.680 1.00 34.08 2 ARG C CA 1
ATOM 10569 C C . ARG C 1 29 ? 201.630 8.027 144.666 1.00 33.93 2 ARG C C 1
ATOM 10570 O O . ARG C 1 29 ? 201.381 6.861 144.817 1.00 33.23 2 ARG C O 1
ATOM 10578 N N . LEU C 1 30 ? 202.316 8.492 143.643 1.00 31.68 3 LEU C N 1
ATOM 10579 C CA . LEU C 1 30 ? 202.928 7.618 142.672 1.00 36.71 3 LEU C CA 1
ATOM 10580 C C . LEU C 1 30 ? 204.262 7.080 143.124 1.00 36.19 3 LEU C C 1
ATOM 10581 O O . LEU C 1 30 ? 204.562 5.952 142.802 1.00 42.51 3 LEU C O 1
ATOM 10586 N N . TYR C 1 31 ? 205.058 7.880 143.844 1.00 30.46 4 TYR C N 1
ATOM 10587 C CA . TYR C 1 31 ? 206.409 7.516 144.210 1.00 33.27 4 TYR C CA 1
ATOM 10588 C C . TYR C 1 31 ? 206.498 7.151 145.696 1.00 31.16 4 TYR C C 1
ATOM 10589 O O . TYR C 1 31 ? 205.846 7.739 146.540 1.00 30.34 4 TYR C O 1
ATOM 10598 N N . SER C 1 32 ? 207.308 6.145 145.984 1.00 30.44 5 SER C N 1
ATOM 10599 C CA . SER C 1 32 ? 207.542 5.661 147.348 1.00 30.42 5 SER C CA 1
ATOM 10600 C C . SER C 1 32 ? 208.412 6.613 148.141 1.00 29.63 5 SER C C 1
ATOM 10601 O O . SER C 1 32 ? 209.287 7.259 147.574 1.00 29.97 5 SER C O 1
ATOM 10604 N N . ASN C 1 33 ? 208.189 6.666 149.459 1.00 27.28 6 ASN C N 1
ATOM 10605 C CA . ASN C 1 33 ? 209.048 7.424 150.331 1.00 28.83 6 ASN C CA 1
ATOM 10606 C C . ASN C 1 33 ? 210.036 6.529 151.060 1.00 31.12 6 ASN C C 1
ATOM 10607 O O . ASN C 1 33 ? 210.631 6.949 152.023 1.00 30.00 6 ASN C O 1
ATOM 10612 N N . ARG C 1 34 ? 210.246 5.314 150.562 1.00 32.36 7 ARG C N 1
ATOM 10613 C CA . ARG C 1 34 ? 211.106 4.359 151.266 1.00 34.56 7 ARG C CA 1
ATOM 10614 C C . ARG C 1 34 ? 212.541 4.828 151.493 1.00 33.11 7 ARG C C 1
ATOM 10615 O O . ARG C 1 34 ? 213.171 4.382 152.426 1.00 34.33 7 ARG C O 1
ATOM 10623 N N . ASP C 1 35 ? 213.053 5.759 150.690 1.00 32.10 8 ASP C N 1
ATOM 10624 C CA . ASP C 1 35 ? 214.412 6.302 150.896 1.00 32.15 8 ASP C CA 1
ATOM 10625 C C . ASP C 1 35 ? 214.452 7.688 151.484 1.00 31.41 8 ASP C C 1
ATOM 10626 O O . ASP C 1 35 ? 215.476 8.361 151.413 1.00 32.59 8 ASP C O 1
ATOM 10631 N N . ARG C 1 36 ? 213.335 8.135 152.043 1.00 28.01 9 ARG C N 1
ATOM 10632 C CA . ARG C 1 36 ? 213.241 9.472 152.561 1.00 29.63 9 ARG C CA 1
ATOM 10633 C C . ARG C 1 36 ? 213.235 9.388 154.098 1.00 27.71 9 ARG C C 1
ATOM 10634 O O . ARG C 1 36 ? 212.344 8.763 154.674 1.00 27.66 9 ARG C O 1
ATOM 10642 N N . PRO C 1 37 ? 214.228 9.986 154.765 1.00 28.61 10 PRO C N 1
ATOM 10643 C CA . PRO C 1 37 ? 214.194 9.953 156.250 1.00 29.88 10 PRO C CA 1
ATOM 10644 C C . PRO C 1 37 ? 213.027 10.732 156.831 1.00 28.45 10 PRO C C 1
ATOM 10645 O O . PRO C 1 37 ? 212.613 11.742 156.278 1.00 29.64 10 PRO C O 1
ATOM 10649 N N . ASN C 1 38 ? 212.561 10.287 157.985 1.00 27.66 11 ASN C N 1
ATOM 10650 C CA . ASN C 1 38 ? 211.375 10.864 158.577 1.00 29.37 11 ASN C CA 1
ATOM 10651 C C . ASN C 1 38 ? 211.478 12.324 158.948 1.00 32.25 11 ASN C C 1
ATOM 10652 O O . ASN C 1 38 ? 210.473 13.017 159.010 1.00 29.78 11 ASN C O 1
ATOM 10657 N N . HIS C 1 39 ? 212.687 12.797 159.223 1.00 33.07 12 HIS C N 1
ATOM 10658 C CA . HIS C 1 39 ? 212.789 14.189 159.626 1.00 31.67 12 HIS C CA 1
ATOM 10659 C C . HIS C 1 39 ? 212.513 15.177 158.511 1.00 33.27 12 HIS C C 1
ATOM 10660 O O . HIS C 1 39 ? 212.329 16.355 158.794 1.00 29.69 12 HIS C O 1
ATOM 10667 N N . LEU C 1 40 ? 212.491 14.715 157.236 1.00 29.97 13 LEU C N 1
ATOM 10668 C CA . LEU C 1 40 ? 212.122 15.623 156.122 1.00 27.46 13 LEU C CA 1
ATOM 10669 C C . LEU C 1 40 ? 210.630 15.881 156.023 1.00 27.50 13 LEU C C 1
ATOM 10670 O O . LEU C 1 40 ? 210.204 16.844 155.415 1.00 26.89 13 LEU C O 1
ATOM 10675 N N . GLY C 1 41 ? 209.831 15.003 156.656 1.00 27.81 14 GLY C N 1
ATOM 10676 C CA . GLY C 1 41 ? 208.385 15.096 156.611 1.00 26.89 14 GLY C CA 1
ATOM 10677 C C . GLY C 1 41 ? 207.751 14.794 155.242 1.00 30.22 14 GLY C C 1
ATOM 10678 O O . GLY C 1 41 ? 208.439 14.443 154.283 1.00 30.58 14 GLY C O 1
ATOM 10679 N N . PRO C 1 42 ? 206.425 14.924 155.166 1.00 28.72 15 PRO C N 1
ATOM 10680 C CA . PRO C 1 42 ? 205.717 14.583 153.960 1.00 30.50 15 PRO C CA 1
ATOM 10681 C C . PRO C 1 42 ? 205.728 15.650 152.863 1.00 28.51 15 PRO C C 1
ATOM 10682 O O . PRO C 1 42 ? 205.329 15.351 151.760 1.00 27.55 15 PRO C O 1
ATOM 10686 N N . LEU C 1 43 ? 206.205 16.863 153.171 1.00 27.98 16 LEU C N 1
ATOM 10687 C CA . LEU C 1 43 ? 206.297 17.964 152.238 1.00 26.66 16 LEU C CA 1
ATOM 10688 C C . LEU C 1 43 ? 207.715 18.227 151.827 1.00 28.48 16 LEU C C 1
ATOM 10689 O O . LEU C 1 43 ? 208.666 17.920 152.559 1.00 28.65 16 LEU C O 1
ATOM 10694 N N . ALA C 1 44 ? 207.857 18.745 150.602 1.00 29.95 17 ALA C N 1
ATOM 10695 C CA . ALA C 1 44 ? 209.174 18.923 149.954 1.00 31.72 17 ALA C CA 1
ATOM 10696 C C . ALA C 1 44 ? 209.769 20.267 150.365 1.00 32.62 17 ALA C C 1
ATOM 10697 O O . ALA C 1 44 ? 210.097 21.118 149.559 1.00 29.93 17 ALA C O 1
ATOM 10699 N N . LEU C 1 45 ? 209.944 20.414 151.670 1.00 31.55 18 LEU C N 1
ATOM 10700 C CA . LEU C 1 45 ? 210.432 21.696 152.260 1.00 33.32 18 LEU C CA 1
ATOM 10701 C C . LEU C 1 45 ? 211.886 22.023 151.856 1.00 29.19 18 LEU C C 1
ATOM 10702 O O . LEU C 1 45 ? 212.282 23.158 151.759 1.00 33.18 18 LEU C O 1
ATOM 10707 N N . GLU C 1 46 ? 212.650 20.991 151.604 1.00 30.78 19 GLU C N 1
ATOM 10708 C CA . GLU C 1 46 ? 214.021 21.146 151.184 1.00 34.86 19 GLU C CA 1
ATOM 10709 C C . GLU C 1 46 ? 214.165 21.699 149.740 1.00 36.51 19 GLU C C 1
ATOM 10710 O O . GLU C 1 46 ? 215.260 21.988 149.290 1.00 41.67 19 GLU C O 1
ATOM 10716 N N . ARG C 1 47 ? 213.075 21.812 149.015 1.00 35.94 20 ARG C N 1
ATOM 10717 C CA . ARG C 1 47 ? 213.110 22.380 147.679 1.00 34.55 20 ARG C CA 1
ATOM 10718 C C . ARG C 1 47 ? 212.579 23.819 147.622 1.00 38.77 20 ARG C C 1
ATOM 10719 O O . ARG C 1 47 ? 212.438 24.374 146.522 1.00 37.95 20 ARG C O 1
ATOM 10727 N N . LEU C 1 48 ? 212.319 24.429 148.772 1.00 34.31 21 LEU C N 1
ATOM 10728 C CA . LEU C 1 48 ? 211.888 25.817 148.814 1.00 35.41 21 LEU C CA 1
ATOM 10729 C C . LEU C 1 48 ? 213.110 26.766 148.885 1.00 35.88 21 LEU C C 1
ATOM 10730 O O . LEU C 1 48 ? 214.147 26.415 149.431 1.00 35.54 21 LEU C O 1
ATOM 10735 N N . ALA C 1 49 ? 212.961 27.941 148.297 1.00 38.82 22 ALA C N 1
ATOM 10736 C CA . ALA C 1 49 ? 214.016 28.945 148.276 1.00 41.38 22 ALA C CA 1
ATOM 10737 C C . ALA C 1 49 ? 214.173 29.488 149.697 1.00 39.33 22 ALA C C 1
ATOM 10738 O O . ALA C 1 49 ? 213.213 29.899 150.303 1.00 37.96 22 ALA C O 1
ATOM 10740 N N . ARG C 1 50 ? 215.400 29.537 150.168 1.00 43.39 23 ARG C N 1
ATOM 10741 C CA . ARG C 1 50 ? 215.702 30.075 151.495 1.00 44.91 23 ARG C CA 1
ATOM 10742 C C . ARG C 1 50 ? 216.784 31.173 151.419 1.00 49.96 23 ARG C C 1
ATOM 10743 O O . ARG C 1 50 ? 217.532 31.264 150.429 1.00 49.21 23 ARG C O 1
ATOM 10751 N N . VAL C 1 51 ? 216.865 31.988 152.470 1.00 52.83 24 VAL C N 1
ATOM 10752 C CA . VAL C 1 51 ? 217.926 33.001 152.638 1.00 47.68 24 VAL C CA 1
ATOM 10753 C C . VAL C 1 51 ? 218.520 32.808 154.044 1.00 53.19 24 VAL C C 1
ATOM 10754 O O . VAL C 1 51 ? 217.936 32.080 154.879 1.00 50.44 24 VAL C O 1
ATOM 10758 N N . ASP C 1 52 ? 219.677 33.437 154.301 1.00 56.42 25 ASP C N 1
ATOM 10759 C CA . ASP C 1 52 ? 220.386 33.273 155.583 1.00 52.82 25 ASP C CA 1
ATOM 10760 C C . ASP C 1 52 ? 219.710 34.035 156.777 1.00 50.03 25 ASP C C 1
ATOM 10761 O O . ASP C 1 52 ? 219.755 33.544 157.903 1.00 56.13 25 ASP C O 1
ATOM 10763 N N . ASP C 1 53 ? 219.001 35.150 156.537 1.00 48.16 26 ASP C N 1
ATOM 10764 C CA . ASP C 1 53 ? 218.377 35.958 157.638 1.00 46.80 26 ASP C CA 1
ATOM 10765 C C . ASP C 1 53 ? 217.242 36.767 157.049 1.00 48.62 26 ASP C C 1
ATOM 10766 O O . ASP C 1 53 ? 217.250 37.065 155.857 1.00 48.38 26 ASP C O 1
ATOM 10768 N N . VAL C 1 54 ? 216.214 37.042 157.840 1.00 47.07 27 VAL C N 1
ATOM 10769 C CA . VAL C 1 54 ? 215.065 37.814 157.346 1.00 49.31 27 VAL C CA 1
ATOM 10770 C C . VAL C 1 54 ? 214.867 38.912 158.371 1.00 57.96 27 VAL C C 1
ATOM 10771 O O . VAL C 1 54 ? 215.105 38.676 159.549 1.00 55.47 27 VAL C O 1
ATOM 10775 N N . VAL C 1 55 ? 214.485 40.114 157.906 1.00 62.14 28 VAL C N 1
ATOM 10776 C CA . VAL C 1 55 ? 214.173 41.241 158.795 1.00 61.09 28 VAL C CA 1
ATOM 10777 C C . VAL C 1 55 ? 212.756 40.949 159.356 1.00 61.26 28 VAL C C 1
ATOM 10778 O O . VAL C 1 55 ? 211.797 40.688 158.591 1.00 58.52 28 VAL C O 1
ATOM 10780 N N . ALA C 1 56 ? 212.645 40.989 160.694 1.00 57.75 29 ALA C N 1
ATOM 10781 C CA . ALA C 1 56 ? 211.375 40.735 161.401 1.00 57.99 29 ALA C CA 1
ATOM 10782 C C . ALA C 1 56 ? 210.304 41.696 160.982 1.00 57.10 29 ALA C C 1
ATOM 10783 O O . ALA C 1 56 ? 210.574 42.769 160.469 1.00 64.67 29 ALA C O 1
ATOM 10785 N N . GLN C 1 57 ? 209.070 41.328 161.246 1.00 55.90 30 GLN C N 1
ATOM 10786 C CA . GLN C 1 57 ? 207.958 42.056 160.674 1.00 54.43 30 GLN C CA 1
ATOM 10787 C C . GLN C 1 57 ? 206.707 41.690 161.439 1.00 49.56 30 GLN C C 1
ATOM 10788 O O . GLN C 1 57 ? 206.525 40.574 161.845 1.00 49.70 30 GLN C O 1
ATOM 10794 N N . PRO C 1 58 ? 205.871 42.668 161.728 1.00 46.46 31 PRO C N 1
ATOM 10795 C CA . PRO C 1 58 ? 204.625 42.384 162.467 1.00 48.10 31 PRO C CA 1
ATOM 10796 C C . PRO C 1 58 ? 203.781 41.340 161.752 1.00 56.15 31 PRO C C 1
ATOM 10797 O O . PRO C 1 58 ? 203.603 41.478 160.539 1.00 55.75 31 PRO C O 1
ATOM 10801 N N . ALA C 1 59 ? 203.239 40.369 162.509 1.00 55.82 32 ALA C N 1
ATOM 10802 C CA . ALA C 1 59 ? 202.475 39.263 161.932 1.00 55.72 32 ALA C CA 1
ATOM 10803 C C . ALA C 1 59 ? 201.632 38.524 162.956 1.00 48.38 32 ALA C C 1
ATOM 10804 O O . ALA C 1 59 ? 202.049 38.296 164.087 1.00 52.29 32 ALA C O 1
ATOM 10806 N N . ARG C 1 60 ? 200.487 38.073 162.513 1.00 40.89 33 ARG C N 1
ATOM 10807 C CA . ARG C 1 60 ? 199.662 37.208 163.320 1.00 47.04 33 ARG C CA 1
ATOM 10808 C C . ARG C 1 60 ? 199.417 35.863 162.619 1.00 45.74 33 ARG C C 1
ATOM 10809 O O . ARG C 1 60 ? 199.602 35.746 161.417 1.00 38.70 33 ARG C O 1
ATOM 10817 N N . GLN C 1 61 ? 198.979 34.871 163.395 1.00 39.58 34 GLN C N 1
ATOM 10818 C CA . GLN C 1 61 ? 198.567 33.568 162.838 1.00 45.89 34 GLN C CA 1
ATOM 10819 C C . GLN C 1 61 ? 197.232 33.660 162.108 1.00 40.61 34 GLN C C 1
ATOM 10820 O O . GLN C 1 61 ? 196.419 34.517 162.410 1.00 36.00 34 GLN C O 1
ATOM 10826 N N . PRO C 1 62 ? 197.005 32.732 161.156 1.00 35.85 35 PRO C N 1
ATOM 10827 C CA . PRO C 1 62 ? 195.694 32.638 160.497 1.00 33.39 35 PRO C CA 1
ATOM 10828 C C . PRO C 1 62 ? 194.572 32.381 161.509 1.00 30.96 35 PRO C C 1
ATOM 10829 O O . PRO C 1 62 ? 194.810 31.751 162.539 1.00 28.64 35 PRO C O 1
ATOM 10833 N N . GLU C 1 63 ? 193.365 32.848 161.159 1.00 34.66 36 GLU C N 1
ATOM 10834 C CA . GLU C 1 63 ? 192.165 32.749 162.016 1.00 34.45 36 GLU C CA 1
ATOM 10835 C C . GLU C 1 63 ? 191.025 32.230 161.165 1.00 35.73 36 GLU C C 1
ATOM 10836 O O . GLU C 1 63 ? 191.091 32.236 159.947 1.00 36.37 36 GLU C O 1
ATOM 10838 N N . ASP C 1 64 ? 189.993 31.742 161.815 1.00 36.96 37 ASP C N 1
ATOM 10839 C CA . ASP C 1 64 ? 188.765 31.342 161.091 1.00 42.60 37 ASP C CA 1
ATOM 10840 C C . ASP C 1 64 ? 188.180 32.513 160.332 1.00 49.32 37 ASP C C 1
ATOM 10841 O O . ASP C 1 64 ? 188.205 33.666 160.817 1.00 41.84 37 ASP C O 1
ATOM 10846 N N . GLY C 1 65 ? 187.572 32.187 159.198 1.00 48.92 38 GLY C N 1
ATOM 10847 C CA . GLY C 1 65 ? 186.818 33.176 158.442 1.00 58.32 38 GLY C CA 1
ATOM 10848 C C . GLY C 1 65 ? 185.533 33.607 159.137 1.00 56.67 38 GLY C C 1
ATOM 10849 O O . GLY C 1 65 ? 185.231 34.797 159.168 1.00 60.34 38 GLY C O 1
ATOM 10850 N N . PHE C 1 66 ? 184.769 32.638 159.649 1.00 57.69 39 PHE C N 1
ATOM 10851 C CA . PHE C 1 66 ? 183.429 32.858 160.199 1.00 52.84 39 PHE C CA 1
ATOM 10852 C C . PHE C 1 66 ? 183.485 32.641 161.721 1.00 62.27 39 PHE C C 1
ATOM 10853 O O . PHE C 1 66 ? 184.470 32.102 162.283 1.00 53.40 39 PHE C O 1
ATOM 10855 N N . ALA C 1 67 ? 182.441 33.131 162.397 1.00 62.81 40 ALA C N 1
ATOM 10856 C CA . ALA C 1 67 ? 182.281 32.957 163.852 1.00 61.21 40 ALA C CA 1
ATOM 10857 C C . ALA C 1 67 ? 181.532 31.648 164.228 1.00 55.73 40 ALA C C 1
ATOM 10858 O O . ALA C 1 67 ? 180.656 31.145 163.495 1.00 53.04 40 ALA C O 1
ATOM 10860 N N . ALA C 1 68 ? 181.908 31.106 165.381 1.00 46.48 41 ALA C N 1
ATOM 10861 C CA . ALA C 1 68 ? 181.316 29.896 165.834 1.00 45.85 41 ALA C CA 1
ATOM 10862 C C . ALA C 1 68 ? 179.957 30.188 166.515 1.00 47.30 41 ALA C C 1
ATOM 10863 O O . ALA C 1 68 ? 179.882 31.115 167.322 1.00 53.00 41 ALA C O 1
ATOM 10865 N N . SER C 1 69 ? 178.932 29.369 166.250 1.00 42.03 42 SER C N 1
ATOM 10866 C CA . SER C 1 69 ? 177.704 29.424 167.048 1.00 48.27 42 SER C CA 1
ATOM 10867 C C . SER C 1 69 ? 177.772 28.761 168.437 1.00 54.37 42 SER C C 1
ATOM 10868 O O . SER C 1 69 ? 178.820 28.249 168.791 1.00 72.30 42 SER C O 1
ATOM 10871 N N . GLU C 1 70 ? 176.690 28.835 169.245 1.00 59.36 43 GLU C N 1
ATOM 10872 C CA . GLU C 1 70 ? 176.530 28.070 170.540 1.00 53.56 43 GLU C CA 1
ATOM 10873 C C . GLU C 1 70 ? 176.163 26.561 170.260 1.00 58.98 43 GLU C C 1
ATOM 10874 O O . GLU C 1 70 ? 176.443 25.673 171.053 1.00 55.51 43 GLU C O 1
ATOM 10875 N N . ASP C 1 71 ? 175.610 26.283 169.077 1.00 62.97 44 ASP C N 1
ATOM 10876 C CA . ASP C 1 71 ? 175.553 24.898 168.532 1.00 64.99 44 ASP C CA 1
ATOM 10877 C C . ASP C 1 71 ? 176.912 24.260 168.295 1.00 53.36 44 ASP C C 1
ATOM 10878 O O . ASP C 1 71 ? 176.932 23.115 167.756 1.00 44.30 44 ASP C O 1
ATOM 10883 N N . SER C 1 72 ? 178.006 25.013 168.550 1.00 45.10 45 SER C N 1
ATOM 10884 C CA . SER C 1 72 ? 179.316 24.591 168.093 1.00 45.69 45 SER C CA 1
ATOM 10885 C C . SER C 1 72 ? 180.133 23.883 169.177 1.00 47.60 45 SER C C 1
ATOM 10886 O O . SER C 1 72 ? 179.951 23.992 170.385 1.00 43.34 45 SER C O 1
ATOM 10889 N N A LEU C 1 73 ? 181.086 23.152 168.646 0.50 43.03 46 LEU C N 1
ATOM 10890 N N B LEU C 1 73 ? 181.120 23.217 168.621 0.50 44.81 46 LEU C N 1
ATOM 10891 C CA A LEU C 1 73 ? 182.092 22.401 169.333 0.50 41.20 46 LEU C CA 1
ATOM 10892 C CA B LEU C 1 73 ? 182.063 22.413 169.283 0.50 43.57 46 LEU C CA 1
ATOM 10893 C C A LEU C 1 73 ? 183.106 23.242 170.128 0.50 34.70 46 LEU C C 1
ATOM 10894 C C B LEU C 1 73 ? 183.094 23.222 170.083 0.50 36.07 46 LEU C C 1
ATOM 10895 O O A LEU C 1 73 ? 183.981 22.716 170.829 0.50 26.04 46 LEU C O 1
ATOM 10896 O O B LEU C 1 73 ? 183.936 22.635 170.772 0.50 27.38 46 LEU C O 1
ATOM 10905 N N . LEU C 1 74 ? 183.044 24.549 169.976 1.00 32.25 47 LEU C N 1
ATOM 10906 C CA . LEU C 1 74 ? 184.148 25.437 170.425 1.00 35.34 47 LEU C CA 1
ATOM 10907 C C . LEU C 1 74 ? 184.543 25.270 171.893 1.00 32.79 47 LEU C C 1
ATOM 10908 O O . LEU C 1 74 ? 185.761 25.194 172.226 1.00 33.86 47 LEU C O 1
ATOM 10913 N N . GLY C 1 75 ? 183.536 25.172 172.762 1.00 33.27 48 GLY C N 1
ATOM 10914 C CA . GLY C 1 75 ? 183.826 24.996 174.203 1.00 34.80 48 GLY C CA 1
ATOM 10915 C C . GLY C 1 75 ? 184.651 23.750 174.519 1.00 33.58 48 GLY C C 1
ATOM 10916 O O . GLY C 1 75 ? 185.542 23.765 175.374 1.00 34.97 48 GLY C O 1
ATOM 10917 N N . ASP C 1 76 ? 184.403 22.677 173.769 1.00 32.91 49 ASP C N 1
ATOM 10918 C CA . ASP C 1 76 ? 185.070 21.381 174.010 1.00 32.27 49 ASP C CA 1
ATOM 10919 C C . ASP C 1 76 ? 186.507 21.366 173.593 1.00 31.81 49 ASP C C 1
ATOM 10920 O O . ASP C 1 76 ? 187.352 20.930 174.363 1.00 29.30 49 ASP C O 1
ATOM 10925 N N . VAL C 1 77 ? 186.814 21.919 172.411 1.00 28.82 50 VAL C N 1
ATOM 10926 C CA . VAL C 1 77 ? 188.216 22.018 172.056 1.00 31.72 50 VAL C CA 1
ATOM 10927 C C . VAL C 1 77 ? 188.989 22.971 172.920 1.00 31.56 50 VAL C C 1
ATOM 10928 O O . VAL C 1 77 ? 190.217 22.739 173.145 1.00 29.59 50 VAL C O 1
ATOM 10932 N N . GLU C 1 78 ? 188.297 24.013 173.409 1.00 30.06 51 GLU C N 1
ATOM 10933 C CA . GLU C 1 78 ? 188.942 24.931 174.355 1.00 32.48 51 GLU C CA 1
ATOM 10934 C C . GLU C 1 78 ? 189.249 24.218 175.693 1.00 29.57 51 GLU C C 1
ATOM 10935 O O . GLU C 1 78 ? 190.281 24.442 176.303 1.00 28.60 51 GLU C O 1
ATOM 10937 N N . GLU C 1 79 ? 188.370 23.319 176.107 1.00 29.64 52 GLU C N 1
ATOM 10938 C CA . GLU C 1 79 ? 188.558 22.643 177.387 1.00 31.06 52 GLU C CA 1
ATOM 10939 C C . GLU C 1 79 ? 189.713 21.653 177.341 1.00 31.09 52 GLU C C 1
ATOM 10940 O O . GLU C 1 79 ? 190.526 21.621 178.233 1.00 27.14 52 GLU C O 1
ATOM 10946 N N . TYR C 1 80 ? 189.847 20.908 176.229 1.00 31.51 53 TYR C N 1
ATOM 10947 C CA . TYR C 1 80 ? 190.981 20.007 176.104 1.00 25.42 53 TYR C CA 1
ATOM 10948 C C . TYR C 1 80 ? 192.279 20.804 175.946 1.00 23.97 53 TYR C C 1
ATOM 10949 O O . TYR C 1 80 ? 193.355 20.387 176.392 1.00 26.77 53 TYR C O 1
ATOM 10958 N N . ALA C 1 81 ? 192.251 21.931 175.252 1.00 30.29 54 ALA C N 1
ATOM 10959 C CA . ALA C 1 81 ? 193.480 22.785 175.115 1.00 28.15 54 ALA C CA 1
ATOM 10960 C C . ALA C 1 81 ? 193.955 23.266 176.487 1.00 30.75 54 ALA C C 1
ATOM 10961 O O . ALA C 1 81 ? 195.152 23.244 176.801 1.00 28.83 54 ALA C O 1
ATOM 10963 N N . ARG C 1 82 ? 193.000 23.657 177.332 1.00 28.28 55 ARG C N 1
ATOM 10964 C CA . ARG C 1 82 ? 193.363 24.081 178.704 1.00 29.86 55 ARG C CA 1
ATOM 10965 C C . ARG C 1 82 ? 193.902 22.917 179.534 1.00 31.58 55 ARG C C 1
ATOM 10966 O O . ARG C 1 82 ? 194.834 23.069 180.284 1.00 29.15 55 ARG C O 1
ATOM 10974 N N . LEU C 1 83 ? 193.317 21.725 179.388 1.00 31.51 56 LEU C N 1
ATOM 10975 C CA . LEU C 1 83 ? 193.934 20.512 179.993 1.00 29.26 56 LEU C CA 1
ATOM 10976 C C . LEU C 1 83 ? 195.372 20.293 179.528 1.00 27.77 56 LEU C C 1
ATOM 10977 O O . LEU C 1 83 ? 196.270 20.098 180.340 1.00 29.17 56 LEU C O 1
ATOM 10982 N N . PHE C 1 84 ? 195.608 20.306 178.215 1.00 27.35 57 PHE C N 1
ATOM 10983 C CA . PHE C 1 84 ? 196.990 20.082 177.711 1.00 31.20 57 PHE C CA 1
ATOM 10984 C C . PHE C 1 84 ? 197.991 21.165 178.127 1.00 30.03 57 PHE C C 1
ATOM 10985 O O . PHE C 1 84 ? 199.187 20.902 178.228 1.00 31.00 57 PHE C O 1
ATOM 10993 N N . THR C 1 85 ? 197.501 22.379 178.302 1.00 32.51 58 THR C N 1
ATOM 10994 C CA . THR C 1 85 ? 198.322 23.474 178.794 1.00 31.45 58 THR C CA 1
ATOM 10995 C C . THR C 1 85 ? 199.051 23.156 180.105 1.00 31.65 58 THR C C 1
ATOM 10996 O O . THR C 1 85 ? 200.181 23.627 180.329 1.00 31.64 58 THR C O 1
ATOM 11000 N N . ARG C 1 86 ? 198.453 22.337 180.958 1.00 33.51 59 ARG C N 1
ATOM 11001 C CA . ARG C 1 86 ? 199.083 21.932 182.236 1.00 32.44 59 ARG C CA 1
ATOM 11002 C C . ARG C 1 86 ? 200.398 21.146 182.042 1.00 35.80 59 ARG C C 1
ATOM 11003 O O . ARG C 1 86 ? 201.164 20.988 182.970 1.00 33.44 59 ARG C O 1
ATOM 11011 N N . PHE C 1 87 ? 200.650 20.623 180.848 1.00 29.53 60 PHE C N 1
ATOM 11012 C CA . PHE C 1 87 ? 201.815 19.790 180.674 1.00 29.03 60 PHE C CA 1
ATOM 11013 C C . PHE C 1 87 ? 202.857 20.422 179.760 1.00 31.04 60 PHE C C 1
ATOM 11014 O O . PHE C 1 87 ? 203.788 19.742 179.318 1.00 34.18 60 PHE C O 1
ATOM 11022 N N . LEU C 1 88 ? 202.725 21.721 179.532 1.00 29.66 61 LEU C N 1
ATOM 11023 C CA . LEU C 1 88 ? 203.714 22.454 178.756 1.00 32.51 61 LEU C CA 1
ATOM 11024 C C . LEU C 1 88 ? 205.036 22.650 179.519 1.00 35.38 61 LEU C C 1
ATOM 11025 O O . LEU C 1 88 ? 206.108 22.834 178.916 1.00 34.76 61 LEU C O 1
ATOM 11030 N N . ASP C 1 89 ? 204.968 22.568 180.843 1.00 38.24 62 ASP C N 1
ATOM 11031 C CA . ASP C 1 89 ? 206.183 22.432 181.645 1.00 40.12 62 ASP C CA 1
ATOM 11032 C C . ASP C 1 89 ? 205.974 21.305 182.654 1.00 39.51 62 ASP C C 1
ATOM 11033 O O . ASP C 1 89 ? 204.871 20.834 182.863 1.00 37.36 62 ASP C O 1
ATOM 11038 N N . GLY C 1 90 ? 207.068 20.871 183.262 1.00 40.36 63 GLY C N 1
ATOM 11039 C CA . GLY C 1 90 ? 207.042 19.765 184.203 1.00 41.29 63 GLY C CA 1
ATOM 11040 C C . GLY C 1 90 ? 208.417 19.470 184.796 1.00 39.35 63 GLY C C 1
ATOM 11041 O O . GLY C 1 90 ? 209.405 20.160 184.502 1.00 37.08 63 GLY C O 1
ATOM 11042 N N . PRO C 1 91 ? 208.491 18.425 185.602 1.00 42.00 64 PRO C N 1
ATOM 11043 C CA . PRO C 1 91 ? 209.799 17.992 186.097 1.00 46.44 64 PRO C CA 1
ATOM 11044 C C . PRO C 1 91 ? 210.810 17.553 185.021 1.00 48.90 64 PRO C C 1
ATOM 11045 O O . PRO C 1 91 ? 210.444 16.932 183.990 1.00 48.91 64 PRO C O 1
ATOM 11049 N N . VAL C 1 92 ? 212.067 17.892 185.273 1.00 41.95 65 VAL C N 1
ATOM 11050 C CA . VAL C 1 92 ? 213.155 17.532 184.393 1.00 41.70 65 VAL C CA 1
ATOM 11051 C C . VAL C 1 92 ? 213.891 16.365 185.037 1.00 40.49 65 VAL C C 1
ATOM 11052 O O . VAL C 1 92 ? 214.249 16.403 186.196 1.00 40.33 65 VAL C O 1
ATOM 11056 N N . ALA C 1 93 ? 214.089 15.303 184.281 1.00 37.66 66 ALA C N 1
ATOM 11057 C CA . ALA C 1 93 ? 214.730 14.156 184.778 1.00 37.62 66 ALA C CA 1
ATOM 11058 C C . ALA C 1 93 ? 216.230 14.419 184.891 1.00 42.37 66 ALA C C 1
ATOM 11059 O O . ALA C 1 93 ? 216.802 15.298 184.217 1.00 42.89 66 ALA C O 1
ATOM 11061 N N . PRO C 1 94 ? 216.898 13.626 185.739 1.00 43.96 67 PRO C N 1
ATOM 11062 C CA . PRO C 1 94 ? 218.363 13.669 185.719 1.00 45.43 67 PRO C CA 1
ATOM 11063 C C . PRO C 1 94 ? 218.938 13.343 184.351 1.00 47.77 67 PRO C C 1
ATOM 11064 O O . PRO C 1 94 ? 218.392 12.491 183.604 1.00 48.04 67 PRO C O 1
ATOM 11068 N N . LEU C 1 95 ? 220.036 14.008 184.025 1.00 44.97 68 LEU C N 1
ATOM 11069 C CA . LEU C 1 95 ? 220.692 13.751 182.760 1.00 50.26 68 LEU C CA 1
ATOM 11070 C C . LEU C 1 95 ? 221.523 12.481 182.846 1.00 53.38 68 LEU C C 1
ATOM 11071 O O . LEU C 1 95 ? 222.408 12.372 183.685 1.00 52.06 68 LEU C O 1
ATOM 11076 N N . GLY C 1 96 ? 221.242 11.531 181.965 1.00 52.06 69 GLY C N 1
ATOM 11077 C CA . GLY C 1 96 ? 222.036 10.322 181.857 1.00 51.69 69 GLY C CA 1
ATOM 11078 C C . GLY C 1 96 ? 223.215 10.397 180.875 1.00 50.03 69 GLY C C 1
ATOM 11079 O O . GLY C 1 96 ? 223.595 11.471 180.398 1.00 49.15 69 GLY C O 1
ATOM 11080 N N . ASP C 1 97 ? 223.761 9.222 180.572 1.00 51.06 70 ASP C N 1
ATOM 11081 C CA . ASP C 1 97 ? 224.979 9.053 179.783 1.00 60.71 70 ASP C CA 1
ATOM 11082 C C . ASP C 1 97 ? 224.678 8.770 178.284 1.00 61.21 70 ASP C C 1
ATOM 11083 O O . ASP C 1 97 ? 225.618 8.564 177.509 1.00 59.68 70 ASP C O 1
ATOM 11085 N N . ALA C 1 98 ? 223.402 8.768 177.863 1.00 53.33 71 ALA C N 1
ATOM 11086 C CA . ALA C 1 98 ? 223.066 8.154 176.556 1.00 50.11 71 ALA C CA 1
ATOM 11087 C C . ALA C 1 98 ? 222.494 9.057 175.481 1.00 45.51 71 ALA C C 1
ATOM 11088 O O . ALA C 1 98 ? 222.172 8.569 174.407 1.00 47.16 71 ALA C O 1
ATOM 11090 N N . ILE C 1 99 ? 222.370 10.354 175.747 1.00 42.86 72 ILE C N 1
ATOM 11091 C CA . ILE C 1 99 ? 221.782 11.282 174.757 1.00 46.78 72 ILE C CA 1
ATOM 11092 C C . ILE C 1 99 ? 222.876 11.743 173.756 1.00 50.13 72 ILE C C 1
ATOM 11093 O O . ILE C 1 99 ? 223.972 12.148 174.174 1.00 52.95 72 ILE C O 1
ATOM 11098 N N . PRO C 1 100 ? 222.608 11.661 172.436 1.00 50.77 73 PRO C N 1
ATOM 11099 C CA . PRO C 1 100 ? 223.655 12.014 171.433 1.00 49.63 73 PRO C CA 1
ATOM 11100 C C . PRO C 1 100 ? 224.066 13.498 171.504 1.00 52.50 73 PRO C C 1
ATOM 11101 O O . PRO C 1 100 ? 223.206 14.343 171.803 1.00 45.81 73 PRO C O 1
ATOM 11105 N N . ASP C 1 101 ? 225.370 13.767 171.302 1.00 52.22 74 ASP C N 1
ATOM 11106 C CA . ASP C 1 101 ? 225.942 15.120 171.446 1.00 59.02 74 ASP C CA 1
ATOM 11107 C C . ASP C 1 101 ? 225.643 15.964 170.198 1.00 55.46 74 ASP C C 1
ATOM 11108 O O . ASP C 1 101 ? 225.310 17.153 170.287 1.00 57.93 74 ASP C O 1
ATOM 11110 N N . ASP C 1 102 ? 225.719 15.318 169.037 1.00 56.13 75 ASP C N 1
ATOM 11111 C CA . ASP C 1 102 ? 225.645 16.008 167.753 1.00 50.77 75 ASP C CA 1
ATOM 11112 C C . ASP C 1 102 ? 224.337 16.770 167.557 1.00 48.82 75 ASP C C 1
ATOM 11113 O O . ASP C 1 102 ? 223.292 16.149 167.469 1.00 49.63 75 ASP C O 1
ATOM 11118 N N . PRO C 1 103 ? 224.389 18.124 167.492 1.00 53.05 76 PRO C N 1
ATOM 11119 C CA . PRO C 1 103 ? 223.133 18.880 167.342 1.00 52.98 76 PRO C CA 1
ATOM 11120 C C . PRO C 1 103 ? 222.356 18.631 166.030 1.00 50.83 76 PRO C C 1
ATOM 11121 O O . PRO C 1 103 ? 221.148 18.880 165.990 1.00 42.34 76 PRO C O 1
ATOM 11125 N N . ALA C 1 104 ? 223.036 18.164 164.994 1.00 46.87 77 ALA C N 1
ATOM 11126 C CA . ALA C 1 104 ? 222.363 17.776 163.771 1.00 46.15 77 ALA C CA 1
ATOM 11127 C C . ALA C 1 104 ? 221.544 16.504 164.014 1.00 43.60 77 ALA C C 1
ATOM 11128 O O . ALA C 1 104 ? 220.390 16.423 163.581 1.00 42.77 77 ALA C O 1
ATOM 11130 N N . ARG C 1 105 ? 222.111 15.526 164.711 1.00 41.50 78 ARG C N 1
ATOM 11131 C CA . ARG C 1 105 ? 221.342 14.326 165.024 1.00 43.36 78 ARG C CA 1
ATOM 11132 C C . ARG C 1 105 ? 220.168 14.597 165.977 1.00 43.80 78 ARG C C 1
ATOM 11133 O O . ARG C 1 105 ? 219.065 14.059 165.813 1.00 43.59 78 ARG C O 1
ATOM 11141 N N . ARG C 1 106 ? 220.385 15.477 166.937 1.00 38.59 79 ARG C N 1
ATOM 11142 C CA . ARG C 1 106 ? 219.318 15.866 167.840 1.00 39.27 79 ARG C CA 1
ATOM 11143 C C . ARG C 1 106 ? 218.160 16.560 167.098 1.00 37.49 79 ARG C C 1
ATOM 11144 O O . ARG C 1 106 ? 216.989 16.318 167.374 1.00 31.95 79 ARG C O 1
ATOM 11152 N N . ALA C 1 107 ? 218.519 17.416 166.171 1.00 34.45 80 ALA C N 1
ATOM 11153 C CA . ALA C 1 107 ? 217.542 18.122 165.374 1.00 37.98 80 ALA C CA 1
ATOM 11154 C C . ALA C 1 107 ? 216.676 17.143 164.536 1.00 37.72 80 ALA C C 1
ATOM 11155 O O . ALA C 1 107 ? 215.470 17.310 164.425 1.00 33.06 80 ALA C O 1
ATOM 11157 N N . GLU C 1 108 ? 217.309 16.170 163.901 1.00 36.81 81 GLU C N 1
ATOM 11158 C CA . GLU C 1 108 ? 216.587 15.209 163.062 1.00 34.14 81 GLU C CA 1
ATOM 11159 C C . GLU C 1 108 ? 215.625 14.375 163.895 1.00 36.93 81 GLU C C 1
ATOM 11160 O O . GLU C 1 108 ? 214.465 14.151 163.512 1.00 36.75 81 GLU C O 1
ATOM 11166 N N . ASN C 1 109 ? 216.102 13.920 165.038 1.00 33.59 82 ASN C N 1
ATOM 11167 C CA . ASN C 1 109 ? 215.267 13.117 165.917 1.00 32.19 82 ASN C CA 1
ATOM 11168 C C . ASN C 1 109 ? 214.047 13.880 166.384 1.00 30.05 82 ASN C C 1
ATOM 11169 O O . ASN C 1 109 ? 212.957 13.349 166.478 1.00 31.53 82 ASN C O 1
ATOM 11174 N N . LEU C 1 110 ? 214.236 15.127 166.714 1.00 31.01 83 LEU C N 1
ATOM 11175 C CA . LEU C 1 110 ? 213.155 15.898 167.237 1.00 32.91 83 LEU C CA 1
ATOM 11176 C C . LEU C 1 110 ? 212.172 16.314 166.133 1.00 31.30 83 LEU C C 1
ATOM 11177 O O . LEU C 1 110 ? 210.971 16.410 166.364 1.00 30.28 83 LEU C O 1
ATOM 11182 N N . LYS C 1 111 ? 212.692 16.614 164.957 1.00 29.29 84 LYS C N 1
ATOM 11183 C CA . LYS C 1 111 ? 211.794 16.883 163.835 1.00 29.13 84 LYS C CA 1
ATOM 11184 C C . LYS C 1 111 ? 210.984 15.632 163.496 1.00 28.17 84 LYS C C 1
ATOM 11185 O O . LYS C 1 111 ? 209.813 15.732 163.242 1.00 27.80 84 LYS C O 1
ATOM 11191 N N . ALA C 1 112 ? 211.610 14.454 163.526 1.00 27.64 85 ALA C N 1
ATOM 11192 C CA . ALA C 1 112 ? 210.901 13.189 163.240 1.00 24.67 85 ALA C CA 1
ATOM 11193 C C . ALA C 1 112 ? 209.829 12.915 164.291 1.00 29.07 85 ALA C C 1
ATOM 11194 O O . ALA C 1 112 ? 208.757 12.422 163.965 1.00 25.14 85 ALA C O 1
ATOM 11196 N N . SER C 1 113 ? 210.100 13.304 165.537 1.00 28.05 86 SER C N 1
ATOM 11197 C CA . SER C 1 113 ? 209.144 13.152 166.596 1.00 28.50 86 SER C CA 1
ATOM 11198 C C . SER C 1 113 ? 207.957 13.994 166.331 1.00 24.45 86 SER C C 1
ATOM 11199 O O . SER C 1 113 ? 206.850 13.549 166.566 1.00 24.48 86 SER C O 1
ATOM 11202 N N . ALA C 1 114 ? 208.162 15.224 165.900 1.00 25.38 87 ALA C N 1
ATOM 11203 C CA . ALA C 1 114 ? 207.048 16.115 165.644 1.00 25.91 87 ALA C CA 1
ATOM 11204 C C . ALA C 1 114 ? 206.161 15.586 164.463 1.00 28.34 87 ALA C C 1
ATOM 11205 O O . ALA C 1 114 ? 204.914 15.649 164.516 1.00 25.06 87 ALA C O 1
ATOM 11207 N N . TYR C 1 115 ? 206.809 15.084 163.427 1.00 24.95 88 TYR C N 1
ATOM 11208 C CA . TYR C 1 115 ? 206.057 14.558 162.307 1.00 25.16 88 TYR C CA 1
ATOM 11209 C C . TYR C 1 115 ? 205.290 13.291 162.713 1.00 27.00 88 TYR C C 1
ATOM 11210 O O . TYR C 1 115 ? 204.158 13.104 162.318 1.00 28.27 88 TYR C O 1
ATOM 11219 N N . PHE C 1 116 ? 205.897 12.469 163.557 1.00 28.02 89 PHE C N 1
ATOM 11220 C CA . PHE C 1 116 ? 205.251 11.276 164.119 1.00 26.04 89 PHE C CA 1
ATOM 11221 C C . PHE C 1 116 ? 203.931 11.636 164.832 1.00 28.95 89 PHE C C 1
ATOM 11222 O O . PHE C 1 116 ? 202.932 10.897 164.751 1.00 24.90 89 PHE C O 1
ATOM 11230 N N . LEU C 1 117 ? 203.912 12.808 165.463 1.00 26.30 90 LEU C N 1
ATOM 11231 C CA . LEU C 1 117 ? 202.740 13.261 166.149 1.00 26.50 90 LEU C CA 1
ATOM 11232 C C . LEU C 1 117 ? 201.840 14.086 165.268 1.00 29.39 90 LEU C C 1
ATOM 11233 O O . LEU C 1 117 ? 200.840 14.647 165.726 1.00 25.68 90 LEU C O 1
ATOM 11238 N N . ASP C 1 118 ? 202.153 14.135 163.992 1.00 29.90 91 ASP C N 1
ATOM 11239 C CA . ASP C 1 118 ? 201.259 14.772 162.998 1.00 32.30 91 ASP C CA 1
ATOM 11240 C C . ASP C 1 118 ? 201.307 16.299 162.981 1.00 32.11 91 ASP C C 1
ATOM 11241 O O . ASP C 1 118 ? 200.335 16.945 162.610 1.00 32.96 91 ASP C O 1
ATOM 11246 N N . ALA C 1 119 ? 202.473 16.857 163.304 1.00 29.82 92 ALA C N 1
ATOM 11247 C CA . ALA C 1 119 ? 202.834 18.199 162.821 1.00 30.09 92 ALA C CA 1
ATOM 11248 C C . ALA C 1 119 ? 202.819 18.202 161.282 1.00 29.38 92 ALA C C 1
ATOM 11249 O O . ALA C 1 119 ? 203.170 17.213 160.645 1.00 24.33 92 ALA C O 1
ATOM 11251 N N . SER C 1 120 ? 202.330 19.305 160.700 1.00 30.55 93 SER C N 1
ATOM 11252 C CA . SER C 1 120 ? 202.269 19.458 159.229 1.00 30.87 93 SER C CA 1
ATOM 11253 C C . SER C 1 120 ? 203.598 19.874 158.668 1.00 29.75 93 SER C C 1
ATOM 11254 O O . SER C 1 120 ? 203.986 19.484 157.578 1.00 29.61 93 SER C O 1
ATOM 11257 N N . MET C 1 121 ? 204.303 20.700 159.431 1.00 28.51 94 MET C N 1
ATOM 11258 C CA . MET C 1 121 ? 205.574 21.286 159.007 1.00 31.30 94 MET C CA 1
ATOM 11259 C C . MET C 1 121 ? 206.388 21.635 160.269 1.00 30.87 94 MET C C 1
ATOM 11260 O O . MET C 1 121 ? 205.827 22.117 161.225 1.00 28.21 94 MET C O 1
ATOM 11265 N N . VAL C 1 122 ? 207.686 21.383 160.232 1.00 29.28 95 VAL C N 1
ATOM 11266 C CA . VAL C 1 122 ? 208.557 21.581 161.384 1.00 31.73 95 VAL C CA 1
ATOM 11267 C C . VAL C 1 122 ? 209.838 22.343 160.988 1.00 34.87 95 VAL C C 1
ATOM 11268 O O . VAL C 1 122 ? 210.407 22.118 159.930 1.00 34.67 95 VAL C O 1
ATOM 11272 N N . GLY C 1 123 ? 210.272 23.254 161.849 1.00 35.15 96 GLY C N 1
ATOM 11273 C CA . GLY C 1 123 ? 211.556 23.946 161.687 1.00 37.26 96 GLY C CA 1
ATOM 11274 C C . GLY C 1 123 ? 212.183 24.293 163.037 1.00 39.48 96 GLY C C 1
ATOM 11275 O O . GLY C 1 123 ? 211.569 24.147 164.095 1.00 34.21 96 GLY C O 1
ATOM 11276 N N . ILE C 1 124 ? 213.467 24.624 162.989 1.00 40.47 97 ILE C N 1
ATOM 11277 C CA . ILE C 1 124 ? 214.248 24.937 164.187 1.00 42.64 97 ILE C CA 1
ATOM 11278 C C . ILE C 1 124 ? 214.969 26.283 164.003 1.00 45.46 97 ILE C C 1
ATOM 11279 O O . ILE C 1 124 ? 215.554 26.569 162.946 1.00 43.91 97 ILE C O 1
ATOM 11284 N N . CYS C 1 125 ? 214.880 27.113 165.035 1.00 47.21 98 CYS C N 1
ATOM 11285 C CA . CYS C 1 125 ? 215.681 28.299 165.096 1.00 48.74 98 CYS C CA 1
ATOM 11286 C C . CYS C 1 125 ? 216.368 28.478 166.472 1.00 50.02 98 CYS C C 1
ATOM 11287 O O . CYS C 1 125 ? 216.152 27.713 167.437 1.00 45.01 98 CYS C O 1
ATOM 11290 N N . ARG C 1 126 ? 217.247 29.482 166.480 1.00 47.08 99 ARG C N 1
ATOM 11291 C CA . ARG C 1 126 ? 217.765 30.080 167.687 1.00 41.07 99 ARG C CA 1
ATOM 11292 C C . ARG C 1 126 ? 216.891 31.181 168.185 1.00 42.63 99 ARG C C 1
ATOM 11293 O O . ARG C 1 126 ? 216.251 31.924 167.435 1.00 43.80 99 ARG C O 1
ATOM 11297 N N . LEU C 1 127 ? 216.937 31.296 169.501 1.00 53.20 100 LEU C N 1
ATOM 11298 C CA . LEU C 1 127 ? 216.289 32.396 170.170 1.00 60.14 100 LEU C CA 1
ATOM 11299 C C . LEU C 1 127 ? 217.255 33.617 170.375 1.00 64.43 100 LEU C C 1
ATOM 11300 O O . LEU C 1 127 ? 218.410 33.408 170.755 1.00 60.95 100 LEU C O 1
ATOM 11305 N N . ASP C 1 128 ? 216.787 34.850 170.101 1.00 66.94 101 ASP C N 1
ATOM 11306 C CA . ASP C 1 128 ? 217.563 36.067 170.416 1.00 79.89 101 ASP C CA 1
ATOM 11307 C C . ASP C 1 128 ? 217.239 36.452 171.872 1.00 91.58 101 ASP C C 1
ATOM 11308 O O . ASP C 1 128 ? 216.165 36.108 172.369 1.00 78.31 101 ASP C O 1
ATOM 11310 N N . PRO C 1 129 ? 218.189 37.104 172.591 1.00 106.69 102 PRO C N 1
ATOM 11311 C CA . PRO C 1 129 ? 217.833 37.609 173.942 1.00 98.07 102 PRO C CA 1
ATOM 11312 C C . PRO C 1 129 ? 216.451 38.330 174.013 1.00 87.90 102 PRO C C 1
ATOM 11313 O O . PRO C 1 129 ? 215.710 38.133 174.993 1.00 85.99 102 PRO C O 1
ATOM 11317 N N . ASP C 1 130 ? 216.110 39.104 172.969 1.00 79.33 103 ASP C N 1
ATOM 11318 C CA . ASP C 1 130 ? 214.768 39.728 172.816 1.00 82.70 103 ASP C CA 1
ATOM 11319 C C . ASP C 1 130 ? 213.633 38.716 172.722 1.00 75.98 103 ASP C C 1
ATOM 11320 O O . ASP C 1 130 ? 213.302 38.078 173.709 1.00 79.26 103 ASP C O 1
ATOM 11322 N N . ASP C 1 137 ? 212.318 31.104 180.457 1.00 56.93 110 ASP C N 1
ATOM 11323 C CA . ASP C 1 137 ? 213.547 30.615 181.103 1.00 57.15 110 ASP C CA 1
ATOM 11324 C C . ASP C 1 137 ? 214.718 31.205 180.344 1.00 58.84 110 ASP C C 1
ATOM 11325 O O . ASP C 1 137 ? 214.867 30.960 179.112 1.00 62.36 110 ASP C O 1
ATOM 11330 N N . PRO C 1 138 ? 215.556 31.981 181.064 1.00 64.93 111 PRO C N 1
ATOM 11331 C CA . PRO C 1 138 ? 216.787 32.524 180.465 1.00 64.18 111 PRO C CA 1
ATOM 11332 C C . PRO C 1 138 ? 217.830 31.465 179.929 1.00 57.01 111 PRO C C 1
ATOM 11333 O O . PRO C 1 138 ? 218.717 31.806 179.152 1.00 55.52 111 PRO C O 1
ATOM 11335 N N . SER C 1 139 ? 217.734 30.198 180.306 1.00 50.40 112 SER C N 1
ATOM 11336 C CA . SER C 1 139 ? 218.652 29.155 179.760 1.00 57.83 112 SER C CA 1
ATOM 11337 C C . SER C 1 139 ? 218.245 28.531 178.375 1.00 55.51 112 SER C C 1
ATOM 11338 O O . SER C 1 139 ? 218.955 27.648 177.850 1.00 53.52 112 SER C O 1
ATOM 11341 N N . HIS C 1 140 ? 217.111 28.960 177.807 1.00 51.97 113 HIS C N 1
ATOM 11342 C CA . HIS C 1 140 ? 216.607 28.339 176.533 1.00 46.36 113 HIS C CA 1
ATOM 11343 C C . HIS C 1 140 ? 217.259 28.991 175.341 1.00 46.92 113 HIS C C 1
ATOM 11344 O O . HIS C 1 140 ? 217.104 30.202 175.128 1.00 47.21 113 HIS C O 1
ATOM 11351 N N . THR C 1 141 ? 217.998 28.188 174.568 1.00 46.05 114 THR C N 1
ATOM 11352 C CA . THR C 1 141 ? 218.810 28.685 173.450 1.00 45.69 114 THR C CA 1
ATOM 11353 C C . THR C 1 141 ? 218.256 28.336 172.053 1.00 51.09 114 THR C C 1
ATOM 11354 O O . THR C 1 141 ? 218.705 28.882 171.036 1.00 52.20 114 THR C O 1
ATOM 11358 N N . HIS C 1 142 ? 217.269 27.445 172.013 1.00 47.70 115 HIS C N 1
ATOM 11359 C CA . HIS C 1 142 ? 216.718 26.971 170.751 1.00 48.20 115 HIS C CA 1
ATOM 11360 C C . HIS C 1 142 ? 215.225 26.749 170.813 1.00 47.11 115 HIS C C 1
ATOM 11361 O O . HIS C 1 142 ? 214.638 26.550 171.905 1.00 37.60 115 HIS C O 1
ATOM 11368 N N . ALA C 1 143 ? 214.607 26.839 169.627 1.00 44.14 116 ALA C N 1
ATOM 11369 C CA . ALA C 1 143 ? 213.158 26.630 169.477 1.00 40.59 116 ALA C CA 1
ATOM 11370 C C . ALA C 1 143 ? 212.889 25.623 168.349 1.00 40.70 116 ALA C C 1
ATOM 11371 O O . ALA C 1 143 ? 213.416 25.753 167.237 1.00 35.46 116 ALA C O 1
ATOM 11373 N N . LEU C 1 144 ? 212.118 24.608 168.688 1.00 38.16 117 LEU C N 1
ATOM 11374 C CA . LEU C 1 144 ? 211.453 23.743 167.721 1.00 33.90 117 LEU C CA 1
ATOM 11375 C C . LEU C 1 144 ? 210.093 24.343 167.411 1.00 33.06 117 LEU C C 1
ATOM 11376 O O . LEU C 1 144 ? 209.238 24.460 168.294 1.00 33.79 117 LEU C O 1
ATOM 11381 N N . VAL C 1 145 ? 209.890 24.720 166.178 1.00 31.35 118 VAL C N 1
ATOM 11382 C CA . VAL C 1 145 ? 208.664 25.392 165.778 1.00 30.09 118 VAL C CA 1
ATOM 11383 C C . VAL C 1 145 ? 207.935 24.438 164.833 1.00 30.48 118 VAL C C 1
ATOM 11384 O O . VAL C 1 145 ? 208.559 23.816 163.969 1.00 26.26 118 VAL C O 1
ATOM 11388 N N . PHE C 1 146 ? 206.617 24.340 164.992 1.00 28.50 119 PHE C N 1
ATOM 11389 C CA . PHE C 1 146 ? 205.822 23.457 164.118 1.00 28.99 119 PHE C CA 1
ATOM 11390 C C . PHE C 1 146 ? 204.491 24.086 163.857 1.00 30.06 119 PHE C C 1
ATOM 11391 O O . PHE C 1 146 ? 203.996 24.880 164.642 1.00 31.75 119 PHE C O 1
ATOM 11399 N N . ALA C 1 147 ? 203.938 23.765 162.701 1.00 27.52 120 ALA C N 1
ATOM 11400 C CA . ALA C 1 147 ? 202.593 24.169 162.325 1.00 25.70 120 ALA C CA 1
ATOM 11401 C C . ALA C 1 147 ? 201.729 22.950 162.182 1.00 25.79 120 ALA C C 1
ATOM 11402 O O . ALA C 1 147 ? 202.184 21.850 161.821 1.00 28.14 120 ALA C O 1
ATOM 11404 N N . VAL C 1 148 ? 200.459 23.144 162.427 1.00 25.82 121 VAL C N 1
ATOM 11405 C CA . VAL C 1 148 ? 199.445 22.147 162.191 1.00 25.79 121 VAL C CA 1
ATOM 11406 C C . VAL C 1 148 ? 198.438 22.810 161.277 1.00 26.69 121 VAL C C 1
ATOM 11407 O O . VAL C 1 148 ? 197.904 23.841 161.598 1.00 25.24 121 VAL C O 1
ATOM 11411 N N . GLN C 1 149 ? 198.172 22.201 160.116 1.00 24.27 122 GLN C N 1
ATOM 11412 C CA . GLN C 1 149 ? 197.198 22.767 159.206 1.00 28.72 122 GLN C CA 1
ATOM 11413 C C . GLN C 1 149 ? 195.767 22.714 159.765 1.00 28.29 122 GLN C C 1
ATOM 11414 O O . GLN C 1 149 ? 195.400 21.776 160.459 1.00 25.23 122 GLN C O 1
ATOM 11420 N N . PHE C 1 150 ? 194.964 23.709 159.427 1.00 26.46 123 PHE C N 1
ATOM 11421 C CA . PHE C 1 150 ? 193.540 23.627 159.685 1.00 26.03 123 PHE C CA 1
ATOM 11422 C C . PHE C 1 150 ? 192.935 22.366 159.149 1.00 27.59 123 PHE C C 1
ATOM 11423 O O . PHE C 1 150 ? 193.327 21.895 158.112 1.00 27.33 123 PHE C O 1
ATOM 11431 N N . GLY C 1 151 ? 191.919 21.849 159.848 1.00 29.99 124 GLY C N 1
ATOM 11432 C CA . GLY C 1 151 ? 191.097 20.744 159.349 1.00 32.06 124 GLY C CA 1
ATOM 11433 C C . GLY C 1 151 ? 190.164 21.124 158.221 1.00 32.54 124 GLY C C 1
ATOM 11434 O O . GLY C 1 151 ? 189.756 22.271 158.093 1.00 31.50 124 GLY C O 1
ATOM 11435 N N . ARG C 1 152 ? 189.819 20.152 157.389 1.00 31.98 125 ARG C N 1
ATOM 11436 C CA . ARG C 1 152 ? 188.746 20.338 156.409 1.00 33.44 125 ARG C CA 1
ATOM 11437 C C . ARG C 1 152 ? 187.396 20.476 157.109 1.00 31.15 125 ARG C C 1
ATOM 11438 O O . ARG C 1 152 ? 187.138 19.826 158.095 1.00 34.30 125 ARG C O 1
ATOM 11446 N N . GLU C 1 153 ? 186.539 21.290 156.557 1.00 29.98 126 GLU C N 1
ATOM 11447 C CA . GLU C 1 153 ? 185.195 21.466 157.123 1.00 33.78 126 GLU C CA 1
ATOM 11448 C C . GLU C 1 153 ? 184.104 21.050 156.174 1.00 31.29 126 GLU C C 1
ATOM 11449 O O . GLU C 1 153 ? 184.300 21.041 154.991 1.00 31.80 126 GLU C O 1
ATOM 11455 N N . PRO C 1 154 ? 182.952 20.648 156.702 1.00 33.64 127 PRO C N 1
ATOM 11456 C CA . PRO C 1 154 ? 181.848 20.358 155.831 1.00 33.09 127 PRO C CA 1
ATOM 11457 C C . PRO C 1 154 ? 181.455 21.610 155.039 1.00 41.26 127 PRO C C 1
ATOM 11458 O O . PRO C 1 154 ? 181.593 22.743 155.539 1.00 37.99 127 PRO C O 1
ATOM 11462 N N . GLU C 1 155 ? 180.964 21.380 153.812 1.00 42.56 128 GLU C N 1
ATOM 11463 C CA . GLU C 1 155 ? 180.465 22.439 152.948 1.00 39.00 128 GLU C CA 1
ATOM 11464 C C . GLU C 1 155 ? 179.080 22.890 153.501 1.00 39.51 128 GLU C C 1
ATOM 11465 O O . GLU C 1 155 ? 178.451 22.275 154.405 1.00 37.07 128 GLU C O 1
ATOM 11467 N N . ALA C 1 156 ? 178.696 24.076 153.071 1.00 42.60 129 ALA C N 1
ATOM 11468 C CA . ALA C 1 156 ? 177.474 24.708 153.545 1.00 48.73 129 ALA C CA 1
ATOM 11469 C C . ALA C 1 156 ? 176.304 23.767 153.246 1.00 42.26 129 ALA C C 1
ATOM 11470 O O . ALA C 1 156 ? 176.206 23.173 152.152 1.00 48.11 129 ALA C O 1
ATOM 11472 N N . GLY C 1 157 ? 175.431 23.611 154.207 1.00 37.73 130 GLY C N 1
ATOM 11473 C CA . GLY C 1 157 ? 174.293 22.692 154.002 1.00 44.09 130 GLY C CA 1
ATOM 11474 C C . GLY C 1 157 ? 174.561 21.250 154.303 1.00 39.06 130 GLY C C 1
ATOM 11475 O O . GLY C 1 157 ? 173.621 20.453 154.365 1.00 40.42 130 GLY C O 1
ATOM 11476 N N . GLU C 1 158 ? 175.825 20.874 154.476 1.00 40.58 131 GLU C N 1
ATOM 11477 C CA . GLU C 1 158 ? 176.138 19.458 154.828 1.00 40.23 131 GLU C CA 1
ATOM 11478 C C . GLU C 1 158 ? 175.893 19.246 156.310 1.00 36.89 131 GLU C C 1
ATOM 11479 O O . GLU C 1 158 ? 176.011 20.188 157.125 1.00 33.14 131 GLU C O 1
ATOM 11485 N N . ALA C 1 159 ? 175.527 18.008 156.660 1.00 33.61 132 ALA C N 1
ATOM 11486 C CA . ALA C 1 159 ? 175.284 17.668 158.052 1.00 35.72 132 ALA C CA 1
ATOM 11487 C C . ALA C 1 159 ? 176.545 18.022 158.940 1.00 33.15 132 ALA C C 1
ATOM 11488 O O . ALA C 1 159 ? 177.697 17.776 158.551 1.00 32.49 132 ALA C O 1
ATOM 11490 N N . GLY C 1 160 ? 176.288 18.705 160.064 1.00 32.38 133 GLY C N 1
ATOM 11491 C CA . GLY C 1 160 ? 177.313 19.127 161.005 1.00 29.70 133 GLY C CA 1
ATOM 11492 C C . GLY C 1 160 ? 178.102 20.387 160.706 1.00 36.79 133 GLY C C 1
ATOM 11493 O O . GLY C 1 160 ? 179.015 20.755 161.472 1.00 33.32 133 GLY C O 1
ATOM 11494 N N . ALA C 1 161 ? 177.770 21.077 159.600 1.00 32.56 134 ALA C N 1
ATOM 11495 C CA . ALA C 1 161 ? 178.481 22.316 159.289 1.00 35.25 134 ALA C CA 1
ATOM 11496 C C . ALA C 1 161 ? 178.421 23.305 160.452 1.00 34.52 134 ALA C C 1
ATOM 11497 O O . ALA C 1 161 ? 179.433 23.927 160.797 1.00 34.54 134 ALA C O 1
ATOM 11499 N N . GLU C 1 162 ? 177.227 23.424 161.069 1.00 38.71 135 GLU C N 1
ATOM 11500 C CA . GLU C 1 162 ? 176.997 24.338 162.215 1.00 41.14 135 GLU C CA 1
ATOM 11501 C C . GLU C 1 162 ? 177.861 23.928 163.435 1.00 38.52 135 GLU C C 1
ATOM 11502 O O . GLU C 1 162 ? 178.256 24.788 164.260 1.00 37.36 135 GLU C O 1
ATOM 11504 N N . TRP C 1 163 ? 178.110 22.609 163.589 1.00 35.58 136 TRP C N 1
ATOM 11505 C CA . TRP C 1 163 ? 178.898 22.118 164.730 1.00 34.08 136 TRP C CA 1
ATOM 11506 C C . TRP C 1 163 ? 180.360 22.569 164.647 1.00 32.19 136 TRP C C 1
ATOM 11507 O O . TRP C 1 163 ? 181.021 22.759 165.638 1.00 31.67 136 TRP C O 1
ATOM 11518 N N . ILE C 1 164 ? 180.837 22.756 163.415 1.00 31.82 137 ILE C N 1
ATOM 11519 C CA . ILE C 1 164 ? 182.250 22.889 163.085 1.00 30.21 137 ILE C CA 1
ATOM 11520 C C . ILE C 1 164 ? 182.627 24.290 162.660 1.00 33.72 137 ILE C C 1
ATOM 11521 O O . ILE C 1 164 ? 183.768 24.745 162.976 1.00 29.26 137 ILE C O 1
ATOM 11526 N N . ARG C 1 165 ? 181.730 24.980 161.941 1.00 33.08 138 ARG C N 1
ATOM 11527 C CA . ARG C 1 165 ? 182.053 26.309 161.428 1.00 33.93 138 ARG C CA 1
ATOM 11528 C C . ARG C 1 165 ? 182.570 27.238 162.489 1.00 31.82 138 ARG C C 1
ATOM 11529 O O . ARG C 1 165 ? 181.953 27.355 163.562 1.00 32.55 138 ARG C O 1
ATOM 11537 N N . GLY C 1 166 ? 183.741 27.859 162.209 1.00 32.25 139 GLY C N 1
ATOM 11538 C CA . GLY C 1 166 ? 184.326 28.827 163.097 1.00 34.50 139 GLY C CA 1
ATOM 11539 C C . GLY C 1 166 ? 185.135 28.270 164.247 1.00 38.13 139 GLY C C 1
ATOM 11540 O O . GLY C 1 166 ? 185.593 29.029 165.097 1.00 38.99 139 GLY C O 1
ATOM 11541 N N . THR C 1 167 ? 185.353 26.957 164.287 1.00 34.75 140 THR C N 1
ATOM 11542 C CA . THR C 1 167 ? 186.097 26.347 165.372 1.00 33.30 140 THR C CA 1
ATOM 11543 C C . THR C 1 167 ? 187.544 25.960 165.033 1.00 33.49 140 THR C C 1
ATOM 11544 O O . THR C 1 167 ? 188.241 25.343 165.845 1.00 33.22 140 THR C O 1
ATOM 11548 N N . ASN C 1 168 ? 188.017 26.322 163.858 1.00 28.79 141 ASN C N 1
ATOM 11549 C CA . ASN C 1 168 ? 189.192 25.683 163.339 1.00 27.93 141 ASN C CA 1
ATOM 11550 C C . ASN C 1 168 ? 190.470 26.130 164.032 1.00 29.35 141 ASN C C 1
ATOM 11551 O O . ASN C 1 168 ? 191.394 25.326 164.315 1.00 25.98 141 ASN C O 1
ATOM 11556 N N . ALA C 1 169 ? 190.572 27.406 164.304 1.00 28.95 142 ALA C N 1
ATOM 11557 C CA . ALA C 1 169 ? 191.763 27.897 165.014 1.00 30.47 142 ALA C CA 1
ATOM 11558 C C . ALA C 1 169 ? 191.856 27.220 166.392 1.00 27.49 142 ALA C C 1
ATOM 11559 O O . ALA C 1 169 ? 192.924 26.938 166.881 1.00 26.81 142 ALA C O 1
ATOM 11561 N N . ALA C 1 170 ? 190.713 27.019 167.047 1.00 31.93 143 ALA C N 1
ATOM 11562 C CA . ALA C 1 170 ? 190.698 26.410 168.388 1.00 30.39 143 ALA C CA 1
ATOM 11563 C C . ALA C 1 170 ? 190.981 24.917 168.334 1.00 30.53 143 ALA C C 1
ATOM 11564 O O . ALA C 1 170 ? 191.739 24.403 169.138 1.00 26.30 143 ALA C O 1
ATOM 11566 N N . ARG C 1 171 ? 190.310 24.231 167.405 1.00 30.76 144 ARG C N 1
ATOM 11567 C CA . ARG C 1 171 ? 190.612 22.808 167.104 1.00 28.10 144 ARG C CA 1
ATOM 11568 C C . ARG C 1 171 ? 192.112 22.646 166.815 1.00 27.50 144 ARG C C 1
ATOM 11569 O O . ARG C 1 171 ? 192.782 21.779 167.372 1.00 28.44 144 ARG C O 1
ATOM 11577 N N . THR C 1 172 ? 192.663 23.515 165.985 1.00 26.59 145 THR C N 1
ATOM 11578 C CA . THR C 1 172 ? 194.055 23.418 165.627 1.00 26.31 145 THR C CA 1
ATOM 11579 C C . THR C 1 172 ? 195.008 23.810 166.716 1.00 29.07 145 THR C C 1
ATOM 11580 O O . THR C 1 172 ? 196.072 23.203 166.914 1.00 24.37 145 THR C O 1
ATOM 11584 N N . ASP C 1 173 ? 194.625 24.814 167.493 1.00 32.41 146 ASP C N 1
ATOM 11585 C CA . ASP C 1 173 ? 195.375 25.134 168.733 1.00 31.27 146 ASP C CA 1
ATOM 11586 C C . ASP C 1 173 ? 195.420 24.006 169.725 1.00 25.85 146 ASP C C 1
ATOM 11587 O O . ASP C 1 173 ? 196.453 23.772 170.327 1.00 28.79 146 ASP C O 1
ATOM 11592 N N . MET C 1 174 ? 194.301 23.308 169.896 1.00 25.48 147 MET C N 1
ATOM 11593 C CA . MET C 1 174 ? 194.244 22.161 170.798 1.00 23.55 147 MET C CA 1
ATOM 11594 C C . MET C 1 174 ? 195.308 21.145 170.383 1.00 25.78 147 MET C C 1
ATOM 11595 O O . MET C 1 174 ? 196.037 20.615 171.201 1.00 20.95 147 MET C O 1
ATOM 11600 N N . ARG C 1 175 ? 195.379 20.860 169.090 1.00 25.34 148 ARG C N 1
ATOM 11601 C CA . ARG C 1 175 ? 196.340 19.887 168.590 1.00 24.34 148 ARG C CA 1
ATOM 11602 C C . ARG C 1 175 ? 197.764 20.393 168.768 1.00 25.55 148 ARG C C 1
ATOM 11603 O O . ARG C 1 175 ? 198.651 19.633 169.083 1.00 28.00 148 ARG C O 1
ATOM 11611 N N . CYS C 1 176 ? 197.991 21.692 168.596 1.00 26.16 149 CYS C N 1
ATOM 11612 C CA . CYS C 1 176 ? 199.331 22.281 168.835 1.00 27.71 149 CYS C CA 1
ATOM 11613 C C . CYS C 1 176 ? 199.744 22.144 170.275 1.00 28.09 149 CYS C C 1
ATOM 11614 O O . CYS C 1 176 ? 200.896 21.876 170.568 1.00 29.11 149 CYS C O 1
ATOM 11617 N N . ALA C 1 177 ? 198.794 22.340 171.178 1.00 27.48 150 ALA C N 1
ATOM 11618 C CA . ALA C 1 177 ? 199.106 22.241 172.602 1.00 29.09 150 ALA C CA 1
ATOM 11619 C C . ALA C 1 177 ? 199.436 20.839 172.957 1.00 26.84 150 ALA C C 1
ATOM 11620 O O . ALA C 1 177 ? 200.404 20.581 173.672 1.00 23.28 150 ALA C O 1
ATOM 11622 N N . GLU C 1 178 ? 198.647 19.904 172.445 1.00 30.84 151 GLU C N 1
ATOM 11623 C CA . GLU C 1 178 ? 198.950 18.487 172.610 1.00 26.97 151 GLU C CA 1
ATOM 11624 C C . GLU C 1 178 ? 200.424 18.170 172.221 1.00 29.24 151 GLU C C 1
ATOM 11625 O O . GLU C 1 178 ? 201.160 17.532 172.942 1.00 29.51 151 GLU C O 1
ATOM 11631 N N . ILE C 1 179 ? 200.806 18.515 171.004 1.00 28.13 152 ILE C N 1
ATOM 11632 C CA . ILE C 1 179 ? 202.118 18.148 170.487 1.00 26.93 152 ILE C CA 1
ATOM 11633 C C . ILE C 1 179 ? 203.224 18.824 171.316 1.00 26.76 152 ILE C C 1
ATOM 11634 O O . ILE C 1 179 ? 204.204 18.215 171.623 1.00 25.04 152 ILE C O 1
ATOM 11639 N N . ALA C 1 180 ? 203.018 20.111 171.632 1.00 26.18 153 ALA C N 1
ATOM 11640 C CA . ALA C 1 180 ? 204.008 20.879 172.353 1.00 27.51 153 ALA C CA 1
ATOM 11641 C C . ALA C 1 180 ? 204.220 20.296 173.745 1.00 29.32 153 ALA C C 1
ATOM 11642 O O . ALA C 1 180 ? 205.369 20.250 174.238 1.00 29.39 153 ALA C O 1
ATOM 11644 N N . ALA C 1 181 ? 203.111 19.835 174.370 1.00 28.95 154 ALA C N 1
ATOM 11645 C CA . ALA C 1 181 ? 203.177 19.182 175.687 1.00 28.15 154 ALA C CA 1
ATOM 11646 C C . ALA C 1 181 ? 203.934 17.896 175.635 1.00 28.60 154 ALA C C 1
ATOM 11647 O O . ALA C 1 181 ? 204.773 17.600 176.500 1.00 27.23 154 ALA C O 1
ATOM 11649 N N . ILE C 1 182 ? 203.686 17.104 174.589 1.00 27.95 155 ILE C N 1
ATOM 11650 C CA . ILE C 1 182 ? 204.368 15.843 174.454 1.00 27.67 155 ILE C CA 1
ATOM 11651 C C . ILE C 1 182 ? 205.857 15.992 174.159 1.00 25.97 155 ILE C C 1
ATOM 11652 O O . ILE C 1 182 ? 206.692 15.309 174.772 1.00 29.20 155 ILE C O 1
ATOM 11657 N N . LEU C 1 183 ? 206.189 16.849 173.232 1.00 24.64 156 LEU C N 1
ATOM 11658 C CA . LEU C 1 183 ? 207.594 17.012 172.819 1.00 26.84 156 LEU C CA 1
ATOM 11659 C C . LEU C 1 183 ? 208.426 17.673 173.896 1.00 28.71 156 LEU C C 1
ATOM 11660 O O . LEU C 1 183 ? 209.545 17.277 174.095 1.00 28.24 156 LEU C O 1
ATOM 11665 N N . SER C 1 184 ? 207.840 18.652 174.592 1.00 30.54 157 SER C N 1
ATOM 11666 C CA . SER C 1 184 ? 208.547 19.253 175.735 1.00 28.87 157 SER C CA 1
ATOM 11667 C C . SER C 1 184 ? 208.774 18.222 176.830 1.00 30.80 157 SER C C 1
ATOM 11668 O O . SER C 1 184 ? 209.856 18.148 177.386 1.00 29.99 157 SER C O 1
ATOM 11671 N N . GLY C 1 185 ? 207.782 17.371 177.083 1.00 30.24 158 GLY C N 1
ATOM 11672 C CA . GLY C 1 185 ? 207.920 16.344 178.052 1.00 30.75 158 GLY C CA 1
ATOM 11673 C C . GLY C 1 185 ? 208.933 15.327 177.695 1.00 32.77 158 GLY C C 1
ATOM 11674 O O . GLY C 1 185 ? 209.656 14.860 178.534 1.00 31.77 158 GLY C O 1
ATOM 11675 N N . TYR C 1 186 ? 209.003 14.990 176.428 1.00 28.95 159 TYR C N 1
ATOM 11676 C CA . TYR C 1 186 ? 210.019 14.094 175.924 1.00 29.36 159 TYR C CA 1
ATOM 11677 C C . TYR C 1 186 ? 211.459 14.636 176.204 1.00 29.04 159 TYR C C 1
ATOM 11678 O O . TYR C 1 186 ? 212.322 13.908 176.695 1.00 32.80 159 TYR C O 1
ATOM 11687 N N . VAL C 1 187 ? 211.697 15.887 175.854 1.00 30.30 160 VAL C N 1
ATOM 11688 C CA . VAL C 1 187 ? 212.994 16.522 176.065 1.00 29.65 160 VAL C CA 1
ATOM 11689 C C . VAL C 1 187 ? 213.308 16.602 177.595 1.00 35.86 160 VAL C C 1
ATOM 11690 O O . VAL C 1 187 ? 214.439 16.335 178.028 1.00 35.78 160 VAL C O 1
ATOM 11694 N N . ARG C 1 188 ? 212.313 16.934 178.403 1.00 33.20 161 ARG C N 1
ATOM 11695 C CA . ARG C 1 188 ? 212.497 16.952 179.878 1.00 33.44 161 ARG C CA 1
ATOM 11696 C C . ARG C 1 188 ? 212.882 15.585 180.429 1.00 35.94 161 ARG C C 1
ATOM 11697 O O . ARG C 1 188 ? 213.695 15.495 181.322 1.00 39.70 161 ARG C O 1
ATOM 11705 N N . TRP C 1 189 ? 212.352 14.509 179.835 1.00 36.34 162 TRP C N 1
ATOM 11706 C CA . TRP C 1 189 ? 212.688 13.188 180.273 1.00 33.71 162 TRP C CA 1
ATOM 11707 C C . TRP C 1 189 ? 214.068 12.752 179.858 1.00 35.77 162 TRP C C 1
ATOM 11708 O O . TRP C 1 189 ? 214.629 11.802 180.422 1.00 37.00 162 TRP C O 1
ATOM 11719 N N . MET C 1 190 ? 214.591 13.392 178.834 1.00 35.71 163 MET C N 1
ATOM 11720 C CA . MET C 1 190 ? 215.982 13.137 178.404 1.00 41.47 163 MET C CA 1
ATOM 11721 C C . MET C 1 190 ? 217.018 13.946 179.229 1.00 43.46 163 MET C C 1
ATOM 11722 O O . MET C 1 190 ? 218.213 13.725 179.114 1.00 46.07 163 MET C O 1
ATOM 11727 N N . GLY C 1 191 ? 216.539 14.880 180.038 1.00 45.61 164 GLY C N 1
ATOM 11728 C CA . GLY C 1 191 ? 217.390 15.551 181.015 1.00 51.44 164 GLY C CA 1
ATOM 11729 C C . GLY C 1 191 ? 217.601 17.018 180.710 1.00 54.74 164 GLY C C 1
ATOM 11730 O O . GLY C 1 191 ? 218.517 17.604 181.271 1.00 56.89 164 GLY C O 1
ATOM 11731 N N . PHE C 1 192 ? 216.761 17.633 179.856 1.00 45.90 165 PHE C N 1
ATOM 11732 C CA . PHE C 1 192 ? 216.924 19.032 179.497 1.00 39.63 165 PHE C CA 1
ATOM 11733 C C . PHE C 1 192 ? 215.654 19.783 179.805 1.00 44.09 165 PHE C C 1
ATOM 11734 O O . PHE C 1 192 ? 214.564 19.339 179.433 1.00 38.06 165 PHE C O 1
ATOM 11742 N N . PRO C 1 193 ? 215.783 20.945 180.471 1.00 47.52 166 PRO C N 1
ATOM 11743 C CA . PRO C 1 193 ? 214.614 21.816 180.601 1.00 45.14 166 PRO C CA 1
ATOM 11744 C C . PRO C 1 193 ? 214.021 22.160 179.230 1.00 42.61 166 PRO C C 1
ATOM 11745 O O . PRO C 1 193 ? 214.750 22.466 178.276 1.00 38.33 166 PRO C O 1
ATOM 11749 N N . ALA C 1 194 ? 212.706 22.158 179.171 1.00 38.63 167 ALA C N 1
ATOM 11750 C CA . ALA C 1 194 ? 212.017 22.499 177.962 1.00 35.22 167 ALA C CA 1
ATOM 11751 C C . ALA C 1 194 ? 210.594 22.910 178.307 1.00 37.37 167 ALA C C 1
ATOM 11752 O O . ALA C 1 194 ? 209.970 22.429 179.274 1.00 34.65 167 ALA C O 1
ATOM 11754 N N . ARG C 1 195 ? 210.092 23.830 177.518 1.00 33.70 168 ARG C N 1
ATOM 11755 C CA . ARG C 1 195 ? 208.784 24.388 177.716 1.00 37.12 168 ARG C CA 1
ATOM 11756 C C . ARG C 1 195 ? 208.056 24.451 176.347 1.00 36.08 168 ARG C C 1
ATOM 11757 O O . ARG C 1 195 ? 208.616 24.941 175.354 1.00 31.80 168 ARG C O 1
ATOM 11765 N N . GLY C 1 196 ? 206.807 24.006 176.352 1.00 32.02 169 GLY C N 1
ATOM 11766 C CA . GLY C 1 196 ? 205.958 24.120 175.211 1.00 32.72 169 GLY C CA 1
ATOM 11767 C C . GLY C 1 196 ? 205.205 25.419 175.195 1.00 31.96 169 GLY C C 1
ATOM 11768 O O . GLY C 1 196 ? 204.847 25.959 176.250 1.00 34.60 169 GLY C O 1
ATOM 11769 N N . HIS C 1 197 ? 204.878 25.904 174.007 1.00 29.43 170 HIS C N 1
ATOM 11770 C CA . HIS C 1 197 ? 204.141 27.167 173.832 1.00 31.84 170 HIS C CA 1
ATOM 11771 C C . HIS C 1 197 ? 203.130 27.033 172.697 1.00 34.37 170 HIS C C 1
ATOM 11772 O O . HIS C 1 197 ? 203.372 26.341 171.720 1.00 36.04 170 HIS C O 1
ATOM 11779 N N . PHE C 1 198 ? 202.012 27.719 172.817 1.00 31.20 171 PHE C N 1
ATOM 11780 C CA . PHE C 1 198 ? 201.061 27.831 171.763 1.00 30.80 171 PHE C CA 1
ATOM 11781 C C . PHE C 1 198 ? 200.187 29.047 172.044 1.00 35.01 171 PHE C C 1
ATOM 11782 O O . PHE C 1 198 ? 200.331 29.708 173.064 1.00 31.96 171 PHE C O 1
ATOM 11790 N N . SER C 1 199 ? 199.268 29.342 171.139 1.00 38.07 172 SER C N 1
ATOM 11791 C CA . SER C 1 199 ? 198.461 30.551 171.281 1.00 42.06 172 SER C CA 1
ATOM 11792 C C . SER C 1 199 ? 197.790 30.745 172.657 1.00 42.90 172 SER C C 1
ATOM 11793 O O . SER C 1 199 ? 197.804 31.831 173.218 1.00 41.33 172 SER C O 1
ATOM 11796 N N . GLY C 1 200 ? 197.204 29.704 173.193 1.00 39.65 173 GLY C N 1
ATOM 11797 C CA . GLY C 1 200 ? 196.599 29.777 174.504 1.00 43.04 173 GLY C CA 1
ATOM 11798 C C . GLY C 1 200 ? 197.553 29.987 175.684 1.00 41.13 173 GLY C C 1
ATOM 11799 O O . GLY C 1 200 ? 197.085 30.326 176.777 1.00 47.82 173 GLY C O 1
ATOM 11800 N N . ASP C 1 201 ? 198.857 29.736 175.514 1.00 42.41 174 ASP C N 1
ATOM 11801 C CA . ASP C 1 201 ? 199.848 29.884 176.597 1.00 42.82 174 ASP C CA 1
ATOM 11802 C C . ASP C 1 201 ? 201.276 29.881 176.066 1.00 39.27 174 ASP C C 1
ATOM 11803 O O . ASP C 1 201 ? 201.850 28.821 175.755 1.00 39.66 174 ASP C O 1
ATOM 11808 N N . ALA C 1 202 ? 201.813 31.069 175.885 1.00 41.33 175 ALA C N 1
ATOM 11809 C CA . ALA C 1 202 ? 203.093 31.260 175.206 1.00 42.25 175 ALA C CA 1
ATOM 11810 C C . ALA C 1 202 ? 203.898 32.307 175.942 1.00 42.19 175 ALA C C 1
ATOM 11811 O O . ALA C 1 202 ? 203.368 33.332 176.297 1.00 41.74 175 ALA C O 1
ATOM 11813 N N . GLN C 1 203 ? 205.176 32.030 176.127 1.00 49.30 176 GLN C N 1
ATOM 11814 C CA . GLN C 1 203 ? 206.170 32.980 176.650 1.00 46.71 176 GLN C CA 1
ATOM 11815 C C . GLN C 1 203 ? 207.059 33.587 175.555 1.00 51.15 176 GLN C C 1
ATOM 11816 O O . GLN C 1 203 ? 208.082 34.221 175.864 1.00 45.46 176 GLN C O 1
ATOM 11822 N N . VAL C 1 204 ? 206.720 33.329 174.284 1.00 50.02 177 VAL C N 1
ATOM 11823 C CA . VAL C 1 204 ? 207.527 33.790 173.140 1.00 47.72 177 VAL C CA 1
ATOM 11824 C C . VAL C 1 204 ? 206.607 34.244 172.021 1.00 45.05 177 VAL C C 1
ATOM 11825 O O . VAL C 1 204 ? 205.400 33.992 172.069 1.00 42.29 177 VAL C O 1
ATOM 11829 N N . ASP C 1 205 ? 207.193 34.932 171.029 1.00 45.07 178 ASP C N 1
ATOM 11830 C CA . ASP C 1 205 ? 206.433 35.458 169.860 1.00 48.20 178 ASP C CA 1
ATOM 11831 C C . ASP C 1 205 ? 206.376 34.391 168.775 1.00 45.63 178 ASP C C 1
ATOM 11832 O O . ASP C 1 205 ? 207.372 34.192 168.014 1.00 38.24 178 ASP C O 1
ATOM 11837 N N . LEU C 1 206 ? 205.256 33.670 168.753 1.00 39.57 179 LEU C N 1
ATOM 11838 C CA . LEU C 1 206 ? 205.161 32.464 167.907 1.00 39.03 179 LEU C CA 1
ATOM 11839 C C . LEU C 1 206 ? 205.347 32.822 166.427 1.00 38.29 179 LEU C C 1
ATOM 11840 O O . LEU C 1 206 ? 206.083 32.161 165.733 1.00 37.66 179 LEU C O 1
ATOM 11845 N N . ALA C 1 207 ? 204.654 33.850 165.971 1.00 40.58 180 ALA C N 1
ATOM 11846 C CA . ALA C 1 207 ? 204.730 34.265 164.585 1.00 39.68 180 ALA C CA 1
ATOM 11847 C C . ALA C 1 207 ? 206.169 34.633 164.208 1.00 42.07 180 ALA C C 1
ATOM 11848 O O . ALA C 1 207 ? 206.667 34.228 163.151 1.00 40.00 180 ALA C O 1
ATOM 11850 N N . ARG C 1 208 ? 206.862 35.346 165.076 1.00 37.95 181 ARG C N 1
ATOM 11851 C CA . ARG C 1 208 ? 208.254 35.723 164.780 1.00 42.89 181 ARG C CA 1
ATOM 11852 C C . ARG C 1 208 ? 209.126 34.483 164.623 1.00 39.45 181 ARG C C 1
ATOM 11853 O O . ARG C 1 208 ? 210.029 34.431 163.769 1.00 40.95 181 ARG C O 1
ATOM 11855 N N . LEU C 1 209 ? 208.914 33.498 165.489 1.00 33.72 182 LEU C N 1
ATOM 11856 C CA . LEU C 1 209 ? 209.792 32.291 165.463 1.00 41.36 182 LEU C CA 1
ATOM 11857 C C . LEU C 1 209 ? 209.473 31.420 164.235 1.00 39.85 182 LEU C C 1
ATOM 11858 O O . LEU C 1 209 ? 210.373 30.767 163.698 1.00 36.20 182 LEU C O 1
ATOM 11863 N N . ALA C 1 210 ? 208.201 31.424 163.818 1.00 36.49 183 ALA C N 1
ATOM 11864 C CA . ALA C 1 210 ? 207.784 30.685 162.608 1.00 35.78 183 ALA C CA 1
ATOM 11865 C C . ALA C 1 210 ? 208.531 31.231 161.381 1.00 36.19 183 ALA C C 1
ATOM 11866 O O . ALA C 1 210 ? 208.926 30.479 160.502 1.00 38.04 183 ALA C O 1
ATOM 11868 N N . VAL C 1 211 ? 208.703 32.544 161.325 1.00 36.68 184 VAL C N 1
ATOM 11869 C CA . VAL C 1 211 ? 209.430 33.133 160.208 1.00 34.50 184 VAL C CA 1
ATOM 11870 C C . VAL C 1 211 ? 210.915 32.813 160.235 1.00 34.73 184 VAL C C 1
ATOM 11871 O O . VAL C 1 211 ? 211.507 32.443 159.234 1.00 35.82 184 VAL C O 1
ATOM 11875 N N . ARG C 1 212 ? 211.511 32.926 161.405 1.00 37.54 185 ARG C N 1
ATOM 11876 C CA . ARG C 1 212 ? 212.925 32.711 161.542 1.00 41.66 185 ARG C CA 1
ATOM 11877 C C . ARG C 1 212 ? 213.288 31.234 161.318 1.00 41.93 185 ARG C C 1
ATOM 11878 O O . ARG C 1 212 ? 214.357 30.910 160.831 1.00 39.74 185 ARG C O 1
ATOM 11886 N N . ALA C 1 213 ? 212.402 30.327 161.744 1.00 43.28 186 ALA C N 1
ATOM 11887 C CA . ALA C 1 213 ? 212.638 28.886 161.596 1.00 42.29 186 ALA C CA 1
ATOM 11888 C C . ALA C 1 213 ? 212.368 28.379 160.168 1.00 42.18 186 ALA C C 1
ATOM 11889 O O . ALA C 1 213 ? 212.574 27.238 159.891 1.00 38.03 186 ALA C O 1
ATOM 11891 N N . GLY C 1 214 ? 211.835 29.229 159.304 1.00 43.39 187 GLY C N 1
ATOM 11892 C CA . GLY C 1 214 ? 211.607 28.856 157.905 1.00 42.46 187 GLY C CA 1
ATOM 11893 C C . GLY C 1 214 ? 210.257 28.232 157.555 1.00 40.48 187 GLY C C 1
ATOM 11894 O O . GLY C 1 214 ? 210.129 27.626 156.508 1.00 38.40 187 GLY C O 1
ATOM 11895 N N . LEU C 1 215 ? 209.241 28.408 158.393 1.00 34.71 188 LEU C N 1
ATOM 11896 C CA . LEU C 1 215 ? 207.944 27.821 158.120 1.00 34.29 188 LEU C CA 1
ATOM 11897 C C . LEU C 1 215 ? 206.983 28.738 157.355 1.00 37.36 188 LEU C C 1
ATOM 11898 O O . LEU C 1 215 ? 206.030 28.265 156.691 1.00 30.91 188 LEU C O 1
ATOM 11903 N N . ALA C 1 216 ? 207.146 30.048 157.524 1.00 31.69 189 ALA C N 1
ATOM 11904 C CA . ALA C 1 216 ? 206.173 30.958 156.952 1.00 35.23 189 ALA C CA 1
ATOM 11905 C C . ALA C 1 216 ? 206.806 32.265 156.576 1.00 35.73 189 ALA C C 1
ATOM 11906 O O . ALA C 1 216 ? 207.992 32.518 156.871 1.00 33.07 189 ALA C O 1
ATOM 11908 N N . ARG C 1 217 ? 206.007 33.058 155.869 1.00 41.35 190 ARG C N 1
ATOM 11909 C CA . ARG C 1 217 ? 206.353 34.411 155.511 1.00 44.81 190 ARG C CA 1
ATOM 11910 C C . ARG C 1 217 ? 205.143 35.247 155.812 1.00 50.26 190 ARG C C 1
ATOM 11911 O O . ARG C 1 217 ? 204.071 34.722 156.055 1.00 40.48 190 ARG C O 1
ATOM 11919 N N . VAL C 1 218 ? 205.325 36.561 155.728 1.00 47.03 191 VAL C N 1
ATOM 11920 C CA . VAL C 1 218 ? 204.291 37.520 156.115 1.00 45.46 191 VAL C CA 1
ATOM 11921 C C . VAL C 1 218 ? 203.697 38.181 154.894 1.00 44.29 191 VAL C C 1
ATOM 11922 O O . VAL C 1 218 ? 204.421 38.668 154.022 1.00 55.01 191 VAL C O 1
ATOM 11926 N N . VAL C 1 219 ? 202.366 38.198 154.842 1.00 42.69 192 VAL C N 1
ATOM 11927 C CA . VAL C 1 219 ? 201.632 38.827 153.753 1.00 47.26 192 VAL C CA 1
ATOM 11928 C C . VAL C 1 219 ? 200.459 39.606 154.342 1.00 52.93 192 VAL C C 1
ATOM 11929 O O . VAL C 1 219 ? 199.541 39.003 154.959 1.00 46.64 192 VAL C O 1
ATOM 11933 N N . ASP C 1 220 ? 200.504 40.946 154.152 1.00 55.57 193 ASP C N 1
ATOM 11934 C CA . ASP C 1 220 ? 199.500 41.905 154.729 1.00 48.02 193 ASP C CA 1
ATOM 11935 C C . ASP C 1 220 ? 199.358 41.663 156.239 1.00 45.17 193 ASP C C 1
ATOM 11936 O O . ASP C 1 220 ? 198.260 41.573 156.764 1.00 43.96 193 ASP C O 1
ATOM 11938 N N . GLY C 1 221 ? 200.496 41.490 156.935 1.00 51.93 194 GLY C N 1
ATOM 11939 C CA . GLY C 1 221 ? 200.511 41.255 158.411 1.00 53.17 194 GLY C CA 1
ATOM 11940 C C . GLY C 1 221 ? 200.006 39.903 158.948 1.00 53.45 194 GLY C C 1
ATOM 11941 O O . GLY C 1 221 ? 199.794 39.745 160.161 1.00 44.04 194 GLY C O 1
ATOM 11942 N N . VAL C 1 222 ? 199.811 38.933 158.042 1.00 48.33 195 VAL C N 1
ATOM 11943 C CA . VAL C 1 222 ? 199.364 37.577 158.409 1.00 47.28 195 VAL C CA 1
ATOM 11944 C C . VAL C 1 222 ? 200.398 36.586 157.892 1.00 45.44 195 VAL C C 1
ATOM 11945 O O . VAL C 1 222 ? 200.902 36.729 156.773 1.00 44.27 195 VAL C O 1
ATOM 11949 N N . LEU C 1 223 ? 200.684 35.569 158.696 1.00 44.32 196 LEU C N 1
ATOM 11950 C CA . LEU C 1 223 ? 201.556 34.493 158.283 1.00 41.46 196 LEU C CA 1
ATOM 11951 C C . LEU C 1 223 ? 200.897 33.670 157.149 1.00 41.84 196 LEU C C 1
ATOM 11952 O O . LEU C 1 223 ? 199.702 33.339 157.185 1.00 34.87 196 LEU C O 1
ATOM 11957 N N . VAL C 1 224 ? 201.731 33.335 156.163 1.00 38.62 197 VAL C N 1
ATOM 11958 C CA . VAL C 1 224 ? 201.378 32.454 155.024 1.00 40.62 197 VAL C CA 1
ATOM 11959 C C . VAL C 1 224 ? 202.455 31.354 154.943 1.00 37.57 197 VAL C C 1
ATOM 11960 O O . VAL C 1 224 ? 203.639 31.650 154.873 1.00 39.76 197 VAL C O 1
ATOM 11964 N N . ALA C 1 225 ? 202.042 30.084 155.025 1.00 37.77 198 ALA C N 1
ATOM 11965 C CA . ALA C 1 225 ? 203.008 28.961 154.971 1.00 37.31 198 ALA C CA 1
ATOM 11966 C C . ALA C 1 225 ? 202.838 28.202 153.647 1.00 39.95 198 ALA C C 1
ATOM 11967 O O . ALA C 1 225 ? 201.700 28.000 153.186 1.00 38.96 198 ALA C O 1
ATOM 11969 N N . PRO C 1 226 ? 203.947 27.831 153.011 1.00 36.58 199 PRO C N 1
ATOM 11970 C CA . PRO C 1 226 ? 203.853 27.117 151.736 1.00 36.18 199 PRO C CA 1
ATOM 11971 C C . PRO C 1 226 ? 203.179 25.820 152.041 1.00 37.46 199 PRO C C 1
ATOM 11972 O O . PRO C 1 226 ? 203.333 25.314 153.139 1.00 33.76 199 PRO C O 1
ATOM 11976 N N . PHE C 1 227 ? 202.353 25.355 151.100 1.00 38.78 200 PHE C N 1
ATOM 11977 C CA . PHE C 1 227 ? 201.590 24.105 151.159 1.00 33.49 200 PHE C CA 1
ATOM 11978 C C . PHE C 1 227 ? 200.334 24.129 152.019 1.00 36.99 200 PHE C C 1
ATOM 11979 O O . PHE C 1 227 ? 199.425 23.347 151.783 1.00 38.36 200 PHE C O 1
ATOM 11987 N N . LEU C 1 228 ? 200.285 24.978 153.047 1.00 33.04 201 LEU C N 1
ATOM 11988 C CA . LEU C 1 228 ? 199.216 24.900 154.031 1.00 35.14 201 LEU C CA 1
ATOM 11989 C C . LEU C 1 228 ? 198.131 25.894 153.707 1.00 39.26 201 LEU C C 1
ATOM 11990 O O . LEU C 1 228 ? 197.894 26.853 154.467 1.00 34.75 201 LEU C O 1
ATOM 11995 N N . ARG C 1 229 ? 197.464 25.659 152.589 1.00 36.23 202 ARG C N 1
ATOM 11996 C CA . ARG C 1 229 ? 196.495 26.617 152.059 1.00 40.16 202 ARG C CA 1
ATOM 11997 C C . ARG C 1 229 ? 195.241 26.733 152.897 1.00 37.97 202 ARG C C 1
ATOM 11998 O O . ARG C 1 229 ? 194.490 27.686 152.697 1.00 37.86 202 ARG C O 1
ATOM 12006 N N . ARG C 1 230 ? 194.932 25.759 153.754 1.00 29.78 203 ARG C N 1
ATOM 12007 C CA . ARG C 1 230 ? 193.742 25.910 154.545 1.00 33.76 203 ARG C CA 1
ATOM 12008 C C . ARG C 1 230 ? 193.974 26.822 155.761 1.00 34.17 203 ARG C C 1
ATOM 12009 O O . ARG C 1 230 ? 193.013 27.150 156.458 1.00 35.91 203 ARG C O 1
ATOM 12017 N N . GLY C 1 231 ? 195.219 27.246 155.995 1.00 30.17 204 GLY C N 1
ATOM 12018 C CA . GLY C 1 231 ? 195.529 27.910 157.245 1.00 31.32 204 GLY C CA 1
ATOM 12019 C C . GLY C 1 231 ? 196.206 26.944 158.185 1.00 30.14 204 GLY C C 1
ATOM 12020 O O . GLY C 1 231 ? 196.281 25.767 157.914 1.00 28.96 204 GLY C O 1
ATOM 12021 N N . PHE C 1 232 ? 196.688 27.459 159.299 1.00 26.78 205 PHE C N 1
ATOM 12022 C CA . PHE C 1 232 ? 197.419 26.670 160.245 1.00 25.88 205 PHE C CA 1
ATOM 12023 C C . PHE C 1 232 ? 197.522 27.461 161.606 1.00 28.57 205 PHE C C 1
ATOM 12024 O O . PHE C 1 232 ? 197.234 28.666 161.652 1.00 27.73 205 PHE C O 1
ATOM 12032 N N . ARG C 1 233 ? 197.937 26.758 162.661 1.00 26.21 206 ARG C N 1
ATOM 12033 C CA . ARG C 1 233 ? 198.327 27.338 163.905 1.00 25.00 206 ARG C CA 1
ATOM 12034 C C . ARG C 1 233 ? 199.671 26.758 164.295 1.00 28.44 206 ARG C C 1
ATOM 12035 O O . ARG C 1 233 ? 200.133 25.757 163.709 1.00 25.92 206 ARG C O 1
ATOM 12043 N N . LEU C 1 234 ? 200.331 27.438 165.243 1.00 29.48 207 LEU C N 1
ATOM 12044 C CA . LEU C 1 234 ? 201.720 27.152 165.634 1.00 28.03 207 LEU C CA 1
ATOM 12045 C C . LEU C 1 234 ? 201.831 26.610 167.014 1.00 31.79 207 LEU C C 1
ATOM 12046 O O . LEU C 1 234 ? 201.064 26.993 167.914 1.00 31.99 207 LEU C O 1
ATOM 12051 N N . GLY C 1 235 ? 202.802 25.723 167.203 1.00 32.76 208 GLY C N 1
ATOM 12052 C CA . GLY C 1 235 ? 203.296 25.367 168.499 1.00 31.31 208 GLY C CA 1
ATOM 12053 C C . GLY C 1 235 ? 204.815 25.473 168.498 1.00 36.17 208 GLY C C 1
ATOM 12054 O O . GLY C 1 235 ? 205.455 25.459 167.428 1.00 30.16 208 GLY C O 1
ATOM 12055 N N . VAL C 1 236 ? 205.384 25.680 169.696 1.00 32.43 209 VAL C N 1
ATOM 12056 C CA . VAL C 1 236 ? 206.832 25.849 169.888 1.00 34.09 209 VAL C CA 1
ATOM 12057 C C . VAL C 1 236 ? 207.289 25.117 171.151 1.00 31.80 209 VAL C C 1
ATOM 12058 O O . VAL C 1 236 ? 206.584 25.056 172.143 1.00 33.82 209 VAL C O 1
ATOM 12062 N N . VAL C 1 237 ? 208.438 24.523 171.081 1.00 27.48 210 VAL C N 1
ATOM 12063 C CA . VAL C 1 237 ? 209.124 24.009 172.241 1.00 31.72 210 VAL C CA 1
ATOM 12064 C C . VAL C 1 237 ? 210.463 24.723 172.347 1.00 33.09 210 VAL C C 1
ATOM 12065 O O . VAL C 1 237 ? 211.294 24.720 171.387 1.00 31.89 210 VAL C O 1
ATOM 12069 N N . THR C 1 238 ? 210.663 25.407 173.464 1.00 34.34 211 THR C N 1
ATOM 12070 C CA . THR C 1 238 ? 211.946 26.114 173.713 1.00 36.26 211 THR C CA 1
ATOM 12071 C C . THR C 1 238 ? 212.726 25.289 174.663 1.00 34.14 211 THR C C 1
ATOM 12072 O O . THR C 1 238 ? 212.166 24.660 175.553 1.00 36.86 211 THR C O 1
ATOM 12076 N N . THR C 1 239 ? 214.030 25.273 174.470 1.00 40.62 212 THR C N 1
ATOM 12077 C CA . THR C 1 239 ? 214.873 24.441 175.311 1.00 42.09 212 THR C CA 1
ATOM 12078 C C . THR C 1 239 ? 216.342 24.872 175.233 1.00 41.96 212 THR C C 1
ATOM 12079 O O . THR C 1 239 ? 216.740 25.624 174.324 1.00 40.49 212 THR C O 1
ATOM 12083 N N . GLY C 1 240 ? 217.124 24.395 176.197 1.00 44.62 213 GLY C N 1
ATOM 12084 C CA . GLY C 1 240 ? 218.558 24.538 176.163 1.00 48.17 213 GLY C CA 1
ATOM 12085 C C . GLY C 1 240 ? 219.210 23.342 175.479 1.00 55.35 213 GLY C C 1
ATOM 12086 O O . GLY C 1 240 ? 220.433 23.347 175.288 1.00 62.29 213 GLY C O 1
ATOM 12087 N N . TYR C 1 241 ? 218.425 22.302 175.165 1.00 47.91 214 TYR C N 1
ATOM 12088 C CA . TYR C 1 241 ? 218.875 21.174 174.337 1.00 42.86 214 TYR C CA 1
ATOM 12089 C C . TYR C 1 241 ? 219.289 21.741 172.976 1.00 46.35 214 TYR C C 1
ATOM 12090 O O . TYR C 1 241 ? 218.458 22.200 172.195 1.00 50.20 214 TYR C O 1
ATOM 12099 N N . ALA C 1 242 ? 220.591 21.752 172.706 1.00 48.29 215 ALA C N 1
ATOM 12100 C CA . ALA C 1 242 ? 221.129 22.446 171.529 1.00 52.75 215 ALA C CA 1
ATOM 12101 C C . ALA C 1 242 ? 220.792 21.648 170.275 1.00 52.09 215 ALA C C 1
ATOM 12102 O O . ALA C 1 242 ? 221.014 20.426 170.224 1.00 43.46 215 ALA C O 1
ATOM 12104 N N . LEU C 1 243 ? 220.345 22.385 169.258 1.00 46.32 216 LEU C N 1
ATOM 12105 C CA . LEU C 1 243 ? 219.850 21.801 168.017 1.00 48.19 216 LEU C CA 1
ATOM 12106 C C . LEU C 1 243 ? 220.410 22.554 166.836 1.00 47.41 216 LEU C C 1
ATOM 12107 O O . LEU C 1 243 ? 220.486 23.757 166.867 1.00 56.84 216 LEU C O 1
ATOM 12112 N N . ALA C 1 244 ? 220.707 21.835 165.756 1.00 50.57 217 ALA C N 1
ATOM 12113 C CA . ALA C 1 244 ? 221.036 22.472 164.482 1.00 47.97 217 ALA C CA 1
ATOM 12114 C C . ALA C 1 244 ? 219.825 23.263 163.946 1.00 46.08 217 ALA C C 1
ATOM 12115 O O . ALA C 1 244 ? 218.711 22.726 163.836 1.00 46.21 217 ALA C O 1
ATOM 12117 N N . ALA C 1 245 ? 220.045 24.548 163.641 1.00 45.87 218 ALA C N 1
ATOM 12118 C CA . ALA C 1 245 ? 218.992 25.420 163.132 1.00 46.82 218 ALA C CA 1
ATOM 12119 C C . ALA C 1 245 ? 218.799 25.362 161.582 1.00 48.23 218 ALA C C 1
ATOM 12120 O O . ALA C 1 245 ? 219.642 24.890 160.825 1.00 48.21 218 ALA C O 1
ATOM 12122 N N . ASP C 1 246 ? 217.643 25.859 161.156 1.00 47.20 219 ASP C N 1
ATOM 12123 C CA . ASP C 1 246 ? 217.241 25.945 159.759 1.00 49.69 219 ASP C CA 1
ATOM 12124 C C . ASP C 1 246 ? 217.422 27.356 159.241 1.00 49.26 219 ASP C C 1
ATOM 12125 O O . ASP C 1 246 ? 217.771 28.219 160.006 1.00 50.71 219 ASP C O 1
ATOM 12130 N N . ARG C 1 247 ? 217.134 27.604 157.964 1.00 45.51 220 ARG C N 1
ATOM 12131 C CA . ARG C 1 247 ? 217.162 28.959 157.407 1.00 41.82 220 ARG C CA 1
ATOM 12132 C C . ARG C 1 247 ? 215.785 29.425 157.002 1.00 38.57 220 ARG C C 1
ATOM 12133 O O . ARG C 1 247 ? 214.945 28.642 156.582 1.00 42.21 220 ARG C O 1
ATOM 12141 N N . PRO C 1 248 ? 215.523 30.716 157.156 1.00 37.04 221 PRO C N 1
ATOM 12142 C CA . PRO C 1 248 ? 214.182 31.180 156.704 1.00 42.74 221 PRO C CA 1
ATOM 12143 C C . PRO C 1 248 ? 213.920 31.147 155.168 1.00 43.31 221 PRO C C 1
ATOM 12144 O O . PRO C 1 248 ? 214.822 31.017 154.358 1.00 40.29 221 PRO C O 1
ATOM 12148 N N . LEU C 1 249 ? 212.660 31.344 154.816 1.00 40.47 222 LEU C N 1
ATOM 12149 C CA . LEU C 1 249 ? 212.247 31.320 153.454 1.00 44.29 222 LEU C CA 1
ATOM 12150 C C . LEU C 1 249 ? 212.606 32.657 152.800 1.00 49.87 222 LEU C C 1
ATOM 12151 O O . LEU C 1 249 ? 212.531 33.692 153.452 1.00 44.77 222 LEU C O 1
ATOM 12156 N N . ALA C 1 250 ? 212.977 32.618 151.519 1.00 46.92 223 ALA C N 1
ATOM 12157 C CA . ALA C 1 250 ? 213.116 33.850 150.779 1.00 48.95 223 ALA C CA 1
ATOM 12158 C C . ALA C 1 250 ? 211.822 34.692 150.964 1.00 50.06 223 ALA C C 1
ATOM 12159 O O . ALA C 1 250 ? 210.736 34.204 150.726 1.00 42.47 223 ALA C O 1
ATOM 12161 N N . PRO C 1 251 ? 211.937 35.964 151.409 1.00 48.27 224 PRO C N 1
ATOM 12162 C CA . PRO C 1 251 ? 210.735 36.682 151.847 1.00 46.54 224 PRO C CA 1
ATOM 12163 C C . PRO C 1 251 ? 209.812 37.195 150.758 1.00 49.42 224 PRO C C 1
ATOM 12164 O O . PRO C 1 251 ? 208.644 37.447 151.037 1.00 50.01 224 PRO C O 1
ATOM 12168 N N . GLU C 1 252 ? 210.337 37.291 149.540 1.00 48.54 225 GLU C N 1
ATOM 12169 C CA . GLU C 1 252 ? 209.583 37.656 148.374 1.00 55.23 225 GLU C CA 1
ATOM 12170 C C . GLU C 1 252 ? 209.885 36.594 147.309 1.00 51.94 225 GLU C C 1
ATOM 12171 O O . GLU C 1 252 ? 211.003 36.071 147.231 1.00 47.35 225 GLU C O 1
ATOM 12173 N N . GLY C 1 253 ? 208.891 36.341 146.455 1.00 56.12 226 GLY C N 1
ATOM 12174 C CA . GLY C 1 253 ? 209.012 35.467 145.244 1.00 63.83 226 GLY C CA 1
ATOM 12175 C C . GLY C 1 253 ? 208.177 34.187 145.237 1.00 61.68 226 GLY C C 1
ATOM 12176 O O . GLY C 1 253 ? 207.305 34.004 146.121 1.00 59.03 226 GLY C O 1
ATOM 12177 N N . ASP C 1 254 ? 208.457 33.292 144.277 1.00 56.82 227 ASP C N 1
ATOM 12178 C CA . ASP C 1 254 ? 207.677 32.030 144.126 1.00 56.61 227 ASP C CA 1
ATOM 12179 C C . ASP C 1 254 ? 207.920 31.060 145.342 1.00 61.78 227 ASP C C 1
ATOM 12180 O O . ASP C 1 254 ? 206.980 30.563 146.088 1.00 59.43 227 ASP C O 1
ATOM 12182 N N . LEU C 1 255 ? 209.185 30.746 145.509 1.00 47.65 228 LEU C N 1
ATOM 12183 C CA . LEU C 1 255 ? 209.597 29.741 146.555 1.00 47.76 228 LEU C CA 1
ATOM 12184 C C . LEU C 1 255 ? 209.842 28.407 145.946 1.00 40.44 228 LEU C C 1
ATOM 12185 O O . LEU C 1 255 ? 210.665 27.700 146.427 1.00 37.31 228 LEU C O 1
ATOM 12190 N N . GLY C 1 256 ? 209.098 28.077 144.887 1.00 39.78 229 GLY C N 1
ATOM 12191 C CA . GLY C 1 256 ? 209.264 26.807 144.202 1.00 38.54 229 GLY C CA 1
ATOM 12192 C C . GLY C 1 256 ? 208.281 25.708 144.560 1.00 40.01 229 GLY C C 1
ATOM 12193 O O . GLY C 1 256 ? 208.564 24.509 144.342 1.00 40.55 229 GLY C O 1
ATOM 12194 N N . GLU C 1 257 ? 207.115 26.090 145.065 1.00 36.07 230 GLU C N 1
ATOM 12195 C CA . GLU C 1 257 ? 206.148 25.097 145.514 1.00 38.19 230 GLU C CA 1
ATOM 12196 C C . GLU C 1 257 ? 205.554 24.305 144.351 1.00 38.05 230 GLU C C 1
ATOM 12197 O O . GLU C 1 257 ? 204.986 23.248 144.568 1.00 39.40 230 GLU C O 1
ATOM 12203 N N . THR C 1 258 ? 205.579 24.852 143.147 1.00 38.47 231 THR C N 1
ATOM 12204 C CA . THR C 1 258 ? 205.017 24.122 142.028 1.00 37.60 231 THR C CA 1
ATOM 12205 C C . THR C 1 258 ? 206.064 23.701 141.018 1.00 36.65 231 THR C C 1
ATOM 12206 O O . THR C 1 258 ? 205.728 23.461 139.864 1.00 39.37 231 THR C O 1
ATOM 12210 N N . ALA C 1 259 ? 207.321 23.607 141.421 1.00 33.13 232 ALA C N 1
ATOM 12211 C CA . ALA C 1 259 ? 208.311 23.006 140.548 1.00 32.40 232 ALA C CA 1
ATOM 12212 C C . ALA C 1 259 ? 207.798 21.626 140.225 1.00 33.21 232 ALA C C 1
ATOM 12213 O O . ALA C 1 259 ? 207.058 21.031 141.012 1.00 34.15 232 ALA C O 1
ATOM 12215 N N . PRO C 1 260 ? 208.193 21.085 139.072 1.00 33.50 233 PRO C N 1
ATOM 12216 C CA . PRO C 1 260 ? 207.670 19.738 138.691 1.00 32.99 233 PRO C CA 1
ATOM 12217 C C . PRO C 1 260 ? 207.974 18.593 139.699 1.00 29.48 233 PRO C C 1
ATOM 12218 O O . PRO C 1 260 ? 207.133 17.767 139.938 1.00 27.52 233 PRO C O 1
ATOM 12222 N N . GLU C 1 261 ? 209.167 18.603 140.266 1.00 29.37 234 GLU C N 1
ATOM 12223 C CA . GLU C 1 261 ? 209.559 17.633 141.260 1.00 30.52 234 GLU C CA 1
ATOM 12224 C C . GLU C 1 261 ? 208.700 17.672 142.478 1.00 32.44 234 GLU C C 1
ATOM 12225 O O . GLU C 1 261 ? 208.392 16.628 143.055 1.00 30.50 234 GLU C O 1
ATOM 12231 N N . VAL C 1 262 ? 208.260 18.861 142.854 1.00 29.30 235 VAL C N 1
ATOM 12232 C CA . VAL C 1 262 ? 207.381 19.014 143.979 1.00 31.38 235 VAL C CA 1
ATOM 12233 C C . VAL C 1 262 ? 205.917 18.621 143.628 1.00 30.39 235 VAL C C 1
ATOM 12234 O O . VAL C 1 262 ? 205.254 17.912 144.398 1.00 26.66 235 VAL C O 1
ATOM 12238 N N . MET C 1 263 ? 205.410 19.076 142.487 1.00 27.61 236 MET C N 1
ATOM 12239 C CA . MET C 1 263 ? 204.059 18.717 142.035 1.00 29.16 236 MET C CA 1
ATOM 12240 C C . MET C 1 263 ? 203.893 17.221 141.995 1.00 23.71 236 MET C C 1
ATOM 12241 O O . MET C 1 263 ? 202.888 16.693 142.446 1.00 26.50 236 MET C O 1
ATOM 12246 N N . LEU C 1 264 ? 204.856 16.521 141.426 1.00 25.53 237 LEU C N 1
ATOM 12247 C CA . LEU C 1 264 ? 204.693 15.090 141.249 1.00 27.94 237 LEU C CA 1
ATOM 12248 C C . LEU C 1 264 ? 205.060 14.282 142.476 1.00 27.75 237 LEU C C 1
ATOM 12249 O O . LEU C 1 264 ? 204.677 13.103 142.592 1.00 28.82 237 LEU C O 1
ATOM 12254 N N . GLY C 1 265 ? 205.831 14.891 143.357 1.00 25.63 238 GLY C N 1
ATOM 12255 C CA . GLY C 1 265 ? 206.238 14.214 144.588 1.00 26.08 238 GLY C CA 1
ATOM 12256 C C . GLY C 1 265 ? 207.295 13.161 144.328 1.00 26.90 238 GLY C C 1
ATOM 12257 O O . GLY C 1 265 ? 207.217 12.081 144.901 1.00 27.93 238 GLY C O 1
ATOM 12258 N N . ILE C 1 266 ? 208.287 13.519 143.512 1.00 24.71 239 ILE C N 1
ATOM 12259 C CA . ILE C 1 266 ? 209.300 12.605 142.948 1.00 30.19 239 ILE C CA 1
ATOM 12260 C C . ILE C 1 266 ? 210.037 11.858 144.049 1.00 31.25 239 ILE C C 1
ATOM 12261 O O . ILE C 1 266 ? 210.325 10.656 143.900 1.00 32.01 239 ILE C O 1
ATOM 12263 N N . ASP C 1 267 ? 210.289 12.544 145.179 1.00 33.30 240 ASP C N 1
ATOM 12264 C CA . ASP C 1 267 ? 210.978 11.968 146.345 1.00 34.65 240 ASP C CA 1
ATOM 12265 C C . ASP C 1 267 ? 210.062 11.279 147.376 1.00 34.80 240 ASP C C 1
ATOM 12266 O O . ASP C 1 267 ? 210.511 10.847 148.432 1.00 37.27 240 ASP C O 1
ATOM 12271 N N . GLY C 1 268 ? 208.793 11.109 147.050 1.00 29.92 241 GLY C N 1
ATOM 12272 C CA . GLY C 1 268 ? 207.867 10.426 147.925 1.00 27.97 241 GLY C CA 1
ATOM 12273 C C . GLY C 1 268 ? 207.051 11.355 148.776 1.00 30.86 241 GLY C C 1
ATOM 12274 O O . GLY C 1 268 ? 206.486 10.921 149.783 1.00 34.77 241 GLY C O 1
ATOM 12275 N N . THR C 1 269 ? 206.921 12.589 148.358 1.00 30.13 242 THR C N 1
ATOM 12276 C CA . THR C 1 269 ? 206.237 13.625 149.110 1.00 27.85 242 THR C CA 1
ATOM 12277 C C . THR C 1 269 ? 204.801 13.744 148.612 1.00 28.77 242 THR C C 1
ATOM 12278 O O . THR C 1 269 ? 204.428 13.148 147.607 1.00 29.49 242 THR C O 1
ATOM 12282 N N . ARG C 1 270 ? 204.015 14.521 149.317 1.00 26.18 243 ARG C N 1
ATOM 12283 C CA . ARG C 1 270 ? 202.648 14.712 149.001 1.00 28.66 243 ARG C CA 1
ATOM 12284 C C . ARG C 1 270 ? 202.519 15.370 147.606 1.00 27.81 243 ARG C C 1
ATOM 12285 O O . ARG C 1 270 ? 203.102 16.426 147.361 1.00 27.24 243 ARG C O 1
ATOM 12293 N N . PRO C 1 271 ? 201.768 14.774 146.690 1.00 26.23 244 PRO C N 1
ATOM 12294 C CA . PRO C 1 271 ? 201.615 15.363 145.365 1.00 28.64 244 PRO C CA 1
ATOM 12295 C C . PRO C 1 271 ? 200.848 16.662 145.411 1.00 29.51 244 PRO C C 1
ATOM 12296 O O . PRO C 1 271 ? 199.941 16.857 146.289 1.00 28.50 244 PRO C O 1
ATOM 12300 N N . GLY C 1 272 ? 201.198 17.553 144.501 1.00 29.95 245 GLY C N 1
ATOM 12301 C CA . GLY C 1 272 ? 200.672 18.892 144.495 1.00 30.09 245 GLY C CA 1
ATOM 12302 C C . GLY C 1 272 ? 199.184 18.973 144.268 1.00 33.50 245 GLY C C 1
ATOM 12303 O O . GLY C 1 272 ? 198.527 19.954 144.687 1.00 40.38 245 GLY C O 1
ATOM 12304 N N . TRP C 1 273 ? 198.630 17.953 143.649 1.00 29.69 246 TRP C N 1
ATOM 12305 C CA . TRP C 1 273 ? 197.197 17.965 143.380 1.00 34.46 246 TRP C CA 1
ATOM 12306 C C . TRP C 1 273 ? 196.353 17.313 144.494 1.00 34.79 246 TRP C C 1
ATOM 12307 O O . TRP C 1 273 ? 195.110 17.317 144.431 1.00 36.03 246 TRP C O 1
ATOM 12318 N N . GLU C 1 274 ? 196.992 16.675 145.481 1.00 38.45 247 GLU C N 1
ATOM 12319 C CA . GLU C 1 274 ? 196.256 15.813 146.408 1.00 35.96 247 GLU C CA 1
ATOM 12320 C C . GLU C 1 274 ? 195.187 16.604 147.191 1.00 34.83 247 GLU C C 1
ATOM 12321 O O . GLU C 1 274 ? 194.049 16.167 147.341 1.00 28.94 247 GLU C O 1
ATOM 12327 N N . ASP C 1 275 ? 195.534 17.792 147.657 1.00 38.11 248 ASP C N 1
ATOM 12328 C CA . ASP C 1 275 ? 194.562 18.595 148.423 1.00 43.77 248 ASP C CA 1
ATOM 12329 C C . ASP C 1 275 ? 193.322 18.854 147.651 1.00 48.63 248 ASP C C 1
ATOM 12330 O O . ASP C 1 275 ? 192.209 18.559 148.135 1.00 47.29 248 ASP C O 1
ATOM 12335 N N . ALA C 1 276 ? 193.486 19.383 146.437 1.00 42.80 249 ALA C N 1
ATOM 12336 C CA . ALA C 1 276 ? 192.311 19.695 145.628 1.00 37.80 249 ALA C CA 1
ATOM 12337 C C . ALA C 1 276 ? 191.517 18.444 145.290 1.00 38.29 249 ALA C C 1
ATOM 12338 O O . ALA C 1 276 ? 190.283 18.469 145.308 1.00 41.27 249 ALA C O 1
ATOM 12340 N N . GLU C 1 277 ? 192.194 17.338 144.992 1.00 36.98 250 GLU C N 1
ATOM 12341 C CA . GLU C 1 277 ? 191.480 16.075 144.685 1.00 41.74 250 GLU C CA 1
ATOM 12342 C C . GLU C 1 277 ? 190.727 15.527 145.964 1.00 40.60 250 GLU C C 1
ATOM 12343 O O . GLU C 1 277 ? 189.559 15.142 145.871 1.00 35.67 250 GLU C O 1
ATOM 12345 N N . GLU C 1 278 ? 191.365 15.573 147.140 1.00 41.82 251 GLU C N 1
ATOM 12346 C CA . GLU C 1 278 ? 190.692 15.165 148.425 1.00 42.56 251 GLU C CA 1
ATOM 12347 C C . GLU C 1 278 ? 189.435 16.049 148.705 1.00 41.63 251 GLU C C 1
ATOM 12348 O O . GLU C 1 278 ? 188.401 15.521 149.122 1.00 41.42 251 GLU C O 1
ATOM 12350 N N . GLU C 1 279 ? 189.517 17.352 148.432 1.00 33.85 252 GLU C N 1
ATOM 12351 C CA . GLU C 1 279 ? 188.408 18.269 148.679 1.00 42.82 252 GLU C CA 1
ATOM 12352 C C . GLU C 1 279 ? 187.137 17.979 147.801 1.00 46.42 252 GLU C C 1
ATOM 12353 O O . GLU C 1 279 ? 186.068 18.524 148.076 1.00 47.91 252 GLU C O 1
ATOM 12356 N N . LYS C 1 280 ? 187.241 17.134 146.776 1.00 40.17 253 LYS C N 1
ATOM 12357 C CA . LYS C 1 280 ? 186.096 16.717 145.964 1.00 40.65 253 LYS C CA 1
ATOM 12358 C C . LYS C 1 280 ? 185.191 15.694 146.689 1.00 43.63 253 LYS C C 1
ATOM 12359 O O . LYS C 1 280 ? 184.004 15.627 146.411 1.00 47.14 253 LYS C O 1
ATOM 12361 N N . ARG C 1 281 ? 185.747 14.906 147.608 1.00 37.27 254 ARG C N 1
ATOM 12362 C CA . ARG C 1 281 ? 184.980 13.959 148.372 1.00 37.04 254 ARG C CA 1
ATOM 12363 C C . ARG C 1 281 ? 184.307 14.660 149.559 1.00 31.13 254 ARG C C 1
ATOM 12364 O O . ARG C 1 281 ? 184.953 15.431 150.245 1.00 32.87 254 ARG C O 1
ATOM 12372 N N . PRO C 1 282 ? 183.042 14.361 149.820 1.00 30.91 255 PRO C N 1
ATOM 12373 C CA . PRO C 1 282 ? 182.413 14.905 151.032 1.00 30.14 255 PRO C CA 1
ATOM 12374 C C . PRO C 1 282 ? 183.226 14.471 152.275 1.00 30.00 255 PRO C C 1
ATOM 12375 O O . PRO C 1 282 ? 183.726 13.349 152.361 1.00 27.51 255 PRO C O 1
ATOM 12379 N N . LEU C 1 283 ? 183.394 15.395 153.199 1.00 30.41 256 LEU C N 1
ATOM 12380 C CA . LEU C 1 283 ? 184.135 15.123 154.421 1.00 28.21 256 LEU C CA 1
ATOM 12381 C C . LEU C 1 283 ? 183.604 13.916 155.170 1.00 29.59 256 LEU C C 1
ATOM 12382 O O . LEU C 1 283 ? 184.372 13.057 155.643 1.00 28.95 256 LEU C O 1
ATOM 12387 N N . HIS C 1 284 ? 182.303 13.742 155.213 1.00 28.19 257 HIS C N 1
ATOM 12388 C CA . HIS C 1 284 ? 181.799 12.574 155.915 1.00 28.38 257 HIS C CA 1
ATOM 12389 C C . HIS C 1 284 ? 182.209 11.190 155.336 1.00 24.19 257 HIS C C 1
ATOM 12390 O O . HIS C 1 284 ? 181.923 10.143 155.956 1.00 23.55 257 HIS C O 1
ATOM 12397 N N . MET C 1 285 ? 182.727 11.159 154.134 1.00 28.44 258 MET C N 1
ATOM 12398 C CA . MET C 1 285 ? 183.044 9.867 153.493 1.00 29.67 258 MET C CA 1
ATOM 12399 C C . MET C 1 285 ? 184.465 9.377 153.844 1.00 31.44 258 MET C C 1
ATOM 12400 O O . MET C 1 285 ? 184.864 8.244 153.491 1.00 27.97 258 MET C O 1
ATOM 12405 N N . GLY C 1 286 ? 185.232 10.226 154.502 1.00 25.78 259 GLY C N 1
ATOM 12406 C CA . GLY C 1 286 ? 186.583 9.835 154.876 1.00 29.34 259 GLY C CA 1
ATOM 12407 C C . GLY C 1 286 ? 187.503 9.887 153.689 1.00 30.09 259 GLY C C 1
ATOM 12408 O O . GLY C 1 286 ? 187.134 10.228 152.564 1.00 28.59 259 GLY C O 1
ATOM 12409 N N . ARG C 1 287 ? 188.738 9.598 153.965 1.00 26.26 260 ARG C N 1
ATOM 12410 C CA . ARG C 1 287 ? 189.799 9.743 152.976 1.00 33.03 260 ARG C CA 1
ATOM 12411 C C . ARG C 1 287 ? 189.971 8.470 152.174 1.00 28.22 260 ARG C C 1
ATOM 12412 O O . ARG C 1 287 ? 190.376 8.513 151.015 1.00 27.92 260 ARG C O 1
ATOM 12420 N N . TYR C 1 288 ? 189.612 7.340 152.771 1.00 25.43 261 TYR C N 1
ATOM 12421 C CA . TYR C 1 288 ? 189.733 6.062 152.129 1.00 25.94 261 TYR C CA 1
ATOM 12422 C C . TYR C 1 288 ? 188.351 5.655 151.601 1.00 25.11 261 TYR C C 1
ATOM 12423 O O . TYR C 1 288 ? 187.345 5.880 152.251 1.00 24.64 261 TYR C O 1
ATOM 12432 N N . PRO C 1 289 ? 188.332 4.926 150.463 1.00 27.19 262 PRO C N 1
ATOM 12433 C CA . PRO C 1 289 ? 187.087 4.648 149.761 1.00 25.87 262 PRO C CA 1
ATOM 12434 C C . PRO C 1 289 ? 186.327 3.478 150.303 1.00 23.49 262 PRO C C 1
ATOM 12435 O O . PRO C 1 289 ? 186.082 2.497 149.606 1.00 22.92 262 PRO C O 1
ATOM 12439 N N . MET C 1 290 ? 185.919 3.597 151.590 1.00 26.68 263 MET C N 1
ATOM 12440 C CA . MET C 1 290 ? 185.163 2.548 152.214 1.00 24.62 263 MET C CA 1
ATOM 12441 C C . MET C 1 290 ? 183.853 2.249 151.500 1.00 24.24 263 MET C C 1
ATOM 12442 O O . MET C 1 290 ? 183.290 1.184 151.661 1.00 24.83 263 MET C O 1
ATOM 12447 N N . GLU C 1 291 ? 183.341 3.205 150.753 1.00 28.04 264 GLU C N 1
ATOM 12448 C CA . GLU C 1 291 ? 182.055 2.997 150.038 1.00 28.73 264 GLU C CA 1
ATOM 12449 C C . GLU C 1 291 ? 182.159 1.958 148.959 1.00 26.35 264 GLU C C 1
ATOM 12450 O O . GLU C 1 291 ? 181.173 1.468 148.497 1.00 34.53 264 GLU C O 1
ATOM 12456 N N . THR C 1 292 ? 183.362 1.608 148.539 1.00 28.02 265 THR C N 1
ATOM 12457 C CA . THR C 1 292 ? 183.577 0.578 147.509 1.00 29.65 265 THR C CA 1
ATOM 12458 C C . THR C 1 292 ? 183.700 -0.866 148.044 1.00 30.25 265 THR C C 1
ATOM 12459 O O . THR C 1 292 ? 183.867 -1.772 147.253 1.00 27.32 265 THR C O 1
ATOM 12463 N N . ILE C 1 293 ? 183.695 -1.059 149.372 1.00 26.26 266 ILE C N 1
ATOM 12464 C CA . ILE C 1 293 ? 183.809 -2.367 149.970 1.00 23.68 266 ILE C CA 1
ATOM 12465 C C . ILE C 1 293 ? 182.399 -2.923 150.100 1.00 24.74 266 ILE C C 1
ATOM 12466 O O . ILE C 1 293 ? 181.481 -2.186 150.447 1.00 25.59 266 ILE C O 1
ATOM 12471 N N . ARG C 1 294 ? 182.229 -4.226 149.826 1.00 23.89 267 ARG C N 1
ATOM 12472 C CA . ARG C 1 294 ? 180.931 -4.890 149.914 1.00 23.98 267 ARG C CA 1
ATOM 12473 C C . ARG C 1 294 ? 180.403 -4.918 151.361 1.00 27.76 267 ARG C C 1
ATOM 12474 O O . ARG C 1 294 ? 181.130 -5.296 152.301 1.00 25.41 267 ARG C O 1
ATOM 12476 N N . ARG C 1 295 ? 179.161 -4.473 151.541 1.00 26.47 268 ARG C N 1
ATOM 12477 C CA . ARG C 1 295 ? 178.497 -4.589 152.838 1.00 29.05 268 ARG C CA 1
ATOM 12478 C C . ARG C 1 295 ? 177.645 -5.826 152.862 1.00 30.57 268 ARG C C 1
ATOM 12479 O O . ARG C 1 295 ? 177.155 -6.251 151.842 1.00 33.36 268 ARG C O 1
ATOM 12487 N N . VAL C 1 296 ? 177.503 -6.404 154.029 1.00 32.32 269 VAL C N 1
ATOM 12488 C CA . VAL C 1 296 ? 176.761 -7.622 154.218 1.00 31.17 269 VAL C CA 1
ATOM 12489 C C . VAL C 1 296 ? 175.902 -7.456 155.453 1.00 31.86 269 VAL C C 1
ATOM 12490 O O . VAL C 1 296 ? 176.208 -6.636 156.320 1.00 31.74 269 VAL C O 1
ATOM 12494 N N . ASP C 1 297 ? 174.824 -8.207 155.536 1.00 32.57 270 ASP C N 1
ATOM 12495 C CA . ASP C 1 297 ? 173.923 -8.055 156.672 1.00 39.06 270 ASP C CA 1
ATOM 12496 C C . ASP C 1 297 ? 174.468 -8.683 157.983 1.00 41.39 270 ASP C C 1
ATOM 12497 O O . ASP C 1 297 ? 174.362 -8.074 159.034 1.00 46.95 270 ASP C O 1
ATOM 12502 N N . GLU C 1 298 ? 175.093 -9.853 157.883 1.00 41.58 271 GLU C N 1
ATOM 12503 C CA . GLU C 1 298 ? 175.711 -10.536 159.001 1.00 41.39 271 GLU C CA 1
ATOM 12504 C C . GLU C 1 298 ? 177.240 -10.494 158.734 1.00 34.83 271 GLU C C 1
ATOM 12505 O O . GLU C 1 298 ? 177.686 -10.400 157.581 1.00 29.89 271 GLU C O 1
ATOM 12507 N N . PRO C 1 299 ? 178.059 -10.521 159.804 1.00 35.40 272 PRO C N 1
ATOM 12508 C CA . PRO C 1 299 ? 179.524 -10.507 159.597 1.00 31.91 272 PRO C CA 1
ATOM 12509 C C . PRO C 1 299 ? 179.983 -11.747 158.828 1.00 29.94 272 PRO C C 1
ATOM 12510 O O . PRO C 1 299 ? 179.229 -12.690 158.684 1.00 31.73 272 PRO C O 1
ATOM 12514 N N . THR C 1 300 ? 181.193 -11.703 158.301 1.00 32.15 273 THR C N 1
ATOM 12515 C CA . THR C 1 300 ? 181.705 -12.844 157.493 1.00 33.36 273 THR C CA 1
ATOM 12516 C C . THR C 1 300 ? 182.084 -14.037 158.353 1.00 32.87 273 THR C C 1
ATOM 12517 O O . THR C 1 300 ? 182.418 -15.093 157.836 1.00 31.32 273 THR C O 1
ATOM 12521 N N . THR C 1 301 ? 181.999 -13.867 159.668 1.00 31.75 274 THR C N 1
ATOM 12522 C CA . THR C 1 301 ? 182.242 -14.958 160.612 1.00 33.76 274 THR C CA 1
ATOM 12523 C C . THR C 1 301 ? 181.024 -15.135 161.530 1.00 31.98 274 THR C C 1
ATOM 12524 O O . THR C 1 301 ? 180.311 -14.175 161.786 1.00 31.20 274 THR C O 1
ATOM 12528 N N . LEU C 1 302 ? 180.816 -16.349 162.024 1.00 31.49 275 LEU C N 1
ATOM 12529 C CA . LEU C 1 302 ? 179.670 -16.615 162.864 1.00 34.25 275 LEU C CA 1
ATOM 12530 C C . LEU C 1 302 ? 179.619 -15.835 164.188 1.00 34.76 275 LEU C C 1
ATOM 12531 O O . LEU C 1 302 ? 180.610 -15.773 164.911 1.00 30.96 275 LEU C O 1
ATOM 12536 N N . VAL C 1 303 ? 178.454 -15.242 164.495 1.00 34.92 276 VAL C N 1
ATOM 12537 C CA . VAL C 1 303 ? 178.198 -14.627 165.787 1.00 32.72 276 VAL C CA 1
ATOM 12538 C C . VAL C 1 303 ? 176.897 -15.210 166.301 1.00 36.63 276 VAL C C 1
ATOM 12539 O O . VAL C 1 303 ? 175.827 -15.026 165.688 1.00 36.24 276 VAL C O 1
ATOM 12543 N N . VAL C 1 304 ? 176.963 -15.874 167.466 1.00 37.32 277 VAL C N 1
ATOM 12544 C CA . VAL C 1 304 ? 175.768 -16.467 168.105 1.00 35.07 277 VAL C CA 1
ATOM 12545 C C . VAL C 1 304 ? 175.463 -15.694 169.393 1.00 34.30 277 VAL C C 1
ATOM 12546 O O . VAL C 1 304 ? 176.035 -15.991 170.438 1.00 33.08 277 VAL C O 1
ATOM 12550 N N . ARG C 1 305 ? 174.580 -14.702 169.315 1.00 31.47 278 ARG C N 1
ATOM 12551 C CA . ARG C 1 305 ? 174.402 -13.780 170.442 1.00 32.39 278 ARG C CA 1
ATOM 12552 C C . ARG C 1 305 ? 173.833 -14.472 171.674 1.00 33.77 278 ARG C C 1
ATOM 12553 O O . ARG C 1 305 ? 174.150 -14.095 172.797 1.00 34.34 278 ARG C O 1
ATOM 12561 N N . GLN C 1 306 ? 173.001 -15.488 171.459 1.00 32.57 279 GLN C N 1
ATOM 12562 C CA . GLN C 1 306 ? 172.392 -16.242 172.562 1.00 36.84 279 GLN C CA 1
ATOM 12563 C C . GLN C 1 306 ? 173.470 -16.938 173.372 1.00 40.79 279 GLN C C 1
ATOM 12564 O O . GLN C 1 306 ? 173.241 -17.264 174.534 1.00 40.22 279 GLN C O 1
ATOM 12566 N N . GLU C 1 307 ? 174.664 -17.132 172.793 1.00 34.65 280 GLU C N 1
ATOM 12567 C CA . GLU C 1 307 ? 175.744 -17.856 173.450 1.00 31.55 280 GLU C CA 1
ATOM 12568 C C . GLU C 1 307 ? 176.921 -17.026 173.917 1.00 30.42 280 GLU C C 1
ATOM 12569 O O . GLU C 1 307 ? 177.895 -17.572 174.384 1.00 35.86 280 GLU C O 1
ATOM 12575 N N . ILE C 1 308 ? 176.850 -15.708 173.773 1.00 33.76 281 ILE C N 1
ATOM 12576 C CA . ILE C 1 308 ? 177.952 -14.871 174.165 1.00 29.04 281 ILE C CA 1
ATOM 12577 C C . ILE C 1 308 ? 177.728 -14.412 175.598 1.00 30.44 281 ILE C C 1
ATOM 12578 O O . ILE C 1 308 ? 176.831 -13.666 175.864 1.00 35.82 281 ILE C O 1
ATOM 12583 N N . GLN C 1 309 ? 178.632 -14.805 176.492 1.00 29.16 282 GLN C N 1
ATOM 12584 C CA . GLN C 1 309 ? 178.618 -14.345 177.861 1.00 30.02 282 GLN C CA 1
ATOM 12585 C C . GLN C 1 309 ? 179.446 -13.087 178.024 1.00 32.29 282 GLN C C 1
ATOM 12586 O O . GLN C 1 309 ? 180.467 -12.915 177.359 1.00 27.64 282 GLN C O 1
ATOM 12592 N N . ARG C 1 310 ? 178.978 -12.202 178.899 1.00 29.52 283 ARG C N 1
ATOM 12593 C CA . ARG C 1 310 ? 179.724 -11.059 179.266 1.00 27.32 283 ARG C CA 1
ATOM 12594 C C . ARG C 1 310 ? 180.865 -11.430 180.206 1.00 28.39 283 ARG C C 1
ATOM 12595 O O . ARG C 1 310 ? 180.802 -12.422 180.928 1.00 31.06 283 ARG C O 1
ATOM 12603 N N . VAL C 1 311 ? 181.918 -10.635 180.164 1.00 25.47 284 VAL C N 1
ATOM 12604 C CA . VAL C 1 311 ? 183.161 -10.955 180.802 1.00 26.41 284 VAL C CA 1
ATOM 12605 C C . VAL C 1 311 ? 183.452 -9.876 181.815 1.00 24.01 284 VAL C C 1
ATOM 12606 O O . VAL C 1 311 ? 183.303 -8.702 181.533 1.00 27.31 284 VAL C O 1
ATOM 12610 N N . ALA C 1 312 ? 183.991 -10.258 182.967 1.00 25.71 285 ALA C N 1
ATOM 12611 C CA . ALA C 1 312 ? 184.490 -9.301 183.946 1.00 25.67 285 ALA C CA 1
ATOM 12612 C C . ALA C 1 312 ? 185.656 -8.547 183.378 1.00 26.70 285 ALA C C 1
ATOM 12613 O O . ALA C 1 312 ? 186.525 -9.124 182.680 1.00 25.29 285 ALA C O 1
ATOM 12615 N N . LYS C 1 313 ? 185.739 -7.258 183.684 1.00 25.73 286 LYS C N 1
ATOM 12616 C CA . LYS C 1 313 ? 186.886 -6.546 183.290 1.00 28.21 286 LYS C CA 1
ATOM 12617 C C . LYS C 1 313 ? 188.128 -7.116 183.915 1.00 31.52 286 LYS C C 1
ATOM 12618 O O . LYS C 1 313 ? 189.219 -6.849 183.462 1.00 32.16 286 LYS C O 1
ATOM 12624 N N . ARG C 1 314 ? 187.975 -7.747 185.071 1.00 31.03 287 ARG C N 1
ATOM 12625 C CA . ARG C 1 314 ? 189.075 -8.345 185.803 1.00 31.16 287 ARG C CA 1
ATOM 12626 C C . ARG C 1 314 ? 189.752 -9.454 184.956 1.00 31.04 287 ARG C C 1
ATOM 12627 O O . ARG C 1 314 ? 190.861 -9.841 185.247 1.00 31.12 287 ARG C O 1
ATOM 12635 N N . GLY C 1 315 ? 189.070 -9.930 183.928 1.00 31.37 288 GLY C N 1
ATOM 12636 C CA . GLY C 1 315 ? 189.568 -10.960 182.990 1.00 33.15 288 GLY C CA 1
ATOM 12637 C C . GLY C 1 315 ? 190.429 -10.474 181.811 1.00 30.76 288 GLY C C 1
ATOM 12638 O O . GLY C 1 315 ? 191.046 -11.291 181.125 1.00 33.61 288 GLY C O 1
ATOM 12639 N N . ASP C 1 316 ? 190.374 -9.185 181.514 1.00 29.02 289 ASP C N 1
ATOM 12640 C CA . ASP C 1 316 ? 191.380 -8.509 180.644 1.00 28.43 289 ASP C CA 1
ATOM 12641 C C . ASP C 1 316 ? 192.785 -8.985 181.140 1.00 27.91 289 ASP C C 1
ATOM 12642 O O . ASP C 1 316 ? 193.106 -8.842 182.330 1.00 27.49 289 ASP C O 1
ATOM 12647 N N . PHE C 1 317 ? 193.593 -9.582 180.273 1.00 24.82 290 PHE C N 1
ATOM 12648 C CA . PHE C 1 317 ? 194.881 -10.151 180.722 1.00 25.68 290 PHE C CA 1
ATOM 12649 C C . PHE C 1 317 ? 195.876 -9.177 181.258 1.00 26.24 290 PHE C C 1
ATOM 12650 O O . PHE C 1 317 ? 196.752 -9.578 181.992 1.00 24.53 290 PHE C O 1
ATOM 12658 N N . PHE C 1 318 ? 195.710 -7.874 180.985 1.00 24.21 291 PHE C N 1
ATOM 12659 C CA . PHE C 1 318 ? 196.533 -6.876 181.620 1.00 26.78 291 PHE C CA 1
ATOM 12660 C C . PHE C 1 318 ? 196.114 -6.739 183.092 1.00 27.25 291 PHE C C 1
ATOM 12661 O O . PHE C 1 318 ? 196.959 -6.597 183.944 1.00 30.42 291 PHE C O 1
ATOM 12669 N N . LYS C 1 319 ? 194.818 -6.769 183.345 1.00 27.30 292 LYS C N 1
ATOM 12670 C CA . LYS C 1 319 ? 194.340 -6.795 184.733 1.00 30.51 292 LYS C CA 1
ATOM 12671 C C . LYS C 1 319 ? 194.742 -8.109 185.480 1.00 28.55 292 LYS C C 1
ATOM 12672 O O . LYS C 1 319 ? 195.119 -8.042 186.640 1.00 25.15 292 LYS C O 1
ATOM 12678 N N . ARG C 1 320 ? 194.683 -9.246 184.801 1.00 26.08 293 ARG C N 1
ATOM 12679 C CA . ARG C 1 320 ? 195.225 -10.464 185.322 1.00 23.53 293 ARG C CA 1
ATOM 12680 C C . ARG C 1 320 ? 196.736 -10.346 185.643 1.00 27.29 293 ARG C C 1
ATOM 12681 O O . ARG C 1 320 ? 197.164 -10.736 186.724 1.00 26.05 293 ARG C O 1
ATOM 12689 N N . ALA C 1 321 ? 197.538 -9.775 184.747 1.00 25.28 294 ALA C N 1
ATOM 12690 C CA . ALA C 1 321 ? 198.948 -9.498 185.056 1.00 26.13 294 ALA C CA 1
ATOM 12691 C C . ALA C 1 321 ? 199.086 -8.650 186.332 1.00 30.33 294 ALA C C 1
ATOM 12692 O O . ALA C 1 321 ? 199.845 -8.989 187.234 1.00 28.08 294 ALA C O 1
ATOM 12694 N N . GLU C 1 322 ? 198.381 -7.520 186.375 1.00 28.23 295 GLU C N 1
ATOM 12695 C CA . GLU C 1 322 ? 198.433 -6.579 187.477 1.00 31.14 295 GLU C CA 1
ATOM 12696 C C . GLU C 1 322 ? 198.088 -7.256 188.827 1.00 29.77 295 GLU C C 1
ATOM 12697 O O . GLU C 1 322 ? 198.673 -6.913 189.834 1.00 32.45 295 GLU C O 1
ATOM 12703 N N . ALA C 1 323 ? 197.110 -8.157 188.831 1.00 29.43 296 ALA C N 1
ATOM 12704 C CA . ALA C 1 323 ? 196.640 -8.853 190.039 1.00 29.82 296 ALA C CA 1
ATOM 12705 C C . ALA C 1 323 ? 197.604 -9.925 190.499 1.00 33.75 296 ALA C C 1
ATOM 12706 O O . ALA C 1 323 ? 197.469 -10.384 191.611 1.00 35.60 296 ALA C O 1
ATOM 12708 N N . GLY C 1 324 ? 198.528 -10.363 189.646 1.00 31.10 297 GLY C N 1
ATOM 12709 C CA . GLY C 1 324 ? 199.450 -11.425 189.989 1.00 30.75 297 GLY C CA 1
ATOM 12710 C C . GLY C 1 324 ? 199.157 -12.749 189.346 1.00 33.19 297 GLY C C 1
ATOM 12711 O O . GLY C 1 324 ? 199.899 -13.686 189.551 1.00 32.18 297 GLY C O 1
ATOM 12712 N N . ASP C 1 325 ? 198.073 -12.854 188.571 1.00 32.46 298 ASP C N 1
ATOM 12713 C CA . ASP C 1 325 ? 197.645 -14.127 187.977 1.00 29.88 298 ASP C CA 1
ATOM 12714 C C . ASP C 1 325 ? 198.708 -14.763 187.047 1.00 29.15 298 ASP C C 1
ATOM 12715 O O . ASP C 1 325 ? 198.660 -15.938 186.796 1.00 26.71 298 ASP C O 1
ATOM 12720 N N . LEU C 1 326 ? 199.634 -13.964 186.556 1.00 30.08 299 LEU C N 1
ATOM 12721 C CA . LEU C 1 326 ? 200.663 -14.448 185.597 1.00 34.02 299 LEU C CA 1
ATOM 12722 C C . LEU C 1 326 ? 202.086 -14.498 186.196 1.00 38.69 299 LEU C C 1
ATOM 12723 O O . LEU C 1 326 ? 203.059 -14.562 185.433 1.00 33.74 299 LEU C O 1
ATOM 12728 N N . GLY C 1 327 ? 202.207 -14.411 187.543 1.00 33.37 300 GLY C N 1
ATOM 12729 C CA . GLY C 1 327 ? 203.489 -14.445 188.160 1.00 35.52 300 GLY C CA 1
ATOM 12730 C C . GLY C 1 327 ? 204.008 -13.096 188.554 1.00 34.85 300 GLY C C 1
ATOM 12731 O O . GLY C 1 327 ? 203.425 -12.082 188.227 1.00 30.47 300 GLY C O 1
ATOM 12732 N N . GLU C 1 328 ? 205.121 -13.121 189.291 1.00 33.97 301 GLU C N 1
ATOM 12733 C CA . GLU C 1 328 ? 205.659 -11.927 189.902 1.00 37.23 301 GLU C CA 1
ATOM 12734 C C . GLU C 1 328 ? 206.251 -11.002 188.845 1.00 35.23 301 GLU C C 1
ATOM 12735 O O . GLU C 1 328 ? 206.161 -9.784 189.013 1.00 34.24 301 GLU C O 1
ATOM 12737 N N . LYS C 1 329 ? 206.967 -11.523 187.842 1.00 38.03 302 LYS C N 1
ATOM 12738 C CA . LYS C 1 329 ? 207.696 -10.583 186.898 1.00 37.23 302 LYS C CA 1
ATOM 12739 C C . LYS C 1 329 ? 206.645 -9.740 186.122 1.00 34.16 302 LYS C C 1
ATOM 12740 O O . LYS C 1 329 ? 206.796 -8.542 185.950 1.00 29.97 302 LYS C O 1
ATOM 12742 N N . ALA C 1 330 ? 205.583 -10.406 185.670 1.00 34.78 303 ALA C N 1
ATOM 12743 C CA . ALA C 1 330 ? 204.484 -9.742 184.950 1.00 31.66 303 ALA C CA 1
ATOM 12744 C C . ALA C 1 330 ? 203.799 -8.711 185.847 1.00 30.13 303 ALA C C 1
ATOM 12745 O O . ALA C 1 330 ? 203.571 -7.568 185.398 1.00 30.47 303 ALA C O 1
ATOM 12747 N N . LYS C 1 331 ? 203.540 -9.091 187.098 1.00 28.82 304 LYS C N 1
ATOM 12748 C CA . LYS C 1 331 ? 203.004 -8.159 188.054 1.00 29.85 304 LYS C CA 1
ATOM 12749 C C . LYS C 1 331 ? 203.936 -6.960 188.253 1.00 29.89 304 LYS C C 1
ATOM 12750 O O . LYS C 1 331 ? 203.514 -5.810 188.251 1.00 32.16 304 LYS C O 1
ATOM 12756 N N . GLN C 1 332 ? 205.225 -7.226 188.355 1.00 33.29 305 GLN C N 1
ATOM 12757 C CA . GLN C 1 332 ? 206.228 -6.172 188.617 1.00 30.88 305 GLN C CA 1
ATOM 12758 C C . GLN C 1 332 ? 206.354 -5.211 187.459 1.00 34.23 305 GLN C C 1
ATOM 12759 O O . GLN C 1 332 ? 206.585 -4.002 187.659 1.00 34.75 305 GLN C O 1
ATOM 12761 N N . GLU C 1 333 ? 206.247 -5.731 186.219 1.00 33.74 306 GLU C N 1
ATOM 12762 C CA . GLU C 1 333 ? 206.497 -4.931 185.015 1.00 33.57 306 GLU C CA 1
ATOM 12763 C C . GLU C 1 333 ? 205.259 -4.259 184.416 1.00 31.68 306 GLU C C 1
ATOM 12764 O O . GLU C 1 333 ? 205.391 -3.471 183.499 1.00 32.44 306 GLU C O 1
ATOM 12770 N N . LYS C 1 334 ? 204.094 -4.518 184.974 1.00 28.76 307 LYS C N 1
ATOM 12771 C CA . LYS C 1 334 ? 202.853 -4.147 184.361 1.00 32.43 307 LYS C CA 1
ATOM 12772 C C . LYS C 1 334 ? 202.707 -2.669 184.207 1.00 33.02 307 LYS C C 1
ATOM 12773 O O . LYS C 1 334 ? 202.250 -2.215 183.160 1.00 36.10 307 LYS C O 1
ATOM 12779 N N . LYS C 1 335 ? 203.088 -1.880 185.189 1.00 34.81 308 LYS C N 1
ATOM 12780 C CA . LYS C 1 335 ? 202.849 -0.391 185.038 1.00 37.02 308 LYS C CA 1
ATOM 12781 C C . LYS C 1 335 ? 203.864 0.182 184.089 1.00 36.79 308 LYS C C 1
ATOM 12782 O O . LYS C 1 335 ? 203.597 1.137 183.373 1.00 39.95 308 LYS C O 1
ATOM 12784 N N . ARG C 1 336 ? 205.037 -0.435 184.053 1.00 36.12 309 ARG C N 1
ATOM 12785 C CA . ARG C 1 336 ? 206.213 0.171 183.425 1.00 31.79 309 ARG C CA 1
ATOM 12786 C C . ARG C 1 336 ? 206.306 -0.130 181.915 1.00 31.65 309 ARG C C 1
ATOM 12787 O O . ARG C 1 336 ? 206.921 0.619 181.164 1.00 33.37 309 ARG C O 1
ATOM 12795 N N . PHE C 1 337 ? 205.794 -1.275 181.487 1.00 28.15 310 PHE C N 1
ATOM 12796 C CA . PHE C 1 337 ? 206.230 -1.860 180.179 1.00 30.89 310 PHE C CA 1
ATOM 12797 C C . PHE C 1 337 ? 206.002 -0.967 178.949 1.00 29.63 310 PHE C C 1
ATOM 12798 O O . PHE C 1 337 ? 206.822 -0.986 178.048 1.00 27.93 310 PHE C O 1
ATOM 12806 N N . PRO C 1 338 ? 204.885 -0.174 178.918 1.00 26.74 311 PRO C N 1
ATOM 12807 C CA . PRO C 1 338 ? 204.723 0.691 177.778 1.00 27.59 311 PRO C CA 1
ATOM 12808 C C . PRO C 1 338 ? 205.327 2.057 177.964 1.00 29.59 311 PRO C C 1
ATOM 12809 O O . PRO C 1 338 ? 205.208 2.918 177.075 1.00 29.46 311 PRO C O 1
ATOM 12813 N N . MET C 1 339 ? 205.988 2.261 179.097 1.00 28.06 312 MET C N 1
ATOM 12814 C CA . MET C 1 339 ? 206.472 3.566 179.440 1.00 30.98 312 MET C CA 1
ATOM 12815 C C . MET C 1 339 ? 207.990 3.633 179.621 1.00 32.79 312 MET C C 1
ATOM 12816 O O . MET C 1 339 ? 208.496 4.473 180.345 1.00 39.09 312 MET C O 1
ATOM 12821 N N . LYS C 1 340 ? 208.720 2.751 178.971 1.00 29.86 313 LYS C N 1
ATOM 12822 C CA . LYS C 1 340 ? 210.130 2.719 179.119 1.00 30.80 313 LYS C CA 1
ATOM 12823 C C . LYS C 1 340 ? 210.800 3.804 178.304 1.00 31.87 313 LYS C C 1
ATOM 12824 O O . LYS C 1 340 ? 211.930 4.161 178.576 1.00 35.51 313 LYS C O 1
ATOM 12830 N N . HIS C 1 341 ? 210.159 4.285 177.236 1.00 30.80 314 HIS C N 1
ATOM 12831 C CA . HIS C 1 341 ? 210.822 5.235 176.346 1.00 31.45 314 HIS C CA 1
ATOM 12832 C C . HIS C 1 341 ? 210.378 6.649 176.728 1.00 30.04 314 HIS C C 1
ATOM 12833 O O . HIS C 1 341 ? 209.250 6.867 177.041 1.00 27.07 314 HIS C O 1
ATOM 12840 N N . PRO C 1 342 ? 211.298 7.633 176.683 1.00 32.47 315 PRO C N 1
ATOM 12841 C CA . PRO C 1 342 ? 210.916 9.008 177.064 1.00 29.22 315 PRO C CA 1
ATOM 12842 C C . PRO C 1 342 ? 209.734 9.630 176.306 1.00 31.44 315 PRO C C 1
ATOM 12843 O O . PRO C 1 342 ? 209.094 10.533 176.816 1.00 28.43 315 PRO C O 1
ATOM 12847 N N . LEU C 1 343 ? 209.540 9.258 175.027 1.00 29.95 316 LEU C N 1
ATOM 12848 C CA . LEU C 1 343 ? 208.502 9.851 174.227 1.00 27.01 316 LEU C CA 1
ATOM 12849 C C . LEU C 1 343 ? 207.159 9.383 174.730 1.00 25.99 316 LEU C C 1
ATOM 12850 O O . LEU C 1 343 ? 206.223 10.183 174.863 1.00 25.47 316 LEU C O 1
ATOM 12855 N N . ALA C 1 344 ? 207.082 8.105 175.078 1.00 26.11 317 ALA C N 1
ATOM 12856 C CA . ALA C 1 344 ? 205.857 7.559 175.682 1.00 28.01 317 ALA C CA 1
ATOM 12857 C C . ALA C 1 344 ? 205.578 8.221 177.059 1.00 29.60 317 ALA C C 1
ATOM 12858 O O . ALA C 1 344 ? 204.461 8.613 177.371 1.00 26.07 317 ALA C O 1
ATOM 12860 N N . LEU C 1 345 ? 206.634 8.406 177.829 1.00 32.06 318 LEU C N 1
ATOM 12861 C CA . LEU C 1 345 ? 206.525 9.142 179.096 1.00 31.80 318 LEU C CA 1
ATOM 12862 C C . LEU C 1 345 ? 206.050 10.585 178.895 1.00 30.08 318 LEU C C 1
ATOM 12863 O O . LEU C 1 345 ? 205.350 11.100 179.726 1.00 29.78 318 LEU C O 1
ATOM 12868 N N . GLY C 1 346 ? 206.378 11.187 177.781 1.00 26.33 319 GLY C N 1
ATOM 12869 C CA . GLY C 1 346 ? 205.842 12.519 177.431 1.00 29.91 319 GLY C CA 1
ATOM 12870 C C . GLY C 1 346 ? 204.328 12.513 177.189 1.00 27.57 319 GLY C C 1
ATOM 12871 O O . GLY C 1 346 ? 203.688 13.503 177.403 1.00 29.72 319 GLY C O 1
ATOM 12872 N N . MET C 1 347 ? 203.786 11.406 176.719 1.00 27.73 320 MET C N 1
ATOM 12873 C CA . MET C 1 347 ? 202.380 11.282 176.504 1.00 26.21 320 MET C CA 1
ATOM 12874 C C . MET C 1 347 ? 201.585 10.959 177.729 1.00 26.98 320 MET C C 1
ATOM 12875 O O . MET C 1 347 ? 200.427 11.264 177.800 1.00 27.07 320 MET C O 1
ATOM 12880 N N . GLN C 1 348 ? 202.190 10.242 178.658 1.00 30.44 321 GLN C N 1
ATOM 12881 C CA . GLN C 1 348 ? 201.483 9.712 179.817 1.00 30.54 321 GLN C CA 1
ATOM 12882 C C . GLN C 1 348 ? 200.586 10.708 180.575 1.00 28.11 321 GLN C C 1
ATOM 12883 O O . GLN C 1 348 ? 199.421 10.372 180.861 1.00 28.74 321 GLN C O 1
ATOM 12889 N N . PRO C 1 349 ? 201.089 11.907 180.870 1.00 27.52 322 PRO C N 1
ATOM 12890 C CA . PRO C 1 349 ? 200.226 12.831 181.624 1.00 30.97 322 PRO C CA 1
ATOM 12891 C C . PRO C 1 349 ? 198.933 13.183 180.869 1.00 30.61 322 PRO C C 1
ATOM 12892 O O . PRO C 1 349 ? 197.874 13.312 181.478 1.00 24.29 322 PRO C O 1
ATOM 12896 N N . LEU C 1 350 ? 199.023 13.306 179.538 1.00 28.67 323 LEU C N 1
ATOM 12897 C CA . LEU C 1 350 ? 197.845 13.640 178.742 1.00 26.10 323 LEU C CA 1
ATOM 12898 C C . LEU C 1 350 ? 196.867 12.489 178.765 1.00 26.63 323 LEU C C 1
ATOM 12899 O O . LEU C 1 350 ? 195.663 12.693 178.967 1.00 27.14 323 LEU C O 1
ATOM 12904 N N . ILE C 1 351 ? 197.376 11.260 178.617 1.00 24.57 324 ILE C N 1
ATOM 12905 C CA . ILE C 1 351 ? 196.522 10.104 178.580 1.00 24.77 324 ILE C CA 1
ATOM 12906 C C . ILE C 1 351 ? 195.780 9.957 179.922 1.00 29.55 324 ILE C C 1
ATOM 12907 O O . ILE C 1 351 ? 194.563 9.726 179.972 1.00 24.97 324 ILE C O 1
ATOM 12912 N N . GLN C 1 352 ? 196.519 10.084 181.020 1.00 32.30 325 GLN C N 1
ATOM 12913 C CA . GLN C 1 352 ? 195.895 9.783 182.346 1.00 31.19 325 GLN C CA 1
ATOM 12914 C C . GLN C 1 352 ? 194.907 10.854 182.756 1.00 26.64 325 GLN C C 1
ATOM 12915 O O . GLN C 1 352 ? 193.846 10.560 183.277 1.00 26.22 325 GLN C O 1
ATOM 12921 N N . ASN C 1 353 ? 195.187 12.070 182.396 1.00 28.32 326 ASN C N 1
ATOM 12922 C CA . ASN C 1 353 ? 194.300 13.178 182.733 1.00 28.01 326 ASN C CA 1
ATOM 12923 C C . ASN C 1 353 ? 193.143 13.460 181.828 1.00 26.84 326 ASN C C 1
ATOM 12924 O O . ASN C 1 353 ? 192.342 14.317 182.128 1.00 25.43 326 ASN C O 1
ATOM 12929 N N . MET C 1 354 ? 193.041 12.771 180.706 1.00 25.81 327 MET C N 1
ATOM 12930 C CA . MET C 1 354 ? 191.807 12.772 179.925 1.00 22.96 327 MET C CA 1
ATOM 12931 C C . MET C 1 354 ? 190.737 11.855 180.512 1.00 24.70 327 MET C C 1
ATOM 12932 O O . MET C 1 354 ? 189.530 12.032 180.231 1.00 25.80 327 MET C O 1
ATOM 12937 N N . VAL C 1 355 ? 191.134 10.896 181.367 1.00 23.06 328 VAL C N 1
ATOM 12938 C CA . VAL C 1 355 ? 190.174 9.940 181.874 1.00 24.78 328 VAL C CA 1
ATOM 12939 C C . VAL C 1 355 ? 188.969 10.596 182.638 1.00 25.94 328 VAL C C 1
ATOM 12940 O O . VAL C 1 355 ? 187.799 10.223 182.410 1.00 27.91 328 VAL C O 1
ATOM 12944 N N . PRO C 1 356 ? 189.235 11.555 183.527 1.00 28.93 329 PRO C N 1
ATOM 12945 C CA . PRO C 1 356 ? 188.092 12.154 184.219 1.00 29.64 329 PRO C CA 1
ATOM 12946 C C . PRO C 1 356 ? 187.126 12.895 183.290 1.00 34.44 329 PRO C C 1
ATOM 12947 O O . PRO C 1 356 ? 185.982 13.199 183.715 1.00 32.14 329 PRO C O 1
ATOM 12951 N N . LEU C 1 357 ? 187.519 13.152 182.037 1.00 29.08 330 LEU C N 1
ATOM 12952 C CA . LEU C 1 357 ? 186.646 13.918 181.142 1.00 25.42 330 LEU C CA 1
ATOM 12953 C C . LEU C 1 357 ? 185.853 13.023 180.215 1.00 27.54 330 LEU C C 1
ATOM 12954 O O . LEU C 1 357 ? 185.253 13.543 179.282 1.00 22.63 330 LEU C O 1
ATOM 12959 N N . GLN C 1 358 ? 185.852 11.683 180.436 1.00 24.73 331 GLN C N 1
ATOM 12960 C CA . GLN C 1 358 ? 185.310 10.752 179.425 1.00 22.58 331 GLN C CA 1
ATOM 12961 C C . GLN C 1 358 ? 183.784 10.825 179.237 1.00 28.77 331 GLN C C 1
ATOM 12962 O O . GLN C 1 358 ? 183.287 10.507 178.163 1.00 23.63 331 GLN C O 1
ATOM 12968 N N . GLY C 1 359 ? 183.039 11.237 180.270 1.00 26.27 332 GLY C N 1
ATOM 12969 C CA . GLY C 1 359 ? 181.614 11.466 180.111 1.00 26.00 332 GLY C CA 1
ATOM 12970 C C . GLY C 1 359 ? 180.669 10.697 180.979 1.00 27.08 332 GLY C C 1
ATOM 12971 O O . GLY C 1 359 ? 181.062 10.114 181.990 1.00 26.21 332 GLY C O 1
ATOM 12972 N N . THR C 1 360 ? 179.425 10.605 180.525 1.00 28.95 333 THR C N 1
ATOM 12973 C CA . THR C 1 360 ? 178.300 10.256 181.372 1.00 29.94 333 THR C CA 1
ATOM 12974 C C . THR C 1 360 ? 177.765 8.931 181.041 1.00 30.36 333 THR C C 1
ATOM 12975 O O . THR C 1 360 ? 177.693 8.573 179.870 1.00 26.92 333 THR C O 1
ATOM 12979 N N . ARG C 1 361 ? 177.278 8.252 182.062 1.00 27.63 334 ARG C N 1
ATOM 12980 C CA . ARG C 1 361 ? 176.485 7.025 181.878 1.00 29.25 334 ARG C CA 1
ATOM 12981 C C . ARG C 1 361 ? 174.959 7.186 182.031 1.00 34.18 334 ARG C C 1
ATOM 12982 O O . ARG C 1 361 ? 174.189 6.347 181.562 1.00 33.33 334 ARG C O 1
ATOM 12990 N N . GLU C 1 362 ? 174.524 8.257 182.703 1.00 34.21 335 GLU C N 1
ATOM 12991 C CA . GLU C 1 362 ? 173.092 8.489 182.955 1.00 39.43 335 GLU C CA 1
ATOM 12992 C C . GLU C 1 362 ? 172.393 9.158 181.744 1.00 34.17 335 GLU C C 1
ATOM 12993 O O . GLU C 1 362 ? 173.024 9.920 181.012 1.00 33.85 335 GLU C O 1
ATOM 12995 N N . LYS C 1 363 ? 171.093 8.888 181.550 1.00 36.15 336 LYS C N 1
ATOM 12996 C CA . LYS C 1 363 ? 170.279 9.557 180.487 1.00 37.99 336 LYS C CA 1
ATOM 12997 C C . LYS C 1 363 ? 170.197 11.082 180.609 1.00 37.07 336 LYS C C 1
ATOM 12998 O O . LYS C 1 363 ? 170.122 11.632 181.698 1.00 35.57 336 LYS C O 1
ATOM 13004 N N . LEU C 1 364 ? 170.362 11.757 179.486 1.00 34.66 337 LEU C N 1
ATOM 13005 C CA . LEU C 1 364 ? 170.311 13.206 179.471 1.00 35.53 337 LEU C CA 1
ATOM 13006 C C . LEU C 1 364 ? 169.029 13.623 178.768 1.00 37.91 337 LEU C C 1
ATOM 13007 O O . LEU C 1 364 ? 168.408 12.834 178.056 1.00 34.25 337 LEU C O 1
ATOM 13012 N N . ALA C 1 365 ? 168.655 14.893 178.973 1.00 46.06 338 ALA C N 1
ATOM 13013 C CA . ALA C 1 365 ? 167.529 15.559 178.269 1.00 38.94 338 ALA C CA 1
ATOM 13014 C C . ALA C 1 365 ? 168.042 16.429 177.113 1.00 34.95 338 ALA C C 1
ATOM 13015 O O . ALA C 1 365 ? 168.915 17.306 177.340 1.00 35.22 338 ALA C O 1
ATOM 13017 N N . PRO C 1 366 ? 167.468 16.267 175.887 1.00 29.96 339 PRO C N 1
ATOM 13018 C CA . PRO C 1 366 ? 167.870 17.101 174.726 1.00 33.23 339 PRO C CA 1
ATOM 13019 C C . PRO C 1 366 ? 167.776 18.580 175.024 1.00 32.63 339 PRO C C 1
ATOM 13020 O O . PRO C 1 366 ? 166.825 19.012 175.681 1.00 34.56 339 PRO C O 1
ATOM 13024 N N . THR C 1 367 ? 168.799 19.329 174.650 1.00 29.71 340 THR C N 1
ATOM 13025 C CA . THR C 1 367 ? 168.897 20.709 175.017 1.00 34.44 340 THR C CA 1
ATOM 13026 C C . THR C 1 367 ? 168.338 21.661 173.921 1.00 40.28 340 THR C C 1
ATOM 13027 O O . THR C 1 367 ? 168.186 22.848 174.161 1.00 35.80 340 THR C O 1
ATOM 13031 N N . GLY C 1 368 ? 168.092 21.130 172.723 1.00 43.18 341 GLY C N 1
ATOM 13032 C CA . GLY C 1 368 ? 167.798 21.944 171.559 1.00 43.46 341 GLY C CA 1
ATOM 13033 C C . GLY C 1 368 ? 169.005 22.552 170.860 1.00 43.21 341 GLY C C 1
ATOM 13034 O O . GLY C 1 368 ? 168.849 23.200 169.826 1.00 44.13 341 GLY C O 1
ATOM 13035 N N . LYS C 1 369 ? 170.207 22.405 171.418 1.00 41.08 342 LYS C N 1
ATOM 13036 C CA . LYS C 1 369 ? 171.405 22.827 170.705 1.00 35.98 342 LYS C CA 1
ATOM 13037 C C . LYS C 1 369 ? 171.737 21.801 169.654 1.00 40.60 342 LYS C C 1
ATOM 13038 O O . LYS C 1 369 ? 171.285 20.636 169.713 1.00 40.94 342 LYS C O 1
ATOM 13044 N N . GLY C 1 370 ? 172.473 22.252 168.637 1.00 43.08 343 GLY C N 1
ATOM 13045 C CA . GLY C 1 370 ? 173.036 21.346 167.613 1.00 46.22 343 GLY C CA 1
ATOM 13046 C C . GLY C 1 370 ? 172.272 21.261 166.308 1.00 45.52 343 GLY C C 1
ATOM 13047 O O . GLY C 1 370 ? 172.657 20.511 165.390 1.00 38.77 343 GLY C O 1
ATOM 13048 N N . GLY C 1 371 ? 171.184 22.026 166.199 1.00 40.78 344 GLY C N 1
ATOM 13049 C CA . GLY C 1 371 ? 170.413 22.052 164.956 1.00 36.44 344 GLY C CA 1
ATOM 13050 C C . GLY C 1 371 ? 169.428 20.920 164.900 1.00 33.51 344 GLY C C 1
ATOM 13051 O O . GLY C 1 371 ? 169.003 20.381 165.922 1.00 36.80 344 GLY C O 1
ATOM 13052 N N . ASP C 1 372 ? 169.060 20.580 163.681 1.00 38.91 345 ASP C N 1
ATOM 13053 C CA . ASP C 1 372 ? 168.053 19.568 163.468 1.00 42.32 345 ASP C CA 1
ATOM 13054 C C . ASP C 1 372 ? 168.676 18.195 163.659 1.00 41.48 345 ASP C C 1
ATOM 13055 O O . ASP C 1 372 ? 169.576 17.808 162.926 1.00 42.27 345 ASP C O 1
ATOM 13060 N N . LEU C 1 373 ? 168.162 17.466 164.648 1.00 43.64 346 LEU C N 1
ATOM 13061 C CA . LEU C 1 373 ? 168.649 16.139 165.001 1.00 39.06 346 LEU C CA 1
ATOM 13062 C C . LEU C 1 373 ? 167.609 15.091 164.739 1.00 36.21 346 LEU C C 1
ATOM 13063 O O . LEU C 1 373 ? 167.710 13.963 165.241 1.00 35.48 346 LEU C O 1
ATOM 13068 N N . SER C 1 374 ? 166.648 15.394 163.898 1.00 34.64 347 SER C N 1
ATOM 13069 C CA . SER C 1 374 ? 165.523 14.482 163.751 1.00 39.97 347 SER C CA 1
ATOM 13070 C C . SER C 1 374 ? 165.757 13.407 162.715 1.00 42.48 347 SER C C 1
ATOM 13071 O O . SER C 1 374 ? 164.992 12.433 162.647 1.00 47.53 347 SER C O 1
ATOM 13074 N N . ASP C 1 375 ? 166.760 13.593 161.869 1.00 42.04 348 ASP C N 1
ATOM 13075 C CA . ASP C 1 375 ? 167.088 12.609 160.812 1.00 40.96 348 ASP C CA 1
ATOM 13076 C C . ASP C 1 375 ? 168.361 11.862 161.213 1.00 36.85 348 ASP C C 1
ATOM 13077 O O . ASP C 1 375 ? 169.477 12.430 161.253 1.00 33.22 348 ASP C O 1
ATOM 13082 N N . PRO C 1 376 ? 168.196 10.587 161.535 1.00 35.74 349 PRO C N 1
ATOM 13083 C CA . PRO C 1 376 ? 169.344 9.808 161.991 1.00 38.48 349 PRO C CA 1
ATOM 13084 C C . PRO C 1 376 ? 170.423 9.620 160.900 1.00 34.43 349 PRO C C 1
ATOM 13085 O O . PRO C 1 376 ? 171.592 9.499 161.218 1.00 33.17 349 PRO C O 1
ATOM 13089 N N . GLY C 1 377 ? 170.012 9.612 159.640 1.00 32.99 350 GLY C N 1
ATOM 13090 C CA . GLY C 1 377 ? 170.912 9.506 158.518 1.00 32.86 350 GLY C CA 1
ATOM 13091 C C . GLY C 1 377 ? 171.859 10.684 158.456 1.00 34.27 350 GLY C C 1
ATOM 13092 O O . GLY C 1 377 ? 173.050 10.523 158.199 1.00 32.66 350 GLY C O 1
ATOM 13093 N N . ARG C 1 378 ? 171.323 11.874 158.676 1.00 33.08 351 ARG C N 1
ATOM 13094 C CA . ARG C 1 378 ? 172.100 13.077 158.709 1.00 32.15 351 ARG C CA 1
ATOM 13095 C C . ARG C 1 378 ? 172.954 13.143 159.956 1.00 31.11 351 ARG C C 1
ATOM 13096 O O . ARG C 1 378 ? 174.054 13.640 159.900 1.00 30.69 351 ARG C O 1
ATOM 13104 N N . ASN C 1 379 ? 172.438 12.683 161.081 1.00 31.19 352 ASN C N 1
ATOM 13105 C CA . ASN C 1 379 ? 173.240 12.637 162.328 1.00 32.50 352 ASN C CA 1
ATOM 13106 C C . ASN C 1 379 ? 174.491 11.743 162.167 1.00 30.99 352 ASN C C 1
ATOM 13107 O O . ASN C 1 379 ? 175.572 12.128 162.611 1.00 26.54 352 ASN C O 1
ATOM 13112 N N . ALA C 1 380 ? 174.320 10.595 161.510 1.00 27.32 353 ALA C N 1
ATOM 13113 C CA . ALA C 1 380 ? 175.441 9.749 161.197 1.00 27.23 353 ALA C CA 1
ATOM 13114 C C . ALA C 1 380 ? 176.478 10.491 160.355 1.00 28.49 353 ALA C C 1
ATOM 13115 O O . ALA C 1 380 ? 177.665 10.484 160.690 1.00 27.68 353 ALA C O 1
ATOM 13117 N N . GLU C 1 381 ? 176.042 11.213 159.325 1.00 28.16 354 GLU C N 1
ATOM 13118 C CA . GLU C 1 381 ? 176.984 11.929 158.513 1.00 25.56 354 GLU C CA 1
ATOM 13119 C C . GLU C 1 381 ? 177.668 13.011 159.250 1.00 23.69 354 GLU C C 1
ATOM 13120 O O . GLU C 1 381 ? 178.835 13.295 159.017 1.00 23.43 354 GLU C O 1
ATOM 13126 N N . ALA C 1 382 ? 176.929 13.711 160.106 1.00 24.51 355 ALA C N 1
ATOM 13127 C CA . ALA C 1 382 ? 177.525 14.814 160.893 1.00 27.55 355 ALA C CA 1
ATOM 13128 C C . ALA C 1 382 ? 178.619 14.259 161.855 1.00 24.06 355 ALA C C 1
ATOM 13129 O O . ALA C 1 382 ? 179.671 14.850 162.010 1.00 23.00 355 ALA C O 1
ATOM 13131 N N . ILE C 1 383 ? 178.326 13.157 162.501 1.00 25.51 356 ILE C N 1
ATOM 13132 C CA . ILE C 1 383 ? 179.282 12.491 163.408 1.00 25.44 356 ILE C CA 1
ATOM 13133 C C . ILE C 1 383 ? 180.550 12.035 162.655 1.00 25.37 356 ILE C C 1
ATOM 13134 O O . ILE C 1 383 ? 181.673 12.279 163.108 1.00 24.68 356 ILE C O 1
ATOM 13139 N N . LYS C 1 384 ? 180.366 11.423 161.497 1.00 25.86 357 LYS C N 1
ATOM 13140 C CA . LYS C 1 384 ? 181.491 11.032 160.648 1.00 21.74 357 LYS C CA 1
ATOM 13141 C C . LYS C 1 384 ? 182.321 12.242 160.248 1.00 25.60 357 LYS C C 1
ATOM 13142 O O . LYS C 1 384 ? 183.540 12.258 160.451 1.00 22.14 357 LYS C O 1
ATOM 13148 N N . ALA C 1 385 ? 181.668 13.297 159.750 1.00 26.97 358 ALA C N 1
ATOM 13149 C CA . ALA C 1 385 ? 182.370 14.497 159.415 1.00 24.70 358 ALA C CA 1
ATOM 13150 C C . ALA C 1 385 ? 183.172 15.036 160.578 1.00 25.08 358 ALA C C 1
ATOM 13151 O O . ALA C 1 385 ? 184.326 15.540 160.413 1.00 20.81 358 ALA C O 1
ATOM 13153 N N . LEU C 1 386 ? 182.552 15.018 161.760 1.00 25.10 359 LEU C N 1
ATOM 13154 C CA . LEU C 1 386 ? 183.207 15.543 162.952 1.00 24.41 359 LEU C CA 1
ATOM 13155 C C . LEU C 1 386 ? 184.467 14.766 163.316 1.00 23.79 359 LEU C C 1
ATOM 13156 O O . LEU C 1 386 ? 185.526 15.361 163.554 1.00 21.83 359 LEU C O 1
ATOM 13161 N N . GLY C 1 387 ? 184.356 13.457 163.283 1.00 21.11 360 GLY C N 1
ATOM 13162 C CA . GLY C 1 387 ? 185.558 12.609 163.500 1.00 23.86 360 GLY C CA 1
ATOM 13163 C C . GLY C 1 387 ? 186.684 12.903 162.517 1.00 23.16 360 GLY C C 1
ATOM 13164 O O . GLY C 1 387 ? 187.836 13.074 162.927 1.00 20.99 360 GLY C O 1
ATOM 13165 N N . TYR C 1 388 ? 186.353 13.009 161.222 1.00 22.07 361 TYR C N 1
ATOM 13166 C CA . TYR C 1 388 ? 187.336 13.291 160.213 1.00 20.88 361 TYR C CA 1
ATOM 13167 C C . TYR C 1 388 ? 187.942 14.689 160.355 1.00 23.76 361 TYR C C 1
ATOM 13168 O O . TYR C 1 388 ? 189.186 14.883 160.246 1.00 20.78 361 TYR C O 1
ATOM 13177 N N . TYR C 1 389 ? 187.116 15.668 160.734 1.00 22.19 362 TYR C N 1
ATOM 13178 C CA . TYR C 1 389 ? 187.601 16.986 161.034 1.00 21.27 362 TYR C CA 1
ATOM 13179 C C . TYR C 1 389 ? 188.627 17.028 162.158 1.00 23.37 362 TYR C C 1
ATOM 13180 O O . TYR C 1 389 ? 189.628 17.790 162.118 1.00 22.41 362 TYR C O 1
ATOM 13189 N N . LEU C 1 390 ? 188.360 16.239 163.190 1.00 22.14 363 LEU C N 1
ATOM 13190 C CA . LEU C 1 390 ? 189.260 16.205 164.367 1.00 23.68 363 LEU C CA 1
ATOM 13191 C C . LEU C 1 390 ? 190.503 15.311 164.156 1.00 24.82 363 LEU C C 1
ATOM 13192 O O . LEU C 1 390 ? 191.428 15.387 164.933 1.00 24.50 363 LEU C O 1
ATOM 13197 N N . GLY C 1 391 ? 190.470 14.422 163.146 1.00 22.16 364 GLY C N 1
ATOM 13198 C CA . GLY C 1 391 ? 191.677 13.658 162.784 1.00 24.15 364 GLY C CA 1
ATOM 13199 C C . GLY C 1 391 ? 191.569 12.145 162.746 1.00 24.84 364 GLY C C 1
ATOM 13200 O O . GLY C 1 391 ? 192.596 11.442 162.739 1.00 26.70 364 GLY C O 1
ATOM 13201 N N . ALA C 1 392 ? 190.363 11.605 162.776 1.00 24.35 365 ALA C N 1
ATOM 13202 C CA . ALA C 1 392 ? 190.219 10.159 162.705 1.00 20.98 365 ALA C CA 1
ATOM 13203 C C . ALA C 1 392 ? 190.582 9.667 161.326 1.00 23.82 365 ALA C C 1
ATOM 13204 O O . ALA C 1 392 ? 190.423 10.411 160.360 1.00 21.64 365 ALA C O 1
ATOM 13206 N N . ASP C 1 393 ? 191.033 8.404 161.218 1.00 20.70 366 ASP C N 1
ATOM 13207 C CA . ASP C 1 393 ? 191.256 7.820 159.916 1.00 20.12 366 ASP C CA 1
ATOM 13208 C C . ASP C 1 393 ? 190.030 7.162 159.352 1.00 20.59 366 ASP C C 1
ATOM 13209 O O . ASP C 1 393 ? 189.842 7.172 158.122 1.00 21.08 366 ASP C O 1
ATOM 13214 N N . PHE C 1 394 ? 189.224 6.576 160.200 1.00 17.19 367 PHE C N 1
ATOM 13215 C CA . PHE C 1 394 ? 188.015 5.888 159.840 1.00 20.48 367 PHE C CA 1
ATOM 13216 C C . PHE C 1 394 ? 186.972 6.152 160.953 1.00 22.22 367 PHE C C 1
ATOM 13217 O O . PHE C 1 394 ? 187.332 6.179 162.114 1.00 21.05 367 PHE C O 1
ATOM 13225 N N . VAL C 1 395 ? 185.713 6.366 160.561 1.00 21.88 368 VAL C N 1
ATOM 13226 C CA . VAL C 1 395 ? 184.587 6.478 161.454 1.00 21.28 368 VAL C CA 1
ATOM 13227 C C . VAL C 1 395 ? 183.482 5.545 161.012 1.00 22.71 368 VAL C C 1
ATOM 13228 O O . VAL C 1 395 ? 183.155 5.456 159.833 1.00 22.69 368 VAL C O 1
ATOM 13232 N N . GLY C 1 396 ? 183.001 4.749 161.946 1.00 19.71 369 GLY C N 1
ATOM 13233 C CA . GLY C 1 396 ? 181.864 3.851 161.689 1.00 22.78 369 GLY C CA 1
ATOM 13234 C C . GLY C 1 396 ? 180.947 3.845 162.888 1.00 21.76 369 GLY C C 1
ATOM 13235 O O . GLY C 1 396 ? 181.344 4.274 163.981 1.00 23.71 369 GLY C O 1
ATOM 13236 N N . ILE C 1 397 ? 179.729 3.379 162.703 1.00 23.43 370 ILE C N 1
ATOM 13237 C CA . ILE C 1 397 ? 178.705 3.470 163.730 1.00 22.98 370 ILE C CA 1
ATOM 13238 C C . ILE C 1 397 ? 177.955 2.156 163.781 1.00 21.83 370 ILE C C 1
ATOM 13239 O O . ILE C 1 397 ? 177.586 1.602 162.772 1.00 21.92 370 ILE C O 1
ATOM 13244 N N . CYS C 1 398 ? 177.726 1.681 165.001 1.00 21.89 371 CYS C N 1
ATOM 13245 C CA . CYS C 1 398 ? 176.930 0.514 165.220 1.00 23.32 371 CYS C CA 1
ATOM 13246 C C . CYS C 1 398 ? 176.049 0.646 166.494 1.00 22.97 371 CYS C C 1
ATOM 13247 O O . CYS C 1 398 ? 176.203 1.560 167.281 1.00 22.74 371 CYS C O 1
ATOM 13250 N N . ARG C 1 399 ? 175.090 -0.244 166.623 1.00 22.72 372 ARG C N 1
ATOM 13251 C CA . ARG C 1 399 ? 174.342 -0.367 167.831 1.00 24.99 372 ARG C CA 1
ATOM 13252 C C . ARG C 1 399 ? 175.260 -0.995 168.909 1.00 27.49 372 ARG C C 1
ATOM 13253 O O . ARG C 1 399 ? 175.932 -1.997 168.698 1.00 28.01 372 ARG C O 1
ATOM 13255 N N . ALA C 1 400 ? 175.287 -0.380 170.091 1.00 30.09 373 ALA C N 1
ATOM 13256 C CA . ALA C 1 400 ? 176.064 -0.872 171.223 1.00 27.50 373 ALA C CA 1
ATOM 13257 C C . ALA C 1 400 ? 175.235 -1.975 171.878 1.00 30.66 373 ALA C C 1
ATOM 13258 O O . ALA C 1 400 ? 174.438 -1.710 172.789 1.00 32.19 373 ALA C O 1
ATOM 13260 N N . GLU C 1 401 ? 175.454 -3.221 171.490 1.00 28.05 374 GLU C N 1
ATOM 13261 C CA . GLU C 1 401 ? 174.699 -4.298 172.109 1.00 30.28 374 GLU C CA 1
ATOM 13262 C C . GLU C 1 401 ? 175.188 -4.636 173.516 1.00 31.83 374 GLU C C 1
ATOM 13263 O O . GLU C 1 401 ? 176.327 -4.377 173.856 1.00 30.62 374 GLU C O 1
ATOM 13269 N N . PRO C 1 402 ? 174.311 -5.184 174.365 1.00 33.46 375 PRO C N 1
ATOM 13270 C CA . PRO C 1 402 ? 174.717 -5.410 175.765 1.00 32.39 375 PRO C CA 1
ATOM 13271 C C . PRO C 1 402 ? 175.921 -6.323 175.937 1.00 31.20 375 PRO C C 1
ATOM 13272 O O . PRO C 1 402 ? 176.751 -6.078 176.789 1.00 26.39 375 PRO C O 1
ATOM 13276 N N . TRP C 1 403 ? 176.022 -7.346 175.100 1.00 30.45 376 TRP C N 1
ATOM 13277 C CA . TRP C 1 403 ? 177.144 -8.272 175.223 1.00 30.25 376 TRP C CA 1
ATOM 13278 C C . TRP C 1 403 ? 178.508 -7.648 174.874 1.00 29.34 376 TRP C C 1
ATOM 13279 O O . TRP C 1 403 ? 179.514 -8.315 175.086 1.00 32.38 376 TRP C O 1
ATOM 13290 N N . MET C 1 404 ? 178.527 -6.420 174.338 1.00 25.80 377 MET C N 1
ATOM 13291 C CA . MET C 1 404 ? 179.760 -5.651 174.085 1.00 26.97 377 MET C CA 1
ATOM 13292 C C . MET C 1 404 ? 180.331 -4.941 175.296 1.00 27.41 377 MET C C 1
ATOM 13293 O O . MET C 1 404 ? 181.494 -4.490 175.281 1.00 24.64 377 MET C O 1
ATOM 13298 N N . TYR C 1 405 ? 179.485 -4.745 176.313 1.00 23.38 378 TYR C N 1
ATOM 13299 C CA . TYR C 1 405 ? 179.905 -4.154 177.548 1.00 23.38 378 TYR C CA 1
ATOM 13300 C C . TYR C 1 405 ? 180.477 -5.262 178.468 1.00 23.16 378 TYR C C 1
ATOM 13301 O O . TYR C 1 405 ? 179.987 -6.387 178.510 1.00 24.59 378 TYR C O 1
ATOM 13310 N N . TYR C 1 406 ? 181.480 -4.910 179.221 1.00 24.49 379 TYR C N 1
ATOM 13311 C CA . TYR C 1 406 ? 181.979 -5.810 180.274 1.00 26.28 379 TYR C CA 1
ATOM 13312 C C . TYR C 1 406 ? 180.878 -6.073 181.306 1.00 30.38 379 TYR C C 1
ATOM 13313 O O . TYR C 1 406 ? 179.984 -5.258 181.508 1.00 27.66 379 TYR C O 1
ATOM 13322 N N . ALA C 1 407 ? 180.968 -7.196 181.981 1.00 27.17 380 ALA C N 1
ATOM 13323 C CA . ALA C 1 407 ? 179.990 -7.570 183.026 1.00 30.39 380 ALA C CA 1
ATOM 13324 C C . ALA C 1 407 ? 180.105 -6.732 184.313 1.00 28.71 380 ALA C C 1
ATOM 13325 O O . ALA C 1 407 ? 179.091 -6.383 184.911 1.00 31.69 380 ALA C O 1
ATOM 13327 N N . SER C 1 408 ? 181.328 -6.384 184.700 1.00 27.67 381 SER C N 1
ATOM 13328 C CA . SER C 1 408 ? 181.609 -5.698 185.963 1.00 26.11 381 SER C CA 1
ATOM 13329 C C . SER C 1 408 ? 182.963 -5.052 185.888 1.00 27.70 381 SER C C 1
ATOM 13330 O O . SER C 1 408 ? 183.792 -5.445 185.034 1.00 28.55 381 SER C O 1
ATOM 13333 N N . ASP C 1 409 ? 183.196 -4.008 186.690 1.00 29.23 382 ASP C N 1
ATOM 13334 C CA . ASP C 1 409 ? 184.492 -3.383 186.744 1.00 30.70 382 ASP C CA 1
ATOM 13335 C C . ASP C 1 409 ? 185.428 -4.178 187.642 1.00 33.37 382 ASP C C 1
ATOM 13336 O O . ASP C 1 409 ? 185.011 -5.038 188.420 1.00 34.17 382 ASP C O 1
ATOM 13341 N N . GLU C 1 410 ? 186.706 -3.859 187.548 1.00 32.65 383 GLU C N 1
ATOM 13342 C CA . GLU C 1 410 ? 187.726 -4.671 188.221 1.00 38.12 383 GLU C CA 1
ATOM 13343 C C . GLU C 1 410 ? 188.156 -4.114 189.593 1.00 33.95 383 GLU C C 1
ATOM 13344 O O . GLU C 1 410 ? 188.957 -4.728 190.274 1.00 36.12 383 GLU C O 1
ATOM 13350 N N . VAL C 1 411 ? 187.720 -2.913 189.945 1.00 37.05 384 VAL C N 1
ATOM 13351 C CA . VAL C 1 411 ? 188.216 -2.249 191.155 1.00 40.50 384 VAL C CA 1
ATOM 13352 C C . VAL C 1 411 ? 187.290 -2.591 192.305 1.00 42.47 384 VAL C C 1
ATOM 13353 O O . VAL C 1 411 ? 187.746 -3.080 193.346 1.00 41.06 384 VAL C O 1
ATOM 13357 N N . GLU C 1 412 ? 185.991 -2.355 192.098 1.00 39.72 385 GLU C N 1
ATOM 13358 C CA . GLU C 1 412 ? 184.954 -2.707 193.115 1.00 40.96 385 GLU C CA 1
ATOM 13359 C C . GLU C 1 412 ? 184.127 -3.908 192.712 1.00 34.93 385 GLU C C 1
ATOM 13360 O O . GLU C 1 412 ? 183.348 -4.399 193.528 1.00 35.50 385 GLU C O 1
ATOM 13362 N N . GLY C 1 413 ? 184.215 -4.364 191.463 1.00 30.58 386 GLY C N 1
ATOM 13363 C CA . GLY C 1 413 ? 183.435 -5.515 191.087 1.00 29.40 386 GLY C CA 1
ATOM 13364 C C . GLY C 1 413 ? 181.968 -5.269 190.792 1.00 30.26 386 GLY C C 1
ATOM 13365 O O . GLY C 1 413 ? 181.213 -6.194 190.664 1.00 29.55 386 GLY C O 1
ATOM 13366 N N . LYS C 1 414 ? 181.580 -4.000 190.683 1.00 33.77 387 LYS C N 1
ATOM 13367 C CA . LYS C 1 414 ? 180.210 -3.636 190.550 1.00 34.60 387 LYS C CA 1
ATOM 13368 C C . LYS C 1 414 ? 179.797 -3.860 189.131 1.00 37.89 387 LYS C C 1
ATOM 13369 O O . LYS C 1 414 ? 180.597 -3.696 188.226 1.00 32.05 387 LYS C O 1
ATOM 13375 N N . PRO C 1 415 ? 178.531 -4.227 188.934 1.00 33.21 388 PRO C N 1
ATOM 13376 C CA . PRO C 1 415 ? 178.039 -4.475 187.610 1.00 36.83 388 PRO C CA 1
ATOM 13377 C C . PRO C 1 415 ? 178.117 -3.221 186.726 1.00 36.42 388 PRO C C 1
ATOM 13378 O O . PRO C 1 415 ? 178.063 -2.108 187.218 1.00 35.64 388 PRO C O 1
ATOM 13382 N N . ILE C 1 416 ? 178.337 -3.452 185.430 1.00 33.95 389 ILE C N 1
ATOM 13383 C CA . ILE C 1 416 ? 178.273 -2.437 184.426 1.00 28.33 389 ILE C CA 1
ATOM 13384 C C . ILE C 1 416 ? 176.967 -2.640 183.685 1.00 32.13 389 ILE C C 1
ATOM 13385 O O . ILE C 1 416 ? 176.574 -3.758 183.371 1.00 31.97 389 ILE C O 1
ATOM 13390 N N . GLU C 1 417 ? 176.266 -1.530 183.414 1.00 32.57 390 GLU C N 1
ATOM 13391 C CA . GLU C 1 417 ? 174.991 -1.564 182.651 1.00 32.04 390 GLU C CA 1
ATOM 13392 C C . GLU C 1 417 ? 175.303 -1.206 181.199 1.00 29.18 390 GLU C C 1
ATOM 13393 O O . GLU C 1 417 ? 176.229 -0.450 180.913 1.00 30.56 390 GLU C O 1
ATOM 13395 N N . ALA C 1 418 ? 174.511 -1.729 180.310 1.00 30.21 391 ALA C N 1
ATOM 13396 C CA . ALA C 1 418 ? 174.520 -1.313 178.941 1.00 26.98 391 ALA C CA 1
ATOM 13397 C C . ALA C 1 418 ? 173.733 -0.002 178.871 1.00 28.64 391 ALA C C 1
ATOM 13398 O O . ALA C 1 418 ? 172.605 0.048 178.465 1.00 32.87 391 ALA C O 1
ATOM 13400 N N . TYR C 1 419 ? 174.406 1.091 179.157 1.00 27.36 392 TYR C N 1
ATOM 13401 C CA . TYR C 1 419 ? 173.728 2.334 179.373 1.00 31.46 392 TYR C CA 1
ATOM 13402 C C . TYR C 1 419 ? 173.431 3.193 178.122 1.00 33.75 392 TYR C C 1
ATOM 13403 O O . TYR C 1 419 ? 172.650 4.125 178.235 1.00 30.83 392 TYR C O 1
ATOM 13412 N N . HIS C 1 420 ? 174.13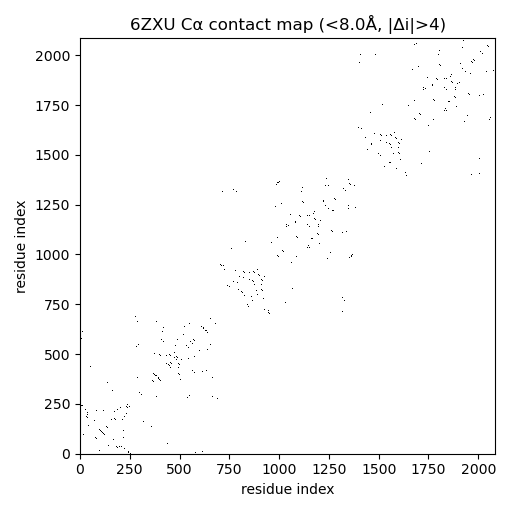0 2.944 177.000 1.00 29.85 393 HIS C N 1
ATOM 13413 C CA . HIS C 1 420 ? 173.964 3.725 175.786 1.00 28.53 393 HIS C CA 1
ATOM 13414 C C . HIS C 1 420 ? 173.564 2.816 174.631 1.00 27.02 393 HIS C C 1
ATOM 13415 O O . HIS C 1 420 ? 173.853 1.653 174.590 1.00 31.51 393 HIS C O 1
ATOM 13422 N N . ASP C 1 421 ? 172.907 3.412 173.656 1.00 31.16 394 ASP C N 1
ATOM 13423 C CA . ASP C 1 421 ? 172.331 2.701 172.518 1.00 30.26 394 ASP C CA 1
ATOM 13424 C C . ASP C 1 421 ? 173.286 2.448 171.340 1.00 26.19 394 ASP C C 1
ATOM 13425 O O . ASP C 1 421 ? 173.114 1.525 170.617 1.00 26.23 394 ASP C O 1
ATOM 13430 N N . TYR C 1 422 ? 174.218 3.354 171.128 1.00 27.23 395 TYR C N 1
ATOM 13431 C CA . TYR C 1 422 ? 175.050 3.341 169.927 1.00 27.77 395 TYR C CA 1
ATOM 13432 C C . TYR C 1 422 ? 176.527 3.421 170.304 1.00 25.82 395 TYR C C 1
ATOM 13433 O O . TYR C 1 422 ? 176.909 3.997 171.336 1.00 22.13 395 TYR C O 1
ATOM 13442 N N . ALA C 1 423 ? 177.348 2.898 169.394 1.00 26.99 396 ALA C N 1
ATOM 13443 C CA . ALA C 1 423 ? 178.784 3.007 169.488 1.00 24.46 396 ALA C CA 1
ATOM 13444 C C . ALA C 1 423 ? 179.283 3.706 168.233 1.00 24.84 396 ALA C C 1
ATOM 13445 O O . ALA C 1 423 ? 179.009 3.286 167.134 1.00 24.23 396 ALA C O 1
ATOM 13447 N N . VAL C 1 424 ? 180.048 4.761 168.443 1.00 23.53 397 VAL C N 1
ATOM 13448 C CA . VAL C 1 424 ? 180.863 5.391 167.410 1.00 24.45 397 VAL C CA 1
ATOM 13449 C C . VAL C 1 424 ? 182.304 4.867 167.585 1.00 25.25 397 VAL C C 1
ATOM 13450 O O . VAL C 1 424 ? 182.917 5.053 168.619 1.00 20.12 397 VAL C O 1
ATOM 13454 N N . VAL C 1 425 ? 182.798 4.222 166.522 1.00 23.35 398 VAL C N 1
ATOM 13455 C CA . VAL C 1 425 ? 184.079 3.585 166.466 1.00 20.97 398 VAL C CA 1
ATOM 13456 C C . VAL C 1 425 ? 184.969 4.303 165.484 1.00 24.16 398 VAL C C 1
ATOM 13457 O O . VAL C 1 425 ? 184.595 4.552 164.317 1.00 22.57 398 VAL C O 1
ATOM 13461 N N . MET C 1 426 ? 186.149 4.687 165.946 1.00 20.91 399 MET C N 1
ATOM 13462 C CA . MET C 1 426 ? 187.083 5.348 165.106 1.00 21.62 399 MET C CA 1
ATOM 13463 C C . MET C 1 426 ? 188.419 4.587 165.128 1.00 24.53 399 MET C C 1
ATOM 13464 O O . MET C 1 426 ? 188.790 4.021 166.172 1.00 23.13 399 MET C O 1
ATOM 13469 N N . LEU C 1 427 ? 189.100 4.562 163.983 1.00 22.04 400 LEU C N 1
ATOM 13470 C CA . LEU C 1 427 ? 190.383 3.962 163.862 1.00 19.84 400 LEU C CA 1
ATOM 13471 C C . LEU C 1 427 ? 191.435 5.029 163.645 1.00 20.46 400 LEU C C 1
ATOM 13472 O O . LEU C 1 427 ? 191.223 5.987 162.886 1.00 21.56 400 LEU C O 1
ATOM 13477 N N . ILE C 1 428 ? 192.515 4.941 164.405 1.00 18.38 401 ILE C N 1
ATOM 13478 C CA . ILE C 1 428 ? 193.662 5.796 164.248 1.00 18.82 401 ILE C CA 1
ATOM 13479 C C . ILE C 1 428 ? 194.800 4.884 163.725 1.00 19.63 401 ILE C C 1
ATOM 13480 O O . ILE C 1 428 ? 195.156 3.909 164.369 1.00 22.41 401 ILE C O 1
ATOM 13485 N N . ASP C 1 429 ? 195.395 5.279 162.642 1.00 20.90 402 ASP C N 1
ATOM 13486 C CA . ASP C 1 429 ? 196.512 4.560 162.007 1.00 23.22 402 ASP C CA 1
ATOM 13487 C C . ASP C 1 429 ? 197.747 4.705 162.905 1.00 22.04 402 ASP C C 1
ATOM 13488 O O . ASP C 1 429 ? 198.161 5.816 163.280 1.00 24.91 402 ASP C O 1
ATOM 13493 N N . GLN C 1 430 ? 198.329 3.580 163.273 1.00 23.25 403 GLN C N 1
ATOM 13494 C CA . GLN C 1 430 ? 199.554 3.560 164.099 1.00 25.37 403 GLN C CA 1
ATOM 13495 C C . GLN C 1 430 ? 200.803 4.082 163.439 1.00 28.66 403 GLN C C 1
ATOM 13496 O O . GLN C 1 430 ? 201.713 4.517 164.144 1.00 27.13 403 GLN C O 1
ATOM 13502 N N . GLY C 1 431 ? 200.819 4.122 162.102 1.00 26.88 404 GLY C N 1
ATOM 13503 C CA . GLY C 1 431 ? 201.906 4.859 161.385 1.00 26.97 404 GLY C CA 1
ATOM 13504 C C . GLY C 1 431 ? 202.768 3.906 160.623 1.00 27.67 404 GLY C C 1
ATOM 13505 O O . GLY C 1 431 ? 203.622 3.173 161.202 1.00 27.65 404 GLY C O 1
ATOM 13506 N N . TYR C 1 432 ? 202.502 3.809 159.324 1.00 26.44 405 TYR C N 1
ATOM 13507 C CA . TYR C 1 432 ? 203.287 2.897 158.459 1.00 25.31 405 TYR C CA 1
ATOM 13508 C C . TYR C 1 432 ? 204.814 3.123 158.474 1.00 22.58 405 TYR C C 1
ATOM 13509 O O . TYR C 1 432 ? 205.579 2.174 158.581 1.00 24.92 405 TYR C O 1
ATOM 13518 N N . GLU C 1 433 ? 205.245 4.347 158.304 1.00 23.78 406 GLU C N 1
ATOM 13519 C CA . GLU C 1 433 ? 206.681 4.649 158.027 1.00 29.02 406 GLU C CA 1
ATOM 13520 C C . GLU C 1 433 ? 207.565 4.342 159.265 1.00 28.43 406 GLU C C 1
ATOM 13521 O O . GLU C 1 433 ? 208.638 3.802 159.102 1.00 30.94 406 GLU C O 1
ATOM 13527 N N . THR C 1 434 ? 207.049 4.618 160.472 1.00 27.73 407 THR C N 1
ATOM 13528 C CA . THR C 1 434 ? 207.781 4.290 161.715 1.00 24.71 407 THR C CA 1
ATOM 13529 C C . THR C 1 434 ? 207.852 2.793 161.863 1.00 26.35 407 THR C C 1
ATOM 13530 O O . THR C 1 434 ? 208.903 2.264 162.139 1.00 30.52 407 THR C O 1
ATOM 13534 N N . MET C 1 435 ? 206.749 2.090 161.628 1.00 26.38 408 MET C N 1
ATOM 13535 C CA . MET C 1 435 ? 206.750 0.675 161.791 1.00 26.60 408 MET C CA 1
ATOM 13536 C C . MET C 1 435 ? 207.725 -0.009 160.816 1.00 29.97 408 MET C C 1
ATOM 13537 O O . MET C 1 435 ? 208.209 -1.106 161.057 1.00 31.01 408 MET C O 1
ATOM 13542 N N . GLU C 1 436 ? 207.973 0.632 159.697 1.00 27.71 409 GLU C N 1
ATOM 13543 C CA . GLU C 1 436 ? 208.833 0.108 158.659 1.00 33.83 409 GLU C CA 1
ATOM 13544 C C . GLU C 1 436 ? 210.302 0.069 159.092 1.00 29.74 409 GLU C C 1
ATOM 13545 O O . GLU C 1 436 ? 211.030 -0.832 158.734 1.00 29.39 409 GLU C O 1
ATOM 13551 N N . GLY C 1 437 ? 210.717 1.051 159.870 1.00 29.27 410 GLY C N 1
ATOM 13552 C CA . GLY C 1 437 ? 212.033 1.109 160.471 1.00 28.20 410 GLY C CA 1
ATOM 13553 C C . GLY C 1 437 ? 212.250 0.197 161.670 1.00 29.64 410 GLY C C 1
ATOM 13554 O O . GLY C 1 437 ? 213.381 -0.056 162.041 1.00 27.23 410 GLY C O 1
ATOM 13555 N N . ALA C 1 438 ? 211.150 -0.318 162.251 1.00 31.99 411 ALA C N 1
ATOM 13556 C CA . ALA C 1 438 ? 211.135 -0.966 163.555 1.00 26.62 411 ALA C CA 1
ATOM 13557 C C . ALA C 1 438 ? 211.157 -2.459 163.435 1.00 26.37 411 ALA C C 1
ATOM 13558 O O . ALA C 1 438 ? 210.775 -3.026 162.444 1.00 23.89 411 ALA C O 1
ATOM 13560 N N . SER C 1 439 ? 211.589 -3.096 164.509 1.00 25.63 412 SER C N 1
ATOM 13561 C CA . SER C 1 439 ? 211.475 -4.549 164.650 1.00 24.64 412 SER C CA 1
ATOM 13562 C C . SER C 1 439 ? 210.029 -4.956 164.926 1.00 22.61 412 SER C C 1
ATOM 13563 O O . SER C 1 439 ? 209.626 -6.084 164.701 1.00 22.14 412 SER C O 1
ATOM 13566 N N . GLY C 1 440 ? 209.217 -4.008 165.450 1.00 24.81 413 GLY C N 1
ATOM 13567 C CA . GLY C 1 440 ? 207.877 -4.370 165.963 1.00 24.40 413 GLY C CA 1
ATOM 13568 C C . GLY C 1 440 ? 207.839 -4.566 167.485 1.00 27.59 413 GLY C C 1
ATOM 13569 O O . GLY C 1 440 ? 206.810 -4.329 168.105 1.00 24.33 413 GLY C O 1
ATOM 13570 N N . ASP C 1 441 ? 208.972 -4.980 168.084 1.00 27.13 414 ASP C N 1
ATOM 13571 C CA . ASP C 1 441 ? 209.134 -5.179 169.536 1.00 24.87 414 ASP C CA 1
ATOM 13572 C C . ASP C 1 441 ? 210.363 -4.461 170.077 1.00 25.69 414 ASP C C 1
ATOM 13573 O O . ASP C 1 441 ? 210.988 -4.922 171.025 1.00 27.83 414 ASP C O 1
ATOM 13578 N N . ASP C 1 442 ? 210.734 -3.363 169.451 1.00 25.09 415 ASP C N 1
ATOM 13579 C CA . ASP C 1 442 ? 211.860 -2.572 169.906 1.00 25.26 415 ASP C CA 1
ATOM 13580 C C . ASP C 1 442 ? 211.433 -1.388 170.756 1.00 22.46 415 ASP C C 1
ATOM 13581 O O . ASP C 1 442 ? 210.381 -1.425 171.333 1.00 25.40 415 ASP C O 1
ATOM 13586 N N . TRP C 1 443 ? 212.235 -0.353 170.826 1.00 22.96 416 TRP C N 1
ATOM 13587 C CA . TRP C 1 443 ? 212.053 0.727 171.791 1.00 29.36 416 TRP C CA 1
ATOM 13588 C C . TRP C 1 443 ? 210.950 1.691 171.423 1.00 29.48 416 TRP C C 1
ATOM 13589 O O . TRP C 1 443 ? 210.493 2.427 172.276 1.00 29.42 416 TRP C O 1
ATOM 13600 N N . ILE C 1 444 ? 210.503 1.669 170.163 1.00 28.31 417 ILE C N 1
ATOM 13601 C CA . ILE C 1 444 ? 209.475 2.601 169.765 1.00 25.20 417 ILE C CA 1
ATOM 13602 C C . ILE C 1 444 ? 208.062 1.931 169.733 1.00 23.61 417 ILE C C 1
ATOM 13603 O O . ILE C 1 444 ? 207.062 2.578 169.492 1.00 23.69 417 ILE C O 1
ATOM 13608 N N . SER C 1 445 ? 208.007 0.647 169.963 1.00 21.17 418 SER C N 1
ATOM 13609 C CA . SER C 1 445 ? 206.735 -0.068 169.782 1.00 24.58 418 SER C CA 1
ATOM 13610 C C . SER C 1 445 ? 205.573 0.534 170.624 1.00 25.59 418 SER C C 1
ATOM 13611 O O . SER C 1 445 ? 204.531 0.920 170.108 1.00 22.28 418 SER C O 1
ATOM 13614 N N . ALA C 1 446 ? 205.790 0.667 171.930 1.00 27.43 419 ALA C N 1
ATOM 13615 C CA . ALA C 1 446 ? 204.735 1.201 172.816 1.00 22.31 419 ALA C CA 1
ATOM 13616 C C . ALA C 1 446 ? 204.430 2.665 172.503 1.00 24.35 419 ALA C C 1
ATOM 13617 O O . ALA C 1 446 ? 203.296 3.071 172.705 1.00 26.29 419 ALA C O 1
ATOM 13619 N N . SER C 1 447 ? 205.413 3.454 172.046 1.00 21.44 420 SER C N 1
ATOM 13620 C CA . SER C 1 447 ? 205.152 4.789 171.618 1.00 23.84 420 SER C CA 1
ATOM 13621 C C . SER C 1 447 ? 204.211 4.854 170.408 1.00 22.03 420 SER C C 1
ATOM 13622 O O . SER C 1 447 ? 203.384 5.784 170.323 1.00 23.06 420 SER C O 1
ATOM 13625 N N . GLN C 1 448 ? 204.287 3.870 169.503 1.00 22.24 421 GLN C N 1
ATOM 13626 C CA . GLN C 1 448 ? 203.306 3.774 168.434 1.00 25.46 421 GLN C CA 1
ATOM 13627 C C . GLN C 1 448 ? 201.900 3.488 168.969 1.00 24.77 421 GLN C C 1
ATOM 13628 O O . GLN C 1 448 ? 200.924 4.128 168.556 1.00 21.78 421 GLN C O 1
ATOM 13634 N N . SER C 1 449 ? 201.797 2.587 169.924 1.00 23.87 422 SER C N 1
ATOM 13635 C CA . SER C 1 449 ? 200.484 2.288 170.577 1.00 24.34 422 SER C CA 1
ATOM 13636 C C . SER C 1 449 ? 199.939 3.519 171.312 1.00 25.69 422 SER C C 1
ATOM 13637 O O . SER C 1 449 ? 198.810 3.875 171.124 1.00 24.79 422 SER C O 1
ATOM 13640 N N . MET C 1 450 ? 200.798 4.206 172.059 1.00 24.55 423 MET C N 1
ATOM 13641 C CA . MET C 1 450 ? 200.357 5.247 172.914 1.00 27.29 423 MET C CA 1
ATOM 13642 C C . MET C 1 450 ? 199.976 6.485 172.131 1.00 24.54 423 MET C C 1
ATOM 13643 O O . MET C 1 450 ? 199.023 7.146 172.522 1.00 23.14 423 MET C O 1
ATOM 13648 N N . ARG C 1 451 ? 200.728 6.854 171.088 1.00 20.32 424 ARG C N 1
ATOM 13649 C CA . ARG C 1 451 ? 200.313 7.927 170.242 1.00 21.32 424 ARG C CA 1
ATOM 13650 C C . ARG C 1 451 ? 198.873 7.723 169.736 1.00 23.92 424 ARG C C 1
ATOM 13651 O O . ARG C 1 451 ? 198.047 8.650 169.780 1.00 21.66 424 ARG C O 1
ATOM 13659 N N . ALA C 1 452 ? 198.581 6.529 169.217 1.00 21.59 425 ALA C N 1
ATOM 13660 C CA . ALA C 1 452 ? 197.260 6.269 168.643 1.00 22.95 425 ALA C CA 1
ATOM 13661 C C . ALA C 1 452 ? 196.189 6.321 169.765 1.00 22.43 425 ALA C C 1
ATOM 13662 O O . ALA C 1 452 ? 195.116 6.853 169.567 1.00 23.47 425 ALA C O 1
ATOM 13664 N N . TYR C 1 453 ? 196.485 5.753 170.918 1.00 23.92 426 TYR C N 1
ATOM 13665 C CA . TYR C 1 453 ? 195.646 5.862 172.070 1.00 23.56 426 TYR C CA 1
ATOM 13666 C C . TYR C 1 453 ? 195.348 7.281 172.512 1.00 23.73 426 TYR C C 1
ATOM 13667 O O . TYR C 1 453 ? 194.211 7.650 172.816 1.00 23.81 426 TYR C O 1
ATOM 13676 N N . MET C 1 454 ? 196.376 8.083 172.591 1.00 22.92 427 MET C N 1
ATOM 13677 C CA . MET C 1 454 ? 196.240 9.473 173.028 1.00 23.55 427 MET C CA 1
ATOM 13678 C C . MET C 1 454 ? 195.435 10.301 172.044 1.00 26.72 427 MET C C 1
ATOM 13679 O O . MET C 1 454 ? 194.584 11.127 172.427 1.00 19.79 427 MET C O 1
ATOM 13684 N N . ARG C 1 455 ? 195.745 10.130 170.758 1.00 23.28 428 ARG C N 1
ATOM 13685 C CA . ARG C 1 455 ? 195.060 10.876 169.719 1.00 25.03 428 ARG C CA 1
ATOM 13686 C C . ARG C 1 455 ? 193.596 10.482 169.650 1.00 23.06 428 ARG C C 1
ATOM 13687 O O . ARG C 1 455 ? 192.721 11.374 169.532 1.00 24.69 428 ARG C O 1
ATOM 13695 N N . GLY C 1 456 ? 193.326 9.194 169.760 1.00 20.48 429 GLY C N 1
ATOM 13696 C CA . GLY C 1 456 ? 191.989 8.698 169.769 1.00 21.20 429 GLY C CA 1
ATOM 13697 C C . GLY C 1 456 ? 191.197 9.251 170.956 1.00 20.30 429 GLY C C 1
ATOM 13698 O O . GLY C 1 456 ? 190.069 9.679 170.781 1.00 20.58 429 GLY C O 1
ATOM 13699 N N . ALA C 1 457 ? 191.789 9.216 172.131 1.00 23.51 430 ALA C N 1
ATOM 13700 C CA . ALA C 1 457 ? 191.101 9.629 173.372 1.00 25.21 430 ALA C CA 1
ATOM 13701 C C . ALA C 1 457 ? 190.755 11.153 173.321 1.00 23.63 430 ALA C C 1
ATOM 13702 O O . ALA C 1 457 ? 189.658 11.537 173.718 1.00 24.22 430 ALA C O 1
ATOM 13704 N N . GLU C 1 458 ? 191.633 11.957 172.743 1.00 21.44 431 GLU C N 1
ATOM 13705 C CA . GLU C 1 458 ? 191.357 13.337 172.484 1.00 24.18 431 GLU C CA 1
ATOM 13706 C C . GLU C 1 458 ? 190.168 13.605 171.549 1.00 25.18 431 GLU C C 1
ATOM 13707 O O . GLU C 1 458 ? 189.292 14.390 171.834 1.00 25.66 431 GLU C O 1
ATOM 13713 N N . ILE C 1 459 ? 190.124 12.896 170.442 1.00 23.31 432 ILE C N 1
ATOM 13714 C CA . ILE C 1 459 ? 189.089 13.057 169.467 1.00 20.85 432 ILE C CA 1
ATOM 13715 C C . ILE C 1 459 ? 187.752 12.577 170.023 1.00 23.40 432 ILE C C 1
ATOM 13716 O O . ILE C 1 459 ? 186.736 13.304 169.912 1.00 19.34 432 ILE C O 1
ATOM 13721 N N . ALA C 1 460 ? 187.733 11.386 170.623 1.00 18.53 433 ALA C N 1
ATOM 13722 C CA . ALA C 1 460 ? 186.481 10.853 171.123 1.00 21.49 433 ALA C CA 1
ATOM 13723 C C . ALA C 1 460 ? 186.011 11.656 172.342 1.00 21.14 433 ALA C C 1
ATOM 13724 O O . ALA C 1 460 ? 184.849 11.704 172.604 1.00 24.37 433 ALA C O 1
ATOM 13726 N N . GLY C 1 461 ? 186.942 12.225 173.104 1.00 23.78 434 GLY C N 1
ATOM 13727 C CA . GLY C 1 461 ? 186.584 13.058 174.288 1.00 24.02 434 GLY C CA 1
ATOM 13728 C C . GLY C 1 461 ? 185.837 14.312 173.807 1.00 24.92 434 GLY C C 1
ATOM 13729 O O . GLY C 1 461 ? 184.789 14.666 174.361 1.00 22.89 434 GLY C O 1
ATOM 13730 N N . VAL C 1 462 ? 186.374 14.969 172.795 1.00 23.58 435 VAL C N 1
ATOM 13731 C CA . VAL C 1 462 ? 185.742 16.155 172.207 1.00 23.37 435 VAL C CA 1
ATOM 13732 C C . VAL C 1 462 ? 184.346 15.806 171.656 1.00 25.25 435 VAL C C 1
ATOM 13733 O O . VAL C 1 462 ? 183.369 16.488 171.894 1.00 23.43 435 VAL C O 1
ATOM 13737 N N . MET C 1 463 ? 184.240 14.700 170.961 1.00 23.21 436 MET C N 1
ATOM 13738 C CA . MET C 1 463 ? 183.026 14.363 170.273 1.00 22.79 436 MET C CA 1
ATOM 13739 C C . MET C 1 463 ? 181.939 13.967 171.252 1.00 23.62 436 MET C C 1
ATOM 13740 O O . MET C 1 463 ? 180.785 14.357 171.082 1.00 24.05 436 MET C O 1
ATOM 13745 N N . ALA C 1 464 ? 182.264 13.159 172.230 1.00 23.45 437 ALA C N 1
ATOM 13746 C CA . ALA C 1 464 ? 181.283 12.775 173.280 1.00 23.83 437 ALA C CA 1
ATOM 13747 C C . ALA C 1 464 ? 180.794 14.058 174.032 1.00 24.84 437 ALA C C 1
ATOM 13748 O O . ALA C 1 464 ? 179.640 14.161 174.354 1.00 24.06 437 ALA C O 1
ATOM 13750 N N . ALA C 1 465 ? 181.695 15.016 174.282 1.00 26.64 438 ALA C N 1
ATOM 13751 C CA . ALA C 1 465 ? 181.327 16.262 174.957 1.00 26.92 438 ALA C CA 1
ATOM 13752 C C . ALA C 1 465 ? 180.295 17.024 174.134 1.00 28.13 438 ALA C C 1
ATOM 13753 O O . ALA C 1 465 ? 179.345 17.571 174.669 1.00 25.94 438 ALA C O 1
ATOM 13755 N N . HIS C 1 466 ? 180.459 17.011 172.811 1.00 28.34 439 HIS C N 1
ATOM 13756 C CA . HIS C 1 466 ? 179.551 17.700 171.936 1.00 27.30 439 HIS C CA 1
ATOM 13757 C C . HIS C 1 466 ? 178.194 17.018 171.901 1.00 27.17 439 HIS C C 1
ATOM 13758 O O . HIS C 1 466 ? 177.145 17.687 171.933 1.00 29.20 439 HIS C O 1
ATOM 13765 N N . CYS C 1 467 ? 178.187 15.702 171.915 1.00 23.63 440 CYS C N 1
ATOM 13766 C CA . CYS C 1 467 ? 176.920 14.969 172.059 1.00 25.70 440 CYS C CA 1
ATOM 13767 C C . CYS C 1 467 ? 176.195 15.391 173.391 1.00 27.67 440 CYS C C 1
ATOM 13768 O O . CYS C 1 467 ? 174.985 15.569 173.380 1.00 28.14 440 CYS C O 1
ATOM 13771 N N . ARG C 1 468 ? 176.960 15.577 174.475 1.00 24.90 441 ARG C N 1
ATOM 13772 C CA . ARG C 1 468 ? 176.368 15.944 175.764 1.00 25.55 441 ARG C CA 1
ATOM 13773 C C . ARG C 1 468 ? 175.878 17.392 175.721 1.00 31.01 441 ARG C C 1
ATOM 13774 O O . ARG C 1 468 ? 174.794 17.677 176.250 1.00 28.26 441 ARG C O 1
ATOM 13782 N N . ARG C 1 469 ? 176.627 18.292 175.056 1.00 28.51 442 ARG C N 1
ATOM 13783 C CA . ARG C 1 469 ? 176.149 19.621 174.763 1.00 29.10 442 ARG C CA 1
ATOM 13784 C C . ARG C 1 469 ? 174.730 19.615 174.105 1.00 34.31 442 ARG C C 1
ATOM 13785 O O . ARG C 1 469 ? 173.858 20.423 174.462 1.00 34.68 442 ARG C O 1
ATOM 13793 N N . MET C 1 470 ? 174.501 18.712 173.172 1.00 25.68 443 MET C N 1
ATOM 13794 C CA . MET C 1 470 ? 173.204 18.576 172.533 1.00 28.52 443 MET C CA 1
ATOM 13795 C C . MET C 1 470 ? 172.186 17.815 173.348 1.00 28.66 443 MET C C 1
ATOM 13796 O O . MET C 1 470 ? 171.066 17.611 172.909 1.00 34.10 443 MET C O 1
ATOM 13801 N N . GLY C 1 471 ? 172.560 17.379 174.546 1.00 32.62 444 GLY C N 1
ATOM 13802 C CA . GLY C 1 471 ? 171.653 16.690 175.437 1.00 34.42 444 GLY C CA 1
ATOM 13803 C C . GLY C 1 471 ? 171.460 15.223 175.154 1.00 30.91 444 GLY C C 1
ATOM 13804 O O . GLY C 1 471 ? 170.396 14.650 175.493 1.00 27.56 444 GLY C O 1
ATOM 13805 N N . TYR C 1 472 ? 172.514 14.573 174.642 1.00 31.01 445 TYR C N 1
ATOM 13806 C CA . TYR C 1 472 ? 172.517 13.116 174.495 1.00 28.87 445 TYR C CA 1
ATOM 13807 C C . TYR C 1 472 ? 173.701 12.568 175.295 1.00 29.07 445 TYR C C 1
ATOM 13808 O O . TYR C 1 472 ? 174.843 13.004 175.098 1.00 28.52 445 TYR C O 1
ATOM 13817 N N . SER C 1 473 ? 173.429 11.643 176.197 1.00 28.95 446 SER C N 1
ATOM 13818 C CA . SER C 1 473 ? 174.452 11.063 177.067 1.00 27.86 446 SER C CA 1
ATOM 13819 C C . SER C 1 473 ? 175.521 10.392 176.166 1.00 27.62 446 SER C C 1
ATOM 13820 O O . SER C 1 473 ? 175.198 9.793 175.143 1.00 25.56 446 SER C O 1
ATOM 13823 N N . ALA C 1 474 ? 176.781 10.554 176.537 1.00 28.78 447 ALA C N 1
ATOM 13824 C CA . ALA C 1 474 ? 177.883 10.013 175.770 1.00 27.12 447 ALA C CA 1
ATOM 13825 C C . ALA C 1 474 ? 179.085 9.868 176.664 1.00 25.62 447 ALA C C 1
ATOM 13826 O O . ALA C 1 474 ? 179.345 10.727 177.496 1.00 23.84 447 ALA C O 1
ATOM 13828 N N . ARG C 1 475 ? 179.799 8.755 176.483 1.00 25.37 448 ARG C N 1
ATOM 13829 C CA . ARG C 1 475 ? 181.028 8.438 177.240 1.00 24.61 448 ARG C CA 1
ATOM 13830 C C . ARG C 1 475 ? 182.086 7.773 176.304 1.00 21.11 448 ARG C C 1
ATOM 13831 O O . ARG C 1 475 ? 181.753 6.852 175.571 1.00 18.00 448 ARG C O 1
ATOM 13839 N N . SER C 1 476 ? 183.313 8.288 176.312 1.00 20.68 449 SER C N 1
ATOM 13840 C CA . SER C 1 476 ? 184.380 7.651 175.573 1.00 21.56 449 SER C CA 1
ATOM 13841 C C . SER C 1 476 ? 185.048 6.528 176.364 1.00 21.45 449 SER C C 1
ATOM 13842 O O . SER C 1 476 ? 184.939 6.432 177.600 1.00 22.66 449 SER C O 1
ATOM 13845 N N . HIS C 1 477 ? 185.666 5.610 175.630 1.00 24.84 450 HIS C N 1
ATOM 13846 C CA . HIS C 1 477 ? 186.222 4.322 176.122 1.00 20.76 450 HIS C CA 1
ATOM 13847 C C . HIS C 1 477 ? 187.630 4.201 175.628 1.00 23.14 450 HIS C C 1
ATOM 13848 O O . HIS C 1 477 ? 187.860 3.790 174.469 1.00 20.57 450 HIS C O 1
ATOM 13855 N N . SER C 1 478 ? 188.550 4.617 176.447 1.00 21.49 451 SER C N 1
ATOM 13856 C CA . SER C 1 478 ? 189.949 4.714 176.064 1.00 23.08 451 SER C CA 1
ATOM 13857 C C . SER C 1 478 ? 190.786 3.492 176.540 1.00 23.34 451 SER C C 1
ATOM 13858 O O . SER C 1 478 ? 190.266 2.569 177.186 1.00 21.12 451 SER C O 1
ATOM 13861 N N . ASN C 1 479 ? 192.084 3.513 176.232 1.00 23.57 452 ASN C N 1
ATOM 13862 C CA . ASN C 1 479 ? 192.962 2.460 176.718 1.00 28.51 452 ASN C CA 1
ATOM 13863 C C . ASN C 1 479 ? 193.024 2.501 178.261 1.00 29.06 452 ASN C C 1
ATOM 13864 O O . ASN C 1 479 ? 193.158 1.478 178.918 1.00 27.22 452 ASN C O 1
ATOM 13869 N N . ALA C 1 480 ? 192.929 3.699 178.805 1.00 28.27 453 ALA C N 1
ATOM 13870 C CA . ALA C 1 480 ? 193.059 3.869 180.267 1.00 28.90 453 ALA C CA 1
ATOM 13871 C C . ALA C 1 480 ? 191.804 3.460 180.986 1.00 30.54 453 ALA C C 1
ATOM 13872 O O . ALA C 1 480 ? 191.854 3.012 182.153 1.00 32.55 453 ALA C O 1
ATOM 13874 N N . HIS C 1 481 ? 190.666 3.558 180.298 1.00 29.54 454 HIS C N 1
ATOM 13875 C CA . HIS C 1 481 ? 189.404 3.178 180.905 1.00 28.04 454 HIS C CA 1
ATOM 13876 C C . HIS C 1 481 ? 188.353 2.935 179.855 1.00 26.08 454 HIS C C 1
ATOM 13877 O O . HIS C 1 481 ? 187.818 3.883 179.290 1.00 21.33 454 HIS C O 1
ATOM 13884 N N . SER C 1 482 ? 187.992 1.674 179.620 1.00 26.83 455 SER C N 1
ATOM 13885 C CA . SER C 1 482 ? 186.832 1.322 178.750 1.00 25.62 455 SER C CA 1
ATOM 13886 C C . SER C 1 482 ? 185.888 0.463 179.511 1.00 22.42 455 SER C C 1
ATOM 13887 O O . SER C 1 482 ? 186.280 -0.349 180.331 1.00 23.23 455 SER C O 1
ATOM 13890 N N . GLU C 1 483 ? 184.636 0.569 179.152 1.00 23.80 456 GLU C N 1
ATOM 13891 C CA . GLU C 1 483 ? 183.608 -0.340 179.651 1.00 24.92 456 GLU C CA 1
ATOM 13892 C C . GLU C 1 483 ? 183.014 -1.183 178.608 1.00 22.12 456 GLU C C 1
ATOM 13893 O O . GLU C 1 483 ? 182.103 -1.993 178.863 1.00 24.47 456 GLU C O 1
ATOM 13899 N N . VAL C 1 484 ? 183.537 -1.039 177.392 1.00 21.42 457 VAL C N 1
ATOM 13900 C CA . VAL C 1 484 ? 183.152 -1.888 176.257 1.00 22.66 457 VAL C CA 1
ATOM 13901 C C . VAL C 1 484 ? 184.395 -2.548 175.679 1.00 19.97 457 VAL C C 1
ATOM 13902 O O . VAL C 1 484 ? 185.503 -1.999 175.771 1.00 18.90 457 VAL C O 1
ATOM 13906 N N . ILE C 1 485 ? 184.175 -3.723 175.111 1.00 21.95 458 ILE C N 1
ATOM 13907 C CA . ILE C 1 485 ? 185.185 -4.435 174.332 1.00 23.15 458 ILE C CA 1
ATOM 13908 C C . ILE C 1 485 ? 185.111 -3.936 172.874 1.00 21.54 458 ILE C C 1
ATOM 13909 O O . ILE C 1 485 ? 184.054 -4.032 172.228 1.00 21.53 458 ILE C O 1
ATOM 13914 N N . HIS C 1 486 ? 186.214 -3.351 172.384 1.00 21.26 459 HIS C N 1
ATOM 13915 C CA . HIS C 1 486 ? 186.180 -2.650 171.109 1.00 19.79 459 HIS C CA 1
ATOM 13916 C C . HIS C 1 486 ? 185.951 -3.556 169.903 1.00 21.61 459 HIS C C 1
ATOM 13917 O O . HIS C 1 486 ? 185.236 -3.205 168.966 1.00 22.43 459 HIS C O 1
ATOM 13924 N N . ASN C 1 487 ? 186.494 -4.741 169.960 1.00 21.97 460 ASN C N 1
ATOM 13925 C CA . ASN C 1 487 ? 186.482 -5.638 168.815 1.00 23.91 460 ASN C CA 1
ATOM 13926 C C . ASN C 1 487 ? 185.139 -5.864 168.167 1.00 26.26 460 ASN C C 1
ATOM 13927 O O . ASN C 1 487 ? 185.020 -5.678 166.957 1.00 22.37 460 ASN C O 1
ATOM 13932 N N . PRO C 1 488 ? 184.121 -6.266 168.940 1.00 23.99 461 PRO C N 1
ATOM 13933 C CA . PRO C 1 488 ? 182.845 -6.545 168.236 1.00 23.15 461 PRO C CA 1
ATOM 13934 C C . PRO C 1 488 ? 182.219 -5.279 167.674 1.00 22.53 461 PRO C C 1
ATOM 13935 O O . PRO C 1 488 ? 181.537 -5.351 166.670 1.00 23.24 461 PRO C O 1
ATOM 13939 N N . ALA C 1 489 ? 182.500 -4.120 168.284 1.00 23.54 462 ALA C N 1
ATOM 13940 C CA . ALA C 1 489 ? 182.059 -2.828 167.698 1.00 22.70 462 ALA C CA 1
ATOM 13941 C C . ALA C 1 489 ? 182.778 -2.512 166.382 1.00 21.81 462 ALA C C 1
ATOM 13942 O O . ALA C 1 489 ? 182.152 -2.008 165.436 1.00 20.34 462 ALA C O 1
ATOM 13944 N N . ILE C 1 490 ? 184.069 -2.800 166.301 1.00 20.26 463 ILE C N 1
ATOM 13945 C CA . ILE C 1 490 ? 184.822 -2.646 165.033 1.00 21.16 463 ILE C CA 1
ATOM 13946 C C . ILE C 1 490 ? 184.210 -3.538 163.972 1.00 21.14 463 ILE C C 1
ATOM 13947 O O . ILE C 1 490 ? 184.019 -3.110 162.817 1.00 21.70 463 ILE C O 1
ATOM 13952 N N . LEU C 1 491 ? 183.865 -4.751 164.334 1.00 23.42 464 LEU C N 1
ATOM 13953 C CA . LEU C 1 491 ? 183.279 -5.686 163.387 1.00 24.63 464 LEU C CA 1
ATOM 13954 C C . LEU C 1 491 ? 181.895 -5.219 162.931 1.00 25.71 464 LEU C C 1
ATOM 13955 O O . LEU C 1 491 ? 181.617 -5.176 161.731 1.00 26.00 464 LEU C O 1
ATOM 13960 N N . MET C 1 492 ? 181.017 -4.903 163.880 1.00 24.77 465 MET C N 1
ATOM 13961 C CA . MET C 1 492 ? 179.633 -4.495 163.564 1.00 25.58 465 MET C CA 1
ATOM 13962 C C . MET C 1 492 ? 179.546 -3.128 162.861 1.00 24.70 465 MET C C 1
ATOM 13963 O O . MET C 1 492 ? 178.654 -2.901 162.035 1.00 26.14 465 MET C O 1
ATOM 13968 N N . ALA C 1 493 ? 180.474 -2.220 163.173 1.00 21.98 466 ALA C N 1
ATOM 13969 C CA . ALA C 1 493 ? 180.565 -0.966 162.471 1.00 23.04 466 ALA C CA 1
ATOM 13970 C C . ALA C 1 493 ? 181.123 -1.068 161.046 1.00 24.15 466 ALA C C 1
ATOM 13971 O O . ALA C 1 493 ? 181.225 -0.048 160.374 1.00 27.70 466 ALA C O 1
ATOM 13973 N N . GLY C 1 494 ? 181.451 -2.264 160.567 1.00 25.33 467 GLY C N 1
ATOM 13974 C CA . GLY C 1 494 ? 182.038 -2.435 159.234 1.00 25.56 467 GLY C CA 1
ATOM 13975 C C . GLY C 1 494 ? 183.394 -1.781 159.005 1.00 21.12 467 GLY C C 1
ATOM 13976 O O . GLY C 1 494 ? 183.641 -1.315 157.939 1.00 23.34 467 GLY C O 1
ATOM 13977 N N . LEU C 1 495 ? 184.263 -1.760 160.003 1.00 19.67 468 LEU C N 1
ATOM 13978 C CA . LEU C 1 495 ? 185.632 -1.209 159.857 1.00 22.69 468 LEU C CA 1
ATOM 13979 C C . LEU C 1 495 ? 186.759 -2.288 159.699 1.00 21.72 468 LEU C C 1
ATOM 13980 O O . LEU C 1 495 ? 187.889 -1.940 159.392 1.00 20.10 468 LEU C O 1
ATOM 13985 N N . GLY C 1 496 ? 186.416 -3.549 159.857 1.00 20.38 469 GLY C N 1
ATOM 13986 C CA . GLY C 1 496 ? 187.367 -4.605 159.714 1.00 22.13 469 GLY C CA 1
ATOM 13987 C C . GLY C 1 496 ? 186.700 -5.919 159.667 1.00 21.53 469 GLY C C 1
ATOM 13988 O O . GLY C 1 496 ? 185.530 -6.027 159.992 1.00 23.85 469 GLY C O 1
ATOM 13989 N N . GLU C 1 497 ? 187.459 -6.934 159.230 1.00 21.59 470 GLU C N 1
ATOM 13990 C CA . GLU C 1 497 ? 187.068 -8.320 159.350 1.00 20.99 470 GLU C CA 1
ATOM 13991 C C . GLU C 1 497 ? 187.988 -9.034 160.397 1.00 18.90 470 GLU C C 1
ATOM 13992 O O . GLU C 1 497 ? 189.103 -8.638 160.622 1.00 21.32 470 GLU C O 1
ATOM 13998 N N . VAL C 1 498 ? 187.467 -10.107 160.973 1.00 21.02 471 VAL C N 1
ATOM 13999 C CA . VAL C 1 498 ? 188.292 -11.107 161.771 1.00 21.95 471 VAL C CA 1
ATOM 14000 C C . VAL C 1 498 ? 189.510 -11.582 160.928 1.00 23.18 471 VAL C C 1
ATOM 14001 O O . VAL C 1 498 ? 189.370 -11.985 159.756 1.00 20.38 471 VAL C O 1
ATOM 14005 N N . SER C 1 499 ? 190.677 -11.496 161.529 1.00 19.87 472 SER C N 1
ATOM 14006 C CA . SER C 1 499 ? 191.928 -11.898 160.930 1.00 19.47 472 SER C CA 1
ATOM 14007 C C . SER C 1 499 ? 192.630 -12.928 161.776 1.00 22.10 472 SER C C 1
ATOM 14008 O O . SER C 1 499 ? 192.313 -13.161 162.963 1.00 21.38 472 SER C O 1
ATOM 14011 N N . ARG C 1 500 ? 193.640 -13.561 161.179 1.00 22.08 473 ARG C N 1
ATOM 14012 C CA . ARG C 1 500 ? 194.429 -14.593 161.911 1.00 18.68 473 ARG C CA 1
ATOM 14013 C C . ARG C 1 500 ? 195.169 -14.059 163.126 1.00 17.08 473 ARG C C 1
ATOM 14014 O O . ARG C 1 500 ? 195.309 -14.788 164.133 1.00 20.51 473 ARG C O 1
ATOM 14022 N N . ILE C 1 501 ? 195.599 -12.824 163.108 1.00 18.78 474 ILE C N 1
ATOM 14023 C CA . ILE C 1 501 ? 196.284 -12.199 164.240 1.00 20.00 474 ILE C CA 1
ATOM 14024 C C . ILE C 1 501 ? 195.512 -12.461 165.568 1.00 24.25 474 ILE C C 1
ATOM 14025 O O . ILE C 1 501 ? 196.090 -12.898 166.554 1.00 20.01 474 ILE C O 1
ATOM 14030 N N . GLY C 1 502 ? 194.187 -12.375 165.498 1.00 24.81 475 GLY C N 1
ATOM 14031 C CA . GLY C 1 502 ? 193.371 -13.004 166.525 1.00 27.69 475 GLY C CA 1
ATOM 14032 C C . GLY C 1 502 ? 192.506 -12.044 167.261 1.00 25.39 475 GLY C C 1
ATOM 14033 O O . GLY C 1 502 ? 191.293 -11.965 167.057 1.00 27.46 475 GLY C O 1
ATOM 14034 N N . ASP C 1 503 ? 193.161 -11.209 168.049 1.00 25.42 476 ASP C N 1
ATOM 14035 C CA . ASP C 1 503 ? 192.434 -10.177 168.859 1.00 24.87 476 ASP C CA 1
ATOM 14036 C C . ASP C 1 503 ? 192.519 -8.830 168.179 1.00 26.55 476 ASP C C 1
ATOM 14037 O O . ASP C 1 503 ? 192.356 -7.784 168.833 1.00 27.90 476 ASP C O 1
ATOM 14042 N N . THR C 1 504 ? 192.834 -8.852 166.885 1.00 25.07 477 THR C N 1
ATOM 14043 C CA . THR C 1 504 ? 192.988 -7.660 166.041 1.00 24.03 477 THR C CA 1
ATOM 14044 C C . THR C 1 504 ? 192.128 -7.884 164.793 1.00 24.66 477 THR C C 1
ATOM 14045 O O . THR C 1 504 ? 192.114 -9.005 164.234 1.00 23.51 477 THR C O 1
ATOM 14049 N N . LEU C 1 505 ? 191.354 -6.857 164.423 1.00 22.94 478 LEU C N 1
ATOM 14050 C CA . LEU C 1 505 ? 190.558 -6.848 163.209 1.00 22.41 478 LEU C CA 1
ATOM 14051 C C . LEU C 1 505 ? 191.269 -6.056 162.172 1.00 21.20 478 LEU C C 1
ATOM 14052 O O . LEU C 1 505 ? 192.012 -5.136 162.453 1.00 23.52 478 LEU C O 1
ATOM 14057 N N . LEU C 1 506 ? 191.128 -6.483 160.940 1.00 22.45 479 LEU C N 1
ATOM 14058 C CA . LEU C 1 506 ? 191.940 -5.942 159.850 1.00 17.91 479 LEU C CA 1
ATOM 14059 C C . LEU C 1 506 ? 191.070 -5.154 158.894 1.00 15.93 479 LEU C C 1
ATOM 14060 O O . LEU C 1 506 ? 190.037 -5.620 158.417 1.00 15.61 479 LEU C O 1
ATOM 14065 N N . ASN C 1 507 ? 191.563 -3.989 158.586 1.00 15.37 480 ASN C N 1
ATOM 14066 C CA . ASN C 1 507 ? 190.890 -3.069 157.661 1.00 18.76 480 ASN C CA 1
ATOM 14067 C C . ASN C 1 507 ? 191.479 -3.197 156.242 1.00 19.41 480 ASN C C 1
ATOM 14068 O O . ASN C 1 507 ? 192.688 -3.335 156.091 1.00 21.38 480 ASN C O 1
ATOM 14073 N N . PRO C 1 508 ? 190.634 -3.075 155.181 1.00 20.69 481 PRO C N 1
ATOM 14074 C CA . PRO C 1 508 ? 191.160 -3.274 153.837 1.00 20.18 481 PRO C CA 1
ATOM 14075 C C . PRO C 1 508 ? 192.163 -2.283 153.365 1.00 21.88 481 PRO C C 1
ATOM 14076 O O . PRO C 1 508 ? 192.818 -2.504 152.355 1.00 24.60 481 PRO C O 1
ATOM 14080 N N . PHE C 1 509 ? 192.296 -1.151 154.004 1.00 19.07 482 PHE C N 1
ATOM 14081 C CA . PHE C 1 509 ? 193.187 -0.084 153.505 1.00 20.47 482 PHE C CA 1
ATOM 14082 C C . PHE C 1 509 ? 194.393 0.154 154.382 1.00 20.01 482 PHE C C 1
ATOM 14083 O O . PHE C 1 509 ? 195.425 0.472 153.852 1.00 25.08 482 PHE C O 1
ATOM 14091 N N . ILE C 1 510 ? 194.266 0.069 155.695 1.00 18.64 483 ILE C N 1
ATOM 14092 C CA . ILE C 1 510 ? 195.445 0.271 156.579 1.00 19.79 483 ILE C CA 1
ATOM 14093 C C . ILE C 1 510 ? 195.812 -1.064 157.246 1.00 19.62 483 ILE C C 1
ATOM 14094 O O . ILE C 1 510 ? 196.638 -1.080 158.132 1.00 20.15 483 ILE C O 1
ATOM 14099 N N . GLY C 1 511 ? 195.192 -2.173 156.804 1.00 18.87 484 GLY C N 1
ATOM 14100 C CA . GLY C 1 511 ? 195.533 -3.470 157.350 1.00 20.19 484 GLY C CA 1
ATOM 14101 C C . GLY C 1 511 ? 195.251 -3.537 158.864 1.00 20.96 484 GLY C C 1
ATOM 14102 O O . GLY C 1 511 ? 194.291 -2.977 159.357 1.00 19.44 484 GLY C O 1
ATOM 14103 N N . PRO C 1 512 ? 196.102 -4.254 159.600 1.00 23.14 485 PRO C N 1
ATOM 14104 C CA . PRO C 1 512 ? 195.966 -4.311 161.063 1.00 20.89 485 PRO C CA 1
ATOM 14105 C C . PRO C 1 512 ? 196.662 -3.215 161.835 1.00 21.67 485 PRO C C 1
ATOM 14106 O O . PRO C 1 512 ? 196.745 -3.302 163.070 1.00 23.29 485 PRO C O 1
ATOM 14110 N N . ARG C 1 513 ? 197.019 -2.140 161.147 1.00 19.29 486 ARG C N 1
ATOM 14111 C CA . ARG C 1 513 ? 197.849 -1.092 161.617 1.00 22.14 486 ARG C CA 1
ATOM 14112 C C . ARG C 1 513 ? 196.966 0.048 162.281 1.00 26.54 486 ARG C C 1
ATOM 14113 O O . ARG C 1 513 ? 197.058 1.204 161.951 1.00 27.35 486 ARG C O 1
ATOM 14121 N N . SER C 1 514 ? 196.199 -0.310 163.281 1.00 25.85 487 SER C N 1
ATOM 14122 C CA . SER C 1 514 ? 195.246 0.628 163.888 1.00 28.52 487 SER C CA 1
ATOM 14123 C C . SER C 1 514 ? 195.050 0.426 165.403 1.00 27.22 487 SER C C 1
ATOM 14124 O O . SER C 1 514 ? 195.304 -0.676 165.964 1.00 30.38 487 SER C O 1
ATOM 14127 N N . LYS C 1 515 ? 194.738 1.518 166.082 1.00 26.85 488 LYS C N 1
ATOM 14128 C CA . LYS C 1 515 ? 194.120 1.446 167.374 1.00 26.54 488 LYS C CA 1
ATOM 14129 C C . LYS C 1 515 ? 192.751 2.056 167.168 1.00 22.11 488 LYS C C 1
ATOM 14130 O O . LYS C 1 515 ? 192.575 3.038 166.463 1.00 22.99 488 LYS C O 1
ATOM 14136 N N . SER C 1 516 ? 191.804 1.477 167.828 1.00 20.34 489 SER C N 1
ATOM 14137 C CA . SER C 1 516 ? 190.446 1.981 167.861 1.00 21.81 489 SER C CA 1
ATOM 14138 C C . SER C 1 516 ? 190.223 2.857 169.076 1.00 22.03 489 SER C C 1
ATOM 14139 O O . SER C 1 516 ? 190.870 2.667 170.109 1.00 23.17 489 SER C O 1
ATOM 14142 N N . ILE C 1 517 ? 189.320 3.798 168.962 1.00 23.84 490 ILE C N 1
ATOM 14143 C CA . ILE C 1 517 ? 188.703 4.479 170.139 1.00 21.72 490 ILE C CA 1
ATOM 14144 C C . ILE C 1 517 ? 187.178 4.297 169.901 1.00 22.98 490 ILE C C 1
ATOM 14145 O O . ILE C 1 517 ? 186.683 4.315 168.743 1.00 22.11 490 ILE C O 1
ATOM 14150 N N . VAL C 1 518 ? 186.459 4.063 170.966 1.00 21.67 491 VAL C N 1
ATOM 14151 C CA . VAL C 1 518 ? 185.029 4.040 170.915 1.00 22.99 491 VAL C CA 1
ATOM 14152 C C . VAL C 1 518 ? 184.450 5.133 171.866 1.00 23.67 491 VAL C C 1
ATOM 14153 O O . VAL C 1 518 ? 184.950 5.289 172.973 1.00 23.94 491 VAL C O 1
ATOM 14157 N N . PHE C 1 519 ? 183.426 5.854 171.434 1.00 20.59 492 PHE C N 1
ATOM 14158 C CA . PHE C 1 519 ? 182.502 6.472 172.399 1.00 23.87 492 PHE C CA 1
ATOM 14159 C C . PHE C 1 519 ? 181.086 6.000 172.196 1.00 22.01 492 PHE C C 1
ATOM 14160 O O . PHE C 1 519 ? 180.649 5.779 171.076 1.00 26.54 492 PHE C O 1
ATOM 14168 N N . THR C 1 520 ? 180.421 5.687 173.290 1.00 20.05 493 THR C N 1
ATOM 14169 C CA . THR C 1 520 ? 179.026 5.268 173.240 1.00 23.13 493 THR C CA 1
ATOM 14170 C C . THR C 1 520 ? 178.126 6.519 173.488 1.00 24.81 493 THR C C 1
ATOM 14171 O O . THR C 1 520 ? 178.576 7.509 174.102 1.00 22.78 493 THR C O 1
ATOM 14175 N N . THR C 1 521 ? 176.934 6.497 172.920 1.00 24.00 494 THR C N 1
ATOM 14176 C CA . THR C 1 521 ? 176.021 7.626 172.955 1.00 25.97 494 THR C CA 1
ATOM 14177 C C . THR C 1 521 ? 174.588 7.208 172.704 1.00 27.72 494 THR C C 1
ATOM 14178 O O . THR C 1 521 ? 174.323 6.120 172.180 1.00 24.16 494 THR C O 1
ATOM 14182 N N . ASP C 1 522 ? 173.678 8.093 173.102 1.00 29.54 495 ASP C N 1
ATOM 14183 C CA . ASP C 1 522 ? 172.248 7.923 172.802 1.00 31.57 495 ASP C CA 1
ATOM 14184 C C . ASP C 1 522 ? 171.779 8.712 171.561 1.00 29.36 495 ASP C C 1
ATOM 14185 O O . ASP C 1 522 ? 170.662 8.539 171.141 1.00 30.98 495 ASP C O 1
ATOM 14190 N N . LEU C 1 523 ? 172.661 9.519 170.983 1.00 26.58 496 LEU C N 1
ATOM 14191 C CA . LEU C 1 523 ? 172.332 10.287 169.790 1.00 28.27 496 LEU C CA 1
ATOM 14192 C C . LEU C 1 523 ? 171.859 9.363 168.679 1.00 30.05 496 LEU C C 1
ATOM 14193 O O . LEU C 1 523 ? 172.557 8.433 168.331 1.00 30.67 496 LEU C O 1
ATOM 14198 N N . PRO C 1 524 ? 170.633 9.595 168.150 1.00 35.99 497 PRO C N 1
ATOM 14199 C CA . PRO C 1 524 ? 170.077 8.621 167.151 1.00 35.40 497 PRO C CA 1
ATOM 14200 C C . PRO C 1 524 ? 170.824 8.768 165.859 1.00 31.29 497 PRO C C 1
ATOM 14201 O O . PRO C 1 524 ? 170.956 9.909 165.339 1.00 30.20 497 PRO C O 1
ATOM 14205 N N . MET C 1 525 ? 171.366 7.643 165.381 1.00 32.18 498 MET C N 1
ATOM 14206 C CA . MET C 1 525 ? 172.196 7.631 164.168 1.00 30.95 498 MET C CA 1
ATOM 14207 C C . MET C 1 525 ? 171.854 6.404 163.387 1.00 29.95 498 MET C C 1
ATOM 14208 O O . MET C 1 525 ? 171.574 5.399 163.955 1.00 31.30 498 MET C O 1
ATOM 14213 N N . SER C 1 526 ? 171.885 6.505 162.057 1.00 30.72 499 SER C N 1
ATOM 14214 C CA . SER C 1 526 ? 171.874 5.306 161.210 1.00 31.50 499 SER C CA 1
ATOM 14215 C C . SER C 1 526 ? 173.175 4.532 161.411 1.00 30.01 499 SER C C 1
ATOM 14216 O O . SER C 1 526 ? 174.274 5.118 161.529 1.00 29.28 499 SER C O 1
ATOM 14219 N N . VAL C 1 527 ? 173.058 3.219 161.404 1.00 29.31 500 VAL C N 1
ATOM 14220 C CA . VAL C 1 527 ? 174.203 2.357 161.667 1.00 31.05 500 VAL C CA 1
ATOM 14221 C C . VAL C 1 527 ? 174.751 1.799 160.388 1.00 30.63 500 VAL C C 1
ATOM 14222 O O . VAL C 1 527 ? 174.015 1.584 159.411 1.00 32.46 500 VAL C O 1
ATOM 14226 N N . ASP C 1 528 ? 176.063 1.591 160.393 1.00 32.24 501 ASP C N 1
ATOM 14227 C CA . ASP C 1 528 ? 176.748 0.916 159.284 1.00 33.53 501 ASP C CA 1
ATOM 14228 C C . ASP C 1 528 ? 176.480 -0.586 159.301 1.00 28.86 501 ASP C C 1
ATOM 14229 O O . ASP C 1 528 ? 175.865 -1.067 160.202 1.00 30.50 501 ASP C O 1
ATOM 14234 N N . ARG C 1 529 ? 176.835 -1.274 158.210 1.00 30.82 502 ARG C N 1
ATOM 14235 C CA . ARG C 1 529 ? 176.743 -2.729 158.102 1.00 29.46 502 ARG C CA 1
ATOM 14236 C C . ARG C 1 529 ? 178.156 -3.332 158.064 1.00 27.96 502 ARG C C 1
ATOM 14237 O O . ARG C 1 529 ? 179.125 -2.635 157.730 1.00 25.50 502 ARG C O 1
ATOM 14245 N N . PRO C 1 530 ? 178.282 -4.613 158.471 1.00 27.96 503 PRO C N 1
ATOM 14246 C CA . PRO C 1 530 ? 179.583 -5.293 158.415 1.00 29.65 503 PRO C CA 1
ATOM 14247 C C . PRO C 1 530 ? 180.101 -5.330 156.967 1.00 28.31 503 PRO C C 1
ATOM 14248 O O . PRO C 1 530 ? 179.321 -5.120 156.031 1.00 27.40 503 PRO C O 1
ATOM 14252 N N . ILE C 1 531 ? 181.398 -5.593 156.806 1.00 26.53 504 ILE C N 1
ATOM 14253 C CA . ILE C 1 531 ? 182.029 -5.614 155.475 1.00 25.03 504 ILE C CA 1
ATOM 14254 C C . ILE C 1 531 ? 182.524 -7.008 155.118 1.00 25.74 504 ILE C C 1
ATOM 14255 O O . ILE C 1 531 ? 182.833 -7.816 155.996 1.00 25.68 504 ILE C O 1
ATOM 14260 N N . ASP C 1 532 ? 182.633 -7.263 153.809 1.00 26.99 505 ASP C N 1
ATOM 14261 C CA . ASP C 1 532 ? 183.219 -8.512 153.316 1.00 23.74 505 ASP C CA 1
ATOM 14262 C C . ASP C 1 532 ? 184.216 -8.188 152.172 1.00 27.52 505 ASP C C 1
ATOM 14263 O O . ASP C 1 532 ? 183.797 -7.825 151.076 1.00 26.77 505 ASP C O 1
ATOM 14268 N N . PHE C 1 533 ? 185.533 -8.253 152.442 1.00 27.29 506 PHE C N 1
ATOM 14269 C CA . PHE C 1 533 ? 186.536 -7.988 151.435 1.00 23.60 506 PHE C CA 1
ATOM 14270 C C . PHE C 1 533 ? 187.382 -9.197 151.135 1.00 22.49 506 PHE C C 1
ATOM 14271 O O . PHE C 1 533 ? 188.488 -9.094 150.664 1.00 23.30 506 PHE C O 1
ATOM 14279 N N . GLY C 1 534 ? 186.870 -10.359 151.463 1.00 22.87 507 GLY C N 1
ATOM 14280 C CA . GLY C 1 534 ? 187.592 -11.579 151.138 1.00 23.46 507 GLY C CA 1
ATOM 14281 C C . GLY C 1 534 ? 188.694 -12.016 152.121 1.00 23.52 507 GLY C C 1
ATOM 14282 O O . GLY C 1 534 ? 189.436 -12.893 151.814 1.00 23.16 507 GLY C O 1
ATOM 14283 N N . LEU C 1 535 ? 188.743 -11.437 153.349 1.00 23.12 508 LEU C N 1
ATOM 14284 C CA . LEU C 1 535 ? 189.832 -11.721 154.236 1.00 20.21 508 LEU C CA 1
ATOM 14285 C C . LEU C 1 535 ? 189.816 -13.117 154.757 1.00 19.91 508 LEU C C 1
ATOM 14286 O O . LEU C 1 535 ? 190.876 -13.686 154.964 1.00 20.76 508 LEU C O 1
ATOM 14291 N N . GLN C 1 536 ? 188.633 -13.733 154.973 1.00 20.11 509 GLN C N 1
ATOM 14292 C CA . GLN C 1 536 ? 188.589 -15.084 155.508 1.00 22.30 509 GLN C CA 1
ATOM 14293 C C . GLN C 1 536 ? 189.361 -16.021 154.590 1.00 23.47 509 GLN C C 1
ATOM 14294 O O . GLN C 1 536 ? 190.189 -16.834 155.040 1.00 24.56 509 GLN C O 1
ATOM 14300 N N . ASP C 1 537 ? 189.144 -15.865 153.312 1.00 21.68 510 ASP C N 1
ATOM 14301 C CA . ASP C 1 537 ? 189.895 -16.678 152.330 1.00 24.67 510 ASP C CA 1
ATOM 14302 C C . ASP C 1 537 ? 191.391 -16.338 152.275 1.00 21.42 510 ASP C C 1
ATOM 14303 O O . ASP C 1 537 ? 192.231 -17.237 152.100 1.00 23.65 510 ASP C O 1
ATOM 14308 N N . PHE C 1 538 ? 191.723 -15.068 152.462 1.00 19.78 511 PHE C N 1
ATOM 14309 C CA . PHE C 1 538 ? 193.128 -14.613 152.366 1.00 20.60 511 PHE C CA 1
ATOM 14310 C C . PHE C 1 538 ? 193.941 -15.130 153.546 1.00 22.03 511 PHE C C 1
ATOM 14311 O O . PHE C 1 538 ? 194.955 -15.813 153.360 1.00 22.23 511 PHE C O 1
ATOM 14319 N N . CYS C 1 539 ? 193.472 -14.849 154.756 1.00 18.60 512 CYS C N 1
ATOM 14320 C CA . CYS C 1 539 ? 194.101 -15.398 155.966 1.00 19.72 512 CYS C CA 1
ATOM 14321 C C . CYS C 1 539 ? 194.209 -16.905 155.996 1.00 20.64 512 CYS C C 1
ATOM 14322 O O . CYS C 1 539 ? 195.088 -17.459 156.515 1.00 22.51 512 CYS C O 1
ATOM 14325 N N . ASN C 1 540 ? 193.263 -17.546 155.398 1.00 23.70 513 ASN C N 1
ATOM 14326 C CA . ASN C 1 540 ? 193.316 -18.979 155.352 1.00 27.04 513 ASN C CA 1
ATOM 14327 C C . ASN C 1 540 ? 194.502 -19.574 154.544 1.00 26.75 513 ASN C C 1
ATOM 14328 O O . ASN C 1 540 ? 194.877 -20.711 154.763 1.00 26.18 513 ASN C O 1
ATOM 14333 N N . GLN C 1 541 ? 195.077 -18.785 153.634 1.00 21.91 514 GLN C N 1
ATOM 14334 C CA . GLN C 1 541 ? 196.199 -19.136 152.829 1.00 22.96 514 GLN C CA 1
ATOM 14335 C C . GLN C 1 541 ? 197.496 -18.453 153.249 1.00 23.09 514 GLN C C 1
ATOM 14336 O O . GLN C 1 541 ? 198.503 -18.598 152.583 1.00 24.25 514 GLN C O 1
ATOM 14342 N N . CYS C 1 542 ? 197.464 -17.627 154.273 1.00 18.82 515 CYS C N 1
ATOM 14343 C CA . CYS C 1 542 ? 198.640 -16.876 154.734 1.00 19.58 515 CYS C CA 1
ATOM 14344 C C . CYS C 1 542 ? 198.966 -17.349 156.145 1.00 20.85 515 CYS C C 1
ATOM 14345 O O . CYS C 1 542 ? 198.108 -17.825 156.864 1.00 22.25 515 CYS C O 1
ATOM 14348 N N . ARG C 1 543 ? 200.212 -17.216 156.558 1.00 22.53 516 ARG C N 1
ATOM 14349 C CA . ARG C 1 543 ? 200.593 -17.477 157.880 1.00 21.75 516 ARG C CA 1
ATOM 14350 C C . ARG C 1 543 ? 201.670 -16.547 158.317 1.00 20.50 516 ARG C C 1
ATOM 14351 O O . ARG C 1 543 ? 202.427 -16.905 159.250 1.00 22.40 516 ARG C O 1
ATOM 14359 N N . LYS C 1 544 ? 201.830 -15.397 157.694 1.00 18.65 517 LYS C N 1
ATOM 14360 C CA . LYS C 1 544 ? 202.998 -14.545 157.947 1.00 19.74 517 LYS C CA 1
ATOM 14361 C C . LYS C 1 544 ? 203.105 -13.986 159.391 1.00 23.95 517 LYS C C 1
ATOM 14362 O O . LYS C 1 544 ? 204.170 -14.021 160.024 1.00 19.68 517 LYS C O 1
ATOM 14368 N N . CYS C 1 545 ? 201.961 -13.546 159.922 1.00 20.80 518 CYS C N 1
ATOM 14369 C CA . CYS C 1 545 ? 201.927 -13.009 161.245 1.00 18.35 518 CYS C CA 1
ATOM 14370 C C . CYS C 1 545 ? 202.314 -14.128 162.266 1.00 17.17 518 CYS C C 1
ATOM 14371 O O . CYS C 1 545 ? 203.030 -13.866 163.214 1.00 18.30 518 CYS C O 1
ATOM 14374 N N . ALA C 1 546 ? 201.729 -15.299 162.094 1.00 16.73 519 ALA C N 1
ATOM 14375 C CA . ALA C 1 546 ? 202.046 -16.419 162.958 1.00 19.15 519 ALA C CA 1
ATOM 14376 C C . ALA C 1 546 ? 203.515 -16.789 162.964 1.00 19.59 519 ALA C C 1
ATOM 14377 O O . ALA C 1 546 ? 204.108 -17.139 164.013 1.00 20.63 519 ALA C O 1
ATOM 14379 N N . ARG C 1 547 ? 204.099 -16.848 161.757 1.00 20.32 520 ARG C N 1
ATOM 14380 C CA . ARG C 1 547 ? 205.485 -17.166 161.589 1.00 22.70 520 ARG C CA 1
ATOM 14381 C C . ARG C 1 547 ? 206.407 -16.191 162.259 1.00 22.90 520 ARG C C 1
ATOM 14382 O O . ARG C 1 547 ? 207.434 -16.561 162.769 1.00 24.35 520 ARG C O 1
ATOM 14390 N N . GLU C 1 548 ? 206.040 -14.937 162.290 1.00 22.24 521 GLU C N 1
ATOM 14391 C CA . GLU C 1 548 ? 206.910 -13.892 162.753 1.00 20.56 521 GLU C CA 1
ATOM 14392 C C . GLU C 1 548 ? 206.662 -13.503 164.237 1.00 21.50 521 GLU C C 1
ATOM 14393 O O . GLU C 1 548 ? 207.349 -12.640 164.732 1.00 23.17 521 GLU C O 1
ATOM 14399 N N . CYS C 1 549 ? 205.686 -14.119 164.887 1.00 18.65 522 CYS C N 1
ATOM 14400 C CA . CYS C 1 549 ? 205.399 -13.744 166.256 1.00 24.34 522 CYS C CA 1
ATOM 14401 C C . CYS C 1 549 ? 206.567 -14.236 167.143 1.00 22.55 522 CYS C C 1
ATOM 14402 O O . CYS C 1 549 ? 206.846 -15.394 167.166 1.00 22.12 522 CYS C O 1
ATOM 14405 N N . PRO C 1 550 ? 207.166 -13.341 167.921 1.00 27.24 523 PRO C N 1
ATOM 14406 C CA . PRO C 1 550 ? 208.313 -13.758 168.760 1.00 28.34 523 PRO C CA 1
ATOM 14407 C C . PRO C 1 550 ? 208.043 -14.823 169.807 1.00 29.69 523 PRO C C 1
ATOM 14408 O O . PRO C 1 550 ? 208.980 -15.478 170.215 1.00 32.46 523 PRO C O 1
ATOM 14412 N N . CYS C 1 551 ? 206.799 -15.079 170.185 1.00 25.24 524 CYS C N 1
ATOM 14413 C CA . CYS C 1 551 ? 206.479 -16.042 171.143 1.00 23.30 524 CYS C CA 1
ATOM 14414 C C . CYS C 1 551 ? 205.443 -17.075 170.710 1.00 24.07 524 CYS C C 1
ATOM 14415 O O . CYS C 1 551 ? 204.852 -17.745 171.536 1.00 25.20 524 CYS C O 1
ATOM 14418 N N . ASN C 1 552 ? 205.266 -17.223 169.412 1.00 22.04 525 ASN C N 1
ATOM 14419 C CA . ASN C 1 552 ? 204.439 -18.243 168.866 1.00 22.89 525 ASN C CA 1
ATOM 14420 C C . ASN C 1 552 ? 203.005 -18.228 169.384 1.00 22.88 525 ASN C C 1
ATOM 14421 O O . ASN C 1 552 ? 202.393 -19.270 169.567 1.00 23.10 525 ASN C O 1
ATOM 14426 N N . ALA C 1 553 ? 202.463 -17.029 169.604 1.00 25.82 526 ALA C N 1
ATOM 14427 C CA . ALA C 1 553 ? 201.114 -16.895 170.188 1.00 22.47 526 ALA C CA 1
ATOM 14428 C C . ALA C 1 553 ? 199.984 -16.935 169.140 1.00 21.94 526 ALA C C 1
ATOM 14429 O O . ALA C 1 553 ? 198.856 -17.163 169.492 1.00 19.20 526 ALA C O 1
ATOM 14431 N N . ILE C 1 554 ? 200.301 -16.735 167.844 1.00 21.58 527 ILE C N 1
ATOM 14432 C CA . ILE C 1 554 ? 199.259 -16.645 166.805 1.00 18.76 527 ILE C CA 1
ATOM 14433 C C . ILE C 1 554 ? 199.045 -18.015 166.245 1.00 19.12 527 ILE C C 1
ATOM 14434 O O . ILE C 1 554 ? 200.003 -18.737 166.006 1.00 20.40 527 ILE C O 1
ATOM 14439 N N . SER C 1 555 ? 197.793 -18.391 166.068 1.00 18.13 528 SER C N 1
ATOM 14440 C CA . SER C 1 555 ? 197.421 -19.692 165.581 1.00 20.06 528 SER C CA 1
ATOM 14441 C C . SER C 1 555 ? 197.757 -19.948 164.135 1.00 21.31 528 SER C C 1
ATOM 14442 O O . SER C 1 555 ? 197.501 -19.078 163.265 1.00 18.29 528 SER C O 1
ATOM 14445 N N . PHE C 1 556 ? 198.337 -21.121 163.860 1.00 23.21 529 PHE C N 1
ATOM 14446 C CA . PHE C 1 556 ? 198.620 -21.594 162.513 1.00 20.78 529 PHE C CA 1
ATOM 14447 C C . PHE C 1 556 ? 197.472 -22.413 162.027 1.00 22.03 529 PHE C C 1
ATOM 14448 O O . PHE C 1 556 ? 197.493 -22.908 160.905 1.00 25.89 529 PHE C O 1
ATOM 14456 N N . GLY C 1 557 ? 196.468 -22.600 162.838 1.00 22.72 530 GLY C N 1
ATOM 14457 C CA . GLY C 1 557 ? 195.403 -23.537 162.478 1.00 23.41 530 GLY C CA 1
ATOM 14458 C C . GLY C 1 557 ? 194.106 -22.847 162.046 1.00 26.18 530 GLY C C 1
ATOM 14459 O O . GLY C 1 557 ? 194.098 -21.718 161.552 1.00 23.12 530 GLY C O 1
ATOM 14460 N N . ASP C 1 558 ? 193.001 -23.575 162.163 1.00 30.43 531 ASP C N 1
ATOM 14461 C CA . ASP C 1 558 ? 191.698 -23.113 161.718 1.00 30.17 531 ASP C CA 1
ATOM 14462 C C . ASP C 1 558 ? 191.004 -22.330 162.773 1.00 30.98 531 ASP C C 1
ATOM 14463 O O . ASP C 1 558 ? 191.413 -22.330 163.937 1.00 28.09 531 ASP C O 1
ATOM 14468 N N . LYS C 1 559 ? 189.957 -21.627 162.368 1.00 28.37 532 LYS C N 1
ATOM 14469 C CA . LYS C 1 559 ? 189.150 -20.859 163.289 1.00 25.86 532 LYS C CA 1
ATOM 14470 C C . LYS C 1 559 ? 188.372 -21.774 164.180 1.00 26.08 532 LYS C C 1
ATOM 14471 O O . LYS C 1 559 ? 188.111 -22.904 163.827 1.00 28.10 532 LYS C O 1
ATOM 14477 N N . VAL C 1 560 ? 188.106 -21.288 165.376 1.00 28.76 533 VAL C N 1
ATOM 14478 C CA . VAL C 1 560 ? 187.373 -22.060 166.403 1.00 29.38 533 VAL C CA 1
ATOM 14479 C C . VAL C 1 560 ? 186.229 -21.228 166.939 1.00 27.45 533 VAL C C 1
ATOM 14480 O O . VAL C 1 560 ? 186.183 -19.995 166.765 1.00 27.65 533 VAL C O 1
ATOM 14484 N N . MET C 1 561 ? 185.303 -21.892 167.580 1.00 28.58 534 MET C N 1
ATOM 14485 C CA . MET C 1 561 ? 184.231 -21.199 168.330 1.00 29.32 534 MET C CA 1
ATOM 14486 C C . MET C 1 561 ? 184.743 -20.879 169.722 1.00 28.70 534 MET C C 1
ATOM 14487 O O . MET C 1 561 ? 185.438 -21.685 170.368 1.00 30.47 534 MET C O 1
ATOM 14492 N N . PHE C 1 562 ? 184.439 -19.670 170.164 1.00 28.88 535 PHE C N 1
ATOM 14493 C CA . PHE C 1 562 ? 184.957 -19.117 171.383 1.00 25.61 535 PHE C CA 1
ATOM 14494 C C . PHE C 1 562 ? 183.915 -18.157 171.926 1.00 26.52 535 PHE C C 1
ATOM 14495 O O . PHE C 1 562 ? 183.605 -17.189 171.270 1.00 24.63 535 PHE C O 1
ATOM 14503 N N . ASN C 1 563 ? 183.369 -18.479 173.093 1.00 26.65 536 ASN C N 1
ATOM 14504 C CA . ASN C 1 563 ? 182.356 -17.674 173.777 1.00 25.68 536 ASN C CA 1
ATOM 14505 C C . ASN C 1 563 ? 181.289 -17.203 172.812 1.00 24.78 536 ASN C C 1
ATOM 14506 O O . ASN C 1 563 ? 180.945 -16.055 172.788 1.00 26.65 536 ASN C O 1
ATOM 14511 N N . GLY C 1 564 ? 180.780 -18.120 172.018 1.00 27.28 537 GLY C N 1
ATOM 14512 C CA . GLY C 1 564 ? 179.686 -17.823 171.098 1.00 27.50 537 GLY C CA 1
ATOM 14513 C C . GLY C 1 564 ? 179.979 -17.227 169.716 1.00 27.17 537 GLY C C 1
ATOM 14514 O O . GLY C 1 564 ? 179.085 -16.851 169.041 1.00 29.87 537 GLY C O 1
ATOM 14515 N N . TYR C 1 565 ? 181.233 -17.109 169.322 1.00 26.86 538 TYR C N 1
ATOM 14516 C CA . TYR C 1 565 ? 181.573 -16.545 168.037 1.00 25.23 538 TYR C CA 1
ATOM 14517 C C . TYR C 1 565 ? 182.774 -17.245 167.466 1.00 28.66 538 TYR C C 1
ATOM 14518 O O . TYR C 1 565 ? 183.606 -17.775 168.186 1.00 30.15 538 TYR C O 1
ATOM 14527 N N . GLU C 1 566 ? 182.907 -17.135 166.147 1.00 30.98 539 GLU C N 1
ATOM 14528 C CA . GLU C 1 566 ? 184.008 -17.738 165.363 1.00 26.98 539 GLU C CA 1
ATOM 14529 C C . GLU C 1 566 ? 185.198 -16.781 165.307 1.00 25.16 539 GLU C C 1
ATOM 14530 O O . GLU C 1 566 ? 185.045 -15.567 165.049 1.00 23.76 539 GLU C O 1
ATOM 14536 N N . ILE C 1 567 ? 186.386 -17.314 165.566 1.00 24.36 540 ILE C N 1
ATOM 14537 C CA . ILE C 1 567 ? 187.584 -16.481 165.685 1.00 24.61 540 ILE C CA 1
ATOM 14538 C C . ILE C 1 567 ? 188.817 -17.357 165.445 1.00 24.27 540 ILE C C 1
ATOM 14539 O O . ILE C 1 567 ? 188.762 -18.542 165.659 1.00 24.37 540 ILE C O 1
ATOM 14544 N N . TRP C 1 568 ? 189.934 -16.725 165.084 1.00 25.80 541 TRP C N 1
ATOM 14545 C CA . TRP C 1 568 ? 191.280 -17.341 165.241 1.00 24.79 541 TRP C CA 1
ATOM 14546 C C . TRP C 1 568 ? 191.797 -16.931 166.615 1.00 23.64 541 TRP C C 1
ATOM 14547 O O . TRP C 1 568 ? 192.190 -15.772 166.804 1.00 27.52 541 TRP C O 1
ATOM 14558 N N . LYS C 1 569 ? 191.833 -17.848 167.570 1.00 20.15 542 LYS C N 1
ATOM 14559 C CA . LYS C 1 569 ? 192.170 -17.481 168.907 1.00 21.55 542 LYS C CA 1
ATOM 14560 C C . LYS C 1 569 ? 193.698 -17.536 169.132 1.00 22.26 542 LYS C C 1
ATOM 14561 O O . LYS C 1 569 ? 194.287 -18.580 169.051 1.00 23.71 542 LYS C O 1
ATOM 14567 N N . ALA C 1 570 ? 194.309 -16.402 169.330 1.00 20.88 543 ALA C N 1
ATOM 14568 C CA . ALA C 1 570 ? 195.729 -16.333 169.725 1.00 19.88 543 ALA C CA 1
ATOM 14569 C C . ALA C 1 570 ? 195.840 -16.714 171.189 1.00 21.10 543 ALA C C 1
ATOM 14570 O O . ALA C 1 570 ? 194.864 -16.741 171.923 1.00 20.72 543 ALA C O 1
ATOM 14572 N N . ASP C 1 571 ? 197.059 -17.050 171.588 1.00 23.45 544 ASP C N 1
ATOM 14573 C CA . ASP C 1 571 ? 197.378 -17.395 173.001 1.00 25.59 544 ASP C CA 1
ATOM 14574 C C . ASP C 1 571 ? 197.646 -16.106 173.739 1.00 21.25 544 ASP C C 1
ATOM 14575 O O . ASP C 1 571 ? 198.768 -15.559 173.690 1.00 22.76 544 ASP C O 1
ATOM 14580 N N . VAL C 1 572 ? 196.619 -15.598 174.424 1.00 21.23 545 VAL C N 1
ATOM 14581 C CA . VAL C 1 572 ? 196.747 -14.284 175.061 1.00 22.26 545 VAL C CA 1
ATOM 14582 C C . VAL C 1 572 ? 197.666 -14.325 176.259 1.00 18.97 545 VAL C C 1
ATOM 14583 O O . VAL C 1 572 ? 198.216 -13.331 176.672 1.00 18.99 545 VAL C O 1
ATOM 14587 N N . GLU C 1 573 ? 197.813 -15.505 176.849 1.00 23.05 546 GLU C N 1
ATOM 14588 C CA . GLU C 1 573 ? 198.773 -15.631 177.940 1.00 23.85 546 GLU C CA 1
ATOM 14589 C C . GLU C 1 573 ? 200.197 -15.461 177.494 1.00 20.00 546 GLU C C 1
ATOM 14590 O O . GLU C 1 573 ? 200.960 -14.687 178.096 1.00 21.47 546 GLU C O 1
ATOM 14596 N N . LYS C 1 574 ? 200.576 -16.135 176.389 1.00 22.74 547 LYS C N 1
ATOM 14597 C CA . LYS C 1 574 ? 201.900 -15.949 175.838 1.00 20.05 547 LYS C CA 1
ATOM 14598 C C . LYS C 1 574 ? 202.177 -14.545 175.386 1.00 22.12 547 LYS C C 1
ATOM 14599 O O . LYS C 1 574 ? 203.246 -13.952 175.687 1.00 21.62 547 LYS C O 1
ATOM 14605 N N . CYS C 1 575 ? 201.236 -13.982 174.606 1.00 21.98 548 CYS C N 1
ATOM 14606 C CA . CYS C 1 575 ? 201.414 -12.610 174.145 1.00 21.88 548 CYS C CA 1
ATOM 14607 C C . CYS C 1 575 ? 201.502 -11.643 175.278 1.00 16.48 548 CYS C C 1
ATOM 14608 O O . CYS C 1 575 ? 202.370 -10.727 175.324 1.00 17.91 548 CYS C O 1
ATOM 14611 N N . THR C 1 576 ? 200.626 -11.780 176.276 1.00 19.08 549 THR C N 1
ATOM 14612 C CA . THR C 1 576 ? 200.721 -10.789 177.417 1.00 21.76 549 THR C CA 1
ATOM 14613 C C . THR C 1 576 ? 202.102 -10.852 178.073 1.00 20.78 549 THR C C 1
ATOM 14614 O O . THR C 1 576 ? 202.734 -9.820 178.324 1.00 20.18 549 THR C O 1
ATOM 14618 N N . LYS C 1 577 ? 202.567 -12.079 178.343 1.00 21.83 550 LYS C N 1
ATOM 14619 C CA . LYS C 1 577 ? 203.901 -12.225 178.977 1.00 24.08 550 LYS C CA 1
ATOM 14620 C C . LYS C 1 577 ? 205.047 -11.638 178.175 1.00 22.05 550 LYS C C 1
ATOM 14621 O O . LYS C 1 577 ? 205.874 -10.907 178.675 1.00 26.34 550 LYS C O 1
ATOM 14627 N N . TYR C 1 578 ? 205.064 -11.868 176.866 1.00 23.11 551 TYR C N 1
ATOM 14628 C CA . TYR C 1 578 ? 206.050 -11.252 176.063 1.00 21.90 551 TYR C CA 1
ATOM 14629 C C . TYR C 1 578 ? 205.963 -9.747 176.074 1.00 24.01 551 TYR C C 1
ATOM 14630 O O . TYR C 1 578 ? 206.981 -9.058 176.184 1.00 21.40 551 TYR C O 1
ATOM 14639 N N . ARG C 1 579 ? 204.764 -9.182 175.842 1.00 25.58 552 ARG C N 1
ATOM 14640 C CA . ARG C 1 579 ? 204.689 -7.722 175.752 1.00 26.51 552 ARG C CA 1
ATOM 14641 C C . ARG C 1 579 ? 205.106 -7.046 177.055 1.00 26.93 552 ARG C C 1
ATOM 14642 O O . ARG C 1 579 ? 205.810 -6.019 177.059 1.00 26.54 552 ARG C O 1
ATOM 14650 N N . VAL C 1 580 ? 204.641 -7.615 178.161 1.00 27.45 553 VAL C N 1
ATOM 14651 C CA . VAL C 1 580 ? 204.859 -7.027 179.501 1.00 26.96 553 VAL C CA 1
ATOM 14652 C C . VAL C 1 580 ? 206.300 -7.157 179.965 1.00 26.93 553 VAL C C 1
ATOM 14653 O O . VAL C 1 580 ? 206.880 -6.224 180.519 1.00 29.15 553 VAL C O 1
ATOM 14657 N N . THR C 1 581 ? 206.870 -8.313 179.647 1.00 28.93 554 THR C N 1
ATOM 14658 C CA . THR C 1 581 ? 208.104 -8.848 180.240 1.00 34.50 554 THR C CA 1
ATOM 14659 C C . THR C 1 581 ? 209.366 -8.739 179.368 1.00 34.22 554 THR C C 1
ATOM 14660 O O . THR C 1 581 ? 210.452 -8.679 179.889 1.00 33.50 554 THR C O 1
ATOM 14664 N N . GLN C 1 582 ? 209.259 -8.682 178.045 1.00 30.64 555 GLN C N 1
ATOM 14665 C CA . GLN C 1 582 ? 210.487 -8.734 177.252 1.00 28.09 555 GLN C CA 1
ATOM 14666 C C . GLN C 1 582 ? 211.301 -7.457 177.436 1.00 29.82 555 GLN C C 1
ATOM 14667 O O . GLN C 1 582 ? 210.742 -6.383 177.642 1.00 29.39 555 GLN C O 1
ATOM 14673 N N . MET C 1 583 ? 212.642 -7.581 177.345 1.00 32.20 556 MET C N 1
ATOM 14674 C CA . MET C 1 583 ? 213.575 -6.557 177.853 1.00 30.68 556 MET C CA 1
ATOM 14675 C C . MET C 1 583 ? 214.395 -5.898 176.817 1.00 31.94 556 MET C C 1
ATOM 14676 O O . MET C 1 583 ? 215.221 -5.047 177.133 1.00 29.94 556 MET C O 1
ATOM 14681 N N . LYS C 1 584 ? 214.171 -6.261 175.543 1.00 32.74 557 LYS C N 1
ATOM 14682 C CA . LYS C 1 584 ? 214.890 -5.666 174.439 1.00 30.27 557 LYS C CA 1
ATOM 14683 C C . LYS C 1 584 ? 214.025 -4.686 173.574 1.00 30.16 557 LYS C C 1
ATOM 14684 O O . LYS C 1 584 ? 214.319 -4.400 172.445 1.00 23.77 557 LYS C O 1
ATOM 14690 N N . GLY C 1 585 ? 212.970 -4.186 174.205 1.00 27.33 558 GLY C N 1
ATOM 14691 C CA . GLY C 1 585 ? 212.168 -3.149 173.656 1.00 27.53 558 GLY C CA 1
ATOM 14692 C C . GLY C 1 585 ? 211.020 -2.848 174.595 1.00 31.21 558 GLY C C 1
ATOM 14693 O O . GLY C 1 585 ? 210.951 -3.374 175.736 1.00 25.92 558 GLY C O 1
ATOM 14694 N N . SER C 1 586 ? 210.107 -1.989 174.124 1.00 29.53 559 SER C N 1
ATOM 14695 C CA . SER C 1 586 ? 208.949 -1.628 174.895 1.00 23.76 559 SER C CA 1
ATOM 14696 C C . SER C 1 586 ? 207.692 -2.246 174.276 1.00 24.54 559 SER C C 1
ATOM 14697 O O . SER C 1 586 ? 207.141 -1.666 173.324 1.00 28.93 559 SER C O 1
ATOM 14700 N N . ALA C 1 587 ? 207.205 -3.348 174.841 1.00 24.29 560 ALA C N 1
ATOM 14701 C CA . ALA C 1 587 ? 206.017 -4.075 174.390 1.00 23.33 560 ALA C CA 1
ATOM 14702 C C . ALA C 1 587 ? 206.276 -4.662 172.971 1.00 26.14 560 ALA C C 1
ATOM 14703 O O . ALA C 1 587 ? 207.390 -4.959 172.619 1.00 29.09 560 ALA C O 1
ATOM 14705 N N . CYS C 1 588 ? 205.231 -4.891 172.210 1.00 25.90 561 CYS C N 1
ATOM 14706 C CA . CYS C 1 588 ? 205.326 -5.558 170.914 1.00 22.81 561 CYS C CA 1
ATOM 14707 C C . CYS C 1 588 ? 204.079 -5.245 170.088 1.00 23.91 561 CYS C C 1
ATOM 14708 O O . CYS C 1 588 ? 202.974 -5.196 170.610 1.00 23.90 561 CYS C O 1
ATOM 14711 N N . GLY C 1 589 ? 204.287 -5.159 168.784 1.00 22.85 562 GLY C N 1
ATOM 14712 C CA . GLY C 1 589 ? 203.188 -5.167 167.792 1.00 25.45 562 GLY C CA 1
ATOM 14713 C C . GLY C 1 589 ? 203.692 -5.681 166.443 1.00 25.43 562 GLY C C 1
ATOM 14714 O O . GLY C 1 589 ? 203.324 -5.164 165.391 1.00 25.55 562 GLY C O 1
ATOM 14715 N N . ARG C 1 590 ? 204.551 -6.691 166.493 1.00 21.04 563 ARG C N 1
ATOM 14716 C CA . ARG C 1 590 ? 205.278 -7.152 165.322 1.00 21.11 563 ARG C CA 1
ATOM 14717 C C . ARG C 1 590 ? 204.291 -7.763 164.312 1.00 22.09 563 ARG C C 1
ATOM 14718 O O . ARG C 1 590 ? 204.468 -7.666 163.082 1.00 23.73 563 ARG C O 1
ATOM 14726 N N . CYS C 1 591 ? 203.246 -8.389 164.830 1.00 18.52 564 CYS C N 1
ATOM 14727 C CA . CYS C 1 591 ? 202.183 -8.999 164.003 1.00 20.88 564 CYS C CA 1
ATOM 14728 C C . CYS C 1 591 ? 201.490 -8.018 163.056 1.00 22.03 564 CYS C C 1
ATOM 14729 O O . CYS C 1 591 ? 201.216 -8.338 161.885 1.00 23.74 564 CYS C O 1
ATOM 14732 N N . MET C 1 592 ? 201.283 -6.800 163.499 1.00 19.74 565 MET C N 1
ATOM 14733 C CA . MET C 1 592 ? 200.840 -5.734 162.619 1.00 23.43 565 MET C CA 1
ATOM 14734 C C . MET C 1 592 ? 201.878 -5.432 161.543 1.00 27.49 565 MET C C 1
ATOM 14735 O O . MET C 1 592 ? 201.504 -5.199 160.407 1.00 27.90 565 MET C O 1
ATOM 14740 N N . LYS C 1 593 ? 203.145 -5.373 161.897 1.00 22.09 566 LYS C N 1
ATOM 14741 C CA . LYS C 1 593 ? 204.164 -4.976 160.963 1.00 26.35 566 LYS C CA 1
ATOM 14742 C C . LYS C 1 593 ? 204.281 -5.960 159.777 1.00 25.01 566 LYS C C 1
ATOM 14743 O O . LYS C 1 593 ? 204.529 -5.558 158.649 1.00 23.97 566 LYS C O 1
ATOM 14749 N N . MET C 1 594 ? 204.071 -7.235 160.043 1.00 22.58 567 MET C N 1
ATOM 14750 C CA . MET C 1 594 ? 204.434 -8.270 159.114 1.00 25.26 567 MET C CA 1
ATOM 14751 C C . MET C 1 594 ? 203.339 -8.659 158.152 1.00 25.30 567 MET C C 1
ATOM 14752 O O . MET C 1 594 ? 203.581 -9.279 157.179 1.00 23.75 567 MET C O 1
ATOM 14757 N N . CYS C 1 595 ? 202.134 -8.286 158.467 1.00 25.02 568 CYS C N 1
ATOM 14758 C CA . CYS C 1 595 ? 201.012 -8.584 157.654 1.00 22.54 568 CYS C CA 1
ATOM 14759 C C . CYS C 1 595 ? 201.123 -8.006 156.264 1.00 21.70 568 CYS C C 1
ATOM 14760 O O . CYS C 1 595 ? 201.488 -6.829 156.101 1.00 20.39 568 CYS C O 1
ATOM 14763 N N . PRO C 1 596 ? 200.813 -8.796 155.247 1.00 19.11 569 PRO C N 1
ATOM 14764 C CA . PRO C 1 596 ? 200.867 -8.243 153.865 1.00 20.72 569 PRO C CA 1
ATOM 14765 C C . PRO C 1 596 ? 199.950 -7.006 153.620 1.00 21.00 569 PRO C C 1
ATOM 14766 O O . PRO C 1 596 ? 200.287 -6.187 152.805 1.00 21.82 569 PRO C O 1
ATOM 14770 N N . TRP C 1 597 ? 198.845 -6.887 154.376 1.00 18.85 570 TRP C N 1
ATOM 14771 C CA . TRP C 1 597 ? 197.953 -5.773 154.238 1.00 17.15 570 TRP C CA 1
ATOM 14772 C C . TRP C 1 597 ? 198.485 -4.529 154.862 1.00 20.35 570 TRP C C 1
ATOM 14773 O O . TRP C 1 597 ? 197.915 -3.458 154.676 1.00 19.10 570 TRP C O 1
ATOM 14784 N N . ASN C 1 598 ? 199.616 -4.612 155.561 1.00 20.57 571 ASN C N 1
ATOM 14785 C CA . ASN C 1 598 ? 200.316 -3.452 156.012 1.00 23.13 571 ASN C CA 1
ATOM 14786 C C . ASN C 1 598 ? 201.238 -2.939 154.883 1.00 25.84 571 ASN C C 1
ATOM 14787 O O . ASN C 1 598 ? 202.333 -3.448 154.706 1.00 24.46 571 ASN C O 1
ATOM 14792 N N . ARG C 1 599 ? 200.774 -1.908 154.159 1.00 22.53 572 ARG C N 1
ATOM 14793 C CA . ARG C 1 599 ? 201.435 -1.402 152.962 1.00 24.04 572 ARG C CA 1
ATOM 14794 C C . ARG C 1 599 ? 201.520 0.082 152.891 1.00 25.03 572 ARG C C 1
ATOM 14795 O O . ARG C 1 599 ? 200.707 0.767 153.512 1.00 25.58 572 ARG C O 1
ATOM 14803 N N . GLU C 1 600 ? 202.475 0.576 152.102 1.00 23.89 573 GLU C N 1
ATOM 14804 C CA . GLU C 1 600 ? 202.592 1.994 151.834 1.00 27.08 573 GLU C CA 1
ATOM 14805 C C . GLU C 1 600 ? 201.381 2.498 151.029 1.00 29.30 573 GLU C C 1
ATOM 14806 O O . GLU C 1 600 ? 200.773 1.767 150.245 1.00 25.31 573 GLU C O 1
ATOM 14812 N N . ASP C 1 601 ? 201.022 3.772 151.258 1.00 31.88 574 ASP C N 1
ATOM 14813 C CA . ASP C 1 601 ? 199.867 4.393 150.620 1.00 35.16 574 ASP C CA 1
ATOM 14814 C C . ASP C 1 601 ? 200.260 4.985 149.215 1.00 30.42 574 ASP C C 1
ATOM 14815 O O . ASP C 1 601 ? 200.318 6.218 148.986 1.00 30.25 574 ASP C O 1
ATOM 14820 N N . THR C 1 602 ? 200.643 4.091 148.338 1.00 29.37 575 THR C N 1
ATOM 14821 C CA . THR C 1 602 ? 201.003 4.441 146.978 1.00 27.17 575 THR C CA 1
ATOM 14822 C C . THR C 1 602 ? 200.008 3.770 145.997 1.00 26.43 575 THR C C 1
ATOM 14823 O O . THR C 1 602 ? 199.206 2.938 146.344 1.00 24.62 575 THR C O 1
ATOM 14827 N N . VAL C 1 603 ? 200.109 4.153 144.745 1.00 27.28 576 VAL C N 1
ATOM 14828 C CA . VAL C 1 603 ? 199.355 3.549 143.698 1.00 27.84 576 VAL C CA 1
ATOM 14829 C C . VAL C 1 603 ? 199.596 2.047 143.661 1.00 27.65 576 VAL C C 1
ATOM 14830 O O . VAL C 1 603 ? 198.654 1.262 143.609 1.00 23.25 576 VAL C O 1
ATOM 14834 N N . GLU C 1 604 ? 200.856 1.633 143.680 1.00 31.31 577 GLU C N 1
ATOM 14835 C CA . GLU C 1 604 ? 201.165 0.185 143.664 1.00 28.49 577 GLU C CA 1
ATOM 14836 C C . GLU C 1 604 ? 200.640 -0.575 144.901 1.00 29.61 577 GLU C C 1
ATOM 14837 O O . GLU C 1 604 ? 200.078 -1.659 144.790 1.00 26.10 577 GLU C O 1
ATOM 14839 N N . GLY C 1 605 ? 200.798 0.005 146.093 1.00 26.64 578 GLY C N 1
ATOM 14840 C CA . GLY C 1 605 ? 200.287 -0.607 147.287 1.00 24.98 578 GLY C CA 1
ATOM 14841 C C . GLY C 1 605 ? 198.805 -0.746 147.266 1.00 24.42 578 GLY C C 1
ATOM 14842 O O . GLY C 1 605 ? 198.223 -1.786 147.622 1.00 22.02 578 GLY C O 1
ATOM 14843 N N . ARG C 1 606 ? 198.143 0.309 146.842 1.00 26.49 579 ARG C N 1
ATOM 14844 C CA . ARG C 1 606 ? 196.699 0.277 146.755 1.00 24.76 579 ARG C CA 1
ATOM 14845 C C . ARG C 1 606 ? 196.190 -0.727 145.732 1.00 22.64 579 ARG C C 1
ATOM 14846 O O . ARG C 1 606 ? 195.195 -1.408 145.974 1.00 20.43 579 ARG C O 1
ATOM 14854 N N . ARG C 1 607 ? 196.895 -0.850 144.604 1.00 21.23 580 ARG C N 1
ATOM 14855 C CA . ARG C 1 607 ? 196.535 -1.853 143.653 1.00 22.56 580 ARG C CA 1
ATOM 14856 C C . ARG C 1 607 ? 196.648 -3.276 144.195 1.00 23.03 580 ARG C C 1
ATOM 14857 O O . ARG C 1 607 ? 195.830 -4.154 143.892 1.00 22.88 580 ARG C O 1
ATOM 14865 N N . LEU C 1 608 ? 197.669 -3.548 144.966 1.00 22.02 581 LEU C N 1
ATOM 14866 C CA . LEU C 1 608 ? 197.796 -4.903 145.567 1.00 22.51 581 LEU C CA 1
ATOM 14867 C C . LEU C 1 608 ? 196.638 -5.234 146.488 1.00 21.88 581 LEU C C 1
ATOM 14868 O O . LEU C 1 608 ? 196.241 -6.379 146.589 1.00 19.59 581 LEU C O 1
ATOM 14873 N N . ALA C 1 609 ? 196.138 -4.237 147.202 1.00 20.58 582 ALA C N 1
ATOM 14874 C CA . ALA C 1 609 ? 194.995 -4.473 148.037 1.00 20.85 582 ALA C CA 1
ATOM 14875 C C . ALA C 1 609 ? 193.752 -4.687 147.207 1.00 21.91 582 ALA C C 1
ATOM 14876 O O . ALA C 1 609 ? 192.976 -5.577 147.545 1.00 21.83 582 ALA C O 1
ATOM 14878 N N . GLU C 1 610 ? 193.537 -3.847 146.156 1.00 24.61 583 GLU C N 1
ATOM 14879 C CA . GLU C 1 610 ? 192.377 -4.063 145.273 1.00 23.08 583 GLU C CA 1
ATOM 14880 C C . GLU C 1 610 ? 192.399 -5.434 144.682 1.00 19.75 583 GLU C C 1
ATOM 14881 O O . GLU C 1 610 ? 191.389 -6.130 144.631 1.00 18.79 583 GLU C O 1
ATOM 14887 N N . LEU C 1 611 ? 193.563 -5.849 144.212 1.00 22.92 584 LEU C N 1
ATOM 14888 C CA . LEU C 1 611 ? 193.679 -7.252 143.671 1.00 21.83 584 LEU C CA 1
ATOM 14889 C C . LEU C 1 611 ? 193.342 -8.305 144.693 1.00 20.03 584 LEU C C 1
ATOM 14890 O O . LEU C 1 611 ? 192.651 -9.260 144.399 1.00 23.07 584 LEU C O 1
ATOM 14895 N N . SER C 1 612 ? 193.800 -8.123 145.929 1.00 21.08 585 SER C N 1
ATOM 14896 C CA . SER C 1 612 ? 193.525 -9.106 147.023 1.00 24.29 585 SER C CA 1
ATOM 14897 C C . SER C 1 612 ? 192.043 -9.174 147.261 1.00 21.66 585 SER C C 1
ATOM 14898 O O . SER C 1 612 ? 191.520 -10.214 147.515 1.00 26.29 585 SER C O 1
ATOM 14901 N N . ILE C 1 613 ? 191.357 -8.036 147.207 1.00 24.49 586 ILE C N 1
ATOM 14902 C CA . ILE C 1 613 ? 189.918 -7.981 147.427 1.00 21.49 586 ILE C CA 1
ATOM 14903 C C . ILE C 1 613 ? 189.136 -8.521 146.248 1.00 27.80 586 ILE C C 1
ATOM 14904 O O . ILE C 1 613 ? 188.300 -9.420 146.388 1.00 30.25 586 ILE C O 1
ATOM 14909 N N . LYS C 1 614 ? 189.468 -8.071 145.038 1.00 24.18 587 LYS C N 1
ATOM 14910 C CA . LYS C 1 614 ? 188.654 -8.429 143.870 1.00 28.17 587 LYS C CA 1
ATOM 14911 C C . LYS C 1 614 ? 189.020 -9.749 143.147 1.00 27.02 587 LYS C C 1
ATOM 14912 O O . LYS C 1 614 ? 188.296 -10.172 142.308 1.00 28.88 587 LYS C O 1
ATOM 14918 N N . VAL C 1 615 ? 190.211 -10.289 143.356 1.00 28.60 588 VAL C N 1
ATOM 14919 C CA . VAL C 1 615 ? 190.689 -11.381 142.518 1.00 24.24 588 VAL C CA 1
ATOM 14920 C C . VAL C 1 615 ? 191.179 -12.546 143.385 1.00 24.28 588 VAL C C 1
ATOM 14921 O O . VAL C 1 615 ? 192.353 -12.642 143.667 1.00 24.29 588 VAL C O 1
ATOM 14925 N N . PRO C 1 616 ? 190.264 -13.462 143.778 1.00 26.30 589 PRO C N 1
ATOM 14926 C CA . PRO C 1 616 ? 190.662 -14.549 144.609 1.00 25.03 589 PRO C CA 1
ATOM 14927 C C . PRO C 1 616 ? 191.845 -15.318 144.097 1.00 27.11 589 PRO C C 1
ATOM 14928 O O . PRO C 1 616 ? 192.705 -15.729 144.889 1.00 27.02 589 PRO C O 1
ATOM 14932 N N . GLU C 1 617 ? 191.912 -15.508 142.769 1.00 27.34 590 GLU C N 1
ATOM 14933 C CA . GLU C 1 617 ? 193.007 -16.318 142.158 1.00 28.09 590 GLU C CA 1
ATOM 14934 C C . GLU C 1 617 ? 194.406 -15.738 142.372 1.00 25.60 590 GLU C C 1
ATOM 14935 O O . GLU C 1 617 ? 195.374 -16.448 142.212 1.00 28.87 590 GLU C O 1
ATOM 14937 N N . ALA C 1 618 ? 194.489 -14.453 142.638 1.00 20.11 591 ALA C N 1
ATOM 14938 C CA . ALA C 1 618 ? 195.740 -13.781 142.849 1.00 23.37 591 ALA C CA 1
ATOM 14939 C C . ALA C 1 618 ? 196.234 -13.774 144.283 1.00 22.11 591 ALA C C 1
ATOM 14940 O O . ALA C 1 618 ? 197.353 -13.381 144.528 1.00 20.71 591 ALA C O 1
ATOM 14942 N N . ARG C 1 619 ? 195.417 -14.229 145.210 1.00 20.69 592 ARG C N 1
ATOM 14943 C CA . ARG C 1 619 ? 195.778 -14.101 146.621 1.00 21.18 592 ARG C CA 1
ATOM 14944 C C . ARG C 1 619 ? 197.025 -14.897 146.978 1.00 19.43 592 ARG C C 1
ATOM 14945 O O . ARG C 1 619 ? 197.942 -14.375 147.638 1.00 19.88 592 ARG C O 1
ATOM 14953 N N . ALA C 1 620 ? 197.083 -16.140 146.554 1.00 21.71 593 ALA C N 1
ATOM 14954 C CA . ALA C 1 620 ? 198.254 -16.980 146.880 1.00 22.40 593 ALA C CA 1
ATOM 14955 C C . ALA C 1 620 ? 199.535 -16.367 146.393 1.00 22.44 593 ALA C C 1
ATOM 14956 O O . ALA C 1 620 ? 200.567 -16.428 147.071 1.00 21.79 593 ALA C O 1
ATOM 14958 N N . ALA C 1 621 ? 199.484 -15.742 145.210 1.00 21.95 594 ALA C N 1
ATOM 14959 C CA . ALA C 1 621 ? 200.657 -15.141 144.620 1.00 20.16 594 ALA C CA 1
ATOM 14960 C C . ALA C 1 621 ? 201.106 -13.948 145.372 1.00 23.14 594 ALA C C 1
ATOM 14961 O O . ALA C 1 621 ? 202.303 -13.683 145.477 1.00 21.11 594 ALA C O 1
ATOM 14963 N N . ILE C 1 622 ? 200.138 -13.113 145.805 1.00 19.94 595 ILE C N 1
ATOM 14964 C CA . ILE C 1 622 ? 200.429 -11.930 146.585 1.00 20.40 595 ILE C CA 1
ATOM 14965 C C . ILE C 1 622 ? 201.027 -12.319 147.919 1.00 18.08 595 ILE C C 1
ATOM 14966 O O . ILE C 1 622 ? 201.996 -11.759 148.349 1.00 19.22 595 ILE C O 1
ATOM 14971 N N . ILE C 1 623 ? 200.441 -13.322 148.534 1.00 19.82 596 ILE C N 1
ATOM 14972 C CA . ILE C 1 623 ? 200.964 -13.866 149.806 1.00 22.41 596 ILE C CA 1
ATOM 14973 C C . ILE C 1 623 ? 202.449 -14.310 149.664 1.00 22.68 596 ILE C C 1
ATOM 14974 O O . ILE C 1 623 ? 203.302 -13.921 150.470 1.00 23.49 596 ILE C O 1
ATOM 14979 N N . ALA C 1 624 ? 202.752 -15.043 148.596 1.00 23.07 597 ALA C N 1
ATOM 14980 C CA . ALA C 1 624 ? 204.098 -15.550 148.383 1.00 21.76 597 ALA C CA 1
ATOM 14981 C C . ALA C 1 624 ? 205.066 -14.493 147.980 1.00 22.38 597 ALA C C 1
ATOM 14982 O O . ALA C 1 624 ? 206.212 -14.464 148.474 1.00 22.11 597 ALA C O 1
ATOM 14984 N N . MET C 1 625 ? 204.643 -13.585 147.122 1.00 19.12 598 MET C N 1
ATOM 14985 C CA . MET C 1 625 ? 205.556 -12.518 146.721 1.00 21.87 598 MET C CA 1
ATOM 14986 C C . MET C 1 625 ? 205.837 -11.527 147.821 1.00 22.96 598 MET C C 1
ATOM 14987 O O . MET C 1 625 ? 206.845 -10.876 147.826 1.00 23.10 598 MET C O 1
ATOM 14992 N N . ASP C 1 626 ? 204.935 -11.447 148.781 1.00 23.93 599 ASP C N 1
ATOM 14993 C CA . ASP C 1 626 ? 205.170 -10.589 149.924 1.00 26.55 599 ASP C CA 1
ATOM 14994 C C . ASP C 1 626 ? 206.473 -11.020 150.647 1.00 26.19 599 ASP C C 1
ATOM 14995 O O . ASP C 1 626 ? 207.225 -10.192 151.145 1.00 25.41 599 ASP C O 1
ATOM 15000 N N . ASP C 1 627 ? 206.725 -12.321 150.698 1.00 26.21 600 ASP C N 1
ATOM 15001 C CA . ASP C 1 627 ? 207.994 -12.840 151.243 1.00 26.47 600 ASP C CA 1
ATOM 15002 C C . ASP C 1 627 ? 209.167 -12.783 150.256 1.00 31.78 600 ASP C C 1
ATOM 15003 O O . ASP C 1 627 ? 210.248 -12.307 150.608 1.00 30.69 600 ASP C O 1
ATOM 15008 N N . ALA C 1 628 ? 208.912 -13.158 148.994 1.00 28.73 601 ALA C N 1
ATOM 15009 C CA . ALA C 1 628 ? 209.972 -13.118 147.974 1.00 29.72 601 ALA C CA 1
ATOM 15010 C C . ALA C 1 628 ? 210.535 -11.746 147.814 1.00 30.98 601 ALA C C 1
ATOM 15011 O O . ALA C 1 628 ? 211.753 -11.573 147.724 1.00 40.00 601 ALA C O 1
ATOM 15013 N N . LEU C 1 629 ? 209.688 -10.729 147.885 1.00 32.42 602 LEU C N 1
ATOM 15014 C CA . LEU C 1 629 ? 210.182 -9.350 147.915 1.00 33.61 602 LEU C CA 1
ATOM 15015 C C . LEU C 1 629 ? 210.678 -8.846 149.268 1.00 34.19 602 LEU C C 1
ATOM 15016 O O . LEU C 1 629 ? 211.011 -7.674 149.403 1.00 36.52 602 LEU C O 1
ATOM 15021 N N . GLN C 1 630 ? 210.705 -9.705 150.262 1.00 37.19 603 GLN C N 1
ATOM 15022 C CA . GLN C 1 630 ? 211.154 -9.333 151.619 1.00 41.04 603 GLN C CA 1
ATOM 15023 C C . GLN C 1 630 ? 210.388 -8.153 152.261 1.00 37.06 603 GLN C C 1
ATOM 15024 O O . GLN C 1 630 ? 210.996 -7.279 152.923 1.00 33.53 603 GLN C O 1
ATOM 15030 N N . ASN C 1 631 ? 209.068 -8.120 152.077 1.00 31.46 604 ASN C N 1
ATOM 15031 C CA . ASN C 1 631 ? 208.286 -7.139 152.789 1.00 28.81 604 ASN C CA 1
ATOM 15032 C C . ASN C 1 631 ? 208.315 -7.504 154.273 1.00 28.53 604 ASN C C 1
ATOM 15033 O O . ASN C 1 631 ? 208.304 -8.658 154.628 1.00 27.48 604 ASN C O 1
ATOM 15038 N N . GLY C 1 632 ? 208.469 -6.503 155.124 1.00 28.66 605 GLY C N 1
ATOM 15039 C CA . GLY C 1 632 ? 208.648 -6.739 156.569 1.00 31.25 605 GLY C CA 1
ATOM 15040 C C . GLY C 1 632 ? 210.106 -6.659 157.046 1.00 33.18 605 GLY C C 1
ATOM 15041 O O . GLY C 1 632 ? 210.380 -6.702 158.231 1.00 34.73 605 GLY C O 1
ATOM 15042 N N . LYS C 1 633 ? 211.043 -6.572 156.108 1.00 32.29 606 LYS C N 1
ATOM 15043 C CA . LYS C 1 633 ? 212.396 -6.253 156.396 1.00 32.87 606 LYS C CA 1
ATOM 15044 C C . LYS C 1 633 ? 212.475 -4.854 156.984 1.00 37.10 606 LYS C C 1
ATOM 15045 O O . LYS C 1 633 ? 211.651 -3.992 156.671 1.00 43.31 606 LYS C O 1
ATOM 15051 N N . ARG C 1 634 ? 213.407 -4.639 157.920 1.00 34.37 607 ARG C N 1
ATOM 15052 C CA . ARG C 1 634 ? 213.572 -3.327 158.570 1.00 29.98 607 ARG C CA 1
ATOM 15053 C C . ARG C 1 634 ? 214.278 -2.373 157.600 1.00 31.95 607 ARG C C 1
ATOM 15054 O O . ARG C 1 634 ? 215.273 -2.704 156.993 1.00 34.85 607 ARG C O 1
ATOM 15062 N N . ASN C 1 635 ? 213.703 -1.202 157.421 1.00 32.63 608 ASN C N 1
ATOM 15063 C CA . ASN C 1 635 ? 214.232 -0.174 156.571 1.00 30.92 608 ASN C CA 1
ATOM 15064 C C . ASN C 1 635 ? 215.032 0.781 157.446 1.00 32.37 608 ASN C C 1
ATOM 15065 O O . ASN C 1 635 ? 214.449 1.579 158.163 1.00 30.13 608 ASN C O 1
ATOM 15070 N N . LEU C 1 636 ? 216.367 0.727 157.346 1.00 34.86 609 LEU C N 1
ATOM 15071 C CA . LEU C 1 636 ? 217.257 1.470 158.240 1.00 38.30 609 LEU C CA 1
ATOM 15072 C C . LEU C 1 636 ? 217.072 2.979 158.105 1.00 33.65 609 LEU C C 1
ATOM 15073 O O . LEU C 1 636 ? 217.260 3.738 159.074 1.00 33.01 609 LEU C O 1
ATOM 15075 N N . ILE C 1 637 ? 216.646 3.436 156.940 1.00 32.94 610 ILE C N 1
ATOM 15076 C CA . ILE C 1 637 ? 216.432 4.879 156.718 1.00 31.89 610 ILE C CA 1
ATOM 15077 C C . ILE C 1 637 ? 215.341 5.413 157.673 1.00 30.87 610 ILE C C 1
ATOM 15078 O O . ILE C 1 637 ? 215.362 6.595 158.036 1.00 27.34 610 ILE C O 1
ATOM 15083 N N . LYS C 1 638 ? 214.342 4.573 157.978 1.00 27.23 611 LYS C N 1
ATOM 15084 C CA . LYS C 1 638 ? 213.175 5.027 158.751 1.00 27.16 611 LYS C CA 1
ATOM 15085 C C . LYS C 1 638 ? 213.346 4.867 160.271 1.00 28.87 611 LYS C C 1
ATOM 15086 O O . LYS C 1 638 ? 212.422 5.172 161.046 1.00 30.12 611 LYS C O 1
ATOM 15092 N N . ARG C 1 639 ? 214.503 4.401 160.718 1.00 30.24 612 ARG C N 1
ATOM 15093 C CA . ARG C 1 639 ? 214.777 4.304 162.169 1.00 32.00 612 ARG C CA 1
ATOM 15094 C C . ARG C 1 639 ? 215.233 5.673 162.758 1.00 28.27 612 ARG C C 1
ATOM 15095 O O . ARG C 1 639 ? 216.375 5.992 162.763 1.00 30.47 612 ARG C O 1
ATOM 15103 N N . TRP C 1 640 ? 214.281 6.500 163.179 1.00 26.35 613 TRP C N 1
ATOM 15104 C CA . TRP C 1 640 ? 214.569 7.869 163.514 1.00 27.79 613 TRP C CA 1
ATOM 15105 C C . TRP C 1 640 ? 214.715 8.114 165.012 1.00 24.89 613 TRP C C 1
ATOM 15106 O O . TRP C 1 640 ? 215.096 9.190 165.415 1.00 25.13 613 TRP C O 1
ATOM 15117 N N . TRP C 1 641 ? 214.304 7.143 165.797 1.00 28.18 614 TRP C N 1
ATOM 15118 C CA . TRP C 1 641 ? 214.173 7.345 167.274 1.00 27.91 614 TRP C CA 1
ATOM 15119 C C . TRP C 1 641 ? 215.491 6.921 167.957 1.00 32.61 614 TRP C C 1
ATOM 15120 O O . TRP C 1 641 ? 216.273 6.101 167.390 1.00 30.41 614 TRP C O 1
ATOM 15131 N N . PHE C 1 642 ? 215.698 7.438 169.173 1.00 35.12 615 PHE C N 1
ATOM 15132 C CA . PHE C 1 642 ? 216.814 6.998 170.043 1.00 36.35 615 PHE C CA 1
ATOM 15133 C C . PHE C 1 642 ? 216.444 5.733 170.819 1.00 32.44 615 PHE C C 1
ATOM 15134 O O . PHE C 1 642 ? 215.284 5.529 171.204 1.00 38.95 615 PHE C O 1
ATOM 15142 N N . ASP C 1 643 ? 217.411 4.846 170.996 1.00 35.65 616 ASP C N 1
ATOM 15143 C CA . ASP C 1 643 ? 217.226 3.648 171.835 1.00 39.65 616 ASP C CA 1
ATOM 15144 C C . ASP C 1 643 ? 217.539 4.031 173.286 1.00 39.49 616 ASP C C 1
ATOM 15145 O O . ASP C 1 643 ? 218.688 4.002 173.697 1.00 39.56 616 ASP C O 1
ATOM 15150 N N . LEU C 1 644 ? 216.498 4.453 173.998 1.00 37.51 617 LEU C N 1
ATOM 15151 C CA . LEU C 1 644 ? 216.592 4.921 175.366 1.00 37.51 617 LEU C CA 1
ATOM 15152 C C . LEU C 1 644 ? 215.599 4.205 176.192 1.00 36.60 617 LEU C C 1
ATOM 15153 O O . LEU C 1 644 ? 214.450 4.009 175.754 1.00 40.90 617 LEU C O 1
ATOM 15158 N N . GLU C 1 645 ? 216.047 3.751 177.364 1.00 36.67 618 GLU C N 1
ATOM 15159 C CA . GLU C 1 645 ? 215.197 3.050 178.308 1.00 36.51 618 GLU C CA 1
ATOM 15160 C C . GLU C 1 645 ? 215.352 3.768 179.609 1.00 39.57 618 GLU C C 1
ATOM 15161 O O . GLU C 1 645 ? 216.460 3.950 180.085 1.00 47.63 618 GLU C O 1
ATOM 15167 N N . VAL C 1 646 ? 214.240 4.183 180.179 1.00 38.82 619 VAL C N 1
ATOM 15168 C CA . VAL C 1 646 ? 214.228 4.817 181.479 1.00 40.33 619 VAL C CA 1
ATOM 15169 C C . VAL C 1 646 ? 214.199 3.706 182.585 1.00 41.56 619 VAL C C 1
ATOM 15170 O O . VAL C 1 646 ? 213.278 2.868 182.620 1.00 38.21 619 VAL C O 1
ATOM 15174 N N . ILE C 1 647 ? 215.238 3.696 183.436 1.00 41.60 620 ILE C N 1
ATOM 15175 C CA . ILE C 1 647 ? 215.285 2.811 184.647 1.00 45.60 620 ILE C CA 1
ATOM 15176 C C . ILE C 1 647 ? 215.541 3.767 185.814 1.00 48.60 620 ILE C C 1
ATOM 15177 O O . ILE C 1 647 ? 216.453 4.607 185.796 1.00 50.23 620 ILE C O 1
ATOM 15179 N N . ASP C 1 648 ? 214.651 3.728 186.787 1.00 54.82 621 ASP C N 1
ATOM 15180 C CA . ASP C 1 648 ? 214.793 4.571 187.991 1.00 56.41 621 ASP C CA 1
ATOM 15181 C C . ASP C 1 648 ? 214.889 6.045 187.651 1.00 53.12 621 ASP C C 1
ATOM 15182 O O . ASP C 1 648 ? 215.730 6.783 188.202 1.00 50.48 621 ASP C O 1
ATOM 15187 N N . GLY C 1 649 ? 214.010 6.480 186.755 1.00 48.14 622 GLY C N 1
ATOM 15188 C CA . GLY C 1 649 ? 213.846 7.904 186.497 1.00 40.94 622 GLY C CA 1
ATOM 15189 C C . GLY C 1 649 ? 214.871 8.518 185.582 1.00 39.22 622 GLY C C 1
ATOM 15190 O O . GLY C 1 649 ? 214.832 9.710 185.368 1.00 42.07 622 GLY C O 1
ATOM 15191 N N . VAL C 1 650 ? 215.780 7.731 185.051 1.00 38.95 623 VAL C N 1
ATOM 15192 C CA . VAL C 1 650 ? 216.813 8.272 184.202 1.00 42.51 623 VAL C CA 1
ATOM 15193 C C . VAL C 1 650 ? 216.907 7.470 182.888 1.00 40.31 623 VAL C C 1
ATOM 15194 O O . VAL C 1 650 ? 216.954 6.217 182.904 1.00 43.17 623 VAL C O 1
ATOM 15198 N N . ALA C 1 651 ? 216.973 8.208 181.776 1.00 39.62 624 ALA C N 1
ATOM 15199 C CA . ALA C 1 651 ? 217.144 7.583 180.445 1.00 42.20 624 ALA C CA 1
ATOM 15200 C C . ALA C 1 651 ? 218.567 7.113 180.277 1.00 40.95 624 ALA C C 1
ATOM 15201 O O . ALA C 1 651 ? 219.506 7.831 180.602 1.00 44.63 624 ALA C O 1
ATOM 15203 N N . GLY C 1 652 ? 218.716 5.892 179.790 1.00 41.87 625 GLY C N 1
ATOM 15204 C CA . GLY C 1 652 ? 220.004 5.398 179.431 1.00 41.78 625 GLY C CA 1
ATOM 15205 C C . GLY C 1 652 ? 219.924 4.433 178.278 1.00 40.55 625 GLY C C 1
ATOM 15206 O O . GLY C 1 652 ? 218.870 4.127 177.776 1.00 41.46 625 GLY C O 1
ATOM 15207 N N . ALA C 1 653 ? 221.061 3.915 177.883 1.00 43.97 626 ALA C N 1
ATOM 15208 C CA . ALA C 1 653 ? 221.094 2.897 176.896 1.00 42.84 626 ALA C CA 1
ATOM 15209 C C . ALA C 1 653 ? 220.316 1.717 177.400 1.00 44.09 626 ALA C C 1
ATOM 15210 O O . ALA C 1 653 ? 220.233 1.456 178.602 1.00 44.57 626 ALA C O 1
ATOM 15212 N N . PRO C 1 654 ? 219.754 0.950 176.457 1.00 43.28 627 PRO C N 1
ATOM 15213 C CA . PRO C 1 654 ? 219.048 -0.260 176.840 1.00 46.53 627 PRO C CA 1
ATOM 15214 C C . PRO C 1 654 ? 219.949 -1.251 177.580 1.00 46.18 627 PRO C C 1
ATOM 15215 O O . PRO C 1 654 ? 221.013 -1.635 177.107 1.00 43.95 627 PRO C O 1
ATOM 15219 N N . ARG C 1 655 ? 219.458 -1.706 178.709 1.00 48.53 628 ARG C N 1
ATOM 15220 C CA . ARG C 1 655 ? 220.222 -2.587 179.558 1.00 54.47 628 ARG C CA 1
ATOM 15221 C C . ARG C 1 655 ? 220.541 -3.960 178.925 1.00 49.01 628 ARG C C 1
ATOM 15222 O O . ARG C 1 655 ? 221.681 -4.425 179.001 1.00 50.24 628 ARG C O 1
ATOM 15230 N N . MET C 1 656 ? 219.555 -4.588 178.286 1.00 43.26 629 MET C N 1
ATOM 15231 C CA . MET C 1 656 ? 219.722 -5.937 177.759 1.00 40.31 629 MET C CA 1
ATOM 15232 C C . MET C 1 656 ? 219.955 -5.960 176.240 1.00 41.19 629 MET C C 1
ATOM 15233 O O . MET C 1 656 ? 220.087 -7.009 175.667 1.00 43.37 629 MET C O 1
ATOM 15238 N N . GLY C 1 657 ? 219.935 -4.814 175.578 1.00 45.71 630 GLY C N 1
ATOM 15239 C CA . GLY C 1 657 ? 219.957 -4.770 174.112 1.00 44.57 630 GLY C CA 1
ATOM 15240 C C . GLY C 1 657 ? 218.578 -4.377 173.489 1.00 39.25 630 GLY C C 1
ATOM 15241 O O . GLY C 1 657 ? 217.711 -3.862 174.156 1.00 33.82 630 GLY C O 1
ATOM 15242 N N . THR C 1 658 ? 218.444 -4.639 172.189 1.00 37.57 631 THR C N 1
ATOM 15243 C CA . THR C 1 658 ? 217.417 -4.112 171.313 1.00 34.58 631 THR C CA 1
ATOM 15244 C C . THR C 1 658 ? 217.081 -5.156 170.268 1.00 33.40 631 THR C C 1
ATOM 15245 O O . THR C 1 658 ? 217.977 -5.695 169.603 1.00 31.79 631 THR C O 1
ATOM 15249 N N . ASN C 1 659 ? 215.793 -5.501 170.172 1.00 33.12 632 ASN C N 1
ATOM 15250 C CA . ASN C 1 659 ? 215.324 -6.434 169.143 1.00 33.56 632 ASN C CA 1
ATOM 15251 C C . ASN C 1 659 ? 215.547 -5.794 167.772 1.00 28.45 632 ASN C C 1
ATOM 15252 O O . ASN C 1 659 ? 215.220 -4.638 167.579 1.00 28.20 632 ASN C O 1
ATOM 15257 N N . GLU C 1 660 ? 216.128 -6.559 166.862 1.00 33.33 633 GLU C N 1
ATOM 15258 C CA . GLU C 1 660 ? 216.372 -6.151 165.466 1.00 34.63 633 GLU C CA 1
ATOM 15259 C C . GLU C 1 660 ? 216.081 -7.319 164.578 1.00 34.98 633 GLU C C 1
ATOM 15260 O O . GLU C 1 660 ? 216.943 -7.847 163.894 1.00 39.60 633 GLU C O 1
ATOM 15266 N N . ARG C 1 661 ? 214.827 -7.701 164.575 1.00 31.92 634 ARG C N 1
ATOM 15267 C CA . ARG C 1 661 ? 214.410 -8.889 163.949 1.00 32.42 634 ARG C CA 1
ATOM 15268 C C . ARG C 1 661 ? 214.269 -8.742 162.441 1.00 34.22 634 ARG C C 1
ATOM 15269 O O . ARG C 1 661 ? 213.803 -7.727 161.922 1.00 31.73 634 ARG C O 1
ATOM 15277 N N . ASP C 1 662 ? 214.603 -9.820 161.762 1.00 35.44 635 ASP C N 1
ATOM 15278 C CA . ASP C 1 662 ? 214.443 -9.901 160.318 1.00 44.88 635 ASP C CA 1
ATOM 15279 C C . ASP C 1 662 ? 213.440 -10.981 160.041 1.00 42.39 635 ASP C C 1
ATOM 15280 O O . ASP C 1 662 ? 213.005 -11.695 160.943 1.00 36.85 635 ASP C O 1
ATOM 15285 N N . LEU C 1 663 ? 213.088 -11.126 158.773 1.00 37.03 636 LEU C N 1
ATOM 15286 C CA . LEU C 1 663 ? 212.172 -12.193 158.363 1.00 38.84 636 LEU C CA 1
ATOM 15287 C C . LEU C 1 663 ? 212.685 -13.571 158.825 1.00 39.64 636 LEU C C 1
ATOM 15288 O O . LEU C 1 663 ? 213.899 -13.800 158.826 1.00 44.06 636 LEU C O 1
ATOM 15293 N N . SER C 1 664 ? 211.748 -14.431 159.226 1.00 38.38 637 SER C N 1
ATOM 15294 C CA . SER C 1 664 ? 212.009 -15.753 159.814 1.00 41.39 637 SER C CA 1
ATOM 15295 C C . SER C 1 664 ? 211.636 -16.890 158.863 1.00 38.31 637 SER C C 1
ATOM 15296 O O . SER C 1 664 ? 210.780 -16.748 158.030 1.00 37.39 637 SER C O 1
ATOM 15299 N N . PRO C 1 665 ? 212.319 -18.030 158.976 1.00 45.09 638 PRO C N 1
ATOM 15300 C CA . PRO C 1 665 ? 212.088 -19.081 158.001 1.00 45.24 638 PRO C CA 1
ATOM 15301 C C . PRO C 1 665 ? 210.790 -19.748 158.310 1.00 46.10 638 PRO C C 1
ATOM 15302 O O . PRO C 1 665 ? 210.291 -19.653 159.439 1.00 43.58 638 PRO C O 1
ATOM 15306 N N . ASP C 1 666 ? 210.261 -20.420 157.303 1.00 49.14 639 ASP C N 1
ATOM 15307 C CA . ASP C 1 666 ? 209.050 -21.183 157.436 1.00 51.70 639 ASP C CA 1
ATOM 15308 C C . ASP C 1 666 ? 209.147 -22.274 158.559 1.00 49.06 639 ASP C C 1
ATOM 15309 O O . ASP C 1 666 ? 210.179 -22.800 158.818 1.00 49.69 639 ASP C O 1
ATOM 15314 N N . ARG C 1 667 ? 208.044 -22.525 159.266 1.00 51.12 640 ARG C N 1
ATOM 15315 C CA . ARG C 1 667 ? 207.932 -23.595 160.275 1.00 49.81 640 ARG C CA 1
ATOM 15316 C C . ARG C 1 667 ? 207.543 -24.949 159.541 1.00 51.12 640 ARG C C 1
ATOM 15317 O O . ARG C 1 667 ? 207.555 -25.010 158.306 1.00 48.08 640 ARG C O 1
ATOM 15325 N N . GLY C 1 668 ? 207.149 -26.000 160.286 1.00 53.73 641 GLY C N 1
ATOM 15326 C CA . GLY C 1 668 ? 206.517 -27.205 159.682 1.00 57.24 641 GLY C CA 1
ATOM 15327 C C . GLY C 1 668 ? 205.528 -26.892 158.542 1.00 62.19 641 GLY C C 1
ATOM 15328 O O . GLY C 1 668 ? 205.124 -25.737 158.305 1.00 63.66 641 GLY C O 1
ATOM 15329 N N . ASP C 1 669 ? 205.201 -27.914 157.763 1.00 64.10 642 ASP C N 1
ATOM 15330 C CA . ASP C 1 669 ? 203.947 -27.921 156.991 1.00 57.92 642 ASP C CA 1
ATOM 15331 C C . ASP C 1 669 ? 202.899 -28.534 157.969 1.00 53.38 642 ASP C C 1
ATOM 15332 O O . ASP C 1 669 ? 201.689 -28.417 157.739 1.00 48.12 642 ASP C O 1
ATOM 15334 N N . LYS C 1 670 ? 203.360 -29.172 159.063 1.00 44.94 643 LYS C N 1
ATOM 15335 C CA . LYS C 1 670 ? 202.428 -29.768 160.032 1.00 43.22 643 LYS C CA 1
ATOM 15336 C C . LYS C 1 670 ? 202.221 -28.844 161.259 1.00 36.77 643 LYS C C 1
ATOM 15337 O O . LYS C 1 670 ? 201.556 -29.246 162.182 1.00 33.27 643 LYS C O 1
ATOM 15340 N N . ILE C 1 671 ? 202.792 -27.628 161.231 1.00 33.42 644 ILE C N 1
ATOM 15341 C CA . ILE C 1 671 ? 202.724 -26.740 162.360 1.00 31.97 644 ILE C CA 1
ATOM 15342 C C . ILE C 1 671 ? 201.277 -26.430 162.755 1.00 35.93 644 ILE C C 1
ATOM 15343 O O . ILE C 1 671 ? 200.966 -26.291 163.942 1.00 30.99 644 ILE C O 1
ATOM 15348 N N . GLY C 1 672 ? 200.360 -26.442 161.777 1.00 35.06 645 GLY C N 1
ATOM 15349 C CA . GLY C 1 672 ? 198.949 -26.292 162.081 1.00 36.04 645 GLY C CA 1
ATOM 15350 C C . GLY C 1 672 ? 198.392 -27.335 163.040 1.00 37.75 645 GLY C C 1
ATOM 15351 O O . GLY C 1 672 ? 197.637 -27.021 163.983 1.00 38.12 645 GLY C O 1
ATOM 15352 N N . ALA C 1 673 ? 198.770 -28.570 162.801 1.00 30.28 646 ALA C N 1
ATOM 15353 C CA . ALA C 1 673 ? 198.310 -29.700 163.575 1.00 34.34 646 ALA C CA 1
ATOM 15354 C C . ALA C 1 673 ? 199.052 -29.862 164.874 1.00 29.41 646 ALA C C 1
ATOM 15355 O O . ALA C 1 673 ? 198.566 -30.492 165.792 1.00 32.83 646 ALA C O 1
ATOM 15357 N N . ASN C 1 674 ? 200.259 -29.351 164.936 1.00 29.11 647 ASN C N 1
ATOM 15358 C CA . ASN C 1 674 ? 201.100 -29.647 166.100 1.00 28.21 647 ASN C CA 1
ATOM 15359 C C . ASN C 1 674 ? 201.061 -28.563 167.175 1.00 30.37 647 ASN C C 1
ATOM 15360 O O . ASN C 1 674 ? 201.241 -28.854 168.367 1.00 28.13 647 ASN C O 1
ATOM 15365 N N . GLN C 1 675 ? 200.890 -27.306 166.763 1.00 26.88 648 GLN C N 1
ATOM 15366 C CA . GLN C 1 675 ? 200.861 -26.182 167.718 1.00 29.54 648 GLN C CA 1
ATOM 15367 C C . GLN C 1 675 ? 199.646 -26.304 168.627 1.00 26.54 648 GLN C C 1
ATOM 15368 O O . GLN C 1 675 ? 198.533 -26.482 168.144 1.00 28.16 648 GLN C O 1
ATOM 15374 N N . LYS C 1 676 ? 199.858 -26.188 169.942 1.00 33.26 649 LYS C N 1
ATOM 15375 C CA . LYS C 1 676 ? 198.727 -26.219 170.924 1.00 28.79 649 LYS C CA 1
ATOM 15376 C C . LYS C 1 676 ? 198.780 -24.913 171.712 1.00 27.44 649 LYS C C 1
ATOM 15377 O O . LYS C 1 676 ? 199.754 -24.593 172.404 1.00 25.61 649 LYS C O 1
ATOM 15383 N N . LEU C 1 677 ? 197.696 -24.159 171.567 1.00 27.26 650 LEU C N 1
ATOM 15384 C CA . LEU C 1 677 ? 197.541 -22.863 172.266 1.00 27.05 650 LEU C CA 1
ATOM 15385 C C . LEU C 1 677 ? 196.474 -23.019 173.340 1.00 21.17 650 LEU C C 1
ATOM 15386 O O . LEU C 1 677 ? 195.642 -23.915 173.300 1.00 22.20 650 LEU C O 1
ATOM 15391 N N . ALA C 1 678 ? 196.548 -22.127 174.296 1.00 25.13 651 ALA C N 1
ATOM 15392 C CA . ALA C 1 678 ? 195.557 -22.084 175.363 1.00 26.14 651 ALA C CA 1
ATOM 15393 C C . ALA C 1 678 ? 194.555 -20.957 175.075 1.00 26.81 651 ALA C C 1
ATOM 15394 O O . ALA C 1 678 ? 194.955 -19.895 174.571 1.00 26.27 651 ALA C O 1
ATOM 15396 N N . MET C 1 679 ? 193.277 -21.233 175.345 1.00 24.97 652 MET C N 1
ATOM 15397 C CA . MET C 1 679 ? 192.228 -20.244 175.278 1.00 26.02 652 MET C CA 1
ATOM 15398 C C . MET C 1 679 ? 191.533 -20.125 176.660 1.00 28.79 652 MET C C 1
ATOM 15399 O O . MET C 1 679 ? 191.532 -21.043 177.423 1.00 25.37 652 MET C O 1
ATOM 15404 N N . TYR C 1 680 ? 191.002 -18.946 176.943 1.00 29.81 653 TYR C N 1
ATOM 15405 C CA . TYR C 1 680 ? 190.437 -18.606 178.239 1.00 29.14 653 TYR C CA 1
ATOM 15406 C C . TYR C 1 680 ? 189.090 -17.977 178.043 1.00 25.09 653 TYR C C 1
ATOM 15407 O O . TYR C 1 680 ? 188.936 -16.773 178.202 1.00 29.35 653 TYR C O 1
ATOM 15416 N N . PRO C 1 681 ? 188.095 -18.792 177.697 1.00 26.90 654 PRO C N 1
ATOM 15417 C CA . PRO C 1 681 ? 186.703 -18.257 177.567 1.00 31.64 654 PRO C CA 1
ATOM 15418 C C . PRO C 1 681 ? 186.153 -18.016 178.970 1.00 29.96 654 PRO C C 1
ATOM 15419 O O . PRO C 1 681 ? 186.854 -18.352 179.945 1.00 29.47 654 PRO C O 1
ATOM 15423 N N . PRO C 1 682 ? 184.950 -17.447 179.076 1.00 32.02 655 PRO C N 1
ATOM 15424 C CA . PRO C 1 682 ? 184.457 -17.033 180.435 1.00 34.53 655 PRO C CA 1
ATOM 15425 C C . PRO C 1 682 ? 184.572 -18.074 181.555 1.00 35.02 655 PRO C C 1
ATOM 15426 O O . PRO C 1 682 ? 184.957 -17.710 182.684 1.00 39.01 655 PRO C O 1
ATOM 15430 N N . ARG C 1 683 ? 184.375 -19.341 181.239 1.00 35.40 656 ARG C N 1
ATOM 15431 C CA . ARG C 1 683 ? 184.524 -20.440 182.207 1.00 35.75 656 ARG C CA 1
ATOM 15432 C C . ARG C 1 683 ? 185.936 -20.574 182.798 1.00 39.25 656 ARG C C 1
ATOM 15433 O O . ARG C 1 683 ? 186.072 -21.102 183.876 1.00 44.93 656 ARG C O 1
ATOM 15435 N N . LEU C 1 684 ? 186.989 -20.089 182.146 1.00 35.32 657 LEU C N 1
ATOM 15436 C CA . LEU C 1 684 ? 188.348 -20.059 182.745 1.00 30.34 657 LEU C CA 1
ATOM 15437 C C . LEU C 1 684 ? 188.823 -18.653 183.103 1.00 32.97 657 LEU C C 1
ATOM 15438 O O . LEU C 1 684 ? 190.046 -18.384 183.231 1.00 31.16 657 LEU C O 1
ATOM 15443 N N . GLN C 1 685 ? 187.872 -17.718 183.183 1.00 32.83 658 GLN C N 1
ATOM 15444 C CA . GLN C 1 685 ? 188.196 -16.334 183.538 1.00 31.82 658 GLN C CA 1
ATOM 15445 C C . GLN C 1 685 ? 187.716 -16.066 184.993 1.00 33.97 658 GLN C C 1
ATOM 15446 O O . GLN C 1 685 ? 186.841 -16.782 185.478 1.00 35.02 658 GLN C O 1
ATOM 15452 N N . PRO C 1 686 ? 188.296 -15.043 185.665 1.00 30.98 659 PRO C N 1
ATOM 15453 C CA . PRO C 1 686 ? 187.684 -14.567 186.929 1.00 34.94 659 PRO C CA 1
ATOM 15454 C C . PRO C 1 686 ? 186.239 -14.195 186.690 1.00 34.80 659 PRO C C 1
ATOM 15455 O O . PRO C 1 686 ? 185.947 -13.474 185.744 1.00 37.43 659 PRO C O 1
ATOM 15459 N N . PRO C 1 687 ? 185.320 -14.744 187.485 1.00 37.41 660 PRO C N 1
ATOM 15460 C CA . PRO C 1 687 ? 183.885 -14.475 187.296 1.00 36.18 660 PRO C CA 1
ATOM 15461 C C . PRO C 1 687 ? 183.522 -12.989 187.496 1.00 39.21 660 PRO C C 1
ATOM 15462 O O . PRO C 1 687 ? 184.285 -12.211 188.114 1.00 34.38 660 PRO C O 1
ATOM 15466 N N . PRO C 1 688 ? 182.386 -12.580 186.942 1.00 38.56 661 PRO C N 1
ATOM 15467 C CA . PRO C 1 688 ? 181.882 -11.232 187.229 1.00 42.10 661 PRO C CA 1
ATOM 15468 C C . PRO C 1 688 ? 181.847 -10.920 188.726 1.00 39.85 661 PRO C C 1
ATOM 15469 O O . PRO C 1 688 ? 181.397 -11.745 189.525 1.00 38.12 661 PRO C O 1
ATOM 15473 N N . GLY C 1 689 ? 182.320 -9.735 189.071 1.00 35.85 662 GLY C N 1
ATOM 15474 C CA . GLY C 1 689 ? 182.385 -9.311 190.464 1.00 37.41 662 GLY C CA 1
ATOM 15475 C C . GLY C 1 689 ? 183.750 -9.443 191.081 1.00 38.84 662 GLY C C 1
ATOM 15476 O O . GLY C 1 689 ? 184.010 -8.898 192.180 1.00 36.08 662 GLY C O 1
ATOM 15477 N N . THR C 1 690 ? 184.644 -10.184 190.424 1.00 34.56 663 THR C N 1
ATOM 15478 C CA . THR C 1 690 ? 186.005 -10.355 190.972 1.00 33.57 663 THR C CA 1
ATOM 15479 C C . THR C 1 690 ? 186.764 -9.055 190.810 1.00 29.89 663 THR C C 1
ATOM 15480 O O . THR C 1 690 ? 186.575 -8.374 189.795 1.00 30.63 663 THR C O 1
ATOM 15484 N N . THR C 1 691 ? 187.608 -8.720 191.781 1.00 25.59 664 THR C N 1
ATOM 15485 C CA . THR C 1 691 ? 188.397 -7.514 191.718 1.00 28.29 664 THR C CA 1
ATOM 15486 C C . THR C 1 691 ? 189.891 -7.793 191.685 1.00 27.46 664 THR C C 1
ATOM 15487 O O . THR C 1 691 ? 190.348 -8.927 191.824 1.00 27.90 664 THR C O 1
ATOM 15491 N N . LEU C 1 692 ? 190.656 -6.727 191.518 1.00 28.11 665 LEU C N 1
ATOM 15492 C CA . LEU C 1 692 ? 192.105 -6.796 191.521 1.00 29.67 665 LEU C CA 1
ATOM 15493 C C . LEU C 1 692 ? 192.686 -7.301 192.805 1.00 37.89 665 LEU C C 1
ATOM 15494 O O . LEU C 1 692 ? 193.880 -7.708 192.845 1.00 37.72 665 LEU C O 1
ATOM 15499 N N . ASP C 1 693 ? 191.898 -7.242 193.878 1.00 40.24 666 ASP C N 1
ATOM 15500 C CA . ASP C 1 693 ? 192.430 -7.664 195.197 1.00 47.90 666 ASP C CA 1
ATOM 15501 C C . ASP C 1 693 ? 192.589 -9.182 195.329 1.00 45.85 666 ASP C C 1
ATOM 15502 O O . ASP C 1 693 ? 193.410 -9.662 196.130 1.00 42.99 666 ASP C O 1
ATOM 15507 N N . ALA C 1 694 ? 191.813 -9.919 194.540 1.00 42.44 667 ALA C N 1
ATOM 15508 C CA . ALA C 1 694 ? 191.934 -11.362 194.493 1.00 42.34 667 ALA C CA 1
ATOM 15509 C C . ALA C 1 694 ? 193.013 -11.772 193.453 1.00 42.60 667 ALA C C 1
ATOM 15510 O O . ALA C 1 694 ? 193.233 -11.087 192.463 1.00 43.33 667 ALA C O 1
ATOM 15512 N N . VAL C 1 695 ? 193.657 -12.904 193.702 1.00 41.49 668 VAL C N 1
ATOM 15513 C CA . VAL C 1 695 ? 194.588 -13.528 192.764 1.00 41.04 668 VAL C CA 1
ATOM 15514 C C . VAL C 1 695 ? 194.000 -14.839 192.294 1.00 41.56 668 VAL C C 1
ATOM 15515 O O . VAL C 1 695 ? 193.548 -15.638 193.108 1.00 38.09 668 VAL C O 1
ATOM 15519 N N . LEU C 1 696 ? 194.014 -15.054 190.968 1.00 38.62 669 LEU C N 1
ATOM 15520 C CA . LEU C 1 696 ? 193.550 -16.297 190.361 1.00 38.89 669 LEU C CA 1
ATOM 15521 C C . LEU C 1 696 ? 194.600 -16.741 189.328 1.00 39.36 669 LEU C C 1
ATOM 15522 O O . LEU C 1 696 ? 194.597 -16.285 188.160 1.00 36.67 669 LEU C O 1
ATOM 15527 N N . PRO C 1 697 ? 195.550 -17.590 189.764 1.00 42.36 670 PRO C N 1
ATOM 15528 C CA . PRO C 1 697 ? 196.606 -18.089 188.824 1.00 38.27 670 PRO C CA 1
ATOM 15529 C C . PRO C 1 697 ? 196.005 -18.676 187.553 1.00 34.61 670 PRO C C 1
ATOM 15530 O O . PRO C 1 697 ? 194.987 -19.410 187.576 1.00 29.49 670 PRO C O 1
ATOM 15534 N N . VAL C 1 698 ? 196.593 -18.265 186.432 1.00 35.94 671 VAL C N 1
ATOM 15535 C CA . VAL C 1 698 ? 196.061 -18.690 185.138 1.00 38.25 671 VAL C CA 1
ATOM 15536 C C . VAL C 1 698 ? 196.180 -20.219 185.014 1.00 35.57 671 VAL C C 1
ATOM 15537 O O . VAL C 1 698 ? 197.271 -20.773 185.208 1.00 44.37 671 VAL C O 1
ATOM 15541 N N . ASP C 1 699 ? 195.085 -20.891 184.668 1.00 31.53 672 ASP C N 1
ATOM 15542 C CA . ASP C 1 699 ? 195.072 -22.322 184.532 1.00 33.36 672 ASP C CA 1
ATOM 15543 C C . ASP C 1 699 ? 195.462 -22.739 183.080 1.00 31.67 672 ASP C C 1
ATOM 15544 O O . ASP C 1 699 ? 194.605 -23.033 182.241 1.00 28.67 672 ASP C O 1
ATOM 15549 N N . ARG C 1 700 ? 196.762 -22.797 182.834 1.00 29.63 673 ARG C N 1
ATOM 15550 C CA . ARG C 1 700 ? 197.242 -23.083 181.457 1.00 34.63 673 ARG C CA 1
ATOM 15551 C C . ARG C 1 700 ? 196.901 -24.461 180.961 1.00 29.93 673 ARG C C 1
ATOM 15552 O O . ARG C 1 700 ? 196.409 -24.635 179.879 1.00 29.82 673 ARG C O 1
ATOM 15560 N N . SER C 1 701 ? 197.034 -25.468 181.810 1.00 34.13 674 SER C N 1
ATOM 15561 C CA . SER C 1 701 ? 196.632 -26.821 181.420 1.00 35.66 674 SER C CA 1
ATOM 15562 C C . SER C 1 701 ? 195.150 -26.869 181.021 1.00 34.72 674 SER C C 1
ATOM 15563 O O . SER C 1 701 ? 194.776 -27.492 180.026 1.00 35.99 674 SER C O 1
ATOM 15566 N N . GLY C 1 702 ? 194.300 -26.220 181.798 1.00 31.31 675 GLY C N 1
ATOM 15567 C CA . GLY C 1 702 ? 192.877 -26.185 181.450 1.00 33.04 675 GLY C CA 1
ATOM 15568 C C . GLY C 1 702 ? 192.655 -25.399 180.150 1.00 30.06 675 GLY C C 1
ATOM 15569 O O . GLY C 1 702 ? 191.849 -25.807 179.344 1.00 27.94 675 GLY C O 1
ATOM 15570 N N . GLY C 1 703 ? 193.363 -24.293 179.961 1.00 30.82 676 GLY C N 1
ATOM 15571 C CA . GLY C 1 703 ? 193.239 -23.527 178.704 1.00 30.29 676 GLY C CA 1
ATOM 15572 C C . GLY C 1 703 ? 193.626 -24.309 177.457 1.00 29.42 676 GLY C C 1
ATOM 15573 O O . GLY C 1 703 ? 192.986 -24.189 176.397 1.00 27.37 676 GLY C O 1
ATOM 15574 N N . LEU C 1 704 ? 194.707 -25.101 177.559 1.00 31.24 677 LEU C N 1
ATOM 15575 C CA . LEU C 1 704 ? 195.158 -25.961 176.431 1.00 29.25 677 LEU C CA 1
ATOM 15576 C C . LEU C 1 704 ? 194.091 -26.986 176.101 1.00 30.62 677 LEU C C 1
ATOM 15577 O O . LEU C 1 704 ? 193.793 -27.246 174.943 1.00 30.23 677 LEU C O 1
ATOM 15582 N N . ALA C 1 705 ? 193.527 -27.603 177.121 1.00 29.98 678 ALA C N 1
ATOM 15583 C CA . ALA C 1 705 ? 192.443 -28.600 176.905 1.00 29.12 678 ALA C CA 1
ATOM 15584 C C . ALA C 1 705 ? 191.191 -27.943 176.354 1.00 31.66 678 ALA C C 1
ATOM 15585 O O . ALA C 1 705 ? 190.478 -28.527 175.563 1.00 34.63 678 ALA C O 1
ATOM 15587 N N . GLU C 1 706 ? 190.877 -26.735 176.825 1.00 31.00 679 GLU C N 1
ATOM 15588 C CA . GLU C 1 706 ? 189.753 -26.025 176.327 1.00 28.85 679 GLU C CA 1
ATOM 15589 C C . GLU C 1 706 ? 189.894 -25.774 174.828 1.00 29.62 679 GLU C C 1
ATOM 15590 O O . GLU C 1 706 ? 188.927 -25.919 174.066 1.00 27.57 679 GLU C O 1
ATOM 15596 N N . TYR C 1 707 ? 191.083 -25.370 174.401 1.00 30.75 680 TYR C N 1
ATOM 15597 C CA . TYR C 1 707 ? 191.323 -25.137 172.941 1.00 29.94 680 TYR C CA 1
ATOM 15598 C C . TYR C 1 707 ? 191.125 -26.392 172.144 1.00 30.94 680 TYR C C 1
ATOM 15599 O O . TYR C 1 707 ? 190.498 -26.368 171.092 1.00 29.43 680 TYR C O 1
ATOM 15608 N N . ALA C 1 708 ? 191.581 -27.526 172.684 1.00 30.53 681 ALA C N 1
ATOM 15609 C CA . ALA C 1 708 ? 191.418 -28.818 171.996 1.00 29.86 681 ALA C CA 1
ATOM 15610 C C . ALA C 1 708 ? 189.955 -29.225 171.890 1.00 32.98 681 ALA C C 1
ATOM 15611 O O . ALA C 1 708 ? 189.551 -29.899 170.964 1.00 36.39 681 ALA C O 1
ATOM 15613 N N . ALA C 1 709 ? 189.140 -28.808 172.853 1.00 33.19 682 ALA C N 1
ATOM 15614 C CA . ALA C 1 709 ? 187.749 -29.176 172.853 1.00 35.13 682 ALA C CA 1
ATOM 15615 C C . ALA C 1 709 ? 186.869 -28.168 172.117 1.00 37.13 682 ALA C C 1
ATOM 15616 O O . ALA C 1 709 ? 185.655 -28.329 172.093 1.00 38.23 682 ALA C O 1
ATOM 15618 N N . ALA C 1 710 ? 187.441 -27.087 171.597 1.00 33.73 683 ALA C N 1
ATOM 15619 C CA . ALA C 1 710 ? 186.601 -26.051 170.992 1.00 35.06 683 ALA C CA 1
ATOM 15620 C C . ALA C 1 710 ? 185.824 -26.599 169.794 1.00 34.20 683 ALA C C 1
ATOM 15621 O O . ALA C 1 710 ? 186.359 -27.325 168.962 1.00 36.01 683 ALA C O 1
ATOM 15623 N N . GLU C 1 711 ? 184.547 -26.267 169.733 1.00 33.56 684 GLU C N 1
ATOM 15624 C CA . GLU C 1 711 ? 183.703 -26.618 168.595 1.00 34.18 684 GLU C CA 1
ATOM 15625 C C . GLU C 1 711 ? 184.197 -25.928 167.314 1.00 35.60 684 GLU C C 1
ATOM 15626 O O . GLU C 1 711 ? 184.711 -24.817 167.341 1.00 34.33 684 GLU C O 1
ATOM 15632 N N . THR C 1 712 ? 184.043 -26.598 166.182 1.00 36.18 685 THR C N 1
ATOM 15633 C CA . THR C 1 712 ? 184.408 -25.989 164.900 1.00 38.33 685 THR C CA 1
ATOM 15634 C C . THR C 1 712 ? 183.265 -25.093 164.443 1.00 35.80 685 THR C C 1
ATOM 15635 O O . THR C 1 712 ? 182.108 -25.312 164.785 1.00 33.78 685 THR C O 1
ATOM 15639 N N . PRO C 1 713 ? 183.593 -24.035 163.689 1.00 36.51 686 PRO C N 1
ATOM 15640 C CA . PRO C 1 713 ? 182.519 -23.175 163.180 1.00 35.06 686 PRO C CA 1
ATOM 15641 C C . PRO C 1 713 ? 181.515 -23.935 162.294 1.00 37.63 686 PRO C C 1
ATOM 15642 O O . PRO C 1 713 ? 180.343 -23.620 162.291 1.00 39.17 686 PRO C O 1
ATOM 15646 N N . ALA C 1 714 ? 181.982 -24.920 161.552 1.00 39.26 687 ALA C N 1
ATOM 15647 C CA . ALA C 1 714 ? 181.102 -25.700 160.716 1.00 41.10 687 ALA C CA 1
ATOM 15648 C C . ALA C 1 714 ? 180.073 -26.444 161.572 1.00 40.03 687 ALA C C 1
ATOM 15649 O O . ALA C 1 714 ? 178.870 -26.454 161.281 1.00 41.53 687 ALA C O 1
ATOM 15651 N N . ALA C 1 715 ? 180.556 -27.070 162.637 1.00 39.92 688 ALA C N 1
ATOM 15652 C CA . ALA C 1 715 ? 179.698 -27.828 163.489 1.00 40.17 688 ALA C CA 1
ATOM 15653 C C . ALA C 1 715 ? 178.708 -26.883 164.114 1.00 43.23 688 ALA C C 1
ATOM 15654 O O . ALA C 1 715 ? 177.557 -27.242 164.270 1.00 42.27 688 ALA C O 1
ATOM 15656 N N . ALA C 1 716 ? 179.154 -25.680 164.524 1.00 39.49 689 ALA C N 1
ATOM 15657 C CA . ALA C 1 716 ? 178.236 -24.728 165.168 1.00 36.80 689 ALA C CA 1
ATOM 15658 C C . ALA C 1 716 ? 177.108 -24.358 164.226 1.00 41.01 689 ALA C C 1
ATOM 15659 O O . ALA C 1 716 ? 175.967 -24.390 164.619 1.00 42.06 689 ALA C O 1
ATOM 15661 N N . ARG C 1 717 ? 177.439 -24.029 162.971 1.00 48.75 690 ARG C N 1
ATOM 15662 C CA . ARG C 1 717 ? 176.385 -23.684 162.000 1.00 49.70 690 ARG C CA 1
ATOM 15663 C C . ARG C 1 717 ? 175.379 -24.822 161.806 1.00 51.56 690 ARG C C 1
ATOM 15664 O O . ARG C 1 717 ? 174.165 -24.587 161.743 1.00 52.77 690 ARG C O 1
ATOM 15672 N N . ALA C 1 718 ? 175.897 -26.044 161.686 1.00 49.31 691 ALA C N 1
ATOM 15673 C CA . ALA C 1 718 ? 175.043 -27.207 161.512 1.00 51.62 691 ALA C CA 1
ATOM 15674 C C . ALA C 1 718 ? 174.133 -27.403 162.741 1.00 53.61 691 ALA C C 1
ATOM 15675 O O . ALA C 1 718 ? 172.947 -27.596 162.612 1.00 54.37 691 ALA C O 1
ATOM 15677 N N . ARG C 1 719 ? 174.710 -27.329 163.938 1.00 56.21 692 ARG C N 1
ATOM 15678 C CA . ARG C 1 719 ? 173.983 -27.510 165.189 1.00 50.74 692 ARG C CA 1
ATOM 15679 C C . ARG C 1 719 ? 172.821 -26.559 165.228 1.00 52.74 692 ARG C C 1
ATOM 15680 O O . ARG C 1 719 ? 171.710 -26.916 165.619 1.00 50.72 692 ARG C O 1
ATOM 15688 N N . LEU C 1 720 ? 173.076 -25.329 164.826 1.00 52.70 693 LEU C N 1
ATOM 15689 C CA . LEU C 1 720 ? 172.051 -24.328 164.885 1.00 59.30 693 LEU C CA 1
ATOM 15690 C C . LEU C 1 720 ? 170.995 -24.493 163.807 1.00 64.80 693 LEU C C 1
ATOM 15691 O O . LEU C 1 720 ? 169.832 -24.195 164.082 1.00 68.39 693 LEU C O 1
ATOM 15696 N N . LYS C 1 721 ? 171.373 -24.935 162.599 1.00 64.61 694 LYS C N 1
ATOM 15697 C CA . LYS C 1 721 ? 170.372 -25.224 161.518 1.00 69.19 694 LYS C CA 1
ATOM 15698 C C . LYS C 1 721 ? 169.347 -26.299 161.969 1.00 80.69 694 LYS C C 1
ATOM 15699 O O . LYS C 1 721 ? 168.190 -26.294 161.539 1.00 75.62 694 LYS C O 1
ATOM 15701 N N . SER C 1 722 ? 169.748 -27.172 162.900 1.00 86.37 695 SER C N 1
ATOM 15702 C CA . SER C 1 722 ? 168.795 -28.104 163.531 1.00 82.16 695 SER C CA 1
ATOM 15703 C C . SER C 1 722 ? 167.808 -27.390 164.454 1.00 81.08 695 SER C C 1
ATOM 15704 O O . SER C 1 722 ? 168.204 -26.912 165.507 1.00 66.28 695 SER C O 1
#

Secondary structure (DSSP, 8-state):
----SBSS--TTS-GGG-SS-GGGS-B-S-------B----SS---TTSTHHHHHHHHHHHHTTSS---PPP-S-S---HHHHHHHHHHHHHHTT-SEEEEEE--HHHHTSSS-TT--EEEEEEEEPPP-PPTTSTTHHHHTT-HHHHHHHHHHHHHHHHHHHHHHHT--EEEEETTB-SS-HHHHHHHTTS-EEETTEEE-TT-TT-EEEEEEEESS------PBPSSS--STTSHHHHHTTTSPPPTTHHHHHTTS-GGG-SS-GGGSEE-SS-SS-B-GGG-----GGGSHHHHHHHTTT-HHHHHHTTTTT--SHHHHHHHHHHHHHGGGSB--S-----S-SS----HHHHHHHHHHHHHHHT-SEEEEEE--GGGB-SB-SSS--B-----SEEEEEEEE--HHHHHHS-SSSTTHHHHHHHHHHHHHHHHHHHHHHHHHTT--EEEE-SSS-SB-HHHHHHHTTS-EE-TTSSSEEBTTTBT-EEEEEEEE-S--PPP--EESSHHHHHHT--HHHHH-TT--S-SS--EEETTEEE----HHHHHHHHHH-SSSSS--HHHHH-TT---SBHHHHHHHHHHHH-GGGHHHHHHHHHHTTTT---GGG--S---EEETTEEES-SS------------SSHHHH-------GGGSPPTT--TTS-----HHHHHHHHHHPPPHHHHHHHHHTT-/---SBSS--TTS-GGG-SS-GGGS-B-S-------B----SS---TTSTHHHHHHHHHHHHTTSS---PPP-S-S---HHHHHHHHHHHHHHTT-SEEEEEE--HHHHTSSS-TT--EEEEEEEEPPP-PPTTSTTHHHHTT-HHHHHHHHHHHHHHHHHHHHHHHT--EEEEETTB-SS-HHHHHHHTTS-EEETTEEE-TT-TT-EEEEEEEESS------PBPSSS--STTSHHHHHTTTSPPPTTHHHHHHTS-GGG-SS-GGGSEE-SS-SS-B-GGGPPP--GGGSHHHHHHHTTT-HHHHHHTTTTT--SHHHHHHHHHHHHHGGGSB--S-----STTS----HHHHHHHHHHHHHHHT-SEEEEEE--GGGB-SB-SSS-PBPP---SEEEEEEEE--HHHHHHS-SSSTTHHHHHHHHHHHHHHHHHHHHHHHHHTT--EEEE-SSS-SB-HHHHHHHTTS-EE-TTSS-EEBTTTBT-EEEEEEEE----PPP--EESSHHHHHHT--HHHHH-TT--S-SS--EEETTEEE----HHHHHHHHHH-SSSSS--HHHHH-TT---SBHHHHHHHHHHHH-GGGHHHHHHHHHHTTTT---GGG--S---EEETTEEES-SS------------------GGGSPPTT--TTS-----HHHHHHHHHTPPPHHHHHHHHHHT-/---SBSS--TTS-GGG-SS-GGGS-B-S-------B----SS---TTSTHHHHHHHHHHHHTTSS-PPPPP-S-S---HHHHHHHHHHHHHHTT-SEEEEEEPP---TT--EEEEEEEEPPP-PPTTSTTHHHHTT-HHHHHHHHHHHHHHHHHHHHHHHT--EEEEETTB-SS-HHHHHHHTTS-EEETTEEE-TT-TT-EEEEEEEESS------PBPSSS--STTSHHHHHTTTSPPPTTHHHHHTTS-GGG-SS-GGGSEE-SS-SS-B-GGGPPP--GGGSHHHHHHHTTT-HHHHHHTTTTT--SHHHHHHHHHHHHHGGGSB--S-----STTS----HHHHHHHHHHHHHHHT-SEEEEEE--GGGB-SB-SSS--B-----SEEEEEEEE--HHHHHHS-SSSTTHHHHHHHHHHHHHHHHHHHHHHHHHTT--EEEE-SSS-SB-HHHHHHHTTS-EE-TTSS-EEBTTTBT-EEEEEEEE-S--PPP--EESSHHHHHHT--HHHHH-TT--S-SS--EEETTEEE----HHHHHHHHHH-SSSSS--HHHHH-TT---SBHHHHHHHHHHHH-GGGHHHHHHHHHHTTTT---GGG--S---EEETTEEES-SS------------SSHHHH-------GGGSPPTT--TTS-----HHHHHHHHHTPPPHHHHHHHHH-

Organism: NCBI:txid391937

Nearest PDB structures (foldseek):
  6zy0-assembly1_A  TM=1.001E+00  e=0.000E+00  Nitratireductor pacificus pht-3B
  6zxx-assembly2_B  TM=1.001E+00  e=0.000E+00  Nitratireductor pacificus pht-3B
  6zxu-assembly2_B  TM=1.001E+00  e=0.000E+00  Nitratireductor pacificus pht-3B
  6zy0-assembly2_B  TM=1.000E+00  e=0.000E+00  Nitratireductor pacificus pht-3B
  4ras-assembly1_A  TM=1.001E+00  e=0.000E+00  Nitratireductor pacificus pht-3B

InterPro domains:
  IPR017896 4Fe-4S ferredoxin-type, iron-sulphur binding domain [PF12838] (512-571)
  IPR017896 4Fe-4S ferredoxin-type, iron-sulphur binding domain [PS51379] (502-532)
  IPR017900 4Fe-4S ferredoxin, iron-sulphur binding, conserved site [PS00198] (512-523)

Radius of gyration: 42.76 Å; Cα contacts (8 Å, |Δi|>4): 4833; chains: 3; bounding box: 107×109×111 Å

Foldseek 3Di:
DDDQFAAAALLQPFLLCAQAPLVQFAFDFDDDFDFADFDFAPDAADLLALQVLLLVLLVLLQVLLFDAFFAADDADDPDQALVSSLLSSLLVLLPFPDKFKDFDDVVFCVFPDDPLWTMKIKTKHAFFDAFDPPAQQNNHHHRRRQSLQQSSQSLSSSLSQQLVRLNGWHKGKDFPVGHRGDRVRRCQARAQFEADPRYTDGQPRVRTITMMMMTTNSRHDGHGHGDHDDDGCCVPPCRQNVHNNHRHPCSVVSQVVDGLLCFDDNLVPFDFDFDAPWFFFPVQFAFAAPCQPVLNQLCLQQLHDQSVVLSVPQLPFRSSLVSLVSSLVVLQVLQFDLDAWAFPPRNPDLPDQASVSSSLSSLLSSSPFRDKFKDFPDQSQFHQAYFAQLHGDGSRFTMKIKTKDFLDLLLLLQALQFAACNSVSVSSQQSSQSSSSSSSQVSLVSRTKTKGKAGPNGHRGQCVVVCQARAQFHAAQQWSFGAGLQQGSRIDMIMMGIHRRHDGHGHGDQPRLLLRLLACQLQQSDPQNQGAPAAWFDFSRITHRHGFVSSLSCCQSRPQQYRGGDLSSQRDLSNDDRHPVNNVLSVCVRPPSVCSNVSRVVCVVVQRSQNSNSHNSHGQWTDDPSHTDHRPPHHDRDGGDDDPDDCCNVVDFHFDQGNVQGDHRSHHSNDHDHRDRVVRSVCVVVTHHSVNVVVVVVVVD/DPFFAAAALLQPALLCAQANLVQFAFDFFDDFDFADFDFAPDAADLLALQVLLLVLLVLLQVLLFDAFFAADDADDDDQALVQSLLSSLLVLLPFRDKFKDFADPVLLVWPPPVLFTMKIKTKHFFFDAFDPPAQQNNHHHRRRQSLQQSSQSLSSSLSQQLVSLNGWHKGKAFDVGHSGDNVRRCQARAQFEDDPRYTDGQPRVRTITMMMMTTNSRHDGHTHGDHDDDGCCVPPCRQNVNNNHRHPCNVVVQSVDGLLCFPDNLVPFAFDFAAPWFFFPVLFDAAAPCQPVLNQLCLQQLHDLSNVQSVPQLPFRSSLVSLVSLLVVLVVLFFDLDAWDFDPRNPDLPDQASVSSSLSSLLVSSPFRDKFKDFQDQSQFHQAYFAQLHGDDSRFTMKIKTKDFLDLLLLQQALQFWACNSVSVSSQQSSQSSSSSSSQVSLVSRTKTKGKAGPVHHRGLCVVVCQARAQFHAAQQWSFGAGLQQGRRIDMIMMGIHRRHDGGGHGDQPRQLLRVLACFLQQSDPQNFGDPDAWFDFSRITHRHGFVSRQSCCQRRPQQYRGGDLSSQRDLSNDDRRPVSSVLSVCVRPPVVCSNVSRVVCVVVQRSQNSNSHNSHDQWTDDPRHTDHRPPHHDRDGGDDVVDFGFDAGNVQGPHRSHHSNDRNHRDRVVRSVCVVPTHHSVVVVVVVVVVD/DPQFAADALLQPALLCAQANLVLFAFDFFDDFDFADFDFAPDAADLLALQVLLLVLLVVLQVLQFDAFFAADDADDPDQALVQSLLSSLLVLLPFRDWFKDFDDPVVPLWGIKIKTKHAWFDAFDPPAQQNNHHHRRGQSLQQSSLSLSSSLSQQLVSLNGWHKGKDFDVGHPDDNLRRCQARAAFEADPRYTDGPPRVRTITMMMMTTNSRHDGDGHGDRDDDRCCVPPCRQNVVNRHRHPCSVVVQVVDGLLCFSDNLVPFDFDFDFPWFFFPVQFDAAEPCQVVLNQLCLQQLHDLSVVLSVPQLPFRSSLVSLVSLLVVLQVLFFDLAAWAFDPRNPDLPDQASVSSSLSSLLSSSPFRDKFKDFQDQSQFHQAYFAQLHGDGSRFTMKIKTKDFLDQLLLQQALQFWACNSVSVSSQQSSQSSSSSSSQVSLVSRTKTKGKAGPVGHRGLCVVVCQQRQQFHAAQQWSFGAGLQQGSRIDMIMMGIHRRHDGHGHGDQPRLLLRLLACFLQQSPPQNFGAPAAWFDFSRITHRHGQVSRQSCCQSRPQQYRGGDLSSQGDLSNDDRHPVSNVLSVCVRPPVVCSNVSNVVCVVVQRSQNSNSHNSHGQWTDDPSHTDHRDPHHDRDGGGDDDDPCCNVPDFHFDQGNVQGPHRSHHSNDRDHRDRVVRSVCRVPTHHSVVVVVVVVD